Protein 2DIS (pdb70)

CATH classification: 3.30.70.330

Foldseek 3Di:
DDDDDDQWFKKKKFFAQLVDDQVQVQVLLCVLFPFWDGKADDFPVDRHNPGHGIIMTTGRDNVSNVVSQVRCQVQPDARPPTGMHIDGPDDHDVVVVPVDDDDDDDPPD

Organism: Homo sapiens (NCBI:txid9606)

InterPro domains:
  IPR000504 RNA recognition motif domain [PF00076] (73-137)
  IPR000504 RNA recognition motif domain [PF00076] (153-214)
  IPR000504 RNA recognition motif domain [PF00076] (248-311)
  IPR000504 RNA recognition motif domain [PS50102] (71-144)
  IPR000504 RNA recognition motif domain [PS50102] (151-233)
  IPR000504 RNA recognition motif domain [PS50102] (246-318)
  IPR000504 RNA recognition motif domain [SM00360] (72-145)
  IPR000504 RNA recognition motif domain [SM00360] (152-229)
  IPR000504 RNA recognition motif domain [SM00360] (247-314)
  IPR006535 HnRNP R/Q splicing factor [TIGR01648] (15-593)
  IPR012677 Nucleotide-binding alpha-beta plait domain superfamily [G3DSA:3.30.70.330] (40-149)
  IPR012677 Nucleotide-binding alpha-beta plait domain superfamily [G3DSA:3.30.70.330] (150-232)
  IPR012677 Nucleotide-binding alpha-beta plait domain superfamily [G3DSA:3.30.70.330] (245-319)
  IPR034440 RNA-binding protein 47, RNA recognition motif 2 [cd12491] (150-242)
  IPR034445 RNA-binding protein 47, RNA recognition motif 3 [cd12497] (245-318)
  IPR035979 RNA-binding domain superfamily [SSF54928] (43-145)
  IPR035979 RNA-binding domain superfamily [SSF54928] (151-237)
  IPR035979 RNA-binding domain superfamily [SSF54928] (239-335)
  IPR047044 RNA-binding protein 47, RNA recognition motif 1 [cd12485] (70-147)

Radius of gyration: 15.12 Å; Cα contacts (8 Å, |Δi|>4): 182; chains: 1; bounding box: 29×42×39 Å

Structure (mmCIF, N/CA/C/O backbone):
data_2DIS
#
_entry.id   2DIS
#
loop_
_atom_site.group_PDB
_atom_site.id
_atom_site.type_symbol
_atom_site.label_atom_id
_atom_site.label_alt_id
_atom_site.label_comp_id
_atom_site.label_asym_id
_atom_site.label_entity_id
_atom_site.label_seq_id
_atom_site.pdbx_PDB_ins_code
_atom_site.Cartn_x
_atom_site.Cartn_y
_atom_site.Cartn_z
_atom_site.occupancy
_atom_site.B_iso_or_equiv
_atom_site.auth_seq_id
_atom_site.auth_comp_id
_atom_site.auth_asym_id
_atom_site.auth_atom_id
_atom_site.pdbx_PDB_model_num
ATOM 1 N N . GLY A 1 1 ? -5.544 1.838 25.273 1.00 0.00 1 GLY A N 1
ATOM 2 C CA . GLY A 1 1 ? -4.802 1.839 24.026 1.00 0.00 1 GLY A CA 1
ATOM 3 C C . GLY A 1 1 ? -5.707 1.757 22.813 1.00 0.00 1 GLY A C 1
ATOM 4 O O . GLY A 1 1 ? -5.515 0.908 21.943 1.00 0.00 1 GLY A O 1
ATOM 8 N N . SER A 1 2 ? -6.698 2.641 22.756 1.00 0.00 2 SER A N 1
ATOM 9 C CA . SER A 1 2 ? -7.640 2.662 21.643 1.00 0.00 2 SER A CA 1
ATOM 10 C C . SER A 1 2 ? -6.904 2.639 20.307 1.00 0.00 2 SER A C 1
ATOM 11 O O . SER A 1 2 ? -5.749 3.054 20.215 1.00 0.00 2 SER A O 1
ATOM 19 N N . SER A 1 3 ? -7.582 2.151 19.273 1.00 0.00 3 SER A N 1
ATOM 20 C CA . SER A 1 3 ? -6.991 2.070 17.942 1.00 0.00 3 SER A CA 1
ATOM 21 C C . SER A 1 3 ? -7.048 3.423 17.239 1.00 0.00 3 SER A C 1
ATOM 22 O O . SER A 1 3 ? -7.937 4.232 17.498 1.00 0.00 3 SER A O 1
ATOM 30 N N . GLY A 1 4 ? -6.090 3.660 16.348 1.00 0.00 4 GLY A N 1
ATOM 31 C CA . GLY A 1 4 ? -6.048 4.916 15.621 1.00 0.00 4 GLY A CA 1
ATOM 32 C C . GLY A 1 4 ? -4.757 5.094 14.847 1.00 0.00 4 GLY A C 1
ATOM 33 O O . GLY A 1 4 ? -4.750 5.038 13.617 1.00 0.00 4 GLY A O 1
ATOM 37 N N . SER A 1 5 ? -3.661 5.312 15.568 1.00 0.00 5 SER A N 1
ATOM 38 C CA . SER A 1 5 ? -2.359 5.505 14.941 1.00 0.00 5 SER A CA 1
ATOM 39 C C . SER A 1 5 ? -2.485 6.350 13.677 1.00 0.00 5 SER A C 1
ATOM 40 O O . SER A 1 5 ? -1.868 6.053 12.654 1.00 0.00 5 SER A O 1
ATOM 48 N N . SER A 1 6 ? -3.289 7.406 13.756 1.00 0.00 6 SER A N 1
ATOM 49 C CA . SER A 1 6 ? -3.500 8.293 12.619 1.00 0.00 6 SER A CA 1
ATOM 50 C C . SER A 1 6 ? -2.193 8.958 12.198 1.00 0.00 6 SER A C 1
ATOM 51 O O . SER A 1 6 ? -1.584 9.698 12.969 1.00 0.00 6 SER A O 1
ATOM 59 N N . GLY A 1 7 ? -1.767 8.686 10.968 1.00 0.00 7 GLY A N 1
ATOM 60 C CA . GLY A 1 7 ? -0.535 9.264 10.465 1.00 0.00 7 GLY A CA 1
ATOM 61 C C . GLY A 1 7 ? -0.330 8.997 8.987 1.00 0.00 7 GLY A C 1
ATOM 62 O O . GLY A 1 7 ? -1.187 9.320 8.167 1.00 0.00 7 GLY A O 1
ATOM 66 N N . ASN A 1 8 ? 0.811 8.407 8.647 1.00 0.00 8 ASN A N 1
ATOM 67 C CA . ASN A 1 8 ? 1.127 8.098 7.257 1.00 0.00 8 ASN A CA 1
ATOM 68 C C . ASN A 1 8 ? 0.002 7.299 6.607 1.00 0.00 8 ASN A C 1
ATOM 69 O O . ASN A 1 8 ? -0.943 6.881 7.278 1.00 0.00 8 ASN A O 1
ATOM 80 N N . CYS A 1 9 ? 0.110 7.091 5.300 1.00 0.00 9 CYS A N 1
ATOM 81 C CA . CYS A 1 9 ? -0.899 6.342 4.559 1.00 0.00 9 CYS A CA 1
ATOM 82 C C . CYS A 1 9 ? -0.263 5.190 3.787 1.00 0.00 9 CYS A C 1
ATOM 83 O O . CYS A 1 9 ? 0.705 5.382 3.052 1.00 0.00 9 CYS A O 1
ATOM 91 N N . ARG A 1 10 ? -0.814 3.993 3.962 1.00 0.00 10 ARG A N 1
ATOM 92 C CA . ARG A 1 10 ? -0.299 2.809 3.284 1.00 0.00 10 ARG A CA 1
ATOM 93 C C . ARG A 1 10 ? -1.431 2.018 2.637 1.00 0.00 10 ARG A C 1
ATOM 94 O O . ARG A 1 10 ? -2.496 1.839 3.230 1.00 0.00 10 ARG A O 1
ATOM 115 N N . LEU A 1 11 ? -1.194 1.546 1.418 1.00 0.00 11 LEU A N 1
ATOM 116 C CA . LEU A 1 11 ? -2.194 0.773 0.689 1.00 0.00 11 LEU A CA 1
ATOM 117 C C . LEU A 1 11 ? -1.940 -0.724 0.837 1.00 0.00 11 LEU A C 1
ATOM 118 O O . LEU A 1 11 ? -0.801 -1.182 0.746 1.00 0.00 11 LEU A O 1
ATOM 134 N N . PHE A 1 12 ? -3.009 -1.480 1.063 1.00 0.00 12 PHE A N 1
ATOM 135 C CA . PHE A 1 12 ? -2.902 -2.926 1.223 1.00 0.00 12 PHE A CA 1
ATOM 136 C C . PHE A 1 12 ? -2.922 -3.626 -0.133 1.00 0.00 12 PHE A C 1
ATOM 137 O O . PHE A 1 12 ? -3.978 -3.787 -0.745 1.00 0.00 12 PHE A O 1
ATOM 154 N N . ILE A 1 13 ? -1.747 -4.038 -0.597 1.00 0.00 13 ILE A N 1
ATOM 155 C CA . ILE A 1 13 ? -1.629 -4.720 -1.880 1.00 0.00 13 ILE A CA 1
ATOM 156 C C . ILE A 1 13 ? -1.487 -6.226 -1.690 1.00 0.00 13 ILE A C 1
ATOM 157 O O . ILE A 1 13 ? -0.441 -6.713 -1.265 1.00 0.00 13 ILE A O 1
ATOM 173 N N . GLY A 1 14 ? -2.549 -6.960 -2.011 1.00 0.00 14 GLY A N 1
ATOM 174 C CA . GLY A 1 14 ? -2.522 -8.404 -1.871 1.00 0.00 14 GLY A CA 1
ATOM 175 C C . GLY A 1 14 ? -2.728 -9.119 -3.192 1.00 0.00 14 GLY A C 1
ATOM 176 O O . GLY A 1 14 ? -3.457 -8.639 -4.058 1.00 0.00 14 GLY A O 1
ATOM 180 N N . GLY A 1 15 ? -2.081 -10.270 -3.347 1.00 0.00 15 GLY A N 1
ATOM 181 C CA . GLY A 1 15 ? -2.209 -11.033 -4.576 1.00 0.00 15 GLY A CA 1
ATOM 182 C C . GLY A 1 15 ? -1.016 -10.856 -5.494 1.00 0.00 15 GLY A C 1
ATOM 183 O O . GLY A 1 15 ? -1.171 -10.506 -6.664 1.00 0.00 15 GLY A O 1
ATOM 187 N N . ILE A 1 16 ? 0.178 -11.098 -4.963 1.00 0.00 16 ILE A N 1
ATOM 188 C CA . ILE A 1 16 ? 1.402 -10.963 -5.743 1.00 0.00 16 ILE A CA 1
ATOM 189 C C . ILE A 1 16 ? 2.363 -12.113 -5.461 1.00 0.00 16 ILE A C 1
ATOM 190 O O . ILE A 1 16 ? 2.384 -12.685 -4.371 1.00 0.00 16 ILE A O 1
ATOM 206 N N . PRO A 1 17 ? 3.181 -12.460 -6.466 1.00 0.00 17 PRO A N 1
ATOM 207 C CA . PRO A 1 17 ? 4.162 -13.543 -6.350 1.00 0.00 17 PRO A CA 1
ATOM 208 C C . PRO A 1 17 ? 5.309 -13.188 -5.409 1.00 0.00 17 PRO A C 1
ATOM 209 O O . PRO A 1 17 ? 5.797 -12.058 -5.408 1.00 0.00 17 PRO A O 1
ATOM 220 N N . LYS A 1 18 ? 5.734 -14.160 -4.610 1.00 0.00 18 LYS A N 1
ATOM 221 C CA . LYS A 1 18 ? 6.825 -13.952 -3.665 1.00 0.00 18 LYS A CA 1
ATOM 222 C C . LYS A 1 18 ? 8.145 -13.733 -4.397 1.00 0.00 18 LYS A C 1
ATOM 223 O O . LYS A 1 18 ? 9.033 -13.041 -3.900 1.00 0.00 18 LYS A O 1
ATOM 242 N N . MET A 1 19 ? 8.265 -14.326 -5.580 1.00 0.00 19 MET A N 1
ATOM 243 C CA . MET A 1 19 ? 9.476 -14.192 -6.381 1.00 0.00 19 MET A CA 1
ATOM 244 C C . MET A 1 19 ? 9.913 -12.733 -6.468 1.00 0.00 19 MET A C 1
ATOM 245 O O . MET A 1 19 ? 11.075 -12.438 -6.747 1.00 0.00 19 MET A O 1
ATOM 259 N N . LYS A 1 20 ? 8.975 -11.824 -6.227 1.00 0.00 20 LYS A N 1
ATOM 260 C CA . LYS A 1 20 ? 9.262 -10.396 -6.276 1.00 0.00 20 LYS A CA 1
ATOM 261 C C . LYS A 1 20 ? 9.634 -9.867 -4.894 1.00 0.00 20 LYS A C 1
ATOM 262 O O . LYS A 1 20 ? 9.243 -10.436 -3.875 1.00 0.00 20 LYS A O 1
ATOM 281 N N . LYS A 1 21 ? 10.391 -8.776 -4.867 1.00 0.00 21 LYS A N 1
ATOM 282 C CA . LYS A 1 21 ? 10.813 -8.168 -3.611 1.00 0.00 21 LYS A CA 1
ATOM 283 C C . LYS A 1 21 ? 10.363 -6.713 -3.532 1.00 0.00 21 LYS A C 1
ATOM 284 O O . LYS A 1 21 ? 10.190 -6.050 -4.555 1.00 0.00 21 LYS A O 1
ATOM 303 N N . ARG A 1 22 ? 10.177 -6.222 -2.311 1.00 0.00 22 ARG A N 1
ATOM 304 C CA . ARG A 1 22 ? 9.747 -4.845 -2.099 1.00 0.00 22 ARG A CA 1
ATOM 305 C C . ARG A 1 22 ? 10.343 -3.920 -3.157 1.00 0.00 22 ARG A C 1
ATOM 306 O O . ARG A 1 22 ? 9.713 -2.946 -3.568 1.00 0.00 22 ARG A O 1
ATOM 327 N N . GLU A 1 23 ? 11.559 -4.233 -3.592 1.00 0.00 23 GLU A N 1
ATOM 328 C CA . GLU A 1 23 ? 12.240 -3.429 -4.601 1.00 0.00 23 GLU A CA 1
ATOM 329 C C . GLU A 1 23 ? 11.449 -3.411 -5.906 1.00 0.00 23 GLU A C 1
ATOM 330 O O . GLU A 1 23 ? 11.213 -2.352 -6.485 1.00 0.00 23 GLU A O 1
ATOM 342 N N . GLU A 1 24 ? 11.044 -4.592 -6.362 1.00 0.00 24 GLU A N 1
ATOM 343 C CA . GLU A 1 24 ? 10.281 -4.712 -7.599 1.00 0.00 24 GLU A CA 1
ATOM 344 C C . GLU A 1 24 ? 8.872 -4.151 -7.426 1.00 0.00 24 GLU A C 1
ATOM 345 O O . GLU A 1 24 ? 8.410 -3.347 -8.235 1.00 0.00 24 GLU A O 1
ATOM 357 N N . ILE A 1 25 ? 8.196 -4.583 -6.367 1.00 0.00 25 ILE A N 1
ATOM 358 C CA . ILE A 1 25 ? 6.841 -4.124 -6.087 1.00 0.00 25 ILE A CA 1
ATOM 359 C C . ILE A 1 25 ? 6.738 -2.608 -6.211 1.00 0.00 25 ILE A C 1
ATOM 360 O O . ILE A 1 25 ? 5.919 -2.090 -6.973 1.00 0.00 25 ILE A O 1
ATOM 376 N N . LEU A 1 26 ? 7.574 -1.900 -5.460 1.00 0.00 26 LEU A N 1
ATOM 377 C CA . LEU A 1 26 ? 7.578 -0.441 -5.487 1.00 0.00 26 LEU A CA 1
ATOM 378 C C . LEU A 1 26 ? 7.480 0.078 -6.918 1.00 0.00 26 LEU A C 1
ATOM 379 O O . LEU A 1 26 ? 6.592 0.865 -7.242 1.00 0.00 26 LEU A O 1
ATOM 395 N N . GLU A 1 27 ? 8.397 -0.371 -7.769 1.00 0.00 27 GLU A N 1
ATOM 396 C CA . GLU A 1 27 ? 8.412 0.047 -9.166 1.00 0.00 27 GLU A CA 1
ATOM 397 C C . GLU A 1 27 ? 7.063 -0.221 -9.828 1.00 0.00 27 GLU A C 1
ATOM 398 O O . GLU A 1 27 ? 6.373 0.707 -10.250 1.00 0.00 27 GLU A O 1
ATOM 410 N N . GLU A 1 28 ? 6.696 -1.495 -9.915 1.00 0.00 28 GLU A N 1
ATOM 411 C CA . GLU A 1 28 ? 5.431 -1.885 -10.527 1.00 0.00 28 GLU A CA 1
ATOM 412 C C . GLU A 1 28 ? 4.286 -1.018 -10.011 1.00 0.00 28 GLU A C 1
ATOM 413 O O . GLU A 1 28 ? 3.244 -0.899 -10.656 1.00 0.00 28 GLU A O 1
ATOM 425 N N . ILE A 1 29 ? 4.489 -0.415 -8.844 1.00 0.00 29 ILE A N 1
ATOM 426 C CA . ILE A 1 29 ? 3.475 0.441 -8.241 1.00 0.00 29 ILE A CA 1
ATOM 427 C C . ILE A 1 29 ? 3.664 1.895 -8.659 1.00 0.00 29 ILE A C 1
ATOM 428 O O . ILE A 1 29 ? 2.695 2.610 -8.911 1.00 0.00 29 ILE A O 1
ATOM 444 N N . ALA A 1 30 ? 4.919 2.326 -8.732 1.00 0.00 30 ALA A N 1
ATOM 445 C CA . ALA A 1 30 ? 5.236 3.694 -9.123 1.00 0.00 30 ALA A CA 1
ATOM 446 C C . ALA A 1 30 ? 4.633 4.029 -10.483 1.00 0.00 30 ALA A C 1
ATOM 447 O O . ALA A 1 30 ? 4.592 5.192 -10.886 1.00 0.00 30 ALA A O 1
ATOM 454 N N . LYS A 1 31 ? 4.166 3.004 -11.187 1.00 0.00 31 LYS A N 1
ATOM 455 C CA . LYS A 1 31 ? 3.564 3.189 -12.502 1.00 0.00 31 LYS A CA 1
ATOM 456 C C . LYS A 1 31 ? 2.043 3.101 -12.422 1.00 0.00 31 LYS A C 1
ATOM 457 O O . LYS A 1 31 ? 1.333 3.967 -12.935 1.00 0.00 31 LYS A O 1
ATOM 476 N N . VAL A 1 32 ? 1.549 2.051 -11.773 1.00 0.00 32 VAL A N 1
ATOM 477 C CA . VAL A 1 32 ? 0.112 1.853 -11.623 1.00 0.00 32 VAL A CA 1
ATOM 478 C C . VAL A 1 32 ? -0.507 2.946 -10.760 1.00 0.00 32 VAL A C 1
ATOM 479 O O . VAL A 1 32 ? -1.674 3.300 -10.928 1.00 0.00 32 VAL A O 1
ATOM 492 N N . THR A 1 33 ? 0.284 3.480 -9.834 1.00 0.00 33 THR A N 1
ATOM 493 C CA . THR A 1 33 ? -0.186 4.533 -8.943 1.00 0.00 33 THR A CA 1
ATOM 494 C C . THR A 1 33 ? 0.892 5.588 -8.722 1.00 0.00 33 THR A C 1
ATOM 495 O O . THR A 1 33 ? 1.985 5.280 -8.248 1.00 0.00 33 THR A O 1
ATOM 506 N N . GLU A 1 34 ? 0.576 6.832 -9.067 1.00 0.00 34 GLU A N 1
ATOM 507 C CA . GLU A 1 34 ? 1.520 7.932 -8.906 1.00 0.00 34 GLU A CA 1
ATOM 508 C C . GLU A 1 34 ? 1.341 8.607 -7.549 1.00 0.00 34 GLU A C 1
ATOM 509 O O . GLU A 1 34 ? 0.236 9.002 -7.181 1.00 0.00 34 GLU A O 1
ATOM 521 N N . GLY A 1 35 ? 2.439 8.737 -6.810 1.00 0.00 35 GLY A N 1
ATOM 522 C CA . GLY A 1 35 ? 2.383 9.364 -5.503 1.00 0.00 35 GLY A CA 1
ATOM 523 C C . GLY A 1 35 ? 2.895 8.457 -4.402 1.00 0.00 35 GLY A C 1
ATOM 524 O O . GLY A 1 35 ? 2.672 8.716 -3.219 1.00 0.00 35 GLY A O 1
ATOM 528 N N . VAL A 1 36 ? 3.584 7.388 -4.791 1.00 0.00 36 VAL A N 1
ATOM 529 C CA . VAL A 1 36 ? 4.129 6.438 -3.828 1.00 0.00 36 VAL A CA 1
ATOM 530 C C . VAL A 1 36 ? 5.485 6.901 -3.307 1.00 0.00 36 VAL A C 1
ATOM 531 O O . VAL A 1 36 ? 6.360 7.290 -4.082 1.00 0.00 36 VAL A O 1
ATOM 544 N N . LEU A 1 37 ? 5.653 6.856 -1.991 1.00 0.00 37 LEU A N 1
ATOM 545 C CA . LEU A 1 37 ? 6.904 7.270 -1.364 1.00 0.00 37 LEU A CA 1
ATOM 546 C C . LEU A 1 37 ? 7.865 6.092 -1.235 1.00 0.00 37 LEU A C 1
ATOM 547 O O . LEU A 1 37 ? 9.025 6.178 -1.637 1.00 0.00 37 LEU A O 1
ATOM 563 N N . ASP A 1 38 ? 7.373 4.993 -0.675 1.00 0.00 38 ASP A N 1
ATOM 564 C CA . ASP A 1 38 ? 8.186 3.796 -0.496 1.00 0.00 38 ASP A CA 1
ATOM 565 C C . ASP A 1 38 ? 7.308 2.573 -0.250 1.00 0.00 38 ASP A C 1
ATOM 566 O O . ASP A 1 38 ? 6.132 2.700 0.091 1.00 0.00 38 ASP A O 1
ATOM 575 N N . VAL A 1 39 ? 7.886 1.390 -0.427 1.00 0.00 39 VAL A N 1
ATOM 576 C CA . VAL A 1 39 ? 7.156 0.144 -0.225 1.00 0.00 39 VAL A CA 1
ATOM 577 C C . VAL A 1 39 ? 7.756 -0.665 0.920 1.00 0.00 39 VAL A C 1
ATOM 578 O O . VAL A 1 39 ? 8.977 -0.754 1.056 1.00 0.00 39 VAL A O 1
ATOM 591 N N . ILE A 1 40 ? 6.891 -1.252 1.739 1.00 0.00 40 ILE A N 1
ATOM 592 C CA . ILE A 1 40 ? 7.335 -2.055 2.872 1.00 0.00 40 ILE A CA 1
ATOM 593 C C . ILE A 1 40 ? 6.862 -3.499 2.741 1.00 0.00 40 ILE A C 1
ATOM 594 O O . ILE A 1 40 ? 5.782 -3.764 2.213 1.00 0.00 40 ILE A O 1
ATOM 610 N N . VAL A 1 41 ? 7.678 -4.429 3.228 1.00 0.00 41 VAL A N 1
ATOM 611 C CA . VAL A 1 41 ? 7.342 -5.847 3.169 1.00 0.00 41 VAL A CA 1
ATOM 612 C C . VAL A 1 41 ? 7.326 -6.466 4.561 1.00 0.00 41 VAL A C 1
ATOM 613 O O . VAL A 1 41 ? 8.225 -6.227 5.369 1.00 0.00 41 VAL A O 1
ATOM 626 N N . TYR A 1 42 ? 6.300 -7.263 4.837 1.00 0.00 42 TYR A N 1
ATOM 627 C CA . TYR A 1 42 ? 6.165 -7.916 6.133 1.00 0.00 42 TYR A CA 1
ATOM 628 C C . TYR A 1 42 ? 6.618 -9.371 6.060 1.00 0.00 42 TYR A C 1
ATOM 629 O O . TYR A 1 42 ? 5.971 -10.203 5.423 1.00 0.00 42 TYR A O 1
ATOM 647 N N . ALA A 1 43 ? 7.733 -9.671 6.717 1.00 0.00 43 ALA A N 1
ATOM 648 C CA . ALA A 1 43 ? 8.272 -11.025 6.729 1.00 0.00 43 ALA A CA 1
ATOM 649 C C . ALA A 1 43 ? 9.440 -11.143 7.702 1.00 0.00 43 ALA A C 1
ATOM 650 O O . ALA A 1 43 ? 10.078 -10.147 8.045 1.00 0.00 43 ALA A O 1
ATOM 657 N N . SER A 1 44 ? 9.715 -12.365 8.145 1.00 0.00 44 SER A N 1
ATOM 658 C CA . SER A 1 44 ? 10.804 -12.612 9.083 1.00 0.00 44 SER A CA 1
ATOM 659 C C . SER A 1 44 ? 12.153 -12.570 8.372 1.00 0.00 44 SER A C 1
ATOM 660 O O . SER A 1 44 ? 12.603 -13.570 7.812 1.00 0.00 44 SER A O 1
ATOM 668 N N . ALA A 1 45 ? 12.794 -11.406 8.400 1.00 0.00 45 ALA A N 1
ATOM 669 C CA . ALA A 1 45 ? 14.092 -11.234 7.760 1.00 0.00 45 ALA A CA 1
ATOM 670 C C . ALA A 1 45 ? 14.151 -11.974 6.428 1.00 0.00 45 ALA A C 1
ATOM 671 O O . ALA A 1 45 ? 15.226 -12.350 5.964 1.00 0.00 45 ALA A O 1
ATOM 678 N N . ALA A 1 46 ? 12.988 -12.179 5.819 1.00 0.00 46 ALA A N 1
ATOM 679 C CA . ALA A 1 46 ? 12.907 -12.873 4.540 1.00 0.00 46 ALA A CA 1
ATOM 680 C C . ALA A 1 46 ? 11.487 -12.842 3.987 1.00 0.00 46 ALA A C 1
ATOM 681 O O . ALA A 1 46 ? 10.541 -13.263 4.654 1.00 0.00 46 ALA A O 1
ATOM 688 N N . ASP A 1 47 ? 11.343 -12.342 2.765 1.00 0.00 47 ASP A N 1
ATOM 689 C CA . ASP A 1 47 ? 10.037 -12.257 2.122 1.00 0.00 47 ASP A CA 1
ATOM 690 C C . ASP A 1 47 ? 9.493 -13.648 1.811 1.00 0.00 47 ASP A C 1
ATOM 691 O O . ASP A 1 47 ? 8.300 -13.908 1.967 1.00 0.00 47 ASP A O 1
ATOM 700 N N . LYS A 1 48 ? 10.375 -14.538 1.369 1.00 0.00 48 LYS A N 1
ATOM 701 C CA . LYS A 1 48 ? 9.985 -15.902 1.036 1.00 0.00 48 LYS A CA 1
ATOM 702 C C . LYS A 1 48 ? 10.239 -16.843 2.210 1.00 0.00 48 LYS A C 1
ATOM 703 O O . LYS A 1 48 ? 10.778 -17.935 2.036 1.00 0.00 48 LYS A O 1
ATOM 722 N N . MET A 1 49 ? 9.847 -16.412 3.404 1.00 0.00 49 MET A N 1
ATOM 723 C CA . MET A 1 49 ? 10.031 -17.217 4.606 1.00 0.00 49 MET A CA 1
ATOM 724 C C . MET A 1 49 ? 8.719 -17.870 5.029 1.00 0.00 49 MET A C 1
ATOM 725 O O . MET A 1 49 ? 8.658 -19.079 5.252 1.00 0.00 49 MET A O 1
ATOM 739 N N . LYS A 1 50 ? 7.670 -17.062 5.138 1.00 0.00 50 LYS A N 1
ATOM 740 C CA . LYS A 1 50 ? 6.358 -17.560 5.534 1.00 0.00 50 LYS A CA 1
ATOM 741 C C . LYS A 1 50 ? 5.441 -17.700 4.323 1.00 0.00 50 LYS A C 1
ATOM 742 O O . LYS A 1 50 ? 4.240 -17.923 4.465 1.00 0.00 50 LYS A O 1
ATOM 761 N N . ASN A 1 51 ? 6.017 -17.570 3.132 1.00 0.00 51 ASN A N 1
ATOM 762 C CA . ASN A 1 51 ? 5.252 -17.683 1.896 1.00 0.00 51 ASN A CA 1
ATOM 763 C C . ASN A 1 51 ? 4.160 -16.619 1.833 1.00 0.00 51 ASN A C 1
ATOM 764 O O . ASN A 1 51 ? 3.015 -16.910 1.485 1.00 0.00 51 ASN A O 1
ATOM 775 N N . ARG A 1 52 ? 4.522 -15.386 2.172 1.00 0.00 52 ARG A N 1
ATOM 776 C CA . ARG A 1 52 ? 3.574 -14.279 2.154 1.00 0.00 52 ARG A CA 1
ATOM 777 C C . ARG A 1 52 ? 3.493 -13.654 0.765 1.00 0.00 52 ARG A C 1
ATOM 778 O O . ARG A 1 52 ? 4.514 -13.355 0.148 1.00 0.00 52 ARG A O 1
ATOM 799 N N . GLY A 1 53 ? 2.271 -13.461 0.278 1.00 0.00 53 GLY A N 1
ATOM 800 C CA . GLY A 1 53 ? 2.080 -12.874 -1.035 1.00 0.00 53 GLY A CA 1
ATOM 801 C C . GLY A 1 53 ? 1.390 -11.525 -0.972 1.00 0.00 53 GLY A C 1
ATOM 802 O O . GLY A 1 53 ? 0.262 -11.374 -1.442 1.00 0.00 53 GLY A O 1
ATOM 806 N N . PHE A 1 54 ? 2.068 -10.542 -0.389 1.00 0.00 54 PHE A N 1
ATOM 807 C CA . PHE A 1 54 ? 1.513 -9.200 -0.264 1.00 0.00 54 PHE A CA 1
ATOM 808 C C . PHE A 1 54 ? 2.615 -8.177 -0.003 1.00 0.00 54 PHE A C 1
ATOM 809 O O . PHE A 1 54 ? 3.754 -8.538 0.290 1.00 0.00 54 PHE A O 1
ATOM 826 N N . ALA A 1 55 ? 2.266 -6.899 -0.112 1.00 0.00 55 ALA A N 1
ATOM 827 C CA . ALA A 1 55 ? 3.224 -5.824 0.113 1.00 0.00 55 ALA A CA 1
ATOM 828 C C . ALA A 1 55 ? 2.517 -4.534 0.514 1.00 0.00 55 ALA A C 1
ATOM 829 O O . ALA A 1 55 ? 1.339 -4.340 0.213 1.00 0.00 55 ALA A O 1
ATOM 836 N N . PHE A 1 56 ? 3.243 -3.655 1.196 1.00 0.00 56 PHE A N 1
ATOM 837 C CA . PHE A 1 56 ? 2.684 -2.383 1.641 1.00 0.00 56 PHE A CA 1
ATOM 838 C C . PHE A 1 56 ? 3.255 -1.224 0.828 1.00 0.00 56 PHE A C 1
ATOM 839 O O . PHE A 1 56 ? 4.453 -1.177 0.551 1.00 0.00 56 PHE A O 1
ATOM 856 N N . VAL A 1 57 ? 2.387 -0.292 0.449 1.00 0.00 57 VAL A N 1
ATOM 857 C CA . VAL A 1 57 ? 2.803 0.868 -0.332 1.00 0.00 57 VAL A CA 1
ATOM 858 C C . VAL A 1 57 ? 2.452 2.167 0.384 1.00 0.00 57 VAL A C 1
ATOM 859 O O . VAL A 1 57 ? 1.280 2.518 0.513 1.00 0.00 57 VAL A O 1
ATOM 872 N N . GLU A 1 58 ? 3.477 2.876 0.847 1.00 0.00 58 GLU A N 1
ATOM 873 C CA . GLU A 1 58 ? 3.276 4.138 1.551 1.00 0.00 58 GLU A CA 1
ATOM 874 C C . GLU A 1 58 ? 3.215 5.305 0.570 1.00 0.00 58 GLU A C 1
ATOM 875 O O . GLU A 1 58 ? 4.087 5.455 -0.287 1.00 0.00 58 GLU A O 1
ATOM 887 N N . TYR A 1 59 ? 2.181 6.127 0.701 1.00 0.00 59 TYR A N 1
ATOM 888 C CA . TYR A 1 59 ? 2.004 7.279 -0.176 1.00 0.00 59 TYR A CA 1
ATOM 889 C C . TYR A 1 59 ? 2.192 8.583 0.594 1.00 0.00 59 TYR A C 1
ATOM 890 O O . TYR A 1 59 ? 1.561 8.802 1.627 1.00 0.00 59 TYR A O 1
ATOM 908 N N . GLU A 1 60 ? 3.064 9.445 0.080 1.00 0.00 60 GLU A N 1
ATOM 909 C CA . GLU A 1 60 ? 3.335 10.728 0.719 1.00 0.00 60 GLU A CA 1
ATOM 910 C C . GLU A 1 60 ? 2.040 11.497 0.966 1.00 0.00 60 GLU A C 1
ATOM 911 O O . GLU A 1 60 ? 1.793 11.979 2.072 1.00 0.00 60 GLU A O 1
ATOM 923 N N . SER A 1 61 ? 1.217 11.608 -0.071 1.00 0.00 61 SER A N 1
ATOM 924 C CA . SER A 1 61 ? -0.050 12.321 0.031 1.00 0.00 61 SER A CA 1
ATOM 925 C C . SER A 1 61 ? -1.167 11.385 0.483 1.00 0.00 61 SER A C 1
ATOM 926 O O . SER A 1 61 ? -1.436 10.367 -0.156 1.00 0.00 61 SER A O 1
ATOM 934 N N . HIS A 1 62 ? -1.813 11.735 1.591 1.00 0.00 62 HIS A N 1
ATOM 935 C CA . HIS A 1 62 ? -2.901 10.927 2.129 1.00 0.00 62 HIS A CA 1
ATOM 936 C C . HIS A 1 62 ? -3.873 10.519 1.026 1.00 0.00 62 HIS A C 1
ATOM 937 O O . HIS A 1 62 ? -4.459 9.438 1.070 1.00 0.00 62 HIS A O 1
ATOM 951 N N . ARG A 1 63 ? -4.039 11.393 0.038 1.00 0.00 63 ARG A N 1
ATOM 952 C CA . ARG A 1 63 ? -4.941 11.124 -1.075 1.00 0.00 63 ARG A CA 1
ATOM 953 C C . ARG A 1 63 ? -4.270 10.233 -2.116 1.00 0.00 63 ARG A C 1
ATOM 954 O O . ARG A 1 63 ? -4.884 9.304 -2.640 1.00 0.00 63 ARG A O 1
ATOM 975 N N . ALA A 1 64 ? -3.007 10.524 -2.411 1.00 0.00 64 ALA A N 1
ATOM 976 C CA . ALA A 1 64 ? -2.253 9.748 -3.387 1.00 0.00 64 ALA A CA 1
ATOM 977 C C . ALA A 1 64 ? -2.560 8.260 -3.262 1.00 0.00 64 ALA A C 1
ATOM 978 O O . ALA A 1 64 ? -2.466 7.513 -4.235 1.00 0.00 64 ALA A O 1
ATOM 985 N N . ALA A 1 65 ? -2.927 7.835 -2.057 1.00 0.00 65 ALA A N 1
ATOM 986 C CA . ALA A 1 65 ? -3.249 6.436 -1.805 1.00 0.00 65 ALA A CA 1
ATOM 987 C C . ALA A 1 65 ? -4.740 6.173 -1.995 1.00 0.00 65 ALA A C 1
ATOM 988 O O . ALA A 1 65 ? -5.133 5.141 -2.536 1.00 0.00 65 ALA A O 1
ATOM 995 N N . ALA A 1 66 ? -5.563 7.115 -1.546 1.00 0.00 66 ALA A N 1
ATOM 996 C CA . ALA A 1 66 ? -7.010 6.985 -1.667 1.00 0.00 66 ALA A CA 1
ATOM 997 C C . ALA A 1 66 ? -7.436 6.936 -3.131 1.00 0.00 66 ALA A C 1
ATOM 998 O O . ALA A 1 66 ? -8.342 6.190 -3.499 1.00 0.00 66 ALA A O 1
ATOM 1005 N N . MET A 1 67 ? -6.776 7.738 -3.961 1.00 0.00 67 MET A N 1
ATOM 1006 C CA . MET A 1 67 ? -7.087 7.785 -5.385 1.00 0.00 67 MET A CA 1
ATOM 1007 C C . MET A 1 67 ? -6.270 6.752 -6.154 1.00 0.00 67 MET A C 1
ATOM 1008 O O . MET A 1 67 ? -6.539 6.480 -7.324 1.00 0.00 67 MET A O 1
ATOM 1022 N N . ALA A 1 68 ? -5.270 6.181 -5.490 1.00 0.00 68 ALA A N 1
ATOM 1023 C CA . ALA A 1 68 ? -4.415 5.177 -6.112 1.00 0.00 68 ALA A CA 1
ATOM 1024 C C . ALA A 1 68 ? -5.044 3.791 -6.024 1.00 0.00 68 ALA A C 1
ATOM 1025 O O . ALA A 1 68 ? -4.716 2.900 -6.809 1.00 0.00 68 ALA A O 1
ATOM 1032 N N . ARG A 1 69 ? -5.946 3.615 -5.065 1.00 0.00 69 ARG A N 1
ATOM 1033 C CA . ARG A 1 69 ? -6.619 2.335 -4.875 1.00 0.00 69 ARG A CA 1
ATOM 1034 C C . ARG A 1 69 ? -7.803 2.197 -5.827 1.00 0.00 69 ARG A C 1
ATOM 1035 O O . ARG A 1 69 ? -8.073 1.112 -6.344 1.00 0.00 69 ARG A O 1
ATOM 1056 N N . ARG A 1 70 ? -8.507 3.301 -6.053 1.00 0.00 70 ARG A N 1
ATOM 1057 C CA . ARG A 1 70 ? -9.663 3.302 -6.941 1.00 0.00 70 ARG A CA 1
ATOM 1058 C C . ARG A 1 70 ? -9.255 2.936 -8.365 1.00 0.00 70 ARG A C 1
ATOM 1059 O O . ARG A 1 70 ? -10.104 2.739 -9.235 1.00 0.00 70 ARG A O 1
ATOM 1080 N N . LYS A 1 71 ? -7.950 2.845 -8.596 1.00 0.00 71 LYS A N 1
ATOM 1081 C CA . LYS A 1 71 ? -7.428 2.502 -9.914 1.00 0.00 71 LYS A CA 1
ATOM 1082 C C . LYS A 1 71 ? -7.165 1.003 -10.021 1.00 0.00 71 LYS A C 1
ATOM 1083 O O . LYS A 1 71 ? -7.263 0.421 -11.102 1.00 0.00 71 LYS A O 1
ATOM 1102 N N . LEU A 1 72 ? -6.833 0.383 -8.894 1.00 0.00 72 LEU A N 1
ATOM 1103 C CA . LEU A 1 72 ? -6.558 -1.049 -8.861 1.00 0.00 72 LEU A CA 1
ATOM 1104 C C . LEU A 1 72 ? -7.668 -1.800 -8.133 1.00 0.00 72 LEU A C 1
ATOM 1105 O O . LEU A 1 72 ? -7.681 -3.030 -8.101 1.00 0.00 72 LEU A O 1
ATOM 1121 N N . MET A 1 73 ? -8.599 -1.051 -7.550 1.00 0.00 73 MET A N 1
ATOM 1122 C CA . MET A 1 73 ? -9.715 -1.647 -6.826 1.00 0.00 73 MET A CA 1
ATOM 1123 C C . MET A 1 73 ? -10.460 -2.648 -7.702 1.00 0.00 73 MET A C 1
ATOM 1124 O O . MET A 1 73 ? -10.687 -3.796 -7.320 1.00 0.00 73 MET A O 1
ATOM 1138 N N . PRO A 1 74 ? -10.850 -2.206 -8.907 1.00 0.00 74 PRO A N 1
ATOM 1139 C CA . PRO A 1 74 ? -11.575 -3.049 -9.863 1.00 0.00 74 PRO A CA 1
ATOM 1140 C C . PRO A 1 74 ? -10.699 -4.153 -10.443 1.00 0.00 74 PRO A C 1
ATOM 1141 O O . PRO A 1 74 ? -11.161 -4.977 -11.231 1.00 0.00 74 PRO A O 1
ATOM 1152 N N . GLY A 1 75 ? -9.429 -4.164 -10.048 1.00 0.00 75 GLY A N 1
ATOM 1153 C CA . GLY A 1 75 ? -8.508 -5.173 -10.539 1.00 0.00 75 GLY A CA 1
ATOM 1154 C C . GLY A 1 75 ? -8.220 -5.023 -12.020 1.00 0.00 75 GLY A C 1
ATOM 1155 O O . GLY A 1 75 ? -7.924 -6.003 -12.703 1.00 0.00 75 GLY A O 1
ATOM 1159 N N . ARG A 1 76 ? -8.310 -3.794 -12.517 1.00 0.00 76 ARG A N 1
ATOM 1160 C CA . ARG A 1 76 ? -8.060 -3.520 -13.927 1.00 0.00 76 ARG A CA 1
ATOM 1161 C C . ARG A 1 76 ? -6.575 -3.654 -14.252 1.00 0.00 76 ARG A C 1
ATOM 1162 O O . ARG A 1 76 ? -6.204 -4.008 -15.371 1.00 0.00 76 ARG A O 1
ATOM 1183 N N . ILE A 1 77 ? -5.731 -3.367 -13.267 1.00 0.00 77 ILE A N 1
ATOM 1184 C CA . ILE A 1 77 ? -4.287 -3.456 -13.448 1.00 0.00 77 ILE A CA 1
ATOM 1185 C C . ILE A 1 77 ? -3.712 -4.656 -12.704 1.00 0.00 77 ILE A C 1
ATOM 1186 O O . ILE A 1 77 ? -3.981 -4.850 -11.518 1.00 0.00 77 ILE A O 1
ATOM 1202 N N . GLN A 1 78 ? -2.919 -5.457 -13.407 1.00 0.00 78 GLN A N 1
ATOM 1203 C CA . GLN A 1 78 ? -2.305 -6.638 -12.812 1.00 0.00 78 GLN A CA 1
ATOM 1204 C C . GLN A 1 78 ? -0.790 -6.482 -12.731 1.00 0.00 78 GLN A C 1
ATOM 1205 O O . GLN A 1 78 ? -0.188 -5.748 -13.516 1.00 0.00 78 GLN A O 1
ATOM 1219 N N . LEU A 1 79 ? -0.179 -7.177 -11.777 1.00 0.00 79 LEU A N 1
ATOM 1220 C CA . LEU A 1 79 ? 1.266 -7.115 -11.593 1.00 0.00 79 LEU A CA 1
ATOM 1221 C C . LEU A 1 79 ? 1.930 -8.408 -12.056 1.00 0.00 79 LEU A C 1
ATOM 1222 O O . LEU A 1 79 ? 1.691 -9.476 -11.493 1.00 0.00 79 LEU A O 1
ATOM 1238 N N . TRP A 1 80 ? 2.765 -8.302 -13.084 1.00 0.00 80 TRP A N 1
ATOM 1239 C CA . TRP A 1 80 ? 3.466 -9.463 -13.621 1.00 0.00 80 TRP A CA 1
ATOM 1240 C C . TRP A 1 80 ? 2.478 -10.518 -14.108 1.00 0.00 80 TRP A C 1
ATOM 1241 O O . TRP A 1 80 ? 2.773 -11.712 -14.094 1.00 0.00 80 TRP A O 1
ATOM 1262 N N . GLY A 1 81 ? 1.303 -10.068 -14.539 1.00 0.00 81 GLY A N 1
ATOM 1263 C CA . GLY A 1 81 ? 0.290 -10.987 -15.025 1.00 0.00 81 GLY A CA 1
ATOM 1264 C C . GLY A 1 81 ? -0.528 -11.594 -13.902 1.00 0.00 81 GLY A C 1
ATOM 1265 O O . GLY A 1 81 ? -1.413 -12.415 -14.143 1.00 0.00 81 GLY A O 1
ATOM 1269 N N . HIS A 1 82 ? -0.231 -11.190 -12.671 1.00 0.00 82 HIS A N 1
ATOM 1270 C CA . HIS A 1 82 ? -0.945 -11.701 -11.506 1.00 0.00 82 HIS A CA 1
ATOM 1271 C C . HIS A 1 82 ? -1.954 -10.677 -10.995 1.00 0.00 82 HIS A C 1
ATOM 1272 O O . HIS A 1 82 ? -1.642 -9.493 -10.873 1.00 0.00 82 HIS A O 1
ATOM 1286 N N . GLN A 1 83 ? -3.164 -11.142 -10.699 1.00 0.00 83 GLN A N 1
ATOM 1287 C CA . GLN A 1 83 ? -4.218 -10.266 -10.203 1.00 0.00 83 GLN A CA 1
ATOM 1288 C C . GLN A 1 83 ? -3.851 -9.691 -8.839 1.00 0.00 83 GLN A C 1
ATOM 1289 O O . GLN A 1 83 ? -3.266 -10.379 -8.002 1.00 0.00 83 GLN A O 1
ATOM 1303 N N . ILE A 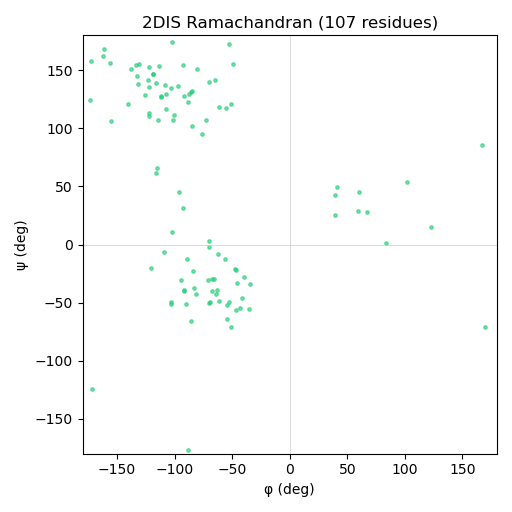1 84 ? -4.199 -8.427 -8.622 1.00 0.00 84 ILE A N 1
ATOM 1304 C CA . ILE A 1 84 ? -3.906 -7.760 -7.359 1.00 0.00 84 ILE A CA 1
ATOM 1305 C C . ILE A 1 84 ? -5.124 -7.001 -6.844 1.00 0.00 84 ILE A C 1
ATOM 1306 O O . ILE A 1 84 ? -5.988 -6.593 -7.619 1.00 0.00 84 ILE A O 1
ATOM 1322 N N . ALA A 1 85 ? -5.185 -6.813 -5.530 1.00 0.00 85 ALA A N 1
ATOM 1323 C CA . ALA A 1 85 ? -6.294 -6.099 -4.910 1.00 0.00 85 ALA A CA 1
ATOM 1324 C C . ALA A 1 85 ? -5.791 -5.064 -3.910 1.00 0.00 85 ALA A C 1
ATOM 1325 O O . ALA A 1 85 ? -4.788 -5.280 -3.229 1.00 0.00 85 ALA A O 1
ATOM 1332 N N . VAL A 1 86 ? -6.493 -3.938 -3.826 1.00 0.00 86 VAL A N 1
ATOM 1333 C CA . VAL A 1 86 ? -6.118 -2.869 -2.909 1.00 0.00 86 VAL A CA 1
ATOM 1334 C C . VAL A 1 86 ? -7.147 -2.714 -1.795 1.00 0.00 86 VAL A C 1
ATOM 1335 O O . VAL A 1 86 ? -8.344 -2.586 -2.055 1.00 0.00 86 VAL A O 1
ATOM 1348 N N . ASP A 1 87 ? -6.674 -2.726 -0.554 1.00 0.00 87 ASP A N 1
ATOM 1349 C CA . ASP A 1 87 ? -7.553 -2.585 0.601 1.00 0.00 87 ASP A CA 1
ATOM 1350 C C . ASP A 1 87 ? -7.025 -1.522 1.559 1.00 0.00 87 ASP A C 1
ATOM 1351 O O . ASP A 1 87 ? -5.828 -1.237 1.587 1.00 0.00 87 ASP A O 1
ATOM 1360 N N . TRP A 1 88 ? -7.926 -0.938 2.341 1.00 0.00 88 TRP A N 1
ATOM 1361 C CA . TRP A 1 88 ? -7.550 0.095 3.300 1.00 0.00 88 TRP A CA 1
ATOM 1362 C C . TRP A 1 88 ? -6.802 -0.508 4.484 1.00 0.00 88 TRP A C 1
ATOM 1363 O O . TRP A 1 88 ? -7.395 -1.176 5.330 1.00 0.00 88 TRP A O 1
ATOM 1384 N N . ALA A 1 89 ? -5.496 -0.266 4.538 1.00 0.00 89 ALA A N 1
ATOM 1385 C CA . ALA A 1 89 ? -4.668 -0.783 5.621 1.00 0.00 89 ALA A CA 1
ATOM 1386 C C . ALA A 1 89 ? -5.266 -0.441 6.981 1.00 0.00 89 ALA A C 1
ATOM 1387 O O . ALA A 1 89 ? -5.766 -1.317 7.687 1.00 0.00 89 ALA A O 1
ATOM 1394 N N . GLU A 1 90 ? -5.209 0.837 7.343 1.00 0.00 90 GLU A N 1
ATOM 1395 C CA . GLU A 1 90 ? -5.744 1.293 8.620 1.00 0.00 90 GLU A CA 1
ATOM 1396 C C . GLU A 1 90 ? -7.178 0.809 8.814 1.00 0.00 90 GLU A C 1
ATOM 1397 O O . GLU A 1 90 ? -8.073 1.105 8.021 1.00 0.00 90 GLU A O 1
ATOM 1409 N N . PRO A 1 91 ? -7.404 0.044 9.892 1.00 0.00 91 PRO A N 1
ATOM 1410 C CA . PRO A 1 91 ? -8.727 -0.498 10.216 1.00 0.00 91 PRO A CA 1
ATOM 1411 C C . PRO A 1 91 ? -9.705 0.585 10.657 1.00 0.00 91 PRO A C 1
ATOM 1412 O O . PRO A 1 91 ? -10.830 0.656 10.164 1.00 0.00 91 PRO A O 1
ATOM 1423 N N . GLU A 1 92 ? -9.268 1.427 11.589 1.00 0.00 92 GLU A N 1
ATOM 1424 C CA . GLU A 1 92 ? -10.107 2.507 12.096 1.00 0.00 92 GLU A CA 1
ATOM 1425 C C . GLU A 1 92 ? -9.254 3.643 12.654 1.00 0.00 92 GLU A C 1
ATOM 1426 O O . GLU A 1 92 ? -8.662 3.519 13.726 1.00 0.00 92 GLU A O 1
ATOM 1438 N N . ILE A 1 93 ? -9.196 4.747 11.917 1.00 0.00 93 ILE A N 1
ATOM 1439 C CA . ILE A 1 93 ? -8.416 5.905 12.338 1.00 0.00 93 ILE A CA 1
ATOM 1440 C C . ILE A 1 93 ? -9.247 6.840 13.209 1.00 0.00 93 ILE A C 1
ATOM 1441 O O . ILE A 1 93 ? -10.402 6.552 13.521 1.00 0.00 93 ILE A O 1
ATOM 1457 N N . ASP A 1 94 ? -8.652 7.963 13.597 1.00 0.00 94 ASP A N 1
ATOM 1458 C CA . ASP A 1 94 ? -9.338 8.943 14.430 1.00 0.00 94 ASP A CA 1
ATOM 1459 C C . ASP A 1 94 ? -10.009 10.011 13.571 1.00 0.00 94 ASP A C 1
ATOM 1460 O O . ASP A 1 94 ? -10.137 11.164 13.984 1.00 0.00 94 ASP A O 1
ATOM 1469 N N . VAL A 1 95 ? -10.436 9.619 12.375 1.00 0.00 95 VAL A N 1
ATOM 1470 C CA . VAL A 1 95 ? -11.094 10.542 11.458 1.00 0.00 95 VAL A CA 1
ATOM 1471 C C . VAL A 1 95 ? -12.418 11.034 12.030 1.00 0.00 95 VAL A C 1
ATOM 1472 O O . VAL A 1 95 ? -12.743 12.219 11.941 1.00 0.00 95 VAL A O 1
ATOM 1485 N N . ASP A 1 96 ? -13.179 10.118 12.618 1.00 0.00 96 ASP A N 1
ATOM 1486 C CA . ASP A 1 96 ? -14.469 10.459 13.208 1.00 0.00 96 ASP A CA 1
ATOM 1487 C C . ASP A 1 96 ? -14.389 11.782 13.963 1.00 0.00 96 ASP A C 1
ATOM 1488 O O . ASP A 1 96 ? -15.261 12.639 13.825 1.00 0.00 96 ASP A O 1
ATOM 1497 N N . GLU A 1 97 ? -13.338 11.938 14.762 1.00 0.00 97 GLU A N 1
ATOM 1498 C CA . GLU A 1 97 ? -13.147 13.156 15.541 1.00 0.00 97 GLU A CA 1
ATOM 1499 C C . GLU A 1 97 ? -12.433 14.223 14.715 1.00 0.00 97 GLU A C 1
ATOM 1500 O O . GLU A 1 97 ? -13.006 15.266 14.399 1.00 0.00 97 GLU A O 1
ATOM 1512 N N . ASP A 1 98 ? -11.178 13.954 14.370 1.00 0.00 98 ASP A N 1
ATOM 1513 C CA . ASP A 1 98 ? -10.385 14.890 13.581 1.00 0.00 98 ASP A CA 1
ATOM 1514 C C . ASP A 1 98 ? -10.052 14.301 12.214 1.00 0.00 98 ASP A C 1
ATOM 1515 O O . ASP A 1 98 ? -9.219 13.401 12.101 1.00 0.00 98 ASP A O 1
ATOM 1524 N N . VAL A 1 99 ? -10.708 14.814 11.178 1.00 0.00 99 VAL A N 1
ATOM 1525 C CA . VAL A 1 99 ? -10.481 14.339 9.819 1.00 0.00 99 VAL A CA 1
ATOM 1526 C C . VAL A 1 99 ? -9.999 15.469 8.915 1.00 0.00 99 VAL A C 1
ATOM 1527 O O . VAL A 1 99 ? -9.403 15.227 7.867 1.00 0.00 99 VAL A O 1
ATOM 1540 N N . MET A 1 100 ? -10.261 16.704 9.331 1.00 0.00 100 MET A N 1
ATOM 1541 C CA . MET A 1 100 ? -9.852 17.872 8.559 1.00 0.00 100 MET A CA 1
ATOM 1542 C C . MET A 1 100 ? -8.606 18.513 9.163 1.00 0.00 100 MET A C 1
ATOM 1543 O O . MET A 1 100 ? -8.145 18.108 10.229 1.00 0.00 100 MET A O 1
ATOM 1557 N N . GLU A 1 101 ? -8.068 19.514 8.474 1.00 0.00 101 GLU A N 1
ATOM 1558 C CA . GLU A 1 101 ? -6.875 20.210 8.943 1.00 0.00 101 GLU A CA 1
ATOM 1559 C C . GLU A 1 101 ? -5.863 19.224 9.521 1.00 0.00 101 GLU A C 1
ATOM 1560 O O . GLU A 1 101 ? -5.347 19.420 10.622 1.00 0.00 101 GLU A O 1
ATOM 1572 N N . THR A 1 102 ? -5.584 18.163 8.770 1.00 0.00 102 THR A N 1
ATOM 1573 C CA . THR A 1 102 ? -4.636 17.146 9.207 1.00 0.00 102 THR A CA 1
ATOM 1574 C C . THR A 1 102 ? -3.286 17.765 9.551 1.00 0.00 102 THR A C 1
ATOM 1575 O O . THR A 1 102 ? -2.618 18.339 8.692 1.00 0.00 102 THR A O 1
ATOM 1586 N N . VAL A 1 103 ? -2.889 17.643 10.814 1.00 0.00 103 VAL A N 1
ATOM 1587 C CA . VAL A 1 103 ? -1.617 18.188 11.272 1.00 0.00 103 VAL A CA 1
ATOM 1588 C C . VAL A 1 103 ? -0.745 17.103 11.894 1.00 0.00 103 VAL A C 1
ATOM 1589 O O . VAL A 1 103 ? -1.241 16.219 12.592 1.00 0.00 103 VAL A O 1
ATOM 1602 N N . SER A 1 104 ? 0.557 17.178 11.637 1.00 0.00 104 SER A N 1
ATOM 1603 C CA . SER A 1 104 ? 1.498 16.200 12.170 1.00 0.00 104 SER A CA 1
ATOM 1604 C C . SER A 1 104 ? 2.492 16.863 13.119 1.00 0.00 104 SER A C 1
ATOM 1605 O O . SER A 1 104 ? 3.698 16.856 12.876 1.00 0.00 104 SER A O 1
ATOM 1613 N N . GLY A 1 105 ? 1.975 17.436 14.202 1.00 0.00 105 GLY A N 1
ATOM 1614 C CA . GLY A 1 105 ? 2.829 18.096 15.171 1.00 0.00 105 GLY A CA 1
ATOM 1615 C C . GLY A 1 105 ? 2.044 18.939 16.156 1.00 0.00 105 GLY A C 1
ATOM 1616 O O . GLY A 1 105 ? 1.861 20.142 15.969 1.00 0.00 105 GLY A O 1
ATOM 1620 N N . PRO A 1 106 ? 1.563 18.303 17.235 1.00 0.00 106 PRO A N 1
ATOM 1621 C CA . PRO A 1 106 ? 0.785 18.983 18.274 1.00 0.00 106 PRO A CA 1
ATOM 1622 C C . PRO A 1 106 ? 1.634 19.944 19.098 1.00 0.00 106 PRO A C 1
ATOM 1623 O O . PRO A 1 106 ? 1.148 20.560 20.047 1.00 0.00 106 PRO A O 1
ATOM 1634 N N . SER A 1 107 ? 2.905 20.068 18.731 1.00 0.00 107 SER A N 1
ATOM 1635 C CA . SER A 1 107 ? 3.824 20.952 19.439 1.00 0.00 107 SER A CA 1
ATOM 1636 C C . SER A 1 107 ? 3.105 22.209 19.920 1.00 0.00 107 SER A C 1
ATOM 1637 O O . SER A 1 107 ? 3.124 22.532 21.108 1.00 0.00 107 SER A O 1
ATOM 1645 N N . SER A 1 108 ? 2.471 22.914 18.988 1.00 0.00 108 SER A N 1
ATOM 1646 C CA . SER A 1 108 ? 1.749 24.138 19.315 1.00 0.00 108 SER A CA 1
ATOM 1647 C C . SER A 1 108 ? 0.283 24.029 18.906 1.00 0.00 108 SER A C 1
ATOM 1648 O O . SER A 1 108 ? -0.039 23.957 17.721 1.00 0.00 108 SER A O 1
ATOM 1656 N N . GLY A 1 109 ? -0.602 24.018 19.899 1.00 0.00 109 GLY A N 1
ATOM 1657 C CA . GLY A 1 109 ? -2.024 23.918 19.623 1.00 0.00 109 GLY A CA 1
ATOM 1658 C C . GLY A 1 109 ? -2.552 25.114 18.857 1.00 0.00 109 GLY A C 1
ATOM 1659 O O . GLY A 1 109 ? -2.944 26.118 19.453 1.00 0.00 109 GLY A O 1
ATOM 1663 N N . GLY A 1 1 ? -9.477 -2.777 16.193 1.00 0.00 1 GLY A N 2
ATOM 1664 C CA . GLY A 1 1 ? -8.525 -2.094 17.049 1.00 0.00 1 GLY A CA 2
ATOM 1665 C C . GLY A 1 1 ? -8.691 -0.588 17.015 1.00 0.00 1 GLY A C 2
ATOM 1666 O O . GLY A 1 1 ? -9.131 -0.028 16.012 1.00 0.00 1 GLY A O 2
ATOM 1670 N N . SER A 1 2 ? -8.340 0.069 18.116 1.00 0.00 2 SER A N 2
ATOM 1671 C CA . SER A 1 2 ? -8.458 1.520 18.211 1.00 0.00 2 SER A CA 2
ATOM 1672 C C . SER A 1 2 ? -7.157 2.199 17.794 1.00 0.00 2 SER A C 2
ATOM 1673 O O . SER A 1 2 ? -7.138 3.016 16.873 1.00 0.00 2 SER A O 2
ATOM 1681 N N . SER A 1 3 ? -6.071 1.854 18.478 1.00 0.00 3 SER A N 2
ATOM 1682 C CA . SER A 1 3 ? -4.766 2.433 18.183 1.00 0.00 3 SER A CA 2
ATOM 1683 C C . SER A 1 3 ? -4.603 2.670 16.684 1.00 0.00 3 SER A C 2
ATOM 1684 O O . SER A 1 3 ? -5.152 1.935 15.865 1.00 0.00 3 SER A O 2
ATOM 1692 N N . GLY A 1 4 ? -3.844 3.703 16.334 1.00 0.00 4 GLY A N 2
ATOM 1693 C CA . GLY A 1 4 ? -3.622 4.020 14.935 1.00 0.00 4 GLY A CA 2
ATOM 1694 C C . GLY A 1 4 ? -2.282 4.688 14.697 1.00 0.00 4 GLY A C 2
ATOM 1695 O O . GLY A 1 4 ? -1.600 5.080 15.644 1.00 0.00 4 GLY A O 2
ATOM 1699 N N . SER A 1 5 ? -1.903 4.815 13.430 1.00 0.00 5 SER A N 2
ATOM 1700 C CA . SER A 1 5 ? -0.632 5.435 13.070 1.00 0.00 5 SER A CA 2
ATOM 1701 C C . SER A 1 5 ? -0.775 6.951 12.975 1.00 0.00 5 SER A C 2
ATOM 1702 O O . SER A 1 5 ? -1.815 7.463 12.561 1.00 0.00 5 SER A O 2
ATOM 1710 N N . SER A 1 6 ? 0.278 7.664 13.362 1.00 0.00 6 SER A N 2
ATOM 1711 C CA . SER A 1 6 ? 0.270 9.121 13.325 1.00 0.00 6 SER A CA 2
ATOM 1712 C C . SER A 1 6 ? 0.760 9.633 11.973 1.00 0.00 6 SER A C 2
ATOM 1713 O O . SER A 1 6 ? 1.954 9.602 11.681 1.00 0.00 6 SER A O 2
ATOM 1721 N N . GLY A 1 7 ? -0.174 10.103 11.152 1.00 0.00 7 GLY A N 2
ATOM 1722 C CA . GLY A 1 7 ? 0.181 10.614 9.841 1.00 0.00 7 GLY A CA 2
ATOM 1723 C C . GLY A 1 7 ? 0.899 9.584 8.991 1.00 0.00 7 GLY A C 2
ATOM 1724 O O . GLY A 1 7 ? 2.110 9.668 8.794 1.00 0.00 7 GLY A O 2
ATOM 1728 N N . ASN A 1 8 ? 0.150 8.608 8.489 1.00 0.00 8 ASN A N 2
ATOM 1729 C CA . ASN A 1 8 ? 0.723 7.555 7.658 1.00 0.00 8 ASN A CA 2
ATOM 1730 C C . ASN A 1 8 ? -0.350 6.902 6.791 1.00 0.00 8 ASN A C 2
ATOM 1731 O O . ASN A 1 8 ? -1.314 6.332 7.303 1.00 0.00 8 ASN A O 2
ATOM 1742 N N . CYS A 1 9 ? -0.174 6.989 5.478 1.00 0.00 9 CYS A N 2
ATOM 1743 C CA . CYS A 1 9 ? -1.126 6.406 4.539 1.00 0.00 9 CYS A CA 2
ATOM 1744 C C . CYS A 1 9 ? -0.475 5.295 3.723 1.00 0.00 9 CYS A C 2
ATOM 1745 O O . CYS A 1 9 ? 0.468 5.535 2.969 1.00 0.00 9 CYS A O 2
ATOM 1753 N N . ARG A 1 10 ? -0.984 4.077 3.880 1.00 0.00 10 ARG A N 2
ATOM 1754 C CA . ARG A 1 10 ? -0.450 2.927 3.160 1.00 0.00 10 ARG A CA 2
ATOM 1755 C C . ARG A 1 10 ? -1.576 2.082 2.572 1.00 0.00 10 ARG A C 2
ATOM 1756 O O . ARG A 1 10 ? -2.598 1.854 3.221 1.00 0.00 10 ARG A O 2
ATOM 1777 N N . LEU A 1 11 ? -1.383 1.621 1.342 1.00 0.00 11 LEU A N 2
ATOM 1778 C CA . LEU A 1 11 ? -2.382 0.801 0.666 1.00 0.00 11 LEU A CA 2
ATOM 1779 C C . LEU A 1 11 ? -2.088 -0.684 0.856 1.00 0.00 11 LEU A C 2
ATOM 1780 O O . LEU A 1 11 ? -0.937 -1.113 0.786 1.00 0.00 11 LEU A O 2
ATOM 1796 N N . PHE A 1 12 ? -3.137 -1.464 1.095 1.00 0.00 12 PHE A N 2
ATOM 1797 C CA . PHE A 1 12 ? -2.992 -2.901 1.294 1.00 0.00 12 PHE A CA 2
ATOM 1798 C C . PHE A 1 12 ? -2.991 -3.638 -0.042 1.00 0.00 12 PHE A C 2
ATOM 1799 O O . PHE A 1 12 ? -4.041 -3.835 -0.654 1.00 0.00 12 PHE A O 2
ATOM 1816 N N . ILE A 1 13 ? -1.806 -4.040 -0.488 1.00 0.00 13 ILE A N 2
ATOM 1817 C CA . ILE A 1 13 ? -1.668 -4.755 -1.750 1.00 0.00 13 ILE A CA 2
ATOM 1818 C C . ILE A 1 13 ? -1.586 -6.261 -1.524 1.00 0.00 13 ILE A C 2
ATOM 1819 O O . ILE A 1 13 ? -0.566 -6.776 -1.068 1.00 0.00 13 ILE A O 2
ATOM 1835 N N . GLY A 1 14 ? -2.668 -6.963 -1.847 1.00 0.00 14 GLY A N 2
ATOM 1836 C CA . GLY A 1 14 ? -2.698 -8.403 -1.673 1.00 0.00 14 GLY A CA 2
ATOM 1837 C C . GLY A 1 14 ? -2.848 -9.143 -2.988 1.00 0.00 14 GLY A C 2
ATOM 1838 O O . GLY A 1 14 ? -3.489 -8.650 -3.915 1.00 0.00 14 GLY A O 2
ATOM 1842 N N . GLY A 1 15 ? -2.255 -10.330 -3.068 1.00 0.00 15 GLY A N 2
ATOM 1843 C CA . GLY A 1 15 ? -2.337 -11.119 -4.284 1.00 0.00 15 GLY A CA 2
ATOM 1844 C C . GLY A 1 15 ? -1.117 -10.950 -5.168 1.00 0.00 15 GLY A C 2
ATOM 1845 O O . GLY A 1 15 ? -1.216 -11.020 -6.393 1.00 0.00 15 GLY A O 2
ATOM 1849 N N . ILE A 1 16 ? 0.035 -10.725 -4.546 1.00 0.00 16 ILE A N 2
ATOM 1850 C CA . ILE A 1 16 ? 1.279 -10.545 -5.286 1.00 0.00 16 ILE A CA 2
ATOM 1851 C C . ILE A 1 16 ? 2.167 -11.780 -5.177 1.00 0.00 16 ILE A C 2
ATOM 1852 O O . ILE A 1 16 ? 2.127 -12.520 -4.193 1.00 0.00 16 ILE A O 2
ATOM 1868 N N . PRO A 1 17 ? 2.991 -12.009 -6.210 1.00 0.00 17 PRO A N 2
ATOM 1869 C CA . PRO A 1 17 ? 3.907 -13.153 -6.254 1.00 0.00 17 PRO A CA 2
ATOM 1870 C C . PRO A 1 17 ? 5.045 -13.022 -5.248 1.00 0.00 17 PRO A C 2
ATOM 1871 O O . PRO A 1 17 ? 5.720 -11.994 -5.189 1.00 0.00 17 PRO A O 2
ATOM 1882 N N . LYS A 1 18 ? 5.255 -14.070 -4.459 1.00 0.00 18 LYS A N 2
ATOM 1883 C CA . LYS A 1 18 ? 6.314 -14.074 -3.457 1.00 0.00 18 LYS A CA 2
ATOM 1884 C C . LYS A 1 18 ? 7.677 -13.846 -4.103 1.00 0.00 18 LYS A C 2
ATOM 1885 O O . LYS A 1 18 ? 8.417 -12.945 -3.711 1.00 0.00 18 LYS A O 2
ATOM 1904 N N . MET A 1 19 ? 8.000 -14.667 -5.097 1.00 0.00 19 MET A N 2
ATOM 1905 C CA . MET A 1 19 ? 9.272 -14.552 -5.800 1.00 0.00 19 MET A CA 2
ATOM 1906 C C . MET A 1 19 ? 9.687 -13.091 -5.938 1.00 0.00 19 MET A C 2
ATOM 1907 O O . MET A 1 19 ? 10.860 -12.750 -5.781 1.00 0.00 19 MET A O 2
ATOM 1921 N N . LYS A 1 20 ? 8.718 -12.231 -6.233 1.00 0.00 20 LYS A N 2
ATOM 1922 C CA . LYS A 1 20 ? 8.981 -10.806 -6.392 1.00 0.00 20 LYS A CA 2
ATOM 1923 C C . LYS A 1 20 ? 9.453 -10.190 -5.078 1.00 0.00 20 LYS A C 2
ATOM 1924 O O . LYS A 1 20 ? 9.104 -10.665 -3.997 1.00 0.00 20 LYS A O 2
ATOM 1943 N N . LYS A 1 21 ? 10.246 -9.129 -5.179 1.00 0.00 21 LYS A N 2
ATOM 1944 C CA . LYS A 1 21 ? 10.763 -8.445 -3.999 1.00 0.00 21 LYS A CA 2
ATOM 1945 C C . LYS A 1 21 ? 10.129 -7.066 -3.848 1.00 0.00 21 LYS A C 2
ATOM 1946 O O . LYS A 1 21 ? 9.286 -6.668 -4.652 1.00 0.00 21 LYS A O 2
ATOM 1965 N N . ARG A 1 22 ? 10.541 -6.341 -2.813 1.00 0.00 22 ARG A N 2
ATOM 1966 C CA . ARG A 1 22 ? 10.013 -5.006 -2.557 1.00 0.00 22 ARG A CA 2
ATOM 1967 C C . ARG A 1 22 ? 10.476 -4.024 -3.628 1.00 0.00 22 ARG A C 2
ATOM 1968 O O . ARG A 1 22 ? 9.681 -3.247 -4.156 1.00 0.00 22 ARG A O 2
ATOM 1989 N N . GLU A 1 23 ? 11.767 -4.064 -3.943 1.00 0.00 23 GLU A N 2
ATOM 1990 C CA . GLU A 1 23 ? 12.335 -3.176 -4.950 1.00 0.00 23 GLU A CA 2
ATOM 1991 C C . GLU A 1 23 ? 11.533 -3.240 -6.247 1.00 0.00 23 GLU A C 2
ATOM 1992 O O . GLU A 1 23 ? 11.344 -2.229 -6.922 1.00 0.00 23 GLU A O 2
ATOM 2004 N N . GLU A 1 24 ? 11.065 -4.437 -6.587 1.00 0.00 24 GLU A N 2
ATOM 2005 C CA . GLU A 1 24 ? 10.285 -4.633 -7.804 1.00 0.00 24 GLU A CA 2
ATOM 2006 C C . GLU A 1 24 ? 8.868 -4.093 -7.634 1.00 0.00 24 GLU A C 2
ATOM 2007 O O . GLU A 1 24 ? 8.374 -3.342 -8.475 1.00 0.00 24 GLU A O 2
ATOM 2019 N N . ILE A 1 25 ? 8.220 -4.481 -6.541 1.00 0.00 25 ILE A N 2
ATOM 2020 C CA . ILE A 1 25 ? 6.860 -4.036 -6.261 1.00 0.00 25 ILE A CA 2
ATOM 2021 C C . ILE A 1 25 ? 6.766 -2.515 -6.275 1.00 0.00 25 ILE A C 2
ATOM 2022 O O . ILE A 1 25 ? 5.844 -1.944 -6.859 1.00 0.00 25 ILE A O 2
ATOM 2038 N N . LEU A 1 26 ? 7.727 -1.862 -5.631 1.00 0.00 26 LEU A N 2
ATOM 2039 C CA . LEU A 1 26 ? 7.755 -0.404 -5.571 1.00 0.00 26 LEU A CA 2
ATOM 2040 C C . LEU A 1 26 ? 7.692 0.200 -6.970 1.00 0.00 26 LEU A C 2
ATOM 2041 O O . LEU A 1 26 ? 6.810 1.003 -7.270 1.00 0.00 26 LEU A O 2
ATOM 2057 N N . GLU A 1 27 ? 8.633 -0.195 -7.822 1.00 0.00 27 GLU A N 2
ATOM 2058 C CA . GLU A 1 27 ? 8.683 0.307 -9.190 1.00 0.00 27 GLU A CA 2
ATOM 2059 C C . GLU A 1 27 ? 7.410 -0.057 -9.950 1.00 0.00 27 GLU A C 2
ATOM 2060 O O . GLU A 1 27 ? 6.876 0.751 -10.709 1.00 0.00 27 GLU A O 2
ATOM 2072 N N . GLU A 1 28 ? 6.932 -1.280 -9.740 1.00 0.00 28 GLU A N 2
ATOM 2073 C CA . GLU A 1 28 ? 5.723 -1.751 -10.406 1.00 0.00 28 GLU A CA 2
ATOM 2074 C C . GLU A 1 28 ? 4.499 -0.978 -9.924 1.00 0.00 28 GLU A C 2
ATOM 2075 O O . GLU A 1 28 ? 3.453 -0.983 -10.574 1.00 0.00 28 GLU A O 2
ATOM 2087 N N . ILE A 1 29 ? 4.638 -0.316 -8.781 1.00 0.00 29 ILE A N 2
ATOM 2088 C CA . ILE A 1 29 ? 3.544 0.462 -8.212 1.00 0.00 29 ILE A CA 2
ATOM 2089 C C . ILE A 1 29 ? 3.672 1.937 -8.576 1.00 0.00 29 ILE A C 2
ATOM 2090 O O . ILE A 1 29 ? 2.676 2.608 -8.847 1.00 0.00 29 ILE A O 2
ATOM 2106 N N . ALA A 1 30 ? 4.904 2.436 -8.581 1.00 0.00 30 ALA A N 2
ATOM 2107 C CA . ALA A 1 30 ? 5.162 3.831 -8.916 1.00 0.00 30 ALA A CA 2
ATOM 2108 C C . ALA A 1 30 ? 4.622 4.172 -10.301 1.00 0.00 30 ALA A C 2
ATOM 2109 O O . ALA A 1 30 ? 4.565 5.340 -10.687 1.00 0.00 30 ALA A O 2
ATOM 2116 N N . LYS A 1 31 ? 4.226 3.145 -11.046 1.00 0.00 31 LYS A N 2
ATOM 2117 C CA . LYS A 1 31 ? 3.690 3.335 -12.388 1.00 0.00 31 LYS A CA 2
ATOM 2118 C C . LYS A 1 31 ? 2.166 3.270 -12.380 1.00 0.00 31 LYS A C 2
ATOM 2119 O O . LYS A 1 31 ? 1.494 4.124 -12.958 1.00 0.00 31 LYS A O 2
ATOM 2138 N N . VAL A 1 32 ? 1.625 2.251 -11.719 1.00 0.00 32 VAL A N 2
ATOM 2139 C CA . VAL A 1 32 ? 0.180 2.075 -11.632 1.00 0.00 32 VAL A CA 2
ATOM 2140 C C . VAL A 1 32 ? -0.447 3.127 -10.724 1.00 0.00 32 VAL A C 2
ATOM 2141 O O . VAL A 1 32 ? -1.618 3.478 -10.878 1.00 0.00 32 VAL A O 2
ATOM 2154 N N . THR A 1 33 ? 0.338 3.626 -9.775 1.00 0.00 33 THR A N 2
ATOM 2155 C CA . THR A 1 33 ? -0.140 4.637 -8.841 1.00 0.00 33 THR A CA 2
ATOM 2156 C C . THR A 1 33 ? 0.950 5.656 -8.527 1.00 0.00 33 THR A C 2
ATOM 2157 O O . THR A 1 33 ? 1.951 5.331 -7.892 1.00 0.00 33 THR A O 2
ATOM 2168 N N . GLU A 1 34 ? 0.746 6.891 -8.977 1.00 0.00 34 GLU A N 2
ATOM 2169 C CA . GLU A 1 34 ? 1.713 7.957 -8.744 1.00 0.00 34 GLU A CA 2
ATOM 2170 C C . GLU A 1 34 ? 1.469 8.628 -7.396 1.00 0.00 34 GLU A C 2
ATOM 2171 O O . GLU A 1 34 ? 0.333 8.948 -7.047 1.00 0.00 34 GLU A O 2
ATOM 2183 N N . GLY A 1 35 ? 2.543 8.836 -6.641 1.00 0.00 35 GLY A N 2
ATOM 2184 C CA . GLY A 1 35 ? 2.425 9.467 -5.339 1.00 0.00 35 GLY A CA 2
ATOM 2185 C C . GLY A 1 35 ? 2.952 8.591 -4.220 1.00 0.00 35 GLY A C 2
ATOM 2186 O O . GLY A 1 35 ? 2.800 8.917 -3.043 1.00 0.00 35 GLY A O 2
ATOM 2190 N N . VAL A 1 36 ? 3.571 7.473 -4.588 1.00 0.00 36 VAL A N 2
ATOM 2191 C CA . VAL A 1 36 ? 4.122 6.547 -3.606 1.00 0.00 36 VAL A CA 2
ATOM 2192 C C . VAL A 1 36 ? 5.436 7.067 -3.036 1.00 0.00 36 VAL A C 2
ATOM 2193 O O . VAL A 1 36 ? 6.097 7.912 -3.641 1.00 0.00 36 VAL A O 2
ATOM 2206 N N . LEU A 1 37 ? 5.811 6.557 -1.868 1.00 0.00 37 LEU A N 2
ATOM 2207 C CA . LEU A 1 37 ? 7.049 6.970 -1.215 1.00 0.00 37 LEU A CA 2
ATOM 2208 C C . LEU A 1 37 ? 7.978 5.778 -1.006 1.00 0.00 37 LEU A C 2
ATOM 2209 O O . LEU A 1 37 ? 9.161 5.834 -1.343 1.00 0.00 37 LEU A O 2
ATOM 2225 N N . ASP A 1 38 ? 7.434 4.700 -0.452 1.00 0.00 38 ASP A N 2
ATOM 2226 C CA . ASP A 1 38 ? 8.213 3.493 -0.202 1.00 0.00 38 ASP A CA 2
ATOM 2227 C C . ASP A 1 38 ? 7.300 2.287 -0.006 1.00 0.00 38 ASP A C 2
ATOM 2228 O O . ASP A 1 38 ? 6.187 2.415 0.504 1.00 0.00 38 ASP A O 2
ATOM 2237 N N . VAL A 1 39 ? 7.777 1.117 -0.417 1.00 0.00 39 VAL A N 2
ATOM 2238 C CA . VAL A 1 39 ? 7.004 -0.112 -0.288 1.00 0.00 39 VAL A CA 2
ATOM 2239 C C . VAL A 1 39 ? 7.627 -1.048 0.742 1.00 0.00 39 VAL A C 2
ATOM 2240 O O . VAL A 1 39 ? 8.839 -1.268 0.742 1.00 0.00 39 VAL A O 2
ATOM 2253 N N . ILE A 1 40 ? 6.792 -1.596 1.617 1.00 0.00 40 ILE A N 2
ATOM 2254 C CA . ILE A 1 40 ? 7.261 -2.510 2.652 1.00 0.00 40 ILE A CA 2
ATOM 2255 C C . ILE A 1 40 ? 6.835 -3.943 2.354 1.00 0.00 40 ILE A C 2
ATOM 2256 O O . ILE A 1 40 ? 5.740 -4.184 1.845 1.00 0.00 40 ILE A O 2
ATOM 2272 N N . VAL A 1 41 ? 7.707 -4.893 2.675 1.00 0.00 41 VAL A N 2
ATOM 2273 C CA . VAL A 1 41 ? 7.421 -6.304 2.445 1.00 0.00 41 VAL A CA 2
ATOM 2274 C C . VAL A 1 41 ? 7.315 -7.065 3.761 1.00 0.00 41 VAL A C 2
ATOM 2275 O O . VAL A 1 41 ? 8.242 -7.058 4.571 1.00 0.00 41 VAL A O 2
ATOM 2288 N N . TYR A 1 42 ? 6.179 -7.722 3.969 1.00 0.00 42 TYR A N 2
ATOM 2289 C CA . TYR A 1 42 ? 5.950 -8.488 5.189 1.00 0.00 42 TYR A CA 2
ATOM 2290 C C . TYR A 1 42 ? 6.168 -9.978 4.945 1.00 0.00 42 TYR A C 2
ATOM 2291 O O . TYR A 1 42 ? 5.625 -10.550 4.001 1.00 0.00 42 TYR A O 2
ATOM 2309 N N . ALA A 1 43 ? 6.967 -10.601 5.806 1.00 0.00 43 ALA A N 2
ATOM 2310 C CA . ALA A 1 43 ? 7.256 -12.024 5.687 1.00 0.00 43 ALA A CA 2
ATOM 2311 C C . ALA A 1 43 ? 8.024 -12.532 6.903 1.00 0.00 43 ALA A C 2
ATOM 2312 O O . ALA A 1 43 ? 8.543 -11.745 7.694 1.00 0.00 43 ALA A O 2
ATOM 2319 N N . SER A 1 44 ? 8.091 -13.852 7.046 1.00 0.00 44 SER A N 2
ATOM 2320 C CA . SER A 1 44 ? 8.792 -14.464 8.168 1.00 0.00 44 SER A CA 2
ATOM 2321 C C . SER A 1 44 ? 10.016 -13.641 8.559 1.00 0.00 44 SER A C 2
ATOM 2322 O O . SER A 1 44 ? 10.306 -13.463 9.741 1.00 0.00 44 SER A O 2
ATOM 2330 N N . ALA A 1 45 ? 10.731 -13.142 7.555 1.00 0.00 45 ALA A N 2
ATOM 2331 C CA . ALA A 1 45 ? 11.922 -12.337 7.792 1.00 0.00 45 ALA A CA 2
ATOM 2332 C C . ALA A 1 45 ? 11.924 -11.089 6.915 1.00 0.00 45 ALA A C 2
ATOM 2333 O O . ALA A 1 45 ? 11.024 -10.890 6.101 1.00 0.00 45 ALA A O 2
ATOM 2340 N N . ALA A 1 46 ? 12.942 -10.252 7.088 1.00 0.00 46 ALA A N 2
ATOM 2341 C CA . ALA A 1 46 ? 13.061 -9.024 6.312 1.00 0.00 46 ALA A CA 2
ATOM 2342 C C . ALA A 1 46 ? 12.526 -9.215 4.897 1.00 0.00 46 ALA A C 2
ATOM 2343 O O . ALA A 1 46 ? 11.710 -8.426 4.420 1.00 0.00 46 ALA A O 2
ATOM 2350 N N . ASP A 1 47 ? 12.991 -10.266 4.231 1.00 0.00 47 ASP A N 2
ATOM 2351 C CA . ASP A 1 47 ? 12.558 -10.561 2.870 1.00 0.00 47 ASP A CA 2
ATOM 2352 C C . ASP A 1 47 ? 13.147 -11.883 2.387 1.00 0.00 47 ASP A C 2
ATOM 2353 O O . ASP A 1 47 ? 14.365 -12.037 2.298 1.00 0.00 47 ASP A O 2
ATOM 2362 N N . LYS A 1 48 ? 12.274 -12.835 2.076 1.00 0.00 48 LYS A N 2
ATOM 2363 C CA . LYS A 1 48 ? 12.706 -14.145 1.601 1.00 0.00 48 LYS A CA 2
ATOM 2364 C C . LYS A 1 48 ? 11.820 -14.628 0.458 1.00 0.00 48 LYS A C 2
ATOM 2365 O O . LYS A 1 48 ? 10.668 -14.212 0.334 1.00 0.00 48 LYS A O 2
ATOM 2384 N N . MET A 1 49 ? 12.364 -15.510 -0.374 1.00 0.00 49 MET A N 2
ATOM 2385 C CA . MET A 1 49 ? 11.621 -16.052 -1.506 1.00 0.00 49 MET A CA 2
ATOM 2386 C C . MET A 1 49 ? 10.336 -16.729 -1.039 1.00 0.00 49 MET A C 2
ATOM 2387 O O . MET A 1 49 ? 9.459 -17.041 -1.844 1.00 0.00 49 MET A O 2
ATOM 2401 N N . LYS A 1 50 ? 10.231 -16.952 0.267 1.00 0.00 50 LYS A N 2
ATOM 2402 C CA . LYS A 1 50 ? 9.053 -17.590 0.842 1.00 0.00 50 LYS A CA 2
ATOM 2403 C C . LYS A 1 50 ? 8.073 -16.548 1.370 1.00 0.00 50 LYS A C 2
ATOM 2404 O O . LYS A 1 50 ? 7.249 -16.840 2.236 1.00 0.00 50 LYS A O 2
ATOM 2423 N N . ASN A 1 51 ? 8.168 -15.332 0.842 1.00 0.00 51 ASN A N 2
ATOM 2424 C CA . ASN A 1 51 ? 7.288 -14.246 1.261 1.00 0.00 51 ASN A CA 2
ATOM 2425 C C . ASN A 1 51 ? 5.871 -14.757 1.503 1.00 0.00 51 ASN A C 2
ATOM 2426 O O . ASN A 1 51 ? 5.464 -15.777 0.946 1.00 0.00 51 ASN A O 2
ATOM 2437 N N . ARG A 1 52 ? 5.124 -14.041 2.337 1.00 0.00 52 ARG A N 2
ATOM 2438 C CA . ARG A 1 52 ? 3.753 -14.422 2.654 1.00 0.00 52 ARG A CA 2
ATOM 2439 C C . ARG A 1 52 ? 2.872 -14.363 1.409 1.00 0.00 52 ARG A C 2
ATOM 2440 O O . ARG A 1 52 ? 2.299 -15.370 0.994 1.00 0.00 52 ARG A O 2
ATOM 2461 N N . GLY A 1 53 ? 2.767 -13.176 0.819 1.00 0.00 53 GLY A N 2
ATOM 2462 C CA . GLY A 1 53 ? 1.954 -13.009 -0.371 1.00 0.00 53 GLY A CA 2
ATOM 2463 C C . GLY A 1 53 ? 1.263 -11.660 -0.416 1.00 0.00 53 GLY A C 2
ATOM 2464 O O . GLY A 1 53 ? 0.148 -11.542 -0.925 1.00 0.00 53 GLY A O 2
ATOM 2468 N N . PHE A 1 54 ? 1.926 -10.640 0.119 1.00 0.00 54 PHE A N 2
ATOM 2469 C CA . PHE A 1 54 ? 1.368 -9.293 0.141 1.00 0.00 54 PHE A CA 2
ATOM 2470 C C . PHE A 1 54 ? 2.466 -8.252 0.337 1.00 0.00 54 PHE A C 2
ATOM 2471 O O . PHE A 1 54 ? 3.606 -8.589 0.656 1.00 0.00 54 PHE A O 2
ATOM 2488 N N . ALA A 1 55 ? 2.114 -6.985 0.143 1.00 0.00 55 ALA A N 2
ATOM 2489 C CA . ALA A 1 55 ? 3.068 -5.895 0.299 1.00 0.00 55 ALA A CA 2
ATOM 2490 C C . ALA A 1 55 ? 2.358 -4.587 0.632 1.00 0.00 55 ALA A C 2
ATOM 2491 O O . ALA A 1 55 ? 1.193 -4.396 0.284 1.00 0.00 55 ALA A O 2
ATOM 2498 N N . PHE A 1 56 ? 3.067 -3.689 1.309 1.00 0.00 56 PHE A N 2
ATOM 2499 C CA . PHE A 1 56 ? 2.503 -2.400 1.690 1.00 0.00 56 PHE A CA 2
ATOM 2500 C C . PHE A 1 56 ? 3.096 -1.276 0.846 1.00 0.00 56 PHE A C 2
ATOM 2501 O O . PHE A 1 56 ? 4.255 -1.338 0.435 1.00 0.00 56 PHE A O 2
ATOM 2518 N N . VAL A 1 57 ? 2.292 -0.248 0.590 1.00 0.00 57 VAL A N 2
ATOM 2519 C CA . VAL A 1 57 ? 2.736 0.890 -0.205 1.00 0.00 57 VAL A CA 2
ATOM 2520 C C . VAL A 1 57 ? 2.423 2.207 0.498 1.00 0.00 57 VAL A C 2
ATOM 2521 O O . VAL A 1 57 ? 1.267 2.624 0.567 1.00 0.00 57 VAL A O 2
ATOM 2534 N N . GLU A 1 58 ? 3.460 2.856 1.017 1.00 0.00 58 GLU A N 2
ATOM 2535 C CA . GLU A 1 58 ? 3.294 4.125 1.715 1.00 0.00 58 GLU A CA 2
ATOM 2536 C C . GLU A 1 58 ? 3.259 5.289 0.727 1.00 0.00 58 GLU A C 2
ATOM 2537 O O . GLU A 1 58 ? 4.202 5.496 -0.037 1.00 0.00 58 GLU A O 2
ATOM 2549 N N . TYR A 1 59 ? 2.167 6.043 0.750 1.00 0.00 59 TYR A N 2
ATOM 2550 C CA . TYR A 1 59 ? 2.007 7.184 -0.144 1.00 0.00 59 TYR A CA 2
ATOM 2551 C C . TYR A 1 59 ? 2.202 8.497 0.607 1.00 0.00 59 TYR A C 2
ATOM 2552 O O . TYR A 1 59 ? 1.561 8.740 1.629 1.00 0.00 59 TYR A O 2
ATOM 2570 N N . GLU A 1 60 ? 3.091 9.340 0.092 1.00 0.00 60 GLU A N 2
ATOM 2571 C CA . GLU A 1 60 ? 3.371 10.629 0.714 1.00 0.00 60 GLU A CA 2
ATOM 2572 C C . GLU A 1 60 ? 2.093 11.449 0.864 1.00 0.00 60 GLU A C 2
ATOM 2573 O O . GLU A 1 60 ? 1.825 12.011 1.926 1.00 0.00 60 GLU A O 2
ATOM 2585 N N . SER A 1 61 ? 1.308 11.513 -0.206 1.00 0.00 61 SER A N 2
ATOM 2586 C CA . SER A 1 61 ? 0.060 12.267 -0.196 1.00 0.00 61 SER A CA 2
ATOM 2587 C C . SER A 1 61 ? -1.105 11.385 0.243 1.00 0.00 61 SER A C 2
ATOM 2588 O O . SER A 1 61 ? -1.411 10.378 -0.397 1.00 0.00 61 SER A O 2
ATOM 2596 N N . HIS A 1 62 ? -1.751 11.770 1.339 1.00 0.00 62 HIS A N 2
ATOM 2597 C CA . HIS A 1 62 ? -2.883 11.015 1.864 1.00 0.00 62 HIS A CA 2
ATOM 2598 C C . HIS A 1 62 ? -3.831 10.606 0.741 1.00 0.00 62 HIS A C 2
ATOM 2599 O O . HIS A 1 62 ? -4.425 9.529 0.779 1.00 0.00 62 HIS A O 2
ATOM 2613 N N . ARG A 1 63 ? -3.968 11.474 -0.257 1.00 0.00 63 ARG A N 2
ATOM 2614 C CA . ARG A 1 63 ? -4.846 11.203 -1.389 1.00 0.00 63 ARG A CA 2
ATOM 2615 C C . ARG A 1 63 ? -4.179 10.252 -2.379 1.00 0.00 63 ARG A C 2
ATOM 2616 O O . ARG A 1 63 ? -4.819 9.348 -2.913 1.00 0.00 63 ARG A O 2
ATOM 2637 N N . ALA A 1 64 ? -2.889 10.464 -2.618 1.00 0.00 64 ALA A N 2
ATOM 2638 C CA . ALA A 1 64 ? -2.135 9.626 -3.541 1.00 0.00 64 ALA A CA 2
ATOM 2639 C C . ALA A 1 64 ? -2.477 8.152 -3.349 1.00 0.00 64 ALA A C 2
ATOM 2640 O O . ALA A 1 64 ? -2.365 7.353 -4.278 1.00 0.00 64 ALA A O 2
ATOM 2647 N N . ALA A 1 65 ? -2.893 7.800 -2.137 1.00 0.00 65 ALA A N 2
ATOM 2648 C CA . ALA A 1 65 ? -3.252 6.422 -1.824 1.00 0.00 65 ALA A CA 2
ATOM 2649 C C . ALA A 1 65 ? -4.741 6.178 -2.049 1.00 0.00 65 ALA A C 2
ATOM 2650 O O . ALA A 1 65 ? -5.134 5.151 -2.601 1.00 0.00 65 ALA A O 2
ATOM 2657 N N . ALA A 1 66 ? -5.563 7.129 -1.618 1.00 0.00 66 ALA A N 2
ATOM 2658 C CA . ALA A 1 66 ? -7.008 7.017 -1.774 1.00 0.00 66 ALA A CA 2
ATOM 2659 C C . ALA A 1 66 ? -7.393 6.885 -3.244 1.00 0.00 66 ALA A C 2
ATOM 2660 O O . ALA A 1 66 ? -8.174 6.010 -3.614 1.00 0.00 66 ALA A O 2
ATOM 2667 N N . MET A 1 67 ? -6.840 7.761 -4.076 1.00 0.00 67 MET A N 2
ATOM 2668 C CA . MET A 1 67 ? -7.125 7.742 -5.506 1.00 0.00 67 MET A CA 2
ATOM 2669 C C . MET A 1 67 ? -6.319 6.653 -6.207 1.00 0.00 67 MET A C 2
ATOM 2670 O O . MET A 1 67 ? -6.601 6.297 -7.350 1.00 0.00 67 MET A O 2
ATOM 2684 N N . ALA A 1 68 ? -5.314 6.128 -5.513 1.00 0.00 68 ALA A N 2
ATOM 2685 C CA . ALA A 1 68 ? -4.467 5.080 -6.068 1.00 0.00 68 ALA A CA 2
ATOM 2686 C C . ALA A 1 68 ? -5.117 3.709 -5.911 1.00 0.00 68 ALA A C 2
ATOM 2687 O O . ALA A 1 68 ? -4.812 2.778 -6.656 1.00 0.00 68 ALA A O 2
ATOM 2694 N N . ARG A 1 69 ? -6.014 3.593 -4.938 1.00 0.00 69 ARG A N 2
ATOM 2695 C CA . ARG A 1 69 ? -6.706 2.335 -4.682 1.00 0.00 69 ARG A CA 2
ATOM 2696 C C . ARG A 1 69 ? -7.914 2.182 -5.602 1.00 0.00 69 ARG A C 2
ATOM 2697 O O . ARG A 1 69 ? -8.196 1.090 -6.096 1.00 0.00 69 ARG A O 2
ATOM 2718 N N . ARG A 1 70 ? -8.623 3.283 -5.827 1.00 0.00 70 ARG A N 2
ATOM 2719 C CA . ARG A 1 70 ? -9.801 3.271 -6.685 1.00 0.00 70 ARG A CA 2
ATOM 2720 C C . ARG A 1 70 ? -9.426 2.905 -8.118 1.00 0.00 70 ARG A C 2
ATOM 2721 O O . ARG A 1 70 ? -10.295 2.696 -8.965 1.00 0.00 70 ARG A O 2
ATOM 2742 N N . LYS A 1 71 ? -8.126 2.829 -8.383 1.00 0.00 71 LYS A N 2
ATOM 2743 C CA . LYS A 1 71 ? -7.634 2.487 -9.712 1.00 0.00 71 LYS A CA 2
ATOM 2744 C C . LYS A 1 71 ? -7.337 0.995 -9.815 1.00 0.00 71 LYS A C 2
ATOM 2745 O O . LYS A 1 71 ? -7.492 0.392 -10.878 1.00 0.00 71 LYS A O 2
ATOM 2764 N N . LEU A 1 72 ? -6.910 0.403 -8.705 1.00 0.00 72 LEU A N 2
ATOM 2765 C CA . LEU A 1 72 ? -6.592 -1.020 -8.670 1.00 0.00 72 LEU A CA 2
ATOM 2766 C C . LEU A 1 72 ? -7.672 -1.801 -7.929 1.00 0.00 72 LEU A C 2
ATOM 2767 O O . LEU A 1 72 ? -7.616 -3.027 -7.842 1.00 0.00 72 LEU A O 2
ATOM 2783 N N . MET A 1 73 ? -8.656 -1.082 -7.398 1.00 0.00 73 MET A N 2
ATOM 2784 C CA . MET A 1 73 ? -9.751 -1.709 -6.667 1.00 0.00 73 MET A CA 2
ATOM 2785 C C . MET A 1 73 ? -10.454 -2.752 -7.530 1.00 0.00 73 MET A C 2
ATOM 2786 O O . MET A 1 73 ? -10.640 -3.901 -7.129 1.00 0.00 73 MET A O 2
ATOM 2800 N N . PRO A 1 74 ? -10.854 -2.345 -8.745 1.00 0.00 74 PRO A N 2
ATOM 2801 C CA . PRO A 1 74 ? -11.542 -3.230 -9.689 1.00 0.00 74 PRO A CA 2
ATOM 2802 C C . PRO A 1 74 ? -10.622 -4.311 -10.247 1.00 0.00 74 PRO A C 2
ATOM 2803 O O . PRO A 1 74 ? -11.023 -5.103 -11.098 1.00 0.00 74 PRO A O 2
ATOM 2814 N N . GLY A 1 75 ? -9.385 -4.338 -9.759 1.00 0.00 75 GLY A N 2
ATOM 2815 C CA . GLY A 1 75 ? -8.427 -5.326 -10.220 1.00 0.00 75 GLY A CA 2
ATOM 2816 C C . GLY A 1 75 ? -8.194 -5.254 -11.717 1.00 0.00 75 GLY A C 2
ATOM 2817 O O . GLY A 1 75 ? -7.855 -6.255 -12.348 1.00 0.00 75 GLY A O 2
ATOM 2821 N N . ARG A 1 76 ? -8.378 -4.067 -12.286 1.00 0.00 76 ARG A N 2
ATOM 2822 C CA . ARG A 1 76 ? -8.189 -3.869 -13.718 1.00 0.00 76 ARG A CA 2
ATOM 2823 C C . ARG A 1 76 ? -6.717 -4.008 -14.096 1.00 0.00 76 ARG A C 2
ATOM 2824 O O . ARG A 1 76 ? -6.388 -4.477 -15.185 1.00 0.00 76 ARG A O 2
ATOM 2845 N N . ILE A 1 77 ? -5.837 -3.596 -13.189 1.00 0.00 77 ILE A N 2
ATOM 2846 C CA . ILE A 1 77 ? -4.401 -3.676 -13.428 1.00 0.00 77 ILE A CA 2
ATOM 2847 C C . ILE A 1 77 ? -3.797 -4.898 -12.744 1.00 0.00 77 ILE A C 2
ATOM 2848 O O . ILE A 1 77 ? -4.100 -5.186 -11.586 1.00 0.00 77 ILE A O 2
ATOM 2864 N N . GLN A 1 78 ? -2.941 -5.612 -13.468 1.00 0.00 78 GLN A N 2
ATOM 2865 C CA . GLN A 1 78 ? -2.294 -6.802 -12.931 1.00 0.00 78 GLN A CA 2
ATOM 2866 C C . GLN A 1 78 ? -0.778 -6.633 -12.903 1.00 0.00 78 GLN A C 2
ATOM 2867 O O . GLN A 1 78 ? -0.198 -5.999 -13.786 1.00 0.00 78 GLN A O 2
ATOM 2881 N N . LEU A 1 79 ? -0.143 -7.201 -11.885 1.00 0.00 79 LEU A N 2
ATOM 2882 C CA . LEU A 1 79 ? 1.306 -7.113 -11.742 1.00 0.00 79 LEU A CA 2
ATOM 2883 C C . LEU A 1 79 ? 1.975 -8.422 -12.149 1.00 0.00 79 LEU A C 2
ATOM 2884 O O . LEU A 1 79 ? 1.693 -9.477 -11.579 1.00 0.00 79 LEU A O 2
ATOM 2900 N N . TRP A 1 80 ? 2.861 -8.347 -13.135 1.00 0.00 80 TRP A N 2
ATOM 2901 C CA . TRP A 1 80 ? 3.571 -9.526 -13.616 1.00 0.00 80 TRP A CA 2
ATOM 2902 C C . TRP A 1 80 ? 2.593 -10.618 -14.035 1.00 0.00 80 TRP A C 2
ATOM 2903 O O . TRP A 1 80 ? 2.858 -11.805 -13.853 1.00 0.00 80 TRP A O 2
ATOM 2924 N N . GLY A 1 81 ? 1.459 -10.208 -14.597 1.00 0.00 81 GLY A N 2
ATOM 2925 C CA . GLY A 1 81 ? 0.459 -11.164 -15.032 1.00 0.00 81 GLY A CA 2
ATOM 2926 C C . GLY A 1 81 ? -0.328 -11.748 -13.875 1.00 0.00 81 GLY A C 2
ATOM 2927 O O . GLY A 1 81 ? -1.155 -12.640 -14.065 1.00 0.00 81 GLY A O 2
ATOM 2931 N N . HIS A 1 82 ? -0.070 -11.244 -12.672 1.00 0.00 82 HIS A N 2
ATOM 2932 C CA . HIS A 1 82 ? -0.760 -11.722 -11.479 1.00 0.00 82 HIS A CA 2
ATOM 2933 C C . HIS A 1 82 ? -1.769 -10.690 -10.985 1.00 0.00 82 HIS A C 2
ATOM 2934 O O . HIS A 1 82 ? -1.474 -9.497 -10.932 1.00 0.00 82 HIS A O 2
ATOM 2948 N N . GLN A 1 83 ? -2.959 -11.159 -10.626 1.00 0.00 83 GLN A N 2
ATOM 2949 C CA . GLN A 1 83 ? -4.012 -10.276 -10.138 1.00 0.00 83 GLN A CA 2
ATOM 2950 C C . GLN A 1 83 ? -3.658 -9.714 -8.765 1.00 0.00 83 GLN A C 2
ATOM 2951 O O . GLN A 1 83 ? -2.984 -10.370 -7.970 1.00 0.00 83 GLN A O 2
ATOM 2965 N N . ILE A 1 84 ? -4.116 -8.497 -8.493 1.00 0.00 84 ILE A N 2
ATOM 2966 C CA . ILE A 1 84 ? -3.848 -7.847 -7.216 1.00 0.00 84 ILE A CA 2
ATOM 2967 C C . ILE A 1 84 ? -5.057 -7.047 -6.742 1.00 0.00 84 ILE A C 2
ATOM 2968 O O . ILE A 1 84 ? -5.864 -6.586 -7.548 1.00 0.00 84 ILE A O 2
ATOM 2984 N N . ALA A 1 85 ? -5.173 -6.885 -5.428 1.00 0.00 85 ALA A N 2
ATOM 2985 C CA . ALA A 1 85 ? -6.281 -6.138 -4.846 1.00 0.00 85 ALA A CA 2
ATOM 2986 C C . ALA A 1 85 ? -5.778 -5.095 -3.854 1.00 0.00 85 ALA A C 2
ATOM 2987 O O . ALA A 1 85 ? -4.791 -5.316 -3.152 1.00 0.00 85 ALA A O 2
ATOM 2994 N N . VAL A 1 86 ? -6.462 -3.957 -3.800 1.00 0.00 86 VAL A N 2
ATOM 2995 C CA . VAL A 1 86 ? -6.085 -2.879 -2.893 1.00 0.00 86 VAL A CA 2
ATOM 2996 C C . VAL A 1 86 ? -7.143 -2.672 -1.815 1.00 0.00 86 VAL A C 2
ATOM 2997 O O . VAL A 1 86 ? -8.325 -2.505 -2.115 1.00 0.00 86 VAL A O 2
ATOM 3010 N N . ASP A 1 87 ? -6.710 -2.685 -0.559 1.00 0.00 87 ASP A N 2
ATOM 3011 C CA . ASP A 1 87 ? -7.620 -2.497 0.565 1.00 0.00 87 ASP A CA 2
ATOM 3012 C C . ASP A 1 87 ? -7.107 -1.409 1.503 1.00 0.00 87 ASP A C 2
ATOM 3013 O O . ASP A 1 87 ? -5.906 -1.148 1.568 1.00 0.00 87 ASP A O 2
ATOM 3022 N N . TRP A 1 88 ? -8.025 -0.779 2.227 1.00 0.00 88 TRP A N 2
ATOM 3023 C CA . TRP A 1 88 ? -7.665 0.282 3.161 1.00 0.00 88 TRP A CA 2
ATOM 3024 C C . TRP A 1 88 ? -6.913 -0.282 4.362 1.00 0.00 88 TRP A C 2
ATOM 3025 O O . TRP A 1 88 ? -7.503 -0.932 5.225 1.00 0.00 88 TRP A O 2
ATOM 3046 N N . ALA A 1 89 ? -5.609 -0.030 4.410 1.00 0.00 89 ALA A N 2
ATOM 3047 C CA . ALA A 1 89 ? -4.778 -0.511 5.507 1.00 0.00 89 ALA A CA 2
ATOM 3048 C C . ALA A 1 89 ? -5.402 -0.175 6.857 1.00 0.00 89 ALA A C 2
ATOM 3049 O O . ALA A 1 89 ? -5.665 -1.063 7.667 1.00 0.00 89 ALA A O 2
ATOM 3056 N N . GLU A 1 90 ? -5.636 1.112 7.092 1.00 0.00 90 GLU A N 2
ATOM 3057 C CA . GLU A 1 90 ? -6.228 1.565 8.345 1.00 0.00 90 GLU A CA 2
ATOM 3058 C C . GLU A 1 90 ? -7.678 1.993 8.139 1.00 0.00 90 GLU A C 2
ATOM 3059 O O . GLU A 1 90 ? -8.017 2.685 7.179 1.00 0.00 90 GLU A O 2
ATOM 3071 N N . PRO A 1 91 ? -8.556 1.572 9.062 1.00 0.00 91 PRO A N 2
ATOM 3072 C CA . PRO A 1 91 ? -9.983 1.899 9.004 1.00 0.00 91 PRO A CA 2
ATOM 3073 C C . PRO A 1 91 ? -10.251 3.374 9.280 1.00 0.00 91 PRO A C 2
ATOM 3074 O O . PRO A 1 91 ? -10.945 4.042 8.514 1.00 0.00 91 PRO A O 2
ATOM 3085 N N . GLU A 1 92 ? -9.697 3.876 10.380 1.00 0.00 92 GLU A N 2
ATOM 3086 C CA . GLU A 1 92 ? -9.878 5.273 10.756 1.00 0.00 92 GLU A CA 2
ATOM 3087 C C . GLU A 1 92 ? -8.670 5.788 11.534 1.00 0.00 92 GLU A C 2
ATOM 3088 O O . GLU A 1 92 ? -8.394 5.333 12.644 1.00 0.00 92 GLU A O 2
ATOM 3100 N N . ILE A 1 93 ? -7.954 6.738 10.941 1.00 0.00 93 ILE A N 2
ATOM 3101 C CA . ILE A 1 93 ? -6.777 7.315 11.578 1.00 0.00 93 ILE A CA 2
ATOM 3102 C C . ILE A 1 93 ? -7.034 8.754 12.009 1.00 0.00 93 ILE A C 2
ATOM 3103 O O . ILE A 1 93 ? -8.143 9.269 11.861 1.00 0.00 93 ILE A O 2
ATOM 3119 N N . ASP A 1 94 ? -6.003 9.400 12.541 1.00 0.00 94 ASP A N 2
ATOM 3120 C CA . ASP A 1 94 ? -6.116 10.783 12.991 1.00 0.00 94 ASP A CA 2
ATOM 3121 C C . ASP A 1 94 ? -5.646 11.748 11.907 1.00 0.00 94 ASP A C 2
ATOM 3122 O O . ASP A 1 94 ? -5.023 12.769 12.197 1.00 0.00 94 ASP A O 2
ATOM 3131 N N . VAL A 1 95 ? -5.947 11.416 10.655 1.00 0.00 95 VAL A N 2
ATOM 3132 C CA . VAL A 1 95 ? -5.556 12.253 9.527 1.00 0.00 95 VAL A CA 2
ATOM 3133 C C . VAL A 1 95 ? -6.270 13.599 9.568 1.00 0.00 95 VAL A C 2
ATOM 3134 O O . VAL A 1 95 ? -5.748 14.605 9.085 1.00 0.00 95 VAL A O 2
ATOM 3147 N N . ASP A 1 96 ? -7.466 13.611 10.146 1.00 0.00 96 ASP A N 2
ATOM 3148 C CA . ASP A 1 96 ? -8.252 14.835 10.251 1.00 0.00 96 ASP A CA 2
ATOM 3149 C C . ASP A 1 96 ? -7.508 15.891 11.063 1.00 0.00 96 ASP A C 2
ATOM 3150 O O . ASP A 1 96 ? -7.536 17.075 10.732 1.00 0.00 96 ASP A O 2
ATOM 3159 N N . GLU A 1 97 ? -6.844 15.452 12.128 1.00 0.00 97 GLU A N 2
ATOM 3160 C CA . GLU A 1 97 ? -6.095 16.360 12.988 1.00 0.00 97 GLU A CA 2
ATOM 3161 C C . GLU A 1 97 ? -4.628 16.420 12.570 1.00 0.00 97 GLU A C 2
ATOM 3162 O O . GLU A 1 97 ? -4.084 17.497 12.327 1.00 0.00 97 GLU A O 2
ATOM 3174 N N . ASP A 1 98 ? -3.995 15.255 12.489 1.00 0.00 98 ASP A N 2
ATOM 3175 C CA . ASP A 1 98 ? -2.592 15.173 12.100 1.00 0.00 98 ASP A CA 2
ATOM 3176 C C . ASP A 1 98 ? -2.397 14.157 10.978 1.00 0.00 98 ASP A C 2
ATOM 3177 O O . ASP A 1 98 ? -2.530 12.951 11.189 1.00 0.00 98 ASP A O 2
ATOM 3186 N N . VAL A 1 99 ? -2.083 14.652 9.786 1.00 0.00 99 VAL A N 2
ATOM 3187 C CA . VAL A 1 99 ? -1.870 13.788 8.631 1.00 0.00 99 VAL A CA 2
ATOM 3188 C C . VAL A 1 99 ? -0.440 13.901 8.116 1.00 0.00 99 VAL A C 2
ATOM 3189 O O . VAL A 1 99 ? 0.077 12.982 7.481 1.00 0.00 99 VAL A O 2
ATOM 3202 N N . MET A 1 100 ? 0.196 15.034 8.395 1.00 0.00 100 MET A N 2
ATOM 3203 C CA . MET A 1 100 ? 1.569 15.267 7.961 1.00 0.00 100 MET A CA 2
ATOM 3204 C C . MET A 1 100 ? 2.545 15.070 9.117 1.00 0.00 100 MET A C 2
ATOM 3205 O O . MET A 1 100 ? 2.135 14.917 10.267 1.00 0.00 100 MET A O 2
ATOM 3219 N N . GLU A 1 101 ? 3.836 15.075 8.802 1.00 0.00 101 GLU A N 2
ATOM 3220 C CA . GLU A 1 101 ? 4.869 14.896 9.816 1.00 0.00 101 GLU A CA 2
ATOM 3221 C C . GLU A 1 101 ? 5.690 16.171 9.988 1.00 0.00 101 GLU A C 2
ATOM 3222 O O . GLU A 1 101 ? 5.906 16.918 9.033 1.00 0.00 101 GLU A O 2
ATOM 3234 N N . THR A 1 102 ? 6.144 16.414 11.213 1.00 0.00 102 THR A N 2
ATOM 3235 C CA . THR A 1 102 ? 6.938 17.599 11.513 1.00 0.00 102 THR A CA 2
ATOM 3236 C C . THR A 1 102 ? 8.260 17.222 12.172 1.00 0.00 102 THR A C 2
ATOM 3237 O O . THR A 1 102 ? 8.454 16.080 12.589 1.00 0.00 102 THR A O 2
ATOM 3248 N N . VAL A 1 103 ? 9.168 18.189 12.263 1.00 0.00 103 VAL A N 2
ATOM 3249 C CA . VAL A 1 103 ? 10.472 17.959 12.873 1.00 0.00 103 VAL A CA 2
ATOM 3250 C C . VAL A 1 103 ? 10.668 18.843 14.100 1.00 0.00 103 VAL A C 2
ATOM 3251 O O . VAL A 1 103 ? 11.049 20.008 13.983 1.00 0.00 103 VAL A O 2
ATOM 3264 N N . SER A 1 104 ? 10.406 18.281 15.275 1.00 0.00 104 SER A N 2
ATOM 3265 C CA . SER A 1 104 ? 10.550 19.020 16.525 1.00 0.00 104 SER A CA 2
ATOM 3266 C C . SER A 1 104 ? 10.596 18.068 17.716 1.00 0.00 104 SER A C 2
ATOM 3267 O O . SER A 1 104 ? 10.245 16.895 17.601 1.00 0.00 104 SER A O 2
ATOM 3275 N N . GLY A 1 105 ? 11.032 18.584 18.861 1.00 0.00 105 GLY A N 2
ATOM 3276 C CA . GLY A 1 105 ? 11.116 17.768 20.058 1.00 0.00 105 GLY A CA 2
ATOM 3277 C C . GLY A 1 105 ? 10.393 18.390 21.237 1.00 0.00 105 GLY A C 2
ATOM 3278 O O . GLY A 1 105 ? 11.003 18.775 22.234 1.00 0.00 105 GLY A O 2
ATOM 3282 N N . PRO A 1 106 ? 9.060 18.497 21.129 1.00 0.00 106 PRO A N 2
ATOM 3283 C CA . PRO A 1 106 ? 8.225 19.077 22.184 1.00 0.00 106 PRO A CA 2
ATOM 3284 C C . PRO A 1 106 ? 8.151 18.188 23.420 1.00 0.00 106 PRO A C 2
ATOM 3285 O O . PRO A 1 106 ? 7.920 18.668 24.530 1.00 0.00 106 PRO A O 2
ATOM 3296 N N . SER A 1 107 ? 8.349 16.888 23.221 1.00 0.00 107 SER A N 2
ATOM 3297 C CA . SER A 1 107 ? 8.302 15.931 24.320 1.00 0.00 107 SER A CA 2
ATOM 3298 C C . SER A 1 107 ? 9.591 15.117 24.387 1.00 0.00 107 SER A C 2
ATOM 3299 O O . SER A 1 107 ? 10.367 15.083 23.433 1.00 0.00 107 SER A O 2
ATOM 3307 N N . SER A 1 108 ? 9.811 14.462 25.523 1.00 0.00 108 SER A N 2
ATOM 3308 C CA . SER A 1 108 ? 11.007 13.651 25.718 1.00 0.00 108 SER A CA 2
ATOM 3309 C C . SER A 1 108 ? 10.720 12.181 25.427 1.00 0.00 108 SER A C 2
ATOM 3310 O O . SER A 1 108 ? 9.804 11.591 25.998 1.00 0.00 108 SER A O 2
ATOM 3318 N N . GLY A 1 109 ? 11.511 11.596 24.533 1.00 0.00 109 GLY A N 2
ATOM 3319 C CA . GLY A 1 109 ? 11.326 10.200 24.180 1.00 0.00 109 GLY A CA 2
ATOM 3320 C C . GLY A 1 109 ? 9.993 9.944 23.506 1.00 0.00 109 GLY A C 2
ATOM 3321 O O . GLY A 1 109 ? 9.300 8.980 23.833 1.00 0.00 109 GLY A O 2
ATOM 3325 N N . GLY A 1 1 ? 5.882 15.327 24.664 1.00 0.00 1 GLY A N 3
ATOM 3326 C CA . GLY A 1 1 ? 6.128 14.896 23.300 1.00 0.00 1 GLY A CA 3
ATOM 3327 C C . GLY A 1 1 ? 4.848 14.722 22.507 1.00 0.00 1 GLY A C 3
ATOM 3328 O O . GLY A 1 1 ? 3.999 13.903 22.858 1.00 0.00 1 GLY A O 3
ATOM 3332 N N . SER A 1 2 ? 4.708 15.496 21.435 1.00 0.00 2 SER A N 3
ATOM 3333 C CA . SER A 1 2 ? 3.520 15.427 20.593 1.00 0.00 2 SER A CA 3
ATOM 3334 C C . SER A 1 2 ? 3.883 15.000 19.174 1.00 0.00 2 SER A C 3
ATOM 3335 O O . SER A 1 2 ? 5.055 14.799 18.856 1.00 0.00 2 SER A O 3
ATOM 3343 N N . SER A 1 3 ? 2.868 14.862 18.326 1.00 0.00 3 SER A N 3
ATOM 3344 C CA . SER A 1 3 ? 3.079 14.454 16.942 1.00 0.00 3 SER A CA 3
ATOM 3345 C C . SER A 1 3 ? 2.725 15.586 15.983 1.00 0.00 3 SER A C 3
ATOM 3346 O O . SER A 1 3 ? 1.688 16.233 16.124 1.00 0.00 3 SER A O 3
ATOM 3354 N N . GLY A 1 4 ? 3.596 15.819 15.005 1.00 0.00 4 GLY A N 3
ATOM 3355 C CA . GLY A 1 4 ? 3.358 16.873 14.036 1.00 0.00 4 GLY A CA 3
ATOM 3356 C C . GLY A 1 4 ? 3.874 16.518 12.656 1.00 0.00 4 GLY A C 3
ATOM 3357 O O . GLY A 1 4 ? 4.916 17.014 12.228 1.00 0.00 4 GLY A O 3
ATOM 3361 N N . SER A 1 5 ? 3.143 15.655 11.957 1.00 0.00 5 SER A N 3
ATOM 3362 C CA . SER A 1 5 ? 3.535 15.230 10.618 1.00 0.00 5 SER A CA 3
ATOM 3363 C C . SER A 1 5 ? 2.308 14.960 9.753 1.00 0.00 5 SER A C 3
ATOM 3364 O O . SER A 1 5 ? 1.177 14.971 10.238 1.00 0.00 5 SER A O 3
ATOM 3372 N N . SER A 1 6 ? 2.541 14.717 8.467 1.00 0.00 6 SER A N 3
ATOM 3373 C CA . SER A 1 6 ? 1.455 14.448 7.531 1.00 0.00 6 SER A CA 3
ATOM 3374 C C . SER A 1 6 ? 0.623 13.256 7.993 1.00 0.00 6 SER A C 3
ATOM 3375 O O . SER A 1 6 ? -0.605 13.322 8.039 1.00 0.00 6 SER A O 3
ATOM 3383 N N . GLY A 1 7 ? 1.301 12.165 8.336 1.00 0.00 7 GLY A N 3
ATOM 3384 C CA . GLY A 1 7 ? 0.609 10.973 8.790 1.00 0.00 7 GLY A CA 3
ATOM 3385 C C . GLY A 1 7 ? 1.208 9.702 8.221 1.00 0.00 7 GLY A C 3
ATOM 3386 O O . GLY A 1 7 ? 2.375 9.678 7.831 1.00 0.00 7 GLY A O 3
ATOM 3390 N N . ASN A 1 8 ? 0.408 8.642 8.174 1.00 0.00 8 ASN A N 3
ATOM 3391 C CA . ASN A 1 8 ? 0.867 7.360 7.650 1.00 0.00 8 ASN A CA 3
ATOM 3392 C C . ASN A 1 8 ? -0.156 6.770 6.684 1.00 0.00 8 ASN A C 3
ATOM 3393 O O . ASN A 1 8 ? -1.124 6.133 7.102 1.00 0.00 8 ASN A O 3
ATOM 3404 N N . CYS A 1 9 ? 0.066 6.984 5.392 1.00 0.00 9 CYS A N 3
ATOM 3405 C CA . CYS A 1 9 ? -0.836 6.473 4.366 1.00 0.00 9 CYS A CA 3
ATOM 3406 C C . CYS A 1 9 ? -0.223 5.274 3.652 1.00 0.00 9 CYS A C 3
ATOM 3407 O O . CYS A 1 9 ? 0.826 5.386 3.016 1.00 0.00 9 CYS A O 3
ATOM 3415 N N . ARG A 1 10 ? -0.883 4.125 3.761 1.00 0.00 10 ARG A N 3
ATOM 3416 C CA . ARG A 1 10 ? -0.401 2.904 3.128 1.00 0.00 10 ARG A CA 3
ATOM 3417 C C . ARG A 1 10 ? -1.553 2.129 2.494 1.00 0.00 10 ARG A C 3
ATOM 3418 O O . ARG A 1 10 ? -2.679 2.151 2.993 1.00 0.00 10 ARG A O 3
ATOM 3439 N N . LEU A 1 11 ? -1.264 1.446 1.392 1.00 0.00 11 LEU A N 3
ATOM 3440 C CA . LEU A 1 11 ? -2.275 0.664 0.689 1.00 0.00 11 LEU A CA 3
ATOM 3441 C C . LEU A 1 11 ? -2.040 -0.831 0.882 1.00 0.00 11 LEU A C 3
ATOM 3442 O O . LEU A 1 11 ? -0.907 -1.307 0.802 1.00 0.00 11 LEU A O 3
ATOM 3458 N N . PHE A 1 12 ? -3.117 -1.566 1.136 1.00 0.00 12 PHE A N 3
ATOM 3459 C CA . PHE A 1 12 ? -3.028 -3.008 1.339 1.00 0.00 12 PHE A CA 3
ATOM 3460 C C . PHE A 1 12 ? -3.082 -3.749 0.006 1.00 0.00 12 PHE A C 3
ATOM 3461 O O . PHE A 1 12 ? -4.151 -3.908 -0.584 1.00 0.00 12 PHE A O 3
ATOM 3478 N N . ILE A 1 13 ? -1.923 -4.199 -0.461 1.00 0.00 13 ILE A N 3
ATOM 3479 C CA . ILE A 1 13 ? -1.837 -4.923 -1.723 1.00 0.00 13 ILE A CA 3
ATOM 3480 C C . ILE A 1 13 ? -1.722 -6.425 -1.488 1.00 0.00 13 ILE A C 3
ATOM 3481 O O . ILE A 1 13 ? -0.760 -6.897 -0.882 1.00 0.00 13 ILE A O 3
ATOM 3497 N N . GLY A 1 14 ? -2.708 -7.173 -1.973 1.00 0.00 14 GLY A N 3
ATOM 3498 C CA . GLY A 1 14 ? -2.697 -8.615 -1.807 1.00 0.00 14 GLY A CA 3
ATOM 3499 C C . GLY A 1 14 ? -2.870 -9.351 -3.121 1.00 0.00 14 GLY A C 3
ATOM 3500 O O . GLY A 1 14 ? -3.537 -8.862 -4.031 1.00 0.00 14 GLY A O 3
ATOM 3504 N N . GLY A 1 15 ? -2.264 -10.531 -3.220 1.00 0.00 15 GLY A N 3
ATOM 3505 C CA . GLY A 1 15 ? -2.364 -11.316 -4.436 1.00 0.00 15 GLY A CA 3
ATOM 3506 C C . GLY A 1 15 ? -1.102 -11.252 -5.273 1.00 0.00 15 GLY A C 3
ATOM 3507 O O . GLY A 1 15 ? -0.988 -11.937 -6.290 1.00 0.00 15 GLY A O 3
ATOM 3511 N N . ILE A 1 16 ? -0.153 -10.426 -4.847 1.00 0.00 16 ILE A N 3
ATOM 3512 C CA . ILE A 1 16 ? 1.107 -10.275 -5.565 1.00 0.00 16 ILE A CA 3
ATOM 3513 C C . ILE A 1 16 ? 1.991 -11.505 -5.388 1.00 0.00 16 ILE A C 3
ATOM 3514 O O . ILE A 1 16 ? 1.980 -12.164 -4.348 1.00 0.00 16 ILE A O 3
ATOM 3530 N N . PRO A 1 17 ? 2.778 -11.822 -6.426 1.00 0.00 17 PRO A N 3
ATOM 3531 C CA . PRO A 1 17 ? 3.686 -12.972 -6.409 1.00 0.00 17 PRO A CA 3
ATOM 3532 C C . PRO A 1 17 ? 4.859 -12.772 -5.455 1.00 0.00 17 PRO A C 3
ATOM 3533 O O . PRO A 1 17 ? 5.630 -11.822 -5.594 1.00 0.00 17 PRO A O 3
ATOM 3544 N N . LYS A 1 18 ? 4.988 -13.672 -4.487 1.00 0.00 18 LYS A N 3
ATOM 3545 C CA . LYS A 1 18 ? 6.068 -13.595 -3.510 1.00 0.00 18 LYS A CA 3
ATOM 3546 C C . LYS A 1 18 ? 7.428 -13.598 -4.201 1.00 0.00 18 LYS A C 3
ATOM 3547 O O . LYS A 1 18 ? 8.370 -12.954 -3.740 1.00 0.00 18 LYS A O 3
ATOM 3566 N N . MET A 1 19 ? 7.522 -14.326 -5.309 1.00 0.00 19 MET A N 3
ATOM 3567 C CA . MET A 1 19 ? 8.767 -14.410 -6.065 1.00 0.00 19 MET A CA 3
ATOM 3568 C C . MET A 1 19 ? 9.414 -13.036 -6.199 1.00 0.00 19 MET A C 3
ATOM 3569 O O . MET A 1 19 ? 10.627 -12.924 -6.381 1.00 0.00 19 MET A O 3
ATOM 3583 N N . LYS A 1 20 ? 8.598 -11.991 -6.110 1.00 0.00 20 LYS A N 3
ATOM 3584 C CA . LYS A 1 20 ? 9.091 -10.623 -6.221 1.00 0.00 20 LYS A CA 3
ATOM 3585 C C . LYS A 1 20 ? 9.605 -10.119 -4.876 1.00 0.00 20 LYS A C 3
ATOM 3586 O O . LYS A 1 20 ? 9.545 -10.828 -3.872 1.00 0.00 20 LYS A O 3
ATOM 3605 N N . LYS A 1 21 ? 10.109 -8.890 -4.864 1.00 0.00 21 LYS A N 3
ATOM 3606 C CA . LYS A 1 21 ? 10.631 -8.289 -3.642 1.00 0.00 21 LYS A CA 3
ATOM 3607 C C . LYS A 1 21 ? 10.117 -6.862 -3.475 1.00 0.00 21 LYS A C 3
ATOM 3608 O O . LYS A 1 21 ? 9.434 -6.332 -4.351 1.00 0.00 21 LYS A O 3
ATOM 3627 N N . ARG A 1 22 ? 10.450 -6.247 -2.345 1.00 0.00 22 ARG A N 3
ATOM 3628 C CA . ARG A 1 22 ? 10.022 -4.882 -2.063 1.00 0.00 22 ARG A CA 3
ATOM 3629 C C . ARG A 1 22 ? 10.582 -3.912 -3.099 1.00 0.00 22 ARG A C 3
ATOM 3630 O O . ARG A 1 22 ? 9.936 -2.926 -3.452 1.00 0.00 22 ARG A O 3
ATOM 3651 N N . GLU A 1 23 ? 11.787 -4.199 -3.581 1.00 0.00 23 GLU A N 3
ATOM 3652 C CA . GLU A 1 23 ? 12.434 -3.351 -4.575 1.00 0.00 23 GLU A CA 3
ATOM 3653 C C . GLU A 1 23 ? 11.673 -3.386 -5.898 1.00 0.00 23 GLU A C 3
ATOM 3654 O O . GLU A 1 23 ? 11.515 -2.362 -6.561 1.00 0.00 23 GLU A O 3
ATOM 3666 N N . GLU A 1 24 ? 11.205 -4.572 -6.274 1.00 0.00 24 GLU A N 3
ATOM 3667 C CA . GLU A 1 24 ? 10.462 -4.740 -7.517 1.00 0.00 24 GLU A CA 3
ATOM 3668 C C . GLU A 1 24 ? 9.053 -4.168 -7.391 1.00 0.00 24 GLU A C 3
ATOM 3669 O O . GLU A 1 24 ? 8.633 -3.341 -8.201 1.00 0.00 24 GLU A O 3
ATOM 3681 N N . ILE A 1 25 ? 8.328 -4.616 -6.371 1.00 0.00 25 ILE A N 3
ATOM 3682 C CA . ILE A 1 25 ? 6.967 -4.149 -6.139 1.00 0.00 25 ILE A CA 3
ATOM 3683 C C . ILE A 1 25 ? 6.871 -2.635 -6.298 1.00 0.00 25 ILE A C 3
ATOM 3684 O O . ILE A 1 25 ? 6.073 -2.133 -7.092 1.00 0.00 25 ILE A O 3
ATOM 3700 N N . LEU A 1 26 ? 7.689 -1.913 -5.542 1.00 0.00 26 LEU A N 3
ATOM 3701 C CA . LEU A 1 26 ? 7.698 -0.455 -5.600 1.00 0.00 26 LEU A CA 3
ATOM 3702 C C . LEU A 1 26 ? 7.675 0.032 -7.045 1.00 0.00 26 LEU A C 3
ATOM 3703 O O . LEU A 1 26 ? 6.786 0.784 -7.443 1.00 0.00 26 LEU A O 3
ATOM 3719 N N . GLU A 1 27 ? 8.659 -0.404 -7.827 1.00 0.00 27 GLU A N 3
ATOM 3720 C CA . GLU A 1 27 ? 8.750 -0.012 -9.229 1.00 0.00 27 GLU A CA 3
ATOM 3721 C C . GLU A 1 27 ? 7.413 -0.212 -9.937 1.00 0.00 27 GLU A C 3
ATOM 3722 O O . GLU A 1 27 ? 6.890 0.707 -10.566 1.00 0.00 27 GLU A O 3
ATOM 3734 N N . GLU A 1 28 ? 6.868 -1.419 -9.830 1.00 0.00 28 GLU A N 3
ATOM 3735 C CA . GLU A 1 28 ? 5.593 -1.740 -10.462 1.00 0.00 28 GLU A CA 3
ATOM 3736 C C . GLU A 1 28 ? 4.479 -0.846 -9.924 1.00 0.00 28 GLU A C 3
ATOM 3737 O O . GLU A 1 28 ? 3.424 -0.711 -10.544 1.00 0.00 28 GLU A O 3
ATOM 3749 N N . ILE A 1 29 ? 4.723 -0.239 -8.767 1.00 0.00 29 ILE A N 3
ATOM 3750 C CA . ILE A 1 29 ? 3.741 0.641 -8.146 1.00 0.00 29 ILE A CA 3
ATOM 3751 C C . ILE A 1 29 ? 3.911 2.079 -8.626 1.00 0.00 29 ILE A C 3
ATOM 3752 O O . ILE A 1 29 ? 2.932 2.785 -8.863 1.00 0.00 29 ILE A O 3
ATOM 3768 N N . ALA A 1 30 ? 5.162 2.505 -8.768 1.00 0.00 30 ALA A N 3
ATOM 3769 C CA . ALA A 1 30 ? 5.461 3.857 -9.223 1.00 0.00 30 ALA A CA 3
ATOM 3770 C C . ALA A 1 30 ? 4.817 4.136 -10.577 1.00 0.00 30 ALA A C 3
ATOM 3771 O O . ALA A 1 30 ? 4.758 5.281 -11.025 1.00 0.00 30 ALA A O 3
ATOM 3778 N N . LYS A 1 31 ? 4.335 3.081 -11.226 1.00 0.00 31 LYS A N 3
ATOM 3779 C CA . LYS A 1 31 ? 3.694 3.211 -12.529 1.00 0.00 31 LYS A CA 3
ATOM 3780 C C . LYS A 1 31 ? 2.178 3.101 -12.404 1.00 0.00 31 LYS A C 3
ATOM 3781 O O . LYS A 1 31 ? 1.439 3.931 -12.934 1.00 0.00 31 LYS A O 3
ATOM 3800 N N . VAL A 1 32 ? 1.720 2.072 -11.697 1.00 0.00 32 VAL A N 3
ATOM 3801 C CA . VAL A 1 32 ? 0.292 1.856 -11.500 1.00 0.00 32 VAL A CA 3
ATOM 3802 C C . VAL A 1 32 ? -0.319 2.962 -10.647 1.00 0.00 32 VAL A C 3
ATOM 3803 O O . VAL A 1 32 ? -1.489 3.310 -10.806 1.00 0.00 32 VAL A O 3
ATOM 3816 N N . THR A 1 33 ? 0.482 3.513 -9.740 1.00 0.00 33 THR A N 3
ATOM 3817 C CA . THR A 1 33 ? 0.021 4.580 -8.861 1.00 0.00 33 THR A CA 3
ATOM 3818 C C . THR A 1 33 ? 1.040 5.711 -8.788 1.00 0.00 33 THR A C 3
ATOM 3819 O O . THR A 1 33 ? 2.167 5.515 -8.336 1.00 0.00 33 THR A O 3
ATOM 3830 N N . GLU A 1 34 ? 0.635 6.896 -9.236 1.00 0.00 34 GLU A N 3
ATOM 3831 C CA . GLU A 1 34 ? 1.514 8.059 -9.221 1.00 0.00 34 GLU A CA 3
ATOM 3832 C C . GLU A 1 34 ? 1.387 8.820 -7.905 1.00 0.00 34 GLU A C 3
ATOM 3833 O O . GLU A 1 34 ? 0.340 9.392 -7.605 1.00 0.00 34 GLU A O 3
ATOM 3845 N N . GLY A 1 35 ? 2.462 8.823 -7.123 1.00 0.00 35 GLY A N 3
ATOM 3846 C CA . GLY A 1 35 ? 2.451 9.516 -5.848 1.00 0.00 35 GLY A CA 3
ATOM 3847 C C . GLY A 1 35 ? 2.939 8.643 -4.709 1.00 0.00 35 GLY A C 3
ATOM 3848 O O . GLY A 1 35 ? 2.764 8.982 -3.538 1.00 0.00 35 GLY A O 3
ATOM 3852 N N . VAL A 1 36 ? 3.551 7.514 -5.051 1.00 0.00 36 VAL A N 3
ATOM 3853 C CA . VAL A 1 36 ? 4.066 6.589 -4.048 1.00 0.00 36 VAL A CA 3
ATOM 3854 C C . VAL A 1 36 ? 5.419 7.050 -3.518 1.00 0.00 36 VAL A C 3
ATOM 3855 O O . VAL A 1 36 ? 6.209 7.654 -4.244 1.00 0.00 36 VAL A O 3
ATOM 3868 N N . LEU A 1 37 ? 5.681 6.759 -2.249 1.00 0.00 37 LEU A N 3
ATOM 3869 C CA . LEU A 1 37 ? 6.940 7.143 -1.620 1.00 0.00 37 LEU A CA 3
ATOM 3870 C C . LEU A 1 37 ? 7.882 5.948 -1.514 1.00 0.00 37 LEU A C 3
ATOM 3871 O O . LEU A 1 37 ? 9.047 6.026 -1.905 1.00 0.00 37 LEU A O 3
ATOM 3887 N N . ASP A 1 38 ? 7.369 4.842 -0.985 1.00 0.00 38 ASP A N 3
ATOM 3888 C CA . ASP A 1 38 ? 8.163 3.629 -0.830 1.00 0.00 38 ASP A CA 3
ATOM 3889 C C . ASP A 1 38 ? 7.265 2.416 -0.611 1.00 0.00 38 ASP A C 3
ATOM 3890 O O . ASP A 1 38 ? 6.048 2.547 -0.479 1.00 0.00 38 ASP A O 3
ATOM 3899 N N . VAL A 1 39 ? 7.873 1.235 -0.573 1.00 0.00 39 VAL A N 3
ATOM 3900 C CA . VAL A 1 39 ? 7.129 -0.002 -0.370 1.00 0.00 39 VAL A CA 3
ATOM 3901 C C . VAL A 1 39 ? 7.730 -0.825 0.764 1.00 0.00 39 VAL A C 3
ATOM 3902 O O . VAL A 1 39 ? 8.951 -0.898 0.912 1.00 0.00 39 VAL A O 3
ATOM 3915 N N . ILE A 1 40 ? 6.866 -1.444 1.561 1.00 0.00 40 ILE A N 3
ATOM 3916 C CA . ILE A 1 40 ? 7.313 -2.264 2.681 1.00 0.00 40 ILE A CA 3
ATOM 3917 C C . ILE A 1 40 ? 6.848 -3.708 2.524 1.00 0.00 40 ILE A C 3
ATOM 3918 O O . ILE A 1 40 ? 5.795 -3.974 1.946 1.00 0.00 40 ILE A O 3
ATOM 3934 N N . VAL A 1 41 ? 7.641 -4.639 3.046 1.00 0.00 41 VAL A N 3
ATOM 3935 C CA . VAL A 1 41 ? 7.310 -6.057 2.967 1.00 0.00 41 VAL A CA 3
ATOM 3936 C C . VAL A 1 41 ? 7.658 -6.775 4.266 1.00 0.00 41 VAL A C 3
ATOM 3937 O O . VAL A 1 41 ? 8.831 -6.926 4.610 1.00 0.00 41 VAL A O 3
ATOM 3950 N N . TYR A 1 42 ? 6.631 -7.216 4.985 1.00 0.00 42 TYR A N 3
ATOM 3951 C CA . TYR A 1 42 ? 6.828 -7.918 6.248 1.00 0.00 42 TYR A CA 3
ATOM 3952 C C . TYR A 1 42 ? 5.630 -8.805 6.570 1.00 0.00 42 TYR A C 3
ATOM 3953 O O . TYR A 1 42 ? 4.544 -8.627 6.018 1.00 0.00 42 TYR A O 3
ATOM 3971 N N . ALA A 1 43 ? 5.836 -9.763 7.468 1.00 0.00 43 ALA A N 3
ATOM 3972 C CA . ALA A 1 43 ? 4.773 -10.678 7.867 1.00 0.00 43 ALA A CA 3
ATOM 3973 C C . ALA A 1 43 ? 5.227 -11.581 9.008 1.00 0.00 43 ALA A C 3
ATOM 3974 O O . ALA A 1 43 ? 6.329 -11.428 9.534 1.00 0.00 43 ALA A O 3
ATOM 3981 N N . SER A 1 44 ? 4.369 -12.523 9.388 1.00 0.00 44 SER A N 3
ATOM 3982 C CA . SER A 1 44 ? 4.680 -13.449 10.471 1.00 0.00 44 SER A CA 3
ATOM 3983 C C . SER A 1 44 ? 6.167 -13.789 10.485 1.00 0.00 44 SER A C 3
ATOM 3984 O O . SER A 1 44 ? 6.783 -13.885 11.546 1.00 0.00 44 SER A O 3
ATOM 3992 N N . ALA A 1 45 ? 6.738 -13.969 9.298 1.00 0.00 45 ALA A N 3
ATOM 3993 C CA . ALA A 1 45 ? 8.153 -14.295 9.173 1.00 0.00 45 ALA A CA 3
ATOM 3994 C C . ALA A 1 45 ? 8.897 -13.221 8.386 1.00 0.00 45 ALA A C 3
ATOM 3995 O O . ALA A 1 45 ? 8.288 -12.288 7.864 1.00 0.00 45 ALA A O 3
ATOM 4002 N N . ALA A 1 46 ? 10.216 -13.359 8.307 1.00 0.00 46 ALA A N 3
ATOM 4003 C CA . ALA A 1 46 ? 11.042 -12.401 7.584 1.00 0.00 46 ALA A CA 3
ATOM 4004 C C . ALA A 1 46 ? 10.519 -12.184 6.168 1.00 0.00 46 ALA A C 3
ATOM 4005 O O . ALA A 1 46 ? 9.587 -12.859 5.730 1.00 0.00 46 ALA A O 3
ATOM 4012 N N . ASP A 1 47 ? 11.123 -11.238 5.457 1.00 0.00 47 ASP A N 3
ATOM 4013 C CA . ASP A 1 47 ? 10.718 -10.932 4.090 1.00 0.00 47 ASP A CA 3
ATOM 4014 C C . ASP A 1 47 ? 11.285 -11.957 3.113 1.00 0.00 47 ASP A C 3
ATOM 4015 O O . ASP A 1 47 ? 11.838 -11.599 2.073 1.00 0.00 47 ASP A O 3
ATOM 4024 N N . LYS A 1 48 ? 11.146 -13.233 3.455 1.00 0.00 48 LYS A N 3
ATOM 4025 C CA . LYS A 1 48 ? 11.644 -14.311 2.609 1.00 0.00 48 LYS A CA 3
ATOM 4026 C C . LYS A 1 48 ? 10.518 -14.910 1.771 1.00 0.00 48 LYS A C 3
ATOM 4027 O O . LYS A 1 48 ? 9.359 -14.518 1.903 1.00 0.00 48 LYS A O 3
ATOM 4046 N N . MET A 1 49 ? 10.868 -15.861 0.912 1.00 0.00 49 MET A N 3
ATOM 4047 C CA . MET A 1 49 ? 9.886 -16.516 0.056 1.00 0.00 49 MET A CA 3
ATOM 4048 C C . MET A 1 49 ? 8.735 -17.081 0.882 1.00 0.00 49 MET A C 3
ATOM 4049 O O . MET A 1 49 ? 7.671 -17.397 0.349 1.00 0.00 49 MET A O 3
ATOM 4063 N N . LYS A 1 50 ? 8.955 -17.208 2.186 1.00 0.00 50 LYS A N 3
ATOM 4064 C CA . LYS A 1 50 ? 7.937 -17.735 3.087 1.00 0.00 50 LYS A CA 3
ATOM 4065 C C . LYS A 1 50 ? 7.030 -16.619 3.595 1.00 0.00 50 LYS A C 3
ATOM 4066 O O . LYS A 1 50 ? 6.282 -16.802 4.555 1.00 0.00 50 LYS A O 3
ATOM 4085 N N . ASN A 1 51 ? 7.099 -15.463 2.943 1.00 0.00 51 ASN A N 3
ATOM 4086 C CA . ASN A 1 51 ? 6.283 -14.317 3.328 1.00 0.00 51 ASN A CA 3
ATOM 4087 C C . ASN A 1 51 ? 4.984 -14.281 2.529 1.00 0.00 51 ASN A C 3
ATOM 4088 O O . ASN A 1 51 ? 4.993 -14.402 1.304 1.00 0.00 51 ASN A O 3
ATOM 4099 N N . ARG A 1 52 ? 3.868 -14.114 3.231 1.00 0.00 52 ARG A N 3
ATOM 4100 C CA . ARG A 1 52 ? 2.561 -14.062 2.588 1.00 0.00 52 ARG A CA 3
ATOM 4101 C C . ARG A 1 52 ? 2.619 -13.241 1.303 1.00 0.00 52 ARG A C 3
ATOM 4102 O O . ARG A 1 52 ? 3.425 -12.320 1.179 1.00 0.00 52 ARG A O 3
ATOM 4123 N N . GLY A 1 53 ? 1.759 -13.583 0.349 1.00 0.00 53 GLY A N 3
ATOM 4124 C CA . GLY A 1 53 ? 1.730 -12.868 -0.914 1.00 0.00 53 GLY A CA 3
ATOM 4125 C C . GLY A 1 53 ? 1.075 -11.506 -0.794 1.00 0.00 53 GLY A C 3
ATOM 4126 O O . GLY A 1 53 ? -0.036 -11.298 -1.283 1.00 0.00 53 GLY A O 3
ATOM 4130 N N . PHE A 1 54 ? 1.764 -10.576 -0.141 1.00 0.00 54 PHE A N 3
ATOM 4131 C CA . PHE A 1 54 ? 1.241 -9.227 0.044 1.00 0.00 54 PHE A CA 3
ATOM 4132 C C . PHE A 1 54 ? 2.377 -8.216 0.168 1.00 0.00 54 PHE A C 3
ATOM 4133 O O . PHE A 1 54 ? 3.530 -8.586 0.388 1.00 0.00 54 PHE A O 3
ATOM 4150 N N . ALA A 1 55 ? 2.042 -6.938 0.024 1.00 0.00 55 ALA A N 3
ATOM 4151 C CA . ALA A 1 55 ? 3.033 -5.873 0.121 1.00 0.00 55 ALA A CA 3
ATOM 4152 C C . ALA A 1 55 ? 2.384 -4.556 0.532 1.00 0.00 55 ALA A C 3
ATOM 4153 O O . ALA A 1 55 ? 1.205 -4.323 0.266 1.00 0.00 55 ALA A O 3
ATOM 4160 N N . PHE A 1 56 ? 3.161 -3.697 1.183 1.00 0.00 56 PHE A N 3
ATOM 4161 C CA . PHE A 1 56 ? 2.661 -2.403 1.633 1.00 0.00 56 PHE A CA 3
ATOM 4162 C C . PHE A 1 56 ? 3.130 -1.286 0.705 1.00 0.00 56 PHE A C 3
ATOM 4163 O O . PHE A 1 56 ? 4.269 -1.290 0.236 1.00 0.00 56 PHE A O 3
ATOM 4180 N N . VAL A 1 57 ? 2.243 -0.331 0.442 1.00 0.00 57 VAL A N 3
ATOM 4181 C CA . VAL A 1 57 ? 2.565 0.792 -0.429 1.00 0.00 57 VAL A CA 3
ATOM 4182 C C . VAL A 1 57 ? 2.325 2.122 0.277 1.00 0.00 57 VAL A C 3
ATOM 4183 O O . VAL A 1 57 ? 1.183 2.549 0.445 1.00 0.00 57 VAL A O 3
ATOM 4196 N N . GLU A 1 58 ? 3.409 2.772 0.688 1.00 0.00 58 GLU A N 3
ATOM 4197 C CA . GLU A 1 58 ? 3.316 4.054 1.376 1.00 0.00 58 GLU A CA 3
ATOM 4198 C C . GLU A 1 58 ? 3.259 5.205 0.377 1.00 0.00 58 GLU A C 3
ATOM 4199 O O . GLU A 1 58 ? 4.088 5.298 -0.528 1.00 0.00 58 GLU A O 3
ATOM 4211 N N . TYR A 1 59 ? 2.273 6.080 0.547 1.00 0.00 59 TYR A N 3
ATOM 4212 C CA . TYR A 1 59 ? 2.105 7.224 -0.341 1.00 0.00 59 TYR A CA 3
ATOM 4213 C C . TYR A 1 59 ? 2.344 8.533 0.406 1.00 0.00 59 TYR A C 3
ATOM 4214 O O . TYR A 1 59 ? 1.845 8.728 1.513 1.00 0.00 59 TYR A O 3
ATOM 4232 N N . GLU A 1 60 ? 3.111 9.427 -0.211 1.00 0.00 60 GLU A N 3
ATOM 4233 C CA . GLU A 1 60 ? 3.417 10.717 0.394 1.00 0.00 60 GLU A CA 3
ATOM 4234 C C . GLU A 1 60 ? 2.139 11.506 0.669 1.00 0.00 60 GLU A C 3
ATOM 4235 O O . GLU A 1 60 ? 1.940 12.021 1.769 1.00 0.00 60 GLU A O 3
ATOM 4247 N N . SER A 1 61 ? 1.278 11.597 -0.340 1.00 0.00 61 SER A N 3
ATOM 4248 C CA . SER A 1 61 ? 0.022 12.326 -0.209 1.00 0.00 61 SER A CA 3
ATOM 4249 C C . SER A 1 61 ? -1.096 11.402 0.264 1.00 0.00 61 SER A C 3
ATOM 4250 O O . SER A 1 61 ? -1.397 10.394 -0.378 1.00 0.00 61 SER A O 3
ATOM 4258 N N . HIS A 1 62 ? -1.708 11.752 1.390 1.00 0.00 62 HIS A N 3
ATOM 4259 C CA . HIS A 1 62 ? -2.794 10.955 1.950 1.00 0.00 62 HIS A CA 3
ATOM 4260 C C . HIS A 1 62 ? -3.830 10.622 0.881 1.00 0.00 62 HIS A C 3
ATOM 4261 O O . HIS A 1 62 ? -4.552 9.631 0.990 1.00 0.00 62 HIS A O 3
ATOM 4275 N N . ARG A 1 63 ? -3.899 11.457 -0.151 1.00 0.00 63 ARG A N 3
ATOM 4276 C CA . ARG A 1 63 ? -4.848 11.253 -1.238 1.00 0.00 63 ARG A CA 3
ATOM 4277 C C . ARG A 1 63 ? -4.275 10.308 -2.290 1.00 0.00 63 ARG A C 3
ATOM 4278 O O . ARG A 1 63 ? -4.963 9.410 -2.773 1.00 0.00 63 ARG A O 3
ATOM 4299 N N . ALA A 1 64 ? -3.010 10.518 -2.640 1.00 0.00 64 ALA A N 3
ATOM 4300 C CA . ALA A 1 64 ? -2.343 9.685 -3.633 1.00 0.00 64 ALA A CA 3
ATOM 4301 C C . ALA A 1 64 ? -2.731 8.219 -3.469 1.00 0.00 64 ALA A C 3
ATOM 4302 O O . ALA A 1 64 ? -2.832 7.481 -4.449 1.00 0.00 64 ALA A O 3
ATOM 4309 N N . ALA A 1 65 ? -2.947 7.804 -2.225 1.00 0.00 65 ALA A N 3
ATOM 4310 C CA . ALA A 1 65 ? -3.324 6.427 -1.934 1.00 0.00 65 ALA A CA 3
ATOM 4311 C C . ALA A 1 65 ? -4.826 6.223 -2.101 1.00 0.00 65 ALA A C 3
ATOM 4312 O O . ALA A 1 65 ? -5.270 5.184 -2.590 1.00 0.00 65 ALA A O 3
ATOM 4319 N N . ALA A 1 66 ? -5.604 7.220 -1.692 1.00 0.00 66 ALA A N 3
ATOM 4320 C CA . ALA A 1 66 ? -7.056 7.149 -1.798 1.00 0.00 66 ALA A CA 3
ATOM 4321 C C . ALA A 1 66 ? -7.494 7.016 -3.253 1.00 0.00 66 ALA A C 3
ATOM 4322 O O . ALA A 1 66 ? -8.386 6.231 -3.572 1.00 0.00 66 ALA A O 3
ATOM 4329 N N . MET A 1 67 ? -6.861 7.788 -4.130 1.00 0.00 67 MET A N 3
ATOM 4330 C CA . MET A 1 67 ? -7.186 7.755 -5.551 1.00 0.00 67 MET A CA 3
ATOM 4331 C C . MET A 1 67 ? -6.451 6.617 -6.251 1.00 0.00 67 MET A C 3
ATOM 4332 O O . MET A 1 67 ? -6.765 6.270 -7.389 1.00 0.00 67 MET A O 3
ATOM 4346 N N . ALA A 1 68 ? -5.472 6.040 -5.562 1.00 0.00 68 ALA A N 3
ATOM 4347 C CA . ALA A 1 68 ? -4.693 4.939 -6.118 1.00 0.00 68 ALA A CA 3
ATOM 4348 C C . ALA A 1 68 ? -5.405 3.606 -5.915 1.00 0.00 68 ALA A C 3
ATOM 4349 O O . ALA A 1 68 ? -5.442 2.768 -6.815 1.00 0.00 68 ALA A O 3
ATOM 4356 N N . ARG A 1 69 ? -5.969 3.417 -4.726 1.00 0.00 69 ARG A N 3
ATOM 4357 C CA . ARG A 1 69 ? -6.678 2.184 -4.405 1.00 0.00 69 ARG A CA 3
ATOM 4358 C C . ARG A 1 69 ? -7.924 2.032 -5.272 1.00 0.00 69 ARG A C 3
ATOM 4359 O O . ARG A 1 69 ? -8.279 0.925 -5.677 1.00 0.00 69 ARG A O 3
ATOM 4380 N N . ARG A 1 70 ? -8.584 3.151 -5.553 1.00 0.00 70 ARG A N 3
ATOM 4381 C CA . ARG A 1 70 ? -9.791 3.142 -6.370 1.00 0.00 70 ARG A CA 3
ATOM 4382 C C . ARG A 1 70 ? -9.458 2.839 -7.828 1.00 0.00 70 ARG A C 3
ATOM 4383 O O . ARG A 1 70 ? -10.351 2.636 -8.651 1.00 0.00 70 ARG A O 3
ATOM 4404 N N . LYS A 1 71 ? -8.167 2.812 -8.141 1.00 0.00 71 LYS A N 3
ATOM 4405 C CA . LYS A 1 71 ? -7.714 2.534 -9.499 1.00 0.00 71 LYS A CA 3
ATOM 4406 C C . LYS A 1 71 ? -7.399 1.052 -9.675 1.00 0.00 71 LYS A C 3
ATOM 4407 O O . LYS A 1 71 ? -7.554 0.498 -10.764 1.00 0.00 71 LYS A O 3
ATOM 4426 N N . LEU A 1 72 ? -6.956 0.414 -8.597 1.00 0.00 72 LEU A N 3
ATOM 4427 C CA . LEU A 1 72 ? -6.621 -1.005 -8.631 1.00 0.00 72 LEU A CA 3
ATOM 4428 C C . LEU A 1 72 ? -7.670 -1.831 -7.895 1.00 0.00 72 LEU A C 3
ATOM 4429 O O . LEU A 1 72 ? -7.535 -3.047 -7.761 1.00 0.00 72 LEU A O 3
ATOM 4445 N N . MET A 1 73 ? -8.717 -1.163 -7.422 1.00 0.00 73 MET A N 3
ATOM 4446 C CA . MET A 1 73 ? -9.792 -1.837 -6.703 1.00 0.00 73 MET A CA 3
ATOM 4447 C C . MET A 1 73 ? -10.506 -2.837 -7.605 1.00 0.00 73 MET A C 3
ATOM 4448 O O . MET A 1 73 ? -10.676 -4.008 -7.262 1.00 0.00 73 MET A O 3
ATOM 4462 N N . PRO A 1 74 ? -10.936 -2.369 -8.786 1.00 0.00 74 PRO A N 3
ATOM 4463 C CA . PRO A 1 74 ? -11.639 -3.207 -9.762 1.00 0.00 74 PRO A CA 3
ATOM 4464 C C . PRO A 1 74 ? -10.724 -4.249 -10.397 1.00 0.00 74 PRO A C 3
ATOM 4465 O O . PRO A 1 74 ? -11.168 -5.080 -11.188 1.00 0.00 74 PRO A O 3
ATOM 4476 N N . GLY A 1 75 ? -9.443 -4.199 -10.045 1.00 0.00 75 GLY A N 3
ATOM 4477 C CA . GLY A 1 75 ? -8.486 -5.144 -10.590 1.00 0.00 75 GLY A CA 3
ATOM 4478 C C . GLY A 1 75 ? -8.179 -4.881 -12.051 1.00 0.00 75 GLY A C 3
ATOM 4479 O O . GLY A 1 75 ? -7.793 -5.791 -12.784 1.00 0.00 75 GLY A O 3
ATOM 4483 N N . ARG A 1 76 ? -8.352 -3.634 -12.475 1.00 0.00 76 ARG A N 3
ATOM 4484 C CA . ARG A 1 76 ? -8.094 -3.254 -13.859 1.00 0.00 76 ARG A CA 3
ATOM 4485 C C . ARG A 1 76 ? -6.610 -3.384 -14.190 1.00 0.00 76 ARG A C 3
ATOM 4486 O O . ARG A 1 76 ? -6.238 -3.594 -15.345 1.00 0.00 76 ARG A O 3
ATOM 4507 N N . ILE A 1 77 ? -5.768 -3.258 -13.170 1.00 0.00 77 ILE A N 3
ATOM 4508 C CA . ILE A 1 77 ? -4.326 -3.362 -13.353 1.00 0.00 77 ILE A CA 3
ATOM 4509 C C . ILE A 1 77 ? -3.780 -4.633 -12.711 1.00 0.00 77 ILE A C 3
ATOM 4510 O O . ILE A 1 77 ? -4.218 -5.032 -11.632 1.00 0.00 77 ILE A O 3
ATOM 4526 N N . GLN A 1 78 ? -2.820 -5.263 -13.380 1.00 0.00 78 GLN A N 3
ATOM 4527 C CA . GLN A 1 78 ? -2.214 -6.488 -12.874 1.00 0.00 78 GLN A CA 3
ATOM 4528 C C . GLN A 1 78 ? -0.701 -6.338 -12.753 1.00 0.00 78 GLN A C 3
ATOM 4529 O O . GLN A 1 78 ? -0.063 -5.691 -13.584 1.00 0.00 78 GLN A O 3
ATOM 4543 N N . LEU A 1 79 ? -0.133 -6.938 -11.713 1.00 0.00 79 LEU A N 3
ATOM 4544 C CA . LEU A 1 79 ? 1.306 -6.871 -11.483 1.00 0.00 79 LEU A CA 3
ATOM 4545 C C . LEU A 1 79 ? 1.990 -8.160 -11.929 1.00 0.00 79 LEU A C 3
ATOM 4546 O O . LEU A 1 79 ? 1.713 -9.235 -11.398 1.00 0.00 79 LEU A O 3
ATOM 4562 N N . TRP A 1 80 ? 2.884 -8.042 -12.904 1.00 0.00 80 TRP A N 3
ATOM 4563 C CA . TRP A 1 80 ? 3.609 -9.198 -13.419 1.00 0.00 80 TRP A CA 3
ATOM 4564 C C . TRP A 1 80 ? 2.647 -10.234 -13.989 1.00 0.00 80 TRP A C 3
ATOM 4565 O O . TRP A 1 80 ? 2.874 -11.438 -13.871 1.00 0.00 80 TRP A O 3
ATOM 4586 N N . GLY A 1 81 ? 1.571 -9.759 -14.609 1.00 0.00 81 GLY A N 3
ATOM 4587 C CA . GLY A 1 81 ? 0.591 -10.658 -15.189 1.00 0.00 81 GLY A CA 3
ATOM 4588 C C . GLY A 1 81 ? -0.295 -11.304 -14.141 1.00 0.00 81 GLY A C 3
ATOM 4589 O O . GLY A 1 81 ? -1.164 -12.114 -14.466 1.00 0.00 81 GLY A O 3
ATOM 4593 N N . HIS A 1 82 ? -0.075 -10.946 -12.880 1.00 0.00 82 HIS A N 3
ATOM 4594 C CA . HIS A 1 82 ? -0.859 -11.497 -11.781 1.00 0.00 82 HIS A CA 3
ATOM 4595 C C . HIS A 1 82 ? -1.824 -10.453 -11.226 1.00 0.00 82 HIS A C 3
ATOM 4596 O O . HIS A 1 82 ? -1.470 -9.283 -11.081 1.00 0.00 82 HIS A O 3
ATOM 4610 N N . GLN A 1 83 ? -3.043 -10.885 -10.918 1.00 0.00 83 GLN A N 3
ATOM 4611 C CA . GLN A 1 83 ? -4.058 -9.987 -10.380 1.00 0.00 83 GLN A CA 3
ATOM 4612 C C . GLN A 1 83 ? -3.699 -9.545 -8.966 1.00 0.00 83 GLN A C 3
ATOM 4613 O O . GLN A 1 83 ? -2.989 -10.249 -8.247 1.00 0.00 83 GLN A O 3
ATOM 4627 N N . ILE A 1 84 ? -4.194 -8.376 -8.573 1.00 0.00 84 ILE A N 3
ATOM 4628 C CA . ILE A 1 84 ? -3.926 -7.841 -7.244 1.00 0.00 84 ILE A CA 3
ATOM 4629 C C . ILE A 1 84 ? -5.139 -7.098 -6.696 1.00 0.00 84 ILE A C 3
ATOM 4630 O O . ILE A 1 84 ? -6.028 -6.699 -7.448 1.00 0.00 84 ILE A O 3
ATOM 4646 N N . ALA A 1 85 ? -5.168 -6.913 -5.380 1.00 0.00 85 ALA A N 3
ATOM 4647 C CA . ALA A 1 85 ? -6.270 -6.213 -4.731 1.00 0.00 85 ALA A CA 3
ATOM 4648 C C . ALA A 1 85 ? -5.756 -5.108 -3.815 1.00 0.00 85 ALA A C 3
ATOM 4649 O O . ALA A 1 85 ? -4.668 -5.214 -3.248 1.00 0.00 85 ALA A O 3
ATOM 4656 N N . VAL A 1 86 ? -6.544 -4.047 -3.674 1.00 0.00 86 VAL A N 3
ATOM 4657 C CA . VAL A 1 86 ? -6.168 -2.922 -2.826 1.00 0.00 86 VAL A CA 3
ATOM 4658 C C . VAL A 1 86 ? -7.218 -2.670 -1.751 1.00 0.00 86 VAL A C 3
ATOM 4659 O O . VAL A 1 86 ? -8.392 -2.454 -2.053 1.00 0.00 86 VAL A O 3
ATOM 4672 N N . ASP A 1 87 ? -6.789 -2.697 -0.494 1.00 0.00 87 ASP A N 3
ATOM 4673 C CA . ASP A 1 87 ? -7.692 -2.469 0.628 1.00 0.00 87 ASP A CA 3
ATOM 4674 C C . ASP A 1 87 ? -7.131 -1.409 1.571 1.00 0.00 87 ASP A C 3
ATOM 4675 O O . ASP A 1 87 ? -5.915 -1.262 1.702 1.00 0.00 87 ASP A O 3
ATOM 4684 N N . TRP A 1 88 ? -8.023 -0.673 2.223 1.00 0.00 88 TRP A N 3
ATOM 4685 C CA . TRP A 1 88 ? -7.616 0.374 3.153 1.00 0.00 88 TRP A CA 3
ATOM 4686 C C . TRP A 1 88 ? -6.882 -0.217 4.351 1.00 0.00 88 TRP A C 3
ATOM 4687 O O . TRP A 1 88 ? -7.485 -0.877 5.197 1.00 0.00 88 TRP A O 3
ATOM 4708 N N . ALA A 1 89 ? -5.576 0.024 4.418 1.00 0.00 89 ALA A N 3
ATOM 4709 C CA . ALA A 1 89 ? -4.760 -0.483 5.514 1.00 0.00 89 ALA A CA 3
ATOM 4710 C C . ALA A 1 89 ? -5.464 -0.295 6.854 1.00 0.00 89 ALA A C 3
ATOM 4711 O O . ALA A 1 89 ? -5.660 -1.253 7.601 1.00 0.00 89 ALA A O 3
ATOM 4718 N N . GLU A 1 90 ? -5.839 0.945 7.151 1.00 0.00 90 GLU A N 3
ATOM 4719 C CA . GLU A 1 90 ? -6.520 1.257 8.403 1.00 0.00 90 GLU A CA 3
ATOM 4720 C C . GLU A 1 90 ? -7.996 0.878 8.329 1.00 0.00 90 GLU A C 3
ATOM 4721 O O . GLU A 1 90 ? -8.654 1.041 7.301 1.00 0.00 90 GLU A O 3
ATOM 4733 N N . PRO A 1 91 ? -8.529 0.359 9.445 1.00 0.00 91 PRO A N 3
ATOM 4734 C CA . PRO A 1 91 ? -9.933 -0.055 9.533 1.00 0.00 91 PRO A CA 3
ATOM 4735 C C . PRO A 1 91 ? -10.890 1.133 9.511 1.00 0.00 91 PRO A C 3
ATOM 4736 O O . PRO A 1 91 ? -11.842 1.159 8.732 1.00 0.00 91 PRO A O 3
ATOM 4747 N N . GLU A 1 92 ? -10.629 2.113 10.370 1.00 0.00 92 GLU A N 3
ATOM 4748 C CA . GLU A 1 92 ? -11.468 3.303 10.448 1.00 0.00 92 GLU A CA 3
ATOM 4749 C C . GLU A 1 92 ? -10.741 4.436 11.166 1.00 0.00 92 GLU A C 3
ATOM 4750 O O . GLU A 1 92 ? -10.523 4.379 12.376 1.00 0.00 92 GLU A O 3
ATOM 4762 N N . ILE A 1 93 ? -10.367 5.463 10.411 1.00 0.00 93 ILE A N 3
ATOM 4763 C CA . ILE A 1 93 ? -9.664 6.609 10.974 1.00 0.00 93 ILE A CA 3
ATOM 4764 C C . ILE A 1 93 ? -10.586 7.819 11.086 1.00 0.00 93 ILE A C 3
ATOM 4765 O O . ILE A 1 93 ? -11.771 7.742 10.758 1.00 0.00 93 ILE A O 3
ATOM 4781 N N . ASP A 1 94 ? -10.035 8.935 11.549 1.00 0.00 94 ASP A N 3
ATOM 4782 C CA . ASP A 1 94 ? -10.807 10.163 11.700 1.00 0.00 94 ASP A CA 3
ATOM 4783 C C . ASP A 1 94 ? -10.718 11.021 10.442 1.00 0.00 94 ASP A C 3
ATOM 4784 O O . ASP A 1 94 ? -10.668 12.248 10.517 1.00 0.00 94 ASP A O 3
ATOM 4793 N N . VAL A 1 95 ? -10.696 10.365 9.286 1.00 0.00 95 VAL A N 3
ATOM 4794 C CA . VAL A 1 95 ? -10.612 11.067 8.010 1.00 0.00 95 VAL A CA 3
ATOM 4795 C C . VAL A 1 95 ? -11.921 11.778 7.687 1.00 0.00 95 VAL A C 3
ATOM 4796 O O . VAL A 1 95 ? -11.927 12.828 7.045 1.00 0.00 95 VAL A O 3
ATOM 4809 N N . ASP A 1 96 ? -13.029 11.199 8.138 1.00 0.00 96 ASP A N 3
ATOM 4810 C CA . ASP A 1 96 ? -14.346 11.779 7.899 1.00 0.00 96 ASP A CA 3
ATOM 4811 C C . ASP A 1 96 ? -14.461 13.154 8.548 1.00 0.00 96 ASP A C 3
ATOM 4812 O O . ASP A 1 96 ? -14.898 14.115 7.916 1.00 0.00 96 ASP A O 3
ATOM 4821 N N . GLU A 1 97 ? -14.066 13.239 9.815 1.00 0.00 97 GLU A N 3
ATOM 4822 C CA . GLU A 1 97 ? -14.127 14.497 10.550 1.00 0.00 97 GLU A CA 3
ATOM 4823 C C . GLU A 1 97 ? -12.926 15.379 10.221 1.00 0.00 97 GLU A C 3
ATOM 4824 O O . GLU A 1 97 ? -13.077 16.482 9.698 1.00 0.00 97 GLU A O 3
ATOM 4836 N N . ASP A 1 98 ? -11.733 14.883 10.533 1.00 0.00 98 ASP A N 3
ATOM 4837 C CA . ASP A 1 98 ? -10.505 15.624 10.271 1.00 0.00 98 ASP A CA 3
ATOM 4838 C C . ASP A 1 98 ? -9.498 14.759 9.519 1.00 0.00 98 ASP A C 3
ATOM 4839 O O . ASP A 1 98 ? -8.888 13.857 10.094 1.00 0.00 98 ASP A O 3
ATOM 4848 N N . VAL A 1 99 ? -9.330 15.039 8.231 1.00 0.00 99 VAL A N 3
ATOM 4849 C CA . VAL A 1 99 ? -8.398 14.287 7.400 1.00 0.00 99 VAL A CA 3
ATOM 4850 C C . VAL A 1 99 ? -7.026 14.952 7.374 1.00 0.00 99 VAL A C 3
ATOM 4851 O O . VAL A 1 99 ? -5.997 14.277 7.404 1.00 0.00 99 VAL A O 3
ATOM 4864 N N . MET A 1 100 ? -7.019 16.279 7.318 1.00 0.00 100 MET A N 3
ATOM 4865 C CA . MET A 1 100 ? -5.772 17.036 7.289 1.00 0.00 100 MET A CA 3
ATOM 4866 C C . MET A 1 100 ? -5.080 16.994 8.647 1.00 0.00 100 MET A C 3
ATOM 4867 O O . MET A 1 100 ? -5.691 16.640 9.655 1.00 0.00 100 MET A O 3
ATOM 4881 N N . GLU A 1 101 ? -3.801 17.358 8.666 1.00 0.00 101 GLU A N 3
ATOM 4882 C CA . GLU A 1 101 ? -3.026 17.360 9.902 1.00 0.00 101 GLU A CA 3
ATOM 4883 C C . GLU A 1 101 ? -2.862 18.779 10.439 1.00 0.00 101 GLU A C 3
ATOM 4884 O O . GLU A 1 101 ? -2.680 19.728 9.675 1.00 0.00 101 GLU A O 3
ATOM 4896 N N . THR A 1 102 ? -2.929 18.917 11.759 1.00 0.00 102 THR A N 3
ATOM 4897 C CA . THR A 1 102 ? -2.790 20.219 12.400 1.00 0.00 102 THR A CA 3
ATOM 4898 C C . THR A 1 102 ? -1.740 20.179 13.504 1.00 0.00 102 THR A C 3
ATOM 4899 O O . THR A 1 102 ? -1.496 19.133 14.106 1.00 0.00 102 THR A O 3
ATOM 4910 N N . VAL A 1 103 ? -1.120 21.325 13.766 1.00 0.00 103 VAL A N 3
ATOM 4911 C CA . VAL A 1 103 ? -0.096 21.422 14.800 1.00 0.00 103 VAL A CA 3
ATOM 4912 C C . VAL A 1 103 ? -0.413 22.542 15.784 1.00 0.00 103 VAL A C 3
ATOM 4913 O O . VAL A 1 103 ? 0.152 23.632 15.702 1.00 0.00 103 VAL A O 3
ATOM 4926 N N . SER A 1 104 ? -1.320 22.265 16.716 1.00 0.00 104 SER A N 3
ATOM 4927 C CA . SER A 1 104 ? -1.716 23.250 17.715 1.00 0.00 104 SER A CA 3
ATOM 4928 C C . SER A 1 104 ? -0.493 23.947 18.304 1.00 0.00 104 SER A C 3
ATOM 4929 O O . SER A 1 104 ? -0.370 25.169 18.240 1.00 0.00 104 SER A O 3
ATOM 4937 N N . GLY A 1 105 ? 0.410 23.158 18.879 1.00 0.00 105 GLY A N 3
ATOM 4938 C CA . GLY A 1 105 ? 1.612 23.716 19.472 1.00 0.00 105 GLY A CA 3
ATOM 4939 C C . GLY A 1 105 ? 1.409 24.124 20.917 1.00 0.00 105 GLY A C 3
ATOM 4940 O O . GLY A 1 105 ? 1.147 25.287 21.225 1.00 0.00 105 GLY A O 3
ATOM 4944 N N . PRO A 1 106 ? 1.530 23.152 21.833 1.00 0.00 106 PRO A N 3
ATOM 4945 C CA . PRO A 1 106 ? 1.361 23.392 23.270 1.00 0.00 106 PRO A CA 3
ATOM 4946 C C . PRO A 1 106 ? 2.499 24.221 23.856 1.00 0.00 106 PRO A C 3
ATOM 4947 O O . PRO A 1 106 ? 3.462 23.677 24.396 1.00 0.00 106 PRO A O 3
ATOM 4958 N N . SER A 1 107 ? 2.380 25.541 23.748 1.00 0.00 107 SER A N 3
ATOM 4959 C CA . SER A 1 107 ? 3.400 26.445 24.265 1.00 0.00 107 SER A CA 3
ATOM 4960 C C . SER A 1 107 ? 4.010 25.897 25.552 1.00 0.00 107 SER A C 3
ATOM 4961 O O . SER A 1 107 ? 5.227 25.750 25.662 1.00 0.00 107 SER A O 3
ATOM 4969 N N . SER A 1 108 ? 3.154 25.596 26.524 1.00 0.00 108 SER A N 3
ATOM 4970 C CA . SER A 1 108 ? 3.607 25.068 27.805 1.00 0.00 108 SER A CA 3
ATOM 4971 C C . SER A 1 108 ? 4.244 23.693 27.631 1.00 0.00 108 SER A C 3
ATOM 4972 O O . SER A 1 108 ? 5.425 23.502 27.918 1.00 0.00 108 SER A O 3
ATOM 4980 N N . GLY A 1 109 ? 3.451 22.736 27.158 1.00 0.00 109 GLY A N 3
ATOM 4981 C CA . GLY A 1 109 ? 3.953 21.390 26.954 1.00 0.00 109 GLY A CA 3
ATOM 4982 C C . GLY A 1 109 ? 2.885 20.334 27.159 1.00 0.00 109 GLY A C 3
ATOM 4983 O O . GLY A 1 109 ? 2.534 19.608 26.230 1.00 0.00 109 GLY A O 3
ATOM 4987 N N . GLY A 1 1 ? -7.515 4.084 22.211 1.00 0.00 1 GLY A N 4
ATOM 4988 C CA . GLY A 1 1 ? -6.369 3.244 22.504 1.00 0.00 1 GLY A CA 4
ATOM 4989 C C . GLY A 1 1 ? -5.718 2.694 21.250 1.00 0.00 1 GLY A C 4
ATOM 4990 O O . GLY A 1 1 ? -4.601 3.076 20.904 1.00 0.00 1 GLY A O 4
ATOM 4994 N N . SER A 1 2 ? -6.417 1.791 20.569 1.00 0.00 2 SER A N 4
ATOM 4995 C CA . SER A 1 2 ? -5.898 1.183 19.350 1.00 0.00 2 SER A CA 4
ATOM 4996 C C . SER A 1 2 ? -5.610 2.245 18.293 1.00 0.00 2 SER A C 4
ATOM 4997 O O . SER A 1 2 ? -4.479 2.384 17.830 1.00 0.00 2 SER A O 4
ATOM 5005 N N . SER A 1 3 ? -6.644 2.991 17.916 1.00 0.00 3 SER A N 4
ATOM 5006 C CA . SER A 1 3 ? -6.504 4.038 16.911 1.00 0.00 3 SER A CA 4
ATOM 5007 C C . SER A 1 3 ? -5.547 5.126 17.389 1.00 0.00 3 SER A C 4
ATOM 5008 O O . SER A 1 3 ? -5.401 5.356 18.589 1.00 0.00 3 SER A O 4
ATOM 5016 N N . GLY A 1 4 ? -4.897 5.793 16.440 1.00 0.00 4 GLY A N 4
ATOM 5017 C CA . GLY A 1 4 ? -3.962 6.848 16.783 1.00 0.00 4 GLY A CA 4
ATOM 5018 C C . GLY A 1 4 ? -4.259 8.145 16.056 1.00 0.00 4 GLY A C 4
ATOM 5019 O O . GLY A 1 4 ? -5.381 8.365 15.599 1.00 0.00 4 GLY A O 4
ATOM 5023 N N . SER A 1 5 ? -3.253 9.006 15.951 1.00 0.00 5 SER A N 4
ATOM 5024 C CA . SER A 1 5 ? -3.414 10.291 15.279 1.00 0.00 5 SER A CA 4
ATOM 5025 C C . SER A 1 5 ? -2.482 10.396 14.076 1.00 0.00 5 SER A C 4
ATOM 5026 O O . SER A 1 5 ? -2.932 10.521 12.937 1.00 0.00 5 SER A O 4
ATOM 5034 N N . SER A 1 6 ? -1.180 10.343 14.338 1.00 0.00 6 SER A N 4
ATOM 5035 C CA . SER A 1 6 ? -0.182 10.436 13.278 1.00 0.00 6 SER A CA 4
ATOM 5036 C C . SER A 1 6 ? 0.166 9.053 12.737 1.00 0.00 6 SER A C 4
ATOM 5037 O O . SER A 1 6 ? 1.011 8.351 13.293 1.00 0.00 6 SER A O 4
ATOM 5045 N N . GLY A 1 7 ? -0.492 8.666 11.648 1.00 0.00 7 GLY A N 4
ATOM 5046 C CA . GLY A 1 7 ? -0.240 7.369 11.050 1.00 0.00 7 GLY A CA 4
ATOM 5047 C C . GLY A 1 7 ? -0.068 7.448 9.546 1.00 0.00 7 GLY A C 4
ATOM 5048 O O . GLY A 1 7 ? -1.015 7.751 8.822 1.00 0.00 7 GLY A O 4
ATOM 5052 N N . ASN A 1 8 ? 1.145 7.176 9.075 1.00 0.00 8 ASN A N 4
ATOM 5053 C CA . ASN A 1 8 ? 1.438 7.219 7.647 1.00 0.00 8 ASN A CA 4
ATOM 5054 C C . ASN A 1 8 ? 0.323 6.558 6.842 1.00 0.00 8 ASN A C 4
ATOM 5055 O O . ASN A 1 8 ? -0.500 5.824 7.390 1.00 0.00 8 ASN A O 4
ATOM 5066 N N . CYS A 1 9 ? 0.304 6.824 5.541 1.00 0.00 9 CYS A N 4
ATOM 5067 C CA . CYS A 1 9 ? -0.710 6.255 4.660 1.00 0.00 9 CYS A CA 4
ATOM 5068 C C . CYS A 1 9 ? -0.129 5.119 3.824 1.00 0.00 9 CYS A C 4
ATOM 5069 O O . CYS A 1 9 ? 0.800 5.323 3.042 1.00 0.00 9 CYS A O 4
ATOM 5077 N N . ARG A 1 10 ? -0.681 3.923 3.996 1.00 0.00 10 ARG A N 4
ATOM 5078 C CA . ARG A 1 10 ? -0.216 2.754 3.259 1.00 0.00 10 ARG A CA 4
ATOM 5079 C C . ARG A 1 10 ? -1.389 1.996 2.644 1.00 0.00 10 ARG A C 4
ATOM 5080 O O . ARG A 1 10 ? -2.422 1.804 3.285 1.00 0.00 10 ARG A O 4
ATOM 5101 N N . LEU A 1 11 ? -1.222 1.570 1.397 1.00 0.00 11 LEU A N 4
ATOM 5102 C CA . LEU A 1 11 ? -2.266 0.833 0.694 1.00 0.00 11 LEU A CA 4
ATOM 5103 C C . LEU A 1 11 ? -2.066 -0.671 0.842 1.00 0.00 11 LEU A C 4
ATOM 5104 O O . LEU A 1 11 ? -0.938 -1.165 0.803 1.00 0.00 11 LEU A O 4
ATOM 5120 N N . PHE A 1 12 ? -3.167 -1.396 1.010 1.00 0.00 12 PHE A N 4
ATOM 5121 C CA . PHE A 1 12 ? -3.112 -2.846 1.162 1.00 0.00 12 PHE A CA 4
ATOM 5122 C C . PHE A 1 12 ? -3.107 -3.536 -0.199 1.00 0.00 12 PHE A C 4
ATOM 5123 O O . PHE A 1 12 ? -4.147 -3.660 -0.847 1.00 0.00 12 PHE A O 4
ATOM 5140 N N . ILE A 1 13 ? -1.930 -3.981 -0.625 1.00 0.00 13 ILE A N 4
ATOM 5141 C CA . ILE A 1 13 ? -1.790 -4.659 -1.908 1.00 0.00 13 ILE A CA 4
ATOM 5142 C C . ILE A 1 13 ? -1.681 -6.169 -1.724 1.00 0.00 13 ILE A C 4
ATOM 5143 O O . ILE A 1 13 ? -0.667 -6.675 -1.245 1.00 0.00 13 ILE A O 4
ATOM 5159 N N . GLY A 1 14 ? -2.734 -6.884 -2.108 1.00 0.00 14 GLY A N 4
ATOM 5160 C CA . GLY A 1 14 ? -2.736 -8.329 -1.979 1.00 0.00 14 GLY A CA 4
ATOM 5161 C C . GLY A 1 14 ? -2.740 -9.032 -3.322 1.00 0.00 14 GLY A C 4
ATOM 5162 O O . GLY A 1 14 ? -3.179 -8.468 -4.324 1.00 0.00 14 GLY A O 4
ATOM 5166 N N . GLY A 1 15 ? -2.249 -10.267 -3.344 1.00 0.00 15 GLY A N 4
ATOM 5167 C CA . GLY A 1 15 ? -2.205 -11.026 -4.580 1.00 0.00 15 GLY A CA 4
ATOM 5168 C C . GLY A 1 15 ? -0.926 -10.792 -5.359 1.00 0.00 15 GLY A C 4
ATOM 5169 O O . GLY A 1 15 ? -0.961 -10.568 -6.569 1.00 0.00 15 GLY A O 4
ATOM 5173 N N . ILE A 1 16 ? 0.206 -10.843 -4.665 1.00 0.00 16 ILE A N 4
ATOM 5174 C CA . ILE A 1 16 ? 1.501 -10.634 -5.299 1.00 0.00 16 ILE A CA 4
ATOM 5175 C C . ILE A 1 16 ? 2.385 -11.870 -5.165 1.00 0.00 16 ILE A C 4
ATOM 5176 O O . ILE A 1 16 ? 2.265 -12.649 -4.219 1.00 0.00 16 ILE A O 4
ATOM 5192 N N . PRO A 1 17 ? 3.296 -12.054 -6.132 1.00 0.00 17 PRO A N 4
ATOM 5193 C CA . PRO A 1 17 ? 4.219 -13.192 -6.143 1.00 0.00 17 PRO A CA 4
ATOM 5194 C C . PRO A 1 17 ? 5.267 -13.099 -5.039 1.00 0.00 17 PRO A C 4
ATOM 5195 O O . PRO A 1 17 ? 5.675 -12.006 -4.646 1.00 0.00 17 PRO A O 4
ATOM 5206 N N . LYS A 1 18 ? 5.700 -14.253 -4.542 1.00 0.00 18 LYS A N 4
ATOM 5207 C CA . LYS A 1 18 ? 6.701 -14.302 -3.483 1.00 0.00 18 LYS A CA 4
ATOM 5208 C C . LYS A 1 18 ? 8.110 -14.228 -4.064 1.00 0.00 18 LYS A C 4
ATOM 5209 O O . LYS A 1 18 ? 9.074 -13.964 -3.346 1.00 0.00 18 LYS A O 4
ATOM 5228 N N . MET A 1 19 ? 8.221 -14.460 -5.368 1.00 0.00 19 MET A N 4
ATOM 5229 C CA . MET A 1 19 ? 9.512 -14.416 -6.044 1.00 0.00 19 MET A CA 4
ATOM 5230 C C . MET A 1 19 ? 9.880 -12.984 -6.421 1.00 0.00 19 MET A C 4
ATOM 5231 O O . MET A 1 19 ? 10.843 -12.752 -7.152 1.00 0.00 19 MET A O 4
ATOM 5245 N N . LYS A 1 20 ? 9.107 -12.028 -5.917 1.00 0.00 20 LYS A N 4
ATOM 5246 C CA . LYS A 1 20 ? 9.352 -10.618 -6.200 1.00 0.00 20 LYS A CA 4
ATOM 5247 C C . LYS A 1 20 ? 9.742 -9.869 -4.930 1.00 0.00 20 LYS A C 4
ATOM 5248 O O . LYS A 1 20 ? 9.050 -9.944 -3.914 1.00 0.00 20 LYS A O 4
ATOM 5267 N N . LYS A 1 21 ? 10.853 -9.143 -4.994 1.00 0.00 21 LYS A N 4
ATOM 5268 C CA . LYS A 1 21 ? 11.334 -8.377 -3.851 1.00 0.00 21 LYS A CA 4
ATOM 5269 C C . LYS A 1 21 ? 10.715 -6.983 -3.831 1.00 0.00 21 LYS A C 4
ATOM 5270 O O . LYS A 1 21 ? 10.385 -6.425 -4.877 1.00 0.00 21 LYS A O 4
ATOM 5289 N N . ARG A 1 22 ? 10.562 -6.426 -2.634 1.00 0.00 22 ARG A N 4
ATOM 5290 C CA . ARG A 1 22 ? 9.983 -5.097 -2.479 1.00 0.00 22 ARG A CA 4
ATOM 5291 C C . ARG A 1 22 ? 10.535 -4.137 -3.529 1.00 0.00 22 ARG A C 4
ATOM 5292 O O . ARG A 1 22 ? 9.784 -3.392 -4.157 1.00 0.00 22 ARG A O 4
ATOM 5313 N N . GLU A 1 23 ? 11.851 -4.162 -3.714 1.00 0.00 23 GLU A N 4
ATOM 5314 C CA . GLU A 1 23 ? 12.502 -3.294 -4.687 1.00 0.00 23 GLU A CA 4
ATOM 5315 C C . GLU A 1 23 ? 11.754 -3.309 -6.017 1.00 0.00 23 GLU A C 4
ATOM 5316 O O . GLU A 1 23 ? 11.629 -2.282 -6.683 1.00 0.00 23 GLU A O 4
ATOM 5328 N N . GLU A 1 24 ? 11.258 -4.483 -6.396 1.00 0.00 24 GLU A N 4
ATOM 5329 C CA . GLU A 1 24 ? 10.524 -4.633 -7.647 1.00 0.00 24 GLU A CA 4
ATOM 5330 C C . GLU A 1 24 ? 9.075 -4.182 -7.485 1.00 0.00 24 GLU A C 4
ATOM 5331 O O . GLU A 1 24 ? 8.512 -3.538 -8.370 1.00 0.00 24 GLU A O 4
ATOM 5343 N N . ILE A 1 25 ? 8.479 -4.525 -6.348 1.00 0.00 25 ILE A N 4
ATOM 5344 C CA . ILE A 1 25 ? 7.097 -4.156 -6.069 1.00 0.00 25 ILE A CA 4
ATOM 5345 C C . ILE A 1 25 ? 6.896 -2.649 -6.187 1.00 0.00 25 ILE A C 4
ATOM 5346 O O . ILE A 1 25 ? 5.954 -2.185 -6.831 1.00 0.00 25 ILE A O 4
ATOM 5362 N N . LEU A 1 26 ? 7.789 -1.888 -5.563 1.00 0.00 26 LEU A N 4
ATOM 5363 C CA . LEU A 1 26 ? 7.712 -0.432 -5.599 1.00 0.00 26 LEU A CA 4
ATOM 5364 C C . LEU A 1 26 ? 7.581 0.071 -7.033 1.00 0.00 26 LEU A C 4
ATOM 5365 O O . LEU A 1 26 ? 6.581 0.690 -7.394 1.00 0.00 26 LEU A O 4
ATOM 5381 N N . GLU A 1 27 ? 8.597 -0.202 -7.845 1.00 0.00 27 GLU A N 4
ATOM 5382 C CA . GLU A 1 27 ? 8.595 0.223 -9.240 1.00 0.00 27 GLU A CA 4
ATOM 5383 C C . GLU A 1 27 ? 7.246 -0.065 -9.894 1.00 0.00 27 GLU A C 4
ATOM 5384 O O . GLU A 1 27 ? 6.595 0.838 -10.419 1.00 0.00 27 GLU A O 4
ATOM 5396 N N . GLU A 1 28 ? 6.834 -1.328 -9.857 1.00 0.00 28 GLU A N 4
ATOM 5397 C CA . GLU A 1 28 ? 5.564 -1.735 -10.446 1.00 0.00 28 GLU A CA 4
ATOM 5398 C C . GLU A 1 28 ? 4.425 -0.848 -9.951 1.00 0.00 28 GLU A C 4
ATOM 5399 O O . GLU A 1 28 ? 3.418 -0.671 -10.637 1.00 0.00 28 GLU A O 4
ATOM 5411 N N . ILE A 1 29 ? 4.593 -0.293 -8.755 1.00 0.00 29 ILE A N 4
ATOM 5412 C CA . ILE A 1 29 ? 3.581 0.575 -8.168 1.00 0.00 29 ILE A CA 4
ATOM 5413 C C . ILE A 1 29 ? 3.758 2.018 -8.630 1.00 0.00 29 ILE A C 4
ATOM 5414 O O . ILE A 1 29 ? 2.784 2.711 -8.922 1.00 0.00 29 ILE A O 4
ATOM 5430 N N . ALA A 1 30 ? 5.009 2.462 -8.697 1.00 0.00 30 ALA A N 4
ATOM 5431 C CA . ALA A 1 30 ? 5.315 3.821 -9.128 1.00 0.00 30 ALA A CA 4
ATOM 5432 C C . ALA A 1 30 ? 4.690 4.119 -10.486 1.00 0.00 30 ALA A C 4
ATOM 5433 O O . ALA A 1 30 ? 4.608 5.275 -10.904 1.00 0.00 30 ALA A O 4
ATOM 5440 N N . LYS A 1 31 ? 4.250 3.071 -11.173 1.00 0.00 31 LYS A N 4
ATOM 5441 C CA . LYS A 1 31 ? 3.631 3.220 -12.485 1.00 0.00 31 LYS A CA 4
ATOM 5442 C C . LYS A 1 31 ? 2.117 3.059 -12.394 1.00 0.00 31 LYS A C 4
ATOM 5443 O O . LYS A 1 31 ? 1.363 3.883 -12.911 1.00 0.00 31 LYS A O 4
ATOM 5462 N N . VAL A 1 32 ? 1.678 1.993 -11.733 1.00 0.00 32 VAL A N 4
ATOM 5463 C CA . VAL A 1 32 ? 0.254 1.725 -11.572 1.00 0.00 32 VAL A CA 4
ATOM 5464 C C . VAL A 1 32 ? -0.418 2.810 -10.737 1.00 0.00 32 VAL A C 4
ATOM 5465 O O . VAL A 1 32 ? -1.598 3.110 -10.922 1.00 0.00 32 VAL A O 4
ATOM 5478 N N . THR A 1 33 ? 0.342 3.397 -9.818 1.00 0.00 33 THR A N 4
ATOM 5479 C CA . THR A 1 33 ? -0.180 4.449 -8.954 1.00 0.00 33 THR A CA 4
ATOM 5480 C C . THR A 1 33 ? 0.859 5.543 -8.731 1.00 0.00 33 THR A C 4
ATOM 5481 O O . THR A 1 33 ? 1.898 5.308 -8.117 1.00 0.00 33 THR A O 4
ATOM 5492 N N . GLU A 1 34 ? 0.569 6.739 -9.235 1.00 0.00 34 GLU A N 4
ATOM 5493 C CA . GLU A 1 34 ? 1.479 7.869 -9.090 1.00 0.00 34 GLU A CA 4
ATOM 5494 C C . GLU A 1 34 ? 1.257 8.579 -7.758 1.00 0.00 34 GLU A C 4
ATOM 5495 O O . GLU A 1 34 ? 0.135 8.952 -7.420 1.00 0.00 34 GLU A O 4
ATOM 5507 N N . GLY A 1 35 ? 2.337 8.762 -7.004 1.00 0.00 35 GLY A N 4
ATOM 5508 C CA . GLY A 1 35 ? 2.240 9.426 -5.717 1.00 0.00 35 GLY A CA 4
ATOM 5509 C C . GLY A 1 35 ? 2.748 8.562 -4.580 1.00 0.00 35 GLY A C 4
ATOM 5510 O O . GLY A 1 35 ? 2.558 8.891 -3.408 1.00 0.00 35 GLY A O 4
ATOM 5514 N N . VAL A 1 36 ? 3.394 7.452 -4.924 1.00 0.00 36 VAL A N 4
ATOM 5515 C CA . VAL A 1 36 ? 3.929 6.538 -3.922 1.00 0.00 36 VAL A CA 4
ATOM 5516 C C . VAL A 1 36 ? 5.258 7.044 -3.371 1.00 0.00 36 VAL A C 4
ATOM 5517 O O . VAL A 1 36 ? 5.945 7.842 -4.011 1.00 0.00 36 VAL A O 4
ATOM 5530 N N . LEU A 1 37 ? 5.615 6.575 -2.181 1.00 0.00 37 LEU A N 4
ATOM 5531 C CA . LEU A 1 37 ? 6.863 6.979 -1.542 1.00 0.00 37 LEU A CA 4
ATOM 5532 C C . LEU A 1 37 ? 7.809 5.791 -1.395 1.00 0.00 37 LEU A C 4
ATOM 5533 O O . LEU A 1 37 ? 8.986 5.875 -1.746 1.00 0.00 37 LEU A O 4
ATOM 5549 N N . ASP A 1 38 ? 7.285 4.686 -0.876 1.00 0.00 38 ASP A N 4
ATOM 5550 C CA . ASP A 1 38 ? 8.082 3.479 -0.685 1.00 0.00 38 ASP A CA 4
ATOM 5551 C C . ASP A 1 38 ? 7.185 2.268 -0.447 1.00 0.00 38 ASP A C 4
ATOM 5552 O O . ASP A 1 38 ? 6.015 2.409 -0.091 1.00 0.00 38 ASP A O 4
ATOM 5561 N N . VAL A 1 39 ? 7.742 1.078 -0.648 1.00 0.00 39 VAL A N 4
ATOM 5562 C CA . VAL A 1 39 ? 6.993 -0.158 -0.455 1.00 0.00 39 VAL A CA 4
ATOM 5563 C C . VAL A 1 39 ? 7.633 -1.026 0.622 1.00 0.00 39 VAL A C 4
ATOM 5564 O O . VAL A 1 39 ? 8.854 -1.185 0.661 1.00 0.00 39 VAL A O 4
ATOM 5577 N N . ILE A 1 40 ? 6.802 -1.586 1.494 1.00 0.00 40 ILE A N 4
ATOM 5578 C CA . ILE A 1 40 ? 7.286 -2.440 2.572 1.00 0.00 40 ILE A CA 4
ATOM 5579 C C . ILE A 1 40 ? 6.702 -3.844 2.466 1.00 0.00 40 ILE A C 4
ATOM 5580 O O . ILE A 1 40 ? 5.485 -4.018 2.400 1.00 0.00 40 ILE A O 4
ATOM 5596 N N . VAL A 1 41 ? 7.577 -4.844 2.452 1.00 0.00 41 VAL A N 4
ATOM 5597 C CA . VAL A 1 41 ? 7.148 -6.234 2.358 1.00 0.00 41 VAL A CA 4
ATOM 5598 C C . VAL A 1 41 ? 7.512 -7.009 3.620 1.00 0.00 41 VAL A C 4
ATOM 5599 O O . VAL A 1 41 ? 8.666 -7.391 3.815 1.00 0.00 41 VAL A O 4
ATOM 5612 N N . TYR A 1 42 ? 6.520 -7.238 4.473 1.00 0.00 42 TYR A N 4
ATOM 5613 C CA . TYR A 1 42 ? 6.736 -7.965 5.718 1.00 0.00 42 TYR A CA 4
ATOM 5614 C C . TYR A 1 42 ? 5.428 -8.556 6.237 1.00 0.00 42 TYR A C 4
ATOM 5615 O O . TYR A 1 42 ? 4.343 -8.097 5.883 1.00 0.00 42 TYR A O 4
ATOM 5633 N N . ALA A 1 43 ? 5.542 -9.577 7.080 1.00 0.00 43 ALA A N 4
ATOM 5634 C CA . ALA A 1 43 ? 4.370 -10.230 7.651 1.00 0.00 43 ALA A CA 4
ATOM 5635 C C . ALA A 1 43 ? 4.747 -11.069 8.867 1.00 0.00 43 ALA A C 4
ATOM 5636 O O . ALA A 1 43 ? 5.920 -11.163 9.229 1.00 0.00 43 ALA A O 4
ATOM 5643 N N . SER A 1 44 ? 3.746 -11.677 9.494 1.00 0.00 44 SER A N 4
ATOM 5644 C CA . SER A 1 44 ? 3.972 -12.506 10.673 1.00 0.00 44 SER A CA 4
ATOM 5645 C C . SER A 1 44 ? 5.279 -13.284 10.547 1.00 0.00 44 SER A C 4
ATOM 5646 O O . SER A 1 44 ? 6.026 -13.423 11.514 1.00 0.00 44 SER A O 4
ATOM 5654 N N . ALA A 1 45 ? 5.546 -13.789 9.347 1.00 0.00 45 ALA A N 4
ATOM 5655 C CA . ALA A 1 45 ? 6.762 -14.551 9.092 1.00 0.00 45 ALA A CA 4
ATOM 5656 C C . ALA A 1 45 ? 7.720 -13.774 8.196 1.00 0.00 45 ALA A C 4
ATOM 5657 O O . ALA A 1 45 ? 8.728 -13.243 8.662 1.00 0.00 45 ALA A O 4
ATOM 5664 N N . ALA A 1 46 ? 7.399 -13.711 6.908 1.00 0.00 46 ALA A N 4
ATOM 5665 C CA . ALA A 1 46 ? 8.230 -12.997 5.947 1.00 0.00 46 ALA A CA 4
ATOM 5666 C C . ALA A 1 46 ? 7.555 -12.927 4.582 1.00 0.00 46 ALA A C 4
ATOM 5667 O O . ALA A 1 46 ? 7.328 -13.951 3.938 1.00 0.00 46 ALA A O 4
ATOM 5674 N N . ASP A 1 47 ? 7.236 -11.713 4.148 1.00 0.00 47 ASP A N 4
ATOM 5675 C CA . ASP A 1 47 ? 6.586 -11.509 2.858 1.00 0.00 47 ASP A CA 4
ATOM 5676 C C . ASP A 1 47 ? 5.571 -12.613 2.580 1.00 0.00 47 ASP A C 4
ATOM 5677 O O . ASP A 1 47 ? 5.333 -12.977 1.428 1.00 0.00 47 ASP A O 4
ATOM 5686 N N . LYS A 1 48 ? 4.976 -13.144 3.643 1.00 0.00 48 LYS A N 4
ATOM 5687 C CA . LYS A 1 48 ? 3.987 -14.208 3.515 1.00 0.00 48 LYS A CA 4
ATOM 5688 C C . LYS A 1 48 ? 4.416 -15.227 2.465 1.00 0.00 48 LYS A C 4
ATOM 5689 O O . LYS A 1 48 ? 3.673 -15.518 1.529 1.00 0.00 48 LYS A O 4
ATOM 5708 N N . MET A 1 49 ? 5.619 -15.767 2.629 1.00 0.00 49 MET A N 4
ATOM 5709 C CA . MET A 1 49 ? 6.146 -16.757 1.695 1.00 0.00 49 MET A CA 4
ATOM 5710 C C . MET A 1 49 ? 5.269 -18.005 1.675 1.00 0.00 49 MET A C 4
ATOM 5711 O O . MET A 1 49 ? 5.368 -18.831 0.767 1.00 0.00 49 MET A O 4
ATOM 5725 N N . LYS A 1 50 ? 4.411 -18.136 2.681 1.00 0.00 50 LYS A N 4
ATOM 5726 C CA . LYS A 1 50 ? 3.516 -19.283 2.779 1.00 0.00 50 LYS A CA 4
ATOM 5727 C C . LYS A 1 50 ? 2.201 -19.010 2.055 1.00 0.00 50 LYS A C 4
ATOM 5728 O O . LYS A 1 50 ? 1.586 -19.920 1.502 1.00 0.00 50 LYS A O 4
ATOM 5747 N N . ASN A 1 51 ? 1.777 -17.751 2.063 1.00 0.00 51 ASN A N 4
ATOM 5748 C CA . ASN A 1 51 ? 0.535 -17.358 1.407 1.00 0.00 51 ASN A CA 4
ATOM 5749 C C . ASN A 1 51 ? 0.818 -16.685 0.067 1.00 0.00 51 ASN A C 4
ATOM 5750 O O . ASN A 1 51 ? 1.957 -16.328 -0.232 1.00 0.00 51 ASN A O 4
ATOM 5761 N N . ARG A 1 52 ? -0.228 -16.514 -0.735 1.00 0.00 52 ARG A N 4
ATOM 5762 C CA . ARG A 1 52 ? -0.093 -15.884 -2.043 1.00 0.00 52 ARG A CA 4
ATOM 5763 C C . ARG A 1 52 ? 0.982 -14.802 -2.017 1.00 0.00 52 ARG A C 4
ATOM 5764 O O . ARG A 1 52 ? 1.837 -14.740 -2.900 1.00 0.00 52 ARG A O 4
ATOM 5785 N N . GLY A 1 53 ? 0.933 -13.950 -0.997 1.00 0.00 53 GLY A N 4
ATOM 5786 C CA . GLY A 1 53 ? 1.907 -12.882 -0.875 1.00 0.00 53 GLY A CA 4
ATOM 5787 C C . GLY A 1 53 ? 1.266 -11.508 -0.888 1.00 0.00 53 GLY A C 4
ATOM 5788 O O . GLY A 1 53 ? 0.380 -11.236 -1.698 1.00 0.00 53 GLY A O 4
ATOM 5792 N N . PHE A 1 54 ? 1.714 -10.640 0.013 1.00 0.00 54 PHE A N 4
ATOM 5793 C CA . PHE A 1 54 ? 1.177 -9.287 0.104 1.00 0.00 54 PHE A CA 4
ATOM 5794 C C . PHE A 1 54 ? 2.297 -8.268 0.292 1.00 0.00 54 PHE A C 4
ATOM 5795 O O . PHE A 1 54 ? 3.415 -8.621 0.665 1.00 0.00 54 PHE A O 4
ATOM 5812 N N . ALA A 1 55 ? 1.987 -7.003 0.031 1.00 0.00 55 ALA A N 4
ATOM 5813 C CA . ALA A 1 55 ? 2.966 -5.932 0.173 1.00 0.00 55 ALA A CA 4
ATOM 5814 C C . ALA A 1 55 ? 2.300 -4.636 0.623 1.00 0.00 55 ALA A C 4
ATOM 5815 O O . ALA A 1 55 ? 1.083 -4.483 0.520 1.00 0.00 55 ALA A O 4
ATOM 5822 N N . PHE A 1 56 ? 3.106 -3.705 1.125 1.00 0.00 56 PHE A N 4
ATOM 5823 C CA . PHE A 1 56 ? 2.594 -2.423 1.593 1.00 0.00 56 PHE A CA 4
ATOM 5824 C C . PHE A 1 56 ? 3.157 -1.275 0.759 1.00 0.00 56 PHE A C 4
ATOM 5825 O O . PHE A 1 56 ? 4.342 -1.259 0.425 1.00 0.00 56 PHE A O 4
ATOM 5842 N N . VAL A 1 57 ? 2.298 -0.317 0.425 1.00 0.00 57 VAL A N 4
ATOM 5843 C CA . VAL A 1 57 ? 2.708 0.834 -0.369 1.00 0.00 57 VAL A CA 4
ATOM 5844 C C . VAL A 1 57 ? 2.444 2.138 0.376 1.00 0.00 57 VAL A C 4
ATOM 5845 O O . VAL A 1 57 ? 1.298 2.562 0.517 1.00 0.00 57 VAL A O 4
ATOM 5858 N N . GLU A 1 58 ? 3.514 2.769 0.851 1.00 0.00 58 GLU A N 4
ATOM 5859 C CA . GLU A 1 58 ? 3.397 4.025 1.582 1.00 0.00 58 GLU A CA 4
ATOM 5860 C C . GLU A 1 58 ? 3.366 5.212 0.624 1.00 0.00 58 GLU A C 4
ATOM 5861 O O . GLU A 1 58 ? 4.284 5.403 -0.174 1.00 0.00 58 GLU A O 4
ATOM 5873 N N . TYR A 1 59 ? 2.304 6.005 0.709 1.00 0.00 59 TYR A N 4
ATOM 5874 C 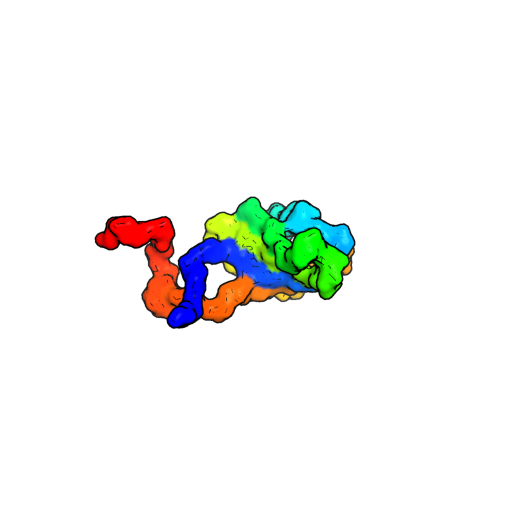CA . TYR A 1 59 ? 2.151 7.171 -0.152 1.00 0.00 59 TYR A CA 4
ATOM 5875 C C . TYR A 1 59 ? 2.401 8.460 0.626 1.00 0.00 59 TYR A C 4
ATOM 5876 O O . TYR A 1 59 ? 2.034 8.573 1.794 1.00 0.00 59 TYR A O 4
ATOM 5894 N N . GLU A 1 60 ? 3.030 9.428 -0.033 1.00 0.00 60 GLU A N 4
ATOM 5895 C CA . GLU A 1 60 ? 3.330 10.709 0.596 1.00 0.00 60 GLU A CA 4
ATOM 5896 C C . GLU A 1 60 ? 2.048 11.467 0.927 1.00 0.00 60 GLU A C 4
ATOM 5897 O O . GLU A 1 60 ? 1.861 11.931 2.052 1.00 0.00 60 GLU A O 4
ATOM 5909 N N . SER A 1 61 ? 1.167 11.588 -0.061 1.00 0.00 61 SER A N 4
ATOM 5910 C CA . SER A 1 61 ? -0.096 12.293 0.123 1.00 0.00 61 SER A CA 4
ATOM 5911 C C . SER A 1 61 ? -1.222 11.315 0.443 1.00 0.00 61 SER A C 4
ATOM 5912 O O . SER A 1 61 ? -1.475 10.373 -0.310 1.00 0.00 61 SER A O 4
ATOM 5920 N N . HIS A 1 62 ? -1.897 11.544 1.565 1.00 0.00 62 HIS A N 4
ATOM 5921 C CA . HIS A 1 62 ? -2.997 10.684 1.985 1.00 0.00 62 HIS A CA 4
ATOM 5922 C C . HIS A 1 62 ? -3.952 10.418 0.826 1.00 0.00 62 HIS A C 4
ATOM 5923 O O . HIS A 1 62 ? -4.564 9.353 0.745 1.00 0.00 62 HIS A O 4
ATOM 5937 N N . ARG A 1 63 ? -4.075 11.393 -0.069 1.00 0.00 63 ARG A N 4
ATOM 5938 C CA . ARG A 1 63 ? -4.957 11.264 -1.223 1.00 0.00 63 ARG A CA 4
ATOM 5939 C C . ARG A 1 63 ? -4.364 10.312 -2.257 1.00 0.00 63 ARG A C 4
ATOM 5940 O O . ARG A 1 63 ? -5.040 9.403 -2.738 1.00 0.00 63 ARG A O 4
ATOM 5961 N N . ALA A 1 64 ? -3.097 10.528 -2.595 1.00 0.00 64 ALA A N 4
ATOM 5962 C CA . ALA A 1 64 ? -2.413 9.688 -3.570 1.00 0.00 64 ALA A CA 4
ATOM 5963 C C . ALA A 1 64 ? -2.759 8.217 -3.367 1.00 0.00 64 ALA A C 4
ATOM 5964 O O . ALA A 1 64 ? -2.827 7.448 -4.325 1.00 0.00 64 ALA A O 4
ATOM 5971 N N . ALA A 1 65 ? -2.977 7.832 -2.114 1.00 0.00 65 ALA A N 4
ATOM 5972 C CA . ALA A 1 65 ? -3.317 6.454 -1.786 1.00 0.00 65 ALA A CA 4
ATOM 5973 C C . ALA A 1 65 ? -4.822 6.224 -1.876 1.00 0.00 65 ALA A C 4
ATOM 5974 O O . ALA A 1 65 ? -5.273 5.148 -2.269 1.00 0.00 65 ALA A O 4
ATOM 5981 N N . ALA A 1 66 ? -5.594 7.241 -1.508 1.00 0.00 66 ALA A N 4
ATOM 5982 C CA . ALA A 1 66 ? -7.049 7.149 -1.548 1.00 0.00 66 ALA A CA 4
ATOM 5983 C C . ALA A 1 66 ? -7.552 7.035 -2.983 1.00 0.00 66 ALA A C 4
ATOM 5984 O O . ALA A 1 66 ? -8.533 6.344 -3.254 1.00 0.00 66 ALA A O 4
ATOM 5991 N N . MET A 1 67 ? -6.873 7.718 -3.899 1.00 0.00 67 MET A N 4
ATOM 5992 C CA . MET A 1 67 ? -7.252 7.692 -5.308 1.00 0.00 67 MET A CA 4
ATOM 5993 C C . MET A 1 67 ? -6.546 6.555 -6.040 1.00 0.00 67 MET A C 4
ATOM 5994 O O . MET A 1 67 ? -7.058 6.028 -7.027 1.00 0.00 67 MET A O 4
ATOM 6008 N N . ALA A 1 68 ? -5.369 6.182 -5.549 1.00 0.00 68 ALA A N 4
ATOM 6009 C CA . ALA A 1 68 ? -4.595 5.106 -6.156 1.00 0.00 68 ALA A CA 4
ATOM 6010 C C . ALA A 1 68 ? -5.326 3.772 -6.042 1.00 0.00 68 ALA A C 4
ATOM 6011 O O . ALA A 1 68 ? -5.317 2.968 -6.974 1.00 0.00 68 ALA A O 4
ATOM 6018 N N . ARG A 1 69 ? -5.957 3.544 -4.895 1.00 0.00 69 ARG A N 4
ATOM 6019 C CA . ARG A 1 69 ? -6.691 2.307 -4.659 1.00 0.00 69 ARG A CA 4
ATOM 6020 C C . ARG A 1 69 ? -7.868 2.181 -5.623 1.00 0.00 69 ARG A C 4
ATOM 6021 O O . ARG A 1 69 ? -8.018 1.168 -6.306 1.00 0.00 69 ARG A O 4
ATOM 6042 N N . ARG A 1 70 ? -8.700 3.216 -5.670 1.00 0.00 70 ARG A N 4
ATOM 6043 C CA . ARG A 1 70 ? -9.864 3.221 -6.548 1.00 0.00 70 ARG A CA 4
ATOM 6044 C C . ARG A 1 70 ? -9.480 2.800 -7.963 1.00 0.00 70 ARG A C 4
ATOM 6045 O O . ARG A 1 70 ? -10.331 2.394 -8.755 1.00 0.00 70 ARG A O 4
ATOM 6066 N N . LYS A 1 71 ? -8.192 2.901 -8.276 1.00 0.00 71 LYS A N 4
ATOM 6067 C CA . LYS A 1 71 ? -7.693 2.531 -9.595 1.00 0.00 71 LYS A CA 4
ATOM 6068 C C . LYS A 1 71 ? -7.540 1.017 -9.713 1.00 0.00 71 LYS A C 4
ATOM 6069 O O . LYS A 1 71 ? -8.071 0.400 -10.638 1.00 0.00 71 LYS A O 4
ATOM 6088 N N . LEU A 1 72 ? -6.813 0.425 -8.773 1.00 0.00 72 LEU A N 4
ATOM 6089 C CA . LEU A 1 72 ? -6.591 -1.016 -8.771 1.00 0.00 72 LEU A CA 4
ATOM 6090 C C . LEU A 1 72 ? -7.670 -1.732 -7.964 1.00 0.00 72 LEU A C 4
ATOM 6091 O O . LEU A 1 72 ? -7.587 -2.937 -7.730 1.00 0.00 72 LEU A O 4
ATOM 6107 N N . MET A 1 73 ? -8.683 -0.982 -7.544 1.00 0.00 73 MET A N 4
ATOM 6108 C CA . MET A 1 73 ? -9.780 -1.545 -6.766 1.00 0.00 73 MET A CA 4
ATOM 6109 C C . MET A 1 73 ? -10.554 -2.574 -7.585 1.00 0.00 73 MET A C 4
ATOM 6110 O O . MET A 1 73 ? -10.773 -3.707 -7.155 1.00 0.00 73 MET A O 4
ATOM 6124 N N . PRO A 1 74 ? -10.979 -2.173 -8.792 1.00 0.00 74 PRO A N 4
ATOM 6125 C CA . PRO A 1 74 ? -11.735 -3.045 -9.695 1.00 0.00 74 PRO A CA 4
ATOM 6126 C C . PRO A 1 74 ? -10.879 -4.172 -10.263 1.00 0.00 74 PRO A C 4
ATOM 6127 O O . PRO A 1 74 ? -11.376 -5.044 -10.976 1.00 0.00 74 PRO A O 4
ATOM 6138 N N . GLY A 1 75 ? -9.589 -4.150 -9.942 1.00 0.00 75 GLY A N 4
ATOM 6139 C CA . GLY A 1 75 ? -8.685 -5.176 -10.428 1.00 0.00 75 GLY A CA 4
ATOM 6140 C C . GLY A 1 75 ? -8.364 -5.014 -11.901 1.00 0.00 75 GLY A C 4
ATOM 6141 O O . GLY A 1 75 ? -8.049 -5.988 -12.585 1.00 0.00 75 GLY A O 4
ATOM 6145 N N . ARG A 1 76 ? -8.445 -3.782 -12.391 1.00 0.00 76 ARG A N 4
ATOM 6146 C CA . ARG A 1 76 ? -8.163 -3.497 -13.793 1.00 0.00 76 ARG A CA 4
ATOM 6147 C C . ARG A 1 76 ? -6.685 -3.708 -14.104 1.00 0.00 76 ARG A C 4
ATOM 6148 O O . ARG A 1 76 ? -6.331 -4.220 -15.167 1.00 0.00 76 ARG A O 4
ATOM 6169 N N . ILE A 1 77 ? -5.826 -3.311 -13.171 1.00 0.00 77 ILE A N 4
ATOM 6170 C CA . ILE A 1 77 ? -4.387 -3.457 -13.346 1.00 0.00 77 ILE A CA 4
ATOM 6171 C C . ILE A 1 77 ? -3.862 -4.674 -12.590 1.00 0.00 77 ILE A C 4
ATOM 6172 O O . ILE A 1 77 ? -4.392 -5.040 -11.542 1.00 0.00 77 ILE A O 4
ATOM 6188 N N . GLN A 1 78 ? -2.818 -5.293 -13.130 1.00 0.00 78 GLN A N 4
ATOM 6189 C CA . GLN A 1 78 ? -2.221 -6.468 -12.506 1.00 0.00 78 GLN A CA 4
ATOM 6190 C C . GLN A 1 78 ? -0.709 -6.312 -12.385 1.00 0.00 78 GLN A C 4
ATOM 6191 O O . GLN A 1 78 ? -0.102 -5.490 -13.074 1.00 0.00 78 GLN A O 4
ATOM 6205 N N . LEU A 1 79 ? -0.105 -7.104 -11.506 1.00 0.00 79 LEU A N 4
ATOM 6206 C CA . LEU A 1 79 ? 1.337 -7.053 -11.294 1.00 0.00 79 LEU A CA 4
ATOM 6207 C C . LEU A 1 79 ? 1.994 -8.368 -11.701 1.00 0.00 79 LEU A C 4
ATOM 6208 O O . LEU A 1 79 ? 1.689 -9.423 -11.144 1.00 0.00 79 LEU A O 4
ATOM 6224 N N . TRP A 1 80 ? 2.897 -8.297 -12.672 1.00 0.00 80 TRP A N 4
ATOM 6225 C CA . TRP A 1 80 ? 3.598 -9.483 -13.151 1.00 0.00 80 TRP A CA 4
ATOM 6226 C C . TRP A 1 80 ? 2.612 -10.568 -13.567 1.00 0.00 80 TRP A C 4
ATOM 6227 O O . TRP A 1 80 ? 2.783 -11.739 -13.228 1.00 0.00 80 TRP A O 4
ATOM 6248 N N . GLY A 1 81 ? 1.578 -10.172 -14.303 1.00 0.00 81 GLY A N 4
ATOM 6249 C CA . GLY A 1 81 ? 0.579 -11.125 -14.752 1.00 0.00 81 GLY A CA 4
ATOM 6250 C C . GLY A 1 81 ? -0.217 -11.715 -13.605 1.00 0.00 81 GLY A C 4
ATOM 6251 O O . GLY A 1 81 ? -1.070 -12.578 -13.811 1.00 0.00 81 GLY A O 4
ATOM 6255 N N . HIS A 1 82 ? 0.062 -11.249 -12.391 1.00 0.00 82 HIS A N 4
ATOM 6256 C CA . HIS A 1 82 ? -0.634 -11.737 -11.206 1.00 0.00 82 HIS A CA 4
ATOM 6257 C C . HIS A 1 82 ? -1.706 -10.748 -10.760 1.00 0.00 82 HIS A C 4
ATOM 6258 O O . HIS A 1 82 ? -1.454 -9.547 -10.666 1.00 0.00 82 HIS A O 4
ATOM 6272 N N . GLN A 1 83 ? -2.901 -11.262 -10.487 1.00 0.00 83 GLN A N 4
ATOM 6273 C CA . GLN A 1 83 ? -4.011 -10.422 -10.052 1.00 0.00 83 GLN A CA 4
ATOM 6274 C C . GLN A 1 83 ? -3.717 -9.790 -8.696 1.00 0.00 83 GLN A C 4
ATOM 6275 O O . GLN A 1 83 ? -3.315 -10.475 -7.755 1.00 0.00 83 GLN A O 4
ATOM 6289 N N . ILE A 1 84 ? -3.921 -8.480 -8.602 1.00 0.00 84 ILE A N 4
ATOM 6290 C CA . ILE A 1 84 ? -3.678 -7.757 -7.361 1.00 0.00 84 ILE A CA 4
ATOM 6291 C C . ILE A 1 84 ? -4.919 -6.987 -6.921 1.00 0.00 84 ILE A C 4
ATOM 6292 O O . ILE A 1 84 ? -5.796 -6.688 -7.731 1.00 0.00 84 ILE A O 4
ATOM 6308 N N . ALA A 1 85 ? -4.985 -6.669 -5.633 1.00 0.00 85 ALA A N 4
ATOM 6309 C CA . ALA A 1 85 ? -6.117 -5.930 -5.086 1.00 0.00 85 ALA A CA 4
ATOM 6310 C C . ALA A 1 85 ? -5.652 -4.866 -4.098 1.00 0.00 85 ALA A C 4
ATOM 6311 O O . ALA A 1 85 ? -4.669 -5.056 -3.381 1.00 0.00 85 ALA A O 4
ATOM 6318 N N . VAL A 1 86 ? -6.364 -3.744 -4.065 1.00 0.00 86 VAL A N 4
ATOM 6319 C CA . VAL A 1 86 ? -6.024 -2.648 -3.165 1.00 0.00 86 VAL A CA 4
ATOM 6320 C C . VAL A 1 86 ? -7.100 -2.457 -2.102 1.00 0.00 86 VAL A C 4
ATOM 6321 O O . VAL A 1 86 ? -8.290 -2.394 -2.413 1.00 0.00 86 VAL A O 4
ATOM 6334 N N . ASP A 1 87 ? -6.675 -2.364 -0.847 1.00 0.00 87 ASP A N 4
ATOM 6335 C CA . ASP A 1 87 ? -7.602 -2.177 0.263 1.00 0.00 87 ASP A CA 4
ATOM 6336 C C . ASP A 1 87 ? -7.019 -1.226 1.303 1.00 0.00 87 ASP A C 4
ATOM 6337 O O . ASP A 1 87 ? -5.816 -0.967 1.317 1.00 0.00 87 ASP A O 4
ATOM 6346 N N . TRP A 1 88 ? -7.881 -0.708 2.171 1.00 0.00 88 TRP A N 4
ATOM 6347 C CA . TRP A 1 88 ? -7.451 0.216 3.215 1.00 0.00 88 TRP A CA 4
ATOM 6348 C C . TRP A 1 88 ? -6.711 -0.522 4.325 1.00 0.00 88 TRP A C 4
ATOM 6349 O O . TRP A 1 88 ? -7.142 -1.586 4.769 1.00 0.00 88 TRP A O 4
ATOM 6370 N N . ALA A 1 89 ? -5.597 0.049 4.769 1.00 0.00 89 ALA A N 4
ATOM 6371 C CA . ALA A 1 89 ? -4.799 -0.554 5.829 1.00 0.00 89 ALA A CA 4
ATOM 6372 C C . ALA A 1 89 ? -5.308 -0.137 7.204 1.00 0.00 89 ALA A C 4
ATOM 6373 O O . ALA A 1 89 ? -4.525 0.050 8.135 1.00 0.00 89 ALA A O 4
ATOM 6380 N N . GLU A 1 90 ? -6.624 0.007 7.325 1.00 0.00 90 GLU A N 4
ATOM 6381 C CA . GLU A 1 90 ? -7.236 0.404 8.587 1.00 0.00 90 GLU A CA 4
ATOM 6382 C C . GLU A 1 90 ? -8.597 -0.265 8.766 1.00 0.00 90 GLU A C 4
ATOM 6383 O O . GLU A 1 90 ? -9.394 -0.366 7.833 1.00 0.00 90 GLU A O 4
ATOM 6395 N N . PRO A 1 91 ? -8.868 -0.734 9.993 1.00 0.00 91 PRO A N 4
ATOM 6396 C CA . PRO A 1 91 ? -10.131 -1.401 10.324 1.00 0.00 91 PRO A CA 4
ATOM 6397 C C . PRO A 1 91 ? -11.313 -0.437 10.323 1.00 0.00 91 PRO A C 4
ATOM 6398 O O . PRO A 1 91 ? -12.336 -0.697 9.690 1.00 0.00 91 PRO A O 4
ATOM 6409 N N . GLU A 1 92 ? -11.165 0.675 11.035 1.00 0.00 92 GLU A N 4
ATOM 6410 C CA . GLU A 1 92 ? -12.221 1.676 11.116 1.00 0.00 92 GLU A CA 4
ATOM 6411 C C . GLU A 1 92 ? -11.661 3.025 11.560 1.00 0.00 92 GLU A C 4
ATOM 6412 O O . GLU A 1 92 ? -11.259 3.193 12.711 1.00 0.00 92 GLU A O 4
ATOM 6424 N N . ILE A 1 93 ? -11.637 3.981 10.638 1.00 0.00 93 ILE A N 4
ATOM 6425 C CA . ILE A 1 93 ? -11.126 5.314 10.933 1.00 0.00 93 ILE A CA 4
ATOM 6426 C C . ILE A 1 93 ? -12.233 6.359 10.844 1.00 0.00 93 ILE A C 4
ATOM 6427 O O . ILE A 1 93 ? -13.397 6.027 10.618 1.00 0.00 93 ILE A O 4
ATOM 6443 N N . ASP A 1 94 ? -11.862 7.622 11.021 1.00 0.00 94 ASP A N 4
ATOM 6444 C CA . ASP A 1 94 ? -12.823 8.717 10.957 1.00 0.00 94 ASP A CA 4
ATOM 6445 C C . ASP A 1 94 ? -13.024 9.181 9.518 1.00 0.00 94 ASP A C 4
ATOM 6446 O O . ASP A 1 94 ? -13.128 10.378 9.249 1.00 0.00 94 ASP A O 4
ATOM 6455 N N . VAL A 1 95 ? -13.078 8.225 8.595 1.00 0.00 95 VAL A N 4
ATOM 6456 C CA . VAL A 1 95 ? -13.266 8.535 7.183 1.00 0.00 95 VAL A CA 4
ATOM 6457 C C . VAL A 1 95 ? -14.660 9.098 6.925 1.00 0.00 95 VAL A C 4
ATOM 6458 O O . VAL A 1 95 ? -14.879 9.818 5.951 1.00 0.00 95 VAL A O 4
ATOM 6471 N N . ASP A 1 96 ? -15.598 8.764 7.804 1.00 0.00 96 ASP A N 4
ATOM 6472 C CA . ASP A 1 96 ? -16.971 9.237 7.673 1.00 0.00 96 ASP A CA 4
ATOM 6473 C C . ASP A 1 96 ? -17.030 10.760 7.739 1.00 0.00 96 ASP A C 4
ATOM 6474 O O . ASP A 1 96 ? -17.869 11.386 7.092 1.00 0.00 96 ASP A O 4
ATOM 6483 N N . GLU A 1 97 ? -16.135 11.348 8.526 1.00 0.00 97 GLU A N 4
ATOM 6484 C CA . GLU A 1 97 ? -16.087 12.798 8.678 1.00 0.00 97 GLU A CA 4
ATOM 6485 C C . GLU A 1 97 ? -14.855 13.377 7.988 1.00 0.00 97 GLU A C 4
ATOM 6486 O O . GLU A 1 97 ? -14.969 14.127 7.018 1.00 0.00 97 GLU A O 4
ATOM 6498 N N . ASP A 1 98 ? -13.680 13.024 8.496 1.00 0.00 98 ASP A N 4
ATOM 6499 C CA . ASP A 1 98 ? -12.426 13.507 7.929 1.00 0.00 98 ASP A CA 4
ATOM 6500 C C . ASP A 1 98 ? -11.552 12.344 7.471 1.00 0.00 98 ASP A C 4
ATOM 6501 O O . ASP A 1 98 ? -11.078 11.551 8.286 1.00 0.00 98 ASP A O 4
ATOM 6510 N N . VAL A 1 99 ? -11.343 12.246 6.162 1.00 0.00 99 VAL A N 4
ATOM 6511 C CA . VAL A 1 99 ? -10.527 11.180 5.595 1.00 0.00 99 VAL A CA 4
ATOM 6512 C C . VAL A 1 99 ? -9.083 11.632 5.410 1.00 0.00 99 VAL A C 4
ATOM 6513 O O . VAL A 1 99 ? -8.150 10.848 5.576 1.00 0.00 99 VAL A O 4
ATOM 6526 N N . MET A 1 100 ? -8.907 12.904 5.065 1.00 0.00 100 MET A N 4
ATOM 6527 C CA . MET A 1 100 ? -7.575 13.462 4.859 1.00 0.00 100 MET A CA 4
ATOM 6528 C C . MET A 1 100 ? -6.787 13.483 6.165 1.00 0.00 100 MET A C 4
ATOM 6529 O O . MET A 1 100 ? -7.362 13.388 7.248 1.00 0.00 100 MET A O 4
ATOM 6543 N N . GLU A 1 101 ? -5.468 13.609 6.053 1.00 0.00 101 GLU A N 4
ATOM 6544 C CA . GLU A 1 101 ? -4.602 13.642 7.225 1.00 0.00 101 GLU A CA 4
ATOM 6545 C C . GLU A 1 101 ? -4.631 15.018 7.885 1.00 0.00 101 GLU A C 4
ATOM 6546 O O . GLU A 1 101 ? -4.189 16.008 7.302 1.00 0.00 101 GLU A O 4
ATOM 6558 N N . THR A 1 102 ? -5.155 15.072 9.105 1.00 0.00 102 THR A N 4
ATOM 6559 C CA . THR A 1 102 ? -5.244 16.325 9.844 1.00 0.00 102 THR A CA 4
ATOM 6560 C C . THR A 1 102 ? -5.544 16.074 11.318 1.00 0.00 102 THR A C 4
ATOM 6561 O O . THR A 1 102 ? -5.675 14.928 11.749 1.00 0.00 102 THR A O 4
ATOM 6572 N N . VAL A 1 103 ? -5.654 17.153 12.086 1.00 0.00 103 VAL A N 4
ATOM 6573 C CA . VAL A 1 103 ? -5.941 17.050 13.512 1.00 0.00 103 VAL A CA 4
ATOM 6574 C C . VAL A 1 103 ? -7.432 17.212 13.786 1.00 0.00 103 VAL A C 4
ATOM 6575 O O . VAL A 1 103 ? -8.064 16.337 14.378 1.00 0.00 103 VAL A O 4
ATOM 6588 N N . SER A 1 104 ? -7.989 18.338 13.350 1.00 0.00 104 SER A N 4
ATOM 6589 C CA . SER A 1 104 ? -9.406 18.617 13.550 1.00 0.00 104 SER A CA 4
ATOM 6590 C C . SER A 1 104 ? -9.926 19.580 12.487 1.00 0.00 104 SER A C 4
ATOM 6591 O O . SER A 1 104 ? -9.171 20.381 11.937 1.00 0.00 104 SER A O 4
ATOM 6599 N N . GLY A 1 105 ? -11.222 19.494 12.203 1.00 0.00 105 GLY A N 4
ATOM 6600 C CA . GLY A 1 105 ? -11.822 20.363 11.207 1.00 0.00 105 GLY A CA 4
ATOM 6601 C C . GLY A 1 105 ? -12.688 21.442 11.825 1.00 0.00 105 GLY A C 4
ATOM 6602 O O . GLY A 1 105 ? -13.906 21.302 11.936 1.00 0.00 105 GLY A O 4
ATOM 6606 N N . PRO A 1 106 ? -12.055 22.549 12.241 1.00 0.00 106 PRO A N 4
ATOM 6607 C CA . PRO A 1 106 ? -12.757 23.677 12.859 1.00 0.00 106 PRO A CA 4
ATOM 6608 C C . PRO A 1 106 ? -13.630 24.433 11.863 1.00 0.00 106 PRO A C 4
ATOM 6609 O O . PRO A 1 106 ? -13.168 24.825 10.791 1.00 0.00 106 PRO A O 4
ATOM 6620 N N . SER A 1 107 ? -14.893 24.635 12.224 1.00 0.00 107 SER A N 4
ATOM 6621 C CA . SER A 1 107 ? -15.831 25.341 11.360 1.00 0.00 107 SER A CA 4
ATOM 6622 C C . SER A 1 107 ? -16.308 26.633 12.016 1.00 0.00 107 SER A C 4
ATOM 6623 O O . SER A 1 107 ? -17.239 26.626 12.822 1.00 0.00 107 SER A O 4
ATOM 6631 N N . SER A 1 108 ? -15.662 27.741 11.667 1.00 0.00 108 SER A N 4
ATOM 6632 C CA . SER A 1 108 ? -16.016 29.041 12.224 1.00 0.00 108 SER A CA 4
ATOM 6633 C C . SER A 1 108 ? -17.118 29.702 11.402 1.00 0.00 108 SER A C 4
ATOM 6634 O O . SER A 1 108 ? -17.279 29.419 10.216 1.00 0.00 108 SER A O 4
ATOM 6642 N N . GLY A 1 109 ? -17.876 30.587 12.044 1.00 0.00 109 GLY A N 4
ATOM 6643 C CA . GLY A 1 109 ? -18.954 31.276 11.358 1.00 0.00 109 GLY A CA 4
ATOM 6644 C C . GLY A 1 109 ? -19.954 31.889 12.318 1.00 0.00 109 GLY A C 4
ATOM 6645 O O . GLY A 1 109 ? -19.918 33.092 12.577 1.00 0.00 109 GLY A O 4
ATOM 6649 N N . GLY A 1 1 ? -1.799 0.428 22.430 1.00 0.00 1 GLY A N 5
ATOM 6650 C CA . GLY A 1 1 ? -1.240 1.766 22.354 1.00 0.00 1 GLY A CA 5
ATOM 6651 C C . GLY A 1 1 ? -1.680 2.508 21.108 1.00 0.00 1 GLY A C 5
ATOM 6652 O O . GLY A 1 1 ? -2.526 3.400 21.175 1.00 0.00 1 GLY A O 5
ATOM 6656 N N . SER A 1 2 ? -1.103 2.141 19.968 1.00 0.00 2 SER A N 5
ATOM 6657 C CA . SER A 1 2 ? -1.437 2.783 18.702 1.00 0.00 2 SER A CA 5
ATOM 6658 C C . SER A 1 2 ? -1.810 1.744 17.648 1.00 0.00 2 SER A C 5
ATOM 6659 O O . SER A 1 2 ? -1.496 0.562 17.788 1.00 0.00 2 SER A O 5
ATOM 6667 N N . SER A 1 3 ? -2.481 2.195 16.593 1.00 0.00 3 SER A N 5
ATOM 6668 C CA . SER A 1 3 ? -2.901 1.306 15.517 1.00 0.00 3 SER A CA 5
ATOM 6669 C C . SER A 1 3 ? -2.526 1.884 14.156 1.00 0.00 3 SER A C 5
ATOM 6670 O O . SER A 1 3 ? -1.817 1.252 13.374 1.00 0.00 3 SER A O 5
ATOM 6678 N N . GLY A 1 4 ? -3.007 3.093 13.881 1.00 0.00 4 GLY A N 5
ATOM 6679 C CA . GLY A 1 4 ? -2.712 3.738 12.615 1.00 0.00 4 GLY A CA 5
ATOM 6680 C C . GLY A 1 4 ? -2.692 5.250 12.725 1.00 0.00 4 GLY A C 5
ATOM 6681 O O . GLY A 1 4 ? -3.473 5.835 13.476 1.00 0.00 4 GLY A O 5
ATOM 6685 N N . SER A 1 5 ? -1.795 5.884 11.977 1.00 0.00 5 SER A N 5
ATOM 6686 C CA . SER A 1 5 ? -1.673 7.337 11.998 1.00 0.00 5 SER A CA 5
ATOM 6687 C C . SER A 1 5 ? -2.235 7.949 10.718 1.00 0.00 5 SER A C 5
ATOM 6688 O O . SER A 1 5 ? -2.073 7.396 9.630 1.00 0.00 5 SER A O 5
ATOM 6696 N N . SER A 1 6 ? -2.896 9.093 10.857 1.00 0.00 6 SER A N 5
ATOM 6697 C CA . SER A 1 6 ? -3.486 9.779 9.714 1.00 0.00 6 SER A CA 5
ATOM 6698 C C . SER A 1 6 ? -2.407 10.224 8.731 1.00 0.00 6 SER A C 5
ATOM 6699 O O . SER A 1 6 ? -2.472 9.920 7.541 1.00 0.00 6 SER A O 5
ATOM 6707 N N . GLY A 1 7 ? -1.413 10.946 9.240 1.00 0.00 7 GLY A N 5
ATOM 6708 C CA . GLY A 1 7 ? -0.334 11.422 8.394 1.00 0.00 7 GLY A CA 5
ATOM 6709 C C . GLY A 1 7 ? 0.167 10.356 7.439 1.00 0.00 7 GLY A C 5
ATOM 6710 O O . GLY A 1 7 ? 0.073 10.511 6.222 1.00 0.00 7 GLY A O 5
ATOM 6714 N N . ASN A 1 8 ? 0.702 9.273 7.992 1.00 0.00 8 ASN A N 5
ATOM 6715 C CA . ASN A 1 8 ? 1.222 8.178 7.180 1.00 0.00 8 ASN A CA 5
ATOM 6716 C C . ASN A 1 8 ? 0.093 7.459 6.449 1.00 0.00 8 ASN A C 5
ATOM 6717 O O . ASN A 1 8 ? -0.948 7.160 7.035 1.00 0.00 8 ASN A O 5
ATOM 6728 N N . CYS A 1 9 ? 0.306 7.186 5.166 1.00 0.00 9 CYS A N 5
ATOM 6729 C CA . CYS A 1 9 ? -0.694 6.502 4.354 1.00 0.00 9 CYS A CA 5
ATOM 6730 C C . CYS A 1 9 ? -0.087 5.294 3.647 1.00 0.00 9 CYS A C 5
ATOM 6731 O O . CYS A 1 9 ? 0.994 5.382 3.064 1.00 0.00 9 CYS A O 5
ATOM 6739 N N . ARG A 1 10 ? -0.788 4.167 3.706 1.00 0.00 10 ARG A N 5
ATOM 6740 C CA . ARG A 1 10 ? -0.317 2.940 3.074 1.00 0.00 10 ARG A CA 5
ATOM 6741 C C . ARG A 1 10 ? -1.485 2.135 2.511 1.00 0.00 10 ARG A C 5
ATOM 6742 O O . ARG A 1 10 ? -2.533 2.014 3.147 1.00 0.00 10 ARG A O 5
ATOM 6763 N N . LEU A 1 11 ? -1.297 1.588 1.315 1.00 0.00 11 LEU A N 5
ATOM 6764 C CA . LEU A 1 11 ? -2.335 0.795 0.665 1.00 0.00 11 LEU A CA 5
ATOM 6765 C C . LEU A 1 11 ? -2.087 -0.696 0.867 1.00 0.00 11 LEU A C 5
ATOM 6766 O O . LEU A 1 11 ? -0.948 -1.160 0.814 1.00 0.00 11 LEU A O 5
ATOM 6782 N N . PHE A 1 12 ? -3.162 -1.443 1.097 1.00 0.00 12 PHE A N 5
ATOM 6783 C CA . PHE A 1 12 ? -3.061 -2.883 1.305 1.00 0.00 12 PHE A CA 5
ATOM 6784 C C . PHE A 1 12 ? -3.134 -3.631 -0.022 1.00 0.00 12 PHE A C 5
ATOM 6785 O O . PHE A 1 12 ? -4.205 -3.765 -0.614 1.00 0.00 12 PHE A O 5
ATOM 6802 N N . ILE A 1 13 ? -1.986 -4.117 -0.484 1.00 0.00 13 ILE A N 5
ATOM 6803 C CA . ILE A 1 13 ? -1.919 -4.852 -1.741 1.00 0.00 13 ILE A CA 5
ATOM 6804 C C . ILE A 1 13 ? -1.822 -6.353 -1.496 1.00 0.00 13 ILE A C 5
ATOM 6805 O O . ILE A 1 13 ? -0.869 -6.832 -0.882 1.00 0.00 13 ILE A O 5
ATOM 6821 N N . GLY A 1 14 ? -2.814 -7.093 -1.981 1.00 0.00 14 GLY A N 5
ATOM 6822 C CA . GLY A 1 14 ? -2.821 -8.533 -1.805 1.00 0.00 14 GLY A CA 5
ATOM 6823 C C . GLY A 1 14 ? -2.935 -9.277 -3.121 1.00 0.00 14 GLY A C 5
ATOM 6824 O O . GLY A 1 14 ? -3.612 -8.823 -4.042 1.00 0.00 14 GLY A O 5
ATOM 6828 N N . GLY A 1 15 ? -2.268 -10.424 -3.211 1.00 0.00 15 GLY A N 5
ATOM 6829 C CA . GLY A 1 15 ? -2.309 -11.213 -4.428 1.00 0.00 15 GLY A CA 5
ATOM 6830 C C . GLY A 1 15 ? -1.072 -11.024 -5.284 1.00 0.00 15 GLY A C 5
ATOM 6831 O O . GLY A 1 15 ? -1.159 -10.987 -6.512 1.00 0.00 15 GLY A O 5
ATOM 6835 N N . ILE A 1 16 ? 0.081 -10.902 -4.635 1.00 0.00 16 ILE A N 5
ATOM 6836 C CA . ILE A 1 16 ? 1.340 -10.714 -5.345 1.00 0.00 16 ILE A CA 5
ATOM 6837 C C . ILE A 1 16 ? 2.301 -11.867 -5.074 1.00 0.00 16 ILE A C 5
ATOM 6838 O O . ILE A 1 16 ? 2.265 -12.503 -4.020 1.00 0.00 16 ILE A O 5
ATOM 6854 N N . PRO A 1 17 ? 3.183 -12.143 -6.046 1.00 0.00 17 PRO A N 5
ATOM 6855 C CA . PRO A 1 17 ? 4.173 -13.219 -5.934 1.00 0.00 17 PRO A CA 5
ATOM 6856 C C . PRO A 1 17 ? 5.255 -12.907 -4.906 1.00 0.00 17 PRO A C 5
ATOM 6857 O O . PRO A 1 17 ? 5.848 -11.828 -4.921 1.00 0.00 17 PRO A O 5
ATOM 6868 N N . LYS A 1 18 ? 5.508 -13.858 -4.013 1.00 0.00 18 LYS A N 5
ATOM 6869 C CA . LYS A 1 18 ? 6.521 -13.686 -2.978 1.00 0.00 18 LYS A CA 5
ATOM 6870 C C . LYS A 1 18 ? 7.910 -13.555 -3.593 1.00 0.00 18 LYS A C 5
ATOM 6871 O O . LYS A 1 18 ? 8.659 -12.634 -3.266 1.00 0.00 18 LYS A O 5
ATOM 6890 N N . MET A 1 19 ? 8.248 -14.481 -4.484 1.00 0.00 19 MET A N 5
ATOM 6891 C CA . MET A 1 19 ? 9.547 -14.466 -5.146 1.00 0.00 19 MET A CA 5
ATOM 6892 C C . MET A 1 19 ? 10.019 -13.035 -5.386 1.00 0.00 19 MET A C 5
ATOM 6893 O O . MET A 1 19 ? 11.204 -12.730 -5.249 1.00 0.00 19 MET A O 5
ATOM 6907 N N . LYS A 1 20 ? 9.085 -12.161 -5.746 1.00 0.00 20 LYS A N 5
ATOM 6908 C CA . LYS A 1 20 ? 9.404 -10.762 -6.004 1.00 0.00 20 LYS A CA 5
ATOM 6909 C C . LYS A 1 20 ? 10.001 -10.103 -4.765 1.00 0.00 20 LYS A C 5
ATOM 6910 O O . LYS A 1 20 ? 9.998 -10.681 -3.678 1.00 0.00 20 LYS A O 5
ATOM 6929 N N . LYS A 1 21 ? 10.511 -8.888 -4.934 1.00 0.00 21 LYS A N 5
ATOM 6930 C CA . LYS A 1 21 ? 11.109 -8.147 -3.830 1.00 0.00 21 LYS A CA 5
ATOM 6931 C C . LYS A 1 21 ? 10.553 -6.728 -3.762 1.00 0.00 21 LYS A C 5
ATOM 6932 O O . LYS A 1 21 ? 10.175 -6.150 -4.781 1.00 0.00 21 LYS A O 5
ATOM 6951 N N . ARG A 1 22 ? 10.506 -6.172 -2.556 1.00 0.00 22 ARG A N 5
ATOM 6952 C CA . ARG A 1 22 ? 9.997 -4.821 -2.356 1.00 0.00 22 ARG A CA 5
ATOM 6953 C C . ARG A 1 22 ? 10.457 -3.895 -3.478 1.00 0.00 22 ARG A C 5
ATOM 6954 O O . ARG A 1 22 ? 9.683 -3.082 -3.981 1.00 0.00 22 ARG A O 5
ATOM 6975 N N . GLU A 1 23 ? 11.722 -4.026 -3.865 1.00 0.00 23 GLU A N 5
ATOM 6976 C CA . GLU A 1 23 ? 12.285 -3.199 -4.927 1.00 0.00 23 GLU A CA 5
ATOM 6977 C C . GLU A 1 23 ? 11.443 -3.297 -6.196 1.00 0.00 23 GLU A C 5
ATOM 6978 O O . GLU A 1 23 ? 11.053 -2.283 -6.773 1.00 0.00 23 GLU A O 5
ATOM 6990 N N . GLU A 1 24 ? 11.169 -4.526 -6.624 1.00 0.00 24 GLU A N 5
ATOM 6991 C CA . GLU A 1 24 ? 10.375 -4.756 -7.825 1.00 0.00 24 GLU A CA 5
ATOM 6992 C C . GLU A 1 24 ? 8.963 -4.203 -7.658 1.00 0.00 24 GLU A C 5
ATOM 6993 O O . GLU A 1 24 ? 8.455 -3.494 -8.528 1.00 0.00 24 GLU A O 5
ATOM 7005 N N . ILE A 1 25 ? 8.334 -4.533 -6.536 1.00 0.00 25 ILE A N 5
ATOM 7006 C CA . ILE A 1 25 ? 6.980 -4.071 -6.254 1.00 0.00 25 ILE A CA 5
ATOM 7007 C C . ILE A 1 25 ? 6.884 -2.553 -6.369 1.00 0.00 25 ILE A C 5
ATOM 7008 O O . ILE A 1 25 ? 6.075 -2.028 -7.135 1.00 0.00 25 ILE A O 5
ATOM 7024 N N . LEU A 1 26 ? 7.714 -1.853 -5.603 1.00 0.00 26 LEU A N 5
ATOM 7025 C CA . LEU A 1 26 ? 7.724 -0.395 -5.620 1.00 0.00 26 LEU A CA 5
ATOM 7026 C C . LEU A 1 26 ? 7.654 0.134 -7.049 1.00 0.00 26 LEU A C 5
ATOM 7027 O O . LEU A 1 26 ? 6.750 0.893 -7.396 1.00 0.00 26 LEU A O 5
ATOM 7043 N N . GLU A 1 27 ? 8.614 -0.274 -7.873 1.00 0.00 27 GLU A N 5
ATOM 7044 C CA . GLU A 1 27 ? 8.660 0.159 -9.265 1.00 0.00 27 GLU A CA 5
ATOM 7045 C C . GLU A 1 27 ? 7.316 -0.070 -9.950 1.00 0.00 27 GLU A C 5
ATOM 7046 O O . GLU A 1 27 ? 6.723 0.857 -10.500 1.00 0.00 27 GLU A O 5
ATOM 7058 N N . GLU A 1 28 ? 6.843 -1.312 -9.912 1.00 0.00 28 GLU A N 5
ATOM 7059 C CA . GLU A 1 28 ? 5.570 -1.663 -10.531 1.00 0.00 28 GLU A CA 5
ATOM 7060 C C . GLU A 1 28 ? 4.447 -0.772 -10.007 1.00 0.00 28 GLU A C 5
ATOM 7061 O O . GLU A 1 28 ? 3.419 -0.600 -10.664 1.00 0.00 28 GLU A O 5
ATOM 7073 N N . ILE A 1 29 ? 4.651 -0.208 -8.821 1.00 0.00 29 ILE A N 5
ATOM 7074 C CA . ILE A 1 29 ? 3.656 0.665 -8.210 1.00 0.00 29 ILE A CA 5
ATOM 7075 C C . ILE A 1 29 ? 3.842 2.110 -8.661 1.00 0.00 29 ILE A C 5
ATOM 7076 O O . ILE A 1 29 ? 2.871 2.820 -8.918 1.00 0.00 29 ILE A O 5
ATOM 7092 N N . ALA A 1 30 ? 5.097 2.537 -8.757 1.00 0.00 30 ALA A N 5
ATOM 7093 C CA . ALA A 1 30 ? 5.411 3.896 -9.181 1.00 0.00 30 ALA A CA 5
ATOM 7094 C C . ALA A 1 30 ? 4.776 4.210 -10.532 1.00 0.00 30 ALA A C 5
ATOM 7095 O O . ALA A 1 30 ? 4.702 5.369 -10.941 1.00 0.00 30 ALA A O 5
ATOM 7102 N N . LYS A 1 31 ? 4.318 3.171 -11.221 1.00 0.00 31 LYS A N 5
ATOM 7103 C CA . LYS A 1 31 ? 3.688 3.335 -12.526 1.00 0.00 31 LYS A CA 5
ATOM 7104 C C . LYS A 1 31 ? 2.174 3.186 -12.422 1.00 0.00 31 LYS A C 5
ATOM 7105 O O . LYS A 1 31 ? 1.422 4.031 -12.909 1.00 0.00 31 LYS A O 5
ATOM 7124 N N . VAL A 1 32 ? 1.732 2.108 -11.782 1.00 0.00 32 VAL A N 5
ATOM 7125 C CA . VAL A 1 32 ? 0.307 1.851 -11.611 1.00 0.00 32 VAL A CA 5
ATOM 7126 C C . VAL A 1 32 ? -0.344 2.920 -10.741 1.00 0.00 32 VAL A C 5
ATOM 7127 O O . VAL A 1 32 ? -1.529 3.221 -10.889 1.00 0.00 32 VAL A O 5
ATOM 7140 N N . THR A 1 33 ? 0.439 3.493 -9.831 1.00 0.00 33 THR A N 5
ATOM 7141 C CA . THR A 1 33 ? -0.061 4.528 -8.936 1.00 0.00 33 THR A CA 5
ATOM 7142 C C . THR A 1 33 ? 0.981 5.619 -8.721 1.00 0.00 33 THR A C 5
ATOM 7143 O O . THR A 1 33 ? 2.052 5.367 -8.170 1.00 0.00 33 THR A O 5
ATOM 7154 N N . GLU A 1 34 ? 0.660 6.833 -9.159 1.00 0.00 34 GLU A N 5
ATOM 7155 C CA . GLU A 1 34 ? 1.571 7.962 -9.014 1.00 0.00 34 GLU A CA 5
ATOM 7156 C C . GLU A 1 34 ? 1.373 8.651 -7.667 1.00 0.00 34 GLU A C 5
ATOM 7157 O O . GLU A 1 34 ? 0.256 9.008 -7.298 1.00 0.00 34 GLU A O 5
ATOM 7169 N N . GLY A 1 35 ? 2.469 8.833 -6.936 1.00 0.00 35 GLY A N 5
ATOM 7170 C CA . GLY A 1 35 ? 2.396 9.477 -5.637 1.00 0.00 35 GLY A CA 5
ATOM 7171 C C . GLY A 1 35 ? 2.883 8.580 -4.517 1.00 0.00 35 GLY A C 5
ATOM 7172 O O . GLY A 1 35 ? 2.611 8.836 -3.344 1.00 0.00 35 GLY A O 5
ATOM 7176 N N . VAL A 1 36 ? 3.604 7.523 -4.878 1.00 0.00 36 VAL A N 5
ATOM 7177 C CA . VAL A 1 36 ? 4.129 6.584 -3.894 1.00 0.00 36 VAL A CA 5
ATOM 7178 C C . VAL A 1 36 ? 5.459 7.068 -3.328 1.00 0.00 36 VAL A C 5
ATOM 7179 O O . VAL A 1 36 ? 6.207 7.783 -3.995 1.00 0.00 36 VAL A O 5
ATOM 7192 N N . LEU A 1 37 ? 5.747 6.674 -2.092 1.00 0.00 37 LEU A N 5
ATOM 7193 C CA . LEU A 1 37 ? 6.989 7.068 -1.434 1.00 0.00 37 LEU A CA 5
ATOM 7194 C C . LEU A 1 37 ? 7.930 5.876 -1.290 1.00 0.00 37 LEU A C 5
ATOM 7195 O O . LEU A 1 37 ? 9.102 5.950 -1.659 1.00 0.00 37 LEU A O 5
ATOM 7211 N N . ASP A 1 38 ? 7.408 4.779 -0.753 1.00 0.00 38 ASP A N 5
ATOM 7212 C CA . ASP A 1 38 ? 8.201 3.569 -0.563 1.00 0.00 38 ASP A CA 5
ATOM 7213 C C . ASP A 1 38 ? 7.302 2.365 -0.301 1.00 0.00 38 ASP A C 5
ATOM 7214 O O . ASP A 1 38 ? 6.128 2.516 0.039 1.00 0.00 38 ASP A O 5
ATOM 7223 N N . VAL A 1 39 ? 7.860 1.170 -0.463 1.00 0.00 39 VAL A N 5
ATOM 7224 C CA . VAL A 1 39 ? 7.108 -0.060 -0.244 1.00 0.00 39 VAL A CA 5
ATOM 7225 C C . VAL A 1 39 ? 7.682 -0.854 0.925 1.00 0.00 39 VAL A C 5
ATOM 7226 O O . VAL A 1 39 ? 8.889 -0.834 1.169 1.00 0.00 39 VAL A O 5
ATOM 7239 N N . ILE A 1 40 ? 6.809 -1.553 1.643 1.00 0.00 40 ILE A N 5
ATOM 7240 C CA . ILE A 1 40 ? 7.230 -2.355 2.785 1.00 0.00 40 ILE A CA 5
ATOM 7241 C C . ILE A 1 40 ? 6.678 -3.773 2.693 1.00 0.00 40 ILE A C 5
ATOM 7242 O O . ILE A 1 40 ? 5.505 -3.976 2.378 1.00 0.00 40 ILE A O 5
ATOM 7258 N N . VAL A 1 41 ? 7.531 -4.754 2.972 1.00 0.00 41 VAL A N 5
ATOM 7259 C CA . VAL A 1 41 ? 7.129 -6.154 2.924 1.00 0.00 41 VAL A CA 5
ATOM 7260 C C . VAL A 1 41 ? 7.580 -6.899 4.176 1.00 0.00 41 VAL A C 5
ATOM 7261 O O . VAL A 1 41 ? 8.766 -7.178 4.351 1.00 0.00 41 VAL A O 5
ATOM 7274 N N . TYR A 1 42 ? 6.626 -7.218 5.043 1.00 0.00 42 TYR A N 5
ATOM 7275 C CA . TYR A 1 42 ? 6.925 -7.929 6.281 1.00 0.00 42 TYR A CA 5
ATOM 7276 C C . TYR A 1 42 ? 5.676 -8.608 6.834 1.00 0.00 42 TYR A C 5
ATOM 7277 O O . TYR A 1 42 ? 4.554 -8.270 6.457 1.00 0.00 42 TYR A O 5
ATOM 7295 N N . ALA A 1 43 ? 5.880 -9.567 7.731 1.00 0.00 43 ALA A N 5
ATOM 7296 C CA . ALA A 1 43 ? 4.771 -10.293 8.339 1.00 0.00 43 ALA A CA 5
ATOM 7297 C C . ALA A 1 43 ? 5.246 -11.128 9.523 1.00 0.00 43 ALA A C 5
ATOM 7298 O O . ALA A 1 43 ? 6.437 -11.162 9.834 1.00 0.00 43 ALA A O 5
ATOM 7305 N N . SER A 1 44 ? 4.307 -11.800 10.182 1.00 0.00 44 SER A N 5
ATOM 7306 C CA . SER A 1 44 ? 4.629 -12.631 11.336 1.00 0.00 44 SER A CA 5
ATOM 7307 C C . SER A 1 44 ? 5.984 -13.309 11.155 1.00 0.00 44 SER A C 5
ATOM 7308 O O . SER A 1 44 ? 6.869 -13.187 12.001 1.00 0.00 44 SER A O 5
ATOM 7316 N N . ALA A 1 45 ? 6.137 -14.025 10.046 1.00 0.00 45 ALA A N 5
ATOM 7317 C CA . ALA A 1 45 ? 7.384 -14.721 9.752 1.00 0.00 45 ALA A CA 5
ATOM 7318 C C . ALA A 1 45 ? 8.269 -13.895 8.825 1.00 0.00 45 ALA A C 5
ATOM 7319 O O . ALA A 1 45 ? 9.273 -13.328 9.253 1.00 0.00 45 ALA A O 5
ATOM 7326 N N . ALA A 1 46 ? 7.889 -13.833 7.553 1.00 0.00 46 ALA A N 5
ATOM 7327 C CA . ALA A 1 46 ? 8.648 -13.075 6.566 1.00 0.00 46 ALA A CA 5
ATOM 7328 C C . ALA A 1 46 ? 7.910 -13.018 5.232 1.00 0.00 46 ALA A C 5
ATOM 7329 O O . ALA A 1 46 ? 7.672 -14.046 4.599 1.00 0.00 46 ALA A O 5
ATOM 7336 N N . ASP A 1 47 ? 7.551 -11.810 4.812 1.00 0.00 47 ASP A N 5
ATOM 7337 C CA . ASP A 1 47 ? 6.841 -11.618 3.553 1.00 0.00 47 ASP A CA 5
ATOM 7338 C C . ASP A 1 47 ? 5.780 -12.698 3.358 1.00 0.00 47 ASP A C 5
ATOM 7339 O O . ASP A 1 47 ? 5.472 -13.084 2.230 1.00 0.00 47 ASP A O 5
ATOM 7348 N N . LYS A 1 48 ? 5.226 -13.182 4.464 1.00 0.00 48 LYS A N 5
ATOM 7349 C CA . LYS A 1 48 ? 4.200 -14.217 4.416 1.00 0.00 48 LYS A CA 5
ATOM 7350 C C . LYS A 1 48 ? 4.591 -15.326 3.445 1.00 0.00 48 LYS A C 5
ATOM 7351 O O . LYS A 1 48 ? 3.817 -15.691 2.561 1.00 0.00 48 LYS A O 5
ATOM 7370 N N . MET A 1 49 ? 5.796 -15.860 3.617 1.00 0.00 49 MET A N 5
ATOM 7371 C CA . MET A 1 49 ? 6.288 -16.930 2.756 1.00 0.00 49 MET A CA 5
ATOM 7372 C C . MET A 1 49 ? 5.282 -18.074 2.684 1.00 0.00 49 MET A C 5
ATOM 7373 O O . MET A 1 49 ? 5.076 -18.668 1.625 1.00 0.00 49 MET A O 5
ATOM 7387 N N . LYS A 1 50 ? 4.657 -18.380 3.816 1.00 0.00 50 LYS A N 5
ATOM 7388 C CA . LYS A 1 50 ? 3.672 -19.453 3.881 1.00 0.00 50 LYS A CA 5
ATOM 7389 C C . LYS A 1 50 ? 2.270 -18.922 3.601 1.00 0.00 50 LYS A C 5
ATOM 7390 O O . LYS A 1 50 ? 1.455 -19.597 2.974 1.00 0.00 50 LYS A O 5
ATOM 7409 N N . ASN A 1 51 ? 1.998 -17.708 4.068 1.00 0.00 51 ASN A N 5
ATOM 7410 C CA . ASN A 1 51 ? 0.694 -17.086 3.865 1.00 0.00 51 ASN A CA 5
ATOM 7411 C C . ASN A 1 51 ? 0.607 -16.441 2.485 1.00 0.00 51 ASN A C 5
ATOM 7412 O O . ASN A 1 51 ? 1.591 -16.395 1.748 1.00 0.00 51 ASN A O 5
ATOM 7423 N N . ARG A 1 52 ? -0.578 -15.944 2.144 1.00 0.00 52 ARG A N 5
ATOM 7424 C CA . ARG A 1 52 ? -0.794 -15.303 0.853 1.00 0.00 52 ARG A CA 5
ATOM 7425 C C . ARG A 1 52 ? 0.181 -14.146 0.651 1.00 0.00 52 ARG A C 5
ATOM 7426 O O . ARG A 1 52 ? 0.554 -13.462 1.603 1.00 0.00 52 ARG A O 5
ATOM 7447 N N . GLY A 1 53 ? 0.590 -13.934 -0.596 1.00 0.00 53 GLY A N 5
ATOM 7448 C CA . GLY A 1 53 ? 1.517 -12.860 -0.901 1.00 0.00 53 GLY A CA 5
ATOM 7449 C C . GLY A 1 53 ? 0.878 -11.491 -0.781 1.00 0.00 53 GLY A C 5
ATOM 7450 O O . GLY A 1 53 ? -0.248 -11.281 -1.233 1.00 0.00 53 GLY A O 5
ATOM 7454 N N . PHE A 1 54 ? 1.597 -10.555 -0.170 1.00 0.00 54 PHE A N 5
ATOM 7455 C CA . PHE A 1 54 ? 1.092 -9.199 0.010 1.00 0.00 54 PHE A CA 5
ATOM 7456 C C . PHE A 1 54 ? 2.241 -8.200 0.117 1.00 0.00 54 PHE A C 5
ATOM 7457 O O . PHE A 1 54 ? 3.400 -8.586 0.267 1.00 0.00 54 PHE A O 5
ATOM 7474 N N . ALA A 1 55 ? 1.910 -6.916 0.037 1.00 0.00 55 ALA A N 5
ATOM 7475 C CA . ALA A 1 55 ? 2.913 -5.862 0.126 1.00 0.00 55 ALA A CA 5
ATOM 7476 C C . ALA A 1 55 ? 2.284 -4.541 0.557 1.00 0.00 55 ALA A C 5
ATOM 7477 O O . ALA A 1 55 ? 1.099 -4.301 0.326 1.00 0.00 55 ALA A O 5
ATOM 7484 N N . PHE A 1 56 ? 3.085 -3.687 1.185 1.00 0.00 56 PHE A N 5
ATOM 7485 C CA . PHE A 1 56 ? 2.606 -2.390 1.650 1.00 0.00 56 PHE A CA 5
ATOM 7486 C C . PHE A 1 56 ? 3.113 -1.268 0.749 1.00 0.00 56 PHE A C 5
ATOM 7487 O O . PHE A 1 56 ? 4.287 -1.234 0.381 1.00 0.00 56 PHE A O 5
ATOM 7504 N N . VAL A 1 57 ? 2.218 -0.351 0.396 1.00 0.00 57 VAL A N 5
ATOM 7505 C CA . VAL A 1 57 ? 2.573 0.774 -0.462 1.00 0.00 57 VAL A CA 5
ATOM 7506 C C . VAL A 1 57 ? 2.322 2.102 0.242 1.00 0.00 57 VAL A C 5
ATOM 7507 O O . VAL A 1 57 ? 1.183 2.559 0.339 1.00 0.00 57 VAL A O 5
ATOM 7520 N N . GLU A 1 58 ? 3.394 2.719 0.731 1.00 0.00 58 GLU A N 5
ATOM 7521 C CA . GLU A 1 58 ? 3.289 3.996 1.426 1.00 0.00 58 GLU A CA 5
ATOM 7522 C C . GLU A 1 58 ? 3.242 5.154 0.433 1.00 0.00 58 GLU A C 5
ATOM 7523 O O . GLU A 1 58 ? 4.011 5.194 -0.527 1.00 0.00 58 GLU A O 5
ATOM 7535 N N . TYR A 1 59 ? 2.332 6.093 0.671 1.00 0.00 59 TYR A N 5
ATOM 7536 C CA . TYR A 1 59 ? 2.182 7.250 -0.203 1.00 0.00 59 TYR A CA 5
ATOM 7537 C C . TYR A 1 59 ? 2.412 8.547 0.566 1.00 0.00 59 TYR A C 5
ATOM 7538 O O . TYR A 1 59 ? 1.892 8.729 1.666 1.00 0.00 59 TYR A O 5
ATOM 7556 N N . GLU A 1 60 ? 3.196 9.446 -0.023 1.00 0.00 60 GLU A N 5
ATOM 7557 C CA . GLU A 1 60 ? 3.496 10.726 0.607 1.00 0.00 60 GLU A CA 5
ATOM 7558 C C . GLU A 1 60 ? 2.212 11.467 0.972 1.00 0.00 60 GLU A C 5
ATOM 7559 O O . GLU A 1 60 ? 2.058 11.946 2.096 1.00 0.00 60 GLU A O 5
ATOM 7571 N N . SER A 1 61 ? 1.294 11.556 0.015 1.00 0.00 61 SER A N 5
ATOM 7572 C CA . SER A 1 61 ? 0.026 12.241 0.234 1.00 0.00 61 SER A CA 5
ATOM 7573 C C . SER A 1 61 ? -1.093 11.240 0.502 1.00 0.00 61 SER A C 5
ATOM 7574 O O . SER A 1 61 ? -1.324 10.323 -0.287 1.00 0.00 61 SER A O 5
ATOM 7582 N N . HIS A 1 62 ? -1.786 11.423 1.622 1.00 0.00 62 HIS A N 5
ATOM 7583 C CA . HIS A 1 62 ? -2.882 10.536 1.996 1.00 0.00 62 HIS A CA 5
ATOM 7584 C C . HIS A 1 62 ? -3.828 10.316 0.819 1.00 0.00 62 HIS A C 5
ATOM 7585 O O . HIS A 1 62 ? -4.441 9.255 0.692 1.00 0.00 62 HIS A O 5
ATOM 7599 N N . ARG A 1 63 ? -3.943 11.325 -0.039 1.00 0.00 63 ARG A N 5
ATOM 7600 C CA . ARG A 1 63 ? -4.816 11.242 -1.203 1.00 0.00 63 ARG A CA 5
ATOM 7601 C C . ARG A 1 63 ? -4.221 10.320 -2.264 1.00 0.00 63 ARG A C 5
ATOM 7602 O O . ARG A 1 63 ? -4.919 9.484 -2.836 1.00 0.00 63 ARG A O 5
ATOM 7623 N N . ALA A 1 64 ? -2.926 10.479 -2.520 1.00 0.00 64 ALA A N 5
ATOM 7624 C CA . ALA A 1 64 ? -2.238 9.660 -3.510 1.00 0.00 64 ALA A CA 5
ATOM 7625 C C . ALA A 1 64 ? -2.589 8.186 -3.344 1.00 0.00 64 ALA A C 5
ATOM 7626 O O . ALA A 1 64 ? -2.555 7.418 -4.305 1.00 0.00 64 ALA A O 5
ATOM 7633 N N . ALA A 1 65 ? -2.925 7.797 -2.118 1.00 0.00 65 ALA A N 5
ATOM 7634 C CA . ALA A 1 65 ? -3.284 6.415 -1.827 1.00 0.00 65 ALA A CA 5
ATOM 7635 C C . ALA A 1 65 ? -4.779 6.184 -2.018 1.00 0.00 65 ALA A C 5
ATOM 7636 O O . ALA A 1 65 ? -5.195 5.148 -2.537 1.00 0.00 65 ALA A O 5
ATOM 7643 N N . ALA A 1 66 ? -5.582 7.154 -1.595 1.00 0.00 66 ALA A N 5
ATOM 7644 C CA . ALA A 1 66 ? -7.031 7.056 -1.721 1.00 0.00 66 ALA A CA 5
ATOM 7645 C C . ALA A 1 66 ? -7.450 6.962 -3.184 1.00 0.00 66 ALA A C 5
ATOM 7646 O O . ALA A 1 66 ? -8.367 6.219 -3.530 1.00 0.00 66 ALA A O 5
ATOM 7653 N N . MET A 1 67 ? -6.772 7.722 -4.038 1.00 0.00 67 MET A N 5
ATOM 7654 C CA . MET A 1 67 ? -7.074 7.723 -5.465 1.00 0.00 67 MET A CA 5
ATOM 7655 C C . MET A 1 67 ? -6.309 6.616 -6.184 1.00 0.00 67 MET A C 5
ATOM 7656 O O . MET A 1 67 ? -6.662 6.226 -7.296 1.00 0.00 67 MET A O 5
ATOM 7670 N N . ALA A 1 68 ? -5.260 6.114 -5.540 1.00 0.00 68 ALA A N 5
ATOM 7671 C CA . ALA A 1 68 ? -4.447 5.051 -6.118 1.00 0.00 68 ALA A CA 5
ATOM 7672 C C . ALA A 1 68 ? -5.162 3.706 -6.035 1.00 0.00 68 ALA A C 5
ATOM 7673 O O . ALA A 1 68 ? -5.114 2.908 -6.971 1.00 0.00 68 ALA A O 5
ATOM 7680 N N . ARG A 1 69 ? -5.823 3.461 -4.909 1.00 0.00 69 ARG A N 5
ATOM 7681 C CA . ARG A 1 69 ? -6.546 2.212 -4.703 1.00 0.00 69 ARG A CA 5
ATOM 7682 C C . ARG A 1 69 ? -7.765 2.132 -5.619 1.00 0.00 69 ARG A C 5
ATOM 7683 O O . ARG A 1 69 ? -8.001 1.113 -6.266 1.00 0.00 69 ARG A O 5
ATOM 7704 N N . ARG A 1 70 ? -8.534 3.215 -5.666 1.00 0.00 70 ARG A N 5
ATOM 7705 C CA . ARG A 1 70 ? -9.729 3.267 -6.500 1.00 0.00 70 ARG A CA 5
ATOM 7706 C C . ARG A 1 70 ? -9.404 2.881 -7.940 1.00 0.00 70 ARG A C 5
ATOM 7707 O O . ARG A 1 70 ? -10.297 2.564 -8.726 1.00 0.00 70 ARG A O 5
ATOM 7728 N N . LYS A 1 71 ? -8.120 2.910 -8.279 1.00 0.00 71 LYS A N 5
ATOM 7729 C CA . LYS A 1 71 ? -7.675 2.563 -9.624 1.00 0.00 71 LYS A CA 5
ATOM 7730 C C . LYS A 1 71 ? -7.412 1.065 -9.740 1.00 0.00 71 LYS A C 5
ATOM 7731 O O . LYS A 1 71 ? -7.716 0.448 -10.762 1.00 0.00 71 LYS A O 5
ATOM 7750 N N . LEU A 1 72 ? -6.847 0.484 -8.687 1.00 0.00 72 LEU A N 5
ATOM 7751 C CA . LEU A 1 72 ? -6.544 -0.943 -8.671 1.00 0.00 72 LEU A CA 5
ATOM 7752 C C . LEU A 1 72 ? -7.598 -1.714 -7.883 1.00 0.00 72 LEU A C 5
ATOM 7753 O O . LEU A 1 72 ? -7.511 -2.933 -7.739 1.00 0.00 72 LEU A O 5
ATOM 7769 N N . MET A 1 73 ? -8.594 -0.994 -7.376 1.00 0.00 73 MET A N 5
ATOM 7770 C CA . MET A 1 73 ? -9.667 -1.612 -6.605 1.00 0.00 73 MET A CA 5
ATOM 7771 C C . MET A 1 73 ? -10.384 -2.678 -7.429 1.00 0.00 73 MET A C 5
ATOM 7772 O O . MET A 1 73 ? -10.550 -3.820 -7.000 1.00 0.00 73 MET A O 5
ATOM 7786 N N . PRO A 1 74 ? -10.820 -2.298 -8.639 1.00 0.00 74 PRO A N 5
ATOM 7787 C CA . PRO A 1 74 ? -11.526 -3.207 -9.547 1.00 0.00 74 PRO A CA 5
ATOM 7788 C C . PRO A 1 74 ? -10.612 -4.291 -10.108 1.00 0.00 74 PRO A C 5
ATOM 7789 O O . PRO A 1 74 ? -11.030 -5.102 -10.933 1.00 0.00 74 PRO A O 5
ATOM 7800 N N . GLY A 1 75 ? -9.362 -4.298 -9.655 1.00 0.00 75 GLY A N 5
ATOM 7801 C CA . GLY A 1 75 ? -8.409 -5.287 -10.122 1.00 0.00 75 GLY A CA 5
ATOM 7802 C C . GLY A 1 75 ? -8.108 -5.148 -11.601 1.00 0.00 75 GLY A C 5
ATOM 7803 O O . GLY A 1 75 ? -7.606 -6.079 -12.230 1.00 0.00 75 GLY A O 5
ATOM 7807 N N . ARG A 1 76 ? -8.415 -3.981 -12.159 1.00 0.00 76 ARG A N 5
ATOM 7808 C CA . ARG A 1 76 ? -8.177 -3.724 -13.574 1.00 0.00 76 ARG A CA 5
ATOM 7809 C C . ARG A 1 76 ? -6.694 -3.859 -13.908 1.00 0.00 76 ARG A C 5
ATOM 7810 O O . ARG A 1 76 ? -6.332 -4.304 -14.998 1.00 0.00 76 ARG A O 5
ATOM 7831 N N . ILE A 1 77 ? -5.842 -3.472 -12.965 1.00 0.00 77 ILE A N 5
ATOM 7832 C CA . ILE A 1 77 ? -4.400 -3.550 -13.160 1.00 0.00 77 ILE A CA 5
ATOM 7833 C C . ILE A 1 77 ? -3.824 -4.800 -12.503 1.00 0.00 77 ILE A C 5
ATOM 7834 O O . ILE A 1 77 ? -4.287 -5.226 -11.445 1.00 0.00 77 ILE A O 5
ATOM 7850 N N . GLN A 1 78 ? -2.811 -5.382 -13.137 1.00 0.00 78 GLN A N 5
ATOM 7851 C CA . GLN A 1 78 ? -2.171 -6.583 -12.613 1.00 0.00 78 GLN A CA 5
ATOM 7852 C C . GLN A 1 78 ? -0.659 -6.401 -12.529 1.00 0.00 78 GLN A C 5
ATOM 7853 O O . GLN A 1 78 ? -0.068 -5.656 -13.312 1.00 0.00 78 GLN A O 5
ATOM 7867 N N . LEU A 1 79 ? -0.038 -7.085 -11.575 1.00 0.00 79 LEU A N 5
ATOM 7868 C CA . LEU A 1 79 ? 1.406 -6.999 -11.387 1.00 0.00 79 LEU A CA 5
ATOM 7869 C C . LEU A 1 79 ? 2.087 -8.300 -11.800 1.00 0.00 79 LEU A C 5
ATOM 7870 O O . LEU A 1 79 ? 1.866 -9.348 -11.193 1.00 0.00 79 LEU A O 5
ATOM 7886 N N . TRP A 1 80 ? 2.917 -8.225 -12.834 1.00 0.00 80 TRP A N 5
ATOM 7887 C CA . TRP A 1 80 ? 3.632 -9.396 -13.327 1.00 0.00 80 TRP A CA 5
ATOM 7888 C C . TRP A 1 80 ? 2.659 -10.493 -13.744 1.00 0.00 80 TRP A C 5
ATOM 7889 O O . TRP A 1 80 ? 2.902 -11.675 -13.507 1.00 0.00 80 TRP A O 5
ATOM 7910 N N . GLY A 1 81 ? 1.554 -10.093 -14.368 1.00 0.00 81 GLY A N 5
ATOM 7911 C CA . GLY A 1 81 ? 0.561 -11.055 -14.808 1.00 0.00 81 GLY A CA 5
ATOM 7912 C C . GLY A 1 81 ? -0.221 -11.650 -13.654 1.00 0.00 81 GLY A C 5
ATOM 7913 O O . GLY A 1 81 ? -1.057 -12.533 -13.851 1.00 0.00 81 GLY A O 5
ATOM 7917 N N . HIS A 1 82 ? 0.051 -11.168 -12.446 1.00 0.00 82 HIS A N 5
ATOM 7918 C CA . HIS A 1 82 ? -0.633 -11.659 -11.255 1.00 0.00 82 HIS A CA 5
ATOM 7919 C C . HIS A 1 82 ? -1.688 -10.662 -10.785 1.00 0.00 82 HIS A C 5
ATOM 7920 O O . HIS A 1 82 ? -1.419 -9.466 -10.674 1.00 0.00 82 HIS A O 5
ATOM 7934 N N . GLN A 1 83 ? -2.888 -11.163 -10.511 1.00 0.00 83 GLN A N 5
ATOM 7935 C CA . GLN A 1 83 ? -3.984 -10.316 -10.054 1.00 0.00 83 GLN A CA 5
ATOM 7936 C C . GLN A 1 83 ? -3.683 -9.732 -8.678 1.00 0.00 83 GLN A C 5
ATOM 7937 O O . GLN A 1 83 ? -3.160 -10.421 -7.801 1.00 0.00 83 GLN A O 5
ATOM 7951 N N . ILE A 1 84 ? -4.015 -8.458 -8.496 1.00 0.00 84 ILE A N 5
ATOM 7952 C CA . ILE A 1 84 ? -3.781 -7.782 -7.226 1.00 0.00 84 ILE A CA 5
ATOM 7953 C C . ILE A 1 84 ? -5.031 -7.048 -6.755 1.00 0.00 84 ILE A C 5
ATOM 7954 O O . ILE A 1 84 ? -5.882 -6.670 -7.560 1.00 0.00 84 ILE A O 5
ATOM 7970 N N . ALA A 1 85 ? -5.136 -6.847 -5.445 1.00 0.00 85 ALA A N 5
ATOM 7971 C CA . ALA A 1 85 ? -6.280 -6.154 -4.867 1.00 0.00 85 ALA A CA 5
ATOM 7972 C C . ALA A 1 85 ? -5.834 -5.122 -3.837 1.00 0.00 85 ALA A C 5
ATOM 7973 O O . ALA A 1 85 ? -4.928 -5.375 -3.043 1.00 0.00 85 ALA A O 5
ATOM 7980 N N . VAL A 1 86 ? -6.477 -3.959 -3.855 1.00 0.00 86 VAL A N 5
ATOM 7981 C CA . VAL A 1 86 ? -6.146 -2.889 -2.921 1.00 0.00 86 VAL A CA 5
ATOM 7982 C C . VAL A 1 86 ? -7.198 -2.772 -1.824 1.00 0.00 86 VAL A C 5
ATOM 7983 O O . VAL A 1 86 ? -8.399 -2.812 -2.095 1.00 0.00 86 VAL A O 5
ATOM 7996 N N . ASP A 1 87 ? -6.740 -2.626 -0.586 1.00 0.00 87 ASP A N 5
ATOM 7997 C CA . ASP A 1 87 ? -7.642 -2.502 0.553 1.00 0.00 87 ASP A CA 5
ATOM 7998 C C . ASP A 1 87 ? -7.154 -1.424 1.517 1.00 0.00 87 ASP A C 5
ATOM 7999 O O . ASP A 1 87 ? -5.957 -1.153 1.605 1.00 0.00 87 ASP A O 5
ATOM 8008 N N . TRP A 1 88 ? -8.089 -0.814 2.235 1.00 0.00 88 TRP A N 5
ATOM 8009 C CA . TRP A 1 88 ? -7.755 0.235 3.192 1.00 0.00 88 TRP A CA 5
ATOM 8010 C C . TRP A 1 88 ? -7.026 -0.342 4.400 1.00 0.00 88 TRP A C 5
ATOM 8011 O O . TRP A 1 88 ? -7.645 -0.930 5.287 1.00 0.00 88 TRP A O 5
ATOM 8032 N N . ALA A 1 89 ? -5.708 -0.171 4.429 1.00 0.00 89 ALA A N 5
ATOM 8033 C CA . ALA A 1 89 ? -4.896 -0.673 5.530 1.00 0.00 89 ALA A CA 5
ATOM 8034 C C . ALA A 1 89 ? -5.645 -0.572 6.855 1.00 0.00 89 ALA A C 5
ATOM 8035 O O . ALA A 1 89 ? -5.692 -1.530 7.625 1.00 0.00 89 ALA A O 5
ATOM 8042 N N . GLU A 1 90 ? -6.227 0.595 7.113 1.00 0.00 90 GLU A N 5
ATOM 8043 C CA . GLU A 1 90 ? -6.972 0.820 8.346 1.00 0.00 90 GLU A CA 5
ATOM 8044 C C . GLU A 1 90 ? -8.469 0.920 8.067 1.00 0.00 90 GLU A C 5
ATOM 8045 O O . GLU A 1 90 ? -8.905 1.537 7.094 1.00 0.00 90 GLU A O 5
ATOM 8057 N N . PRO A 1 91 ? -9.276 0.299 8.940 1.00 0.00 91 PRO A N 5
ATOM 8058 C CA . PRO A 1 91 ? -10.736 0.304 8.809 1.00 0.00 91 PRO A CA 5
ATOM 8059 C C . PRO A 1 91 ? -11.339 1.678 9.080 1.00 0.00 91 PRO A C 5
ATOM 8060 O O . PRO A 1 91 ? -12.115 2.195 8.277 1.00 0.00 91 PRO A O 5
ATOM 8071 N N . GLU A 1 92 ? -10.975 2.265 10.216 1.00 0.00 92 GLU A N 5
ATOM 8072 C CA . GLU A 1 92 ? -11.481 3.580 10.592 1.00 0.00 92 GLU A CA 5
ATOM 8073 C C . GLU A 1 92 ? -10.354 4.468 11.111 1.00 0.00 92 GLU A C 5
ATOM 8074 O O . GLU A 1 92 ? -10.002 4.417 12.290 1.00 0.00 92 GLU A O 5
ATOM 8086 N N . ILE A 1 93 ? -9.792 5.280 10.222 1.00 0.00 93 ILE A N 5
ATOM 8087 C CA . ILE A 1 93 ? -8.705 6.180 10.590 1.00 0.00 93 ILE A CA 5
ATOM 8088 C C . ILE A 1 93 ? -9.244 7.505 11.120 1.00 0.00 93 ILE A C 5
ATOM 8089 O O . ILE A 1 93 ? -10.455 7.723 11.159 1.00 0.00 93 ILE A O 5
ATOM 8105 N N . ASP A 1 94 ? -8.337 8.386 11.526 1.00 0.00 94 ASP A N 5
ATOM 8106 C CA . ASP A 1 94 ? -8.720 9.691 12.051 1.00 0.00 94 ASP A CA 5
ATOM 8107 C C . ASP A 1 94 ? -8.766 10.733 10.938 1.00 0.00 94 ASP A C 5
ATOM 8108 O O . ASP A 1 94 ? -8.418 11.895 11.146 1.00 0.00 94 ASP A O 5
ATOM 8117 N N . VAL A 1 95 ? -9.196 10.308 9.754 1.00 0.00 95 VAL A N 5
ATOM 8118 C CA . VAL A 1 95 ? -9.288 11.204 8.607 1.00 0.00 95 VAL A CA 5
ATOM 8119 C C . VAL A 1 95 ? -10.495 12.127 8.726 1.00 0.00 95 VAL A C 5
ATOM 8120 O O . VAL A 1 95 ? -10.422 13.308 8.386 1.00 0.00 95 VAL A O 5
ATOM 8133 N N . ASP A 1 96 ? -11.605 11.581 9.211 1.00 0.00 96 ASP A N 5
ATOM 8134 C CA . ASP A 1 96 ? -12.829 12.356 9.377 1.00 0.00 96 ASP A CA 5
ATOM 8135 C C . ASP A 1 96 ? -12.605 13.529 10.327 1.00 0.00 96 ASP A C 5
ATOM 8136 O O . ASP A 1 96 ? -13.218 14.586 10.177 1.00 0.00 96 ASP A O 5
ATOM 8145 N N . GLU A 1 97 ? -11.725 13.333 11.303 1.00 0.00 97 GLU A N 5
ATOM 8146 C CA . GLU A 1 97 ? -11.423 14.375 12.278 1.00 0.00 97 GLU A CA 5
ATOM 8147 C C . GLU A 1 97 ? -10.187 15.168 11.862 1.00 0.00 97 GLU A C 5
ATOM 8148 O O . GLU A 1 97 ? -10.217 16.397 11.801 1.00 0.00 97 GLU A O 5
ATOM 8160 N N . ASP A 1 98 ? -9.102 14.455 11.579 1.00 0.00 98 ASP A N 5
ATOM 8161 C CA . ASP A 1 98 ? -7.856 15.091 11.168 1.00 0.00 98 ASP A CA 5
ATOM 8162 C C . ASP A 1 98 ? -7.248 14.371 9.968 1.00 0.00 98 ASP A C 5
ATOM 8163 O O . ASP A 1 98 ? -6.584 13.345 10.118 1.00 0.00 98 ASP A O 5
ATOM 8172 N N . VAL A 1 99 ? -7.481 14.915 8.778 1.00 0.00 99 VAL A N 5
ATOM 8173 C CA . VAL A 1 99 ? -6.957 14.325 7.552 1.00 0.00 99 VAL A CA 5
ATOM 8174 C C . VAL A 1 99 ? -5.683 15.031 7.103 1.00 0.00 99 VAL A C 5
ATOM 8175 O O . VAL A 1 99 ? -4.726 14.391 6.667 1.00 0.00 99 VAL A O 5
ATOM 8188 N N . MET A 1 100 ? -5.677 16.356 7.213 1.00 0.00 100 MET A N 5
ATOM 8189 C CA . MET A 1 100 ? -4.519 17.150 6.819 1.00 0.00 100 MET A CA 5
ATOM 8190 C C . MET A 1 100 ? -3.595 17.390 8.009 1.00 0.00 100 MET A C 5
ATOM 8191 O O . MET A 1 100 ? -3.887 16.967 9.127 1.00 0.00 100 MET A O 5
ATOM 8205 N N . GLU A 1 101 ? -2.481 18.072 7.759 1.00 0.00 101 GLU A N 5
ATOM 8206 C CA . GLU A 1 101 ? -1.515 18.366 8.811 1.00 0.00 101 GLU A CA 5
ATOM 8207 C C . GLU A 1 101 ? -1.414 19.870 9.051 1.00 0.00 101 GLU A C 5
ATOM 8208 O O . GLU A 1 101 ? -1.577 20.670 8.129 1.00 0.00 101 GLU A O 5
ATOM 8220 N N . THR A 1 102 ? -1.143 20.248 10.297 1.00 0.00 102 THR A N 5
ATOM 8221 C CA . THR A 1 102 ? -1.021 21.654 10.659 1.00 0.00 102 THR A CA 5
ATOM 8222 C C . THR A 1 102 ? 0.179 21.885 11.571 1.00 0.00 102 THR A C 5
ATOM 8223 O O . THR A 1 102 ? 0.837 20.937 11.999 1.00 0.00 102 THR A O 5
ATOM 8234 N N . VAL A 1 103 ? 0.457 23.151 11.865 1.00 0.00 103 VAL A N 5
ATOM 8235 C CA . VAL A 1 103 ? 1.578 23.506 12.728 1.00 0.00 103 VAL A CA 5
ATOM 8236 C C . VAL A 1 103 ? 1.113 24.339 13.917 1.00 0.00 103 VAL A C 5
ATOM 8237 O O . VAL A 1 103 ? 0.495 25.391 13.748 1.00 0.00 103 VAL A O 5
ATOM 8250 N N . SER A 1 104 ? 1.415 23.863 15.121 1.00 0.00 104 SER A N 5
ATOM 8251 C CA . SER A 1 104 ? 1.025 24.563 16.339 1.00 0.00 104 SER A CA 5
ATOM 8252 C C . SER A 1 104 ? 2.247 24.897 17.188 1.00 0.00 104 SER A C 5
ATOM 8253 O O . SER A 1 104 ? 2.999 24.010 17.592 1.00 0.00 104 SER A O 5
ATOM 8261 N N . GLY A 1 105 ? 2.440 26.185 17.457 1.00 0.00 105 GLY A N 5
ATOM 8262 C CA . GLY A 1 105 ? 3.572 26.615 18.256 1.00 0.00 105 GLY A CA 5
ATOM 8263 C C . GLY A 1 105 ? 4.651 27.278 17.423 1.00 0.00 105 GLY A C 5
ATOM 8264 O O . GLY A 1 105 ? 5.629 26.648 17.019 1.00 0.00 105 GLY A O 5
ATOM 8268 N N . PRO A 1 106 ? 4.479 28.581 17.153 1.00 0.00 106 PRO A N 5
ATOM 8269 C CA . PRO A 1 106 ? 5.435 29.358 16.359 1.00 0.00 106 PRO A CA 5
ATOM 8270 C C . PRO A 1 106 ? 6.751 29.584 17.096 1.00 0.00 106 PRO A C 5
ATOM 8271 O O . PRO A 1 106 ? 6.762 30.006 18.252 1.00 0.00 106 PRO A O 5
ATOM 8282 N N . SER A 1 107 ? 7.860 29.301 16.419 1.00 0.00 107 SER A N 5
ATOM 8283 C CA . SER A 1 107 ? 9.181 29.471 17.011 1.00 0.00 107 SER A CA 5
ATOM 8284 C C . SER A 1 107 ? 10.086 30.289 16.094 1.00 0.00 107 SER A C 5
ATOM 8285 O O . SER A 1 107 ? 10.326 29.915 14.946 1.00 0.00 107 SER A O 5
ATOM 8293 N N . SER A 1 108 ? 10.586 31.407 16.610 1.00 0.00 108 SER A N 5
ATOM 8294 C CA . SER A 1 108 ? 11.462 32.281 15.838 1.00 0.00 108 SER A CA 5
ATOM 8295 C C . SER A 1 108 ? 12.781 31.584 15.521 1.00 0.00 108 SER A C 5
ATOM 8296 O O . SER A 1 108 ? 13.233 30.716 16.266 1.00 0.00 108 SER A O 5
ATOM 8304 N N . GLY A 1 109 ? 13.396 31.973 14.407 1.00 0.00 109 GLY A N 5
ATOM 8305 C CA . GLY A 1 109 ? 14.658 31.377 14.010 1.00 0.00 109 GLY A CA 5
ATOM 8306 C C . GLY A 1 109 ? 14.512 29.920 13.617 1.00 0.00 109 GLY A C 5
ATOM 8307 O O . GLY A 1 109 ? 13.665 29.207 14.154 1.00 0.00 109 GLY A O 5
ATOM 8311 N N . GLY A 1 1 ? -10.517 13.533 2.692 1.00 0.00 1 GLY A N 6
ATOM 8312 C CA . GLY A 1 1 ? -9.552 14.168 1.814 1.00 0.00 1 GLY A CA 6
ATOM 8313 C C . GLY A 1 1 ? -8.214 14.395 2.490 1.00 0.00 1 GLY A C 6
ATOM 8314 O O . GLY A 1 1 ? -8.033 14.043 3.656 1.00 0.00 1 GLY A O 6
ATOM 8318 N N . SER A 1 2 ? -7.275 14.983 1.757 1.00 0.00 2 SER A N 6
ATOM 8319 C CA . SER A 1 2 ? -5.945 15.252 2.291 1.00 0.00 2 SER A CA 6
ATOM 8320 C C . SER A 1 2 ? -6.034 15.967 3.636 1.00 0.00 2 SER A C 6
ATOM 8321 O O . SER A 1 2 ? -6.797 16.919 3.795 1.00 0.00 2 SER A O 6
ATOM 8329 N N . SER A 1 3 ? -5.248 15.500 4.600 1.00 0.00 3 SER A N 6
ATOM 8330 C CA . SER A 1 3 ? -5.239 16.092 5.933 1.00 0.00 3 SER A CA 6
ATOM 8331 C C . SER A 1 3 ? -4.021 15.629 6.726 1.00 0.00 3 SER A C 6
ATOM 8332 O O . SER A 1 3 ? -3.364 14.654 6.363 1.00 0.00 3 SER A O 6
ATOM 8340 N N . GLY A 1 4 ? -3.724 16.337 7.811 1.00 0.00 4 GLY A N 6
ATOM 8341 C CA . GLY A 1 4 ? -2.585 15.985 8.639 1.00 0.00 4 GLY A CA 6
ATOM 8342 C C . GLY A 1 4 ? -2.870 14.804 9.545 1.00 0.00 4 GLY A C 6
ATOM 8343 O O . GLY A 1 4 ? -2.023 13.928 9.720 1.00 0.00 4 GLY A O 6
ATOM 8347 N N . SER A 1 5 ? -4.066 14.779 10.124 1.00 0.00 5 SER A N 6
ATOM 8348 C CA . SER A 1 5 ? -4.459 13.699 11.022 1.00 0.00 5 SER A CA 6
ATOM 8349 C C . SER A 1 5 ? -4.048 12.344 10.454 1.00 0.00 5 SER A C 6
ATOM 8350 O O . SER A 1 5 ? -3.387 11.552 11.125 1.00 0.00 5 SER A O 6
ATOM 8358 N N . SER A 1 6 ? -4.445 12.085 9.212 1.00 0.00 6 SER A N 6
ATOM 8359 C CA . SER A 1 6 ? -4.122 10.825 8.554 1.00 0.00 6 SER A CA 6
ATOM 8360 C C . SER A 1 6 ? -2.624 10.543 8.624 1.00 0.00 6 SER A C 6
ATOM 8361 O O . SER A 1 6 ? -2.201 9.477 9.070 1.00 0.00 6 SER A O 6
ATOM 8369 N N . GLY A 1 7 ? -1.825 11.509 8.181 1.00 0.00 7 GLY A N 6
ATOM 8370 C CA . GLY A 1 7 ? -0.383 11.347 8.201 1.00 0.00 7 GLY A CA 6
ATOM 8371 C C . GLY A 1 7 ? 0.093 10.271 7.246 1.00 0.00 7 GLY A C 6
ATOM 8372 O O . GLY A 1 7 ? -0.042 10.406 6.031 1.00 0.00 7 GLY A O 6
ATOM 8376 N N . ASN A 1 8 ? 0.655 9.199 7.796 1.00 0.00 8 ASN A N 6
ATOM 8377 C CA . ASN A 1 8 ? 1.155 8.096 6.984 1.00 0.00 8 ASN A CA 6
ATOM 8378 C C . ASN A 1 8 ? 0.008 7.364 6.294 1.00 0.00 8 ASN A C 6
ATOM 8379 O O . ASN A 1 8 ? -1.001 7.040 6.922 1.00 0.00 8 ASN A O 6
ATOM 8390 N N . CYS A 1 9 ? 0.170 7.107 5.001 1.00 0.00 9 CYS A N 6
ATOM 8391 C CA . CYS A 1 9 ? -0.853 6.413 4.226 1.00 0.00 9 CYS A CA 6
ATOM 8392 C C . CYS A 1 9 ? -0.260 5.210 3.498 1.00 0.00 9 CYS A C 6
ATOM 8393 O O . CYS A 1 9 ? 0.633 5.356 2.664 1.00 0.00 9 CYS A O 6
ATOM 8401 N N . ARG A 1 10 ? -0.763 4.023 3.821 1.00 0.00 10 ARG A N 6
ATOM 8402 C CA . ARG A 1 10 ? -0.282 2.795 3.200 1.00 0.00 10 ARG A CA 6
ATOM 8403 C C . ARG A 1 10 ? -1.437 2.002 2.596 1.00 0.00 10 ARG A C 6
ATOM 8404 O O . ARG A 1 10 ? -2.494 1.858 3.212 1.00 0.00 10 ARG A O 6
ATOM 8425 N N . LEU A 1 11 ? -1.229 1.492 1.388 1.00 0.00 11 LEU A N 6
ATOM 8426 C CA . LEU A 1 11 ? -2.253 0.713 0.699 1.00 0.00 11 LEU A CA 6
ATOM 8427 C C . LEU A 1 11 ? -2.038 -0.781 0.915 1.00 0.00 11 LEU A C 6
ATOM 8428 O O . LEU A 1 11 ? -0.912 -1.273 0.848 1.00 0.00 11 LEU A O 6
ATOM 8444 N N . PHE A 1 12 ? -3.127 -1.499 1.172 1.00 0.00 12 PHE A N 6
ATOM 8445 C CA . PHE A 1 12 ? -3.058 -2.938 1.397 1.00 0.00 12 PHE A CA 6
ATOM 8446 C C . PHE A 1 12 ? -3.091 -3.697 0.073 1.00 0.00 12 PHE A C 6
ATOM 8447 O O . PHE A 1 12 ? -4.144 -3.831 -0.551 1.00 0.00 12 PHE A O 6
ATOM 8464 N N . ILE A 1 13 ? -1.932 -4.191 -0.348 1.00 0.00 13 ILE A N 6
ATOM 8465 C CA . ILE A 1 13 ? -1.828 -4.936 -1.596 1.00 0.00 13 ILE A CA 6
ATOM 8466 C C . ILE A 1 13 ? -1.759 -6.437 -1.336 1.00 0.00 13 ILE A C 6
ATOM 8467 O O . ILE A 1 13 ? -0.825 -6.926 -0.702 1.00 0.00 13 ILE A O 6
ATOM 8483 N N . GLY A 1 14 ? -2.756 -7.165 -1.832 1.00 0.00 14 GLY A N 6
ATOM 8484 C CA . GLY A 1 14 ? -2.789 -8.603 -1.645 1.00 0.00 14 GLY A CA 6
ATOM 8485 C C . GLY A 1 14 ? -2.984 -9.354 -2.947 1.00 0.00 14 GLY A C 6
ATOM 8486 O O . GLY A 1 14 ? -3.809 -8.970 -3.775 1.00 0.00 14 GLY A O 6
ATOM 8490 N N . GLY A 1 15 ? -2.219 -10.426 -3.131 1.00 0.00 15 GLY A N 6
ATOM 8491 C CA . GLY A 1 15 ? -2.326 -11.214 -4.345 1.00 0.00 15 GLY A CA 6
ATOM 8492 C C . GLY A 1 15 ? -1.074 -11.139 -5.196 1.00 0.00 15 GLY A C 6
ATOM 8493 O O . GLY A 1 15 ? -1.000 -11.757 -6.258 1.00 0.00 15 GLY A O 6
ATOM 8497 N N . ILE A 1 16 ? -0.088 -10.379 -4.730 1.00 0.00 16 ILE A N 6
ATOM 8498 C CA . ILE A 1 16 ? 1.166 -10.226 -5.457 1.00 0.00 16 ILE A CA 6
ATOM 8499 C C . ILE A 1 16 ? 2.061 -11.446 -5.272 1.00 0.00 16 ILE A C 6
ATOM 8500 O O . ILE A 1 16 ? 2.086 -12.074 -4.213 1.00 0.00 16 ILE A O 6
ATOM 8516 N N . PRO A 1 17 ? 2.818 -11.790 -6.325 1.00 0.00 17 PRO A N 6
ATOM 8517 C CA . PRO A 1 17 ? 3.731 -12.936 -6.302 1.00 0.00 17 PRO A CA 6
ATOM 8518 C C . PRO A 1 17 ? 4.932 -12.703 -5.392 1.00 0.00 17 PRO A C 6
ATOM 8519 O O . PRO A 1 17 ? 5.685 -11.746 -5.573 1.00 0.00 17 PRO A O 6
ATOM 8530 N N . LYS A 1 18 ? 5.106 -13.583 -4.412 1.00 0.00 18 LYS A N 6
ATOM 8531 C CA . LYS A 1 18 ? 6.217 -13.475 -3.474 1.00 0.00 18 LYS A CA 6
ATOM 8532 C C . LYS A 1 18 ? 7.553 -13.470 -4.210 1.00 0.00 18 LYS A C 6
ATOM 8533 O O . LYS A 1 18 ? 8.499 -12.803 -3.793 1.00 0.00 18 LYS A O 6
ATOM 8552 N N . MET A 1 19 ? 7.621 -14.217 -5.307 1.00 0.00 19 MET A N 6
ATOM 8553 C CA . MET A 1 19 ? 8.841 -14.296 -6.102 1.00 0.00 19 MET A CA 6
ATOM 8554 C C . MET A 1 19 ? 9.464 -12.915 -6.281 1.00 0.00 19 MET A C 6
ATOM 8555 O O . MET A 1 19 ? 10.662 -12.791 -6.536 1.00 0.00 19 MET A O 6
ATOM 8569 N N . LYS A 1 20 ? 8.643 -11.879 -6.147 1.00 0.00 20 LYS A N 6
ATOM 8570 C CA . LYS A 1 20 ? 9.112 -10.507 -6.293 1.00 0.00 20 LYS A CA 6
ATOM 8571 C C . LYS A 1 20 ? 9.679 -9.983 -4.977 1.00 0.00 20 LYS A C 6
ATOM 8572 O O . LYS A 1 20 ? 9.736 -10.705 -3.982 1.00 0.00 20 LYS A O 6
ATOM 8591 N N . LYS A 1 21 ? 10.096 -8.721 -4.978 1.00 0.00 21 LYS A N 6
ATOM 8592 C CA . LYS A 1 21 ? 10.656 -8.098 -3.785 1.00 0.00 21 LYS A CA 6
ATOM 8593 C C . LYS A 1 21 ? 10.204 -6.646 -3.666 1.00 0.00 21 LYS A C 6
ATOM 8594 O O . LYS A 1 21 ? 9.867 -6.008 -4.663 1.00 0.00 21 LYS A O 6
ATOM 8613 N N . ARG A 1 22 ? 10.200 -6.131 -2.440 1.00 0.00 22 ARG A N 6
ATOM 8614 C CA . ARG A 1 22 ? 9.790 -4.754 -2.192 1.00 0.00 22 ARG A CA 6
ATOM 8615 C C . ARG A 1 22 ? 10.376 -3.815 -3.241 1.00 0.00 22 ARG A C 6
ATOM 8616 O O . ARG A 1 22 ? 9.703 -2.899 -3.713 1.00 0.00 22 ARG A O 6
ATOM 8637 N N . GLU A 1 23 ? 11.635 -4.048 -3.601 1.00 0.00 23 GLU A N 6
ATOM 8638 C CA . GLU A 1 23 ? 12.311 -3.221 -4.593 1.00 0.00 23 GLU A CA 6
ATOM 8639 C C . GLU A 1 23 ? 11.586 -3.279 -5.935 1.00 0.00 23 GLU A C 6
ATOM 8640 O O . GLU A 1 23 ? 11.461 -2.270 -6.627 1.00 0.00 23 GLU A O 6
ATOM 8652 N N . GLU A 1 24 ? 11.113 -4.468 -6.294 1.00 0.00 24 GLU A N 6
ATOM 8653 C CA . GLU A 1 24 ? 10.402 -4.658 -7.553 1.00 0.00 24 GLU A CA 6
ATOM 8654 C C . GLU A 1 24 ? 8.981 -4.108 -7.464 1.00 0.00 24 GLU A C 6
ATOM 8655 O O . GLU A 1 24 ? 8.522 -3.398 -8.359 1.00 0.00 24 GLU A O 6
ATOM 8667 N N . ILE A 1 25 ? 8.291 -4.443 -6.379 1.00 0.00 25 ILE A N 6
ATOM 8668 C CA . ILE A 1 25 ? 6.923 -3.983 -6.173 1.00 0.00 25 ILE A CA 6
ATOM 8669 C C . ILE A 1 25 ? 6.824 -2.469 -6.324 1.00 0.00 25 ILE A C 6
ATOM 8670 O O . ILE A 1 25 ? 6.017 -1.963 -7.105 1.00 0.00 25 ILE A O 6
ATOM 8686 N N . LEU A 1 26 ? 7.650 -1.750 -5.572 1.00 0.00 26 LEU A N 6
ATOM 8687 C CA . LEU A 1 26 ? 7.657 -0.292 -5.622 1.00 0.00 26 LEU A CA 6
ATOM 8688 C C . LEU A 1 26 ? 7.603 0.203 -7.064 1.00 0.00 26 LEU A C 6
ATOM 8689 O O . LEU A 1 26 ? 6.671 0.906 -7.453 1.00 0.00 26 LEU A O 6
ATOM 8705 N N . GLU A 1 27 ? 8.607 -0.170 -7.851 1.00 0.00 27 GLU A N 6
ATOM 8706 C CA . GLU A 1 27 ? 8.672 0.236 -9.250 1.00 0.00 27 GLU A CA 6
ATOM 8707 C C . GLU A 1 27 ? 7.353 -0.052 -9.961 1.00 0.00 27 GLU A C 6
ATOM 8708 O O . GLU A 1 27 ? 6.793 0.818 -10.628 1.00 0.00 27 GLU A O 6
ATOM 8720 N N . GLU A 1 28 ? 6.863 -1.279 -9.814 1.00 0.00 28 GLU A N 6
ATOM 8721 C CA . GLU A 1 28 ? 5.611 -1.682 -10.444 1.00 0.00 28 GLU A CA 6
ATOM 8722 C C . GLU A 1 28 ? 4.445 -0.848 -9.919 1.00 0.00 28 GLU A C 6
ATOM 8723 O O . GLU A 1 28 ? 3.362 -0.840 -10.504 1.00 0.00 28 GLU A O 6
ATOM 8735 N N . ILE A 1 29 ? 4.676 -0.151 -8.812 1.00 0.00 29 ILE A N 6
ATOM 8736 C CA . ILE A 1 29 ? 3.646 0.686 -8.208 1.00 0.00 29 ILE A CA 6
ATOM 8737 C C . ILE A 1 29 ? 3.783 2.137 -8.656 1.00 0.00 29 ILE A C 6
ATOM 8738 O O . ILE A 1 29 ? 2.789 2.818 -8.900 1.00 0.00 29 ILE A O 6
ATOM 8754 N N . ALA A 1 30 ? 5.024 2.602 -8.764 1.00 0.00 30 ALA A N 6
ATOM 8755 C CA . ALA A 1 30 ? 5.292 3.971 -9.186 1.00 0.00 30 ALA A CA 6
ATOM 8756 C C . ALA A 1 30 ? 4.635 4.269 -10.530 1.00 0.00 30 ALA A C 6
ATOM 8757 O O . ALA A 1 30 ? 4.543 5.425 -10.945 1.00 0.00 30 ALA A O 6
ATOM 8764 N N . LYS A 1 31 ? 4.180 3.220 -11.206 1.00 0.00 31 LYS A N 6
ATOM 8765 C CA . LYS A 1 31 ? 3.530 3.369 -12.503 1.00 0.00 31 LYS A CA 6
ATOM 8766 C C . LYS A 1 31 ? 2.018 3.211 -12.376 1.00 0.00 31 LYS A C 6
ATOM 8767 O O . LYS A 1 31 ? 1.255 4.063 -12.831 1.00 0.00 31 LYS A O 6
ATOM 8786 N N . VAL A 1 32 ? 1.592 2.117 -11.754 1.00 0.00 32 VAL A N 6
ATOM 8787 C CA . VAL A 1 32 ? 0.172 1.849 -11.564 1.00 0.00 32 VAL A CA 6
ATOM 8788 C C . VAL A 1 32 ? -0.460 2.872 -10.626 1.00 0.00 32 VAL A C 6
ATOM 8789 O O . VAL A 1 32 ? -1.670 3.097 -10.658 1.00 0.00 32 VAL A O 6
ATOM 8802 N N . THR A 1 33 ? 0.368 3.490 -9.790 1.00 0.00 33 THR A N 6
ATOM 8803 C CA . THR A 1 33 ? -0.109 4.489 -8.842 1.00 0.00 33 THR A CA 6
ATOM 8804 C C . THR A 1 33 ? 0.926 5.590 -8.636 1.00 0.00 33 THR A C 6
ATOM 8805 O O . THR A 1 33 ? 1.976 5.362 -8.037 1.00 0.00 33 THR A O 6
ATOM 8816 N N . GLU A 1 34 ? 0.621 6.783 -9.136 1.00 0.00 34 GLU A N 6
ATOM 8817 C CA . GLU A 1 34 ? 1.526 7.919 -9.006 1.00 0.00 34 GLU A CA 6
ATOM 8818 C C . GLU A 1 34 ? 1.328 8.621 -7.665 1.00 0.00 34 GLU A C 6
ATOM 8819 O O . GLU A 1 34 ? 0.212 8.989 -7.303 1.00 0.00 34 GLU A O 6
ATOM 8831 N N . GLY A 1 35 ? 2.423 8.804 -6.932 1.00 0.00 35 GLY A N 6
ATOM 8832 C CA . GLY A 1 35 ? 2.349 9.460 -5.640 1.00 0.00 35 GLY A CA 6
ATOM 8833 C C . GLY A 1 35 ? 2.861 8.583 -4.514 1.00 0.00 35 GLY A C 6
ATOM 8834 O O . GLY A 1 35 ? 2.635 8.874 -3.340 1.00 0.00 35 GLY A O 6
ATOM 8838 N N . VAL A 1 36 ? 3.551 7.505 -4.873 1.00 0.00 36 VAL A N 6
ATOM 8839 C CA . VAL A 1 36 ? 4.095 6.582 -3.884 1.00 0.00 36 VAL A CA 6
ATOM 8840 C C . VAL A 1 36 ? 5.429 7.082 -3.342 1.00 0.00 36 VAL A C 6
ATOM 8841 O O . VAL A 1 36 ? 6.135 7.845 -4.004 1.00 0.00 36 VAL A O 6
ATOM 8854 N N . LEU A 1 37 ? 5.771 6.647 -2.134 1.00 0.00 37 LEU A N 6
ATOM 8855 C CA . LEU A 1 37 ? 7.022 7.050 -1.501 1.00 0.00 37 LEU A CA 6
ATOM 8856 C C . LEU A 1 37 ? 7.963 5.859 -1.349 1.00 0.00 37 LEU A C 6
ATOM 8857 O O . LEU A 1 37 ? 9.135 5.930 -1.718 1.00 0.00 37 LEU A O 6
ATOM 8873 N N . ASP A 1 38 ? 7.441 4.766 -0.804 1.00 0.00 38 ASP A N 6
ATOM 8874 C CA . ASP A 1 38 ? 8.233 3.558 -0.605 1.00 0.00 38 ASP A CA 6
ATOM 8875 C C . ASP A 1 38 ? 7.333 2.356 -0.337 1.00 0.00 38 ASP A C 6
ATOM 8876 O O . ASP A 1 38 ? 6.203 2.505 0.128 1.00 0.00 38 ASP A O 6
ATOM 8885 N N . VAL A 1 39 ? 7.842 1.164 -0.633 1.00 0.00 39 VAL A N 6
ATOM 8886 C CA . VAL A 1 39 ? 7.084 -0.064 -0.424 1.00 0.00 39 VAL A CA 6
ATOM 8887 C C . VAL A 1 39 ? 7.729 -0.931 0.652 1.00 0.00 39 VAL A C 6
ATOM 8888 O O . VAL A 1 39 ? 8.950 -1.079 0.695 1.00 0.00 39 VAL A O 6
ATOM 8901 N N . ILE A 1 40 ? 6.899 -1.501 1.520 1.00 0.00 40 ILE A N 6
ATOM 8902 C CA . ILE A 1 40 ? 7.389 -2.355 2.595 1.00 0.00 40 ILE A CA 6
ATOM 8903 C C . ILE A 1 40 ? 6.919 -3.794 2.412 1.00 0.00 40 ILE A C 6
ATOM 8904 O O . ILE A 1 40 ? 5.779 -4.041 2.019 1.00 0.00 40 ILE A O 6
ATOM 8920 N N . VAL A 1 41 ? 7.805 -4.742 2.701 1.00 0.00 41 VAL A N 6
ATOM 8921 C CA . VAL A 1 41 ? 7.481 -6.157 2.571 1.00 0.00 41 VAL A CA 6
ATOM 8922 C C . VAL A 1 41 ? 7.717 -6.898 3.883 1.00 0.00 41 VAL A C 6
ATOM 8923 O O . VAL A 1 41 ? 8.853 -7.225 4.227 1.00 0.00 41 VAL A O 6
ATOM 8936 N N . TYR A 1 42 ? 6.637 -7.159 4.611 1.00 0.00 42 TYR A N 6
ATOM 8937 C CA . TYR A 1 42 ? 6.727 -7.860 5.887 1.00 0.00 42 TYR A CA 6
ATOM 8938 C C . TYR A 1 42 ? 5.435 -8.615 6.185 1.00 0.00 42 TYR A C 6
ATOM 8939 O O . TYR A 1 42 ? 4.395 -8.350 5.583 1.00 0.00 42 TYR A O 6
ATOM 8957 N N . ALA A 1 43 ? 5.510 -9.557 7.119 1.00 0.00 43 ALA A N 6
ATOM 8958 C CA . ALA A 1 43 ? 4.348 -10.349 7.501 1.00 0.00 43 ALA A CA 6
ATOM 8959 C C . ALA A 1 43 ? 4.663 -11.247 8.692 1.00 0.00 43 ALA A C 6
ATOM 8960 O O . ALA A 1 43 ? 5.756 -11.187 9.255 1.00 0.00 43 ALA A O 6
ATOM 8967 N N . SER A 1 44 ? 3.698 -12.079 9.072 1.00 0.00 44 SER A N 6
ATOM 8968 C CA . SER A 1 44 ? 3.872 -12.987 10.200 1.00 0.00 44 SER A CA 6
ATOM 8969 C C . SER A 1 44 ? 5.307 -13.501 10.268 1.00 0.00 44 SER A C 6
ATOM 8970 O O . SER A 1 44 ? 5.908 -13.554 11.340 1.00 0.00 44 SER A O 6
ATOM 8978 N N . ALA A 1 45 ? 5.849 -13.877 9.115 1.00 0.00 45 ALA A N 6
ATOM 8979 C CA . ALA A 1 45 ? 7.213 -14.385 9.042 1.00 0.00 45 ALA A CA 6
ATOM 8980 C C . ALA A 1 45 ? 8.112 -13.435 8.258 1.00 0.00 45 ALA A C 6
ATOM 8981 O O . ALA A 1 45 ? 7.632 -12.504 7.611 1.00 0.00 45 ALA A O 6
ATOM 8988 N N . ALA A 1 46 ? 9.417 -13.675 8.320 1.00 0.00 46 ALA A N 6
ATOM 8989 C CA . ALA A 1 46 ? 10.382 -12.841 7.615 1.00 0.00 46 ALA A CA 6
ATOM 8990 C C . ALA A 1 46 ? 10.037 -12.735 6.133 1.00 0.00 46 ALA A C 6
ATOM 8991 O O . ALA A 1 46 ? 9.240 -13.517 5.614 1.00 0.00 46 ALA A O 6
ATOM 8998 N N . ASP A 1 47 ? 10.640 -11.763 5.458 1.00 0.00 47 ASP A N 6
ATOM 8999 C CA . ASP A 1 47 ? 10.396 -11.555 4.035 1.00 0.00 47 ASP A CA 6
ATOM 9000 C C . ASP A 1 47 ? 11.171 -12.567 3.197 1.00 0.00 47 ASP A C 6
ATOM 9001 O O . ASP A 1 47 ? 12.001 -12.196 2.366 1.00 0.00 47 ASP A O 6
ATOM 9010 N N . LYS A 1 48 ? 10.897 -13.847 3.422 1.00 0.00 48 LYS A N 6
ATOM 9011 C CA . LYS A 1 48 ? 11.567 -14.914 2.689 1.00 0.00 48 LYS A CA 6
ATOM 9012 C C . LYS A 1 48 ? 10.734 -15.359 1.491 1.00 0.00 48 LYS A C 6
ATOM 9013 O O . LYS A 1 48 ? 9.569 -14.982 1.360 1.00 0.00 48 LYS A O 6
ATOM 9032 N N . MET A 1 49 ? 11.337 -16.163 0.621 1.00 0.00 49 MET A N 6
ATOM 9033 C CA . MET A 1 49 ? 10.648 -16.660 -0.564 1.00 0.00 49 MET A CA 6
ATOM 9034 C C . MET A 1 49 ? 9.333 -17.334 -0.185 1.00 0.00 49 MET A C 6
ATOM 9035 O O . MET A 1 49 ? 8.464 -17.543 -1.032 1.00 0.00 49 MET A O 6
ATOM 9049 N N . LYS A 1 50 ? 9.193 -17.674 1.092 1.00 0.00 50 LYS A N 6
ATOM 9050 C CA . LYS A 1 50 ? 7.984 -18.324 1.583 1.00 0.00 50 LYS A CA 6
ATOM 9051 C C . LYS A 1 50 ? 7.122 -17.344 2.373 1.00 0.00 50 LYS A C 6
ATOM 9052 O O . LYS A 1 50 ? 6.313 -17.747 3.207 1.00 0.00 50 LYS A O 6
ATOM 9071 N N . ASN A 1 51 ? 7.302 -16.055 2.103 1.00 0.00 51 ASN A N 6
ATOM 9072 C CA . ASN A 1 51 ? 6.539 -15.017 2.789 1.00 0.00 51 ASN A CA 6
ATOM 9073 C C . ASN A 1 51 ? 5.134 -14.900 2.206 1.00 0.00 51 ASN A C 6
ATOM 9074 O O . ASN A 1 51 ? 4.815 -15.531 1.198 1.00 0.00 51 ASN A O 6
ATOM 9085 N N . ARG A 1 52 ? 4.299 -14.089 2.847 1.00 0.00 52 ARG A N 6
ATOM 9086 C CA . ARG A 1 52 ? 2.928 -13.889 2.392 1.00 0.00 52 ARG A CA 6
ATOM 9087 C C . ARG A 1 52 ? 2.901 -13.179 1.042 1.00 0.00 52 ARG A C 6
ATOM 9088 O O . ARG A 1 52 ? 3.829 -12.451 0.693 1.00 0.00 52 ARG A O 6
ATOM 9109 N N . GLY A 1 53 ? 1.829 -13.396 0.286 1.00 0.00 53 GLY A N 6
ATOM 9110 C CA . GLY A 1 53 ? 1.701 -12.770 -1.017 1.00 0.00 53 GLY A CA 6
ATOM 9111 C C . GLY A 1 53 ? 1.088 -11.386 -0.937 1.00 0.00 53 GLY A C 6
ATOM 9112 O O . GLY A 1 53 ? 0.120 -11.087 -1.637 1.00 0.00 53 GLY A O 6
ATOM 9116 N N . PHE A 1 54 ? 1.651 -10.539 -0.082 1.00 0.00 54 PHE A N 6
ATOM 9117 C CA . PHE A 1 54 ? 1.152 -9.180 0.089 1.00 0.00 54 PHE A CA 6
ATOM 9118 C C . PHE A 1 54 ? 2.305 -8.187 0.201 1.00 0.00 54 PHE A C 6
ATOM 9119 O O . PHE A 1 54 ? 3.461 -8.578 0.361 1.00 0.00 54 PHE A O 6
ATOM 9136 N N . ALA A 1 55 ? 1.981 -6.901 0.115 1.00 0.00 55 ALA A N 6
ATOM 9137 C CA . ALA A 1 55 ? 2.989 -5.852 0.208 1.00 0.00 55 ALA A CA 6
ATOM 9138 C C . ALA A 1 55 ? 2.361 -4.521 0.610 1.00 0.00 55 ALA A C 6
ATOM 9139 O O . ALA A 1 55 ? 1.189 -4.267 0.329 1.00 0.00 55 ALA A O 6
ATOM 9146 N N . PHE A 1 56 ? 3.147 -3.676 1.268 1.00 0.00 56 PHE A N 6
ATOM 9147 C CA . PHE A 1 56 ? 2.666 -2.372 1.710 1.00 0.00 56 PHE A CA 6
ATOM 9148 C C . PHE A 1 56 ? 3.135 -1.271 0.763 1.00 0.00 56 PHE A C 6
ATOM 9149 O O . PHE A 1 56 ? 4.274 -1.282 0.295 1.00 0.00 56 PHE A O 6
ATOM 9166 N N . VAL A 1 57 ? 2.248 -0.321 0.485 1.00 0.00 57 VAL A N 6
ATOM 9167 C CA . VAL A 1 57 ? 2.570 0.789 -0.405 1.00 0.00 57 VAL A CA 6
ATOM 9168 C C . VAL A 1 57 ? 2.317 2.130 0.274 1.00 0.00 57 VAL A C 6
ATOM 9169 O O . VAL A 1 57 ? 1.178 2.586 0.363 1.00 0.00 57 VAL A O 6
ATOM 9182 N N . GLU A 1 58 ? 3.388 2.756 0.752 1.00 0.00 58 GLU A N 6
ATOM 9183 C CA . GLU A 1 58 ? 3.281 4.045 1.425 1.00 0.00 58 GLU A CA 6
ATOM 9184 C C . GLU A 1 58 ? 3.262 5.187 0.412 1.00 0.00 58 GLU A C 6
ATOM 9185 O O . GLU A 1 58 ? 4.041 5.198 -0.541 1.00 0.00 58 GLU A O 6
ATOM 9197 N N . TYR A 1 59 ? 2.367 6.145 0.627 1.00 0.00 59 TYR A N 6
ATOM 9198 C CA . TYR A 1 59 ? 2.244 7.290 -0.268 1.00 0.00 59 TYR A CA 6
ATOM 9199 C C . TYR A 1 59 ? 2.498 8.595 0.479 1.00 0.00 59 TYR A C 6
ATOM 9200 O O . TYR A 1 59 ? 2.014 8.788 1.594 1.00 0.00 59 TYR A O 6
ATOM 9218 N N . GLU A 1 60 ? 3.260 9.488 -0.144 1.00 0.00 60 GLU A N 6
ATOM 9219 C CA . GLU A 1 60 ? 3.579 10.775 0.462 1.00 0.00 60 GLU A CA 6
ATOM 9220 C C . GLU A 1 60 ? 2.307 11.525 0.848 1.00 0.00 60 GLU A C 6
ATOM 9221 O O . GLU A 1 60 ? 2.199 12.057 1.953 1.00 0.00 60 GLU A O 6
ATOM 9233 N N . SER A 1 61 ? 1.347 11.562 -0.071 1.00 0.00 61 SER A N 6
ATOM 9234 C CA . SER A 1 61 ? 0.084 12.250 0.171 1.00 0.00 61 SER A CA 6
ATOM 9235 C C . SER A 1 61 ? -1.043 11.249 0.403 1.00 0.00 61 SER A C 6
ATOM 9236 O O . SER A 1 61 ? -1.323 10.403 -0.447 1.00 0.00 61 SER A O 6
ATOM 9244 N N . HIS A 1 62 ? -1.689 11.352 1.561 1.00 0.00 62 HIS A N 6
ATOM 9245 C CA . HIS A 1 62 ? -2.787 10.456 1.906 1.00 0.00 62 HIS A CA 6
ATOM 9246 C C . HIS A 1 62 ? -3.762 10.317 0.740 1.00 0.00 62 HIS A C 6
ATOM 9247 O O . HIS A 1 62 ? -4.478 9.322 0.633 1.00 0.00 62 HIS A O 6
ATOM 9261 N N . ARG A 1 63 ? -3.784 11.322 -0.129 1.00 0.00 63 ARG A N 6
ATOM 9262 C CA . ARG A 1 63 ? -4.672 11.313 -1.285 1.00 0.00 63 ARG A CA 6
ATOM 9263 C C . ARG A 1 63 ? -4.148 10.371 -2.365 1.00 0.00 63 ARG A C 6
ATOM 9264 O O . ARG A 1 63 ? -4.908 9.601 -2.953 1.00 0.00 63 ARG A O 6
ATOM 9285 N N . ALA A 1 64 ? -2.846 10.438 -2.621 1.00 0.00 64 ALA A N 6
ATOM 9286 C CA . ALA A 1 64 ? -2.221 9.590 -3.629 1.00 0.00 64 ALA A CA 6
ATOM 9287 C C . ALA A 1 64 ? -2.618 8.130 -3.442 1.00 0.00 64 ALA A C 6
ATOM 9288 O O . ALA A 1 64 ? -2.704 7.372 -4.407 1.00 0.00 64 ALA A O 6
ATOM 9295 N N . ALA A 1 65 ? -2.860 7.743 -2.194 1.00 0.00 65 ALA A N 6
ATOM 9296 C CA . ALA A 1 65 ? -3.250 6.374 -1.881 1.00 0.00 65 ALA A CA 6
ATOM 9297 C C . ALA A 1 65 ? -4.745 6.167 -2.093 1.00 0.00 65 ALA A C 6
ATOM 9298 O O . ALA A 1 65 ? -5.170 5.145 -2.631 1.00 0.00 65 ALA A O 6
ATOM 9305 N N . ALA A 1 66 ? -5.540 7.143 -1.665 1.00 0.00 66 ALA A N 6
ATOM 9306 C CA . ALA A 1 66 ? -6.988 7.068 -1.809 1.00 0.00 66 ALA A CA 6
ATOM 9307 C C . ALA A 1 66 ? -7.387 6.923 -3.274 1.00 0.00 66 ALA A C 6
ATOM 9308 O O . ALA A 1 66 ? -8.200 6.067 -3.624 1.00 0.00 66 ALA A O 6
ATOM 9315 N N . MET A 1 67 ? -6.810 7.764 -4.126 1.00 0.00 67 MET A N 6
ATOM 9316 C CA . MET A 1 67 ? -7.106 7.728 -5.553 1.00 0.00 67 MET A CA 6
ATOM 9317 C C . MET A 1 67 ? -6.413 6.546 -6.223 1.00 0.00 67 MET A C 6
ATOM 9318 O O . MET A 1 67 ? -6.898 6.013 -7.220 1.00 0.00 67 MET A O 6
ATOM 9332 N N . ALA A 1 68 ? -5.275 6.141 -5.668 1.00 0.00 68 ALA A N 6
ATOM 9333 C CA . ALA A 1 68 ? -4.516 5.021 -6.210 1.00 0.00 68 ALA A CA 6
ATOM 9334 C C . ALA A 1 68 ? -5.296 3.717 -6.083 1.00 0.00 68 ALA A C 6
ATOM 9335 O O . ALA A 1 68 ? -5.492 3.001 -7.065 1.00 0.00 68 ALA A O 6
ATOM 9342 N N . ARG A 1 69 ? -5.738 3.413 -4.867 1.00 0.00 69 ARG A N 6
ATOM 9343 C CA . ARG A 1 69 ? -6.496 2.194 -4.611 1.00 0.00 69 ARG A CA 6
ATOM 9344 C C . ARG A 1 69 ? -7.747 2.138 -5.483 1.00 0.00 69 ARG A C 6
ATOM 9345 O O . ARG A 1 69 ? -8.110 1.080 -5.998 1.00 0.00 69 ARG A O 6
ATOM 9366 N N . ARG A 1 70 ? -8.402 3.283 -5.643 1.00 0.00 70 ARG A N 6
ATOM 9367 C CA . ARG A 1 70 ? -9.613 3.364 -6.451 1.00 0.00 70 ARG A CA 6
ATOM 9368 C C . ARG A 1 70 ? -9.322 3.003 -7.904 1.00 0.00 70 ARG A C 6
ATOM 9369 O O . ARG A 1 70 ? -10.238 2.852 -8.713 1.00 0.00 70 ARG A O 6
ATOM 9390 N N . LYS A 1 71 ? -8.041 2.865 -8.230 1.00 0.00 71 LYS A N 6
ATOM 9391 C CA . LYS A 1 71 ? -7.628 2.521 -9.585 1.00 0.00 71 LYS A CA 6
ATOM 9392 C C . LYS A 1 71 ? -7.298 1.036 -9.692 1.00 0.00 71 LYS A C 6
ATOM 9393 O O . LYS A 1 71 ? -7.380 0.448 -10.772 1.00 0.00 71 LYS A O 6
ATOM 9412 N N . LEU A 1 72 ? -6.927 0.434 -8.568 1.00 0.00 72 LEU A N 6
ATOM 9413 C CA . LEU A 1 72 ? -6.587 -0.984 -8.535 1.00 0.00 72 LEU A CA 6
ATOM 9414 C C . LEU A 1 72 ? -7.617 -1.773 -7.733 1.00 0.00 72 LEU A C 6
ATOM 9415 O O . LEU A 1 72 ? -7.490 -2.985 -7.564 1.00 0.00 72 LEU A O 6
ATOM 9431 N N . MET A 1 73 ? -8.637 -1.077 -7.243 1.00 0.00 73 MET A N 6
ATOM 9432 C CA . MET A 1 73 ? -9.691 -1.714 -6.461 1.00 0.00 73 MET A CA 6
ATOM 9433 C C . MET A 1 73 ? -10.400 -2.788 -7.279 1.00 0.00 73 MET A C 6
ATOM 9434 O O . MET A 1 73 ? -10.545 -3.933 -6.851 1.00 0.00 73 MET A O 6
ATOM 9448 N N . PRO A 1 74 ? -10.855 -2.413 -8.484 1.00 0.00 74 PRO A N 6
ATOM 9449 C CA . PRO A 1 74 ? -11.557 -3.330 -9.386 1.00 0.00 74 PRO A CA 6
ATOM 9450 C C . PRO A 1 74 ? -10.633 -4.399 -9.959 1.00 0.00 74 PRO A C 6
ATOM 9451 O O . PRO A 1 74 ? -11.069 -5.277 -10.703 1.00 0.00 74 PRO A O 6
ATOM 9462 N N . GLY A 1 75 ? -9.353 -4.320 -9.607 1.00 0.00 75 GLY A N 6
ATOM 9463 C CA . GLY A 1 75 ? -8.388 -5.288 -10.095 1.00 0.00 75 GLY A CA 6
ATOM 9464 C C . GLY A 1 75 ? -8.168 -5.183 -11.591 1.00 0.00 75 GLY A C 6
ATOM 9465 O O . GLY A 1 75 ? -7.843 -6.172 -12.248 1.00 0.00 75 GLY A O 6
ATOM 9469 N N . ARG A 1 76 ? -8.348 -3.982 -12.131 1.00 0.00 76 ARG A N 6
ATOM 9470 C CA . ARG A 1 76 ? -8.170 -3.753 -13.560 1.00 0.00 76 ARG A CA 6
ATOM 9471 C C . ARG A 1 76 ? -6.703 -3.895 -13.955 1.00 0.00 76 ARG A C 6
ATOM 9472 O O . ARG A 1 76 ? -6.387 -4.332 -15.062 1.00 0.00 76 ARG A O 6
ATOM 9493 N N . ILE A 1 77 ? -5.811 -3.524 -13.042 1.00 0.00 77 ILE A N 6
ATOM 9494 C CA . ILE A 1 77 ? -4.378 -3.611 -13.295 1.00 0.00 77 ILE A CA 6
ATOM 9495 C C . ILE A 1 77 ? -3.780 -4.854 -12.645 1.00 0.00 77 ILE A C 6
ATOM 9496 O O . ILE A 1 77 ? -4.107 -5.189 -11.507 1.00 0.00 77 ILE A O 6
ATOM 9512 N N . GLN A 1 78 ? -2.900 -5.531 -13.375 1.00 0.00 78 GLN A N 6
ATOM 9513 C CA . GLN A 1 78 ? -2.255 -6.737 -12.869 1.00 0.00 78 GLN A CA 6
ATOM 9514 C C . GLN A 1 78 ? -0.743 -6.549 -12.781 1.00 0.00 78 GLN A C 6
ATOM 9515 O O . GLN A 1 78 ? -0.131 -5.936 -13.656 1.00 0.00 78 GLN A O 6
ATOM 9529 N N . LEU A 1 79 ? -0.147 -7.081 -11.719 1.00 0.00 79 LEU A N 6
ATOM 9530 C CA . LEU A 1 79 ? 1.293 -6.972 -11.516 1.00 0.00 79 LEU A CA 6
ATOM 9531 C C . LEU A 1 79 ? 1.998 -8.266 -11.910 1.00 0.00 79 LEU A C 6
ATOM 9532 O O . LEU A 1 79 ? 1.744 -9.323 -11.332 1.00 0.00 79 LEU A O 6
ATOM 9548 N N . TRP A 1 80 ? 2.884 -8.175 -12.895 1.00 0.00 80 TRP A N 6
ATOM 9549 C CA . TRP A 1 80 ? 3.628 -9.339 -13.364 1.00 0.00 80 TRP A CA 6
ATOM 9550 C C . TRP A 1 80 ? 2.682 -10.413 -13.890 1.00 0.00 80 TRP A C 6
ATOM 9551 O O . TRP A 1 80 ? 2.933 -11.606 -13.731 1.00 0.00 80 TRP A O 6
ATOM 9572 N N . GLY A 1 81 ? 1.592 -9.980 -14.518 1.00 0.00 81 GLY A N 6
ATOM 9573 C CA . GLY A 1 81 ? 0.626 -10.919 -15.058 1.00 0.00 81 GLY A CA 6
ATOM 9574 C C . GLY A 1 81 ? -0.241 -11.541 -13.981 1.00 0.00 81 GLY A C 6
ATOM 9575 O O . GLY A 1 81 ? -1.087 -12.389 -14.269 1.00 0.00 81 GLY A O 6
ATOM 9579 N N . HIS A 1 82 ? -0.031 -11.122 -12.738 1.00 0.00 82 HIS A N 6
ATOM 9580 C CA . HIS A 1 82 ? -0.800 -11.645 -11.614 1.00 0.00 82 HIS A CA 6
ATOM 9581 C C . HIS A 1 82 ? -1.772 -10.594 -11.085 1.00 0.00 82 HIS A C 6
ATOM 9582 O O . HIS A 1 82 ? -1.423 -9.421 -10.960 1.00 0.00 82 HIS A O 6
ATOM 9596 N N . GLN A 1 83 ? -2.991 -11.025 -10.777 1.00 0.00 83 GLN A N 6
ATOM 9597 C CA . GLN A 1 83 ? -4.013 -10.121 -10.263 1.00 0.00 83 GLN A CA 6
ATOM 9598 C C . GLN A 1 83 ? -3.655 -9.635 -8.863 1.00 0.00 83 GLN A C 6
ATOM 9599 O O . GLN A 1 83 ? -2.932 -10.308 -8.128 1.00 0.00 83 GLN A O 6
ATOM 9613 N N . ILE A 1 84 ? -4.166 -8.463 -8.501 1.00 0.00 84 ILE A N 6
ATOM 9614 C CA . ILE A 1 84 ? -3.900 -7.887 -7.188 1.00 0.00 84 ILE A CA 6
ATOM 9615 C C . ILE A 1 84 ? -5.119 -7.141 -6.658 1.00 0.00 84 ILE A C 6
ATOM 9616 O O . ILE A 1 84 ? -5.977 -6.707 -7.427 1.00 0.00 84 ILE A O 6
ATOM 9632 N N . ALA A 1 85 ? -5.189 -6.993 -5.339 1.00 0.00 85 ALA A N 6
ATOM 9633 C CA . ALA A 1 85 ? -6.301 -6.295 -4.706 1.00 0.00 85 ALA A CA 6
ATOM 9634 C C . ALA A 1 85 ? -5.801 -5.193 -3.779 1.00 0.00 85 ALA A C 6
ATOM 9635 O O . ALA A 1 85 ? -4.838 -5.382 -3.036 1.00 0.00 85 ALA A O 6
ATOM 9642 N N . VAL A 1 86 ? -6.461 -4.040 -3.827 1.00 0.00 86 VAL A N 6
ATOM 9643 C CA . VAL A 1 86 ? -6.084 -2.907 -2.991 1.00 0.00 86 VAL A CA 6
ATOM 9644 C C . VAL A 1 86 ? -7.164 -2.601 -1.960 1.00 0.00 86 VAL A C 6
ATOM 9645 O O . VAL A 1 86 ? -8.302 -2.289 -2.312 1.00 0.00 86 VAL A O 6
ATOM 9658 N N . ASP A 1 87 ? -6.801 -2.692 -0.685 1.00 0.00 87 ASP A N 6
ATOM 9659 C CA . ASP A 1 87 ? -7.739 -2.423 0.398 1.00 0.00 87 ASP A CA 6
ATOM 9660 C C . ASP A 1 87 ? -7.191 -1.354 1.338 1.00 0.00 87 ASP A C 6
ATOM 9661 O O . ASP A 1 87 ? -5.995 -1.064 1.334 1.00 0.00 87 ASP A O 6
ATOM 9670 N N . TRP A 1 88 ? -8.074 -0.771 2.141 1.00 0.00 88 TRP A N 6
ATOM 9671 C CA . TRP A 1 88 ? -7.679 0.267 3.086 1.00 0.00 88 TRP A CA 6
ATOM 9672 C C . TRP A 1 88 ? -6.979 -0.338 4.298 1.00 0.00 88 TRP A C 6
ATOM 9673 O O . TRP A 1 88 ? -7.627 -0.871 5.198 1.00 0.00 88 TRP A O 6
ATOM 9694 N N . ALA A 1 89 ? -5.653 -0.252 4.315 1.00 0.00 89 ALA A N 6
ATOM 9695 C CA . ALA A 1 89 ? -4.866 -0.789 5.418 1.00 0.00 89 ALA A CA 6
ATOM 9696 C C . ALA A 1 89 ? -5.504 -0.453 6.762 1.00 0.00 89 ALA A C 6
ATOM 9697 O O . ALA A 1 89 ? -6.031 -1.330 7.445 1.00 0.00 89 ALA A O 6
ATOM 9704 N N . GLU A 1 90 ? -5.451 0.823 7.134 1.00 0.00 90 GLU A N 6
ATOM 9705 C CA . GLU A 1 90 ? -6.022 1.273 8.398 1.00 0.00 90 GLU A CA 6
ATOM 9706 C C . GLU A 1 90 ? -6.519 2.712 8.288 1.00 0.00 90 GLU A C 6
ATOM 9707 O O . GLU A 1 90 ? -5.883 3.570 7.676 1.00 0.00 90 GLU A O 6
ATOM 9719 N N . PRO A 1 91 ? -7.684 2.983 8.895 1.00 0.00 91 PRO A N 6
ATOM 9720 C CA . PRO A 1 91 ? -8.293 4.316 8.880 1.00 0.00 91 PRO A CA 6
ATOM 9721 C C . PRO A 1 91 ? -7.510 5.320 9.719 1.00 0.00 91 PRO A C 6
ATOM 9722 O O . PRO A 1 91 ? -7.185 6.411 9.253 1.00 0.00 91 PRO A O 6
ATOM 9733 N N . GLU A 1 92 ? -7.211 4.943 10.958 1.00 0.00 92 GLU A N 6
ATOM 9734 C CA . GLU A 1 92 ? -6.466 5.813 11.862 1.00 0.00 92 GLU A CA 6
ATOM 9735 C C . GLU A 1 92 ? -5.948 5.030 13.065 1.00 0.00 92 GLU A C 6
ATOM 9736 O O . GLU A 1 92 ? -6.712 4.671 13.961 1.00 0.00 92 GLU A O 6
ATOM 9748 N N . ILE A 1 93 ? -4.645 4.770 13.077 1.00 0.00 93 ILE A N 6
ATOM 9749 C CA . ILE A 1 93 ? -4.024 4.031 14.169 1.00 0.00 93 ILE A CA 6
ATOM 9750 C C . ILE A 1 93 ? -3.236 4.962 15.084 1.00 0.00 93 ILE A C 6
ATOM 9751 O O . ILE A 1 93 ? -3.218 6.177 14.885 1.00 0.00 93 ILE A O 6
ATOM 9767 N N . ASP A 1 94 ? -2.585 4.384 16.088 1.00 0.00 94 ASP A N 6
ATOM 9768 C CA . ASP A 1 94 ? -1.792 5.162 17.033 1.00 0.00 94 ASP A CA 6
ATOM 9769 C C . ASP A 1 94 ? -0.329 5.212 16.603 1.00 0.00 94 ASP A C 6
ATOM 9770 O O . ASP A 1 94 ? 0.576 5.182 17.437 1.00 0.00 94 ASP A O 6
ATOM 9779 N N . VAL A 1 95 ? -0.104 5.288 15.295 1.00 0.00 95 VAL A N 6
ATOM 9780 C CA . VAL A 1 95 ? 1.248 5.343 14.754 1.00 0.00 95 VAL A CA 6
ATOM 9781 C C . VAL A 1 95 ? 2.118 6.314 15.544 1.00 0.00 95 VAL A C 6
ATOM 9782 O O . VAL A 1 95 ? 3.341 6.181 15.580 1.00 0.00 95 VAL A O 6
ATOM 9795 N N . ASP A 1 96 ? 1.478 7.291 16.177 1.00 0.00 96 ASP A N 6
ATOM 9796 C CA . ASP A 1 96 ? 2.193 8.286 16.969 1.00 0.00 96 ASP A CA 6
ATOM 9797 C C . ASP A 1 96 ? 3.060 7.615 18.030 1.00 0.00 96 ASP A C 6
ATOM 9798 O O . ASP A 1 96 ? 4.230 7.957 18.195 1.00 0.00 96 ASP A O 6
ATOM 9807 N N . GLU A 1 97 ? 2.476 6.659 18.746 1.00 0.00 97 GLU A N 6
ATOM 9808 C CA . GLU A 1 97 ? 3.196 5.942 19.792 1.00 0.00 97 GLU A CA 6
ATOM 9809 C C . GLU A 1 97 ? 4.019 4.801 19.201 1.00 0.00 97 GLU A C 6
ATOM 9810 O O . GLU A 1 97 ? 5.200 4.648 19.513 1.00 0.00 97 GLU A O 6
ATOM 9822 N N . ASP A 1 98 ? 3.387 4.003 18.348 1.00 0.00 98 ASP A N 6
ATOM 9823 C CA . ASP A 1 98 ? 4.061 2.876 17.712 1.00 0.00 98 ASP A CA 6
ATOM 9824 C C . ASP A 1 98 ? 3.577 2.693 16.277 1.00 0.00 98 ASP A C 6
ATOM 9825 O O . ASP A 1 98 ? 2.390 2.478 16.034 1.00 0.00 98 ASP A O 6
ATOM 9834 N N . VAL A 1 99 ? 4.506 2.780 15.330 1.00 0.00 99 VAL A N 6
ATOM 9835 C CA . VAL A 1 99 ? 4.174 2.624 13.918 1.00 0.00 99 VAL A CA 6
ATOM 9836 C C . VAL A 1 99 ? 4.969 1.485 13.290 1.00 0.00 99 VAL A C 6
ATOM 9837 O O . VAL A 1 99 ? 4.524 0.862 12.326 1.00 0.00 99 VAL A O 6
ATOM 9850 N N . MET A 1 100 ? 6.147 1.217 13.844 1.00 0.00 100 MET A N 6
ATOM 9851 C CA . MET A 1 100 ? 7.003 0.150 13.339 1.00 0.00 100 MET A CA 6
ATOM 9852 C C . MET A 1 100 ? 6.799 -1.135 14.135 1.00 0.00 100 MET A C 6
ATOM 9853 O O . MET A 1 100 ? 6.293 -1.106 15.256 1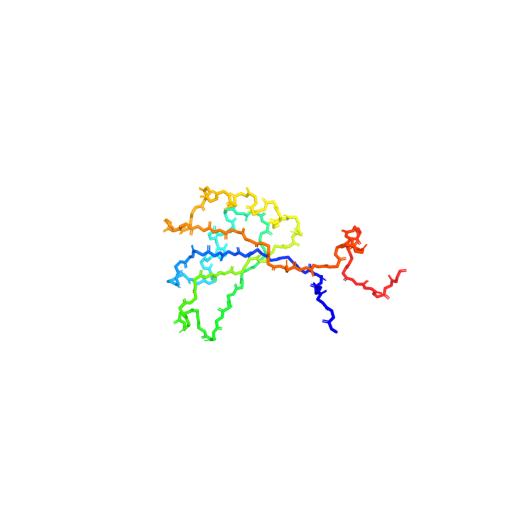.00 0.00 100 MET A O 6
ATOM 9867 N N . GLU A 1 101 ? 7.195 -2.260 13.548 1.00 0.00 101 GLU A N 6
ATOM 9868 C CA . GLU A 1 101 ? 7.053 -3.554 14.204 1.00 0.00 101 GLU A CA 6
ATOM 9869 C C . GLU A 1 101 ? 8.316 -3.910 14.984 1.00 0.00 101 GLU A C 6
ATOM 9870 O O . GLU A 1 101 ? 9.251 -4.498 14.441 1.00 0.00 101 GLU A O 6
ATOM 9882 N N . THR A 1 102 ? 8.335 -3.548 16.264 1.00 0.00 102 THR A N 6
ATOM 9883 C CA . THR A 1 102 ? 9.481 -3.827 17.119 1.00 0.00 102 THR A CA 6
ATOM 9884 C C . THR A 1 102 ? 9.103 -4.769 18.256 1.00 0.00 102 THR A C 6
ATOM 9885 O O . THR A 1 102 ? 7.924 -4.943 18.566 1.00 0.00 102 THR A O 6
ATOM 9896 N N . VAL A 1 103 ? 10.110 -5.376 18.876 1.00 0.00 103 VAL A N 6
ATOM 9897 C CA . VAL A 1 103 ? 9.883 -6.300 19.980 1.00 0.00 103 VAL A CA 6
ATOM 9898 C C . VAL A 1 103 ? 9.400 -5.562 21.224 1.00 0.00 103 VAL A C 6
ATOM 9899 O O . VAL A 1 103 ? 10.027 -4.601 21.671 1.00 0.00 103 VAL A O 6
ATOM 9912 N N . SER A 1 104 ? 8.282 -6.018 21.779 1.00 0.00 104 SER A N 6
ATOM 9913 C CA . SER A 1 104 ? 7.713 -5.399 22.970 1.00 0.00 104 SER A CA 6
ATOM 9914 C C . SER A 1 104 ? 6.588 -6.256 23.543 1.00 0.00 104 SER A C 6
ATOM 9915 O O . SER A 1 104 ? 5.684 -6.677 22.823 1.00 0.00 104 SER A O 6
ATOM 9923 N N . GLY A 1 105 ? 6.651 -6.511 24.847 1.00 0.00 105 GLY A N 6
ATOM 9924 C CA . GLY A 1 105 ? 5.633 -7.316 25.496 1.00 0.00 105 GLY A CA 6
ATOM 9925 C C . GLY A 1 105 ? 5.939 -7.569 26.959 1.00 0.00 105 GLY A C 6
ATOM 9926 O O . GLY A 1 105 ? 6.118 -8.708 27.390 1.00 0.00 105 GLY A O 6
ATOM 9930 N N . PRO A 1 106 ? 6.005 -6.487 27.749 1.00 0.00 106 PRO A N 6
ATOM 9931 C CA . PRO A 1 106 ? 6.293 -6.571 29.184 1.00 0.00 106 PRO A CA 6
ATOM 9932 C C . PRO A 1 106 ? 5.146 -7.196 29.970 1.00 0.00 106 PRO A C 6
ATOM 9933 O O . PRO A 1 106 ? 4.166 -7.664 29.390 1.00 0.00 106 PRO A O 6
ATOM 9944 N N . SER A 1 107 ? 5.274 -7.202 31.293 1.00 0.00 107 SER A N 6
ATOM 9945 C CA . SER A 1 107 ? 4.249 -7.773 32.158 1.00 0.00 107 SER A CA 6
ATOM 9946 C C . SER A 1 107 ? 3.140 -6.761 32.427 1.00 0.00 107 SER A C 6
ATOM 9947 O O . SER A 1 107 ? 3.152 -6.064 33.443 1.00 0.00 107 SER A O 6
ATOM 9955 N N . SER A 1 108 ? 2.180 -6.685 31.510 1.00 0.00 108 SER A N 6
ATOM 9956 C CA . SER A 1 108 ? 1.065 -5.756 31.645 1.00 0.00 108 SER A CA 6
ATOM 9957 C C . SER A 1 108 ? -0.176 -6.470 32.173 1.00 0.00 108 SER A C 6
ATOM 9958 O O . SER A 1 108 ? -0.902 -7.116 31.419 1.00 0.00 108 SER A O 6
ATOM 9966 N N . GLY A 1 109 ? -0.412 -6.347 33.476 1.00 0.00 109 GLY A N 6
ATOM 9967 C CA . GLY A 1 109 ? -1.565 -6.985 34.084 1.00 0.00 109 GLY A CA 6
ATOM 9968 C C . GLY A 1 109 ? -1.591 -6.821 35.591 1.00 0.00 109 GLY A C 6
ATOM 9969 O O . GLY A 1 109 ? -0.736 -7.358 36.295 1.00 0.00 109 GLY A O 6
ATOM 9973 N N . GLY A 1 1 ? 0.498 -4.064 18.034 1.00 0.00 1 GLY A N 7
ATOM 9974 C CA . GLY A 1 1 ? -0.193 -2.838 17.681 1.00 0.00 1 GLY A CA 7
ATOM 9975 C C . GLY A 1 1 ? -0.584 -2.023 18.898 1.00 0.00 1 GLY A C 7
ATOM 9976 O O . GLY A 1 1 ? -1.043 -2.572 19.900 1.00 0.00 1 GLY A O 7
ATOM 9980 N N . SER A 1 2 ? -0.402 -0.709 18.812 1.00 0.00 2 SER A N 7
ATOM 9981 C CA . SER A 1 2 ? -0.734 0.183 19.917 1.00 0.00 2 SER A CA 7
ATOM 9982 C C . SER A 1 2 ? -1.240 1.525 19.398 1.00 0.00 2 SER A C 7
ATOM 9983 O O . SER A 1 2 ? -0.975 1.902 18.257 1.00 0.00 2 SER A O 7
ATOM 9991 N N . SER A 1 3 ? -1.971 2.243 20.246 1.00 0.00 3 SER A N 7
ATOM 9992 C CA . SER A 1 3 ? -2.518 3.542 19.873 1.00 0.00 3 SER A CA 7
ATOM 9993 C C . SER A 1 3 ? -1.421 4.602 19.831 1.00 0.00 3 SER A C 7
ATOM 9994 O O . SER A 1 3 ? -0.481 4.570 20.624 1.00 0.00 3 SER A O 7
ATOM 10002 N N . GLY A 1 4 ? -1.549 5.541 18.898 1.00 0.00 4 GLY A N 7
ATOM 10003 C CA . GLY A 1 4 ? -0.563 6.597 18.768 1.00 0.00 4 GLY A CA 7
ATOM 10004 C C . GLY A 1 4 ? -0.924 7.598 17.689 1.00 0.00 4 GLY A C 7
ATOM 10005 O O . GLY A 1 4 ? -2.014 7.541 17.119 1.00 0.00 4 GLY A O 7
ATOM 10009 N N . SER A 1 5 ? -0.007 8.518 17.407 1.00 0.00 5 SER A N 7
ATOM 10010 C CA . SER A 1 5 ? -0.237 9.540 16.392 1.00 0.00 5 SER A CA 7
ATOM 10011 C C . SER A 1 5 ? -0.521 8.903 15.035 1.00 0.00 5 SER A C 7
ATOM 10012 O O . SER A 1 5 ? 0.044 7.864 14.693 1.00 0.00 5 SER A O 7
ATOM 10020 N N . SER A 1 6 ? -1.403 9.534 14.265 1.00 0.00 6 SER A N 7
ATOM 10021 C CA . SER A 1 6 ? -1.767 9.028 12.947 1.00 0.00 6 SER A CA 7
ATOM 10022 C C . SER A 1 6 ? -1.374 10.021 11.857 1.00 0.00 6 SER A C 7
ATOM 10023 O O . SER A 1 6 ? -1.285 11.224 12.099 1.00 0.00 6 SER A O 7
ATOM 10031 N N . GLY A 1 7 ? -1.139 9.506 10.653 1.00 0.00 7 GLY A N 7
ATOM 10032 C CA . GLY A 1 7 ? -0.758 10.360 9.543 1.00 0.00 7 GLY A CA 7
ATOM 10033 C C . GLY A 1 7 ? -0.331 9.568 8.323 1.00 0.00 7 GLY A C 7
ATOM 10034 O O . GLY A 1 7 ? -0.964 9.648 7.271 1.00 0.00 7 GLY A O 7
ATOM 10038 N N . ASN A 1 8 ? 0.746 8.803 8.463 1.00 0.00 8 ASN A N 7
ATOM 10039 C CA . ASN A 1 8 ? 1.259 7.996 7.362 1.00 0.00 8 ASN A CA 7
ATOM 10040 C C . ASN A 1 8 ? 0.125 7.260 6.654 1.00 0.00 8 ASN A C 7
ATOM 10041 O O . ASN A 1 8 ? -0.852 6.851 7.283 1.00 0.00 8 ASN A O 7
ATOM 10052 N N . CYS A 1 9 ? 0.262 7.095 5.343 1.00 0.00 9 CYS A N 7
ATOM 10053 C CA . CYS A 1 9 ? -0.750 6.409 4.548 1.00 0.00 9 CYS A CA 7
ATOM 10054 C C . CYS A 1 9 ? -0.144 5.228 3.798 1.00 0.00 9 CYS A C 7
ATOM 10055 O O . CYS A 1 9 ? 0.857 5.373 3.096 1.00 0.00 9 CYS A O 7
ATOM 10063 N N . ARG A 1 10 ? -0.756 4.058 3.953 1.00 0.00 10 ARG A N 7
ATOM 10064 C CA . ARG A 1 10 ? -0.275 2.851 3.292 1.00 0.00 10 ARG A CA 7
ATOM 10065 C C . ARG A 1 10 ? -1.429 2.086 2.651 1.00 0.00 10 ARG A C 7
ATOM 10066 O O . ARG A 1 10 ? -2.502 1.950 3.240 1.00 0.00 10 ARG A O 7
ATOM 10087 N N . LEU A 1 11 ? -1.201 1.588 1.441 1.00 0.00 11 LEU A N 7
ATOM 10088 C CA . LEU A 1 11 ? -2.222 0.836 0.718 1.00 0.00 11 LEU A CA 7
ATOM 10089 C C . LEU A 1 11 ? -1.993 -0.666 0.858 1.00 0.00 11 LEU A C 7
ATOM 10090 O O . LEU A 1 11 ? -0.859 -1.139 0.800 1.00 0.00 11 LEU A O 7
ATOM 10106 N N . PHE A 1 12 ? -3.079 -1.410 1.040 1.00 0.00 12 PHE A N 7
ATOM 10107 C CA . PHE A 1 12 ? -2.998 -2.858 1.187 1.00 0.00 12 PHE A CA 7
ATOM 10108 C C . PHE A 1 12 ? -2.983 -3.543 -0.177 1.00 0.00 12 PHE A C 7
ATOM 10109 O O . PHE A 1 12 ? -4.022 -3.684 -0.823 1.00 0.00 12 PHE A O 7
ATOM 10126 N N . ILE A 1 13 ? -1.800 -3.966 -0.607 1.00 0.00 13 ILE A N 7
ATOM 10127 C CA . ILE A 1 13 ? -1.650 -4.636 -1.893 1.00 0.00 13 ILE A CA 7
ATOM 10128 C C . ILE A 1 13 ? -1.542 -6.147 -1.716 1.00 0.00 13 ILE A C 7
ATOM 10129 O O . ILE A 1 13 ? -0.490 -6.665 -1.344 1.00 0.00 13 ILE A O 7
ATOM 10145 N N . GLY A 1 14 ? -2.638 -6.849 -1.987 1.00 0.00 14 GLY A N 7
ATOM 10146 C CA . GLY A 1 14 ? -2.645 -8.294 -1.854 1.00 0.00 14 GLY A CA 7
ATOM 10147 C C . GLY A 1 14 ? -2.772 -8.999 -3.190 1.00 0.00 14 GLY A C 7
ATOM 10148 O O . GLY A 1 14 ? -3.309 -8.441 -4.146 1.00 0.00 14 GLY A O 7
ATOM 10152 N N . GLY A 1 15 ? -2.274 -10.230 -3.258 1.00 0.00 15 GLY A N 7
ATOM 10153 C CA . GLY A 1 15 ? -2.343 -10.991 -4.492 1.00 0.00 15 GLY A CA 7
ATOM 10154 C C . GLY A 1 15 ? -1.177 -10.702 -5.416 1.00 0.00 15 GLY A C 7
ATOM 10155 O O . GLY A 1 15 ? -1.361 -10.163 -6.508 1.00 0.00 15 GLY A O 7
ATOM 10159 N N . ILE A 1 16 ? 0.026 -11.060 -4.979 1.00 0.00 16 ILE A N 7
ATOM 10160 C CA . ILE A 1 16 ? 1.225 -10.835 -5.776 1.00 0.00 16 ILE A CA 7
ATOM 10161 C C . ILE A 1 16 ? 2.207 -11.992 -5.630 1.00 0.00 16 ILE A C 7
ATOM 10162 O O . ILE A 1 16 ? 2.228 -12.697 -4.621 1.00 0.00 16 ILE A O 7
ATOM 10178 N N . PRO A 1 17 ? 3.043 -12.193 -6.660 1.00 0.00 17 PRO A N 7
ATOM 10179 C CA . PRO A 1 17 ? 4.045 -13.263 -6.669 1.00 0.00 17 PRO A CA 7
ATOM 10180 C C . PRO A 1 17 ? 5.174 -13.008 -5.676 1.00 0.00 17 PRO A C 7
ATOM 10181 O O . PRO A 1 17 ? 5.605 -11.870 -5.489 1.00 0.00 17 PRO A O 7
ATOM 10192 N N . LYS A 1 18 ? 5.649 -14.074 -5.041 1.00 0.00 18 LYS A N 7
ATOM 10193 C CA . LYS A 1 18 ? 6.730 -13.967 -4.068 1.00 0.00 18 LYS A CA 7
ATOM 10194 C C . LYS A 1 18 ? 8.074 -13.785 -4.765 1.00 0.00 18 LYS A C 7
ATOM 10195 O O . LYS A 1 18 ? 8.909 -12.995 -4.326 1.00 0.00 18 LYS A O 7
ATOM 10214 N N . MET A 1 19 ? 8.275 -14.520 -5.854 1.00 0.00 19 MET A N 7
ATOM 10215 C CA . MET A 1 19 ? 9.518 -14.436 -6.613 1.00 0.00 19 MET A CA 7
ATOM 10216 C C . MET A 1 19 ? 10.017 -12.996 -6.682 1.00 0.00 19 MET A C 7
ATOM 10217 O O . MET A 1 19 ? 11.214 -12.750 -6.828 1.00 0.00 19 MET A O 7
ATOM 10231 N N . LYS A 1 20 ? 9.092 -12.048 -6.575 1.00 0.00 20 LYS A N 7
ATOM 10232 C CA . LYS A 1 20 ? 9.438 -10.633 -6.624 1.00 0.00 20 LYS A CA 7
ATOM 10233 C C . LYS A 1 20 ? 10.063 -10.180 -5.308 1.00 0.00 20 LYS A C 7
ATOM 10234 O O . LYS A 1 20 ? 10.304 -10.989 -4.412 1.00 0.00 20 LYS A O 7
ATOM 10253 N N . LYS A 1 21 ? 10.322 -8.881 -5.197 1.00 0.00 21 LYS A N 7
ATOM 10254 C CA . LYS A 1 21 ? 10.916 -8.319 -3.991 1.00 0.00 21 LYS A CA 7
ATOM 10255 C C . LYS A 1 21 ? 10.348 -6.934 -3.699 1.00 0.00 21 LYS A C 7
ATOM 10256 O O . LYS A 1 21 ? 9.831 -6.264 -4.593 1.00 0.00 21 LYS A O 7
ATOM 10275 N N . ARG A 1 22 ? 10.449 -6.510 -2.443 1.00 0.00 22 ARG A N 7
ATOM 10276 C CA . ARG A 1 22 ? 9.945 -5.205 -2.034 1.00 0.00 22 ARG A CA 7
ATOM 10277 C C . ARG A 1 22 ? 10.440 -4.112 -2.977 1.00 0.00 22 ARG A C 7
ATOM 10278 O O . ARG A 1 22 ? 9.707 -3.177 -3.297 1.00 0.00 22 ARG A O 7
ATOM 10299 N N . GLU A 1 23 ? 11.688 -4.237 -3.417 1.00 0.00 23 GLU A N 7
ATOM 10300 C CA . GLU A 1 23 ? 12.280 -3.259 -4.322 1.00 0.00 23 GLU A CA 7
ATOM 10301 C C . GLU A 1 23 ? 11.601 -3.300 -5.688 1.00 0.00 23 GLU A C 7
ATOM 10302 O O . GLU A 1 23 ? 11.345 -2.261 -6.296 1.00 0.00 23 GLU A O 7
ATOM 10314 N N . GLU A 1 24 ? 11.312 -4.508 -6.162 1.00 0.00 24 GLU A N 7
ATOM 10315 C CA . GLU A 1 24 ? 10.663 -4.684 -7.457 1.00 0.00 24 GLU A CA 7
ATOM 10316 C C . GLU A 1 24 ? 9.216 -4.204 -7.410 1.00 0.00 24 GLU A C 7
ATOM 10317 O O . GLU A 1 24 ? 8.761 -3.482 -8.299 1.00 0.00 24 GLU A O 7
ATOM 10329 N N . ILE A 1 25 ? 8.497 -4.609 -6.369 1.00 0.00 25 ILE A N 7
ATOM 10330 C CA . ILE A 1 25 ? 7.102 -4.220 -6.206 1.00 0.00 25 ILE A CA 7
ATOM 10331 C C . ILE A 1 25 ? 6.937 -2.708 -6.314 1.00 0.00 25 ILE A C 7
ATOM 10332 O O . ILE A 1 25 ? 6.075 -2.217 -7.044 1.00 0.00 25 ILE A O 7
ATOM 10348 N N . LEU A 1 26 ? 7.769 -1.974 -5.584 1.00 0.00 26 LEU A N 7
ATOM 10349 C CA . LEU A 1 26 ? 7.717 -0.516 -5.598 1.00 0.00 26 LEU A CA 7
ATOM 10350 C C . LEU A 1 26 ? 7.551 0.008 -7.021 1.00 0.00 26 LEU A C 7
ATOM 10351 O O . LEU A 1 26 ? 6.575 0.691 -7.330 1.00 0.00 26 LEU A O 7
ATOM 10367 N N . GLU A 1 27 ? 8.510 -0.317 -7.882 1.00 0.00 27 GLU A N 7
ATOM 10368 C CA . GLU A 1 27 ? 8.468 0.121 -9.272 1.00 0.00 27 GLU A CA 7
ATOM 10369 C C . GLU A 1 27 ? 7.105 -0.168 -9.893 1.00 0.00 27 GLU A C 7
ATOM 10370 O O . GLU A 1 27 ? 6.395 0.747 -10.308 1.00 0.00 27 GLU A O 7
ATOM 10382 N N . GLU A 1 28 ? 6.747 -1.447 -9.952 1.00 0.00 28 GLU A N 7
ATOM 10383 C CA . GLU A 1 28 ? 5.469 -1.857 -10.524 1.00 0.00 28 GLU A CA 7
ATOM 10384 C C . GLU A 1 28 ? 4.335 -0.979 -10.004 1.00 0.00 28 GLU A C 7
ATOM 10385 O O . GLU A 1 28 ? 3.311 -0.812 -10.668 1.00 0.00 28 GLU A O 7
ATOM 10397 N N . ILE A 1 29 ? 4.524 -0.421 -8.813 1.00 0.00 29 ILE A N 7
ATOM 10398 C CA . ILE A 1 29 ? 3.518 0.440 -8.205 1.00 0.00 29 ILE A CA 7
ATOM 10399 C C . ILE A 1 29 ? 3.699 1.890 -8.639 1.00 0.00 29 ILE A C 7
ATOM 10400 O O . ILE A 1 29 ? 2.726 2.599 -8.894 1.00 0.00 29 ILE A O 7
ATOM 10416 N N . ALA A 1 30 ? 4.952 2.325 -8.723 1.00 0.00 30 ALA A N 7
ATOM 10417 C CA . ALA A 1 30 ? 5.262 3.690 -9.131 1.00 0.00 30 ALA A CA 7
ATOM 10418 C C . ALA A 1 30 ? 4.639 4.013 -10.484 1.00 0.00 30 ALA A C 7
ATOM 10419 O O . ALA A 1 30 ? 4.581 5.173 -10.892 1.00 0.00 30 ALA A O 7
ATOM 10426 N N . LYS A 1 31 ? 4.174 2.980 -11.178 1.00 0.00 31 LYS A N 7
ATOM 10427 C CA . LYS A 1 31 ? 3.553 3.153 -12.486 1.00 0.00 31 LYS A CA 7
ATOM 10428 C C . LYS A 1 31 ? 2.036 3.032 -12.390 1.00 0.00 31 LYS A C 7
ATOM 10429 O O . LYS A 1 31 ? 1.302 3.880 -12.897 1.00 0.00 31 LYS A O 7
ATOM 10448 N N . VAL A 1 32 ? 1.572 1.973 -11.733 1.00 0.00 32 VAL A N 7
ATOM 10449 C CA . VAL A 1 32 ? 0.142 1.743 -11.568 1.00 0.00 32 VAL A CA 7
ATOM 10450 C C . VAL A 1 32 ? -0.496 2.836 -10.718 1.00 0.00 32 VAL A C 7
ATOM 10451 O O . VAL A 1 32 ? -1.661 3.186 -10.907 1.00 0.00 32 VAL A O 7
ATOM 10464 N N . THR A 1 33 ? 0.276 3.374 -9.778 1.00 0.00 33 THR A N 7
ATOM 10465 C CA . THR A 1 33 ? -0.213 4.427 -8.898 1.00 0.00 33 THR A CA 7
ATOM 10466 C C . THR A 1 33 ? 0.854 5.491 -8.668 1.00 0.00 33 THR A C 7
ATOM 10467 O O . THR A 1 33 ? 1.901 5.217 -8.084 1.00 0.00 33 THR A O 7
ATOM 10478 N N . GLU A 1 34 ? 0.580 6.707 -9.131 1.00 0.00 34 GLU A N 7
ATOM 10479 C CA . GLU A 1 34 ? 1.518 7.812 -8.976 1.00 0.00 34 GLU A CA 7
ATOM 10480 C C . GLU A 1 34 ? 1.327 8.503 -7.629 1.00 0.00 34 GLU A C 7
ATOM 10481 O O . GLU A 1 34 ? 0.220 8.909 -7.278 1.00 0.00 34 GLU A O 7
ATOM 10493 N N . GLY A 1 35 ? 2.416 8.632 -6.876 1.00 0.00 35 GLY A N 7
ATOM 10494 C CA . GLY A 1 35 ? 2.347 9.273 -5.576 1.00 0.00 35 GLY A CA 7
ATOM 10495 C C . GLY A 1 35 ? 2.863 8.383 -4.463 1.00 0.00 35 GLY A C 7
ATOM 10496 O O . GLY A 1 35 ? 2.662 8.672 -3.283 1.00 0.00 35 GLY A O 7
ATOM 10500 N N . VAL A 1 36 ? 3.529 7.295 -4.837 1.00 0.00 36 VAL A N 7
ATOM 10501 C CA . VAL A 1 36 ? 4.074 6.359 -3.862 1.00 0.00 36 VAL A CA 7
ATOM 10502 C C . VAL A 1 36 ? 5.430 6.829 -3.348 1.00 0.00 36 VAL A C 7
ATOM 10503 O O . VAL A 1 36 ? 6.284 7.263 -4.122 1.00 0.00 36 VAL A O 7
ATOM 10516 N N . LEU A 1 37 ? 5.622 6.741 -2.036 1.00 0.00 37 LEU A N 7
ATOM 10517 C CA . LEU A 1 37 ? 6.876 7.157 -1.417 1.00 0.00 37 LEU A CA 7
ATOM 10518 C C . LEU A 1 37 ? 7.842 5.982 -1.301 1.00 0.00 37 LEU A C 7
ATOM 10519 O O . LEU A 1 37 ? 8.996 6.071 -1.721 1.00 0.00 37 LEU A O 7
ATOM 10535 N N . ASP A 1 38 ? 7.363 4.883 -0.730 1.00 0.00 38 ASP A N 7
ATOM 10536 C CA . ASP A 1 38 ? 8.183 3.689 -0.562 1.00 0.00 38 ASP A CA 7
ATOM 10537 C C . ASP A 1 38 ? 7.316 2.473 -0.252 1.00 0.00 38 ASP A C 7
ATOM 10538 O O . ASP A 1 38 ? 6.171 2.608 0.180 1.00 0.00 38 ASP A O 7
ATOM 10547 N N . VAL A 1 39 ? 7.869 1.285 -0.477 1.00 0.00 39 VAL A N 7
ATOM 10548 C CA . VAL A 1 39 ? 7.146 0.045 -0.222 1.00 0.00 39 VAL A CA 7
ATOM 10549 C C . VAL A 1 39 ? 7.752 -0.712 0.955 1.00 0.00 39 VAL A C 7
ATOM 10550 O O . VAL A 1 39 ? 8.972 -0.829 1.069 1.00 0.00 39 VAL A O 7
ATOM 10563 N N . ILE A 1 40 ? 6.891 -1.225 1.828 1.00 0.00 40 ILE A N 7
ATOM 10564 C CA . ILE A 1 40 ? 7.341 -1.972 2.995 1.00 0.00 40 ILE A CA 7
ATOM 10565 C C . ILE A 1 40 ? 6.923 -3.436 2.906 1.00 0.00 40 ILE A C 7
ATOM 10566 O O . ILE A 1 40 ? 5.886 -3.762 2.329 1.00 0.00 40 ILE A O 7
ATOM 10582 N N . VAL A 1 41 ? 7.737 -4.314 3.483 1.00 0.00 41 VAL A N 7
ATOM 10583 C CA . VAL A 1 41 ? 7.452 -5.744 3.471 1.00 0.00 41 VAL A CA 7
ATOM 10584 C C . VAL A 1 41 ? 7.777 -6.380 4.817 1.00 0.00 41 VAL A C 7
ATOM 10585 O O . VAL A 1 41 ? 8.938 -6.438 5.224 1.00 0.00 41 VAL A O 7
ATOM 10598 N N . TYR A 1 42 ? 6.746 -6.857 5.505 1.00 0.00 42 TYR A N 7
ATOM 10599 C CA . TYR A 1 42 ? 6.921 -7.488 6.808 1.00 0.00 42 TYR A CA 7
ATOM 10600 C C . TYR A 1 42 ? 5.719 -8.360 7.157 1.00 0.00 42 TYR A C 7
ATOM 10601 O O . TYR A 1 42 ? 4.576 -7.909 7.107 1.00 0.00 42 TYR A O 7
ATOM 10619 N N . ALA A 1 43 ? 5.989 -9.613 7.511 1.00 0.00 43 ALA A N 7
ATOM 10620 C CA . ALA A 1 43 ? 4.931 -10.549 7.872 1.00 0.00 43 ALA A CA 7
ATOM 10621 C C . ALA A 1 43 ? 5.294 -11.328 9.131 1.00 0.00 43 ALA A C 7
ATOM 10622 O O . ALA A 1 43 ? 6.024 -12.318 9.071 1.00 0.00 43 ALA A O 7
ATOM 10629 N N . SER A 1 44 ? 4.780 -10.876 10.270 1.00 0.00 44 SER A N 7
ATOM 10630 C CA . SER A 1 44 ? 5.054 -11.529 11.545 1.00 0.00 44 SER A CA 7
ATOM 10631 C C . SER A 1 44 ? 6.555 -11.711 11.751 1.00 0.00 44 SER A C 7
ATOM 10632 O O . SER A 1 44 ? 6.989 -12.607 12.474 1.00 0.00 44 SER A O 7
ATOM 10640 N N . ALA A 1 45 ? 7.342 -10.854 11.109 1.00 0.00 45 ALA A N 7
ATOM 10641 C CA . ALA A 1 45 ? 8.794 -10.917 11.222 1.00 0.00 45 ALA A CA 7
ATOM 10642 C C . ALA A 1 45 ? 9.446 -9.672 10.631 1.00 0.00 45 ALA A C 7
ATOM 10643 O O . ALA A 1 45 ? 8.760 -8.744 10.204 1.00 0.00 45 ALA A O 7
ATOM 10650 N N . ALA A 1 46 ? 10.775 -9.658 10.611 1.00 0.00 46 ALA A N 7
ATOM 10651 C CA . ALA A 1 46 ? 11.519 -8.527 10.071 1.00 0.00 46 ALA A CA 7
ATOM 10652 C C . ALA A 1 46 ? 10.972 -8.110 8.710 1.00 0.00 46 ALA A C 7
ATOM 10653 O O . ALA A 1 46 ? 10.335 -7.064 8.581 1.00 0.00 46 ALA A O 7
ATOM 10660 N N . ASP A 1 47 ? 11.226 -8.932 7.699 1.00 0.00 47 ASP A N 7
ATOM 10661 C CA . ASP A 1 47 ? 10.759 -8.649 6.347 1.00 0.00 47 ASP A CA 7
ATOM 10662 C C . ASP A 1 47 ? 10.711 -9.923 5.509 1.00 0.00 47 ASP A C 7
ATOM 10663 O O . ASP A 1 47 ? 11.668 -10.697 5.482 1.00 0.00 47 ASP A O 7
ATOM 10672 N N . LYS A 1 48 ? 9.590 -10.135 4.828 1.00 0.00 48 LYS A N 7
ATOM 10673 C CA . LYS A 1 48 ? 9.416 -11.315 3.990 1.00 0.00 48 LYS A CA 7
ATOM 10674 C C . LYS A 1 48 ? 8.979 -10.923 2.582 1.00 0.00 48 LYS A C 7
ATOM 10675 O O . LYS A 1 48 ? 7.786 -10.886 2.280 1.00 0.00 48 LYS A O 7
ATOM 10694 N N . MET A 1 49 ? 9.952 -10.631 1.725 1.00 0.00 49 MET A N 7
ATOM 10695 C CA . MET A 1 49 ? 9.666 -10.244 0.348 1.00 0.00 49 MET A CA 7
ATOM 10696 C C . MET A 1 49 ? 9.971 -11.389 -0.613 1.00 0.00 49 MET A C 7
ATOM 10697 O O . MET A 1 49 ? 9.766 -11.271 -1.821 1.00 0.00 49 MET A O 7
ATOM 10711 N N . LYS A 1 50 ? 10.461 -12.498 -0.069 1.00 0.00 50 LYS A N 7
ATOM 10712 C CA . LYS A 1 50 ? 10.793 -13.665 -0.877 1.00 0.00 50 LYS A CA 7
ATOM 10713 C C . LYS A 1 50 ? 9.714 -14.737 -0.754 1.00 0.00 50 LYS A C 7
ATOM 10714 O O . LYS A 1 50 ? 9.532 -15.554 -1.655 1.00 0.00 50 LYS A O 7
ATOM 10733 N N . ASN A 1 51 ? 9.000 -14.725 0.367 1.00 0.00 51 ASN A N 7
ATOM 10734 C CA . ASN A 1 51 ? 7.939 -15.696 0.607 1.00 0.00 51 ASN A CA 7
ATOM 10735 C C . ASN A 1 51 ? 6.677 -15.007 1.118 1.00 0.00 51 ASN A C 7
ATOM 10736 O O . ASN A 1 51 ? 6.252 -15.229 2.252 1.00 0.00 51 ASN A O 7
ATOM 10747 N N . ARG A 1 52 ? 6.082 -14.172 0.272 1.00 0.00 52 ARG A N 7
ATOM 10748 C CA . ARG A 1 52 ? 4.869 -13.450 0.638 1.00 0.00 52 ARG A CA 7
ATOM 10749 C C . ARG A 1 52 ? 4.035 -13.127 -0.598 1.00 0.00 52 ARG A C 7
ATOM 10750 O O . ARG A 1 52 ? 4.566 -12.990 -1.699 1.00 0.00 52 ARG A O 7
ATOM 10771 N N . GLY A 1 53 ? 2.725 -13.006 -0.407 1.00 0.00 53 GLY A N 7
ATOM 10772 C CA . GLY A 1 53 ? 1.839 -12.700 -1.515 1.00 0.00 53 GLY A CA 7
ATOM 10773 C C . GLY A 1 53 ? 1.198 -11.333 -1.384 1.00 0.00 53 GLY A C 7
ATOM 10774 O O . GLY A 1 53 ? 0.100 -11.103 -1.892 1.00 0.00 53 GLY A O 7
ATOM 10778 N N . PHE A 1 54 ? 1.883 -10.423 -0.700 1.00 0.00 54 PHE A N 7
ATOM 10779 C CA . PHE A 1 54 ? 1.373 -9.071 -0.502 1.00 0.00 54 PHE A CA 7
ATOM 10780 C C . PHE A 1 54 ? 2.504 -8.108 -0.157 1.00 0.00 54 PHE A C 7
ATOM 10781 O O . PHE A 1 54 ? 3.628 -8.527 0.117 1.00 0.00 54 PHE A O 7
ATOM 10798 N N . ALA A 1 55 ? 2.198 -6.815 -0.174 1.00 0.00 55 ALA A N 7
ATOM 10799 C CA . ALA A 1 55 ? 3.188 -5.791 0.138 1.00 0.00 55 ALA A CA 7
ATOM 10800 C C . ALA A 1 55 ? 2.516 -4.475 0.516 1.00 0.00 55 ALA A C 7
ATOM 10801 O O . ALA A 1 55 ? 1.380 -4.211 0.121 1.00 0.00 55 ALA A O 7
ATOM 10808 N N . PHE A 1 56 ? 3.225 -3.653 1.283 1.00 0.00 56 PHE A N 7
ATOM 10809 C CA . PHE A 1 56 ? 2.696 -2.365 1.716 1.00 0.00 56 PHE A CA 7
ATOM 10810 C C . PHE A 1 56 ? 3.278 -1.230 0.878 1.00 0.00 56 PHE A C 7
ATOM 10811 O O . PHE A 1 56 ? 4.481 -1.187 0.620 1.00 0.00 56 PHE A O 7
ATOM 10828 N N . VAL A 1 57 ? 2.414 -0.311 0.457 1.00 0.00 57 VAL A N 7
ATOM 10829 C CA . VAL A 1 57 ? 2.841 0.825 -0.351 1.00 0.00 57 VAL A CA 7
ATOM 10830 C C . VAL A 1 57 ? 2.474 2.144 0.319 1.00 0.00 57 VAL A C 7
ATOM 10831 O O . VAL A 1 57 ? 1.299 2.500 0.410 1.00 0.00 57 VAL A O 7
ATOM 10844 N N . GLU A 1 58 ? 3.487 2.867 0.787 1.00 0.00 58 GLU A N 7
ATOM 10845 C CA . GLU A 1 58 ? 3.270 4.147 1.449 1.00 0.00 58 GLU A CA 7
ATOM 10846 C C . GLU A 1 58 ? 3.127 5.271 0.427 1.00 0.00 58 GLU A C 7
ATOM 10847 O O . GLU A 1 58 ? 3.799 5.276 -0.604 1.00 0.00 58 GLU A O 7
ATOM 10859 N N . TYR A 1 59 ? 2.247 6.222 0.722 1.00 0.00 59 TYR A N 7
ATOM 10860 C CA . TYR A 1 59 ? 2.013 7.350 -0.172 1.00 0.00 59 TYR A CA 7
ATOM 10861 C C . TYR A 1 59 ? 2.183 8.674 0.566 1.00 0.00 59 TYR A C 7
ATOM 10862 O O . TYR A 1 59 ? 1.558 8.905 1.601 1.00 0.00 59 TYR A O 7
ATOM 10880 N N . GLU A 1 60 ? 3.034 9.541 0.025 1.00 0.00 60 GLU A N 7
ATOM 10881 C CA . GLU A 1 60 ? 3.287 10.842 0.632 1.00 0.00 60 GLU A CA 7
ATOM 10882 C C . GLU A 1 60 ? 1.982 11.600 0.858 1.00 0.00 60 GLU A C 7
ATOM 10883 O O . GLU A 1 60 ? 1.741 12.135 1.940 1.00 0.00 60 GLU A O 7
ATOM 10895 N N . SER A 1 61 ? 1.143 11.642 -0.172 1.00 0.00 61 SER A N 7
ATOM 10896 C CA . SER A 1 61 ? -0.136 12.338 -0.089 1.00 0.00 61 SER A CA 7
ATOM 10897 C C . SER A 1 61 ? -1.243 11.389 0.360 1.00 0.00 61 SER A C 7
ATOM 10898 O O . SER A 1 61 ? -1.518 10.383 -0.295 1.00 0.00 61 SER A O 7
ATOM 10906 N N . HIS A 1 62 ? -1.875 11.716 1.483 1.00 0.00 62 HIS A N 7
ATOM 10907 C CA . HIS A 1 62 ? -2.952 10.893 2.021 1.00 0.00 62 HIS A CA 7
ATOM 10908 C C . HIS A 1 62 ? -3.913 10.465 0.916 1.00 0.00 62 HIS A C 7
ATOM 10909 O O . HIS A 1 62 ? -4.476 9.371 0.959 1.00 0.00 62 HIS A O 7
ATOM 10923 N N . ARG A 1 63 ? -4.096 11.335 -0.072 1.00 0.00 63 ARG A N 7
ATOM 10924 C CA . ARG A 1 63 ? -4.989 11.047 -1.188 1.00 0.00 63 ARG A CA 7
ATOM 10925 C C . ARG A 1 63 ? -4.310 10.138 -2.208 1.00 0.00 63 ARG A C 7
ATOM 10926 O O . ARG A 1 63 ? -4.916 9.194 -2.713 1.00 0.00 63 ARG A O 7
ATOM 10947 N N . ALA A 1 64 ? -3.049 10.432 -2.508 1.00 0.00 64 ALA A N 7
ATOM 10948 C CA . ALA A 1 64 ? -2.288 9.641 -3.466 1.00 0.00 64 ALA A CA 7
ATOM 10949 C C . ALA A 1 64 ? -2.567 8.152 -3.294 1.00 0.00 64 ALA A C 7
ATOM 10950 O O . ALA A 1 64 ? -2.467 7.378 -4.246 1.00 0.00 64 ALA A O 7
ATOM 10957 N N . ALA A 1 65 ? -2.918 7.757 -2.074 1.00 0.00 65 ALA A N 7
ATOM 10958 C CA . ALA A 1 65 ? -3.213 6.361 -1.779 1.00 0.00 65 ALA A CA 7
ATOM 10959 C C . ALA A 1 65 ? -4.699 6.065 -1.952 1.00 0.00 65 ALA A C 7
ATOM 10960 O O . ALA A 1 65 ? -5.076 5.043 -2.523 1.00 0.00 65 ALA A O 7
ATOM 10967 N N . ALA A 1 66 ? -5.539 6.967 -1.453 1.00 0.00 66 ALA A N 7
ATOM 10968 C CA . ALA A 1 66 ? -6.984 6.803 -1.554 1.00 0.00 66 ALA A CA 7
ATOM 10969 C C . ALA A 1 66 ? -7.425 6.709 -3.010 1.00 0.00 66 ALA A C 7
ATOM 10970 O O . ALA A 1 66 ? -8.225 5.845 -3.371 1.00 0.00 66 ALA A O 7
ATOM 10977 N N . MET A 1 67 ? -6.900 7.602 -3.842 1.00 0.00 67 MET A N 7
ATOM 10978 C CA . MET A 1 67 ? -7.240 7.618 -5.260 1.00 0.00 67 MET A CA 7
ATOM 10979 C C . MET A 1 67 ? -6.464 6.546 -6.018 1.00 0.00 67 MET A C 7
ATOM 10980 O O . MET A 1 67 ? -6.880 6.106 -7.089 1.00 0.00 67 MET A O 7
ATOM 10994 N N . ALA A 1 68 ? -5.334 6.131 -5.455 1.00 0.00 68 ALA A N 7
ATOM 10995 C CA . ALA A 1 68 ? -4.500 5.109 -6.077 1.00 0.00 68 ALA A CA 7
ATOM 10996 C C . ALA A 1 68 ? -5.179 3.744 -6.031 1.00 0.00 68 ALA A C 7
ATOM 10997 O O . ALA A 1 68 ? -4.968 2.906 -6.907 1.00 0.00 68 ALA A O 7
ATOM 11004 N N . ARG A 1 69 ? -5.993 3.528 -5.003 1.00 0.00 69 ARG A N 7
ATOM 11005 C CA . ARG A 1 69 ? -6.701 2.264 -4.842 1.00 0.00 69 ARG A CA 7
ATOM 11006 C C . ARG A 1 69 ? -7.918 2.201 -5.760 1.00 0.00 69 ARG A C 7
ATOM 11007 O O . ARG A 1 69 ? -8.254 1.142 -6.290 1.00 0.00 69 ARG A O 7
ATOM 11028 N N . ARG A 1 70 ? -8.573 3.342 -5.944 1.00 0.00 70 ARG A N 7
ATOM 11029 C CA . ARG A 1 70 ? -9.754 3.417 -6.796 1.00 0.00 70 ARG A CA 7
ATOM 11030 C C . ARG A 1 70 ? -9.408 3.051 -8.237 1.00 0.00 70 ARG A C 7
ATOM 11031 O O . ARG A 1 70 ? -10.292 2.904 -9.081 1.00 0.00 70 ARG A O 7
ATOM 11052 N N . LYS A 1 71 ? -8.116 2.906 -8.511 1.00 0.00 71 LYS A N 7
ATOM 11053 C CA . LYS A 1 71 ? -7.651 2.557 -9.848 1.00 0.00 71 LYS A CA 7
ATOM 11054 C C . LYS A 1 71 ? -7.344 1.066 -9.946 1.00 0.00 71 LYS A C 7
ATOM 11055 O O . LYS A 1 71 ? -7.363 0.488 -11.033 1.00 0.00 71 LYS A O 7
ATOM 11074 N N . LEU A 1 72 ? -7.064 0.449 -8.804 1.00 0.00 72 LEU A N 7
ATOM 11075 C CA . LEU A 1 72 ? -6.754 -0.976 -8.760 1.00 0.00 72 LEU A CA 7
ATOM 11076 C C . LEU A 1 72 ? -7.796 -1.735 -7.944 1.00 0.00 72 LEU A C 7
ATOM 11077 O O . LEU A 1 72 ? -7.697 -2.949 -7.768 1.00 0.00 72 LEU A O 7
ATOM 11093 N N . MET A 1 73 ? -8.794 -1.011 -7.449 1.00 0.00 73 MET A N 7
ATOM 11094 C CA . MET A 1 73 ? -9.856 -1.616 -6.653 1.00 0.00 73 MET A CA 7
ATOM 11095 C C . MET A 1 73 ? -10.608 -2.669 -7.462 1.00 0.00 73 MET A C 7
ATOM 11096 O O . MET A 1 73 ? -10.780 -3.810 -7.033 1.00 0.00 73 MET A O 7
ATOM 11110 N N . PRO A 1 74 ? -11.067 -2.279 -8.661 1.00 0.00 74 PRO A N 7
ATOM 11111 C CA . PRO A 1 74 ? -11.808 -3.174 -9.554 1.00 0.00 74 PRO A CA 7
ATOM 11112 C C . PRO A 1 74 ? -10.924 -4.269 -10.141 1.00 0.00 74 PRO A C 7
ATOM 11113 O O . PRO A 1 74 ? -11.409 -5.182 -10.807 1.00 0.00 74 PRO A O 7
ATOM 11124 N N . GLY A 1 75 ? -9.622 -4.172 -9.887 1.00 0.00 75 GLY A N 7
ATOM 11125 C CA . GLY A 1 75 ? -8.691 -5.162 -10.397 1.00 0.00 75 GLY A CA 7
ATOM 11126 C C . GLY A 1 75 ? -8.437 -5.006 -11.883 1.00 0.00 75 GLY A C 7
ATOM 11127 O O . GLY A 1 75 ? -8.142 -5.982 -12.574 1.00 0.00 75 GLY A O 7
ATOM 11131 N N . ARG A 1 76 ? -8.553 -3.778 -12.377 1.00 0.00 76 ARG A N 7
ATOM 11132 C CA . ARG A 1 76 ? -8.336 -3.499 -13.791 1.00 0.00 76 ARG A CA 7
ATOM 11133 C C . ARG A 1 76 ? -6.874 -3.717 -14.171 1.00 0.00 76 ARG A C 7
ATOM 11134 O O . ARG A 1 76 ? -6.571 -4.193 -15.265 1.00 0.00 76 ARG A O 7
ATOM 11155 N N . ILE A 1 77 ? -5.973 -3.363 -13.260 1.00 0.00 77 ILE A N 7
ATOM 11156 C CA . ILE A 1 77 ? -4.544 -3.520 -13.499 1.00 0.00 77 ILE A CA 7
ATOM 11157 C C . ILE A 1 77 ? -4.000 -4.753 -12.786 1.00 0.00 77 ILE A C 7
ATOM 11158 O O . ILE A 1 77 ? -4.469 -5.115 -11.708 1.00 0.00 77 ILE A O 7
ATOM 11174 N N . GLN A 1 78 ? -3.006 -5.392 -13.395 1.00 0.00 78 GLN A N 7
ATOM 11175 C CA . GLN A 1 78 ? -2.397 -6.584 -12.817 1.00 0.00 78 GLN A CA 7
ATOM 11176 C C . GLN A 1 78 ? -0.883 -6.425 -12.712 1.00 0.00 78 GLN A C 7
ATOM 11177 O O . GLN A 1 78 ? -0.272 -5.676 -13.476 1.00 0.00 78 GLN A O 7
ATOM 11191 N N . LEU A 1 79 ? -0.284 -7.134 -11.762 1.00 0.00 79 LEU A N 7
ATOM 11192 C CA . LEU A 1 79 ? 1.159 -7.072 -11.556 1.00 0.00 79 LEU A CA 7
ATOM 11193 C C . LEU A 1 79 ? 1.830 -8.365 -12.007 1.00 0.00 79 LEU A C 7
ATOM 11194 O O . LEU A 1 79 ? 1.530 -9.443 -11.493 1.00 0.00 79 LEU A O 7
ATOM 11210 N N . TRP A 1 80 ? 2.739 -8.250 -12.968 1.00 0.00 80 TRP A N 7
ATOM 11211 C CA . TRP A 1 80 ? 3.454 -9.411 -13.486 1.00 0.00 80 TRP A CA 7
ATOM 11212 C C . TRP A 1 80 ? 2.480 -10.485 -13.956 1.00 0.00 80 TRP A C 7
ATOM 11213 O O . TRP A 1 80 ? 2.741 -11.679 -13.812 1.00 0.00 80 TRP A O 7
ATOM 11234 N N . GLY A 1 81 ? 1.355 -10.053 -14.519 1.00 0.00 81 GLY A N 7
ATOM 11235 C CA . GLY A 1 81 ? 0.359 -10.992 -15.001 1.00 0.00 81 GLY A CA 7
ATOM 11236 C C . GLY A 1 81 ? -0.421 -11.640 -13.874 1.00 0.00 81 GLY A C 7
ATOM 11237 O O . GLY A 1 81 ? -1.181 -12.583 -14.097 1.00 0.00 81 GLY A O 7
ATOM 11241 N N . HIS A 1 82 ? -0.232 -11.134 -12.659 1.00 0.00 82 HIS A N 7
ATOM 11242 C CA . HIS A 1 82 ? -0.924 -11.671 -11.492 1.00 0.00 82 HIS A CA 7
ATOM 11243 C C . HIS A 1 82 ? -1.964 -10.682 -10.975 1.00 0.00 82 HIS A C 7
ATOM 11244 O O . HIS A 1 82 ? -1.697 -9.485 -10.869 1.00 0.00 82 HIS A O 7
ATOM 11258 N N . GLN A 1 83 ? -3.150 -11.191 -10.655 1.00 0.00 83 GLN A N 7
ATOM 11259 C CA . GLN A 1 83 ? -4.230 -10.351 -10.150 1.00 0.00 83 GLN A CA 7
ATOM 11260 C C . GLN A 1 83 ? -3.846 -9.711 -8.821 1.00 0.00 83 GLN A C 7
ATOM 11261 O O . GLN A 1 83 ? -3.271 -10.365 -7.949 1.00 0.00 83 GLN A O 7
ATOM 11275 N N . ILE A 1 84 ? -4.167 -8.430 -8.672 1.00 0.00 84 ILE A N 7
ATOM 11276 C CA . ILE A 1 84 ? -3.856 -7.703 -7.448 1.00 0.00 84 ILE A CA 7
ATOM 11277 C C . ILE A 1 84 ? -5.076 -6.947 -6.933 1.00 0.00 84 ILE A C 7
ATOM 11278 O O . ILE A 1 84 ? -5.970 -6.595 -7.701 1.00 0.00 84 ILE A O 7
ATOM 11294 N N . ALA A 1 85 ? -5.104 -6.699 -5.627 1.00 0.00 85 ALA A N 7
ATOM 11295 C CA . ALA A 1 85 ? -6.212 -5.981 -5.010 1.00 0.00 85 ALA A CA 7
ATOM 11296 C C . ALA A 1 85 ? -5.705 -4.918 -4.041 1.00 0.00 85 ALA A C 7
ATOM 11297 O O . ALA A 1 85 ? -4.670 -5.092 -3.398 1.00 0.00 85 ALA A O 7
ATOM 11304 N N . VAL A 1 86 ? -6.441 -3.815 -3.942 1.00 0.00 86 VAL A N 7
ATOM 11305 C CA . VAL A 1 86 ? -6.066 -2.723 -3.052 1.00 0.00 86 VAL A CA 7
ATOM 11306 C C . VAL A 1 86 ? -7.115 -2.515 -1.965 1.00 0.00 86 VAL A C 7
ATOM 11307 O O . VAL A 1 86 ? -8.296 -2.326 -2.257 1.00 0.00 86 VAL A O 7
ATOM 11320 N N . ASP A 1 87 ? -6.676 -2.551 -0.712 1.00 0.00 87 ASP A N 7
ATOM 11321 C CA . ASP A 1 87 ? -7.577 -2.364 0.419 1.00 0.00 87 ASP A CA 7
ATOM 11322 C C . ASP A 1 87 ? -7.008 -1.350 1.406 1.00 0.00 87 ASP A C 7
ATOM 11323 O O . ASP A 1 87 ? -5.832 -0.993 1.335 1.00 0.00 87 ASP A O 7
ATOM 11332 N N . TRP A 1 88 ? -7.850 -0.888 2.323 1.00 0.00 88 TRP A N 7
ATOM 11333 C CA . TRP A 1 88 ? -7.430 0.087 3.324 1.00 0.00 88 TRP A CA 7
ATOM 11334 C C . TRP A 1 88 ? -6.667 -0.590 4.457 1.00 0.00 88 TRP A C 7
ATOM 11335 O O . TRP A 1 88 ? -7.237 -1.359 5.229 1.00 0.00 88 TRP A O 7
ATOM 11356 N N . ALA A 1 89 ? -5.374 -0.297 4.550 1.00 0.00 89 ALA A N 7
ATOM 11357 C CA . ALA A 1 89 ? -4.533 -0.876 5.591 1.00 0.00 89 ALA A CA 7
ATOM 11358 C C . ALA A 1 89 ? -5.117 -0.617 6.976 1.00 0.00 89 ALA A C 7
ATOM 11359 O O . ALA A 1 89 ? -4.863 -1.369 7.916 1.00 0.00 89 ALA A O 7
ATOM 11366 N N . GLU A 1 90 ? -5.899 0.451 7.093 1.00 0.00 90 GLU A N 7
ATOM 11367 C CA . GLU A 1 90 ? -6.518 0.808 8.364 1.00 0.00 90 GLU A CA 7
ATOM 11368 C C . GLU A 1 90 ? -8.036 0.881 8.229 1.00 0.00 90 GLU A C 7
ATOM 11369 O O . GLU A 1 90 ? -8.602 1.906 7.850 1.00 0.00 90 GLU A O 7
ATOM 11381 N N . PRO A 1 91 ? -8.712 -0.233 8.548 1.00 0.00 91 PRO A N 7
ATOM 11382 C CA . PRO A 1 91 ? -10.173 -0.321 8.470 1.00 0.00 91 PRO A CA 7
ATOM 11383 C C . PRO A 1 91 ? -10.862 0.520 9.539 1.00 0.00 91 PRO A C 7
ATOM 11384 O O . PRO A 1 91 ? -11.791 1.272 9.247 1.00 0.00 91 PRO A O 7
ATOM 11395 N N . GLU A 1 92 ? -10.400 0.388 10.779 1.00 0.00 92 GLU A N 7
ATOM 11396 C CA . GLU A 1 92 ? -10.973 1.136 11.891 1.00 0.00 92 GLU A CA 7
ATOM 11397 C C . GLU A 1 92 ? -9.891 1.899 12.649 1.00 0.00 92 GLU A C 7
ATOM 11398 O O . GLU A 1 92 ? -9.380 1.426 13.665 1.00 0.00 92 GLU A O 7
ATOM 11410 N N . ILE A 1 93 ? -9.546 3.080 12.148 1.00 0.00 93 ILE A N 7
ATOM 11411 C CA . ILE A 1 93 ? -8.525 3.908 12.778 1.00 0.00 93 ILE A CA 7
ATOM 11412 C C . ILE A 1 93 ? -8.948 4.331 14.180 1.00 0.00 93 ILE A C 7
ATOM 11413 O O . ILE A 1 93 ? -10.006 3.931 14.668 1.00 0.00 93 ILE A O 7
ATOM 11429 N N . ASP A 1 94 ? -8.117 5.143 14.824 1.00 0.00 94 ASP A N 7
ATOM 11430 C CA . ASP A 1 94 ? -8.406 5.623 16.170 1.00 0.00 94 ASP A CA 7
ATOM 11431 C C . ASP A 1 94 ? -9.073 6.994 16.126 1.00 0.00 94 ASP A C 7
ATOM 11432 O O . ASP A 1 94 ? -8.818 7.848 16.976 1.00 0.00 94 ASP A O 7
ATOM 11441 N N . VAL A 1 95 ? -9.927 7.200 15.129 1.00 0.00 95 VAL A N 7
ATOM 11442 C CA . VAL A 1 95 ? -10.631 8.467 14.974 1.00 0.00 95 VAL A CA 7
ATOM 11443 C C . VAL A 1 95 ? -11.942 8.467 15.752 1.00 0.00 95 VAL A C 7
ATOM 11444 O O . VAL A 1 95 ? -12.558 9.514 15.952 1.00 0.00 95 VAL A O 7
ATOM 11457 N N . ASP A 1 96 ? -12.363 7.285 16.190 1.00 0.00 96 ASP A N 7
ATOM 11458 C CA . ASP A 1 96 ? -13.601 7.148 16.948 1.00 0.00 96 ASP A CA 7
ATOM 11459 C C . ASP A 1 96 ? -13.847 8.379 17.815 1.00 0.00 96 ASP A C 7
ATOM 11460 O O . ASP A 1 96 ? -14.987 8.809 17.988 1.00 0.00 96 ASP A O 7
ATOM 11469 N N . GLU A 1 97 ? -12.770 8.939 18.358 1.00 0.00 97 GLU A N 7
ATOM 11470 C CA . GLU A 1 97 ? -12.871 10.119 19.208 1.00 0.00 97 GLU A CA 7
ATOM 11471 C C . GLU A 1 97 ? -12.210 11.324 18.546 1.00 0.00 97 GLU A C 7
ATOM 11472 O O . GLU A 1 97 ? -11.776 11.254 17.396 1.00 0.00 97 GLU A O 7
ATOM 11484 N N . ASP A 1 98 ? -12.137 12.429 19.280 1.00 0.00 98 ASP A N 7
ATOM 11485 C CA . ASP A 1 98 ? -11.529 13.651 18.766 1.00 0.00 98 ASP A CA 7
ATOM 11486 C C . ASP A 1 98 ? -10.384 13.327 17.811 1.00 0.00 98 ASP A C 7
ATOM 11487 O O . ASP A 1 98 ? -9.243 13.141 18.235 1.00 0.00 98 ASP A O 7
ATOM 11496 N N . VAL A 1 99 ? -10.696 13.260 16.521 1.00 0.00 99 VAL A N 7
ATOM 11497 C CA . VAL A 1 99 ? -9.694 12.959 15.506 1.00 0.00 99 VAL A CA 7
ATOM 11498 C C . VAL A 1 99 ? -8.595 14.015 15.489 1.00 0.00 99 VAL A C 7
ATOM 11499 O O . VAL A 1 99 ? -7.455 13.734 15.118 1.00 0.00 99 VAL A O 7
ATOM 11512 N N . MET A 1 100 ? -8.944 15.232 15.894 1.00 0.00 100 MET A N 7
ATOM 11513 C CA . MET A 1 100 ? -7.986 16.331 15.926 1.00 0.00 100 MET A CA 7
ATOM 11514 C C . MET A 1 100 ? -6.982 16.144 17.059 1.00 0.00 100 MET A C 7
ATOM 11515 O O . MET A 1 100 ? -7.188 15.322 17.952 1.00 0.00 100 MET A O 7
ATOM 11529 N N . GLU A 1 101 ? -5.897 16.910 17.016 1.00 0.00 101 GLU A N 7
ATOM 11530 C CA . GLU A 1 101 ? -4.862 16.826 18.039 1.00 0.00 101 GLU A CA 7
ATOM 11531 C C . GLU A 1 101 ? -5.169 17.766 19.202 1.00 0.00 101 GLU A C 7
ATOM 11532 O O . GLU A 1 101 ? -4.701 18.904 19.236 1.00 0.00 101 GLU A O 7
ATOM 11544 N N . THR A 1 102 ? -5.959 17.280 20.154 1.00 0.00 102 THR A N 7
ATOM 11545 C CA . THR A 1 102 ? -6.331 18.076 21.318 1.00 0.00 102 THR A CA 7
ATOM 11546 C C . THR A 1 102 ? -5.281 17.964 22.418 1.00 0.00 102 THR A C 7
ATOM 11547 O O . THR A 1 102 ? -4.555 16.973 22.499 1.00 0.00 102 THR A O 7
ATOM 11558 N N . VAL A 1 103 ? -5.207 18.986 23.265 1.00 0.00 103 VAL A N 7
ATOM 11559 C CA . VAL A 1 103 ? -4.247 19.001 24.362 1.00 0.00 103 VAL A CA 7
ATOM 11560 C C . VAL A 1 103 ? -4.452 17.808 25.288 1.00 0.00 103 VAL A C 7
ATOM 11561 O O . VAL A 1 103 ? -5.462 17.110 25.204 1.00 0.00 103 VAL A O 7
ATOM 11574 N N . SER A 1 104 ? -3.486 17.579 26.172 1.00 0.00 104 SER A N 7
ATOM 11575 C CA . SER A 1 104 ? -3.558 16.467 27.113 1.00 0.00 104 SER A CA 7
ATOM 11576 C C . SER A 1 104 ? -3.725 16.975 28.542 1.00 0.00 104 SER A C 7
ATOM 11577 O O . SER A 1 104 ? -3.125 17.976 28.931 1.00 0.00 104 SER A O 7
ATOM 11585 N N . GLY A 1 105 ? -4.545 16.275 29.320 1.00 0.00 105 GLY A N 7
ATOM 11586 C CA . GLY A 1 105 ? -4.777 16.669 30.698 1.00 0.00 105 GLY A CA 7
ATOM 11587 C C . GLY A 1 105 ? -4.896 18.172 30.859 1.00 0.00 105 GLY A C 7
ATOM 11588 O O . GLY A 1 105 ? -4.023 18.828 31.427 1.00 0.00 105 GLY A O 7
ATOM 11592 N N . PRO A 1 106 ? -5.998 18.740 30.348 1.00 0.00 106 PRO A N 7
ATOM 11593 C CA . PRO A 1 106 ? -6.254 20.182 30.425 1.00 0.00 106 PRO A CA 7
ATOM 11594 C C . PRO A 1 106 ? -6.556 20.642 31.847 1.00 0.00 106 PRO A C 7
ATOM 11595 O O . PRO A 1 106 ? -7.713 20.676 32.265 1.00 0.00 106 PRO A O 7
ATOM 11606 N N . SER A 1 107 ? -5.509 20.996 32.584 1.00 0.00 107 SER A N 7
ATOM 11607 C CA . SER A 1 107 ? -5.662 21.451 33.961 1.00 0.00 107 SER A CA 7
ATOM 11608 C C . SER A 1 107 ? -4.338 21.970 34.513 1.00 0.00 107 SER A C 7
ATOM 11609 O O . SER A 1 107 ? -3.294 21.339 34.348 1.00 0.00 107 SER A O 7
ATOM 11617 N N . SER A 1 108 ? -4.389 23.125 35.168 1.00 0.00 108 SER A N 7
ATOM 11618 C CA . SER A 1 108 ? -3.194 23.733 35.742 1.00 0.00 108 SER A CA 7
ATOM 11619 C C . SER A 1 108 ? -2.954 23.226 37.161 1.00 0.00 108 SER A C 7
ATOM 11620 O O . SER A 1 108 ? -3.677 23.584 38.090 1.00 0.00 108 SER A O 7
ATOM 11628 N N . GLY A 1 109 ? -1.934 22.389 37.319 1.00 0.00 109 GLY A N 7
ATOM 11629 C CA . GLY A 1 109 ? -1.616 21.846 38.627 1.00 0.00 109 GLY A CA 7
ATOM 11630 C C . GLY A 1 109 ? -2.841 21.323 39.351 1.00 0.00 109 GLY A C 7
ATOM 11631 O O . GLY A 1 109 ? -3.339 21.959 40.280 1.00 0.00 109 GLY A O 7
ATOM 11635 N N . GLY A 1 1 ? 11.658 6.462 7.368 1.00 0.00 1 GLY A N 8
ATOM 11636 C CA . GLY A 1 1 ? 11.138 7.689 6.794 1.00 0.00 1 GLY A CA 8
ATOM 11637 C C . GLY A 1 1 ? 11.506 8.912 7.610 1.00 0.00 1 GLY A C 8
ATOM 11638 O O . GLY A 1 1 ? 12.684 9.184 7.838 1.00 0.00 1 GLY A O 8
ATOM 11642 N N . SER A 1 2 ? 10.494 9.653 8.051 1.00 0.00 2 SER A N 8
ATOM 11643 C CA . SER A 1 2 ? 10.717 10.858 8.843 1.00 0.00 2 SER A CA 8
ATOM 11644 C C . SER A 1 2 ? 10.344 10.625 10.303 1.00 0.00 2 SER A C 8
ATOM 11645 O O . SER A 1 2 ? 9.580 9.714 10.623 1.00 0.00 2 SER A O 8
ATOM 11653 N N . SER A 1 3 ? 10.891 11.454 11.187 1.00 0.00 3 SER A N 8
ATOM 11654 C CA . SER A 1 3 ? 10.620 11.337 12.615 1.00 0.00 3 SER A CA 8
ATOM 11655 C C . SER A 1 3 ? 9.918 12.587 13.139 1.00 0.00 3 SER A C 8
ATOM 11656 O O . SER A 1 3 ? 10.310 13.710 12.825 1.00 0.00 3 SER A O 8
ATOM 11664 N N . GLY A 1 4 ? 8.877 12.382 13.940 1.00 0.00 4 GLY A N 8
ATOM 11665 C CA . GLY A 1 4 ? 8.137 13.500 14.495 1.00 0.00 4 GLY A CA 8
ATOM 11666 C C . GLY A 1 4 ? 6.720 13.577 13.964 1.00 0.00 4 GLY A C 8
ATOM 11667 O O . GLY A 1 4 ? 5.763 13.285 14.682 1.00 0.00 4 GLY A O 8
ATOM 11671 N N . SER A 1 5 ? 6.583 13.975 12.703 1.00 0.00 5 SER A N 8
ATOM 11672 C CA . SER A 1 5 ? 5.271 14.096 12.077 1.00 0.00 5 SER A CA 8
ATOM 11673 C C . SER A 1 5 ? 4.477 12.802 12.226 1.00 0.00 5 SER A C 8
ATOM 11674 O O . SER A 1 5 ? 4.966 11.720 11.902 1.00 0.00 5 SER A O 8
ATOM 11682 N N . SER A 1 6 ? 3.248 12.923 12.720 1.00 0.00 6 SER A N 8
ATOM 11683 C CA . SER A 1 6 ? 2.386 11.763 12.916 1.00 0.00 6 SER A CA 8
ATOM 11684 C C . SER A 1 6 ? 1.416 11.603 11.749 1.00 0.00 6 SER A C 8
ATOM 11685 O O . SER A 1 6 ? 1.146 12.555 11.017 1.00 0.00 6 SER A O 8
ATOM 11693 N N . GLY A 1 7 ? 0.896 10.391 11.582 1.00 0.00 7 GLY A N 8
ATOM 11694 C CA . GLY A 1 7 ? -0.038 10.128 10.503 1.00 0.00 7 GLY A CA 8
ATOM 11695 C C . GLY A 1 7 ? 0.617 9.433 9.326 1.00 0.00 7 GLY A C 8
ATOM 11696 O O . GLY A 1 7 ? 1.369 10.050 8.572 1.00 0.00 7 GLY A O 8
ATOM 11700 N N . ASN A 1 8 ? 0.333 8.144 9.168 1.00 0.00 8 ASN A N 8
ATOM 11701 C CA . ASN A 1 8 ? 0.903 7.364 8.075 1.00 0.00 8 ASN A CA 8
ATOM 11702 C C . ASN A 1 8 ? -0.178 6.952 7.081 1.00 0.00 8 ASN A C 8
ATOM 11703 O O . ASN A 1 8 ? -1.349 6.823 7.439 1.00 0.00 8 ASN A O 8
ATOM 11714 N N . CYS A 1 9 ? 0.224 6.745 5.831 1.00 0.00 9 CYS A N 8
ATOM 11715 C CA . CYS A 1 9 ? -0.710 6.347 4.784 1.00 0.00 9 CYS A CA 8
ATOM 11716 C C . CYS A 1 9 ? -0.117 5.241 3.918 1.00 0.00 9 CYS A C 8
ATOM 11717 O O . CYS A 1 9 ? 0.898 5.439 3.250 1.00 0.00 9 CYS A O 8
ATOM 11725 N N . ARG A 1 10 ? -0.755 4.076 3.936 1.00 0.00 10 ARG A N 8
ATOM 11726 C CA . ARG A 1 10 ? -0.289 2.937 3.154 1.00 0.00 10 ARG A CA 8
ATOM 11727 C C . ARG A 1 10 ? -1.466 2.142 2.595 1.00 0.00 10 ARG A C 8
ATOM 11728 O O . ARG A 1 10 ? -2.486 1.970 3.264 1.00 0.00 10 ARG A O 8
ATOM 11749 N N . LEU A 1 11 ? -1.317 1.662 1.366 1.00 0.00 11 LEU A N 8
ATOM 11750 C CA . LEU A 1 11 ? -2.368 0.886 0.716 1.00 0.00 11 LEU A CA 8
ATOM 11751 C C . LEU A 1 11 ? -2.134 -0.610 0.901 1.00 0.00 11 LEU A C 8
ATOM 11752 O O . LEU A 1 11 ? -0.996 -1.080 0.863 1.00 0.00 11 LEU A O 8
ATOM 11768 N N . PHE A 1 12 ? -3.217 -1.353 1.099 1.00 0.00 12 PHE A N 8
ATOM 11769 C CA . PHE A 1 12 ? -3.130 -2.797 1.288 1.00 0.00 12 PHE A CA 8
ATOM 11770 C C . PHE A 1 12 ? -3.122 -3.522 -0.054 1.00 0.00 12 PHE A C 8
ATOM 11771 O O . PHE A 1 12 ? -4.164 -3.686 -0.689 1.00 0.00 12 PHE A O 8
ATOM 11788 N N . ILE A 1 13 ? -1.939 -3.954 -0.479 1.00 0.00 13 ILE A N 8
ATOM 11789 C CA . ILE A 1 13 ? -1.795 -4.662 -1.745 1.00 0.00 13 ILE A CA 8
ATOM 11790 C C . ILE A 1 13 ? -1.694 -6.167 -1.524 1.00 0.00 13 ILE A C 8
ATOM 11791 O O . ILE A 1 13 ? -0.661 -6.673 -1.088 1.00 0.00 13 ILE A O 8
ATOM 11807 N N . GLY A 1 14 ? -2.775 -6.879 -1.831 1.00 0.00 14 GLY A N 8
ATOM 11808 C CA . GLY A 1 14 ? -2.787 -8.320 -1.661 1.00 0.00 14 GLY A CA 8
ATOM 11809 C C . GLY A 1 14 ? -2.889 -9.058 -2.981 1.00 0.00 14 GLY A C 8
ATOM 11810 O O . GLY A 1 14 ? -3.531 -8.585 -3.917 1.00 0.00 14 GLY A O 8
ATOM 11814 N N . GLY A 1 15 ? -2.251 -10.222 -3.057 1.00 0.00 15 GLY A N 8
ATOM 11815 C CA . GLY A 1 15 ? -2.283 -11.008 -4.277 1.00 0.00 15 GLY A CA 8
ATOM 11816 C C . GLY A 1 15 ? -1.099 -10.726 -5.180 1.00 0.00 15 GLY A C 8
ATOM 11817 O O . GLY A 1 15 ? -1.261 -10.539 -6.386 1.00 0.00 15 GLY A O 8
ATOM 11821 N N . ILE A 1 16 ? 0.094 -10.693 -4.595 1.00 0.00 16 ILE A N 8
ATOM 11822 C CA . ILE A 1 16 ? 1.309 -10.430 -5.356 1.00 0.00 16 ILE A CA 8
ATOM 11823 C C . ILE A 1 16 ? 2.260 -11.621 -5.300 1.00 0.00 16 ILE A C 8
ATOM 11824 O O . ILE A 1 16 ? 2.271 -12.395 -4.342 1.00 0.00 16 ILE A O 8
ATOM 11840 N N . PRO A 1 17 ? 3.080 -11.773 -6.351 1.00 0.00 17 PRO A N 8
ATOM 11841 C CA . PRO A 1 17 ? 4.053 -12.866 -6.444 1.00 0.00 17 PRO A CA 8
ATOM 11842 C C . PRO A 1 17 ? 5.197 -12.711 -5.448 1.00 0.00 17 PRO A C 8
ATOM 11843 O O . PRO A 1 17 ? 5.853 -11.670 -5.397 1.00 0.00 17 PRO A O 8
ATOM 11854 N N . LYS A 1 18 ? 5.433 -13.753 -4.658 1.00 0.00 18 LYS A N 8
ATOM 11855 C CA . LYS A 1 18 ? 6.500 -13.735 -3.665 1.00 0.00 18 LYS A CA 8
ATOM 11856 C C . LYS A 1 18 ? 7.867 -13.641 -4.335 1.00 0.00 18 LYS A C 8
ATOM 11857 O O . LYS A 1 18 ? 8.757 -12.941 -3.855 1.00 0.00 18 LYS A O 8
ATOM 11876 N N . MET A 1 19 ? 8.024 -14.351 -5.448 1.00 0.00 19 MET A N 8
ATOM 11877 C CA . MET A 1 19 ? 9.282 -14.345 -6.185 1.00 0.00 19 MET A CA 8
ATOM 11878 C C . MET A 1 19 ? 9.866 -12.937 -6.254 1.00 0.00 19 MET A C 8
ATOM 11879 O O . MET A 1 19 ? 11.082 -12.754 -6.199 1.00 0.00 19 MET A O 8
ATOM 11893 N N . LYS A 1 20 ? 8.991 -11.944 -6.377 1.00 0.00 20 LYS A N 8
ATOM 11894 C CA . LYS A 1 20 ? 9.418 -10.552 -6.453 1.00 0.00 20 LYS A CA 8
ATOM 11895 C C . LYS A 1 20 ? 9.818 -10.030 -5.076 1.00 0.00 20 LYS A C 8
ATOM 11896 O O . LYS A 1 20 ? 9.647 -10.715 -4.067 1.00 0.00 20 LYS A O 8
ATOM 11915 N N . LYS A 1 21 ? 10.351 -8.813 -5.042 1.00 0.00 21 LYS A N 8
ATOM 11916 C CA . LYS A 1 21 ? 10.773 -8.197 -3.790 1.00 0.00 21 LYS A CA 8
ATOM 11917 C C . LYS A 1 21 ? 10.287 -6.754 -3.703 1.00 0.00 21 LYS A C 8
ATOM 11918 O O . LYS A 1 21 ? 9.867 -6.169 -4.701 1.00 0.00 21 LYS A O 8
ATOM 11937 N N . ARG A 1 22 ? 10.349 -6.185 -2.503 1.00 0.00 22 ARG A N 8
ATOM 11938 C CA . ARG A 1 22 ? 9.916 -4.810 -2.287 1.00 0.00 22 ARG A CA 8
ATOM 11939 C C . ARG A 1 22 ? 10.504 -3.881 -3.345 1.00 0.00 22 ARG A C 8
ATOM 11940 O O . ARG A 1 22 ? 9.879 -2.896 -3.735 1.00 0.00 22 ARG A O 8
ATOM 11961 N N . GLU A 1 23 ? 11.709 -4.204 -3.805 1.00 0.00 23 GLU A N 8
ATOM 11962 C CA . GLU A 1 23 ? 12.381 -3.398 -4.816 1.00 0.00 23 GLU A CA 8
ATOM 11963 C C . GLU A 1 23 ? 11.669 -3.509 -6.162 1.00 0.00 23 GLU A C 8
ATOM 11964 O O . GLU A 1 23 ? 11.647 -2.559 -6.943 1.00 0.00 23 GLU A O 8
ATOM 11976 N N . GLU A 1 24 ? 11.088 -4.676 -6.423 1.00 0.00 24 GLU A N 8
ATOM 11977 C CA . GLU A 1 24 ? 10.377 -4.911 -7.674 1.00 0.00 24 GLU A CA 8
ATOM 11978 C C . GLU A 1 24 ? 8.943 -4.396 -7.590 1.00 0.00 24 GLU A C 8
ATOM 11979 O O . GLU A 1 24 ? 8.403 -3.869 -8.563 1.00 0.00 24 GLU A O 8
ATOM 11991 N N . ILE A 1 25 ? 8.332 -4.552 -6.420 1.00 0.00 25 ILE A N 8
ATOM 11992 C CA . ILE A 1 25 ? 6.962 -4.103 -6.208 1.00 0.00 25 ILE A CA 8
ATOM 11993 C C . ILE A 1 25 ? 6.859 -2.585 -6.315 1.00 0.00 25 ILE A C 8
ATOM 11994 O O . ILE A 1 25 ? 6.070 -2.059 -7.102 1.00 0.00 25 ILE A O 8
ATOM 12010 N N . LEU A 1 26 ? 7.661 -1.886 -5.520 1.00 0.00 26 LEU A N 8
ATOM 12011 C CA . LEU A 1 26 ? 7.661 -0.427 -5.526 1.00 0.00 26 LEU A CA 8
ATOM 12012 C C . LEU A 1 26 ? 7.561 0.112 -6.949 1.00 0.00 26 LEU A C 8
ATOM 12013 O O . LEU A 1 26 ? 6.679 0.911 -7.259 1.00 0.00 26 LEU A O 8
ATOM 12029 N N . GLU A 1 27 ? 8.471 -0.333 -7.810 1.00 0.00 27 GLU A N 8
ATOM 12030 C CA . GLU A 1 27 ? 8.484 0.105 -9.201 1.00 0.00 27 GLU A CA 8
ATOM 12031 C C . GLU A 1 27 ? 7.121 -0.115 -9.853 1.00 0.00 27 GLU A C 8
ATOM 12032 O O . GLU A 1 27 ? 6.439 0.840 -10.225 1.00 0.00 27 GLU A O 8
ATOM 12044 N N . GLU A 1 28 ? 6.733 -1.379 -9.987 1.00 0.00 28 GLU A N 8
ATOM 12045 C CA . GLU A 1 28 ? 5.453 -1.724 -10.595 1.00 0.00 28 GLU A CA 8
ATOM 12046 C C . GLU A 1 28 ? 4.333 -0.850 -10.038 1.00 0.00 28 GLU A C 8
ATOM 12047 O O . GLU A 1 28 ? 3.281 -0.699 -10.660 1.00 0.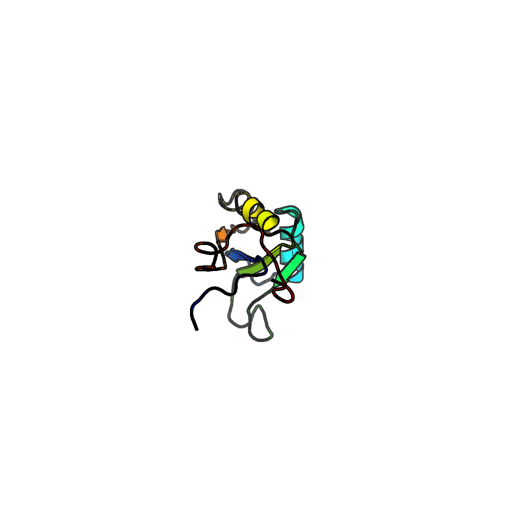00 28 GLU A O 8
ATOM 12059 N N . ILE A 1 29 ? 4.567 -0.277 -8.862 1.00 0.00 29 ILE A N 8
ATOM 12060 C CA . ILE A 1 29 ? 3.579 0.582 -8.221 1.00 0.00 29 ILE A CA 8
ATOM 12061 C C . ILE A 1 29 ? 3.769 2.038 -8.629 1.00 0.00 29 ILE A C 8
ATOM 12062 O O . ILE A 1 29 ? 2.801 2.753 -8.887 1.00 0.00 29 ILE A O 8
ATOM 12078 N N . ALA A 1 30 ? 5.024 2.472 -8.689 1.00 0.00 30 ALA A N 8
ATOM 12079 C CA . ALA A 1 30 ? 5.342 3.842 -9.070 1.00 0.00 30 ALA A CA 8
ATOM 12080 C C . ALA A 1 30 ? 4.733 4.190 -10.424 1.00 0.00 30 ALA A C 8
ATOM 12081 O O . ALA A 1 30 ? 4.678 5.358 -10.811 1.00 0.00 30 ALA A O 8
ATOM 12088 N N . LYS A 1 31 ? 4.275 3.170 -11.142 1.00 0.00 31 LYS A N 8
ATOM 12089 C CA . LYS A 1 31 ? 3.669 3.367 -12.453 1.00 0.00 31 LYS A CA 8
ATOM 12090 C C . LYS A 1 31 ? 2.150 3.244 -12.375 1.00 0.00 31 LYS A C 8
ATOM 12091 O O . LYS A 1 31 ? 1.421 4.110 -12.858 1.00 0.00 31 LYS A O 8
ATOM 12110 N N . VAL A 1 32 ? 1.680 2.162 -11.761 1.00 0.00 32 VAL A N 8
ATOM 12111 C CA . VAL A 1 32 ? 0.249 1.927 -11.617 1.00 0.00 32 VAL A CA 8
ATOM 12112 C C . VAL A 1 32 ? -0.400 2.999 -10.749 1.00 0.00 32 VAL A C 8
ATOM 12113 O O . VAL A 1 32 ? -1.568 3.344 -10.936 1.00 0.00 32 VAL A O 8
ATOM 12126 N N . THR A 1 33 ? 0.365 3.526 -9.798 1.00 0.00 33 THR A N 8
ATOM 12127 C CA . THR A 1 33 ? -0.135 4.559 -8.900 1.00 0.00 33 THR A CA 8
ATOM 12128 C C . THR A 1 33 ? 0.905 5.654 -8.689 1.00 0.00 33 THR A C 8
ATOM 12129 O O . THR A 1 33 ? 1.987 5.401 -8.161 1.00 0.00 33 THR A O 8
ATOM 12140 N N . GLU A 1 34 ? 0.568 6.871 -9.104 1.00 0.00 34 GLU A N 8
ATOM 12141 C CA . GLU A 1 34 ? 1.475 8.005 -8.959 1.00 0.00 34 GLU A CA 8
ATOM 12142 C C . GLU A 1 34 ? 1.270 8.697 -7.615 1.00 0.00 34 GLU A C 8
ATOM 12143 O O . GLU A 1 34 ? 0.185 9.196 -7.320 1.00 0.00 34 GLU A O 8
ATOM 12155 N N . GLY A 1 35 ? 2.322 8.722 -6.803 1.00 0.00 35 GLY A N 8
ATOM 12156 C CA . GLY A 1 35 ? 2.238 9.355 -5.499 1.00 0.00 35 GLY A CA 8
ATOM 12157 C C . GLY A 1 35 ? 2.749 8.461 -4.387 1.00 0.00 35 GLY A C 8
ATOM 12158 O O . GLY A 1 35 ? 2.482 8.706 -3.210 1.00 0.00 35 GLY A O 8
ATOM 12162 N N . VAL A 1 36 ? 3.486 7.418 -4.759 1.00 0.00 36 VAL A N 8
ATOM 12163 C CA . VAL A 1 36 ? 4.035 6.484 -3.784 1.00 0.00 36 VAL A CA 8
ATOM 12164 C C . VAL A 1 36 ? 5.363 6.987 -3.228 1.00 0.00 36 VAL A C 8
ATOM 12165 O O . VAL A 1 36 ? 6.042 7.801 -3.854 1.00 0.00 36 VAL A O 8
ATOM 12178 N N . LEU A 1 37 ? 5.727 6.497 -2.048 1.00 0.00 37 LEU A N 8
ATOM 12179 C CA . LEU A 1 37 ? 6.975 6.896 -1.406 1.00 0.00 37 LEU A CA 8
ATOM 12180 C C . LEU A 1 37 ? 7.928 5.712 -1.286 1.00 0.00 37 LEU A C 8
ATOM 12181 O O . LEU A 1 37 ? 9.104 5.810 -1.639 1.00 0.00 37 LEU A O 8
ATOM 12197 N N . ASP A 1 38 ? 7.414 4.593 -0.787 1.00 0.00 38 ASP A N 8
ATOM 12198 C CA . ASP A 1 38 ? 8.219 3.388 -0.623 1.00 0.00 38 ASP A CA 8
ATOM 12199 C C . ASP A 1 38 ? 7.331 2.167 -0.404 1.00 0.00 38 ASP A C 8
ATOM 12200 O O . ASP A 1 38 ? 6.160 2.294 -0.047 1.00 0.00 38 ASP A O 8
ATOM 12209 N N . VAL A 1 39 ? 7.896 0.984 -0.622 1.00 0.00 39 VAL A N 8
ATOM 12210 C CA . VAL A 1 39 ? 7.156 -0.260 -0.449 1.00 0.00 39 VAL A CA 8
ATOM 12211 C C . VAL A 1 39 ? 7.828 -1.160 0.582 1.00 0.00 39 VAL A C 8
ATOM 12212 O O . VAL A 1 39 ? 9.052 -1.299 0.596 1.00 0.00 39 VAL A O 8
ATOM 12225 N N . ILE A 1 40 ? 7.021 -1.770 1.443 1.00 0.00 40 ILE A N 8
ATOM 12226 C CA . ILE A 1 40 ? 7.537 -2.658 2.477 1.00 0.00 40 ILE A CA 8
ATOM 12227 C C . ILE A 1 40 ? 6.952 -4.060 2.340 1.00 0.00 40 ILE A C 8
ATOM 12228 O O . ILE A 1 40 ? 5.769 -4.224 2.044 1.00 0.00 40 ILE A O 8
ATOM 12244 N N . VAL A 1 41 ? 7.790 -5.069 2.558 1.00 0.00 41 VAL A N 8
ATOM 12245 C CA . VAL A 1 41 ? 7.356 -6.457 2.462 1.00 0.00 41 VAL A CA 8
ATOM 12246 C C . VAL A 1 41 ? 7.605 -7.203 3.768 1.00 0.00 41 VAL A C 8
ATOM 12247 O O . VAL A 1 41 ? 8.522 -6.870 4.520 1.00 0.00 41 VAL A O 8
ATOM 12260 N N . TYR A 1 42 ? 6.783 -8.212 4.033 1.00 0.00 42 TYR A N 8
ATOM 12261 C CA . TYR A 1 42 ? 6.912 -9.004 5.250 1.00 0.00 42 TYR A CA 8
ATOM 12262 C C . TYR A 1 42 ? 7.615 -10.329 4.966 1.00 0.00 42 TYR A C 8
ATOM 12263 O O . TYR A 1 42 ? 7.602 -10.822 3.838 1.00 0.00 42 TYR A O 8
ATOM 12281 N N . ALA A 1 43 ? 8.226 -10.900 5.998 1.00 0.00 43 ALA A N 8
ATOM 12282 C CA . ALA A 1 43 ? 8.932 -12.168 5.862 1.00 0.00 43 ALA A CA 8
ATOM 12283 C C . ALA A 1 43 ? 9.393 -12.688 7.219 1.00 0.00 43 ALA A C 8
ATOM 12284 O O . ALA A 1 43 ? 9.710 -11.909 8.118 1.00 0.00 43 ALA A O 8
ATOM 12291 N N . SER A 1 44 ? 9.428 -14.010 7.361 1.00 0.00 44 SER A N 8
ATOM 12292 C CA . SER A 1 44 ? 9.846 -14.634 8.611 1.00 0.00 44 SER A CA 8
ATOM 12293 C C . SER A 1 44 ? 11.327 -14.996 8.568 1.00 0.00 44 SER A C 8
ATOM 12294 O O . SER A 1 44 ? 12.056 -14.794 9.538 1.00 0.00 44 SER A O 8
ATOM 12302 N N . ALA A 1 45 ? 11.765 -15.534 7.434 1.00 0.00 45 ALA A N 8
ATOM 12303 C CA . ALA A 1 45 ? 13.159 -15.924 7.262 1.00 0.00 45 ALA A CA 8
ATOM 12304 C C . ALA A 1 45 ? 13.908 -14.916 6.397 1.00 0.00 45 ALA A C 8
ATOM 12305 O O . ALA A 1 45 ? 14.854 -14.274 6.853 1.00 0.00 45 ALA A O 8
ATOM 12312 N N . ALA A 1 46 ? 13.480 -14.783 5.146 1.00 0.00 46 ALA A N 8
ATOM 12313 C CA . ALA A 1 46 ? 14.110 -13.852 4.218 1.00 0.00 46 ALA A CA 8
ATOM 12314 C C . ALA A 1 46 ? 13.179 -13.522 3.056 1.00 0.00 46 ALA A C 8
ATOM 12315 O O . ALA A 1 46 ? 12.976 -14.340 2.159 1.00 0.00 46 ALA A O 8
ATOM 12322 N N . ASP A 1 47 ? 12.616 -12.319 3.078 1.00 0.00 47 ASP A N 8
ATOM 12323 C CA . ASP A 1 47 ? 11.707 -11.880 2.026 1.00 0.00 47 ASP A CA 8
ATOM 12324 C C . ASP A 1 47 ? 12.196 -12.343 0.657 1.00 0.00 47 ASP A C 8
ATOM 12325 O O . ASP A 1 47 ? 11.407 -12.505 -0.274 1.00 0.00 47 ASP A O 8
ATOM 12334 N N . LYS A 1 48 ? 13.503 -12.554 0.542 1.00 0.00 48 LYS A N 8
ATOM 12335 C CA . LYS A 1 48 ? 14.099 -12.999 -0.712 1.00 0.00 48 LYS A CA 8
ATOM 12336 C C . LYS A 1 48 ? 13.279 -14.123 -1.336 1.00 0.00 48 LYS A C 8
ATOM 12337 O O . LYS A 1 48 ? 12.590 -13.921 -2.335 1.00 0.00 48 LYS A O 8
ATOM 12356 N N . MET A 1 49 ? 13.358 -15.308 -0.739 1.00 0.00 49 MET A N 8
ATOM 12357 C CA . MET A 1 49 ? 12.621 -16.464 -1.236 1.00 0.00 49 MET A CA 8
ATOM 12358 C C . MET A 1 49 ? 11.409 -16.755 -0.356 1.00 0.00 49 MET A C 8
ATOM 12359 O O . MET A 1 49 ? 10.609 -17.641 -0.656 1.00 0.00 49 MET A O 8
ATOM 12373 N N . LYS A 1 50 ? 11.279 -16.003 0.732 1.00 0.00 50 LYS A N 8
ATOM 12374 C CA . LYS A 1 50 ? 10.165 -16.179 1.656 1.00 0.00 50 LYS A CA 8
ATOM 12375 C C . LYS A 1 50 ? 9.222 -14.981 1.606 1.00 0.00 50 LYS A C 8
ATOM 12376 O O . LYS A 1 50 ? 8.444 -14.752 2.531 1.00 0.00 50 LYS A O 8
ATOM 12395 N N . ASN A 1 51 ? 9.297 -14.220 0.518 1.00 0.00 51 ASN A N 8
ATOM 12396 C CA . ASN A 1 51 ? 8.450 -13.046 0.347 1.00 0.00 51 ASN A CA 8
ATOM 12397 C C . ASN A 1 51 ? 6.992 -13.377 0.655 1.00 0.00 51 ASN A C 8
ATOM 12398 O O . ASN A 1 51 ? 6.496 -14.441 0.285 1.00 0.00 51 ASN A O 8
ATOM 12409 N N . ARG A 1 52 ? 6.313 -12.458 1.334 1.00 0.00 52 ARG A N 8
ATOM 12410 C CA . ARG A 1 52 ? 4.913 -12.653 1.692 1.00 0.00 52 ARG A CA 8
ATOM 12411 C C . ARG A 1 52 ? 4.004 -12.389 0.495 1.00 0.00 52 ARG A C 8
ATOM 12412 O O . ARG A 1 52 ? 4.406 -11.746 -0.473 1.00 0.00 52 ARG A O 8
ATOM 12433 N N . GLY A 1 53 ? 2.775 -12.892 0.570 1.00 0.00 53 GLY A N 8
ATOM 12434 C CA . GLY A 1 53 ? 1.829 -12.700 -0.514 1.00 0.00 53 GLY A CA 8
ATOM 12435 C C . GLY A 1 53 ? 1.139 -11.352 -0.450 1.00 0.00 53 GLY A C 8
ATOM 12436 O O . GLY A 1 53 ? -0.022 -11.221 -0.836 1.00 0.00 53 GLY A O 8
ATOM 12440 N N . PHE A 1 54 ? 1.856 -10.345 0.041 1.00 0.00 54 PHE A N 8
ATOM 12441 C CA . PHE A 1 54 ? 1.305 -9.000 0.157 1.00 0.00 54 PHE A CA 8
ATOM 12442 C C . PHE A 1 54 ? 2.419 -7.960 0.220 1.00 0.00 54 PHE A C 8
ATOM 12443 O O . PHE A 1 54 ? 3.583 -8.293 0.444 1.00 0.00 54 PHE A O 8
ATOM 12460 N N . ALA A 1 55 ? 2.054 -6.698 0.020 1.00 0.00 55 ALA A N 8
ATOM 12461 C CA . ALA A 1 55 ? 3.022 -5.608 0.056 1.00 0.00 55 ALA A CA 8
ATOM 12462 C C . ALA A 1 55 ? 2.404 -4.344 0.644 1.00 0.00 55 ALA A C 8
ATOM 12463 O O . ALA A 1 55 ? 1.195 -4.131 0.552 1.00 0.00 55 ALA A O 8
ATOM 12470 N N . PHE A 1 56 ? 3.241 -3.509 1.250 1.00 0.00 56 PHE A N 8
ATOM 12471 C CA . PHE A 1 56 ? 2.776 -2.266 1.856 1.00 0.00 56 PHE A CA 8
ATOM 12472 C C . PHE A 1 56 ? 3.296 -1.057 1.083 1.00 0.00 56 PHE A C 8
ATOM 12473 O O . PHE A 1 56 ? 4.490 -0.757 1.106 1.00 0.00 56 PHE A O 8
ATOM 12490 N N . VAL A 1 57 ? 2.390 -0.366 0.398 1.00 0.00 57 VAL A N 8
ATOM 12491 C CA . VAL A 1 57 ? 2.755 0.811 -0.381 1.00 0.00 57 VAL A CA 8
ATOM 12492 C C . VAL A 1 57 ? 2.488 2.092 0.400 1.00 0.00 57 VAL A C 8
ATOM 12493 O O . VAL A 1 57 ? 1.338 2.487 0.588 1.00 0.00 57 VAL A O 8
ATOM 12506 N N . GLU A 1 58 ? 3.559 2.738 0.853 1.00 0.00 58 GLU A N 8
ATOM 12507 C CA . GLU A 1 58 ? 3.439 3.975 1.615 1.00 0.00 58 GLU A CA 8
ATOM 12508 C C . GLU A 1 58 ? 3.368 5.182 0.684 1.00 0.00 58 GLU A C 8
ATOM 12509 O O . GLU A 1 58 ? 4.304 5.456 -0.068 1.00 0.00 58 GLU A O 8
ATOM 12521 N N . TYR A 1 59 ? 2.252 5.900 0.740 1.00 0.00 59 TYR A N 8
ATOM 12522 C CA . TYR A 1 59 ? 2.056 7.076 -0.100 1.00 0.00 59 TYR A CA 8
ATOM 12523 C C . TYR A 1 59 ? 2.256 8.358 0.703 1.00 0.00 59 TYR A C 8
ATOM 12524 O O . TYR A 1 59 ? 1.711 8.509 1.796 1.00 0.00 59 TYR A O 8
ATOM 12542 N N . GLU A 1 60 ? 3.041 9.278 0.151 1.00 0.00 60 GLU A N 8
ATOM 12543 C CA . GLU A 1 60 ? 3.314 10.547 0.816 1.00 0.00 60 GLU A CA 8
ATOM 12544 C C . GLU A 1 60 ? 2.021 11.318 1.067 1.00 0.00 60 GLU A C 8
ATOM 12545 O O . GLU A 1 60 ? 1.779 11.802 2.173 1.00 0.00 60 GLU A O 8
ATOM 12557 N N . SER A 1 61 ? 1.194 11.428 0.032 1.00 0.00 61 SER A N 8
ATOM 12558 C CA . SER A 1 61 ? -0.072 12.144 0.139 1.00 0.00 61 SER A CA 8
ATOM 12559 C C . SER A 1 61 ? -1.206 11.191 0.506 1.00 0.00 61 SER A C 8
ATOM 12560 O O . SER A 1 61 ? -1.458 10.209 -0.193 1.00 0.00 61 SER A O 8
ATOM 12568 N N . HIS A 1 62 ? -1.886 11.488 1.609 1.00 0.00 62 HIS A N 8
ATOM 12569 C CA . HIS A 1 62 ? -2.994 10.659 2.070 1.00 0.00 62 HIS A CA 8
ATOM 12570 C C . HIS A 1 62 ? -3.954 10.348 0.926 1.00 0.00 62 HIS A C 8
ATOM 12571 O O . HIS A 1 62 ? -4.589 9.294 0.904 1.00 0.00 62 HIS A O 8
ATOM 12585 N N . ARG A 1 63 ? -4.055 11.274 -0.023 1.00 0.00 63 ARG A N 8
ATOM 12586 C CA . ARG A 1 63 ? -4.939 11.099 -1.169 1.00 0.00 63 ARG A CA 8
ATOM 12587 C C . ARG A 1 63 ? -4.307 10.178 -2.208 1.00 0.00 63 ARG A C 8
ATOM 12588 O O . ARG A 1 63 ? -4.965 9.286 -2.744 1.00 0.00 63 ARG A O 8
ATOM 12609 N N . ALA A 1 64 ? -3.027 10.400 -2.488 1.00 0.00 64 ALA A N 8
ATOM 12610 C CA . ALA A 1 64 ? -2.305 9.589 -3.461 1.00 0.00 64 ALA A CA 8
ATOM 12611 C C . ALA A 1 64 ? -2.649 8.111 -3.307 1.00 0.00 64 ALA A C 8
ATOM 12612 O O . ALA A 1 64 ? -2.586 7.346 -4.268 1.00 0.00 64 ALA A O 8
ATOM 12619 N N . ALA A 1 65 ? -3.013 7.717 -2.091 1.00 0.00 65 ALA A N 8
ATOM 12620 C CA . ALA A 1 65 ? -3.368 6.331 -1.812 1.00 0.00 65 ALA A CA 8
ATOM 12621 C C . ALA A 1 65 ? -4.855 6.087 -2.047 1.00 0.00 65 ALA A C 8
ATOM 12622 O O . ALA A 1 65 ? -5.242 5.078 -2.635 1.00 0.00 65 ALA A O 8
ATOM 12629 N N . ALA A 1 66 ? -5.683 7.018 -1.584 1.00 0.00 66 ALA A N 8
ATOM 12630 C CA . ALA A 1 66 ? -7.127 6.904 -1.746 1.00 0.00 66 ALA A CA 8
ATOM 12631 C C . ALA A 1 66 ? -7.510 6.817 -3.220 1.00 0.00 66 ALA A C 8
ATOM 12632 O O . ALA A 1 66 ? -8.290 5.953 -3.618 1.00 0.00 66 ALA A O 8
ATOM 12639 N N . MET A 1 67 ? -6.955 7.719 -4.024 1.00 0.00 67 MET A N 8
ATOM 12640 C CA . MET A 1 67 ? -7.238 7.743 -5.454 1.00 0.00 67 MET A CA 8
ATOM 12641 C C . MET A 1 67 ? -6.485 6.631 -6.177 1.00 0.00 67 MET A C 8
ATOM 12642 O O . MET A 1 67 ? -6.854 6.234 -7.281 1.00 0.00 67 MET A O 8
ATOM 12656 N N . ALA A 1 68 ? -5.426 6.132 -5.546 1.00 0.00 68 ALA A N 8
ATOM 12657 C CA . ALA A 1 68 ? -4.622 5.065 -6.128 1.00 0.00 68 ALA A CA 8
ATOM 12658 C C . ALA A 1 68 ? -5.359 3.731 -6.075 1.00 0.00 68 ALA A C 8
ATOM 12659 O O . ALA A 1 68 ? -5.398 2.993 -7.059 1.00 0.00 68 ALA A O 8
ATOM 12666 N N . ARG A 1 69 ? -5.941 3.428 -4.919 1.00 0.00 69 ARG A N 8
ATOM 12667 C CA . ARG A 1 69 ? -6.675 2.181 -4.738 1.00 0.00 69 ARG A CA 8
ATOM 12668 C C . ARG A 1 69 ? -7.888 2.125 -5.662 1.00 0.00 69 ARG A C 8
ATOM 12669 O O . ARG A 1 69 ? -8.232 1.066 -6.187 1.00 0.00 69 ARG A O 8
ATOM 12690 N N . ARG A 1 70 ? -8.532 3.271 -5.855 1.00 0.00 70 ARG A N 8
ATOM 12691 C CA . ARG A 1 70 ? -9.707 3.352 -6.714 1.00 0.00 70 ARG A CA 8
ATOM 12692 C C . ARG A 1 70 ? -9.356 2.981 -8.152 1.00 0.00 70 ARG A C 8
ATOM 12693 O O . ARG A 1 70 ? -10.236 2.845 -9.002 1.00 0.00 70 ARG A O 8
ATOM 12714 N N . LYS A 1 71 ? -8.064 2.819 -8.417 1.00 0.00 71 LYS A N 8
ATOM 12715 C CA . LYS A 1 71 ? -7.595 2.462 -9.751 1.00 0.00 71 LYS A CA 8
ATOM 12716 C C . LYS A 1 71 ? -7.335 0.963 -9.854 1.00 0.00 71 LYS A C 8
ATOM 12717 O O . LYS A 1 71 ? -7.559 0.354 -10.901 1.00 0.00 71 LYS A O 8
ATOM 12736 N N . LEU A 1 72 ? -6.863 0.373 -8.762 1.00 0.00 72 LEU A N 8
ATOM 12737 C CA . LEU A 1 72 ? -6.575 -1.057 -8.729 1.00 0.00 72 LEU A CA 8
ATOM 12738 C C . LEU A 1 72 ? -7.647 -1.811 -7.948 1.00 0.00 72 LEU A C 8
ATOM 12739 O O . LEU A 1 72 ? -7.538 -3.018 -7.733 1.00 0.00 72 LEU A O 8
ATOM 12755 N N . MET A 1 73 ? -8.683 -1.092 -7.530 1.00 0.00 73 MET A N 8
ATOM 12756 C CA . MET A 1 73 ? -9.777 -1.694 -6.777 1.00 0.00 73 MET A CA 8
ATOM 12757 C C . MET A 1 73 ? -10.472 -2.775 -7.598 1.00 0.00 73 MET A C 8
ATOM 12758 O O . MET A 1 73 ? -10.649 -3.909 -7.153 1.00 0.00 73 MET A O 8
ATOM 12772 N N . PRO A 1 74 ? -10.875 -2.418 -8.827 1.00 0.00 74 PRO A N 8
ATOM 12773 C CA . PRO A 1 74 ? -11.557 -3.344 -9.736 1.00 0.00 74 PRO A CA 8
ATOM 12774 C C . PRO A 1 74 ? -10.630 -4.439 -10.252 1.00 0.00 74 PRO A C 8
ATOM 12775 O O . PRO A 1 74 ? -11.063 -5.358 -10.945 1.00 0.00 74 PRO A O 8
ATOM 12786 N N . GLY A 1 75 ? -9.349 -4.333 -9.909 1.00 0.00 75 GLY A N 8
ATOM 12787 C CA . GLY A 1 75 ? -8.380 -5.321 -10.347 1.00 0.00 75 GLY A CA 8
ATOM 12788 C C . GLY A 1 75 ? -8.100 -5.238 -11.834 1.00 0.00 75 GLY A C 8
ATOM 12789 O O . GLY A 1 75 ? -7.695 -6.223 -12.452 1.00 0.00 75 GLY A O 8
ATOM 12793 N N . ARG A 1 76 ? -8.316 -4.061 -12.411 1.00 0.00 76 ARG A N 8
ATOM 12794 C CA . ARG A 1 76 ? -8.087 -3.855 -13.836 1.00 0.00 76 ARG A CA 8
ATOM 12795 C C . ARG A 1 76 ? -6.603 -3.973 -14.171 1.00 0.00 76 ARG A C 8
ATOM 12796 O O . ARG A 1 76 ? -6.235 -4.399 -15.266 1.00 0.00 76 ARG A O 8
ATOM 12817 N N . ILE A 1 77 ? -5.756 -3.592 -13.221 1.00 0.00 77 ILE A N 8
ATOM 12818 C CA . ILE A 1 77 ? -4.312 -3.655 -13.414 1.00 0.00 77 ILE A CA 8
ATOM 12819 C C . ILE A 1 77 ? -3.720 -4.883 -12.732 1.00 0.00 77 ILE A C 8
ATOM 12820 O O . ILE A 1 77 ? -4.116 -5.240 -11.623 1.00 0.00 77 ILE A O 8
ATOM 12836 N N . GLN A 1 78 ? -2.767 -5.524 -13.402 1.00 0.00 78 GLN A N 8
ATOM 12837 C CA . GLN A 1 78 ? -2.119 -6.712 -12.858 1.00 0.00 78 GLN A CA 8
ATOM 12838 C C . GLN A 1 78 ? -0.609 -6.517 -12.774 1.00 0.00 78 GLN A C 8
ATOM 12839 O O . GLN A 1 78 ? -0.010 -5.849 -13.618 1.00 0.00 78 GLN A O 8
ATOM 12853 N N . LEU A 1 79 ? 0.003 -7.106 -11.752 1.00 0.00 79 LEU A N 8
ATOM 12854 C CA . LEU A 1 79 ? 1.444 -6.997 -11.557 1.00 0.00 79 LEU A CA 8
ATOM 12855 C C . LEU A 1 79 ? 2.138 -8.317 -11.879 1.00 0.00 79 LEU A C 8
ATOM 12856 O O . LEU A 1 79 ? 1.881 -9.336 -11.240 1.00 0.00 79 LEU A O 8
ATOM 12872 N N . TRP A 1 80 ? 3.019 -8.288 -12.872 1.00 0.00 80 TRP A N 8
ATOM 12873 C CA . TRP A 1 80 ? 3.752 -9.482 -13.278 1.00 0.00 80 TRP A CA 8
ATOM 12874 C C . TRP A 1 80 ? 2.797 -10.578 -13.737 1.00 0.00 80 TRP A C 8
ATOM 12875 O O . TRP A 1 80 ? 3.042 -11.763 -13.513 1.00 0.00 80 TRP A O 8
ATOM 12896 N N . GLY A 1 81 ? 1.706 -10.174 -14.381 1.00 0.00 81 GLY A N 8
ATOM 12897 C CA . GLY A 1 81 ? 0.730 -11.135 -14.862 1.00 0.00 81 GLY A CA 8
ATOM 12898 C C . GLY A 1 81 ? -0.130 -11.695 -13.747 1.00 0.00 81 GLY A C 8
ATOM 12899 O O . GLY A 1 81 ? -0.991 -12.543 -13.983 1.00 0.00 81 GLY A O 8
ATOM 12903 N N . HIS A 1 82 ? 0.102 -11.221 -12.527 1.00 0.00 82 HIS A N 8
ATOM 12904 C CA . HIS A 1 82 ? -0.658 -11.680 -11.370 1.00 0.00 82 HIS A CA 8
ATOM 12905 C C . HIS A 1 82 ? -1.666 -10.624 -10.928 1.00 0.00 82 HIS A C 8
ATOM 12906 O O . HIS A 1 82 ? -1.358 -9.433 -10.898 1.00 0.00 82 HIS A O 8
ATOM 12920 N N . GLN A 1 83 ? -2.871 -11.069 -10.587 1.00 0.00 83 GLN A N 8
ATOM 12921 C CA . GLN A 1 83 ? -3.925 -10.161 -10.148 1.00 0.00 83 GLN A CA 8
ATOM 12922 C C . GLN A 1 83 ? -3.653 -9.654 -8.736 1.00 0.00 83 GLN A C 8
ATOM 12923 O O . GLN A 1 83 ? -3.156 -10.393 -7.886 1.00 0.00 83 GLN A O 8
ATOM 12937 N N . ILE A 1 84 ? -3.982 -8.390 -8.493 1.00 0.00 84 ILE A N 8
ATOM 12938 C CA . ILE A 1 84 ? -3.774 -7.785 -7.183 1.00 0.00 84 ILE A CA 8
ATOM 12939 C C . ILE A 1 84 ? -4.986 -6.963 -6.758 1.00 0.00 84 ILE A C 8
ATOM 12940 O O . ILE A 1 84 ? -5.806 -6.573 -7.588 1.00 0.00 84 ILE A O 8
ATOM 12956 N N . ALA A 1 85 ? -5.091 -6.703 -5.459 1.00 0.00 85 ALA A N 8
ATOM 12957 C CA . ALA A 1 85 ? -6.201 -5.924 -4.924 1.00 0.00 85 ALA A CA 8
ATOM 12958 C C . ALA A 1 85 ? -5.703 -4.835 -3.980 1.00 0.00 85 ALA A C 8
ATOM 12959 O O . ALA A 1 85 ? -4.624 -4.950 -3.398 1.00 0.00 85 ALA A O 8
ATOM 12966 N N . VAL A 1 86 ? -6.495 -3.778 -3.833 1.00 0.00 86 VAL A N 8
ATOM 12967 C CA . VAL A 1 86 ? -6.134 -2.668 -2.960 1.00 0.00 86 VAL A CA 8
ATOM 12968 C C . VAL A 1 86 ? -7.211 -2.422 -1.909 1.00 0.00 86 VAL A C 8
ATOM 12969 O O . VAL A 1 86 ? -8.366 -2.154 -2.240 1.00 0.00 86 VAL A O 8
ATOM 12982 N N . ASP A 1 87 ? -6.825 -2.516 -0.641 1.00 0.00 87 ASP A N 8
ATOM 12983 C CA . ASP A 1 87 ? -7.758 -2.302 0.459 1.00 0.00 87 ASP A CA 8
ATOM 12984 C C . ASP A 1 87 ? -7.232 -1.239 1.419 1.00 0.00 87 ASP A C 8
ATOM 12985 O O . ASP A 1 87 ? -6.085 -0.804 1.310 1.00 0.00 87 ASP A O 8
ATOM 12994 N N . TRP A 1 88 ? -8.077 -0.825 2.355 1.00 0.00 88 TRP A N 8
ATOM 12995 C CA . TRP A 1 88 ? -7.698 0.188 3.333 1.00 0.00 88 TRP A CA 8
ATOM 12996 C C . TRP A 1 88 ? -6.946 -0.439 4.503 1.00 0.00 88 TRP A C 8
ATOM 12997 O O . TRP A 1 88 ? -7.546 -1.076 5.367 1.00 0.00 88 TRP A O 8
ATOM 13018 N N . ALA A 1 89 ? -5.630 -0.252 4.523 1.00 0.00 89 ALA A N 8
ATOM 13019 C CA . ALA A 1 89 ? -4.798 -0.798 5.588 1.00 0.00 89 ALA A CA 8
ATOM 13020 C C . ALA A 1 89 ? -5.404 -0.514 6.958 1.00 0.00 89 ALA A C 8
ATOM 13021 O O . ALA A 1 89 ? -5.720 -1.436 7.710 1.00 0.00 89 ALA A O 8
ATOM 13028 N N . GLU A 1 90 ? -5.563 0.767 7.277 1.00 0.00 90 GLU A N 8
ATOM 13029 C CA . GLU A 1 90 ? -6.130 1.170 8.558 1.00 0.00 90 GLU A CA 8
ATOM 13030 C C . GLU A 1 90 ? -7.610 0.804 8.638 1.00 0.00 90 GLU A C 8
ATOM 13031 O O . GLU A 1 90 ? -8.376 1.003 7.695 1.00 0.00 90 GLU A O 8
ATOM 13043 N N . PRO A 1 91 ? -8.022 0.255 9.790 1.00 0.00 91 PRO A N 8
ATOM 13044 C CA . PRO A 1 91 ? -9.412 -0.150 10.021 1.00 0.00 91 PRO A CA 8
ATOM 13045 C C . PRO A 1 91 ? -10.352 1.044 10.140 1.00 0.00 91 PRO A C 8
ATOM 13046 O O . PRO A 1 91 ? -11.378 1.107 9.464 1.00 0.00 91 PRO A O 8
ATOM 13057 N N . GLU A 1 92 ? -9.994 1.990 11.003 1.00 0.00 92 GLU A N 8
ATOM 13058 C CA . GLU A 1 92 ? -10.807 3.182 11.210 1.00 0.00 92 GLU A CA 8
ATOM 13059 C C . GLU A 1 92 ? -9.938 4.436 11.237 1.00 0.00 92 GLU A C 8
ATOM 13060 O O . GLU A 1 92 ? -9.421 4.822 12.286 1.00 0.00 92 GLU A O 8
ATOM 13072 N N . ILE A 1 93 ? -9.782 5.066 10.078 1.00 0.00 93 ILE A N 8
ATOM 13073 C CA . ILE A 1 93 ? -8.976 6.276 9.969 1.00 0.00 93 ILE A CA 8
ATOM 13074 C C . ILE A 1 93 ? -9.780 7.510 10.364 1.00 0.00 93 ILE A C 8
ATOM 13075 O O . ILE A 1 93 ? -10.940 7.405 10.763 1.00 0.00 93 ILE A O 8
ATOM 13091 N N . ASP A 1 94 ? -9.157 8.677 10.249 1.00 0.00 94 ASP A N 8
ATOM 13092 C CA . ASP A 1 94 ? -9.815 9.932 10.592 1.00 0.00 94 ASP A CA 8
ATOM 13093 C C . ASP A 1 94 ? -10.401 10.595 9.349 1.00 0.00 94 ASP A C 8
ATOM 13094 O O . ASP A 1 94 ? -10.431 11.821 9.242 1.00 0.00 94 ASP A O 8
ATOM 13103 N N . VAL A 1 95 ? -10.866 9.776 8.411 1.00 0.00 95 VAL A N 8
ATOM 13104 C CA . VAL A 1 95 ? -11.452 10.283 7.175 1.00 0.00 95 VAL A CA 8
ATOM 13105 C C . VAL A 1 95 ? -12.849 10.841 7.418 1.00 0.00 95 VAL A C 8
ATOM 13106 O O . VAL A 1 95 ? -13.190 11.921 6.934 1.00 0.00 95 VAL A O 8
ATOM 13119 N N . ASP A 1 96 ? -13.654 10.099 8.171 1.00 0.00 96 ASP A N 8
ATOM 13120 C CA . ASP A 1 96 ? -15.016 10.521 8.480 1.00 0.00 96 ASP A CA 8
ATOM 13121 C C . ASP A 1 96 ? -15.054 11.996 8.864 1.00 0.00 96 ASP A C 8
ATOM 13122 O O . ASP A 1 96 ? -15.937 12.737 8.433 1.00 0.00 96 ASP A O 8
ATOM 13131 N N . GLU A 1 97 ? -14.090 12.416 9.678 1.00 0.00 97 GLU A N 8
ATOM 13132 C CA . GLU A 1 97 ? -14.016 13.803 10.122 1.00 0.00 97 GLU A CA 8
ATOM 13133 C C . GLU A 1 97 ? -13.213 14.647 9.137 1.00 0.00 97 GLU A C 8
ATOM 13134 O O . GLU A 1 97 ? -13.682 15.682 8.663 1.00 0.00 97 GLU A O 8
ATOM 13146 N N . ASP A 1 98 ? -12.000 14.198 8.833 1.00 0.00 98 ASP A N 8
ATOM 13147 C CA . ASP A 1 98 ? -11.131 14.910 7.904 1.00 0.00 98 ASP A CA 8
ATOM 13148 C C . ASP A 1 98 ? -10.514 13.950 6.892 1.00 0.00 98 ASP A C 8
ATOM 13149 O O . ASP A 1 98 ? -9.655 13.138 7.235 1.00 0.00 98 ASP A O 8
ATOM 13158 N N . VAL A 1 99 ? -10.959 14.048 5.643 1.00 0.00 99 VAL A N 8
ATOM 13159 C CA . VAL A 1 99 ? -10.451 13.189 4.581 1.00 0.00 99 VAL A CA 8
ATOM 13160 C C . VAL A 1 99 ? -9.901 14.014 3.422 1.00 0.00 99 VAL A C 8
ATOM 13161 O O . VAL A 1 99 ? -8.924 13.628 2.781 1.00 0.00 99 VAL A O 8
ATOM 13174 N N . MET A 1 100 ? -10.535 15.151 3.160 1.00 0.00 100 MET A N 8
ATOM 13175 C CA . MET A 1 100 ? -10.109 16.032 2.079 1.00 0.00 100 MET A CA 8
ATOM 13176 C C . MET A 1 100 ? -9.383 17.256 2.629 1.00 0.00 100 MET A C 8
ATOM 13177 O O . MET A 1 100 ? -9.177 17.375 3.836 1.00 0.00 100 MET A O 8
ATOM 13191 N N . GLU A 1 101 ? -8.999 18.162 1.736 1.00 0.00 101 GLU A N 8
ATOM 13192 C CA . GLU A 1 101 ? -8.295 19.376 2.134 1.00 0.00 101 GLU A CA 8
ATOM 13193 C C . GLU A 1 101 ? -9.255 20.560 2.214 1.00 0.00 101 GLU A C 8
ATOM 13194 O O . GLU A 1 101 ? -9.866 20.948 1.218 1.00 0.00 101 GLU A O 8
ATOM 13206 N N . THR A 1 102 ? -9.384 21.129 3.409 1.00 0.00 102 THR A N 8
ATOM 13207 C CA . THR A 1 102 ? -10.270 22.267 3.621 1.00 0.00 102 THR A CA 8
ATOM 13208 C C . THR A 1 102 ? -9.705 23.214 4.674 1.00 0.00 102 THR A C 8
ATOM 13209 O O . THR A 1 102 ? -9.476 22.821 5.818 1.00 0.00 102 THR A O 8
ATOM 13220 N N . VAL A 1 103 ? -9.484 24.464 4.281 1.00 0.00 103 VAL A N 8
ATOM 13221 C CA . VAL A 1 103 ? -8.947 25.469 5.192 1.00 0.00 103 VAL A CA 8
ATOM 13222 C C . VAL A 1 103 ? -9.873 25.678 6.385 1.00 0.00 103 VAL A C 8
ATOM 13223 O O . VAL A 1 103 ? -11.035 25.273 6.361 1.00 0.00 103 VAL A O 8
ATOM 13236 N N . SER A 1 104 ? -9.349 26.313 7.429 1.00 0.00 104 SER A N 8
ATOM 13237 C CA . SER A 1 104 ? -10.127 26.573 8.634 1.00 0.00 104 SER A CA 8
ATOM 13238 C C . SER A 1 104 ? -9.857 27.979 9.161 1.00 0.00 104 SER A C 8
ATOM 13239 O O . SER A 1 104 ? -8.716 28.437 9.186 1.00 0.00 104 SER A O 8
ATOM 13247 N N . GLY A 1 105 ? -10.919 28.660 9.583 1.00 0.00 105 GLY A N 8
ATOM 13248 C CA . GLY A 1 105 ? -10.777 30.007 10.104 1.00 0.00 105 GLY A CA 8
ATOM 13249 C C . GLY A 1 105 ? -11.857 30.357 11.109 1.00 0.00 105 GLY A C 8
ATOM 13250 O O . GLY A 1 105 ? -13.000 29.912 11.004 1.00 0.00 105 GLY A O 8
ATOM 13254 N N . PRO A 1 106 ? -11.496 31.170 12.112 1.00 0.00 106 PRO A N 8
ATOM 13255 C CA . PRO A 1 106 ? -12.428 31.596 13.161 1.00 0.00 106 PRO A CA 8
ATOM 13256 C C . PRO A 1 106 ? -13.492 32.554 12.636 1.00 0.00 106 PRO A C 8
ATOM 13257 O O . PRO A 1 106 ? -14.488 32.820 13.310 1.00 0.00 106 PRO A O 8
ATOM 13268 N N . SER A 1 107 ? -13.275 33.069 11.430 1.00 0.00 107 SER A N 8
ATOM 13269 C CA . SER A 1 107 ? -14.215 34.000 10.817 1.00 0.00 107 SER A CA 8
ATOM 13270 C C . SER A 1 107 ? -15.565 33.330 10.576 1.00 0.00 107 SER A C 8
ATOM 13271 O O . SER A 1 107 ? -16.591 33.773 11.091 1.00 0.00 107 SER A O 8
ATOM 13279 N N . SER A 1 108 ? -15.555 32.260 9.788 1.00 0.00 108 SER A N 8
ATOM 13280 C CA . SER A 1 108 ? -16.777 31.530 9.474 1.00 0.00 108 SER A CA 8
ATOM 13281 C C . SER A 1 108 ? -17.199 30.648 10.646 1.00 0.00 108 SER A C 8
ATOM 13282 O O . SER A 1 108 ? -18.370 30.613 11.021 1.00 0.00 108 SER A O 8
ATOM 13290 N N . GLY A 1 109 ? -16.234 29.936 11.220 1.00 0.00 109 GLY A N 8
ATOM 13291 C CA . GLY A 1 109 ? -16.524 29.064 12.343 1.00 0.00 109 GLY A CA 8
ATOM 13292 C C . GLY A 1 109 ? -15.878 27.700 12.199 1.00 0.00 109 GLY A C 8
ATOM 13293 O O . GLY A 1 109 ? -16.346 26.862 11.429 1.00 0.00 109 GLY A O 8
ATOM 13297 N N . GLY A 1 1 ? -10.690 18.619 2.812 1.00 0.00 1 GLY A N 9
ATOM 13298 C CA . GLY A 1 1 ? -9.294 18.879 2.514 1.00 0.00 1 GLY A CA 9
ATOM 13299 C C . GLY A 1 1 ? -8.356 18.014 3.331 1.00 0.00 1 GLY A C 9
ATOM 13300 O O . GLY A 1 1 ? -7.898 16.971 2.865 1.00 0.00 1 GLY A O 9
ATOM 13304 N N . SER A 1 2 ? -8.067 18.447 4.554 1.00 0.00 2 SER A N 9
ATOM 13305 C CA . SER A 1 2 ? -7.173 17.707 5.437 1.00 0.00 2 SER A CA 9
ATOM 13306 C C . SER A 1 2 ? -5.959 17.191 4.670 1.00 0.00 2 SER A C 9
ATOM 13307 O O . SER A 1 2 ? -5.527 16.054 4.862 1.00 0.00 2 SER A O 9
ATOM 13315 N N . SER A 1 3 ? -5.412 18.035 3.801 1.00 0.00 3 SER A N 9
ATOM 13316 C CA . SER A 1 3 ? -4.250 17.664 3.002 1.00 0.00 3 SER A CA 9
ATOM 13317 C C . SER A 1 3 ? -3.069 18.582 3.302 1.00 0.00 3 SER A C 9
ATOM 13318 O O . SER A 1 3 ? -2.957 19.672 2.743 1.00 0.00 3 SER A O 9
ATOM 13326 N N . GLY A 1 4 ? -2.189 18.131 4.191 1.00 0.00 4 GLY A N 9
ATOM 13327 C CA . GLY A 1 4 ? -1.027 18.922 4.552 1.00 0.00 4 GLY A CA 9
ATOM 13328 C C . GLY A 1 4 ? -0.554 18.647 5.965 1.00 0.00 4 GLY A C 9
ATOM 13329 O O . GLY A 1 4 ? -0.340 19.573 6.747 1.00 0.00 4 GLY A O 9
ATOM 13333 N N . SER A 1 5 ? -0.391 17.369 6.295 1.00 0.00 5 SER A N 9
ATOM 13334 C CA . SER A 1 5 ? 0.054 16.974 7.626 1.00 0.00 5 SER A CA 9
ATOM 13335 C C . SER A 1 5 ? 0.807 15.648 7.575 1.00 0.00 5 SER A C 9
ATOM 13336 O O . SER A 1 5 ? 0.261 14.627 7.155 1.00 0.00 5 SER A O 9
ATOM 13344 N N . SER A 1 6 ? 2.064 15.671 8.006 1.00 0.00 6 SER A N 9
ATOM 13345 C CA . SER A 1 6 ? 2.894 14.472 8.006 1.00 0.00 6 SER A CA 9
ATOM 13346 C C . SER A 1 6 ? 2.184 13.320 8.711 1.00 0.00 6 SER A C 9
ATOM 13347 O O . SER A 1 6 ? 2.174 13.240 9.938 1.00 0.00 6 SER A O 9
ATOM 13355 N N . GLY A 1 7 ? 1.590 12.429 7.923 1.00 0.00 7 GLY A N 9
ATOM 13356 C CA . GLY A 1 7 ? 0.885 11.293 8.488 1.00 0.00 7 GLY A CA 9
ATOM 13357 C C . GLY A 1 7 ? 1.368 9.972 7.923 1.00 0.00 7 GLY A C 9
ATOM 13358 O O . GLY A 1 7 ? 2.391 9.917 7.242 1.00 0.00 7 GLY A O 9
ATOM 13362 N N . ASN A 1 8 ? 0.630 8.903 8.207 1.00 0.00 8 ASN A N 9
ATOM 13363 C CA . ASN A 1 8 ? 0.991 7.575 7.724 1.00 0.00 8 ASN A CA 9
ATOM 13364 C C . ASN A 1 8 ? -0.100 7.011 6.818 1.00 0.00 8 ASN A C 9
ATOM 13365 O O . ASN A 1 8 ? -1.197 6.689 7.276 1.00 0.00 8 ASN A O 9
ATOM 13376 N N . CYS A 1 9 ? 0.209 6.895 5.531 1.00 0.00 9 CYS A N 9
ATOM 13377 C CA . CYS A 1 9 ? -0.744 6.370 4.560 1.00 0.00 9 CYS A CA 9
ATOM 13378 C C . CYS A 1 9 ? -0.145 5.200 3.787 1.00 0.00 9 CYS A C 9
ATOM 13379 O O . CYS A 1 9 ? 0.859 5.352 3.092 1.00 0.00 9 CYS A O 9
ATOM 13387 N N . ARG A 1 10 ? -0.767 4.032 3.916 1.00 0.00 10 ARG A N 9
ATOM 13388 C CA . ARG A 1 10 ? -0.293 2.835 3.232 1.00 0.00 10 ARG A CA 9
ATOM 13389 C C . ARG A 1 10 ? -1.460 2.048 2.643 1.00 0.00 10 ARG A C 9
ATOM 13390 O O . ARG A 1 10 ? -2.517 1.926 3.263 1.00 0.00 10 ARG A O 9
ATOM 13411 N N . LEU A 1 11 ? -1.261 1.516 1.442 1.00 0.00 11 LEU A N 9
ATOM 13412 C CA . LEU A 1 11 ? -2.297 0.741 0.767 1.00 0.00 11 LEU A CA 9
ATOM 13413 C C . LEU A 1 11 ? -2.068 -0.755 0.958 1.00 0.00 11 LEU A C 9
ATOM 13414 O O . LEU A 1 11 ? -0.941 -1.240 0.852 1.00 0.00 11 LEU A O 9
ATOM 13430 N N . PHE A 1 12 ? -3.144 -1.482 1.237 1.00 0.00 12 PHE A N 9
ATOM 13431 C CA . PHE A 1 12 ? -3.061 -2.924 1.441 1.00 0.00 12 PHE A CA 9
ATOM 13432 C C . PHE A 1 12 ? -3.139 -3.667 0.110 1.00 0.00 12 PHE A C 9
ATOM 13433 O O . PHE A 1 12 ? -4.218 -3.823 -0.463 1.00 0.00 12 PHE A O 9
ATOM 13450 N N . ILE A 1 13 ? -1.988 -4.121 -0.376 1.00 0.00 13 ILE A N 9
ATOM 13451 C CA . ILE A 1 13 ? -1.926 -4.847 -1.638 1.00 0.00 13 ILE A CA 9
ATOM 13452 C C . ILE A 1 13 ? -1.842 -6.351 -1.403 1.00 0.00 13 ILE A C 9
ATOM 13453 O O . ILE A 1 13 ? -0.867 -6.849 -0.841 1.00 0.00 13 ILE A O 9
ATOM 13469 N N . GLY A 1 14 ? -2.871 -7.071 -1.839 1.00 0.00 14 GLY A N 9
ATOM 13470 C CA . GLY A 1 14 ? -2.894 -8.512 -1.669 1.00 0.00 14 GLY A CA 9
ATOM 13471 C C . GLY A 1 14 ? -3.005 -9.250 -2.988 1.00 0.00 14 GLY A C 9
ATOM 13472 O O . GLY A 1 14 ? -3.687 -8.796 -3.906 1.00 0.00 14 GLY A O 9
ATOM 13476 N N . GLY A 1 15 ? -2.332 -10.393 -3.084 1.00 0.00 15 GLY A N 9
ATOM 13477 C CA . GLY A 1 15 ? -2.371 -11.176 -4.305 1.00 0.00 15 GLY A CA 9
ATOM 13478 C C . GLY A 1 15 ? -1.187 -10.897 -5.211 1.00 0.00 15 GLY A C 9
ATOM 13479 O O . GLY A 1 15 ? -1.350 -10.716 -6.418 1.00 0.00 15 GLY A O 9
ATOM 13483 N N . ILE A 1 16 ? 0.006 -10.861 -4.627 1.00 0.00 16 ILE A N 9
ATOM 13484 C CA . ILE A 1 16 ? 1.221 -10.601 -5.390 1.00 0.00 16 ILE A CA 9
ATOM 13485 C C . ILE A 1 16 ? 2.214 -11.750 -5.249 1.00 0.00 16 ILE A C 9
ATOM 13486 O O . ILE A 1 16 ? 2.253 -12.449 -4.237 1.00 0.00 16 ILE A O 9
ATOM 13502 N N . PRO A 1 17 ? 3.039 -11.949 -6.288 1.00 0.00 17 PRO A N 9
ATOM 13503 C CA . PRO A 1 17 ? 4.050 -13.010 -6.304 1.00 0.00 17 PRO A CA 9
ATOM 13504 C C . PRO A 1 17 ? 5.188 -12.741 -5.325 1.00 0.00 17 PRO A C 9
ATOM 13505 O O . PRO A 1 17 ? 5.766 -11.653 -5.312 1.00 0.00 17 PRO A O 9
ATOM 13516 N N . LYS A 1 18 ? 5.507 -13.738 -4.507 1.00 0.00 18 LYS A N 9
ATOM 13517 C CA . LYS A 1 18 ? 6.578 -13.610 -3.525 1.00 0.00 18 LYS A CA 9
ATOM 13518 C C . LYS A 1 18 ? 7.937 -13.521 -4.212 1.00 0.00 18 LYS A C 9
ATOM 13519 O O . LYS A 1 18 ? 8.772 -12.691 -3.850 1.00 0.00 18 LYS A O 9
ATOM 13538 N N . MET A 1 19 ? 8.152 -14.379 -5.204 1.00 0.00 19 MET A N 9
ATOM 13539 C CA . MET A 1 19 ? 9.410 -14.394 -5.942 1.00 0.00 19 MET A CA 9
ATOM 13540 C C . MET A 1 19 ? 9.970 -12.983 -6.089 1.00 0.00 19 MET A C 9
ATOM 13541 O O . MET A 1 19 ? 11.180 -12.772 -5.998 1.00 0.00 19 MET A O 9
ATOM 13555 N N . LYS A 1 20 ? 9.084 -12.020 -6.317 1.00 0.00 20 LYS A N 9
ATOM 13556 C CA . LYS A 1 20 ? 9.490 -10.628 -6.476 1.00 0.00 20 LYS A CA 9
ATOM 13557 C C . LYS A 1 20 ? 10.096 -10.087 -5.185 1.00 0.00 20 LYS A C 9
ATOM 13558 O O . LYS A 1 20 ? 10.242 -10.815 -4.203 1.00 0.00 20 LYS A O 9
ATOM 13577 N N . LYS A 1 21 ? 10.446 -8.805 -5.193 1.00 0.00 21 LYS A N 9
ATOM 13578 C CA . LYS A 1 21 ? 11.033 -8.165 -4.022 1.00 0.00 21 LYS A CA 9
ATOM 13579 C C . LYS A 1 21 ? 10.492 -6.750 -3.847 1.00 0.00 21 LYS A C 9
ATOM 13580 O O . LYS A 1 21 ? 9.976 -6.151 -4.791 1.00 0.00 21 LYS A O 9
ATOM 13599 N N . ARG A 1 22 ? 10.613 -6.220 -2.634 1.00 0.00 22 ARG A N 9
ATOM 13600 C CA . ARG A 1 22 ? 10.136 -4.875 -2.336 1.00 0.00 22 ARG A CA 9
ATOM 13601 C C . ARG A 1 22 ? 10.614 -3.883 -3.392 1.00 0.00 22 ARG A C 9
ATOM 13602 O O . ARG A 1 22 ? 9.846 -3.043 -3.860 1.00 0.00 22 ARG A O 9
ATOM 13623 N N . GLU A 1 23 ? 11.887 -3.985 -3.760 1.00 0.00 23 GLU A N 9
ATOM 13624 C CA . GLU A 1 23 ? 12.467 -3.095 -4.759 1.00 0.00 23 GLU A CA 9
ATOM 13625 C C . GLU A 1 23 ? 11.707 -3.190 -6.078 1.00 0.00 23 GLU A C 9
ATOM 13626 O O . GLU A 1 23 ? 11.546 -2.196 -6.786 1.00 0.00 23 GLU A O 9
ATOM 13638 N N . GLU A 1 24 ? 11.242 -4.392 -6.402 1.00 0.00 24 GLU A N 9
ATOM 13639 C CA . GLU A 1 24 ? 10.500 -4.617 -7.637 1.00 0.00 24 GLU A CA 9
ATOM 13640 C C . GLU A 1 24 ? 9.066 -4.112 -7.510 1.00 0.00 24 GLU A C 9
ATOM 13641 O O . GLU A 1 24 ? 8.595 -3.333 -8.339 1.00 0.00 24 GLU A O 9
ATOM 13653 N N . ILE A 1 25 ? 8.378 -4.562 -6.466 1.00 0.00 25 ILE A N 9
ATOM 13654 C CA . ILE A 1 25 ? 6.998 -4.156 -6.229 1.00 0.00 25 ILE A CA 9
ATOM 13655 C C . ILE A 1 25 ? 6.847 -2.641 -6.319 1.00 0.00 25 ILE A C 9
ATOM 13656 O O . ILE A 1 25 ? 5.948 -2.134 -6.992 1.00 0.00 25 ILE A O 9
ATOM 13672 N N . LEU A 1 26 ? 7.734 -1.923 -5.639 1.00 0.00 26 LEU A N 9
ATOM 13673 C CA . LEU A 1 26 ? 7.702 -0.464 -5.644 1.00 0.00 26 LEU A CA 9
ATOM 13674 C C . LEU A 1 26 ? 7.654 0.075 -7.070 1.00 0.00 26 LEU A C 9
ATOM 13675 O O . LEU A 1 26 ? 6.713 0.772 -7.448 1.00 0.00 26 LEU A O 9
ATOM 13691 N N . GLU A 1 27 ? 8.674 -0.254 -7.856 1.00 0.00 27 GLU A N 9
ATOM 13692 C CA . GLU A 1 27 ? 8.747 0.197 -9.240 1.00 0.00 27 GLU A CA 9
ATOM 13693 C C . GLU A 1 27 ? 7.435 -0.073 -9.970 1.00 0.00 27 GLU A C 9
ATOM 13694 O O . GLU A 1 27 ? 6.941 0.775 -10.713 1.00 0.00 27 GLU A O 9
ATOM 13706 N N . GLU A 1 28 ? 6.877 -1.259 -9.753 1.00 0.00 28 GLU A N 9
ATOM 13707 C CA . GLU A 1 28 ? 5.622 -1.641 -10.391 1.00 0.00 28 GLU A CA 9
ATOM 13708 C C . GLU A 1 28 ? 4.473 -0.766 -9.899 1.00 0.00 28 GLU A C 9
ATOM 13709 O O . GLU A 1 28 ? 3.461 -0.610 -10.584 1.00 0.00 28 GLU A O 9
ATOM 13721 N N . ILE A 1 29 ? 4.637 -0.199 -8.709 1.00 0.00 29 ILE A N 9
ATOM 13722 C CA . ILE A 1 29 ? 3.614 0.661 -8.126 1.00 0.00 29 ILE A CA 9
ATOM 13723 C C . ILE A 1 29 ? 3.770 2.101 -8.602 1.00 0.00 29 ILE A C 9
ATOM 13724 O O . ILE A 1 29 ? 2.785 2.780 -8.892 1.00 0.00 29 ILE A O 9
ATOM 13740 N N . ALA A 1 30 ? 5.014 2.561 -8.681 1.00 0.00 30 ALA A N 9
ATOM 13741 C CA . ALA A 1 30 ? 5.300 3.920 -9.125 1.00 0.00 30 ALA A CA 9
ATOM 13742 C C . ALA A 1 30 ? 4.703 4.183 -10.504 1.00 0.00 30 ALA A C 9
ATOM 13743 O O . ALA A 1 30 ? 4.627 5.328 -10.950 1.00 0.00 30 ALA A O 9
ATOM 13750 N N . LYS A 1 31 ? 4.283 3.116 -11.175 1.00 0.00 31 LYS A N 9
ATOM 13751 C CA . LYS A 1 31 ? 3.692 3.231 -12.503 1.00 0.00 31 LYS A CA 9
ATOM 13752 C C . LYS A 1 31 ? 2.179 3.051 -12.443 1.00 0.00 31 LYS A C 9
ATOM 13753 O O . LYS A 1 31 ? 1.425 3.863 -12.979 1.00 0.00 31 LYS A O 9
ATOM 13772 N N . VAL A 1 32 ? 1.740 1.982 -11.786 1.00 0.00 32 VAL A N 9
ATOM 13773 C CA . VAL A 1 32 ? 0.316 1.697 -11.654 1.00 0.00 32 VAL A CA 9
ATOM 13774 C C . VAL A 1 32 ? -0.374 2.737 -10.780 1.00 0.00 32 VAL A C 9
ATOM 13775 O O . VAL A 1 32 ? -1.579 2.963 -10.896 1.00 0.00 32 VAL A O 9
ATOM 13788 N N . THR A 1 33 ? 0.399 3.371 -9.902 1.00 0.00 33 THR A N 9
ATOM 13789 C CA . THR A 1 33 ? -0.138 4.389 -9.007 1.00 0.00 33 THR A CA 9
ATOM 13790 C C . THR A 1 33 ? 0.880 5.496 -8.761 1.00 0.00 33 THR A C 9
ATOM 13791 O O . THR A 1 33 ? 1.932 5.263 -8.166 1.00 0.00 33 THR A O 9
ATOM 13802 N N . GLU A 1 34 ? 0.560 6.701 -9.221 1.00 0.00 34 GLU A N 9
ATOM 13803 C CA . GLU A 1 34 ? 1.448 7.845 -9.049 1.00 0.00 34 GLU A CA 9
ATOM 13804 C C . GLU A 1 34 ? 1.207 8.525 -7.705 1.00 0.00 34 GLU A C 9
ATOM 13805 O O . GLU A 1 34 ? 0.074 8.856 -7.359 1.00 0.00 34 GLU A O 9
ATOM 13817 N N . GLY A 1 35 ? 2.282 8.728 -6.950 1.00 0.00 35 GLY A N 9
ATOM 13818 C CA . GLY A 1 35 ? 2.167 9.367 -5.651 1.00 0.00 35 GLY A CA 9
ATOM 13819 C C . GLY A 1 35 ? 2.679 8.489 -4.526 1.00 0.00 35 GLY A C 9
ATOM 13820 O O . GLY A 1 35 ? 2.426 8.761 -3.353 1.00 0.00 35 GLY A O 9
ATOM 13824 N N . VAL A 1 36 ? 3.400 7.431 -4.884 1.00 0.00 36 VAL A N 9
ATOM 13825 C CA . VAL A 1 36 ? 3.949 6.510 -3.896 1.00 0.00 36 VAL A CA 9
ATOM 13826 C C . VAL A 1 36 ? 5.290 7.006 -3.367 1.00 0.00 36 VAL A C 9
ATOM 13827 O O . VAL A 1 36 ? 5.988 7.770 -4.035 1.00 0.00 36 VAL A O 9
ATOM 13840 N N . LEU A 1 37 ? 5.644 6.566 -2.165 1.00 0.00 37 LEU A N 9
ATOM 13841 C CA . LEU A 1 37 ? 6.903 6.965 -1.545 1.00 0.00 37 LEU A CA 9
ATOM 13842 C C . LEU A 1 37 ? 7.831 5.766 -1.377 1.00 0.00 37 LEU A C 9
ATOM 13843 O O . LEU A 1 37 ? 9.004 5.818 -1.747 1.00 0.00 37 LEU A O 9
ATOM 13859 N N . ASP A 1 38 ? 7.297 4.686 -0.817 1.00 0.00 38 ASP A N 9
ATOM 13860 C CA . ASP A 1 38 ? 8.075 3.472 -0.602 1.00 0.00 38 ASP A CA 9
ATOM 13861 C C . ASP A 1 38 ? 7.160 2.265 -0.415 1.00 0.00 38 ASP A C 9
ATOM 13862 O O . ASP A 1 38 ? 5.979 2.412 -0.103 1.00 0.00 38 ASP A O 9
ATOM 13871 N N . VAL A 1 39 ? 7.715 1.073 -0.609 1.00 0.00 39 VAL A N 9
ATOM 13872 C CA . VAL A 1 39 ? 6.949 -0.159 -0.462 1.00 0.00 39 VAL A CA 9
ATOM 13873 C C . VAL A 1 39 ? 7.593 -1.087 0.562 1.00 0.00 39 VAL A C 9
ATOM 13874 O O . VAL A 1 39 ? 8.801 -1.323 0.528 1.00 0.00 39 VAL A O 9
ATOM 13887 N N . ILE A 1 40 ? 6.778 -1.611 1.472 1.00 0.00 40 ILE A N 9
ATOM 13888 C CA . ILE A 1 40 ? 7.268 -2.515 2.505 1.00 0.00 40 ILE A CA 9
ATOM 13889 C C . ILE A 1 40 ? 6.787 -3.941 2.261 1.00 0.00 40 ILE A C 9
ATOM 13890 O O . ILE A 1 40 ? 5.758 -4.161 1.623 1.00 0.00 40 ILE A O 9
ATOM 13906 N N . VAL A 1 41 ? 7.540 -4.909 2.774 1.00 0.00 41 VAL A N 9
ATOM 13907 C CA . VAL A 1 41 ? 7.190 -6.316 2.614 1.00 0.00 41 VAL A CA 9
ATOM 13908 C C . VAL A 1 41 ? 7.127 -7.023 3.963 1.00 0.00 41 VAL A C 9
ATOM 13909 O O . VAL A 1 41 ? 8.107 -7.051 4.708 1.00 0.00 41 VAL A O 9
ATOM 13922 N N . TYR A 1 42 ? 5.968 -7.594 4.272 1.00 0.00 42 TYR A N 9
ATOM 13923 C CA . TYR A 1 42 ? 5.776 -8.301 5.533 1.00 0.00 42 TYR A CA 9
ATOM 13924 C C . TYR A 1 42 ? 5.114 -9.656 5.303 1.00 0.00 42 TYR A C 9
ATOM 13925 O O . TYR A 1 42 ? 4.328 -9.825 4.371 1.00 0.00 42 TYR A O 9
ATOM 13943 N N . ALA A 1 43 ? 5.437 -10.618 6.160 1.00 0.00 43 ALA A N 9
ATOM 13944 C CA . ALA A 1 43 ? 4.872 -11.958 6.054 1.00 0.00 43 ALA A CA 9
ATOM 13945 C C . ALA A 1 43 ? 5.296 -12.827 7.233 1.00 0.00 43 ALA A C 9
ATOM 13946 O O . ALA A 1 43 ? 6.153 -12.439 8.026 1.00 0.00 43 ALA A O 9
ATOM 13953 N N . SER A 1 44 ? 4.690 -14.005 7.341 1.00 0.00 44 SER A N 9
ATOM 13954 C CA . SER A 1 44 ? 5.001 -14.928 8.426 1.00 0.00 44 SER A CA 9
ATOM 13955 C C . SER A 1 44 ? 6.492 -14.901 8.751 1.00 0.00 44 SER A C 9
ATOM 13956 O O . SER A 1 44 ? 6.886 -14.984 9.914 1.00 0.00 44 SER A O 9
ATOM 13964 N N . ALA A 1 45 ? 7.315 -14.785 7.714 1.00 0.00 45 ALA A N 9
ATOM 13965 C CA . ALA A 1 45 ? 8.762 -14.745 7.888 1.00 0.00 45 ALA A CA 9
ATOM 13966 C C . ALA A 1 45 ? 9.384 -13.629 7.056 1.00 0.00 45 ALA A C 9
ATOM 13967 O O . ALA A 1 45 ? 8.700 -12.971 6.272 1.00 0.00 45 ALA A O 9
ATOM 13974 N N . ALA A 1 46 ? 10.685 -13.422 7.231 1.00 0.00 46 ALA A N 9
ATOM 13975 C CA . ALA A 1 46 ? 11.400 -12.386 6.494 1.00 0.00 46 ALA A CA 9
ATOM 13976 C C . ALA A 1 46 ? 11.257 -12.586 4.989 1.00 0.00 46 ALA A C 9
ATOM 13977 O O . ALA A 1 46 ? 12.129 -13.168 4.345 1.00 0.00 46 ALA A O 9
ATOM 13984 N N . ASP A 1 47 ? 10.152 -12.100 4.435 1.00 0.00 47 ASP A N 9
ATOM 13985 C CA . ASP A 1 47 ? 9.895 -12.224 3.005 1.00 0.00 47 ASP A CA 9
ATOM 13986 C C . ASP A 1 47 ? 10.375 -13.574 2.482 1.00 0.00 47 ASP A C 9
ATOM 13987 O O . ASP A 1 47 ? 11.009 -13.655 1.429 1.00 0.00 47 ASP A O 9
ATOM 13996 N N . LYS A 1 48 ? 10.071 -14.633 3.225 1.00 0.00 48 LYS A N 9
ATOM 13997 C CA . LYS A 1 48 ? 10.470 -15.981 2.837 1.00 0.00 48 LYS A CA 9
ATOM 13998 C C . LYS A 1 48 ? 9.367 -16.667 2.038 1.00 0.00 48 LYS A C 9
ATOM 13999 O O . LYS A 1 48 ? 8.312 -16.084 1.793 1.00 0.00 48 LYS A O 9
ATOM 14018 N N . MET A 1 49 ? 9.619 -17.908 1.635 1.00 0.00 49 MET A N 9
ATOM 14019 C CA . MET A 1 49 ? 8.646 -18.674 0.866 1.00 0.00 49 MET A CA 9
ATOM 14020 C C . MET A 1 49 ? 7.290 -18.687 1.564 1.00 0.00 49 MET A C 9
ATOM 14021 O O . MET A 1 49 ? 6.261 -18.953 0.941 1.00 0.00 49 MET A O 9
ATOM 14035 N N . LYS A 1 50 ? 7.294 -18.398 2.861 1.00 0.00 50 LYS A N 9
ATOM 14036 C CA . LYS A 1 50 ? 6.065 -18.375 3.645 1.00 0.00 50 LYS A CA 9
ATOM 14037 C C . LYS A 1 50 ? 5.332 -17.048 3.469 1.00 0.00 50 LYS A C 9
ATOM 14038 O O . LYS A 1 50 ? 4.430 -16.720 4.238 1.00 0.00 50 LYS A O 9
ATOM 14057 N N . ASN A 1 51 ? 5.726 -16.290 2.451 1.00 0.00 51 ASN A N 9
ATOM 14058 C CA . ASN A 1 51 ? 5.106 -15.000 2.174 1.00 0.00 51 ASN A CA 9
ATOM 14059 C C . ASN A 1 51 ? 3.677 -15.179 1.672 1.00 0.00 51 ASN A C 9
ATOM 14060 O O . ASN A 1 51 ? 3.451 -15.432 0.488 1.00 0.00 51 ASN A O 9
ATOM 14071 N N . ARG A 1 52 ? 2.715 -15.047 2.580 1.00 0.00 52 ARG A N 9
ATOM 14072 C CA . ARG A 1 52 ? 1.308 -15.196 2.230 1.00 0.00 52 ARG A CA 9
ATOM 14073 C C . ARG A 1 52 ? 1.028 -14.618 0.845 1.00 0.00 52 ARG A C 9
ATOM 14074 O O . ARG A 1 52 ? 0.176 -15.119 0.113 1.00 0.00 52 ARG A O 9
ATOM 14095 N N . GLY A 1 53 ? 1.753 -13.560 0.493 1.00 0.00 53 GLY A N 9
ATOM 14096 C CA . GLY A 1 53 ? 1.567 -12.931 -0.801 1.00 0.00 53 GLY A CA 9
ATOM 14097 C C . GLY A 1 53 ? 0.912 -11.569 -0.696 1.00 0.00 53 GLY A C 9
ATOM 14098 O O . GLY A 1 53 ? -0.253 -11.402 -1.058 1.00 0.00 53 GLY A O 9
ATOM 14102 N N . PHE A 1 54 ? 1.660 -10.591 -0.197 1.00 0.00 54 PHE A N 9
ATOM 14103 C CA . PHE A 1 54 ? 1.144 -9.236 -0.042 1.00 0.00 54 PHE A CA 9
ATOM 14104 C C . PHE A 1 54 ? 2.284 -8.232 0.098 1.00 0.00 54 PHE A C 9
ATOM 14105 O O . PHE A 1 54 ? 3.440 -8.611 0.282 1.00 0.00 54 PHE A O 9
ATOM 14122 N N . ALA A 1 55 ? 1.949 -6.949 0.009 1.00 0.00 55 ALA A N 9
ATOM 14123 C CA . ALA A 1 55 ? 2.944 -5.890 0.126 1.00 0.00 55 ALA A CA 9
ATOM 14124 C C . ALA A 1 55 ? 2.294 -4.567 0.519 1.00 0.00 55 ALA A C 9
ATOM 14125 O O . ALA A 1 55 ? 1.129 -4.320 0.206 1.00 0.00 55 ALA A O 9
ATOM 14132 N N . PHE A 1 56 ? 3.054 -3.721 1.206 1.00 0.00 56 PHE A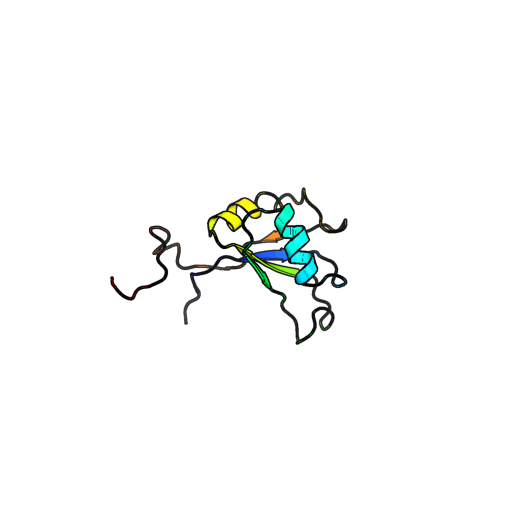 N 9
ATOM 14133 C CA . PHE A 1 56 ? 2.550 -2.424 1.643 1.00 0.00 56 PHE A CA 9
ATOM 14134 C C . PHE A 1 56 ? 3.047 -1.311 0.725 1.00 0.00 56 PHE A C 9
ATOM 14135 O O . PHE A 1 56 ? 4.193 -1.325 0.277 1.00 0.00 56 PHE A O 9
ATOM 14152 N N . VAL A 1 57 ? 2.174 -0.347 0.448 1.00 0.00 57 VAL A N 9
ATOM 14153 C CA . VAL A 1 57 ? 2.523 0.775 -0.415 1.00 0.00 57 VAL A CA 9
ATOM 14154 C C . VAL A 1 57 ? 2.241 2.106 0.272 1.00 0.00 57 VAL A C 9
ATOM 14155 O O . VAL A 1 57 ? 1.090 2.528 0.380 1.00 0.00 57 VAL A O 9
ATOM 14168 N N . GLU A 1 58 ? 3.301 2.763 0.734 1.00 0.00 58 GLU A N 9
ATOM 14169 C CA . GLU A 1 58 ? 3.166 4.047 1.412 1.00 0.00 58 GLU A CA 9
ATOM 14170 C C . GLU A 1 58 ? 3.075 5.188 0.403 1.00 0.00 58 GLU A C 9
ATOM 14171 O O . GLU A 1 58 ? 3.850 5.250 -0.552 1.00 0.00 58 GLU A O 9
ATOM 14183 N N . TYR A 1 59 ? 2.123 6.088 0.621 1.00 0.00 59 TYR A N 9
ATOM 14184 C CA . TYR A 1 59 ? 1.928 7.226 -0.270 1.00 0.00 59 TYR A CA 9
ATOM 14185 C C . TYR A 1 59 ? 2.156 8.541 0.467 1.00 0.00 59 TYR A C 9
ATOM 14186 O O . TYR A 1 59 ? 1.574 8.781 1.525 1.00 0.00 59 TYR A O 9
ATOM 14204 N N . GLU A 1 60 ? 3.007 9.391 -0.100 1.00 0.00 60 GLU A N 9
ATOM 14205 C CA . GLU A 1 60 ? 3.313 10.682 0.504 1.00 0.00 60 GLU A CA 9
ATOM 14206 C C . GLU A 1 60 ? 2.047 11.517 0.673 1.00 0.00 60 GLU A C 9
ATOM 14207 O O . GLU A 1 60 ? 1.828 12.127 1.720 1.00 0.00 60 GLU A O 9
ATOM 14219 N N . SER A 1 61 ? 1.216 11.538 -0.364 1.00 0.00 61 SER A N 9
ATOM 14220 C CA . SER A 1 61 ? -0.027 12.301 -0.333 1.00 0.00 61 SER A CA 9
ATOM 14221 C C . SER A 1 61 ? -1.168 11.457 0.227 1.00 0.00 61 SER A C 9
ATOM 14222 O O . SER A 1 61 ? -1.470 10.381 -0.289 1.00 0.00 61 SER A O 9
ATOM 14230 N N . HIS A 1 62 ? -1.799 11.955 1.286 1.00 0.00 62 HIS A N 9
ATOM 14231 C CA . HIS A 1 62 ? -2.908 11.248 1.916 1.00 0.00 62 HIS A CA 9
ATOM 14232 C C . HIS A 1 62 ? -3.916 10.776 0.872 1.00 0.00 62 HIS A C 9
ATOM 14233 O O . HIS A 1 62 ? -4.547 9.731 1.032 1.00 0.00 62 HIS A O 9
ATOM 14247 N N . ARG A 1 63 ? -4.062 11.554 -0.195 1.00 0.00 63 ARG A N 9
ATOM 14248 C CA . ARG A 1 63 ? -4.995 11.217 -1.264 1.00 0.00 63 ARG A CA 9
ATOM 14249 C C . ARG A 1 63 ? -4.359 10.245 -2.253 1.00 0.00 63 ARG A C 9
ATOM 14250 O O . ARG A 1 63 ? -5.002 9.300 -2.711 1.00 0.00 63 ARG A O 9
ATOM 14271 N N . ALA A 1 64 ? -3.093 10.483 -2.579 1.00 0.00 64 ALA A N 9
ATOM 14272 C CA . ALA A 1 64 ? -2.370 9.628 -3.512 1.00 0.00 64 ALA A CA 9
ATOM 14273 C C . ALA A 1 64 ? -2.755 8.164 -3.327 1.00 0.00 64 ALA A C 9
ATOM 14274 O O . ALA A 1 64 ? -2.834 7.406 -4.293 1.00 0.00 64 ALA A O 9
ATOM 14281 N N . ALA A 1 65 ? -2.994 7.773 -2.079 1.00 0.00 65 ALA A N 9
ATOM 14282 C CA . ALA A 1 65 ? -3.372 6.401 -1.768 1.00 0.00 65 ALA A CA 9
ATOM 14283 C C . ALA A 1 65 ? -4.846 6.155 -2.072 1.00 0.00 65 ALA A C 9
ATOM 14284 O O . ALA A 1 65 ? -5.204 5.146 -2.679 1.00 0.00 65 ALA A O 9
ATOM 14291 N N . ALA A 1 66 ? -5.696 7.083 -1.646 1.00 0.00 66 ALA A N 9
ATOM 14292 C CA . ALA A 1 66 ? -7.131 6.967 -1.874 1.00 0.00 66 ALA A CA 9
ATOM 14293 C C . ALA A 1 66 ? -7.444 6.867 -3.363 1.00 0.00 66 ALA A C 9
ATOM 14294 O O . ALA A 1 66 ? -8.363 6.155 -3.767 1.00 0.00 66 ALA A O 9
ATOM 14301 N N . MET A 1 67 ? -6.674 7.585 -4.174 1.00 0.00 67 MET A N 9
ATOM 14302 C CA . MET A 1 67 ? -6.870 7.576 -5.619 1.00 0.00 67 MET A CA 9
ATOM 14303 C C . MET A 1 67 ? -6.084 6.441 -6.267 1.00 0.00 67 MET A C 9
ATOM 14304 O O . MET A 1 67 ? -6.427 5.978 -7.354 1.00 0.00 67 MET A O 9
ATOM 14318 N N . ALA A 1 68 ? -5.028 5.997 -5.592 1.00 0.00 68 ALA A N 9
ATOM 14319 C CA . ALA A 1 68 ? -4.195 4.915 -6.102 1.00 0.00 68 ALA A CA 9
ATOM 14320 C C . ALA A 1 68 ? -4.906 3.571 -5.979 1.00 0.00 68 ALA A C 9
ATOM 14321 O O . ALA A 1 68 ? -4.693 2.670 -6.790 1.00 0.00 68 ALA A O 9
ATOM 14328 N N . ARG A 1 69 ? -5.749 3.444 -4.960 1.00 0.00 69 ARG A N 9
ATOM 14329 C CA . ARG A 1 69 ? -6.489 2.209 -4.731 1.00 0.00 69 ARG A CA 9
ATOM 14330 C C . ARG A 1 69 ? -7.721 2.138 -5.629 1.00 0.00 69 ARG A C 9
ATOM 14331 O O . ARG A 1 69 ? -7.983 1.113 -6.260 1.00 0.00 69 ARG A O 9
ATOM 14352 N N . ARG A 1 70 ? -8.472 3.232 -5.682 1.00 0.00 70 ARG A N 9
ATOM 14353 C CA . ARG A 1 70 ? -9.677 3.294 -6.501 1.00 0.00 70 ARG A CA 9
ATOM 14354 C C . ARG A 1 70 ? -9.380 2.867 -7.936 1.00 0.00 70 ARG A C 9
ATOM 14355 O O . ARG A 1 70 ? -10.286 2.513 -8.690 1.00 0.00 70 ARG A O 9
ATOM 14376 N N . LYS A 1 71 ? -8.105 2.905 -8.307 1.00 0.00 71 LYS A N 9
ATOM 14377 C CA . LYS A 1 71 ? -7.687 2.522 -9.651 1.00 0.00 71 LYS A CA 9
ATOM 14378 C C . LYS A 1 71 ? -7.449 1.018 -9.739 1.00 0.00 71 LYS A C 9
ATOM 14379 O O . LYS A 1 71 ? -7.888 0.364 -10.685 1.00 0.00 71 LYS A O 9
ATOM 14398 N N . LEU A 1 72 ? -6.752 0.475 -8.747 1.00 0.00 72 LEU A N 9
ATOM 14399 C CA . LEU A 1 72 ? -6.457 -0.953 -8.711 1.00 0.00 72 LEU A CA 9
ATOM 14400 C C . LEU A 1 72 ? -7.561 -1.719 -7.991 1.00 0.00 72 LEU A C 9
ATOM 14401 O O . LEU A 1 72 ? -7.526 -2.947 -7.908 1.00 0.00 72 LEU A O 9
ATOM 14417 N N . MET A 1 73 ? -8.541 -0.987 -7.472 1.00 0.00 73 MET A N 9
ATOM 14418 C CA . MET A 1 73 ? -9.658 -1.599 -6.762 1.00 0.00 73 MET A CA 9
ATOM 14419 C C . MET A 1 73 ? -10.407 -2.575 -7.663 1.00 0.00 73 MET A C 9
ATOM 14420 O O . MET A 1 73 ? -10.640 -3.731 -7.309 1.00 0.00 73 MET A O 9
ATOM 14434 N N . PRO A 1 74 ? -10.795 -2.101 -8.857 1.00 0.00 74 PRO A N 9
ATOM 14435 C CA . PRO A 1 74 ? -11.523 -2.916 -9.833 1.00 0.00 74 PRO A CA 9
ATOM 14436 C C . PRO A 1 74 ? -10.651 -4.010 -10.441 1.00 0.00 74 PRO A C 9
ATOM 14437 O O . PRO A 1 74 ? -11.087 -4.745 -11.326 1.00 0.00 74 PRO A O 9
ATOM 14448 N N . GLY A 1 75 ? -9.416 -4.111 -9.960 1.00 0.00 75 GLY A N 9
ATOM 14449 C CA . GLY A 1 75 ? -8.502 -5.118 -10.468 1.00 0.00 75 GLY A CA 9
ATOM 14450 C C . GLY A 1 75 ? -8.238 -4.965 -11.952 1.00 0.00 75 GLY A C 9
ATOM 14451 O O . GLY A 1 75 ? -7.916 -5.937 -12.636 1.00 0.00 75 GLY A O 9
ATOM 14455 N N . ARG A 1 76 ? -8.375 -3.741 -12.453 1.00 0.00 76 ARG A N 9
ATOM 14456 C CA . ARG A 1 76 ? -8.152 -3.465 -13.867 1.00 0.00 76 ARG A CA 9
ATOM 14457 C C . ARG A 1 76 ? -6.681 -3.646 -14.230 1.00 0.00 76 ARG A C 9
ATOM 14458 O O . ARG A 1 76 ? -6.350 -4.008 -15.360 1.00 0.00 76 ARG A O 9
ATOM 14479 N N . ILE A 1 77 ? -5.803 -3.390 -13.266 1.00 0.00 77 ILE A N 9
ATOM 14480 C CA . ILE A 1 77 ? -4.368 -3.525 -13.485 1.00 0.00 77 ILE A CA 9
ATOM 14481 C C . ILE A 1 77 ? -3.820 -4.766 -12.789 1.00 0.00 77 ILE A C 9
ATOM 14482 O O . ILE A 1 77 ? -4.309 -5.163 -11.731 1.00 0.00 77 ILE A O 9
ATOM 14498 N N . GLN A 1 78 ? -2.802 -5.373 -13.389 1.00 0.00 78 GLN A N 9
ATOM 14499 C CA . GLN A 1 78 ? -2.187 -6.570 -12.826 1.00 0.00 78 GLN A CA 9
ATOM 14500 C C . GLN A 1 78 ? -0.672 -6.417 -12.747 1.00 0.00 78 GLN A C 9
ATOM 14501 O O . GLN A 1 78 ? -0.056 -5.779 -13.603 1.00 0.00 78 GLN A O 9
ATOM 14515 N N . LEU A 1 79 ? -0.076 -7.005 -11.716 1.00 0.00 79 LEU A N 9
ATOM 14516 C CA . LEU A 1 79 ? 1.369 -6.934 -11.524 1.00 0.00 79 LEU A CA 9
ATOM 14517 C C . LEU A 1 79 ? 2.039 -8.234 -11.955 1.00 0.00 79 LEU A C 9
ATOM 14518 O O . LEU A 1 79 ? 1.801 -9.291 -11.369 1.00 0.00 79 LEU A O 9
ATOM 14534 N N . TRP A 1 80 ? 2.880 -8.149 -12.979 1.00 0.00 80 TRP A N 9
ATOM 14535 C CA . TRP A 1 80 ? 3.588 -9.319 -13.486 1.00 0.00 80 TRP A CA 9
ATOM 14536 C C . TRP A 1 80 ? 2.606 -10.391 -13.949 1.00 0.00 80 TRP A C 9
ATOM 14537 O O . TRP A 1 80 ? 2.847 -11.584 -13.772 1.00 0.00 80 TRP A O 9
ATOM 14558 N N . GLY A 1 81 ? 1.498 -9.956 -14.541 1.00 0.00 81 GLY A N 9
ATOM 14559 C CA . GLY A 1 81 ? 0.497 -10.892 -15.020 1.00 0.00 81 GLY A CA 9
ATOM 14560 C C . GLY A 1 81 ? -0.324 -11.489 -13.894 1.00 0.00 81 GLY A C 9
ATOM 14561 O O . GLY A 1 81 ? -1.166 -12.358 -14.122 1.00 0.00 81 GLY A O 9
ATOM 14565 N N . HIS A 1 82 ? -0.078 -11.024 -12.673 1.00 0.00 82 HIS A N 9
ATOM 14566 C CA . HIS A 1 82 ? -0.800 -11.518 -11.506 1.00 0.00 82 HIS A CA 9
ATOM 14567 C C . HIS A 1 82 ? -1.787 -10.473 -10.995 1.00 0.00 82 HIS A C 9
ATOM 14568 O O . HIS A 1 82 ? -1.449 -9.296 -10.872 1.00 0.00 82 HIS A O 9
ATOM 14582 N N . GLN A 1 83 ? -3.006 -10.912 -10.699 1.00 0.00 83 GLN A N 9
ATOM 14583 C CA . GLN A 1 83 ? -4.041 -10.013 -10.203 1.00 0.00 83 GLN A CA 9
ATOM 14584 C C . GLN A 1 83 ? -3.699 -9.508 -8.805 1.00 0.00 83 GLN A C 9
ATOM 14585 O O . GLN A 1 83 ? -3.062 -10.210 -8.020 1.00 0.00 83 GLN A O 9
ATOM 14599 N N . ILE A 1 84 ? -4.127 -8.287 -8.501 1.00 0.00 84 ILE A N 9
ATOM 14600 C CA . ILE A 1 84 ? -3.866 -7.689 -7.198 1.00 0.00 84 ILE A CA 9
ATOM 14601 C C . ILE A 1 84 ? -5.093 -6.948 -6.678 1.00 0.00 84 ILE A C 9
ATOM 14602 O O . ILE A 1 84 ? -5.944 -6.515 -7.454 1.00 0.00 84 ILE A O 9
ATOM 14618 N N . ALA A 1 85 ? -5.176 -6.804 -5.359 1.00 0.00 85 ALA A N 9
ATOM 14619 C CA . ALA A 1 85 ? -6.296 -6.111 -4.736 1.00 0.00 85 ALA A CA 9
ATOM 14620 C C . ALA A 1 85 ? -5.809 -5.067 -3.736 1.00 0.00 85 ALA A C 9
ATOM 14621 O O . ALA A 1 85 ? -4.808 -5.271 -3.049 1.00 0.00 85 ALA A O 9
ATOM 14628 N N . VAL A 1 86 ? -6.522 -3.948 -3.661 1.00 0.00 86 VAL A N 9
ATOM 14629 C CA . VAL A 1 86 ? -6.162 -2.872 -2.745 1.00 0.00 86 VAL A CA 9
ATOM 14630 C C . VAL A 1 86 ? -7.208 -2.712 -1.648 1.00 0.00 86 VAL A C 9
ATOM 14631 O O . VAL A 1 86 ? -8.409 -2.682 -1.920 1.00 0.00 86 VAL A O 9
ATOM 14644 N N . ASP A 1 87 ? -6.745 -2.608 -0.407 1.00 0.00 87 ASP A N 9
ATOM 14645 C CA . ASP A 1 87 ? -7.641 -2.448 0.733 1.00 0.00 87 ASP A CA 9
ATOM 14646 C C . ASP A 1 87 ? -7.106 -1.398 1.701 1.00 0.00 87 ASP A C 9
ATOM 14647 O O . ASP A 1 87 ? -5.902 -1.146 1.756 1.00 0.00 87 ASP A O 9
ATOM 14656 N N . TRP A 1 88 ? -8.008 -0.788 2.462 1.00 0.00 88 TRP A N 9
ATOM 14657 C CA . TRP A 1 88 ? -7.626 0.236 3.428 1.00 0.00 88 TRP A CA 9
ATOM 14658 C C . TRP A 1 88 ? -6.865 -0.376 4.598 1.00 0.00 88 TRP A C 9
ATOM 14659 O O . TRP A 1 88 ? -7.429 -1.130 5.391 1.00 0.00 88 TRP A O 9
ATOM 14680 N N . ALA A 1 89 ? -5.582 -0.047 4.701 1.00 0.00 89 ALA A N 9
ATOM 14681 C CA . ALA A 1 89 ? -4.744 -0.563 5.777 1.00 0.00 89 ALA A CA 9
ATOM 14682 C C . ALA A 1 89 ? -5.479 -0.520 7.113 1.00 0.00 89 ALA A C 9
ATOM 14683 O O . ALA A 1 89 ? -5.435 -1.477 7.886 1.00 0.00 89 ALA A O 9
ATOM 14690 N N . GLU A 1 90 ? -6.151 0.595 7.378 1.00 0.00 90 GLU A N 9
ATOM 14691 C CA . GLU A 1 90 ? -6.893 0.762 8.622 1.00 0.00 90 GLU A CA 9
ATOM 14692 C C . GLU A 1 90 ? -8.340 1.162 8.343 1.00 0.00 90 GLU A C 9
ATOM 14693 O O . GLU A 1 90 ? -8.630 1.953 7.446 1.00 0.00 90 GLU A O 9
ATOM 14705 N N . PRO A 1 91 ? -9.270 0.601 9.131 1.00 0.00 91 PRO A N 9
ATOM 14706 C CA . PRO A 1 91 ? -10.701 0.884 8.989 1.00 0.00 91 PRO A CA 9
ATOM 14707 C C . PRO A 1 91 ? -11.057 2.305 9.414 1.00 0.00 91 PRO A C 9
ATOM 14708 O O . PRO A 1 91 ? -11.717 3.035 8.676 1.00 0.00 91 PRO A O 9
ATOM 14719 N N . GLU A 1 92 ? -10.614 2.689 10.607 1.00 0.00 92 GLU A N 9
ATOM 14720 C CA . GLU A 1 92 ? -10.887 4.023 11.129 1.00 0.00 92 GLU A CA 9
ATOM 14721 C C . GLU A 1 92 ? -9.826 4.437 12.145 1.00 0.00 92 GLU A C 9
ATOM 14722 O O . GLU A 1 92 ? -9.711 3.840 13.216 1.00 0.00 92 GLU A O 9
ATOM 14734 N N . ILE A 1 93 ? -9.054 5.462 11.801 1.00 0.00 93 ILE A N 9
ATOM 14735 C CA . ILE A 1 93 ? -8.003 5.956 12.682 1.00 0.00 93 ILE A CA 9
ATOM 14736 C C . ILE A 1 93 ? -8.399 7.284 13.319 1.00 0.00 93 ILE A C 9
ATOM 14737 O O . ILE A 1 93 ? -9.507 7.779 13.109 1.00 0.00 93 ILE A O 9
ATOM 14753 N N . ASP A 1 94 ? -7.486 7.857 14.095 1.00 0.00 94 ASP A N 9
ATOM 14754 C CA . ASP A 1 94 ? -7.738 9.130 14.761 1.00 0.00 94 ASP A CA 9
ATOM 14755 C C . ASP A 1 94 ? -7.265 10.296 13.899 1.00 0.00 94 ASP A C 9
ATOM 14756 O O . ASP A 1 94 ? -6.731 11.281 14.408 1.00 0.00 94 ASP A O 9
ATOM 14765 N N . VAL A 1 95 ? -7.465 10.178 12.590 1.00 0.00 95 VAL A N 9
ATOM 14766 C CA . VAL A 1 95 ? -7.059 11.222 11.657 1.00 0.00 95 VAL A CA 9
ATOM 14767 C C . VAL A 1 95 ? -7.998 12.421 11.731 1.00 0.00 95 VAL A C 9
ATOM 14768 O O . VAL A 1 95 ? -7.594 13.555 11.477 1.00 0.00 95 VAL A O 9
ATOM 14781 N N . ASP A 1 96 ? -9.253 12.161 12.082 1.00 0.00 96 ASP A N 9
ATOM 14782 C CA . ASP A 1 96 ? -10.250 13.219 12.192 1.00 0.00 96 ASP A CA 9
ATOM 14783 C C . ASP A 1 96 ? -9.911 14.170 13.336 1.00 0.00 96 ASP A C 9
ATOM 14784 O O . ASP A 1 96 ? -10.101 15.380 13.227 1.00 0.00 96 ASP A O 9
ATOM 14793 N N . GLU A 1 97 ? -9.407 13.612 14.433 1.00 0.00 97 GLU A N 9
ATOM 14794 C CA . GLU A 1 97 ? -9.043 14.410 15.597 1.00 0.00 97 GLU A CA 9
ATOM 14795 C C . GLU A 1 97 ? -7.594 14.879 15.504 1.00 0.00 97 GLU A C 9
ATOM 14796 O O . GLU A 1 97 ? -7.324 16.073 15.372 1.00 0.00 97 GLU A O 9
ATOM 14808 N N . ASP A 1 98 ? -6.666 13.931 15.574 1.00 0.00 98 ASP A N 9
ATOM 14809 C CA . ASP A 1 98 ? -5.244 14.245 15.497 1.00 0.00 98 ASP A CA 9
ATOM 14810 C C . ASP A 1 98 ? -4.572 13.451 14.381 1.00 0.00 98 ASP A C 9
ATOM 14811 O O . ASP A 1 98 ? -4.359 12.244 14.506 1.00 0.00 98 ASP A O 9
ATOM 14820 N N . VAL A 1 99 ? -4.240 14.135 13.291 1.00 0.00 99 VAL A N 9
ATOM 14821 C CA . VAL A 1 99 ? -3.592 13.493 12.154 1.00 0.00 99 VAL A CA 9
ATOM 14822 C C . VAL A 1 99 ? -2.074 13.605 12.251 1.00 0.00 99 VAL A C 9
ATOM 14823 O O . VAL A 1 99 ? -1.355 12.629 12.038 1.00 0.00 99 VAL A O 9
ATOM 14836 N N . MET A 1 100 ? -1.594 14.801 12.575 1.00 0.00 100 MET A N 9
ATOM 14837 C CA . MET A 1 100 ? -0.161 15.040 12.702 1.00 0.00 100 MET A CA 9
ATOM 14838 C C . MET A 1 100 ? 0.354 14.549 14.052 1.00 0.00 100 MET A C 9
ATOM 14839 O O . MET A 1 100 ? -0.427 14.296 14.968 1.00 0.00 100 MET A O 9
ATOM 14853 N N . GLU A 1 101 ? 1.672 14.418 14.165 1.00 0.00 101 GLU A N 9
ATOM 14854 C CA . GLU A 1 101 ? 2.289 13.956 15.403 1.00 0.00 101 GLU A CA 9
ATOM 14855 C C . GLU A 1 101 ? 2.992 15.104 16.121 1.00 0.00 101 GLU A C 9
ATOM 14856 O O . GLU A 1 101 ? 4.075 14.931 16.682 1.00 0.00 101 GLU A O 9
ATOM 14868 N N . THR A 1 102 ? 2.369 16.278 16.099 1.00 0.00 102 THR A N 9
ATOM 14869 C CA . THR A 1 102 ? 2.935 17.455 16.746 1.00 0.00 102 THR A CA 9
ATOM 14870 C C . THR A 1 102 ? 1.990 18.006 17.809 1.00 0.00 102 THR A C 9
ATOM 14871 O O . THR A 1 102 ? 0.783 17.771 17.762 1.00 0.00 102 THR A O 9
ATOM 14882 N N . VAL A 1 103 ? 2.548 18.739 18.767 1.00 0.00 103 VAL A N 9
ATOM 14883 C CA . VAL A 1 103 ? 1.755 19.325 19.841 1.00 0.00 103 VAL A CA 9
ATOM 14884 C C . VAL A 1 103 ? 1.550 20.820 19.620 1.00 0.00 103 VAL A C 9
ATOM 14885 O O . VAL A 1 103 ? 2.490 21.544 19.294 1.00 0.00 103 VAL A O 9
ATOM 14898 N N . SER A 1 104 ? 0.314 21.275 19.801 1.00 0.00 104 SER A N 9
ATOM 14899 C CA . SER A 1 104 ? -0.016 22.683 19.619 1.00 0.00 104 SER A CA 9
ATOM 14900 C C . SER A 1 104 ? -1.420 22.984 20.136 1.00 0.00 104 SER A C 9
ATOM 14901 O O . SER A 1 104 ? -2.398 22.384 19.694 1.00 0.00 104 SER A O 9
ATOM 14909 N N . GLY A 1 105 ? -1.509 23.919 21.078 1.00 0.00 105 GLY A N 9
ATOM 14910 C CA . GLY A 1 105 ? -2.796 24.284 21.641 1.00 0.00 105 GLY A CA 9
ATOM 14911 C C . GLY A 1 105 ? -2.747 24.433 23.148 1.00 0.00 105 GLY A C 9
ATOM 14912 O O . GLY A 1 105 ? -3.223 23.577 23.894 1.00 0.00 105 GLY A O 9
ATOM 14916 N N . PRO A 1 106 ? -2.159 25.544 23.618 1.00 0.00 106 PRO A N 9
ATOM 14917 C CA . PRO A 1 106 ? -2.035 25.828 25.051 1.00 0.00 106 PRO A CA 9
ATOM 14918 C C . PRO A 1 106 ? -3.378 26.149 25.696 1.00 0.00 106 PRO A C 9
ATOM 14919 O O . PRO A 1 106 ? -4.211 26.840 25.109 1.00 0.00 106 PRO A O 9
ATOM 14930 N N . SER A 1 107 ? -3.583 25.643 26.908 1.00 0.00 107 SER A N 9
ATOM 14931 C CA . SER A 1 107 ? -4.828 25.874 27.633 1.00 0.00 107 SER A CA 9
ATOM 14932 C C . SER A 1 107 ? -4.605 25.780 29.139 1.00 0.00 107 SER A C 9
ATOM 14933 O O . SER A 1 107 ? -3.507 25.465 29.597 1.00 0.00 107 SER A O 9
ATOM 14941 N N . SER A 1 108 ? -5.656 26.058 29.905 1.00 0.00 108 SER A N 9
ATOM 14942 C CA . SER A 1 108 ? -5.575 26.009 31.360 1.00 0.00 108 SER A CA 9
ATOM 14943 C C . SER A 1 108 ? -4.381 26.813 31.865 1.00 0.00 108 SER A C 9
ATOM 14944 O O . SER A 1 108 ? -3.643 26.365 32.741 1.00 0.00 108 SER A O 9
ATOM 14952 N N . GLY A 1 109 ? -4.198 28.005 31.304 1.00 0.00 109 GLY A N 9
ATOM 14953 C CA . GLY A 1 109 ? -3.092 28.853 31.709 1.00 0.00 109 GLY A CA 9
ATOM 14954 C C . GLY A 1 109 ? -3.393 30.327 31.522 1.00 0.00 109 GLY A C 9
ATOM 14955 O O . GLY A 1 109 ? -2.482 31.153 31.484 1.00 0.00 109 GLY A O 9
ATOM 14959 N N . GLY A 1 1 ? -4.403 -3.873 23.595 1.00 0.00 1 GLY A N 10
ATOM 14960 C CA . GLY A 1 1 ? -3.682 -4.017 22.343 1.00 0.00 1 GLY A CA 10
ATOM 14961 C C . GLY A 1 1 ? -3.093 -2.707 21.860 1.00 0.00 1 GLY A C 10
ATOM 14962 O O . GLY A 1 1 ? -3.438 -1.639 22.365 1.00 0.00 1 GLY A O 10
ATOM 14966 N N . SER A 1 2 ? -2.199 -2.788 20.880 1.00 0.00 2 SER A N 10
ATOM 14967 C CA . SER A 1 2 ? -1.555 -1.599 20.332 1.00 0.00 2 SER A CA 10
ATOM 14968 C C . SER A 1 2 ? -2.397 -0.993 19.212 1.00 0.00 2 SER A C 10
ATOM 14969 O O . SER A 1 2 ? -3.123 -1.701 18.514 1.00 0.00 2 SER A O 10
ATOM 14977 N N . SER A 1 3 ? -2.293 0.322 19.048 1.00 0.00 3 SER A N 10
ATOM 14978 C CA . SER A 1 3 ? -3.047 1.025 18.017 1.00 0.00 3 SER A CA 10
ATOM 14979 C C . SER A 1 3 ? -2.108 1.750 17.057 1.00 0.00 3 SER A C 10
ATOM 14980 O O . SER A 1 3 ? -2.086 1.466 15.860 1.00 0.00 3 SER A O 10
ATOM 14988 N N . GLY A 1 4 ? -1.333 2.688 17.592 1.00 0.00 4 GLY A N 10
ATOM 14989 C CA . GLY A 1 4 ? -0.403 3.440 16.771 1.00 0.00 4 GLY A CA 10
ATOM 14990 C C . GLY A 1 4 ? -0.985 4.754 16.290 1.00 0.00 4 GLY A C 10
ATOM 14991 O O . GLY A 1 4 ? -1.998 4.773 15.591 1.00 0.00 4 GLY A O 10
ATOM 14995 N N . SER A 1 5 ? -0.345 5.857 16.667 1.00 0.00 5 SER A N 10
ATOM 14996 C CA . SER A 1 5 ? -0.809 7.182 16.274 1.00 0.00 5 SER A CA 10
ATOM 14997 C C . SER A 1 5 ? 0.186 7.848 15.328 1.00 0.00 5 SER A C 10
ATOM 14998 O O . SER A 1 5 ? 1.040 8.625 15.754 1.00 0.00 5 SER A O 10
ATOM 15006 N N . SER A 1 6 ? 0.069 7.536 14.041 1.00 0.00 6 SER A N 10
ATOM 15007 C CA . SER A 1 6 ? 0.960 8.100 13.034 1.00 0.00 6 SER A CA 10
ATOM 15008 C C . SER A 1 6 ? 0.172 8.573 11.816 1.00 0.00 6 SER A C 10
ATOM 15009 O O . SER A 1 6 ? -0.696 7.863 11.311 1.00 0.00 6 SER A O 10
ATOM 15017 N N . GLY A 1 7 ? 0.484 9.778 11.349 1.00 0.00 7 GLY A N 10
ATOM 15018 C CA . GLY A 1 7 ? -0.203 10.327 10.194 1.00 0.00 7 GLY A CA 10
ATOM 15019 C C . GLY A 1 7 ? 0.366 9.817 8.885 1.00 0.00 7 GLY A C 10
ATOM 15020 O O . GLY A 1 7 ? 0.610 10.594 7.963 1.00 0.00 7 GLY A O 10
ATOM 15024 N N . ASN A 1 8 ? 0.580 8.508 8.804 1.00 0.00 8 ASN A N 10
ATOM 15025 C CA . ASN A 1 8 ? 1.127 7.896 7.598 1.00 0.00 8 ASN A CA 10
ATOM 15026 C C . ASN A 1 8 ? 0.023 7.249 6.768 1.00 0.00 8 ASN A C 10
ATOM 15027 O O . ASN A 1 8 ? -1.035 6.896 7.290 1.00 0.00 8 ASN A O 10
ATOM 15038 N N . CYS A 1 9 ? 0.277 7.096 5.473 1.00 0.00 9 CYS A N 10
ATOM 15039 C CA . CYS A 1 9 ? -0.696 6.491 4.569 1.00 0.00 9 CYS A CA 10
ATOM 15040 C C . CYS A 1 9 ? -0.083 5.311 3.823 1.00 0.00 9 CYS A C 10
ATOM 15041 O O . CYS A 1 9 ? 1.001 5.421 3.249 1.00 0.00 9 CYS A O 10
ATOM 15049 N N . ARG A 1 10 ? -0.783 4.181 3.836 1.00 0.00 10 ARG A N 10
ATOM 15050 C CA . ARG A 1 10 ? -0.307 2.979 3.163 1.00 0.00 10 ARG A CA 10
ATOM 15051 C C . ARG A 1 10 ? -1.471 2.190 2.572 1.00 0.00 10 ARG A C 10
ATOM 15052 O O . ARG A 1 10 ? -2.548 2.112 3.166 1.00 0.00 10 ARG A O 10
ATOM 15073 N N . LEU A 1 11 ? -1.249 1.606 1.399 1.00 0.00 11 LEU A N 10
ATOM 15074 C CA . LEU A 1 11 ? -2.280 0.823 0.727 1.00 0.00 11 LEU A CA 10
ATOM 15075 C C . LEU A 1 11 ? -2.025 -0.672 0.897 1.00 0.00 11 LEU A C 10
ATOM 15076 O O . LEU A 1 11 ? -0.881 -1.125 0.862 1.00 0.00 11 LEU A O 10
ATOM 15092 N N . PHE A 1 12 ? -3.100 -1.432 1.079 1.00 0.00 12 PHE A N 10
ATOM 15093 C CA . PHE A 1 12 ? -2.993 -2.876 1.254 1.00 0.00 12 PHE A CA 10
ATOM 15094 C C . PHE A 1 12 ? -3.026 -3.591 -0.094 1.00 0.00 12 PHE A C 10
ATOM 15095 O O . PHE A 1 12 ? -4.088 -3.757 -0.695 1.00 0.00 12 PHE A O 10
ATOM 15112 N N . ILE A 1 13 ? -1.856 -4.010 -0.563 1.00 0.00 13 ILE A N 10
ATOM 15113 C CA . ILE A 1 13 ? -1.750 -4.707 -1.839 1.00 0.00 13 ILE A CA 10
ATOM 15114 C C . ILE A 1 13 ? -1.595 -6.210 -1.633 1.00 0.00 13 ILE A C 10
ATOM 15115 O O . ILE A 1 13 ? -0.572 -6.677 -1.134 1.00 0.00 13 ILE A O 10
ATOM 15131 N N . GLY A 1 14 ? -2.619 -6.963 -2.023 1.00 0.00 14 GLY A N 10
ATOM 15132 C CA . GLY A 1 14 ? -2.577 -8.406 -1.876 1.00 0.00 14 GLY A CA 10
ATOM 15133 C C . GLY A 1 14 ? -2.798 -9.130 -3.189 1.00 0.00 14 GLY A C 10
ATOM 15134 O O . GLY A 1 14 ? -3.432 -8.599 -4.100 1.00 0.00 14 GLY A O 10
ATOM 15138 N N . GLY A 1 15 ? -2.273 -10.348 -3.287 1.00 0.00 15 GLY A N 10
ATOM 15139 C CA . GLY A 1 15 ? -2.426 -11.126 -4.503 1.00 0.00 15 GLY A CA 10
ATOM 15140 C C . GLY A 1 15 ? -1.160 -11.153 -5.337 1.00 0.00 15 GLY A C 10
ATOM 15141 O O . GLY A 1 15 ? -1.062 -11.911 -6.302 1.00 0.00 15 GLY A O 10
ATOM 15145 N N . ILE A 1 16 ? -0.191 -10.324 -4.965 1.00 0.00 16 ILE A N 10
ATOM 15146 C CA . ILE A 1 16 ? 1.074 -10.257 -5.686 1.00 0.00 16 ILE A CA 10
ATOM 15147 C C . ILE A 1 16 ? 1.876 -11.542 -5.511 1.00 0.00 16 ILE A C 10
ATOM 15148 O O . ILE A 1 16 ? 1.766 -12.240 -4.502 1.00 0.00 16 ILE A O 10
ATOM 15164 N N . PRO A 1 17 ? 2.704 -11.864 -6.516 1.00 0.00 17 PRO A N 10
ATOM 15165 C CA . PRO A 1 17 ? 3.543 -13.067 -6.496 1.00 0.00 17 PRO A CA 10
ATOM 15166 C C . PRO A 1 17 ? 4.666 -12.972 -5.469 1.00 0.00 17 PRO A C 10
ATOM 15167 O O . PRO A 1 17 ? 5.301 -11.928 -5.321 1.00 0.00 17 PRO A O 10
ATOM 15178 N N . LYS A 1 18 ? 4.909 -14.071 -4.762 1.00 0.00 18 LYS A N 10
ATOM 15179 C CA . LYS A 1 18 ? 5.957 -14.114 -3.750 1.00 0.00 18 LYS A CA 10
ATOM 15180 C C . LYS A 1 18 ? 7.335 -13.959 -4.387 1.00 0.00 18 LYS A C 10
ATOM 15181 O O . LYS A 1 18 ? 8.128 -13.113 -3.975 1.00 0.00 18 LYS A O 10
ATOM 15200 N N . MET A 1 19 ? 7.612 -14.781 -5.393 1.00 0.00 19 MET A N 10
ATOM 15201 C CA . MET A 1 19 ? 8.893 -14.733 -6.089 1.00 0.00 19 MET A CA 10
ATOM 15202 C C . MET A 1 19 ? 9.370 -13.293 -6.249 1.00 0.00 19 MET A C 10
ATOM 15203 O O . MET A 1 19 ? 10.572 -13.026 -6.286 1.00 0.00 19 MET A O 10
ATOM 15217 N N . LYS A 1 20 ? 8.422 -12.367 -6.346 1.00 0.00 20 LYS A N 10
ATOM 15218 C CA . LYS A 1 20 ? 8.745 -10.954 -6.502 1.00 0.00 20 LYS A CA 10
ATOM 15219 C C . LYS A 1 20 ? 9.286 -10.372 -5.201 1.00 0.00 20 LYS A C 10
ATOM 15220 O O . LYS A 1 20 ? 8.962 -10.849 -4.113 1.00 0.00 20 LYS A O 10
ATOM 15239 N N . LYS A 1 21 ? 10.113 -9.339 -5.318 1.00 0.00 21 LYS A N 10
ATOM 15240 C CA . LYS A 1 21 ? 10.698 -8.690 -4.151 1.00 0.00 21 LYS A CA 10
ATOM 15241 C C . LYS A 1 21 ? 10.100 -7.302 -3.943 1.00 0.00 21 LYS A C 10
ATOM 15242 O O . LYS A 1 21 ? 9.346 -6.809 -4.783 1.00 0.00 21 LYS A O 10
ATOM 15261 N N . ARG A 1 22 ? 10.442 -6.677 -2.821 1.00 0.00 22 ARG A N 10
ATOM 15262 C CA . ARG A 1 22 ? 9.939 -5.346 -2.504 1.00 0.00 22 ARG A CA 10
ATOM 15263 C C . ARG A 1 22 ? 10.394 -4.330 -3.548 1.00 0.00 22 ARG A C 10
ATOM 15264 O O . ARG A 1 22 ? 9.592 -3.546 -4.055 1.00 0.00 22 ARG A O 10
ATOM 15285 N N . GLU A 1 23 ? 11.685 -4.350 -3.863 1.00 0.00 23 GLU A N 10
ATOM 15286 C CA . GLU A 1 23 ? 12.246 -3.430 -4.845 1.00 0.00 23 GLU A CA 10
ATOM 15287 C C . GLU A 1 23 ? 11.395 -3.402 -6.112 1.00 0.00 23 GLU A C 10
ATOM 15288 O O . GLU A 1 23 ? 11.138 -2.338 -6.675 1.00 0.00 23 GLU A O 10
ATOM 15300 N N . GLU A 1 24 ? 10.964 -4.579 -6.554 1.00 0.00 24 GLU A N 10
ATOM 15301 C CA . GLU A 1 24 ? 10.144 -4.689 -7.755 1.00 0.00 24 GLU A CA 10
ATOM 15302 C C . GLU A 1 24 ? 8.749 -4.119 -7.516 1.00 0.00 24 GLU A C 10
ATOM 15303 O O . GLU A 1 24 ? 8.270 -3.282 -8.281 1.00 0.00 24 GLU A O 10
ATOM 15315 N N . ILE A 1 25 ? 8.103 -4.580 -6.450 1.00 0.00 25 ILE A N 10
ATOM 15316 C CA . ILE A 1 25 ? 6.764 -4.117 -6.109 1.00 0.00 25 ILE A CA 10
ATOM 15317 C C . ILE A 1 25 ? 6.675 -2.596 -6.176 1.00 0.00 25 ILE A C 10
ATOM 15318 O O . ILE A 1 25 ? 5.844 -2.043 -6.898 1.00 0.00 25 ILE A O 10
ATOM 15334 N N . LEU A 1 26 ? 7.537 -1.925 -5.420 1.00 0.00 26 LEU A N 10
ATOM 15335 C CA . LEU A 1 26 ? 7.558 -0.466 -5.395 1.00 0.00 26 LEU A CA 10
ATOM 15336 C C . LEU A 1 26 ? 7.508 0.104 -6.808 1.00 0.00 26 LEU A C 10
ATOM 15337 O O . LEU A 1 26 ? 6.566 0.808 -7.171 1.00 0.00 26 LEU A O 10
ATOM 15353 N N . GLU A 1 27 ? 8.528 -0.206 -7.603 1.00 0.00 27 GLU A N 10
ATOM 15354 C CA . GLU A 1 27 ? 8.599 0.275 -8.977 1.00 0.00 27 GLU A CA 10
ATOM 15355 C C . GLU A 1 27 ? 7.311 -0.045 -9.732 1.00 0.00 27 GLU A C 10
ATOM 15356 O O . GLU A 1 27 ? 6.653 0.850 -10.263 1.00 0.00 27 GLU A O 10
ATOM 15368 N N . GLU A 1 28 ? 6.961 -1.326 -9.777 1.00 0.00 28 GLU A N 10
ATOM 15369 C CA . GLU A 1 28 ? 5.754 -1.763 -10.468 1.00 0.00 28 GLU A CA 10
ATOM 15370 C C . GLU A 1 28 ? 4.535 -0.985 -9.980 1.00 0.00 28 GLU A C 10
ATOM 15371 O O . GLU A 1 28 ? 3.492 -0.969 -10.635 1.00 0.00 28 GLU A O 10
ATOM 15383 N N . ILE A 1 29 ? 4.674 -0.342 -8.826 1.00 0.00 29 ILE A N 10
ATOM 15384 C CA . ILE A 1 29 ? 3.586 0.438 -8.251 1.00 0.00 29 ILE A CA 10
ATOM 15385 C C . ILE A 1 29 ? 3.700 1.909 -8.637 1.00 0.00 29 ILE A C 10
ATOM 15386 O O . ILE A 1 29 ? 2.697 2.568 -8.913 1.00 0.00 29 ILE A O 10
ATOM 15402 N N . ALA A 1 30 ? 4.927 2.417 -8.657 1.00 0.00 30 ALA A N 10
ATOM 15403 C CA . ALA A 1 30 ? 5.173 3.809 -9.015 1.00 0.00 30 ALA A CA 10
ATOM 15404 C C . ALA A 1 30 ? 4.584 4.136 -10.383 1.00 0.00 30 ALA A C 10
ATOM 15405 O O . ALA A 1 30 ? 4.477 5.303 -10.761 1.00 0.00 30 ALA A O 10
ATOM 15412 N N . LYS A 1 31 ? 4.204 3.100 -11.122 1.00 0.00 31 LYS A N 10
ATOM 15413 C CA . LYS A 1 31 ? 3.626 3.276 -12.448 1.00 0.00 31 LYS A CA 10
ATOM 15414 C C . LYS A 1 31 ? 2.102 3.226 -12.389 1.00 0.00 31 LYS A C 10
ATOM 15415 O O . LYS A 1 31 ? 1.423 4.148 -12.839 1.00 0.00 31 LYS A O 10
ATOM 15434 N N . VAL A 1 32 ? 1.572 2.144 -11.829 1.00 0.00 32 VAL A N 10
ATOM 15435 C CA . VAL A 1 32 ? 0.129 1.975 -11.708 1.00 0.00 32 VAL A CA 10
ATOM 15436 C C . VAL A 1 32 ? -0.476 3.046 -10.808 1.00 0.00 32 VAL A C 10
ATOM 15437 O O . VAL A 1 32 ? -1.630 3.441 -10.982 1.00 0.00 32 VAL A O 10
ATOM 15450 N N . THR A 1 33 ? 0.310 3.515 -9.844 1.00 0.00 33 THR A N 10
ATOM 15451 C CA . THR A 1 33 ? -0.148 4.541 -8.916 1.00 0.00 33 THR A CA 10
ATOM 15452 C C . THR A 1 33 ? 0.936 5.586 -8.672 1.00 0.00 33 THR A C 10
ATOM 15453 O O . THR A 1 33 ? 1.974 5.289 -8.083 1.00 0.00 33 THR A O 10
ATOM 15464 N N . GLU A 1 34 ? 0.685 6.809 -9.129 1.00 0.00 34 GLU A N 10
ATOM 15465 C CA . GLU A 1 34 ? 1.641 7.897 -8.960 1.00 0.00 34 GLU A CA 10
ATOM 15466 C C . GLU A 1 34 ? 1.419 8.615 -7.632 1.00 0.00 34 GLU A C 10
ATOM 15467 O O . GLU A 1 34 ? 0.327 9.112 -7.358 1.00 0.00 34 GLU A O 10
ATOM 15479 N N . GLY A 1 35 ? 2.463 8.666 -6.811 1.00 0.00 35 GLY A N 10
ATOM 15480 C CA . GLY A 1 35 ? 2.362 9.325 -5.522 1.00 0.00 35 GLY A CA 10
ATOM 15481 C C . GLY A 1 35 ? 2.875 8.460 -4.387 1.00 0.00 35 GLY A C 10
ATOM 15482 O O . GLY A 1 35 ? 2.613 8.739 -3.217 1.00 0.00 35 GLY A O 10
ATOM 15486 N N . VAL A 1 36 ? 3.606 7.406 -4.733 1.00 0.00 36 VAL A N 10
ATOM 15487 C CA . VAL A 1 36 ? 4.157 6.497 -3.734 1.00 0.00 36 VAL A CA 10
ATOM 15488 C C . VAL A 1 36 ? 5.474 7.025 -3.177 1.00 0.00 36 VAL A C 10
ATOM 15489 O O . VAL A 1 36 ? 6.178 7.790 -3.837 1.00 0.00 36 VAL A O 10
ATOM 15502 N N . LEU A 1 37 ? 5.802 6.611 -1.958 1.00 0.00 37 LEU A N 10
ATOM 15503 C CA . LEU A 1 37 ? 7.036 7.042 -1.311 1.00 0.00 37 LEU A CA 10
ATOM 15504 C C . LEU A 1 37 ? 8.000 5.872 -1.142 1.00 0.00 37 LEU A C 10
ATOM 15505 O O . LEU A 1 37 ? 9.174 5.965 -1.499 1.00 0.00 37 LEU A O 10
ATOM 15521 N N . ASP A 1 38 ? 7.495 4.771 -0.597 1.00 0.00 38 ASP A N 10
ATOM 15522 C CA . ASP A 1 38 ? 8.310 3.580 -0.384 1.00 0.00 38 ASP A CA 10
ATOM 15523 C C . ASP A 1 38 ? 7.432 2.360 -0.124 1.00 0.00 38 ASP A C 10
ATOM 15524 O O . ASP A 1 38 ? 6.264 2.489 0.242 1.00 0.00 38 ASP A O 10
ATOM 15533 N N . VAL A 1 39 ? 8.003 1.175 -0.316 1.00 0.00 39 VAL A N 10
ATOM 15534 C CA . VAL A 1 39 ? 7.272 -0.069 -0.102 1.00 0.00 39 VAL A CA 10
ATOM 15535 C C . VAL A 1 39 ? 7.866 -0.863 1.056 1.00 0.00 39 VAL A C 10
ATOM 15536 O O . VAL A 1 39 ? 9.085 -0.977 1.183 1.00 0.00 39 VAL A O 10
ATOM 15549 N N . ILE A 1 40 ? 6.996 -1.410 1.898 1.00 0.00 40 ILE A N 10
ATOM 15550 C CA . ILE A 1 40 ? 7.435 -2.195 3.046 1.00 0.00 40 ILE A CA 10
ATOM 15551 C C . ILE A 1 40 ? 6.965 -3.641 2.934 1.00 0.00 40 ILE A C 10
ATOM 15552 O O . ILE A 1 40 ? 5.841 -3.909 2.510 1.00 0.00 40 ILE A O 10
ATOM 15568 N N . VAL A 1 41 ? 7.833 -4.571 3.319 1.00 0.00 41 VAL A N 10
ATOM 15569 C CA . VAL A 1 41 ? 7.507 -5.991 3.265 1.00 0.00 41 VAL A CA 10
ATOM 15570 C C . VAL A 1 41 ? 7.576 -6.623 4.651 1.00 0.00 41 VAL A C 10
ATOM 15571 O O . VAL A 1 41 ? 8.658 -6.812 5.205 1.00 0.00 41 VAL A O 10
ATOM 15584 N N . TYR A 1 42 ? 6.413 -6.949 5.204 1.00 0.00 42 TYR A N 10
ATOM 15585 C CA . TYR A 1 42 ? 6.340 -7.559 6.526 1.00 0.00 42 TYR A CA 10
ATOM 15586 C C . TYR A 1 42 ? 6.036 -9.051 6.422 1.00 0.00 42 TYR A C 10
ATOM 15587 O O . TYR A 1 42 ? 5.371 -9.496 5.487 1.00 0.00 42 TYR A O 10
ATOM 15605 N N . ALA A 1 43 ? 6.527 -9.817 7.390 1.00 0.00 43 ALA A N 10
ATOM 15606 C CA . ALA A 1 43 ? 6.306 -11.258 7.411 1.00 0.00 43 ALA A CA 10
ATOM 15607 C C . ALA A 1 43 ? 6.717 -11.857 8.751 1.00 0.00 43 ALA A C 10
ATOM 15608 O O . ALA A 1 43 ? 7.903 -11.925 9.074 1.00 0.00 43 ALA A O 10
ATOM 15615 N N . SER A 1 44 ? 5.730 -12.292 9.528 1.00 0.00 44 SER A N 10
ATOM 15616 C CA . SER A 1 44 ? 5.989 -12.882 10.836 1.00 0.00 44 SER A CA 10
ATOM 15617 C C . SER A 1 44 ? 7.194 -12.222 11.500 1.00 0.00 44 SER A C 10
ATOM 15618 O O . SER A 1 44 ? 8.092 -12.902 11.997 1.00 0.00 44 SER A O 10
ATOM 15626 N N . ALA A 1 45 ? 7.206 -10.894 11.504 1.00 0.00 45 ALA A N 10
ATOM 15627 C CA . ALA A 1 45 ? 8.298 -10.141 12.108 1.00 0.00 45 ALA A CA 10
ATOM 15628 C C . ALA A 1 45 ? 9.563 -10.233 11.261 1.00 0.00 45 ALA A C 10
ATOM 15629 O O . ALA A 1 45 ? 10.661 -10.414 11.785 1.00 0.00 45 ALA A O 10
ATOM 15636 N N . ALA A 1 46 ? 9.399 -10.107 9.948 1.00 0.00 46 ALA A N 10
ATOM 15637 C CA . ALA A 1 46 ? 10.528 -10.174 9.028 1.00 0.00 46 ALA A CA 10
ATOM 15638 C C . ALA A 1 46 ? 10.118 -9.743 7.624 1.00 0.00 46 ALA A C 10
ATOM 15639 O O . ALA A 1 46 ? 8.951 -9.442 7.372 1.00 0.00 46 ALA A O 10
ATOM 15646 N N . ASP A 1 47 ? 11.085 -9.714 6.713 1.00 0.00 47 ASP A N 10
ATOM 15647 C CA . ASP A 1 47 ? 10.825 -9.320 5.334 1.00 0.00 47 ASP A CA 10
ATOM 15648 C C . ASP A 1 47 ? 10.269 -10.491 4.529 1.00 0.00 47 ASP A C 10
ATOM 15649 O O . ASP A 1 47 ? 9.181 -10.406 3.959 1.00 0.00 47 ASP A O 10
ATOM 15658 N N . LYS A 1 48 ? 11.023 -11.584 4.487 1.00 0.00 48 LYS A N 10
ATOM 15659 C CA . LYS A 1 48 ? 10.607 -12.773 3.753 1.00 0.00 48 LYS A CA 10
ATOM 15660 C C . LYS A 1 48 ? 9.910 -12.393 2.451 1.00 0.00 48 LYS A C 10
ATOM 15661 O O . LYS A 1 48 ? 8.863 -12.943 2.113 1.00 0.00 48 LYS A O 10
ATOM 15680 N N . MET A 1 49 ? 10.500 -11.450 1.723 1.00 0.00 49 MET A N 10
ATOM 15681 C CA . MET A 1 49 ? 9.936 -10.999 0.456 1.00 0.00 49 MET A CA 10
ATOM 15682 C C . MET A 1 49 ? 9.806 -12.160 -0.525 1.00 0.00 49 MET A C 10
ATOM 15683 O O . MET A 1 49 ? 9.104 -12.060 -1.532 1.00 0.00 49 MET A O 10
ATOM 15697 N N . LYS A 1 50 ? 10.488 -13.260 -0.226 1.00 0.00 50 LYS A N 10
ATOM 15698 C CA . LYS A 1 50 ? 10.448 -14.441 -1.081 1.00 0.00 50 LYS A CA 10
ATOM 15699 C C . LYS A 1 50 ? 9.228 -15.301 -0.765 1.00 0.00 50 LYS A C 10
ATOM 15700 O O . LYS A 1 50 ? 8.763 -16.067 -1.607 1.00 0.00 50 LYS A O 10
ATOM 15719 N N . ASN A 1 51 ? 8.714 -15.165 0.453 1.00 0.00 51 ASN A N 10
ATOM 15720 C CA . ASN A 1 51 ? 7.547 -15.929 0.879 1.00 0.00 51 ASN A CA 10
ATOM 15721 C C . ASN A 1 51 ? 6.440 -15.002 1.373 1.00 0.00 51 ASN A C 10
ATOM 15722 O O . ASN A 1 51 ? 6.022 -15.078 2.528 1.00 0.00 51 ASN A O 10
ATOM 15733 N N . ARG A 1 52 ? 5.970 -14.127 0.489 1.00 0.00 52 ARG A N 10
ATOM 15734 C CA . ARG A 1 52 ? 4.913 -13.185 0.835 1.00 0.00 52 ARG A CA 10
ATOM 15735 C C . ARG A 1 52 ? 4.070 -12.840 -0.389 1.00 0.00 52 ARG A C 10
ATOM 15736 O O . ARG A 1 52 ? 4.599 -12.446 -1.428 1.00 0.00 52 ARG A O 10
ATOM 15757 N N . GLY A 1 53 ? 2.756 -12.991 -0.259 1.00 0.00 53 GLY A N 10
ATOM 15758 C CA . GLY A 1 53 ? 1.861 -12.692 -1.362 1.00 0.00 53 GLY A CA 10
ATOM 15759 C C . GLY A 1 53 ? 1.210 -11.330 -1.227 1.00 0.00 53 GLY A C 10
ATOM 15760 O O . GLY A 1 53 ? 0.110 -11.107 -1.733 1.00 0.00 53 GLY A O 10
ATOM 15764 N N . PHE A 1 54 ? 1.888 -10.417 -0.541 1.00 0.00 54 PHE A N 10
ATOM 15765 C CA . PHE A 1 54 ? 1.367 -9.070 -0.338 1.00 0.00 54 PHE A CA 10
ATOM 15766 C C . PHE A 1 54 ? 2.502 -8.079 -0.091 1.00 0.00 54 PHE A C 10
ATOM 15767 O O . PHE A 1 54 ? 3.650 -8.472 0.113 1.00 0.00 54 PHE A O 10
ATOM 15784 N N . ALA A 1 55 ? 2.170 -6.792 -0.112 1.00 0.00 55 ALA A N 10
ATOM 15785 C CA . ALA A 1 55 ? 3.160 -5.745 0.111 1.00 0.00 55 ALA A CA 10
ATOM 15786 C C . ALA A 1 55 ? 2.492 -4.438 0.524 1.00 0.00 55 ALA A C 10
ATOM 15787 O O . ALA A 1 55 ? 1.347 -4.171 0.157 1.00 0.00 55 ALA A O 10
ATOM 15794 N N . PHE A 1 56 ? 3.213 -3.626 1.289 1.00 0.00 56 PHE A N 10
ATOM 15795 C CA . PHE A 1 56 ? 2.690 -2.347 1.753 1.00 0.00 56 PHE A CA 10
ATOM 15796 C C . PHE A 1 56 ? 3.288 -1.192 0.955 1.00 0.00 56 PHE A C 10
ATOM 15797 O O . PHE A 1 56 ? 4.507 -1.082 0.819 1.00 0.00 56 PHE A O 10
ATOM 15814 N N . VAL A 1 57 ? 2.422 -0.333 0.428 1.00 0.00 57 VAL A N 10
ATOM 15815 C CA . VAL A 1 57 ? 2.863 0.814 -0.357 1.00 0.00 57 VAL A CA 10
ATOM 15816 C C . VAL A 1 57 ? 2.501 2.124 0.333 1.00 0.00 57 VAL A C 10
ATOM 15817 O O . VAL A 1 57 ? 1.332 2.506 0.385 1.00 0.00 57 VAL A O 10
ATOM 15830 N N . GLU A 1 58 ? 3.511 2.808 0.861 1.00 0.00 58 GLU 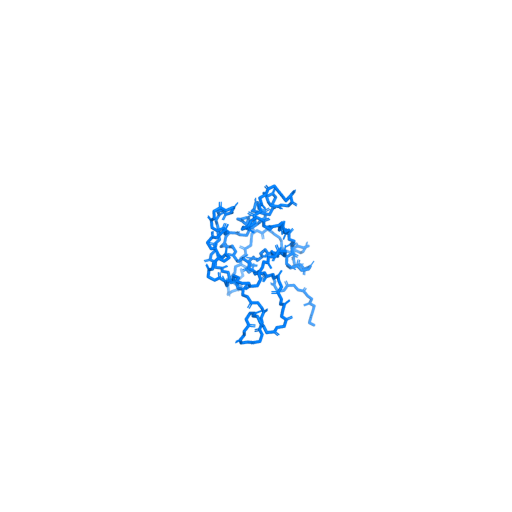A N 10
ATOM 15831 C CA . GLU A 1 58 ? 3.298 4.076 1.549 1.00 0.00 58 GLU A CA 10
ATOM 15832 C C . GLU A 1 58 ? 3.196 5.225 0.550 1.00 0.00 58 GLU A C 10
ATOM 15833 O O . GLU A 1 58 ? 3.956 5.292 -0.416 1.00 0.00 58 GLU A O 10
ATOM 15845 N N . TYR A 1 59 ? 2.251 6.128 0.791 1.00 0.00 59 TYR A N 10
ATOM 15846 C CA . TYR A 1 59 ? 2.047 7.273 -0.088 1.00 0.00 59 TYR A CA 10
ATOM 15847 C C . TYR A 1 59 ? 2.230 8.583 0.673 1.00 0.00 59 TYR A C 10
ATOM 15848 O O . TYR A 1 59 ? 1.648 8.780 1.738 1.00 0.00 59 TYR A O 10
ATOM 15866 N N . GLU A 1 60 ? 3.044 9.474 0.116 1.00 0.00 60 GLU A N 10
ATOM 15867 C CA . GLU A 1 60 ? 3.305 10.765 0.741 1.00 0.00 60 GLU A CA 10
ATOM 15868 C C . GLU A 1 60 ? 2.002 11.515 1.004 1.00 0.00 60 GLU A C 10
ATOM 15869 O O . GLU A 1 60 ? 1.780 12.031 2.100 1.00 0.00 60 GLU A O 10
ATOM 15881 N N . SER A 1 61 ? 1.144 11.572 -0.009 1.00 0.00 61 SER A N 10
ATOM 15882 C CA . SER A 1 61 ? -0.135 12.263 0.110 1.00 0.00 61 SER A CA 10
ATOM 15883 C C . SER A 1 61 ? -1.244 11.289 0.499 1.00 0.00 61 SER A C 10
ATOM 15884 O O . SER A 1 61 ? -1.435 10.258 -0.147 1.00 0.00 61 SER A O 10
ATOM 15892 N N . HIS A 1 62 ? -1.972 11.625 1.559 1.00 0.00 62 HIS A N 10
ATOM 15893 C CA . HIS A 1 62 ? -3.063 10.782 2.035 1.00 0.00 62 HIS A CA 10
ATOM 15894 C C . HIS A 1 62 ? -4.025 10.445 0.900 1.00 0.00 62 HIS A C 10
ATOM 15895 O O . HIS A 1 62 ? -4.696 9.414 0.927 1.00 0.00 62 HIS A O 10
ATOM 15909 N N . ARG A 1 63 ? -4.086 11.323 -0.097 1.00 0.00 63 ARG A N 10
ATOM 15910 C CA . ARG A 1 63 ? -4.968 11.120 -1.240 1.00 0.00 63 ARG A CA 10
ATOM 15911 C C . ARG A 1 63 ? -4.316 10.206 -2.274 1.00 0.00 63 ARG A C 10
ATOM 15912 O O . ARG A 1 63 ? -4.964 9.321 -2.831 1.00 0.00 63 ARG A O 10
ATOM 15933 N N . ALA A 1 64 ? -3.030 10.428 -2.524 1.00 0.00 64 ALA A N 10
ATOM 15934 C CA . ALA A 1 64 ? -2.290 9.624 -3.489 1.00 0.00 64 ALA A CA 10
ATOM 15935 C C . ALA A 1 64 ? -2.604 8.141 -3.324 1.00 0.00 64 ALA A C 10
ATOM 15936 O O . ALA A 1 64 ? -2.514 7.368 -4.277 1.00 0.00 64 ALA A O 10
ATOM 15943 N N . ALA A 1 65 ? -2.973 7.751 -2.108 1.00 0.00 65 ALA A N 10
ATOM 15944 C CA . ALA A 1 65 ? -3.302 6.360 -1.820 1.00 0.00 65 ALA A CA 10
ATOM 15945 C C . ALA A 1 65 ? -4.777 6.078 -2.087 1.00 0.00 65 ALA A C 10
ATOM 15946 O O . ALA A 1 65 ? -5.127 5.049 -2.663 1.00 0.00 65 ALA A O 10
ATOM 15953 N N . ALA A 1 66 ? -5.637 6.999 -1.665 1.00 0.00 66 ALA A N 10
ATOM 15954 C CA . ALA A 1 66 ? -7.073 6.850 -1.860 1.00 0.00 66 ALA A CA 10
ATOM 15955 C C . ALA A 1 66 ? -7.418 6.749 -3.342 1.00 0.00 66 ALA A C 10
ATOM 15956 O O . ALA A 1 66 ? -8.110 5.824 -3.766 1.00 0.00 66 ALA A O 10
ATOM 15963 N N . MET A 1 67 ? -6.933 7.707 -4.125 1.00 0.00 67 MET A N 10
ATOM 15964 C CA . MET A 1 67 ? -7.190 7.725 -5.560 1.00 0.00 67 MET A CA 10
ATOM 15965 C C . MET A 1 67 ? -6.417 6.615 -6.264 1.00 0.00 67 MET A C 10
ATOM 15966 O O . MET A 1 67 ? -6.792 6.179 -7.352 1.00 0.00 67 MET A O 10
ATOM 15980 N N . ALA A 1 68 ? -5.336 6.162 -5.637 1.00 0.00 68 ALA A N 10
ATOM 15981 C CA . ALA A 1 68 ? -4.512 5.102 -6.204 1.00 0.00 68 ALA A CA 10
ATOM 15982 C C . ALA A 1 68 ? -5.227 3.756 -6.139 1.00 0.00 68 ALA A C 10
ATOM 15983 O O . ALA A 1 68 ? -5.222 2.992 -7.104 1.00 0.00 68 ALA A O 10
ATOM 15990 N N . ARG A 1 69 ? -5.842 3.473 -4.995 1.00 0.00 69 ARG A N 10
ATOM 15991 C CA . ARG A 1 69 ? -6.560 2.218 -4.804 1.00 0.00 69 ARG A CA 10
ATOM 15992 C C . ARG A 1 69 ? -7.786 2.150 -5.710 1.00 0.00 69 ARG A C 10
ATOM 15993 O O . ARG A 1 69 ? -8.056 1.121 -6.329 1.00 0.00 69 ARG A O 10
ATOM 16014 N N . ARG A 1 70 ? -8.524 3.253 -5.782 1.00 0.00 70 ARG A N 10
ATOM 16015 C CA . ARG A 1 70 ? -9.722 3.318 -6.611 1.00 0.00 70 ARG A CA 10
ATOM 16016 C C . ARG A 1 70 ? -9.407 2.928 -8.052 1.00 0.00 70 ARG A C 10
ATOM 16017 O O . ARG A 1 70 ? -10.310 2.656 -8.844 1.00 0.00 70 ARG A O 10
ATOM 16038 N N . LYS A 1 71 ? -8.121 2.903 -8.386 1.00 0.00 71 LYS A N 10
ATOM 16039 C CA . LYS A 1 71 ? -7.686 2.545 -9.731 1.00 0.00 71 LYS A CA 10
ATOM 16040 C C . LYS A 1 71 ? -7.469 1.040 -9.851 1.00 0.00 71 LYS A C 10
ATOM 16041 O O . LYS A 1 71 ? -7.826 0.430 -10.860 1.00 0.00 71 LYS A O 10
ATOM 16060 N N . LEU A 1 72 ? -6.885 0.447 -8.816 1.00 0.00 72 LEU A N 10
ATOM 16061 C CA . LEU A 1 72 ? -6.622 -0.988 -8.805 1.00 0.00 72 LEU A CA 10
ATOM 16062 C C . LEU A 1 72 ? -7.682 -1.729 -7.995 1.00 0.00 72 LEU A C 10
ATOM 16063 O O . LEU A 1 72 ? -7.623 -2.949 -7.849 1.00 0.00 72 LEU A O 10
ATOM 16079 N N . MET A 1 73 ? -8.649 -0.983 -7.473 1.00 0.00 73 MET A N 10
ATOM 16080 C CA . MET A 1 73 ? -9.724 -1.570 -6.681 1.00 0.00 73 MET A CA 10
ATOM 16081 C C . MET A 1 73 ? -10.483 -2.619 -7.488 1.00 0.00 73 MET A C 10
ATOM 16082 O O . MET A 1 73 ? -10.669 -3.756 -7.054 1.00 0.00 73 MET A O 10
ATOM 16096 N N . PRO A 1 74 ? -10.933 -2.231 -8.690 1.00 0.00 74 PRO A N 10
ATOM 16097 C CA . PRO A 1 74 ? -11.679 -3.123 -9.583 1.00 0.00 74 PRO A CA 10
ATOM 16098 C C . PRO A 1 74 ? -10.803 -4.231 -10.159 1.00 0.00 74 PRO A C 10
ATOM 16099 O O . PRO A 1 74 ? -11.267 -5.058 -10.942 1.00 0.00 74 PRO A O 10
ATOM 16110 N N . GLY A 1 75 ? -9.533 -4.241 -9.765 1.00 0.00 75 GLY A N 10
ATOM 16111 C CA . GLY A 1 75 ? -8.613 -5.252 -10.252 1.00 0.00 75 GLY A CA 10
ATOM 16112 C C . GLY A 1 75 ? -8.417 -5.182 -11.754 1.00 0.00 75 GLY A C 10
ATOM 16113 O O . GLY A 1 75 ? -8.221 -6.205 -12.409 1.00 0.00 75 GLY A O 10
ATOM 16117 N N . ARG A 1 76 ? -8.472 -3.972 -12.300 1.00 0.00 76 ARG A N 10
ATOM 16118 C CA . ARG A 1 76 ? -8.302 -3.773 -13.735 1.00 0.00 76 ARG A CA 10
ATOM 16119 C C . ARG A 1 76 ? -6.841 -3.945 -14.138 1.00 0.00 76 ARG A C 10
ATOM 16120 O O . ARG A 1 76 ? -6.541 -4.420 -15.234 1.00 0.00 76 ARG A O 10
ATOM 16141 N N . ILE A 1 77 ? -5.936 -3.557 -13.245 1.00 0.00 77 ILE A N 10
ATOM 16142 C CA . ILE A 1 77 ? -4.507 -3.669 -13.508 1.00 0.00 77 ILE A CA 10
ATOM 16143 C C . ILE A 1 77 ? -3.902 -4.855 -12.763 1.00 0.00 77 ILE A C 10
ATOM 16144 O O . ILE A 1 77 ? -4.237 -5.108 -11.606 1.00 0.00 77 ILE A O 10
ATOM 16160 N N . GLN A 1 78 ? -3.010 -5.575 -13.434 1.00 0.00 78 GLN A N 10
ATOM 16161 C CA . GLN A 1 78 ? -2.358 -6.733 -12.835 1.00 0.00 78 GLN A CA 10
ATOM 16162 C C . GLN A 1 78 ? -0.851 -6.517 -12.732 1.00 0.00 78 GLN A C 10
ATOM 16163 O O . GLN A 1 78 ? -0.251 -5.849 -13.575 1.00 0.00 78 GLN A O 10
ATOM 16177 N N . LEU A 1 79 ? -0.246 -7.087 -11.696 1.00 0.00 79 LEU A N 10
ATOM 16178 C CA . LEU A 1 79 ? 1.191 -6.957 -11.483 1.00 0.00 79 LEU A CA 10
ATOM 16179 C C . LEU A 1 79 ? 1.921 -8.231 -11.896 1.00 0.00 79 LEU A C 10
ATOM 16180 O O . LEU A 1 79 ? 1.739 -9.286 -11.288 1.00 0.00 79 LEU A O 10
ATOM 16196 N N . TRP A 1 80 ? 2.746 -8.125 -12.930 1.00 0.00 80 TRP A N 10
ATOM 16197 C CA . TRP A 1 80 ? 3.505 -9.269 -13.423 1.00 0.00 80 TRP A CA 10
ATOM 16198 C C . TRP A 1 80 ? 2.574 -10.403 -13.836 1.00 0.00 80 TRP A C 10
ATOM 16199 O O . TRP A 1 80 ? 2.842 -11.571 -13.560 1.00 0.00 80 TRP A O 10
ATOM 16220 N N . GLY A 1 81 ? 1.478 -10.050 -14.501 1.00 0.00 81 GLY A N 10
ATOM 16221 C CA . GLY A 1 81 ? 0.523 -11.050 -14.942 1.00 0.00 81 GLY A CA 10
ATOM 16222 C C . GLY A 1 81 ? -0.236 -11.675 -13.789 1.00 0.00 81 GLY A C 10
ATOM 16223 O O . GLY A 1 81 ? -0.990 -12.631 -13.977 1.00 0.00 81 GLY A O 10
ATOM 16227 N N . HIS A 1 82 ? -0.038 -11.136 -12.590 1.00 0.00 82 HIS A N 10
ATOM 16228 C CA . HIS A 1 82 ? -0.709 -11.647 -11.401 1.00 0.00 82 HIS A CA 10
ATOM 16229 C C . HIS A 1 82 ? -1.768 -10.665 -10.910 1.00 0.00 82 HIS A C 10
ATOM 16230 O O . HIS A 1 82 ? -1.544 -9.455 -10.892 1.00 0.00 82 HIS A O 10
ATOM 16244 N N . GLN A 1 83 ? -2.921 -11.194 -10.514 1.00 0.00 83 GLN A N 10
ATOM 16245 C CA . GLN A 1 83 ? -4.015 -10.362 -10.025 1.00 0.00 83 GLN A CA 10
ATOM 16246 C C . GLN A 1 83 ? -3.647 -9.704 -8.700 1.00 0.00 83 GLN A C 10
ATOM 16247 O O . GLN A 1 83 ? -2.970 -10.304 -7.864 1.00 0.00 83 GLN A O 10
ATOM 16261 N N . ILE A 1 84 ? -4.096 -8.468 -8.514 1.00 0.00 84 ILE A N 10
ATOM 16262 C CA . ILE A 1 84 ? -3.815 -7.729 -7.290 1.00 0.00 84 ILE A CA 10
ATOM 16263 C C . ILE A 1 84 ? -5.054 -6.990 -6.796 1.00 0.00 84 ILE A C 10
ATOM 16264 O O . ILE A 1 84 ? -5.945 -6.660 -7.578 1.00 0.00 84 ILE A O 10
ATOM 16280 N N . ALA A 1 85 ? -5.102 -6.731 -5.493 1.00 0.00 85 ALA A N 10
ATOM 16281 C CA . ALA A 1 85 ? -6.230 -6.028 -4.896 1.00 0.00 85 ALA A CA 10
ATOM 16282 C C . ALA A 1 85 ? -5.756 -4.995 -3.879 1.00 0.00 85 ALA A C 10
ATOM 16283 O O . ALA A 1 85 ? -4.819 -5.241 -3.119 1.00 0.00 85 ALA A O 10
ATOM 16290 N N . VAL A 1 86 ? -6.409 -3.837 -3.870 1.00 0.00 86 VAL A N 10
ATOM 16291 C CA . VAL A 1 86 ? -6.055 -2.766 -2.946 1.00 0.00 86 VAL A CA 10
ATOM 16292 C C . VAL A 1 86 ? -7.105 -2.614 -1.852 1.00 0.00 86 VAL A C 10
ATOM 16293 O O . VAL A 1 86 ? -8.304 -2.573 -2.129 1.00 0.00 86 VAL A O 10
ATOM 16306 N N . ASP A 1 87 ? -6.647 -2.530 -0.608 1.00 0.00 87 ASP A N 10
ATOM 16307 C CA . ASP A 1 87 ? -7.547 -2.381 0.530 1.00 0.00 87 ASP A CA 10
ATOM 16308 C C . ASP A 1 87 ? -7.029 -1.321 1.497 1.00 0.00 87 ASP A C 10
ATOM 16309 O O . ASP A 1 87 ? -5.836 -1.021 1.523 1.00 0.00 87 ASP A O 10
ATOM 16318 N N . TRP A 1 88 ? -7.935 -0.758 2.289 1.00 0.00 88 TRP A N 10
ATOM 16319 C CA . TRP A 1 88 ? -7.569 0.270 3.257 1.00 0.00 88 TRP A CA 10
ATOM 16320 C C . TRP A 1 88 ? -6.837 -0.339 4.448 1.00 0.00 88 TRP A C 10
ATOM 16321 O O . TRP A 1 88 ? -7.428 -1.066 5.246 1.00 0.00 88 TRP A O 10
ATOM 16342 N N . ALA A 1 89 ? -5.547 -0.039 4.561 1.00 0.00 89 ALA A N 10
ATOM 16343 C CA . ALA A 1 89 ? -4.736 -0.555 5.656 1.00 0.00 89 ALA A CA 10
ATOM 16344 C C . ALA A 1 89 ? -5.427 -0.345 6.999 1.00 0.00 89 ALA A C 10
ATOM 16345 O O . ALA A 1 89 ? -5.676 -1.299 7.735 1.00 0.00 89 ALA A O 10
ATOM 16352 N N . GLU A 1 90 ? -5.733 0.911 7.311 1.00 0.00 90 GLU A N 10
ATOM 16353 C CA . GLU A 1 90 ? -6.394 1.245 8.567 1.00 0.00 90 GLU A CA 10
ATOM 16354 C C . GLU A 1 90 ? -7.908 1.100 8.440 1.00 0.00 90 GLU A C 10
ATOM 16355 O O . GLU A 1 90 ? -8.539 1.667 7.547 1.00 0.00 90 GLU A O 10
ATOM 16367 N N . PRO A 1 91 ? -8.506 0.322 9.354 1.00 0.00 91 PRO A N 10
ATOM 16368 C CA . PRO A 1 91 ? -9.953 0.084 9.367 1.00 0.00 91 PRO A CA 10
ATOM 16369 C C . PRO A 1 91 ? -10.742 1.327 9.765 1.00 0.00 91 PRO A C 10
ATOM 16370 O O . PRO A 1 91 ? -11.682 1.722 9.077 1.00 0.00 91 PRO A O 10
ATOM 16381 N N . GLU A 1 92 ? -10.351 1.938 10.879 1.00 0.00 92 GLU A N 10
ATOM 16382 C CA . GLU A 1 92 ? -11.024 3.136 11.368 1.00 0.00 92 GLU A CA 10
ATOM 16383 C C . GLU A 1 92 ? -10.010 4.203 11.770 1.00 0.00 92 GLU A C 10
ATOM 16384 O O . GLU A 1 92 ? -9.651 4.323 12.942 1.00 0.00 92 GLU A O 10
ATOM 16396 N N . ILE A 1 93 ? -9.552 4.975 10.790 1.00 0.00 93 ILE A N 10
ATOM 16397 C CA . ILE A 1 93 ? -8.580 6.032 11.042 1.00 0.00 93 ILE A CA 10
ATOM 16398 C C . ILE A 1 93 ? -9.240 7.243 11.692 1.00 0.00 93 ILE A C 10
ATOM 16399 O O . ILE A 1 93 ? -10.461 7.289 11.845 1.00 0.00 93 ILE A O 10
ATOM 16415 N N . ASP A 1 94 ? -8.426 8.222 12.070 1.00 0.00 94 ASP A N 10
ATOM 16416 C CA . ASP A 1 94 ? -8.931 9.435 12.701 1.00 0.00 94 ASP A CA 10
ATOM 16417 C C . ASP A 1 94 ? -9.346 10.461 11.651 1.00 0.00 94 ASP A C 10
ATOM 16418 O O . ASP A 1 94 ? -9.119 11.660 11.816 1.00 0.00 94 ASP A O 10
ATOM 16427 N N . VAL A 1 95 ? -9.955 9.982 10.571 1.00 0.00 95 VAL A N 10
ATOM 16428 C CA . VAL A 1 95 ? -10.402 10.857 9.494 1.00 0.00 95 VAL A CA 10
ATOM 16429 C C . VAL A 1 95 ? -11.875 11.215 9.652 1.00 0.00 95 VAL A C 10
ATOM 16430 O O . VAL A 1 95 ? -12.367 12.154 9.026 1.00 0.00 95 VAL A O 10
ATOM 16443 N N . ASP A 1 96 ? -12.574 10.461 10.493 1.00 0.00 96 ASP A N 10
ATOM 16444 C CA . ASP A 1 96 ? -13.992 10.700 10.736 1.00 0.00 96 ASP A CA 10
ATOM 16445 C C . ASP A 1 96 ? -14.316 12.188 10.645 1.00 0.00 96 ASP A C 10
ATOM 16446 O O . ASP A 1 96 ? -15.364 12.574 10.128 1.00 0.00 96 ASP A O 10
ATOM 16455 N N . GLU A 1 97 ? -13.410 13.018 11.152 1.00 0.00 97 GLU A N 10
ATOM 16456 C CA . GLU A 1 97 ? -13.601 14.463 11.129 1.00 0.00 97 GLU A CA 10
ATOM 16457 C C . GLU A 1 97 ? -12.613 15.128 10.175 1.00 0.00 97 GLU A C 10
ATOM 16458 O O . GLU A 1 97 ? -11.865 14.452 9.469 1.00 0.00 97 GLU A O 10
ATOM 16470 N N . ASP A 1 98 ? -12.616 16.456 10.160 1.00 0.00 98 ASP A N 10
ATOM 16471 C CA . ASP A 1 98 ? -11.721 17.214 9.294 1.00 0.00 98 ASP A CA 10
ATOM 16472 C C . ASP A 1 98 ? -10.396 16.481 9.109 1.00 0.00 98 ASP A C 10
ATOM 16473 O O . ASP A 1 98 ? -9.472 16.634 9.909 1.00 0.00 98 ASP A O 10
ATOM 16482 N N . VAL A 1 99 ? -10.310 15.683 8.049 1.00 0.00 99 VAL A N 10
ATOM 16483 C CA . VAL A 1 99 ? -9.098 14.926 7.758 1.00 0.00 99 VAL A CA 10
ATOM 16484 C C . VAL A 1 99 ? -7.906 15.854 7.555 1.00 0.00 99 VAL A C 10
ATOM 16485 O O . VAL A 1 99 ? -6.800 15.571 8.015 1.00 0.00 99 VAL A O 10
ATOM 16498 N N . MET A 1 100 ? -8.138 16.964 6.862 1.00 0.00 100 MET A N 10
ATOM 16499 C CA . MET A 1 100 ? -7.083 17.935 6.599 1.00 0.00 100 MET A CA 10
ATOM 16500 C C . MET A 1 100 ? -7.262 19.180 7.463 1.00 0.00 100 MET A C 10
ATOM 16501 O O . MET A 1 100 ? -8.231 19.291 8.212 1.00 0.00 100 MET A O 10
ATOM 16515 N N . GLU A 1 101 ? -6.320 20.112 7.353 1.00 0.00 101 GLU A N 10
ATOM 16516 C CA . GLU A 1 101 ? -6.375 21.347 8.125 1.00 0.00 101 GLU A CA 10
ATOM 16517 C C . GLU A 1 101 ? -6.971 22.481 7.297 1.00 0.00 101 GLU A C 10
ATOM 16518 O O . GLU A 1 101 ? -6.533 22.744 6.176 1.00 0.00 101 GLU A O 10
ATOM 16530 N N . THR A 1 102 ? -7.974 23.151 7.856 1.00 0.00 102 THR A N 10
ATOM 16531 C CA . THR A 1 102 ? -8.632 24.255 7.170 1.00 0.00 102 THR A CA 10
ATOM 16532 C C . THR A 1 102 ? -8.746 25.476 8.076 1.00 0.00 102 THR A C 10
ATOM 16533 O O . THR A 1 102 ? -8.671 25.363 9.299 1.00 0.00 102 THR A O 10
ATOM 16544 N N . VAL A 1 103 ? -8.929 26.644 7.468 1.00 0.00 103 VAL A N 10
ATOM 16545 C CA . VAL A 1 103 ? -9.056 27.886 8.220 1.00 0.00 103 VAL A CA 10
ATOM 16546 C C . VAL A 1 103 ? -10.210 28.732 7.694 1.00 0.00 103 VAL A C 10
ATOM 16547 O O . VAL A 1 103 ? -10.225 29.122 6.527 1.00 0.00 103 VAL A O 10
ATOM 16560 N N . SER A 1 104 ? -11.175 29.013 8.564 1.00 0.00 104 SER A N 10
ATOM 16561 C CA . SER A 1 104 ? -12.336 29.811 8.187 1.00 0.00 104 SER A CA 10
ATOM 16562 C C . SER A 1 104 ? -12.583 30.924 9.200 1.00 0.00 104 SER A C 10
ATOM 16563 O O . SER A 1 104 ? -12.109 30.863 10.334 1.00 0.00 104 SER A O 10
ATOM 16571 N N . GLY A 1 105 ? -13.329 31.942 8.782 1.00 0.00 105 GLY A N 10
ATOM 16572 C CA . GLY A 1 105 ? -13.626 33.055 9.664 1.00 0.00 105 GLY A CA 10
ATOM 16573 C C . GLY A 1 105 ? -14.148 34.265 8.915 1.00 0.00 105 GLY A C 10
ATOM 16574 O O . GLY A 1 105 ? -13.402 35.188 8.586 1.00 0.00 105 GLY A O 10
ATOM 16578 N N . PRO A 1 106 ? -15.459 34.271 8.631 1.00 0.00 106 PRO A N 10
ATOM 16579 C CA . PRO A 1 106 ? -16.109 35.370 7.911 1.00 0.00 106 PRO A CA 10
ATOM 16580 C C . PRO A 1 106 ? -16.184 36.644 8.745 1.00 0.00 106 PRO A C 10
ATOM 16581 O O . PRO A 1 106 ? -15.784 36.661 9.909 1.00 0.00 106 PRO A O 10
ATOM 16592 N N . SER A 1 107 ? -16.701 37.711 8.143 1.00 0.00 107 SER A N 10
ATOM 16593 C CA . SER A 1 107 ? -16.825 38.991 8.829 1.00 0.00 107 SER A CA 10
ATOM 16594 C C . SER A 1 107 ? -17.803 39.906 8.098 1.00 0.00 107 SER A C 10
ATOM 16595 O O . SER A 1 107 ? -17.904 39.872 6.872 1.00 0.00 107 SER A O 10
ATOM 16603 N N . SER A 1 108 ? -18.521 40.724 8.861 1.00 0.00 108 SER A N 10
ATOM 16604 C CA . SER A 1 108 ? -19.494 41.647 8.288 1.00 0.00 108 SER A CA 10
ATOM 16605 C C . SER A 1 108 ? -19.391 43.021 8.943 1.00 0.00 108 SER A C 10
ATOM 16606 O O . SER A 1 108 ? -19.028 43.138 10.112 1.00 0.00 108 SER A O 10
ATOM 16614 N N . GLY A 1 109 ? -19.714 44.060 8.178 1.00 0.00 109 GLY A N 10
ATOM 16615 C CA . GLY A 1 109 ? -19.651 45.413 8.699 1.00 0.00 109 GLY A CA 10
ATOM 16616 C C . GLY A 1 109 ? -19.032 46.385 7.714 1.00 0.00 109 GLY A C 10
ATOM 16617 O O . GLY A 1 109 ? -18.490 47.417 8.108 1.00 0.00 109 GLY A O 10
ATOM 16621 N N . GLY A 1 1 ? -7.386 17.781 14.953 1.00 0.00 1 GLY A N 11
ATOM 16622 C CA . GLY A 1 1 ? -6.735 17.441 13.701 1.00 0.00 1 GLY A CA 11
ATOM 16623 C C . GLY A 1 1 ? -5.596 18.383 13.366 1.00 0.00 1 GLY A C 11
ATOM 16624 O O . GLY A 1 1 ? -4.501 17.944 13.014 1.00 0.00 1 GLY A O 11
ATOM 16628 N N . SER A 1 2 ? -5.853 19.683 13.474 1.00 0.00 2 SER A N 11
ATOM 16629 C CA . SER A 1 2 ? -4.842 20.690 13.174 1.00 0.00 2 SER A CA 11
ATOM 16630 C C . SER A 1 2 ? -4.261 20.478 11.780 1.00 0.00 2 SER A C 11
ATOM 16631 O O . SER A 1 2 ? -3.052 20.587 11.576 1.00 0.00 2 SER A O 11
ATOM 16639 N N . SER A 1 3 ? -5.132 20.173 10.822 1.00 0.00 3 SER A N 11
ATOM 16640 C CA . SER A 1 3 ? -4.706 19.941 9.447 1.00 0.00 3 SER A CA 11
ATOM 16641 C C . SER A 1 3 ? -3.503 19.004 9.402 1.00 0.00 3 SER A C 11
ATOM 16642 O O . SER A 1 3 ? -2.564 19.217 8.636 1.00 0.00 3 SER A O 11
ATOM 16650 N N . GLY A 1 4 ? -3.539 17.964 10.229 1.00 0.00 4 GLY A N 11
ATOM 16651 C CA . GLY A 1 4 ? -2.447 17.008 10.269 1.00 0.00 4 GLY A CA 11
ATOM 16652 C C . GLY A 1 4 ? -2.912 15.586 10.029 1.00 0.00 4 GLY A C 11
ATOM 16653 O O . GLY A 1 4 ? -4.053 15.358 9.625 1.00 0.00 4 GLY A O 11
ATOM 16657 N N . SER A 1 5 ? -2.027 14.626 10.276 1.00 0.00 5 SER A N 11
ATOM 16658 C CA . SER A 1 5 ? -2.351 13.218 10.080 1.00 0.00 5 SER A CA 11
ATOM 16659 C C . SER A 1 5 ? -1.494 12.332 10.979 1.00 0.00 5 SER A C 11
ATOM 16660 O O . SER A 1 5 ? -0.273 12.282 10.838 1.00 0.00 5 SER A O 11
ATOM 16668 N N . SER A 1 6 ? -2.145 11.635 11.905 1.00 0.00 6 SER A N 11
ATOM 16669 C CA . SER A 1 6 ? -1.444 10.754 12.831 1.00 0.00 6 SER A CA 11
ATOM 16670 C C . SER A 1 6 ? -1.441 9.317 12.317 1.00 0.00 6 SER A C 11
ATOM 16671 O O . SER A 1 6 ? -2.356 8.544 12.596 1.00 0.00 6 SER A O 11
ATOM 16679 N N . GLY A 1 7 ? -0.403 8.967 11.564 1.00 0.00 7 GLY A N 11
ATOM 16680 C CA . GLY A 1 7 ? -0.299 7.624 11.022 1.00 0.00 7 GLY A CA 11
ATOM 16681 C C . GLY A 1 7 ? 0.223 7.612 9.599 1.00 0.00 7 GLY A C 11
ATOM 16682 O O . GLY A 1 7 ? -0.091 8.501 8.809 1.00 0.00 7 GLY A O 11
ATOM 16686 N N . ASN A 1 8 ? 1.024 6.603 9.273 1.00 0.00 8 ASN A N 11
ATOM 16687 C CA . ASN A 1 8 ? 1.593 6.480 7.936 1.00 0.00 8 ASN A CA 11
ATOM 16688 C C . ASN A 1 8 ? 0.556 5.951 6.950 1.00 0.00 8 ASN A C 11
ATOM 16689 O O . ASN A 1 8 ? -0.125 4.961 7.221 1.00 0.00 8 ASN A O 11
ATOM 16700 N N . CYS A 1 9 ? 0.443 6.616 5.806 1.00 0.00 9 CYS A N 11
ATOM 16701 C CA . CYS A 1 9 ? -0.512 6.213 4.779 1.00 0.00 9 CYS A CA 11
ATOM 16702 C C . CYS A 1 9 ? 0.071 5.115 3.896 1.00 0.00 9 CYS A C 11
ATOM 16703 O O . CYS A 1 9 ? 1.066 5.324 3.202 1.00 0.00 9 CYS A O 11
ATOM 16711 N N . ARG A 1 10 ? -0.554 3.942 3.929 1.00 0.00 10 ARG A N 11
ATOM 16712 C CA . ARG A 1 10 ? -0.095 2.809 3.134 1.00 0.00 10 ARG A CA 11
ATOM 16713 C C . ARG A 1 10 ? -1.276 2.059 2.525 1.00 0.00 10 ARG A C 11
ATOM 16714 O O . ARG A 1 10 ? -2.343 1.960 3.133 1.00 0.00 10 ARG A O 11
ATOM 16735 N N . LEU A 1 11 ? -1.079 1.534 1.321 1.00 0.00 11 LEU A N 11
ATOM 16736 C CA . LEU A 1 11 ? -2.127 0.792 0.628 1.00 0.00 11 LEU A CA 11
ATOM 16737 C C . LEU A 1 11 ? -1.935 -0.711 0.799 1.00 0.00 11 LEU A C 11
ATOM 16738 O O . LEU A 1 11 ? -0.812 -1.213 0.748 1.00 0.00 11 LEU A O 11
ATOM 16754 N N . PHE A 1 12 ? -3.038 -1.425 0.999 1.00 0.00 12 PHE A N 11
ATOM 16755 C CA . PHE A 1 12 ? -2.991 -2.871 1.175 1.00 0.00 12 PHE A CA 11
ATOM 16756 C C . PHE A 1 12 ? -2.996 -3.584 -0.174 1.00 0.00 12 PHE A C 11
ATOM 16757 O O . PHE A 1 12 ? -4.039 -3.715 -0.815 1.00 0.00 12 PHE A O 11
ATOM 16774 N N . ILE A 1 13 ? -1.823 -4.043 -0.598 1.00 0.00 13 ILE A N 11
ATOM 16775 C CA . ILE A 1 13 ? -1.691 -4.742 -1.870 1.00 0.00 13 ILE A CA 11
ATOM 16776 C C . ILE A 1 13 ? -1.575 -6.248 -1.659 1.00 0.00 13 ILE A C 11
ATOM 16777 O O . ILE A 1 13 ? -0.532 -6.748 -1.237 1.00 0.00 13 ILE A O 11
ATOM 16793 N N . GLY A 1 14 ? -2.652 -6.967 -1.958 1.00 0.00 14 GLY A N 11
ATOM 16794 C CA . GLY A 1 14 ? -2.650 -8.410 -1.797 1.00 0.00 14 GLY A CA 11
ATOM 16795 C C . GLY A 1 14 ? -2.789 -9.141 -3.117 1.00 0.00 14 GLY A C 11
ATOM 16796 O O . GLY A 1 14 ? -3.445 -8.656 -4.037 1.00 0.00 14 GLY A O 11
ATOM 16800 N N . GLY A 1 15 ? -2.167 -10.312 -3.211 1.00 0.00 15 GLY A N 11
ATOM 16801 C CA . GLY A 1 15 ? -2.235 -11.092 -4.434 1.00 0.00 15 GLY A CA 11
ATOM 16802 C C . GLY A 1 15 ? -1.032 -10.873 -5.329 1.00 0.00 15 GLY A C 11
ATOM 16803 O O . GLY A 1 15 ? -1.178 -10.528 -6.502 1.00 0.00 15 GLY A O 11
ATOM 16807 N N . ILE A 1 16 ? 0.159 -11.071 -4.776 1.00 0.00 16 ILE A N 11
ATOM 16808 C CA . ILE A 1 16 ? 1.392 -10.892 -5.533 1.00 0.00 16 ILE A CA 11
ATOM 16809 C C . ILE A 1 16 ? 2.384 -12.013 -5.241 1.00 0.00 16 ILE A C 11
ATOM 16810 O O . ILE A 1 16 ? 2.415 -12.579 -4.149 1.00 0.00 16 ILE A O 11
ATOM 16826 N N . PRO A 1 17 ? 3.216 -12.342 -6.241 1.00 0.00 17 PRO A N 11
ATOM 16827 C CA . PRO A 1 17 ? 4.226 -13.396 -6.116 1.00 0.00 17 PRO A CA 11
ATOM 16828 C C . PRO A 1 17 ? 5.358 -13.005 -5.172 1.00 0.00 17 PRO A C 11
ATOM 16829 O O . PRO A 1 17 ? 5.943 -11.929 -5.298 1.00 0.00 17 PRO A O 11
ATOM 16840 N N . LYS A 1 18 ? 5.663 -13.886 -4.225 1.00 0.00 18 LYS A N 11
ATOM 16841 C CA . LYS A 1 18 ? 6.726 -13.634 -3.259 1.00 0.00 18 LYS A CA 11
ATOM 16842 C C . LYS A 1 18 ? 8.063 -13.424 -3.964 1.00 0.00 18 LYS A C 11
ATOM 16843 O O . LYS A 1 18 ? 8.860 -12.577 -3.563 1.00 0.00 18 LYS A O 11
ATOM 16862 N N . MET A 1 19 ? 8.300 -14.200 -5.017 1.00 0.00 19 MET A N 11
ATOM 16863 C CA . MET A 1 19 ? 9.539 -14.095 -5.779 1.00 0.00 19 MET A CA 11
ATOM 16864 C C . MET A 1 19 ? 9.977 -12.640 -5.907 1.00 0.00 19 MET A C 11
ATOM 16865 O O . MET A 1 19 ? 11.169 -12.345 -5.993 1.00 0.00 19 MET A O 11
ATOM 16879 N N . LYS A 1 20 ? 9.006 -11.733 -5.921 1.00 0.00 20 LYS A N 11
ATOM 16880 C CA . LYS A 1 20 ? 9.291 -10.308 -6.038 1.00 0.00 20 LYS A CA 11
ATOM 16881 C C . LYS A 1 20 ? 9.923 -9.772 -4.757 1.00 0.00 20 LYS A C 11
ATOM 16882 O O . LYS A 1 20 ? 10.008 -10.478 -3.752 1.00 0.00 20 LYS A O 11
ATOM 16901 N N . LYS A 1 21 ? 10.364 -8.520 -4.799 1.00 0.00 21 LYS A N 11
ATOM 16902 C CA . LYS A 1 21 ? 10.986 -7.888 -3.642 1.00 0.00 21 LYS A CA 11
ATOM 16903 C C . LYS A 1 21 ? 10.501 -6.451 -3.481 1.00 0.00 21 LYS A C 11
ATOM 16904 O O . LYS A 1 21 ? 10.285 -5.744 -4.465 1.00 0.00 21 LYS A O 11
ATOM 16923 N N . ARG A 1 22 ? 10.332 -6.025 -2.233 1.00 0.00 22 ARG A N 11
ATOM 16924 C CA . ARG A 1 22 ? 9.872 -4.672 -1.944 1.00 0.00 22 ARG A CA 11
ATOM 16925 C C . ARG A 1 22 ? 10.468 -3.672 -2.930 1.00 0.00 22 ARG A C 11
ATOM 16926 O O . ARG A 1 22 ? 9.805 -2.719 -3.339 1.00 0.00 22 ARG A O 11
ATOM 16947 N N . GLU A 1 23 ? 11.722 -3.897 -3.308 1.00 0.00 23 GLU A N 11
ATOM 16948 C CA . GLU A 1 23 ? 12.407 -3.015 -4.246 1.00 0.00 23 GLU A CA 11
ATOM 16949 C C . GLU A 1 23 ? 11.744 -3.061 -5.620 1.00 0.00 23 GLU A C 11
ATOM 16950 O O . GLU A 1 23 ? 11.558 -2.030 -6.265 1.00 0.00 23 GLU A O 11
ATOM 16962 N N . GLU A 1 24 ? 11.391 -4.265 -6.060 1.00 0.00 24 GLU A N 11
ATOM 16963 C CA . GLU A 1 24 ? 10.751 -4.446 -7.357 1.00 0.00 24 GLU A CA 11
ATOM 16964 C C . GLU A 1 24 ? 9.299 -3.976 -7.318 1.00 0.00 24 GLU A C 11
ATOM 16965 O O . GLU A 1 24 ? 8.900 -3.098 -8.082 1.00 0.00 24 GLU A O 11
ATOM 16977 N N . ILE A 1 25 ? 8.516 -4.568 -6.422 1.00 0.00 25 ILE A N 11
ATOM 16978 C CA . ILE A 1 25 ? 7.110 -4.210 -6.282 1.00 0.00 25 ILE A CA 11
ATOM 16979 C C . ILE A 1 25 ? 6.910 -2.705 -6.421 1.00 0.00 25 ILE A C 11
ATOM 16980 O O . ILE A 1 25 ? 6.106 -2.247 -7.234 1.00 0.00 25 ILE A O 11
ATOM 16996 N N . LEU A 1 26 ? 7.647 -1.940 -5.623 1.00 0.00 26 LEU A N 11
ATOM 16997 C CA . LEU A 1 26 ? 7.552 -0.484 -5.658 1.00 0.00 26 LEU A CA 11
ATOM 16998 C C . LEU A 1 26 ? 7.502 0.024 -7.095 1.00 0.00 26 LEU A C 11
ATOM 16999 O O . LEU A 1 26 ? 6.531 0.660 -7.504 1.00 0.00 26 LEU A O 11
ATOM 17015 N N . GLU A 1 27 ? 8.554 -0.262 -7.856 1.00 0.00 27 GLU A N 11
ATOM 17016 C CA . GLU A 1 27 ? 8.628 0.166 -9.248 1.00 0.00 27 GLU A CA 11
ATOM 17017 C C . GLU A 1 27 ? 7.321 -0.130 -9.978 1.00 0.00 27 GLU A C 11
ATOM 17018 O O . GLU A 1 27 ? 6.712 0.763 -10.567 1.00 0.00 27 GLU A O 11
ATOM 17030 N N . GLU A 1 28 ? 6.896 -1.389 -9.934 1.00 0.00 28 GLU A N 11
ATOM 17031 C CA . GLU A 1 28 ? 5.663 -1.802 -10.592 1.00 0.00 28 GLU A CA 11
ATOM 17032 C C . GLU A 1 28 ? 4.476 -0.990 -10.083 1.00 0.00 28 GLU A C 11
ATOM 17033 O O . GLU A 1 28 ? 3.431 -0.924 -10.731 1.00 0.00 28 GLU A O 11
ATOM 17045 N N . ILE A 1 29 ? 4.644 -0.374 -8.917 1.00 0.00 29 ILE A N 11
ATOM 17046 C CA . ILE A 1 29 ? 3.588 0.434 -8.321 1.00 0.00 29 ILE A CA 11
ATOM 17047 C C . ILE A 1 29 ? 3.727 1.900 -8.715 1.00 0.00 29 ILE A C 11
ATOM 17048 O O . ILE A 1 29 ? 2.734 2.587 -8.950 1.00 0.00 29 ILE A O 11
ATOM 17064 N N . ALA A 1 30 ? 4.968 2.372 -8.789 1.00 0.00 30 ALA A N 11
ATOM 17065 C CA . ALA A 1 30 ? 5.238 3.755 -9.159 1.00 0.00 30 ALA A CA 11
ATOM 17066 C C . ALA A 1 30 ? 4.621 4.092 -10.513 1.00 0.00 30 ALA A C 11
ATOM 17067 O O . ALA A 1 30 ? 4.542 5.258 -10.898 1.00 0.00 30 ALA A O 11
ATOM 17074 N N . LYS A 1 31 ? 4.187 3.062 -11.232 1.00 0.00 31 LYS A N 11
ATOM 17075 C CA . LYS A 1 31 ? 3.577 3.248 -12.543 1.00 0.00 31 LYS A CA 11
ATOM 17076 C C . LYS A 1 31 ? 2.059 3.119 -12.460 1.00 0.00 31 LYS A C 11
ATOM 17077 O O . LYS A 1 31 ? 1.325 3.943 -13.008 1.00 0.00 31 LYS A O 11
ATOM 17096 N N . VAL A 1 32 ? 1.594 2.082 -11.771 1.00 0.00 32 VAL A N 11
ATOM 17097 C CA . VAL A 1 32 ? 0.163 1.848 -11.614 1.00 0.00 32 VAL A CA 11
ATOM 17098 C C . VAL A 1 32 ? -0.477 2.922 -10.741 1.00 0.00 32 VAL A C 11
ATOM 17099 O O . VAL A 1 32 ? -1.655 3.245 -10.898 1.00 0.00 32 VAL A O 11
ATOM 17112 N N . THR A 1 33 ? 0.307 3.474 -9.820 1.00 0.00 33 THR A N 11
ATOM 17113 C CA . THR A 1 33 ? -0.182 4.511 -8.922 1.00 0.00 33 THR A CA 11
ATOM 17114 C C . THR A 1 33 ? 0.870 5.593 -8.706 1.00 0.00 33 THR A C 11
ATOM 17115 O O . THR A 1 33 ? 1.932 5.334 -8.143 1.00 0.00 33 THR A O 11
ATOM 17126 N N . GLU A 1 34 ? 0.566 6.806 -9.157 1.00 0.00 34 GLU A N 11
ATOM 17127 C CA . GLU A 1 34 ? 1.487 7.927 -9.012 1.00 0.00 34 GLU A CA 11
ATOM 17128 C C . GLU A 1 34 ? 1.282 8.630 -7.673 1.00 0.00 34 GLU A C 11
ATOM 17129 O O . GLU A 1 34 ? 0.187 9.100 -7.367 1.00 0.00 34 GLU A O 11
ATOM 17141 N N . GLY A 1 35 ? 2.346 8.698 -6.878 1.00 0.00 35 GLY A N 11
ATOM 17142 C CA . GLY A 1 35 ? 2.263 9.344 -5.581 1.00 0.00 35 GLY A CA 11
ATOM 17143 C C . GLY A 1 35 ? 2.769 8.459 -4.459 1.00 0.00 35 GLY A C 11
ATOM 17144 O O . GLY A 1 35 ? 2.493 8.713 -3.286 1.00 0.00 35 GLY A O 11
ATOM 17148 N N . VAL A 1 36 ? 3.510 7.416 -4.819 1.00 0.00 36 VAL A N 11
ATOM 17149 C CA . VAL A 1 36 ? 4.055 6.490 -3.833 1.00 0.00 36 VAL A CA 11
ATOM 17150 C C . VAL A 1 36 ? 5.372 7.007 -3.263 1.00 0.00 36 VAL A C 11
ATOM 17151 O O . VAL A 1 36 ? 6.062 7.808 -3.893 1.00 0.00 36 VAL A O 11
ATOM 17164 N N . LEU A 1 37 ? 5.714 6.542 -2.066 1.00 0.00 37 LEU A N 11
ATOM 17165 C CA . LEU A 1 37 ? 6.949 6.957 -1.410 1.00 0.00 37 LEU A CA 11
ATOM 17166 C C . LEU A 1 37 ? 7.902 5.777 -1.247 1.00 0.00 37 LEU A C 11
ATOM 17167 O O . LEU A 1 37 ? 9.078 5.862 -1.601 1.00 0.00 37 LEU A O 11
ATOM 17183 N N . ASP A 1 38 ? 7.385 4.676 -0.712 1.00 0.00 38 ASP A N 11
ATOM 17184 C CA . ASP A 1 38 ? 8.189 3.476 -0.506 1.00 0.00 38 ASP A CA 11
ATOM 17185 C C . ASP A 1 38 ? 7.300 2.263 -0.251 1.00 0.00 38 ASP A C 11
ATOM 17186 O O . ASP A 1 38 ? 6.094 2.397 -0.042 1.00 0.00 38 ASP A O 11
ATOM 17195 N N . VAL A 1 39 ? 7.903 1.079 -0.271 1.00 0.00 39 VAL A N 11
ATOM 17196 C CA . VAL A 1 39 ? 7.166 -0.158 -0.042 1.00 0.00 39 VAL A CA 11
ATOM 17197 C C . VAL A 1 39 ? 7.741 -0.929 1.141 1.00 0.00 39 VAL A C 11
ATOM 17198 O O . VAL A 1 39 ? 8.949 -0.915 1.376 1.00 0.00 39 VAL A O 11
ATOM 17211 N N . ILE A 1 40 ? 6.867 -1.603 1.881 1.00 0.00 40 ILE A N 11
ATOM 17212 C CA . ILE A 1 40 ? 7.288 -2.382 3.039 1.00 0.00 40 ILE A CA 11
ATOM 17213 C C . ILE A 1 40 ? 6.748 -3.806 2.969 1.00 0.00 40 ILE A C 11
ATOM 17214 O O . ILE A 1 40 ? 5.539 -4.020 2.883 1.00 0.00 40 ILE A O 11
ATOM 17230 N N . VAL A 1 41 ? 7.653 -4.779 3.009 1.00 0.00 41 VAL A N 11
ATOM 17231 C CA . VAL A 1 41 ? 7.268 -6.184 2.953 1.00 0.00 41 VAL A CA 11
ATOM 17232 C C . VAL A 1 41 ? 8.126 -7.027 3.890 1.00 0.00 41 VAL A C 11
ATOM 17233 O O . VAL A 1 41 ? 9.215 -6.615 4.290 1.00 0.00 41 VAL A O 11
ATOM 17246 N N . TYR A 1 42 ? 7.628 -8.208 4.237 1.00 0.00 42 TYR A N 11
ATOM 17247 C CA . TYR A 1 42 ? 8.348 -9.109 5.129 1.00 0.00 42 TYR A CA 11
ATOM 17248 C C . TYR A 1 42 ? 9.060 -10.204 4.340 1.00 0.00 42 TYR A C 11
ATOM 17249 O O . TYR A 1 42 ? 8.421 -11.036 3.697 1.00 0.00 42 TYR A O 11
ATOM 17267 N N . ALA A 1 43 ? 10.387 -10.196 4.395 1.00 0.00 43 ALA A N 11
ATOM 17268 C CA . ALA A 1 43 ? 11.187 -11.189 3.688 1.00 0.00 43 ALA A CA 11
ATOM 17269 C C . ALA A 1 43 ? 11.147 -12.536 4.402 1.00 0.00 43 ALA A C 11
ATOM 17270 O O . ALA A 1 43 ? 11.421 -13.575 3.803 1.00 0.00 43 ALA A O 11
ATOM 17277 N N . SER A 1 44 ? 10.803 -12.509 5.686 1.00 0.00 44 SER A N 11
ATOM 17278 C CA . SER A 1 44 ? 10.731 -13.729 6.483 1.00 0.00 44 SER A CA 11
ATOM 17279 C C . SER A 1 44 ? 9.470 -14.520 6.152 1.00 0.00 44 SER A C 11
ATOM 17280 O O . SER A 1 44 ? 8.650 -14.797 7.027 1.00 0.00 44 SER A O 11
ATOM 17288 N N . ALA A 1 45 ? 9.322 -14.881 4.882 1.00 0.00 45 ALA A N 11
ATOM 17289 C CA . ALA A 1 45 ? 8.162 -15.643 4.434 1.00 0.00 45 ALA A CA 11
ATOM 17290 C C . ALA A 1 45 ? 6.898 -15.194 5.158 1.00 0.00 45 ALA A C 11
ATOM 17291 O O . ALA A 1 45 ? 6.033 -16.008 5.479 1.00 0.00 45 ALA A O 11
ATOM 17298 N N . ALA A 1 46 ? 6.798 -13.893 5.413 1.00 0.00 46 ALA A N 11
ATOM 17299 C CA . ALA A 1 46 ? 5.638 -13.336 6.098 1.00 0.00 46 ALA A CA 11
ATOM 17300 C C . ALA A 1 46 ? 4.862 -12.393 5.186 1.00 0.00 46 ALA A C 11
ATOM 17301 O O . ALA A 1 46 ? 3.664 -12.178 5.374 1.00 0.00 46 ALA A O 11
ATOM 17308 N N . ASP A 1 47 ? 5.551 -11.833 4.198 1.00 0.00 47 ASP A N 11
ATOM 17309 C CA . ASP A 1 47 ? 4.926 -10.912 3.255 1.00 0.00 47 ASP A CA 11
ATOM 17310 C C . ASP A 1 47 ? 3.465 -11.284 3.021 1.00 0.00 47 ASP A C 11
ATOM 17311 O O . ASP A 1 47 ? 2.605 -10.413 2.889 1.00 0.00 47 ASP A O 11
ATOM 17320 N N . LYS A 1 48 ? 3.191 -12.583 2.968 1.00 0.00 48 LYS A N 11
ATOM 17321 C CA . LYS A 1 48 ? 1.835 -13.072 2.749 1.00 0.00 48 LYS A CA 11
ATOM 17322 C C . LYS A 1 48 ? 0.997 -12.935 4.016 1.00 0.00 48 LYS A C 11
ATOM 17323 O O . LYS A 1 48 ? 1.200 -13.663 4.987 1.00 0.00 48 LYS A O 11
ATOM 17342 N N . MET A 1 49 ? 0.053 -11.999 3.997 1.00 0.00 49 MET A N 11
ATOM 17343 C CA . MET A 1 49 ? -0.818 -11.770 5.144 1.00 0.00 49 MET A CA 11
ATOM 17344 C C . MET A 1 49 ? -2.082 -12.617 5.044 1.00 0.00 49 MET A C 11
ATOM 17345 O O . MET A 1 49 ? -2.369 -13.430 5.924 1.00 0.00 49 MET A O 11
ATOM 17359 N N . LYS A 1 50 ? -2.836 -12.422 3.968 1.00 0.00 50 LYS A N 11
ATOM 17360 C CA . LYS A 1 50 ? -4.070 -13.168 3.751 1.00 0.00 50 LYS A CA 11
ATOM 17361 C C . LYS A 1 50 ? -4.070 -13.834 2.379 1.00 0.00 50 LYS A C 11
ATOM 17362 O O . LYS A 1 50 ? -4.581 -14.941 2.217 1.00 0.00 50 LYS A O 11
ATOM 17381 N N . ASN A 1 51 ? -3.492 -13.152 1.396 1.00 0.00 51 ASN A N 11
ATOM 17382 C CA . ASN A 1 51 ? -3.425 -13.679 0.037 1.00 0.00 51 ASN A CA 11
ATOM 17383 C C . ASN A 1 51 ? -2.014 -14.158 -0.291 1.00 0.00 51 ASN A C 11
ATOM 17384 O O . ASN A 1 51 ? -1.073 -13.915 0.465 1.00 0.00 51 ASN A O 11
ATOM 17395 N N . ARG A 1 52 ? -1.874 -14.838 -1.424 1.00 0.00 52 ARG A N 11
ATOM 17396 C CA . ARG A 1 52 ? -0.579 -15.351 -1.853 1.00 0.00 52 ARG A CA 11
ATOM 17397 C C . ARG A 1 52 ? 0.416 -14.213 -2.058 1.00 0.00 52 ARG A C 11
ATOM 17398 O O . ARG A 1 52 ? 0.520 -13.654 -3.149 1.00 0.00 52 ARG A O 11
ATOM 17419 N N . GLY A 1 53 ? 1.146 -13.873 -0.999 1.00 0.00 53 GLY A N 11
ATOM 17420 C CA . GL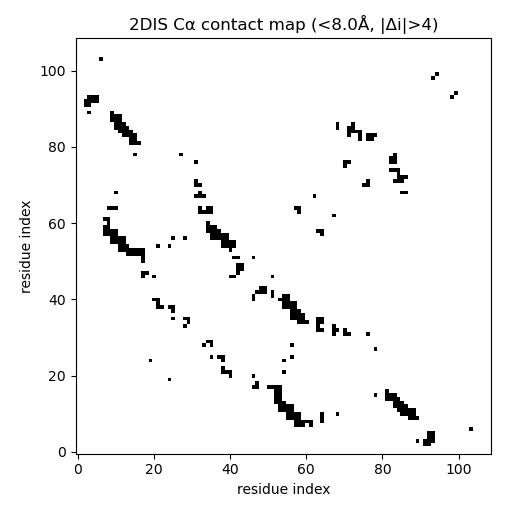Y A 1 53 ? 2.122 -12.803 -1.084 1.00 0.00 53 GLY A CA 11
ATOM 17421 C C . GLY A 1 53 ? 1.479 -11.431 -1.089 1.00 0.00 53 GLY A C 11
ATOM 17422 O O . GLY A 1 53 ? 0.603 -11.151 -1.907 1.00 0.00 53 GLY A O 11
ATOM 17426 N N . PHE A 1 54 ? 1.913 -10.572 -0.172 1.00 0.00 54 PHE A N 11
ATOM 17427 C CA . PHE A 1 54 ? 1.371 -9.221 -0.073 1.00 0.00 54 PHE A CA 11
ATOM 17428 C C . PHE A 1 54 ? 2.482 -8.207 0.183 1.00 0.00 54 PHE A C 11
ATOM 17429 O O . PHE A 1 54 ? 3.592 -8.571 0.570 1.00 0.00 54 PHE A O 11
ATOM 17446 N N . ALA A 1 55 ? 2.175 -6.933 -0.038 1.00 0.00 55 ALA A N 11
ATOM 17447 C CA . ALA A 1 55 ? 3.146 -5.866 0.169 1.00 0.00 55 ALA A CA 11
ATOM 17448 C C . ALA A 1 55 ? 2.456 -4.567 0.571 1.00 0.00 55 ALA A C 11
ATOM 17449 O O . ALA A 1 55 ? 1.280 -4.358 0.271 1.00 0.00 55 ALA A O 11
ATOM 17456 N N . PHE A 1 56 ? 3.194 -3.696 1.251 1.00 0.00 56 PHE A N 11
ATOM 17457 C CA . PHE A 1 56 ? 2.652 -2.418 1.696 1.00 0.00 56 PHE A CA 11
ATOM 17458 C C . PHE A 1 56 ? 3.239 -1.267 0.884 1.00 0.00 56 PHE A C 11
ATOM 17459 O O . PHE A 1 56 ? 4.450 -1.194 0.674 1.00 0.00 56 PHE A O 11
ATOM 17476 N N . VAL A 1 57 ? 2.371 -0.369 0.429 1.00 0.00 57 VAL A N 11
ATOM 17477 C CA . VAL A 1 57 ? 2.801 0.780 -0.360 1.00 0.00 57 VAL A CA 11
ATOM 17478 C C . VAL A 1 57 ? 2.484 2.088 0.356 1.00 0.00 57 VAL A C 11
ATOM 17479 O O . VAL A 1 57 ? 1.329 2.506 0.421 1.00 0.00 57 VAL A O 11
ATOM 17492 N N . GLU A 1 58 ? 3.519 2.730 0.890 1.00 0.00 58 GLU A N 11
ATOM 17493 C CA . GLU A 1 58 ? 3.349 3.991 1.602 1.00 0.00 58 GLU A CA 11
ATOM 17494 C C . GLU A 1 58 ? 3.359 5.169 0.631 1.00 0.00 58 GLU A C 11
ATOM 17495 O O . GLU A 1 58 ? 4.308 5.352 -0.131 1.00 0.00 58 GLU A O 11
ATOM 17507 N N . TYR A 1 59 ? 2.295 5.964 0.665 1.00 0.00 59 TYR A N 11
ATOM 17508 C CA . TYR A 1 59 ? 2.179 7.122 -0.213 1.00 0.00 59 TYR A CA 11
ATOM 17509 C C . TYR A 1 59 ? 2.391 8.418 0.563 1.00 0.00 59 TYR A C 11
ATOM 17510 O O . TYR A 1 59 ? 1.942 8.553 1.701 1.00 0.00 59 TYR A O 11
ATOM 17528 N N . GLU A 1 60 ? 3.079 9.368 -0.061 1.00 0.00 60 GLU A N 11
ATOM 17529 C CA . GLU A 1 60 ? 3.352 10.654 0.571 1.00 0.00 60 GLU A CA 11
ATOM 17530 C C . GLU A 1 60 ? 2.063 11.447 0.767 1.00 0.00 60 GLU A C 11
ATOM 17531 O O . GLU A 1 60 ? 1.787 11.942 1.860 1.00 0.00 60 GLU A O 11
ATOM 17543 N N . SER A 1 61 ? 1.279 11.565 -0.299 1.00 0.00 61 SER A N 11
ATOM 17544 C CA . SER A 1 61 ? 0.022 12.302 -0.246 1.00 0.00 61 SER A CA 11
ATOM 17545 C C . SER A 1 61 ? -1.125 11.389 0.177 1.00 0.00 61 SER A C 11
ATOM 17546 O O . SER A 1 61 ? -1.445 10.417 -0.507 1.00 0.00 61 SER A O 11
ATOM 17554 N N . HIS A 1 62 ? -1.741 11.710 1.310 1.00 0.00 62 HIS A N 11
ATOM 17555 C CA . HIS A 1 62 ? -2.854 10.921 1.826 1.00 0.00 62 HIS A CA 11
ATOM 17556 C C . HIS A 1 62 ? -3.826 10.557 0.708 1.00 0.00 62 HIS A C 11
ATOM 17557 O O . HIS A 1 62 ? -4.423 9.481 0.717 1.00 0.00 62 HIS A O 11
ATOM 17571 N N . ARG A 1 63 ? -3.982 11.463 -0.252 1.00 0.00 63 ARG A N 11
ATOM 17572 C CA . ARG A 1 63 ? -4.883 11.239 -1.375 1.00 0.00 63 ARG A CA 11
ATOM 17573 C C . ARG A 1 63 ? -4.260 10.285 -2.390 1.00 0.00 63 ARG A C 11
ATOM 17574 O O . ARG A 1 63 ? -4.921 9.374 -2.888 1.00 0.00 63 ARG A O 11
ATOM 17595 N N . ALA A 1 64 ? -2.984 10.502 -2.693 1.00 0.00 64 ALA A N 11
ATOM 17596 C CA . ALA A 1 64 ? -2.272 9.661 -3.647 1.00 0.00 64 ALA A CA 11
ATOM 17597 C C . ALA A 1 64 ? -2.590 8.187 -3.425 1.00 0.00 64 ALA A C 11
ATOM 17598 O O . ALA A 1 64 ? -2.608 7.397 -4.368 1.00 0.00 64 ALA A O 11
ATOM 17605 N N . ALA A 1 65 ? -2.841 7.823 -2.171 1.00 0.00 65 ALA A N 11
ATOM 17606 C CA . ALA A 1 65 ? -3.160 6.443 -1.826 1.00 0.00 65 ALA A CA 11
ATOM 17607 C C . ALA A 1 65 ? -4.648 6.162 -2.008 1.00 0.00 65 ALA A C 11
ATOM 17608 O O . ALA A 1 65 ? -5.031 5.123 -2.544 1.00 0.00 65 ALA A O 11
ATOM 17615 N N . ALA A 1 66 ? -5.481 7.094 -1.557 1.00 0.00 66 ALA A N 11
ATOM 17616 C CA . ALA A 1 66 ? -6.926 6.946 -1.672 1.00 0.00 66 ALA A CA 11
ATOM 17617 C C . ALA A 1 66 ? -7.350 6.810 -3.131 1.00 0.00 66 ALA A C 11
ATOM 17618 O O . ALA A 1 66 ? -8.121 5.918 -3.482 1.00 0.00 66 ALA A O 11
ATOM 17625 N N . MET A 1 67 ? -6.842 7.702 -3.975 1.00 0.00 67 MET A N 11
ATOM 17626 C CA . MET A 1 67 ? -7.169 7.681 -5.396 1.00 0.00 67 MET A CA 11
ATOM 17627 C C . MET A 1 67 ? -6.376 6.597 -6.120 1.00 0.00 67 MET A C 11
ATOM 17628 O O . MET A 1 67 ? -6.678 6.253 -7.262 1.00 0.00 67 MET A O 11
ATOM 17642 N N . ALA A 1 68 ? -5.362 6.063 -5.447 1.00 0.00 68 ALA A N 11
ATOM 17643 C CA . ALA A 1 68 ? -4.528 5.017 -6.026 1.00 0.00 68 ALA A CA 11
ATOM 17644 C C . ALA A 1 68 ? -5.194 3.651 -5.900 1.00 0.00 68 ALA A C 11
ATOM 17645 O O . ALA A 1 68 ? -4.903 2.735 -6.670 1.00 0.00 68 ALA A O 11
ATOM 17652 N N . ARG A 1 69 ? -6.088 3.521 -4.926 1.00 0.00 69 ARG A N 11
ATOM 17653 C CA . ARG A 1 69 ? -6.793 2.266 -4.698 1.00 0.00 69 ARG A CA 11
ATOM 17654 C C . ARG A 1 69 ? -8.042 2.178 -5.571 1.00 0.00 69 ARG A C 11
ATOM 17655 O O . ARG A 1 69 ? -8.355 1.122 -6.120 1.00 0.00 69 ARG A O 11
ATOM 17676 N N . ARG A 1 70 ? -8.751 3.296 -5.694 1.00 0.00 70 ARG A N 11
ATOM 17677 C CA . ARG A 1 70 ? -9.966 3.345 -6.499 1.00 0.00 70 ARG A CA 11
ATOM 17678 C C . ARG A 1 70 ? -9.670 2.991 -7.953 1.00 0.00 70 ARG A C 11
ATOM 17679 O O . ARG A 1 70 ? -10.583 2.789 -8.753 1.00 0.00 70 ARG A O 11
ATOM 17700 N N . LYS A 1 71 ? -8.386 2.919 -8.290 1.00 0.00 71 LYS A N 11
ATOM 17701 C CA . LYS A 1 71 ? -7.968 2.590 -9.647 1.00 0.00 71 LYS A CA 11
ATOM 17702 C C . LYS A 1 71 ? -7.665 1.101 -9.777 1.00 0.00 71 LYS A C 11
ATOM 17703 O O . LYS A 1 71 ? -7.912 0.495 -10.821 1.00 0.00 71 LYS A O 11
ATOM 17722 N N . LEU A 1 72 ? -7.131 0.515 -8.711 1.00 0.00 72 LEU A N 11
ATOM 17723 C CA . LEU A 1 72 ? -6.797 -0.905 -8.705 1.00 0.00 72 LEU A CA 11
ATOM 17724 C C . LEU A 1 72 ? -7.847 -1.709 -7.946 1.00 0.00 72 LEU A C 11
ATOM 17725 O O . LEU A 1 72 ? -7.725 -2.924 -7.797 1.00 0.00 72 LEU A O 11
ATOM 17741 N N . MET A 1 73 ? -8.880 -1.022 -7.469 1.00 0.00 73 MET A N 11
ATOM 17742 C CA . MET A 1 73 ? -9.954 -1.673 -6.728 1.00 0.00 73 MET A CA 11
ATOM 17743 C C . MET A 1 73 ? -10.721 -2.642 -7.622 1.00 0.00 73 MET A C 11
ATOM 17744 O O . MET A 1 73 ? -10.921 -3.810 -7.285 1.00 0.00 73 MET A O 11
ATOM 17758 N N . PRO A 1 74 ? -11.162 -2.150 -8.790 1.00 0.00 74 PRO A N 11
ATOM 17759 C CA . PRO A 1 74 ? -11.914 -2.957 -9.756 1.00 0.00 74 PRO A CA 11
ATOM 17760 C C . PRO A 1 74 ? -11.048 -4.022 -10.420 1.00 0.00 74 PRO A C 11
ATOM 17761 O O . PRO A 1 74 ? -11.505 -4.745 -11.304 1.00 0.00 74 PRO A O 11
ATOM 17772 N N . GLY A 1 75 ? -9.794 -4.113 -9.987 1.00 0.00 75 GLY A N 11
ATOM 17773 C CA . GLY A 1 75 ? -8.885 -5.094 -10.551 1.00 0.00 75 GLY A CA 11
ATOM 17774 C C . GLY A 1 75 ? -8.621 -4.860 -12.025 1.00 0.00 75 GLY A C 11
ATOM 17775 O O . GLY A 1 75 ? -8.369 -5.803 -12.775 1.00 0.00 75 GLY A O 11
ATOM 17779 N N . ARG A 1 76 ? -8.680 -3.599 -12.442 1.00 0.00 76 ARG A N 11
ATOM 17780 C CA . ARG A 1 76 ? -8.448 -3.244 -13.837 1.00 0.00 76 ARG A CA 11
ATOM 17781 C C . ARG A 1 76 ? -6.985 -3.454 -14.215 1.00 0.00 76 ARG A C 11
ATOM 17782 O O . ARG A 1 76 ? -6.675 -3.858 -15.336 1.00 0.00 76 ARG A O 11
ATOM 17803 N N . ILE A 1 77 ? -6.090 -3.175 -13.274 1.00 0.00 77 ILE A N 11
ATOM 17804 C CA . ILE A 1 77 ? -4.660 -3.334 -13.508 1.00 0.00 77 ILE A CA 11
ATOM 17805 C C . ILE A 1 77 ? -4.127 -4.589 -12.826 1.00 0.00 77 ILE A C 11
ATOM 17806 O O . ILE A 1 77 ? -4.601 -4.976 -11.759 1.00 0.00 77 ILE A O 11
ATOM 17822 N N . GLN A 1 78 ? -3.137 -5.220 -13.450 1.00 0.00 78 GLN A N 11
ATOM 17823 C CA . GLN A 1 78 ? -2.538 -6.431 -12.902 1.00 0.00 78 GLN A CA 11
ATOM 17824 C C . GLN A 1 78 ? -1.034 -6.260 -12.718 1.00 0.00 78 GLN A C 11
ATOM 17825 O O . GLN A 1 78 ? -0.422 -5.373 -13.316 1.00 0.00 78 GLN A O 11
ATOM 17839 N N . LEU A 1 79 ? -0.444 -7.112 -11.888 1.00 0.00 79 LEU A N 11
ATOM 17840 C CA . LEU A 1 79 ? 0.990 -7.055 -11.625 1.00 0.00 79 LEU A CA 11
ATOM 17841 C C . LEU A 1 79 ? 1.678 -8.340 -12.076 1.00 0.00 79 LEU A C 11
ATOM 17842 O O . LEU A 1 79 ? 1.380 -9.424 -11.576 1.00 0.00 79 LEU A O 11
ATOM 17858 N N . TRP A 1 80 ? 2.600 -8.209 -13.023 1.00 0.00 80 TRP A N 11
ATOM 17859 C CA . TRP A 1 80 ? 3.333 -9.359 -13.540 1.00 0.00 80 TRP A CA 11
ATOM 17860 C C . TRP A 1 80 ? 2.375 -10.453 -13.998 1.00 0.00 80 TRP A C 11
ATOM 17861 O O . TRP A 1 80 ? 2.565 -11.628 -13.688 1.00 0.00 80 TRP A O 11
ATOM 17882 N N . GLY A 1 81 ? 1.343 -10.059 -14.739 1.00 0.00 81 GLY A N 11
ATOM 17883 C CA . GLY A 1 81 ? 0.371 -11.019 -15.228 1.00 0.00 81 GLY A CA 11
ATOM 17884 C C . GLY A 1 81 ? -0.413 -11.672 -14.107 1.00 0.00 81 GLY A C 11
ATOM 17885 O O . GLY A 1 81 ? -1.191 -12.598 -14.341 1.00 0.00 81 GLY A O 11
ATOM 17889 N N . HIS A 1 82 ? -0.209 -11.190 -12.885 1.00 0.00 82 HIS A N 11
ATOM 17890 C CA . HIS A 1 82 ? -0.903 -11.733 -11.723 1.00 0.00 82 HIS A CA 11
ATOM 17891 C C . HIS A 1 82 ? -1.945 -10.748 -11.203 1.00 0.00 82 HIS A C 11
ATOM 17892 O O . HIS A 1 82 ? -1.739 -9.536 -11.240 1.00 0.00 82 HIS A O 11
ATOM 17906 N N . GLN A 1 83 ? -3.064 -11.279 -10.719 1.00 0.00 83 GLN A N 11
ATOM 17907 C CA . GLN A 1 83 ? -4.139 -10.445 -10.193 1.00 0.00 83 GLN A CA 11
ATOM 17908 C C . GLN A 1 83 ? -3.723 -9.783 -8.883 1.00 0.00 83 GLN A C 11
ATOM 17909 O O . GLN A 1 83 ? -2.928 -10.336 -8.123 1.00 0.00 83 GLN A O 11
ATOM 17923 N N . ILE A 1 84 ? -4.265 -8.597 -8.628 1.00 0.00 84 ILE A N 11
ATOM 17924 C CA . ILE A 1 84 ? -3.951 -7.861 -7.410 1.00 0.00 84 ILE A CA 11
ATOM 17925 C C . ILE A 1 84 ? -5.177 -7.126 -6.880 1.00 0.00 84 ILE A C 11
ATOM 17926 O O . ILE A 1 84 ? -6.074 -6.764 -7.641 1.00 0.00 84 ILE A O 11
ATOM 17942 N N . ALA A 1 85 ? -5.208 -6.907 -5.569 1.00 0.00 85 ALA A N 11
ATOM 17943 C CA . ALA A 1 85 ? -6.323 -6.211 -4.937 1.00 0.00 85 ALA A CA 11
ATOM 17944 C C . ALA A 1 85 ? -5.825 -5.161 -3.950 1.00 0.00 85 ALA A C 11
ATOM 17945 O O . ALA A 1 85 ? -4.885 -5.402 -3.193 1.00 0.00 85 ALA A O 11
ATOM 17952 N N . VAL A 1 86 ? -6.462 -3.994 -3.963 1.00 0.00 86 VAL A N 11
ATOM 17953 C CA . VAL A 1 86 ? -6.084 -2.907 -3.069 1.00 0.00 86 VAL A CA 11
ATOM 17954 C C . VAL A 1 86 ? -7.118 -2.720 -1.964 1.00 0.00 86 VAL A C 11
ATOM 17955 O O . VAL A 1 86 ? -8.321 -2.692 -2.224 1.00 0.00 86 VAL A O 11
ATOM 17968 N N . ASP A 1 87 ? -6.641 -2.591 -0.731 1.00 0.00 87 ASP A N 11
ATOM 17969 C CA . ASP A 1 87 ? -7.524 -2.404 0.415 1.00 0.00 87 ASP A CA 11
ATOM 17970 C C . ASP A 1 87 ? -7.004 -1.297 1.327 1.00 0.00 87 ASP A C 11
ATOM 17971 O O . ASP A 1 87 ? -5.846 -0.892 1.229 1.00 0.00 87 ASP A O 11
ATOM 17980 N N . TRP A 1 88 ? -7.868 -0.813 2.212 1.00 0.00 88 TRP A N 11
ATOM 17981 C CA . TRP A 1 88 ? -7.496 0.248 3.141 1.00 0.00 88 TRP A CA 11
ATOM 17982 C C . TRP A 1 88 ? -6.713 -0.313 4.322 1.00 0.00 88 TRP A C 11
ATOM 17983 O O . TRP A 1 88 ? -7.256 -1.047 5.147 1.00 0.00 88 TRP A O 11
ATOM 18004 N N . ALA A 1 89 ? -5.433 0.039 4.399 1.00 0.00 89 ALA A N 11
ATOM 18005 C CA . ALA A 1 89 ? -4.576 -0.428 5.482 1.00 0.00 89 ALA A CA 11
ATOM 18006 C C . ALA A 1 89 ? -5.039 0.125 6.826 1.00 0.00 89 ALA A C 11
ATOM 18007 O O . ALA A 1 89 ? -5.278 -0.629 7.768 1.00 0.00 89 ALA A O 11
ATOM 18014 N N . GLU A 1 90 ? -5.162 1.447 6.906 1.00 0.00 90 GLU A N 11
ATOM 18015 C CA . GLU A 1 90 ? -5.595 2.099 8.136 1.00 0.00 90 GLU A CA 11
ATOM 18016 C C . GLU A 1 90 ? -6.856 1.440 8.687 1.00 0.00 90 GLU A C 11
ATOM 18017 O O . GLU A 1 90 ? -7.760 1.055 7.946 1.00 0.00 90 GLU A O 11
ATOM 18029 N N . PRO A 1 91 ? -6.918 1.306 10.020 1.00 0.00 91 PRO A N 11
ATOM 18030 C CA . PRO A 1 91 ? -8.063 0.694 10.701 1.00 0.00 91 PRO A CA 11
ATOM 18031 C C . PRO A 1 91 ? -9.313 1.565 10.632 1.00 0.00 91 PRO A C 11
ATOM 18032 O O . PRO A 1 91 ? -10.395 1.086 10.295 1.00 0.00 91 PRO A O 11
ATOM 18043 N N . GLU A 1 92 ? -9.155 2.845 10.952 1.00 0.00 92 GLU A N 11
ATOM 18044 C CA . GLU A 1 92 ? -10.272 3.782 10.926 1.00 0.00 92 GLU A CA 11
ATOM 18045 C C . GLU A 1 92 ? -9.773 5.222 10.859 1.00 0.00 92 GLU A C 11
ATOM 18046 O O . GLU A 1 92 ? -9.243 5.752 11.836 1.00 0.00 92 GLU A O 11
ATOM 18058 N N . ILE A 1 93 ? -9.947 5.849 9.700 1.00 0.00 93 ILE A N 11
ATOM 18059 C CA . ILE A 1 93 ? -9.515 7.227 9.506 1.00 0.00 93 ILE A CA 11
ATOM 18060 C C . ILE A 1 93 ? -10.686 8.195 9.644 1.00 0.00 93 ILE A C 11
ATOM 18061 O O . ILE A 1 93 ? -11.804 7.791 9.963 1.00 0.00 93 ILE A O 11
ATOM 18077 N N . ASP A 1 94 ? -10.421 9.473 9.399 1.00 0.00 94 ASP A N 11
ATOM 18078 C CA . ASP A 1 94 ? -11.453 10.499 9.493 1.00 0.00 94 ASP A CA 11
ATOM 18079 C C . ASP A 1 94 ? -12.103 10.742 8.134 1.00 0.00 94 ASP A C 11
ATOM 18080 O O . ASP A 1 94 ? -12.460 11.871 7.797 1.00 0.00 94 ASP A O 11
ATOM 18089 N N . VAL A 1 95 ? -12.254 9.674 7.357 1.00 0.00 95 VAL A N 11
ATOM 18090 C CA . VAL A 1 95 ? -12.861 9.770 6.035 1.00 0.00 95 VAL A CA 11
ATOM 18091 C C . VAL A 1 95 ? -14.379 9.659 6.118 1.00 0.00 95 VAL A C 11
ATOM 18092 O O . VAL A 1 95 ? -15.103 10.364 5.415 1.00 0.00 95 VAL A O 11
ATOM 18105 N N . ASP A 1 96 ? -14.855 8.769 6.981 1.00 0.00 96 ASP A N 11
ATOM 18106 C CA . ASP A 1 96 ? -16.288 8.566 7.158 1.00 0.00 96 ASP A CA 11
ATOM 18107 C C . ASP A 1 96 ? -17.015 9.901 7.284 1.00 0.00 96 ASP A C 11
ATOM 18108 O O . ASP A 1 96 ? -17.916 10.204 6.503 1.00 0.00 96 ASP A O 11
ATOM 18117 N N . GLU A 1 97 ? -16.617 10.694 8.274 1.00 0.00 97 GLU A N 11
ATOM 18118 C CA . GLU A 1 97 ? -17.232 11.996 8.503 1.00 0.00 97 GLU A CA 11
ATOM 18119 C C . GLU A 1 97 ? -16.957 12.941 7.336 1.00 0.00 97 GLU A C 11
ATOM 18120 O O . GLU A 1 97 ? -17.839 13.681 6.901 1.00 0.00 97 GLU A O 11
ATOM 18132 N N . ASP A 1 98 ? -15.727 12.909 6.835 1.00 0.00 98 ASP A N 11
ATOM 18133 C CA . ASP A 1 98 ? -15.334 13.762 5.719 1.00 0.00 98 ASP A CA 11
ATOM 18134 C C . ASP A 1 98 ? -13.958 13.368 5.192 1.00 0.00 98 ASP A C 11
ATOM 18135 O O . ASP A 1 98 ? -12.990 13.295 5.949 1.00 0.00 98 ASP A O 11
ATOM 18144 N N . VAL A 1 99 ? -13.878 13.113 3.890 1.00 0.00 99 VAL A N 11
ATOM 18145 C CA . VAL A 1 99 ? -12.620 12.727 3.262 1.00 0.00 99 VAL A CA 11
ATOM 18146 C C . VAL A 1 99 ? -12.093 13.836 2.360 1.00 0.00 99 VAL A C 11
ATOM 18147 O O . VAL A 1 99 ? -10.887 14.076 2.294 1.00 0.00 99 VAL A O 11
ATOM 18160 N N . MET A 1 100 ? -13.003 14.511 1.666 1.00 0.00 100 MET A N 11
ATOM 18161 C CA . MET A 1 100 ? -12.629 15.598 0.768 1.00 0.00 100 MET A CA 11
ATOM 18162 C C . MET A 1 100 ? -12.825 16.952 1.443 1.00 0.00 100 MET A C 11
ATOM 18163 O O . MET A 1 100 ? -13.465 17.047 2.489 1.00 0.00 100 MET A O 11
ATOM 18177 N N . GLU A 1 101 ? -12.271 17.996 0.835 1.00 0.00 101 GLU A N 11
ATOM 18178 C CA . GLU A 1 101 ? -12.385 19.345 1.379 1.00 0.00 101 GLU A CA 11
ATOM 18179 C C . GLU A 1 101 ? -13.658 20.025 0.884 1.00 0.00 101 GLU A C 11
ATOM 18180 O O . GLU A 1 101 ? -13.884 20.146 -0.320 1.00 0.00 101 GLU A O 11
ATOM 18192 N N . THR A 1 102 ? -14.489 20.467 1.823 1.00 0.00 102 THR A N 11
ATOM 18193 C CA . THR A 1 102 ? -15.740 21.133 1.485 1.00 0.00 102 THR A CA 11
ATOM 18194 C C . THR A 1 102 ? -15.915 22.417 2.288 1.00 0.00 102 THR A C 11
ATOM 18195 O O . THR A 1 102 ? -15.416 22.533 3.408 1.00 0.00 102 THR A O 11
ATOM 18206 N N . VAL A 1 103 ? -16.627 23.379 1.710 1.00 0.00 103 VAL A N 11
ATOM 18207 C CA . VAL A 1 103 ? -16.869 24.655 2.373 1.00 0.00 103 VAL A CA 11
ATOM 18208 C C . VAL A 1 103 ? -18.204 25.253 1.944 1.00 0.00 103 VAL A C 11
ATOM 18209 O O . VAL A 1 103 ? -18.644 25.065 0.810 1.00 0.00 103 VAL A O 11
ATOM 18222 N N . SER A 1 104 ? -18.844 25.974 2.859 1.00 0.00 104 SER A N 11
ATOM 18223 C CA . SER A 1 104 ? -20.132 26.598 2.576 1.00 0.00 104 SER A CA 11
ATOM 18224 C C . SER A 1 104 ? -20.429 27.708 3.580 1.00 0.00 104 SER A C 11
ATOM 18225 O O . SER A 1 104 ? -19.828 27.769 4.651 1.00 0.00 104 SER A O 11
ATOM 18233 N N . GLY A 1 105 ? -21.364 28.584 3.224 1.00 0.00 105 GLY A N 11
ATOM 18234 C CA . GLY A 1 105 ? -21.726 29.680 4.103 1.00 0.00 105 GLY A CA 11
ATOM 18235 C C . GLY A 1 105 ? -23.181 29.628 4.525 1.00 0.00 105 GLY A C 11
ATOM 18236 O O . GLY A 1 105 ? -24.078 29.403 3.712 1.00 0.00 105 GLY A O 11
ATOM 18240 N N . PRO A 1 106 ? -23.432 29.839 5.826 1.00 0.00 106 PRO A N 11
ATOM 18241 C CA . PRO A 1 106 ? -24.788 29.819 6.384 1.00 0.00 106 PRO A CA 11
ATOM 18242 C C . PRO A 1 106 ? -25.620 31.013 5.929 1.00 0.00 106 PRO A C 11
ATOM 18243 O O . PRO A 1 106 ? -25.690 32.031 6.618 1.00 0.00 106 PRO A O 11
ATOM 18254 N N . SER A 1 107 ? -26.249 30.882 4.766 1.00 0.00 107 SER A N 11
ATOM 18255 C CA . SER A 1 107 ? -27.074 31.952 4.217 1.00 0.00 107 SER A CA 11
ATOM 18256 C C . SER A 1 107 ? -28.548 31.559 4.224 1.00 0.00 107 SER A C 11
ATOM 18257 O O . SER A 1 107 ? -28.888 30.381 4.114 1.00 0.00 107 SER A O 11
ATOM 18265 N N . SER A 1 108 ? -29.419 32.555 4.354 1.00 0.00 108 SER A N 11
ATOM 18266 C CA . SER A 1 108 ? -30.857 32.315 4.379 1.00 0.00 108 SER A CA 11
ATOM 18267 C C . SER A 1 108 ? -31.618 33.521 3.838 1.00 0.00 108 SER A C 11
ATOM 18268 O O . SER A 1 108 ? -31.123 34.647 3.869 1.00 0.00 108 SER A O 11
ATOM 18276 N N . GLY A 1 109 ? -32.828 33.276 3.343 1.00 0.00 109 GLY A N 11
ATOM 18277 C CA . GLY A 1 109 ? -33.640 34.351 2.802 1.00 0.00 109 GLY A CA 11
ATOM 18278 C C . GLY A 1 109 ? -34.097 34.074 1.384 1.00 0.00 109 GLY A C 11
ATOM 18279 O O . GLY A 1 109 ? -35.295 34.086 1.098 1.00 0.00 109 GLY A O 11
ATOM 18283 N N . GLY A 1 1 ? -9.761 12.167 8.311 1.00 0.00 1 GLY A N 12
ATOM 18284 C CA . GLY A 1 1 ? -9.261 13.481 7.949 1.00 0.00 1 GLY A CA 12
ATOM 18285 C C . GLY A 1 1 ? -7.787 13.647 8.262 1.00 0.00 1 GLY A C 12
ATOM 18286 O O . GLY A 1 1 ? -7.284 13.082 9.233 1.00 0.00 1 GLY A O 12
ATOM 18290 N N . SER A 1 2 ? -7.093 14.423 7.437 1.00 0.00 2 SER A N 12
ATOM 18291 C CA . SER A 1 2 ? -5.666 14.658 7.627 1.00 0.00 2 SER A CA 12
ATOM 18292 C C . SER A 1 2 ? -5.330 16.135 7.450 1.00 0.00 2 SER A C 12
ATOM 18293 O O . SER A 1 2 ? -5.666 16.742 6.433 1.00 0.00 2 SER A O 12
ATOM 18301 N N . SER A 1 3 ? -4.664 16.708 8.448 1.00 0.00 3 SER A N 12
ATOM 18302 C CA . SER A 1 3 ? -4.285 18.115 8.406 1.00 0.00 3 SER A CA 12
ATOM 18303 C C . SER A 1 3 ? -2.773 18.267 8.270 1.00 0.00 3 SER A C 12
ATOM 18304 O O . SER A 1 3 ? -2.006 17.569 8.932 1.00 0.00 3 SER A O 12
ATOM 18312 N N . GLY A 1 4 ? -2.352 19.185 7.406 1.00 0.00 4 GLY A N 12
ATOM 18313 C CA . GLY A 1 4 ? -0.934 19.413 7.198 1.00 0.00 4 GLY A CA 12
ATOM 18314 C C . GLY A 1 4 ? -0.369 18.563 6.077 1.00 0.00 4 GLY A C 12
ATOM 18315 O O . GLY A 1 4 ? -1.117 17.955 5.312 1.00 0.00 4 GLY A O 12
ATOM 18319 N N . SER A 1 5 ? 0.956 18.521 5.978 1.00 0.00 5 SER A N 12
ATOM 18320 C CA . SER A 1 5 ? 1.622 17.744 4.939 1.00 0.00 5 SER A CA 12
ATOM 18321 C C . SER A 1 5 ? 1.759 16.283 5.358 1.00 0.00 5 SER A C 12
ATOM 18322 O O . SER A 1 5 ? 1.466 15.373 4.582 1.00 0.00 5 SER A O 12
ATOM 18330 N N . SER A 1 6 ? 2.208 16.067 6.590 1.00 0.00 6 SER A N 12
ATOM 18331 C CA . SER A 1 6 ? 2.389 14.718 7.112 1.00 0.00 6 SER A CA 12
ATOM 18332 C C . SER A 1 6 ? 1.079 13.936 7.064 1.00 0.00 6 SER A C 12
ATOM 18333 O O . SER A 1 6 ? 0.133 14.242 7.788 1.00 0.00 6 SER A O 12
ATOM 18341 N N . GLY A 1 7 ? 1.033 12.924 6.202 1.00 0.00 7 GLY A N 12
ATOM 18342 C CA . GLY A 1 7 ? -0.165 12.114 6.074 1.00 0.00 7 GLY A CA 12
ATOM 18343 C C . GLY A 1 7 ? 0.149 10.650 5.836 1.00 0.00 7 GLY A C 12
ATOM 18344 O O . GLY A 1 7 ? -0.308 10.062 4.856 1.00 0.00 7 GLY A O 12
ATOM 18348 N N . ASN A 1 8 ? 0.932 10.061 6.733 1.00 0.00 8 ASN A N 12
ATOM 18349 C CA . ASN A 1 8 ? 1.309 8.657 6.615 1.00 0.00 8 ASN A CA 12
ATOM 18350 C C . ASN A 1 8 ? 0.147 7.826 6.078 1.00 0.00 8 ASN A C 12
ATOM 18351 O O . ASN A 1 8 ? -0.863 7.640 6.757 1.00 0.00 8 ASN A O 12
ATOM 18362 N N . CYS A 1 9 ? 0.299 7.328 4.856 1.00 0.00 9 CYS A N 12
ATOM 18363 C CA . CYS A 1 9 ? -0.737 6.517 4.227 1.00 0.00 9 CYS A CA 12
ATOM 18364 C C . CYS A 1 9 ? -0.140 5.259 3.603 1.00 0.00 9 CYS A C 12
ATOM 18365 O O . CYS A 1 9 ? 0.933 5.303 3.001 1.00 0.00 9 CYS A O 12
ATOM 18373 N N . ARG A 1 10 ? -0.840 4.140 3.755 1.00 0.00 10 ARG A N 12
ATOM 18374 C CA . ARG A 1 10 ? -0.377 2.870 3.209 1.00 0.00 10 ARG A CA 12
ATOM 18375 C C . ARG A 1 10 ? -1.531 2.097 2.577 1.00 0.00 10 ARG A C 12
ATOM 18376 O O . ARG A 1 10 ? -2.616 1.999 3.152 1.00 0.00 10 ARG A O 12
ATOM 18397 N N . LEU A 1 11 ? -1.290 1.551 1.390 1.00 0.00 11 LEU A N 12
ATOM 18398 C CA . LEU A 1 11 ? -2.309 0.787 0.678 1.00 0.00 11 LEU A CA 12
ATOM 18399 C C . LEU A 1 11 ? -2.102 -0.711 0.874 1.00 0.00 11 LEU A C 12
ATOM 18400 O O . LEU A 1 11 ? -0.973 -1.201 0.849 1.00 0.00 11 LEU A O 12
ATOM 18416 N N . PHE A 1 12 ? -3.200 -1.435 1.067 1.00 0.00 12 PHE A N 12
ATOM 18417 C CA . PHE A 1 12 ? -3.139 -2.878 1.266 1.00 0.00 12 PHE A CA 12
ATOM 18418 C C . PHE A 1 12 ? -3.137 -3.612 -0.072 1.00 0.00 12 PHE A C 12
ATOM 18419 O O . PHE A 1 12 ? -4.169 -3.720 -0.734 1.00 0.00 12 PHE A O 12
ATOM 18436 N N . ILE A 1 13 ? -1.970 -4.112 -0.463 1.00 0.00 13 ILE A N 12
ATOM 18437 C CA . ILE A 1 13 ? -1.833 -4.836 -1.721 1.00 0.00 13 ILE A CA 12
ATOM 18438 C C . ILE A 1 13 ? -1.722 -6.338 -1.482 1.00 0.00 13 ILE A C 12
ATOM 18439 O O . ILE A 1 13 ? -0.730 -6.819 -0.936 1.00 0.00 13 ILE A O 12
ATOM 18455 N N . GLY A 1 14 ? -2.747 -7.075 -1.897 1.00 0.00 14 GLY A N 12
ATOM 18456 C CA . GLY A 1 14 ? -2.745 -8.516 -1.722 1.00 0.00 14 GLY A CA 12
ATOM 18457 C C . GLY A 1 14 ? -2.898 -9.260 -3.033 1.00 0.00 14 GLY A C 12
ATOM 18458 O O . GLY A 1 14 ? -3.589 -8.798 -3.940 1.00 0.00 14 GLY A O 12
ATOM 18462 N N . GLY A 1 15 ? -2.250 -10.417 -3.134 1.00 0.00 15 GLY A N 12
ATOM 18463 C CA . GLY A 1 15 ? -2.329 -11.207 -4.349 1.00 0.00 15 GLY A CA 12
ATOM 18464 C C . GLY A 1 15 ? -1.130 -11.001 -5.254 1.00 0.00 15 GLY A C 12
ATOM 18465 O O . GLY A 1 15 ? -1.267 -10.965 -6.477 1.00 0.00 15 GLY A O 12
ATOM 18469 N N . ILE A 1 16 ? 0.046 -10.864 -4.653 1.00 0.00 16 ILE A N 12
ATOM 18470 C CA . ILE A 1 16 ? 1.273 -10.659 -5.413 1.00 0.00 16 ILE A CA 12
ATOM 18471 C C . ILE A 1 16 ? 2.187 -11.876 -5.319 1.00 0.00 16 ILE A C 12
ATOM 18472 O O . ILE A 1 16 ? 2.162 -12.629 -4.346 1.00 0.00 16 ILE A O 12
ATOM 18488 N N . PRO A 1 17 ? 3.016 -12.074 -6.355 1.00 0.00 17 PRO A N 12
ATOM 18489 C CA . PRO A 1 17 ? 3.957 -13.197 -6.413 1.00 0.00 17 PRO A CA 12
ATOM 18490 C C . PRO A 1 17 ? 5.092 -13.055 -5.405 1.00 0.00 17 PRO A C 12
ATOM 18491 O O . PRO A 1 17 ? 5.690 -11.987 -5.274 1.00 0.00 17 PRO A O 12
ATOM 18502 N N . LYS A 1 18 ? 5.384 -14.138 -4.693 1.00 0.00 18 LYS A N 12
ATOM 18503 C CA . LYS A 1 18 ? 6.450 -14.135 -3.697 1.00 0.00 18 LYS A CA 12
ATOM 18504 C C . LYS A 1 18 ? 7.812 -13.948 -4.358 1.00 0.00 18 LYS A C 12
ATOM 18505 O O . LYS A 1 18 ? 8.594 -13.088 -3.954 1.00 0.00 18 LYS A O 12
ATOM 18524 N N . MET A 1 19 ? 8.087 -14.757 -5.376 1.00 0.00 19 MET A N 12
ATOM 18525 C CA . MET A 1 19 ? 9.354 -14.677 -6.094 1.00 0.00 19 MET A CA 12
ATOM 18526 C C . MET A 1 19 ? 9.807 -13.228 -6.237 1.00 0.00 19 MET A C 12
ATOM 18527 O O . MET A 1 19 ? 11.001 -12.931 -6.179 1.00 0.00 19 MET A O 12
ATOM 18541 N N . LYS A 1 20 ? 8.848 -12.328 -6.424 1.00 0.00 20 LYS A N 12
ATOM 18542 C CA . LYS A 1 20 ? 9.147 -10.909 -6.574 1.00 0.00 20 LYS A CA 12
ATOM 18543 C C . LYS A 1 20 ? 9.791 -10.351 -5.309 1.00 0.00 20 LYS A C 12
ATOM 18544 O O . LYS A 1 20 ? 9.792 -11.001 -4.263 1.00 0.00 20 LYS A O 12
ATOM 18563 N N . LYS A 1 21 ? 10.336 -9.144 -5.410 1.00 0.00 21 LYS A N 12
ATOM 18564 C CA . LYS A 1 21 ? 10.980 -8.497 -4.273 1.00 0.00 21 LYS A CA 12
ATOM 18565 C C . LYS A 1 21 ? 10.397 -7.107 -4.037 1.00 0.00 21 LYS A C 12
ATOM 18566 O O . LYS A 1 21 ? 9.705 -6.559 -4.895 1.00 0.00 21 LYS A O 12
ATOM 18585 N N . ARG A 1 22 ? 10.682 -6.542 -2.868 1.00 0.00 22 ARG A N 12
ATOM 18586 C CA . ARG A 1 22 ? 10.186 -5.216 -2.519 1.00 0.00 22 ARG A CA 12
ATOM 18587 C C . ARG A 1 22 ? 10.662 -4.175 -3.528 1.00 0.00 22 ARG A C 12
ATOM 18588 O O . ARG A 1 22 ? 9.874 -3.365 -4.016 1.00 0.00 22 ARG A O 12
ATOM 18609 N N . GLU A 1 23 ? 11.955 -4.203 -3.835 1.00 0.00 23 GLU A N 12
ATOM 18610 C CA . GLU A 1 23 ? 12.535 -3.261 -4.785 1.00 0.00 23 GLU A CA 12
ATOM 18611 C C . GLU A 1 23 ? 11.774 -3.283 -6.107 1.00 0.00 23 GLU A C 12
ATOM 18612 O O . GLU A 1 23 ? 11.682 -2.270 -6.800 1.00 0.00 23 GLU A O 12
ATOM 18624 N N . GLU A 1 24 ? 11.230 -4.447 -6.451 1.00 0.00 24 GLU A N 12
ATOM 18625 C CA . GLU A 1 24 ? 10.479 -4.602 -7.691 1.00 0.00 24 GLU A CA 12
ATOM 18626 C C . GLU A 1 24 ? 9.049 -4.093 -7.528 1.00 0.00 24 GLU A C 12
ATOM 18627 O O . GLU A 1 24 ? 8.536 -3.367 -8.380 1.00 0.00 24 GLU A O 12
ATOM 18639 N N . ILE A 1 25 ? 8.412 -4.480 -6.427 1.00 0.00 25 ILE A N 12
ATOM 18640 C CA . ILE A 1 25 ? 7.043 -4.063 -6.152 1.00 0.00 25 ILE A CA 12
ATOM 18641 C C . ILE A 1 25 ? 6.894 -2.550 -6.272 1.00 0.00 25 ILE A C 12
ATOM 18642 O O . ILE A 1 25 ? 6.049 -2.055 -7.020 1.00 0.00 25 ILE A O 12
ATOM 18658 N N . LEU A 1 26 ? 7.721 -1.819 -5.534 1.00 0.00 26 LEU A N 12
ATOM 18659 C CA . LEU A 1 26 ? 7.684 -0.361 -5.558 1.00 0.00 26 LEU A CA 12
ATOM 18660 C C . LEU A 1 26 ? 7.618 0.158 -6.991 1.00 0.00 26 LEU A C 12
ATOM 18661 O O . LEU A 1 26 ? 6.729 0.934 -7.339 1.00 0.00 26 LEU A O 12
ATOM 18677 N N . GLU A 1 27 ? 8.563 -0.278 -7.818 1.00 0.00 27 GLU A N 12
ATOM 18678 C CA . GLU A 1 27 ? 8.610 0.141 -9.213 1.00 0.00 27 GLU A CA 12
ATOM 18679 C C . GLU A 1 27 ? 7.268 -0.099 -9.899 1.00 0.00 27 GLU A C 12
ATOM 18680 O O . GLU A 1 27 ? 6.633 0.835 -10.386 1.00 0.00 27 GLU A O 12
ATOM 18692 N N . GLU A 1 28 ? 6.845 -1.359 -9.934 1.00 0.00 28 GLU A N 12
ATOM 18693 C CA . GLU A 1 28 ? 5.580 -1.723 -10.561 1.00 0.00 28 GLU A CA 12
ATOM 18694 C C . GLU A 1 28 ? 4.445 -0.844 -10.045 1.00 0.00 28 GLU A C 12
ATOM 18695 O O . GLU A 1 28 ? 3.414 -0.695 -10.702 1.00 0.00 28 GLU A O 12
ATOM 18707 N N . ILE A 1 29 ? 4.641 -0.266 -8.865 1.00 0.00 29 ILE A N 12
ATOM 18708 C CA . ILE A 1 29 ? 3.635 0.598 -8.261 1.00 0.00 29 ILE A CA 12
ATOM 18709 C C . ILE A 1 29 ? 3.829 2.049 -8.685 1.00 0.00 29 ILE A C 12
ATOM 18710 O O . ILE A 1 29 ? 2.862 2.776 -8.911 1.00 0.00 29 ILE A O 12
ATOM 18726 N N . ALA A 1 30 ? 5.087 2.465 -8.793 1.00 0.00 30 ALA A N 12
ATOM 18727 C CA . ALA A 1 30 ? 5.410 3.828 -9.195 1.00 0.00 30 ALA A CA 12
ATOM 18728 C C . ALA A 1 30 ? 4.802 4.159 -10.554 1.00 0.00 30 ALA A C 12
ATOM 18729 O O . ALA A 1 30 ? 4.763 5.320 -10.963 1.00 0.00 30 ALA A O 12
ATOM 18736 N N . LYS A 1 31 ? 4.329 3.131 -11.251 1.00 0.00 31 LYS A N 12
ATOM 18737 C CA . LYS A 1 31 ? 3.722 3.312 -12.564 1.00 0.00 31 LYS A CA 12
ATOM 18738 C C . LYS A 1 31 ? 2.202 3.211 -12.480 1.00 0.00 31 LYS A C 12
ATOM 18739 O O . LYS A 1 31 ? 1.484 4.087 -12.963 1.00 0.00 31 LYS A O 12
ATOM 18758 N N . VAL A 1 32 ? 1.718 2.139 -11.862 1.00 0.00 32 VAL A N 12
ATOM 18759 C CA . VAL A 1 32 ? 0.283 1.926 -11.712 1.00 0.00 32 VAL A CA 12
ATOM 18760 C C . VAL A 1 32 ? -0.336 2.979 -10.800 1.00 0.00 32 VAL A C 12
ATOM 18761 O O . VAL A 1 32 ? -1.502 3.345 -10.957 1.00 0.00 32 VAL A O 12
ATOM 18774 N N . THR A 1 33 ? 0.451 3.464 -9.845 1.00 0.00 33 THR A N 12
ATOM 18775 C CA . THR A 1 33 ? -0.020 4.475 -8.906 1.00 0.00 33 THR A CA 12
ATOM 18776 C C . THR A 1 33 ? 1.005 5.590 -8.740 1.00 0.00 33 THR A C 12
ATOM 18777 O O . THR A 1 33 ? 2.093 5.371 -8.208 1.00 0.00 33 THR A O 12
ATOM 18788 N N . GLU A 1 34 ? 0.650 6.787 -9.197 1.00 0.00 34 GLU A N 12
ATOM 18789 C CA . GLU A 1 34 ? 1.542 7.937 -9.098 1.00 0.00 34 GLU A CA 12
ATOM 18790 C C . GLU A 1 34 ? 1.356 8.656 -7.765 1.00 0.00 34 GLU A C 12
ATOM 18791 O O . GLU A 1 34 ? 0.249 9.067 -7.418 1.00 0.00 34 GLU A O 12
ATOM 18803 N N . GLY A 1 35 ? 2.448 8.804 -7.021 1.00 0.00 35 GLY A N 12
ATOM 18804 C CA . GLY A 1 35 ? 2.385 9.473 -5.735 1.00 0.00 35 GLY A CA 12
ATOM 18805 C C . GLY A 1 35 ? 2.892 8.601 -4.603 1.00 0.00 35 GLY A C 12
ATOM 18806 O O . GLY A 1 35 ? 2.724 8.935 -3.430 1.00 0.00 35 GLY A O 12
ATOM 18810 N N . VAL A 1 36 ? 3.512 7.479 -4.954 1.00 0.00 36 VAL A N 12
ATOM 18811 C CA . VAL A 1 36 ? 4.045 6.556 -3.959 1.00 0.00 36 VAL A CA 12
ATOM 18812 C C . VAL A 1 36 ? 5.393 7.034 -3.432 1.00 0.00 36 VAL A C 12
ATOM 18813 O O . VAL A 1 36 ? 6.137 7.722 -4.132 1.00 0.00 36 VAL A O 12
ATOM 18826 N N . LEU A 1 37 ? 5.703 6.665 -2.194 1.00 0.00 37 LEU A N 12
ATOM 18827 C CA . LEU A 1 37 ? 6.964 7.055 -1.573 1.00 0.00 37 LEU A CA 12
ATOM 18828 C C . LEU A 1 37 ? 7.893 5.854 -1.427 1.00 0.00 37 LEU A C 12
ATOM 18829 O O . LEU A 1 37 ? 9.058 5.906 -1.823 1.00 0.00 37 LEU A O 12
ATOM 18845 N N . ASP A 1 38 ? 7.370 4.773 -0.858 1.00 0.00 38 ASP A N 12
ATOM 18846 C CA . ASP A 1 38 ? 8.152 3.558 -0.663 1.00 0.00 38 ASP A CA 12
ATOM 18847 C C . ASP A 1 38 ? 7.243 2.366 -0.384 1.00 0.00 38 ASP A C 12
ATOM 18848 O O . ASP A 1 38 ? 6.075 2.531 -0.030 1.00 0.00 38 ASP A O 12
ATOM 18857 N N . VAL A 1 39 ? 7.785 1.163 -0.546 1.00 0.00 39 VAL A N 12
ATOM 18858 C CA . VAL A 1 39 ? 7.023 -0.058 -0.312 1.00 0.00 39 VAL A CA 12
ATOM 18859 C C . VAL A 1 39 ? 7.615 -0.863 0.839 1.00 0.00 39 VAL A C 12
ATOM 18860 O O . VAL A 1 39 ? 8.833 -1.002 0.950 1.00 0.00 39 VAL A O 12
ATOM 18873 N N . ILE A 1 40 ? 6.745 -1.391 1.693 1.00 0.00 40 ILE A N 12
ATOM 18874 C CA . ILE A 1 40 ? 7.182 -2.184 2.836 1.00 0.00 40 ILE A CA 12
ATOM 18875 C C . ILE A 1 40 ? 6.771 -3.644 2.680 1.00 0.00 40 ILE A C 12
ATOM 18876 O O . ILE A 1 40 ? 5.639 -3.945 2.301 1.00 0.00 40 ILE A O 12
ATOM 18892 N N . VAL A 1 41 ? 7.698 -4.549 2.978 1.00 0.00 41 VAL A N 12
ATOM 18893 C CA . VAL A 1 41 ? 7.433 -5.979 2.874 1.00 0.00 41 VAL A CA 12
ATOM 18894 C C . VAL A 1 41 ? 7.481 -6.647 4.244 1.00 0.00 41 VAL A C 12
ATOM 18895 O O . VAL A 1 41 ? 8.303 -6.294 5.090 1.00 0.00 41 VAL A O 12
ATOM 18908 N N . TYR A 1 42 ? 6.597 -7.615 4.455 1.00 0.00 42 TYR A N 12
ATOM 18909 C CA . TYR A 1 42 ? 6.537 -8.333 5.723 1.00 0.00 42 TYR A CA 12
ATOM 18910 C C . TYR A 1 42 ? 7.210 -9.697 5.609 1.00 0.00 42 TYR A C 12
ATOM 18911 O O . TYR A 1 42 ? 6.825 -10.525 4.783 1.00 0.00 42 TYR A O 12
ATOM 18929 N N . ALA A 1 43 ? 8.218 -9.924 6.445 1.00 0.00 43 ALA A N 12
ATOM 18930 C CA . ALA A 1 43 ? 8.944 -11.188 6.441 1.00 0.00 43 ALA A CA 12
ATOM 18931 C C . ALA A 1 43 ? 9.934 -11.256 7.598 1.00 0.00 43 ALA A C 12
ATOM 18932 O O . ALA A 1 43 ? 10.026 -10.330 8.405 1.00 0.00 43 ALA A O 12
ATOM 18939 N N . SER A 1 44 ? 10.674 -12.358 7.675 1.00 0.00 44 SER A N 12
ATOM 18940 C CA . SER A 1 44 ? 11.654 -12.548 8.737 1.00 0.00 44 SER A CA 12
ATOM 18941 C C . SER A 1 44 ? 13.034 -12.070 8.295 1.00 0.00 44 SER A C 12
ATOM 18942 O O . SER A 1 44 ? 13.703 -11.325 9.010 1.00 0.00 44 SER A O 12
ATOM 18950 N N . ALA A 1 45 ? 13.452 -12.504 7.110 1.00 0.00 45 ALA A N 12
ATOM 18951 C CA . ALA A 1 45 ? 14.751 -12.120 6.571 1.00 0.00 45 ALA A CA 12
ATOM 18952 C C . ALA A 1 45 ? 14.625 -11.636 5.130 1.00 0.00 45 ALA A C 12
ATOM 18953 O O . ALA A 1 45 ? 14.760 -10.445 4.851 1.00 0.00 45 ALA A O 12
ATOM 18960 N N . ALA A 1 46 ? 14.365 -12.568 4.218 1.00 0.00 46 ALA A N 12
ATOM 18961 C CA . ALA A 1 46 ? 14.220 -12.236 2.807 1.00 0.00 46 ALA A CA 12
ATOM 18962 C C . ALA A 1 46 ? 12.862 -11.600 2.529 1.00 0.00 46 ALA A C 12
ATOM 18963 O O . ALA A 1 46 ? 12.005 -11.533 3.411 1.00 0.00 46 ALA A O 12
ATOM 18970 N N . ASP A 1 47 ? 12.673 -11.133 1.300 1.00 0.00 47 ASP A N 12
ATOM 18971 C CA . ASP A 1 47 ? 11.418 -10.502 0.906 1.00 0.00 47 ASP A CA 12
ATOM 18972 C C . ASP A 1 47 ? 10.226 -11.252 1.492 1.00 0.00 47 ASP A C 12
ATOM 18973 O O . ASP A 1 47 ? 9.453 -10.698 2.274 1.00 0.00 47 ASP A O 12
ATOM 18982 N N . LYS A 1 48 ? 10.081 -12.516 1.108 1.00 0.00 48 LYS A N 12
ATOM 18983 C CA . LYS A 1 48 ? 8.983 -13.343 1.594 1.00 0.00 48 LYS A CA 12
ATOM 18984 C C . LYS A 1 48 ? 9.137 -14.785 1.120 1.00 0.00 48 LYS A C 12
ATOM 18985 O O . LYS A 1 48 ? 8.924 -15.088 -0.053 1.00 0.00 48 LYS A O 12
ATOM 19004 N N . MET A 1 49 ? 9.507 -15.669 2.041 1.00 0.00 49 MET A N 12
ATOM 19005 C CA . MET A 1 49 ? 9.686 -17.080 1.717 1.00 0.00 49 MET A CA 12
ATOM 19006 C C . MET A 1 49 ? 8.469 -17.894 2.143 1.00 0.00 49 MET A C 12
ATOM 19007 O O . MET A 1 49 ? 7.840 -18.565 1.324 1.00 0.00 49 MET A O 12
ATOM 19021 N N . LYS A 1 50 ? 8.142 -17.832 3.429 1.00 0.00 50 LYS A N 12
ATOM 19022 C CA . LYS A 1 50 ? 6.999 -18.563 3.964 1.00 0.00 50 LYS A CA 12
ATOM 19023 C C . LYS A 1 50 ? 5.925 -17.603 4.464 1.00 0.00 50 LYS A C 12
ATOM 19024 O O . LYS A 1 50 ? 5.081 -17.971 5.280 1.00 0.00 50 LYS A O 12
ATOM 19043 N N . ASN A 1 51 ? 5.962 -16.370 3.969 1.00 0.00 51 ASN A N 12
ATOM 19044 C CA . ASN A 1 51 ? 4.990 -15.357 4.365 1.00 0.00 51 ASN A CA 12
ATOM 19045 C C . ASN A 1 51 ? 3.967 -15.123 3.258 1.00 0.00 51 ASN A C 12
ATOM 19046 O O . ASN A 1 51 ? 4.270 -15.280 2.075 1.00 0.00 51 ASN A O 12
ATOM 19057 N N . ARG A 1 52 ? 2.755 -14.746 3.651 1.00 0.00 52 ARG A N 12
ATOM 19058 C CA . ARG A 1 52 ? 1.686 -14.490 2.692 1.00 0.00 52 ARG A CA 12
ATOM 19059 C C . ARG A 1 52 ? 2.188 -13.634 1.534 1.00 0.00 52 ARG A C 12
ATOM 19060 O O . ARG A 1 52 ? 3.203 -12.948 1.649 1.00 0.00 52 ARG A O 12
ATOM 19081 N N . GLY A 1 53 ? 1.470 -13.679 0.416 1.00 0.00 53 GLY A N 12
ATOM 19082 C CA . GLY A 1 53 ? 1.858 -12.904 -0.748 1.00 0.00 53 GLY A CA 12
ATOM 19083 C C . GLY A 1 53 ? 1.222 -11.528 -0.767 1.00 0.00 53 GLY A C 12
ATOM 19084 O O . GLY A 1 53 ? 0.283 -11.281 -1.523 1.00 0.00 53 GLY A O 12
ATOM 19088 N N . PHE A 1 54 ? 1.734 -10.630 0.069 1.00 0.00 54 PHE A N 12
ATOM 19089 C CA . PHE A 1 54 ? 1.208 -9.272 0.147 1.00 0.00 54 PHE A CA 12
ATOM 19090 C C . PHE A 1 54 ? 2.335 -8.263 0.343 1.00 0.00 54 PHE A C 12
ATOM 19091 O O . PHE A 1 54 ? 3.465 -8.632 0.662 1.00 0.00 54 PHE A O 12
ATOM 19108 N N . ALA A 1 55 ? 2.019 -6.987 0.150 1.00 0.00 55 ALA A N 12
ATOM 19109 C CA . ALA A 1 55 ? 3.004 -5.923 0.306 1.00 0.00 55 ALA A CA 12
ATOM 19110 C C . ALA A 1 55 ? 2.334 -4.607 0.687 1.00 0.00 55 ALA A C 12
ATOM 19111 O O . ALA A 1 55 ? 1.148 -4.405 0.428 1.00 0.00 55 ALA A O 12
ATOM 19118 N N . PHE A 1 56 ? 3.103 -3.714 1.302 1.00 0.00 56 PHE A N 12
ATOM 19119 C CA . PHE A 1 56 ? 2.583 -2.417 1.720 1.00 0.00 56 PHE A CA 12
ATOM 19120 C C . PHE A 1 56 ? 3.106 -1.305 0.815 1.00 0.00 56 PHE A C 12
ATOM 19121 O O . PHE A 1 56 ? 4.275 -1.301 0.429 1.00 0.00 56 PHE A O 12
ATOM 19138 N N . VAL A 1 57 ? 2.231 -0.362 0.480 1.00 0.00 57 VAL A N 12
ATOM 19139 C CA . VAL A 1 57 ? 2.603 0.756 -0.378 1.00 0.00 57 VAL A CA 12
ATOM 19140 C C . VAL A 1 57 ? 2.343 2.090 0.313 1.00 0.00 57 VAL A C 12
ATOM 19141 O O . VAL A 1 57 ? 1.194 2.488 0.502 1.00 0.00 57 VAL A O 12
ATOM 19154 N N . GLU A 1 58 ? 3.418 2.776 0.688 1.00 0.00 58 GLU A N 12
ATOM 19155 C CA . GLU A 1 58 ? 3.305 4.065 1.359 1.00 0.00 58 GLU A CA 12
ATOM 19156 C C . GLU A 1 58 ? 3.198 5.199 0.343 1.00 0.00 58 GLU A C 12
ATOM 19157 O O . GLU A 1 58 ? 3.920 5.225 -0.653 1.00 0.00 58 GLU A O 12
ATOM 19169 N N . TYR A 1 59 ? 2.291 6.134 0.604 1.00 0.00 59 TYR A N 12
ATOM 19170 C CA . TYR A 1 59 ? 2.086 7.270 -0.288 1.00 0.00 59 TYR A CA 12
ATOM 19171 C C . TYR A 1 59 ? 2.278 8.588 0.455 1.00 0.00 59 TYR A C 12
ATOM 19172 O O . TYR A 1 59 ? 1.686 8.809 1.511 1.00 0.00 59 TYR A O 12
ATOM 19190 N N . GLU A 1 60 ? 3.110 9.460 -0.106 1.00 0.00 60 GLU A N 12
ATOM 19191 C CA . GLU A 1 60 ? 3.380 10.757 0.504 1.00 0.00 60 GLU A CA 12
ATOM 19192 C C . GLU A 1 60 ? 2.087 11.537 0.720 1.00 0.00 60 GLU A C 12
ATOM 19193 O O . GLU A 1 60 ? 1.839 12.061 1.806 1.00 0.00 60 GLU A O 12
ATOM 19205 N N . SER A 1 61 ? 1.266 11.611 -0.323 1.00 0.00 61 SER A N 12
ATOM 19206 C CA . SER A 1 61 ? 0.000 12.331 -0.250 1.00 0.00 61 SER A CA 12
ATOM 19207 C C . SER A 1 61 ? -1.116 11.418 0.248 1.00 0.00 61 SER A C 12
ATOM 19208 O O . SER A 1 61 ? -1.486 10.450 -0.418 1.00 0.00 61 SER A O 12
ATOM 19216 N N . HIS A 1 62 ? -1.649 11.733 1.424 1.00 0.00 62 HIS A N 12
ATOM 19217 C CA . HIS A 1 62 ? -2.723 10.942 2.013 1.00 0.00 62 HIS A CA 12
ATOM 19218 C C . HIS A 1 62 ? -3.758 10.561 0.959 1.00 0.00 62 HIS A C 12
ATOM 19219 O O . HIS A 1 62 ? -4.390 9.508 1.048 1.00 0.00 62 HIS A O 12
ATOM 19233 N N . ARG A 1 63 ? -3.925 11.423 -0.039 1.00 0.00 63 ARG A N 12
ATOM 19234 C CA . ARG A 1 63 ? -4.884 11.177 -1.109 1.00 0.00 63 ARG A CA 12
ATOM 19235 C C . ARG A 1 63 ? -4.285 10.267 -2.177 1.00 0.00 63 ARG A C 12
ATOM 19236 O O . ARG A 1 63 ? -4.970 9.407 -2.730 1.00 0.00 63 ARG A O 12
ATOM 19257 N N . ALA A 1 64 ? -3.002 10.463 -2.463 1.00 0.00 64 ALA A N 12
ATOM 19258 C CA . ALA A 1 64 ? -2.310 9.660 -3.463 1.00 0.00 64 ALA A CA 12
ATOM 19259 C C . ALA A 1 64 ? -2.624 8.178 -3.289 1.00 0.00 64 ALA A C 12
ATOM 19260 O O . ALA A 1 64 ? -2.582 7.408 -4.249 1.00 0.00 64 ALA A O 12
ATOM 19267 N N . ALA A 1 65 ? -2.937 7.784 -2.059 1.00 0.00 65 ALA A N 12
ATOM 19268 C CA . ALA A 1 65 ? -3.259 6.394 -1.760 1.00 0.00 65 ALA A CA 12
ATOM 19269 C C . ALA A 1 65 ? -4.761 6.146 -1.854 1.00 0.00 65 ALA A C 12
ATOM 19270 O O . ALA A 1 65 ? -5.198 5.087 -2.302 1.00 0.00 65 ALA A O 12
ATOM 19277 N N . ALA A 1 66 ? -5.546 7.130 -1.427 1.00 0.00 66 ALA A N 12
ATOM 19278 C CA . ALA A 1 66 ? -6.999 7.018 -1.464 1.00 0.00 66 ALA A CA 12
ATOM 19279 C C . ALA A 1 66 ? -7.507 6.935 -2.899 1.00 0.00 66 ALA A C 12
ATOM 19280 O O . ALA A 1 66 ? -8.432 6.180 -3.198 1.00 0.00 66 ALA A O 12
ATOM 19287 N N . MET A 1 67 ? -6.897 7.717 -3.784 1.00 0.00 67 MET A N 12
ATOM 19288 C CA . MET A 1 67 ? -7.288 7.731 -5.189 1.00 0.00 67 MET A CA 12
ATOM 19289 C C . MET A 1 67 ? -6.506 6.688 -5.981 1.00 0.00 67 MET A C 12
ATOM 19290 O O . MET A 1 67 ? -6.846 6.379 -7.123 1.00 0.00 67 MET A O 12
ATOM 19304 N N . ALA A 1 68 ? -5.457 6.149 -5.368 1.00 0.00 68 ALA A N 12
ATOM 19305 C CA . ALA A 1 68 ? -4.628 5.140 -6.016 1.00 0.00 68 ALA A CA 12
ATOM 19306 C C . ALA A 1 68 ? -5.253 3.755 -5.892 1.00 0.00 68 ALA A C 12
ATOM 19307 O O . ALA A 1 68 ? -4.905 2.838 -6.636 1.00 0.00 68 ALA A O 12
ATOM 19314 N N . ARG A 1 69 ? -6.176 3.609 -4.947 1.00 0.00 69 ARG A N 12
ATOM 19315 C CA . ARG A 1 69 ? -6.848 2.334 -4.725 1.00 0.00 69 ARG A CA 12
ATOM 19316 C C . ARG A 1 69 ? -8.000 2.148 -5.709 1.00 0.00 69 ARG A C 12
ATOM 19317 O O . ARG A 1 69 ? -8.257 1.038 -6.175 1.00 0.00 69 ARG A O 12
ATOM 19338 N N . ARG A 1 70 ? -8.689 3.241 -6.019 1.00 0.00 70 ARG A N 12
ATOM 19339 C CA . ARG A 1 70 ? -9.814 3.198 -6.945 1.00 0.00 70 ARG A CA 12
ATOM 19340 C C . ARG A 1 70 ? -9.346 2.831 -8.351 1.00 0.00 70 ARG A C 12
ATOM 19341 O O . ARG A 1 70 ? -10.159 2.594 -9.245 1.00 0.00 70 ARG A O 12
ATOM 19362 N N . LYS A 1 71 ? -8.032 2.786 -8.539 1.00 0.00 71 LYS A N 12
ATOM 19363 C CA . LYS A 1 71 ? -7.455 2.447 -9.834 1.00 0.00 71 LYS A CA 12
ATOM 19364 C C . LYS A 1 71 ? -7.100 0.965 -9.902 1.00 0.00 71 LYS A C 12
ATOM 19365 O O . LYS A 1 71 ? -6.940 0.404 -10.986 1.00 0.00 71 LYS A O 12
ATOM 19384 N N . LEU A 1 72 ? -6.980 0.337 -8.737 1.00 0.00 72 LEU A N 12
ATOM 19385 C CA . LEU A 1 72 ? -6.646 -1.081 -8.664 1.00 0.00 72 LEU A CA 12
ATOM 19386 C C . LEU A 1 72 ? -7.698 -1.848 -7.868 1.00 0.00 72 LEU A C 12
ATOM 19387 O O . LEU A 1 72 ? -7.554 -3.045 -7.625 1.00 0.00 72 LEU A O 12
ATOM 19403 N N . MET A 1 73 ? -8.755 -1.149 -7.468 1.00 0.00 73 MET A N 12
ATOM 19404 C CA . MET A 1 73 ? -9.833 -1.766 -6.703 1.00 0.00 73 MET A CA 12
ATOM 19405 C C . MET A 1 73 ? -10.569 -2.806 -7.542 1.00 0.00 73 MET A C 12
ATOM 19406 O O . MET A 1 73 ? -10.748 -3.954 -7.133 1.00 0.00 73 MET A O 12
ATOM 19420 N N . PRO A 1 74 ? -11.005 -2.399 -8.743 1.00 0.00 74 PRO A N 12
ATOM 19421 C CA . PRO A 1 74 ? -11.728 -3.281 -9.663 1.00 0.00 74 PRO A CA 12
ATOM 19422 C C . PRO A 1 74 ? -10.832 -4.368 -10.248 1.00 0.00 74 PRO A C 12
ATOM 19423 O O . PRO A 1 74 ? -11.290 -5.223 -11.005 1.00 0.00 74 PRO A O 12
ATOM 19434 N N . GLY A 1 75 ? -9.551 -4.328 -9.893 1.00 0.00 75 GLY A N 12
ATOM 19435 C CA . GLY A 1 75 ? -8.612 -5.315 -10.392 1.00 0.00 75 GLY A CA 12
ATOM 19436 C C . GLY A 1 75 ? -8.302 -5.128 -11.864 1.00 0.00 75 GLY A C 12
ATOM 19437 O O . GLY A 1 75 ? -7.870 -6.064 -12.537 1.00 0.00 75 GLY A O 12
ATOM 19441 N N . ARG A 1 76 ? -8.525 -3.918 -12.365 1.00 0.00 76 ARG A N 12
ATOM 19442 C CA . ARG A 1 76 ? -8.270 -3.612 -13.767 1.00 0.00 76 ARG A CA 12
ATOM 19443 C C . ARG A 1 76 ? -6.790 -3.781 -14.100 1.00 0.00 76 ARG A C 12
ATOM 19444 O O . ARG A 1 76 ? -6.435 -4.195 -15.204 1.00 0.00 76 ARG A O 12
ATOM 19465 N N . ILE A 1 77 ? -5.933 -3.458 -13.138 1.00 0.00 77 ILE A N 12
ATOM 19466 C CA . ILE A 1 77 ? -4.492 -3.574 -13.329 1.00 0.00 77 ILE A CA 12
ATOM 19467 C C . ILE A 1 77 ? -3.944 -4.816 -12.634 1.00 0.00 77 ILE A C 12
ATOM 19468 O O . ILE A 1 77 ? -4.455 -5.234 -11.596 1.00 0.00 77 ILE A O 12
ATOM 19484 N N . GLN A 1 78 ? -2.901 -5.400 -13.215 1.00 0.00 78 GLN A N 12
ATOM 19485 C CA . GLN A 1 78 ? -2.283 -6.594 -12.651 1.00 0.00 78 GLN A CA 12
ATOM 19486 C C . GLN A 1 78 ? -0.777 -6.407 -12.497 1.00 0.00 78 GLN A C 12
ATOM 19487 O O . GLN A 1 78 ? -0.150 -5.674 -13.264 1.00 0.00 78 GLN A O 12
ATOM 19501 N N . LEU A 1 79 ? -0.202 -7.073 -11.502 1.00 0.00 79 LEU A N 12
ATOM 19502 C CA . LEU A 1 79 ? 1.231 -6.979 -11.247 1.00 0.00 79 LEU A CA 12
ATOM 19503 C C . LEU A 1 79 ? 1.955 -8.228 -11.741 1.00 0.00 79 LEU A C 12
ATOM 19504 O O . LEU A 1 79 ? 1.768 -9.319 -11.203 1.00 0.00 79 LEU A O 12
ATOM 19520 N N . TRP A 1 80 ? 2.782 -8.059 -12.766 1.00 0.00 80 TRP A N 12
ATOM 19521 C CA . TRP A 1 80 ? 3.535 -9.173 -13.331 1.00 0.00 80 TRP A CA 12
ATOM 19522 C C . TRP A 1 80 ? 2.598 -10.263 -13.838 1.00 0.00 80 TRP A C 12
ATOM 19523 O O . TRP A 1 80 ? 2.883 -11.452 -13.703 1.00 0.00 80 TRP A O 12
ATOM 19544 N N . GLY A 1 81 ? 1.476 -9.850 -14.421 1.00 0.00 81 GLY A N 12
ATOM 19545 C CA . GLY A 1 81 ? 0.514 -10.805 -14.939 1.00 0.00 81 GLY A CA 12
ATOM 19546 C C . GLY A 1 81 ? -0.281 -11.481 -13.839 1.00 0.00 81 GLY A C 12
ATOM 19547 O O . GLY A 1 81 ? -1.098 -12.363 -14.106 1.00 0.00 81 GLY A O 12
ATOM 19551 N N . HIS A 1 82 ? -0.042 -11.068 -12.599 1.00 0.00 82 HIS A N 12
ATOM 19552 C CA . HIS A 1 82 ? -0.742 -11.640 -11.454 1.00 0.00 82 HIS A CA 12
ATOM 19553 C C . HIS A 1 82 ? -1.786 -10.668 -10.913 1.00 0.00 82 HIS A C 12
ATOM 19554 O O . HIS A 1 82 ? -1.506 -9.484 -10.727 1.00 0.00 82 HIS A O 12
ATOM 19568 N N . GLN A 1 83 ? -2.989 -11.176 -10.665 1.00 0.00 83 GLN A N 12
ATOM 19569 C CA . GLN A 1 83 ? -4.074 -10.351 -10.148 1.00 0.00 83 GLN A CA 12
ATOM 19570 C C . GLN A 1 83 ? -3.713 -9.769 -8.785 1.00 0.00 83 GLN A C 12
ATOM 19571 O O . GLN A 1 83 ? -3.095 -10.439 -7.957 1.00 0.00 83 GLN A O 12
ATOM 19585 N N . ILE A 1 84 ? -4.104 -8.519 -8.559 1.00 0.00 84 ILE A N 12
ATOM 19586 C CA . ILE A 1 84 ? -3.822 -7.848 -7.296 1.00 0.00 84 ILE A CA 12
ATOM 19587 C C . ILE A 1 84 ? -5.044 -7.089 -6.792 1.00 0.00 84 ILE A C 12
ATOM 19588 O O . ILE A 1 84 ? -5.908 -6.694 -7.574 1.00 0.00 84 ILE A O 12
ATOM 19604 N N . ALA A 1 85 ? -5.110 -6.887 -5.480 1.00 0.00 85 ALA A N 12
ATOM 19605 C CA . ALA A 1 85 ? -6.224 -6.171 -4.872 1.00 0.00 85 ALA A CA 12
ATOM 19606 C C . ALA A 1 85 ? -5.728 -5.057 -3.957 1.00 0.00 85 ALA A C 12
ATOM 19607 O O . ALA A 1 85 ? -4.698 -5.194 -3.297 1.00 0.00 85 ALA A O 12
ATOM 19614 N N . VAL A 1 86 ? -6.466 -3.952 -3.925 1.00 0.00 86 VAL A N 12
ATOM 19615 C CA . VAL A 1 86 ? -6.100 -2.813 -3.091 1.00 0.00 86 VAL A CA 12
ATOM 19616 C C . VAL A 1 86 ? -7.183 -2.518 -2.058 1.00 0.00 86 VAL A C 12
ATOM 19617 O O . VAL A 1 86 ? -8.349 -2.327 -2.404 1.00 0.00 86 VAL A O 12
ATOM 19630 N N . ASP A 1 87 ? -6.789 -2.481 -0.790 1.00 0.00 87 ASP A N 12
ATOM 19631 C CA . ASP A 1 87 ? -7.725 -2.207 0.294 1.00 0.00 87 ASP A CA 12
ATOM 19632 C C . ASP A 1 87 ? -7.095 -1.289 1.336 1.00 0.00 87 ASP A C 12
ATOM 19633 O O . ASP A 1 87 ? -5.879 -1.100 1.358 1.00 0.00 87 ASP A O 12
ATOM 19642 N N . TRP A 1 88 ? -7.931 -0.720 2.197 1.00 0.00 88 TRP A N 12
ATOM 19643 C CA . TRP A 1 88 ? -7.456 0.180 3.242 1.00 0.00 88 TRP A CA 12
ATOM 19644 C C . TRP A 1 88 ? -6.650 -0.579 4.290 1.00 0.00 88 TRP A C 12
ATOM 19645 O O . TRP A 1 88 ? -7.116 -1.575 4.843 1.00 0.00 88 TRP A O 12
ATOM 19666 N N . ALA A 1 89 ? -5.439 -0.103 4.559 1.00 0.00 89 ALA A N 12
ATOM 19667 C CA . ALA A 1 89 ? -4.570 -0.737 5.542 1.00 0.00 89 ALA A CA 12
ATOM 19668 C C . ALA A 1 89 ? -5.064 -0.476 6.961 1.00 0.00 89 ALA A C 12
ATOM 19669 O O . ALA A 1 89 ? -5.285 -1.409 7.732 1.00 0.00 89 ALA A O 12
ATOM 19676 N N . GLU A 1 90 ? -5.235 0.799 7.298 1.00 0.00 90 GLU A N 12
ATOM 19677 C CA . GLU A 1 90 ? -5.702 1.181 8.626 1.00 0.00 90 GLU A CA 12
ATOM 19678 C C . GLU A 1 90 ? -6.248 2.606 8.621 1.00 0.00 90 GLU A C 12
ATOM 19679 O O . GLU A 1 90 ? -5.555 3.562 8.274 1.00 0.00 90 GLU A O 12
ATOM 19691 N N . PRO A 1 91 ? -7.522 2.752 9.015 1.00 0.00 91 PRO A N 12
ATOM 19692 C CA . PRO A 1 91 ? -8.191 4.056 9.065 1.00 0.00 91 PRO A CA 12
ATOM 19693 C C . PRO A 1 91 ? -7.643 4.946 10.175 1.00 0.00 91 PRO A C 12
ATOM 19694 O O . PRO A 1 91 ? -7.292 6.102 9.939 1.00 0.00 91 PRO A O 12
ATOM 19705 N N . GLU A 1 92 ? -7.571 4.399 11.385 1.00 0.00 92 GLU A N 12
ATOM 19706 C CA . GLU A 1 92 ? -7.066 5.146 12.531 1.00 0.00 92 GLU A CA 12
ATOM 19707 C C . GLU A 1 92 ? -6.425 4.209 13.550 1.00 0.00 92 GLU A C 12
ATOM 19708 O O . GLU A 1 92 ? -7.097 3.363 14.140 1.00 0.00 92 GLU A O 12
ATOM 19720 N N . ILE A 1 93 ? -5.121 4.367 13.752 1.00 0.00 93 ILE A N 12
ATOM 19721 C CA . ILE A 1 93 ? -4.389 3.536 14.700 1.00 0.00 93 ILE A CA 12
ATOM 19722 C C . ILE A 1 93 ? -3.897 4.359 15.886 1.00 0.00 93 ILE A C 12
ATOM 19723 O O . ILE A 1 93 ? -3.819 5.585 15.814 1.00 0.00 93 ILE A O 12
ATOM 19739 N N . ASP A 1 94 ? -3.566 3.675 16.976 1.00 0.00 94 ASP A N 12
ATOM 19740 C CA . ASP A 1 94 ? -3.079 4.342 18.178 1.00 0.00 94 ASP A CA 12
ATOM 19741 C C . ASP A 1 94 ? -1.608 4.717 18.032 1.00 0.00 94 ASP A C 12
ATOM 19742 O O . ASP A 1 94 ? -0.816 4.538 18.958 1.00 0.00 94 ASP A O 12
ATOM 19751 N N . VAL A 1 95 ? -1.248 5.239 16.864 1.00 0.00 95 VAL A N 12
ATOM 19752 C CA . VAL A 1 95 ? 0.128 5.639 16.597 1.00 0.00 95 VAL A CA 12
ATOM 19753 C C . VAL A 1 95 ? 0.602 6.682 17.603 1.00 0.00 95 VAL A C 12
ATOM 19754 O O . VAL A 1 95 ? 1.802 6.839 17.832 1.00 0.00 95 VAL A O 12
ATOM 19767 N N . ASP A 1 96 ? -0.347 7.391 18.203 1.00 0.00 96 ASP A N 12
ATOM 19768 C CA . ASP A 1 96 ? -0.027 8.419 19.187 1.00 0.00 96 ASP A CA 12
ATOM 19769 C C . ASP A 1 96 ? 0.803 7.838 20.328 1.00 0.00 96 ASP A C 12
ATOM 19770 O O . ASP A 1 96 ? 1.875 8.348 20.650 1.00 0.00 96 ASP A O 12
ATOM 19779 N N . GLU A 1 97 ? 0.298 6.769 20.936 1.00 0.00 97 GLU A N 12
ATOM 19780 C CA . GLU A 1 97 ? 0.992 6.122 22.043 1.00 0.00 97 GLU A CA 12
ATOM 19781 C C . GLU A 1 97 ? 2.006 5.104 21.528 1.00 0.00 97 GLU A C 12
ATOM 19782 O O . GLU A 1 97 ? 3.136 5.037 22.014 1.00 0.00 97 GLU A O 12
ATOM 19794 N N . ASP A 1 98 ? 1.595 4.315 20.541 1.00 0.00 98 ASP A N 12
ATOM 19795 C CA . ASP A 1 98 ? 2.467 3.302 19.959 1.00 0.00 98 ASP A CA 12
ATOM 19796 C C . ASP A 1 98 ? 2.175 3.123 18.472 1.00 0.00 98 ASP A C 12
ATOM 19797 O O . ASP A 1 98 ? 1.022 2.976 18.069 1.00 0.00 98 ASP A O 12
ATOM 19806 N N . VAL A 1 99 ? 3.229 3.139 17.662 1.00 0.00 99 VAL A N 12
ATOM 19807 C CA . VAL A 1 99 ? 3.086 2.979 16.220 1.00 0.00 99 VAL A CA 12
ATOM 19808 C C . VAL A 1 99 ? 3.939 1.823 15.708 1.00 0.00 99 VAL A C 12
ATOM 19809 O O . VAL A 1 99 ? 3.533 1.092 14.805 1.00 0.00 99 VAL A O 12
ATOM 19822 N N . MET A 1 100 ? 5.122 1.664 16.292 1.00 0.00 100 MET A N 12
ATOM 19823 C CA . MET A 1 100 ? 6.031 0.595 15.896 1.00 0.00 100 MET A CA 12
ATOM 19824 C C . MET A 1 100 ? 5.564 -0.749 16.447 1.00 0.00 100 MET A C 12
ATOM 19825 O O . MET A 1 100 ? 4.584 -0.818 17.188 1.00 0.00 100 MET A O 12
ATOM 19839 N N . GLU A 1 101 ? 6.271 -1.813 16.079 1.00 0.00 101 GLU A N 12
ATOM 19840 C CA . GLU A 1 101 ? 5.926 -3.154 16.536 1.00 0.00 101 GLU A CA 12
ATOM 19841 C C . GLU A 1 101 ? 7.075 -3.770 17.330 1.00 0.00 101 GLU A C 12
ATOM 19842 O O . GLU A 1 101 ? 7.891 -4.515 16.786 1.00 0.00 101 GLU A O 12
ATOM 19854 N N . THR A 1 102 ? 7.132 -3.454 18.620 1.00 0.00 102 THR A N 12
ATOM 19855 C CA . THR A 1 102 ? 8.180 -3.974 19.489 1.00 0.00 102 THR A CA 12
ATOM 19856 C C . THR A 1 102 ? 7.588 -4.721 20.678 1.00 0.00 102 THR A C 12
ATOM 19857 O O . THR A 1 102 ? 6.642 -4.252 21.311 1.00 0.00 102 THR A O 12
ATOM 19868 N N . VAL A 1 103 ? 8.150 -5.888 20.978 1.00 0.00 103 VAL A N 12
ATOM 19869 C CA . VAL A 1 103 ? 7.679 -6.700 22.093 1.00 0.00 103 VAL A CA 12
ATOM 19870 C C . VAL A 1 103 ? 8.835 -7.124 22.991 1.00 0.00 103 VAL A C 12
ATOM 19871 O O . VAL A 1 103 ? 8.670 -7.281 24.201 1.00 0.00 103 VAL A O 12
ATOM 19884 N N . SER A 1 104 ? 10.007 -7.308 22.391 1.00 0.00 104 SER A N 12
ATOM 19885 C CA . SER A 1 104 ? 11.191 -7.717 23.137 1.00 0.00 104 SER A CA 12
ATOM 19886 C C . SER A 1 104 ? 12.238 -6.607 23.147 1.00 0.00 104 SER A C 12
ATOM 19887 O O . SER A 1 104 ? 12.746 -6.227 24.201 1.00 0.00 104 SER A O 12
ATOM 19895 N N . GLY A 1 105 ? 12.555 -6.090 21.964 1.00 0.00 105 GLY A N 12
ATOM 19896 C CA . GLY A 1 105 ? 13.538 -5.028 21.858 1.00 0.00 105 GLY A CA 12
ATOM 19897 C C . GLY A 1 105 ? 14.537 -5.273 20.744 1.00 0.00 105 GLY A C 12
ATOM 19898 O O . GLY A 1 105 ? 15.685 -5.649 20.982 1.00 0.00 105 GLY A O 12
ATOM 19902 N N . PRO A 1 106 ? 14.100 -5.057 19.494 1.00 0.00 106 PRO A N 12
ATOM 19903 C CA . PRO A 1 106 ? 14.948 -5.251 18.315 1.00 0.00 106 PRO A CA 12
ATOM 19904 C C . PRO A 1 106 ? 16.051 -4.203 18.214 1.00 0.00 106 PRO A C 12
ATOM 19905 O O . PRO A 1 106 ? 15.777 -3.004 18.151 1.00 0.00 106 PRO A O 12
ATOM 19916 N N . SER A 1 107 ? 17.298 -4.662 18.201 1.00 0.00 107 SER A N 12
ATOM 19917 C CA . SER A 1 107 ? 18.443 -3.762 18.112 1.00 0.00 107 SER A CA 12
ATOM 19918 C C . SER A 1 107 ? 18.408 -2.966 16.811 1.00 0.00 107 SER A C 12
ATOM 19919 O O . SER A 1 107 ? 18.716 -3.490 15.741 1.00 0.00 107 SER A O 12
ATOM 19927 N N . SER A 1 108 ? 18.029 -1.696 16.912 1.00 0.00 108 SER A N 12
ATOM 19928 C CA . SER A 1 108 ? 17.950 -0.827 15.744 1.00 0.00 108 SER A CA 12
ATOM 19929 C C . SER A 1 108 ? 19.294 -0.756 15.026 1.00 0.00 108 SER A C 12
ATOM 19930 O O . SER A 1 108 ? 19.393 -1.060 13.838 1.00 0.00 108 SER A O 12
ATOM 19938 N N . GLY A 1 109 ? 20.328 -0.353 15.758 1.00 0.00 109 GLY A N 12
ATOM 19939 C CA . GLY A 1 109 ? 21.654 -0.250 15.176 1.00 0.00 109 GLY A CA 12
ATOM 19940 C C . GLY A 1 109 ? 22.402 -1.568 15.200 1.00 0.00 109 GLY A C 12
ATOM 19941 O O . GLY A 1 109 ? 22.877 -2.038 14.167 1.00 0.00 109 GLY A O 12
ATOM 19945 N N . GLY A 1 1 ? -2.618 18.559 22.408 1.00 0.00 1 GLY A N 13
ATOM 19946 C CA . GLY A 1 1 ? -1.820 18.188 23.562 1.00 0.00 1 GLY A CA 13
ATOM 19947 C C . GLY A 1 1 ? -0.553 17.451 23.178 1.00 0.00 1 GLY A C 13
ATOM 19948 O O . GLY A 1 1 ? 0.074 17.766 22.166 1.00 0.00 1 GLY A O 13
ATOM 19952 N N . SER A 1 2 ? -0.172 16.468 23.988 1.00 0.00 2 SER A N 13
ATOM 19953 C CA . SER A 1 2 ? 1.032 15.688 23.730 1.00 0.00 2 SER A CA 13
ATOM 19954 C C . SER A 1 2 ? 0.775 14.627 22.664 1.00 0.00 2 SER A C 13
ATOM 19955 O O . SER A 1 2 ? -0.012 13.703 22.869 1.00 0.00 2 SER A O 13
ATOM 19963 N N . SER A 1 3 ? 1.444 14.768 21.524 1.00 0.00 3 SER A N 13
ATOM 19964 C CA . SER A 1 3 ? 1.286 13.825 20.423 1.00 0.00 3 SER A CA 13
ATOM 19965 C C . SER A 1 3 ? 2.416 13.979 19.409 1.00 0.00 3 SER A C 13
ATOM 19966 O O . SER A 1 3 ? 3.250 14.875 19.525 1.00 0.00 3 SER A O 13
ATOM 19974 N N . GLY A 1 4 ? 2.435 13.096 18.415 1.00 0.00 4 GLY A N 13
ATOM 19975 C CA . GLY A 1 4 ? 3.466 13.149 17.395 1.00 0.00 4 GLY A CA 13
ATOM 19976 C C . GLY A 1 4 ? 3.294 12.075 16.340 1.00 0.00 4 GLY A C 13
ATOM 19977 O O . GLY A 1 4 ? 4.051 11.104 16.304 1.00 0.00 4 GLY A O 13
ATOM 19981 N N . SER A 1 5 ? 2.295 12.246 15.480 1.00 0.00 5 SER A N 13
ATOM 19982 C CA . SER A 1 5 ? 2.023 11.279 14.423 1.00 0.00 5 SER A CA 13
ATOM 19983 C C . SER A 1 5 ? 1.260 11.931 13.274 1.00 0.00 5 SER A C 13
ATOM 19984 O O . SER A 1 5 ? 0.198 12.520 13.475 1.00 0.00 5 SER A O 13
ATOM 19992 N N . SER A 1 6 ? 1.809 11.822 12.069 1.00 0.00 6 SER A N 13
ATOM 19993 C CA . SER A 1 6 ? 1.183 12.403 10.887 1.00 0.00 6 SER A CA 13
ATOM 19994 C C . SER A 1 6 ? 1.448 11.546 9.654 1.00 0.00 6 SER A C 13
ATOM 19995 O O . SER A 1 6 ? 2.555 11.046 9.457 1.00 0.00 6 SER A O 13
ATOM 20003 N N . GLY A 1 7 ? 0.422 11.379 8.825 1.00 0.00 7 GLY A N 13
ATOM 20004 C CA . GLY A 1 7 ? 0.563 10.581 7.621 1.00 0.00 7 GLY A CA 13
ATOM 20005 C C . GLY A 1 7 ? 0.222 9.122 7.848 1.00 0.00 7 GLY A C 13
ATOM 20006 O O . GLY A 1 7 ? -0.946 8.768 8.004 1.00 0.00 7 GLY A O 13
ATOM 20010 N N . ASN A 1 8 ? 1.244 8.273 7.866 1.00 0.00 8 ASN A N 13
ATOM 20011 C CA . ASN A 1 8 ? 1.046 6.843 8.074 1.00 0.00 8 ASN A CA 13
ATOM 20012 C C . ASN A 1 8 ? -0.006 6.294 7.115 1.00 0.00 8 ASN A C 13
ATOM 20013 O O . ASN A 1 8 ? -0.884 5.527 7.513 1.00 0.00 8 ASN A O 13
ATOM 20024 N N . CYS A 1 9 ? 0.088 6.692 5.852 1.00 0.00 9 CYS A N 13
ATOM 20025 C CA . CYS A 1 9 ? -0.855 6.241 4.835 1.00 0.00 9 CYS A CA 13
ATOM 20026 C C . CYS A 1 9 ? -0.228 5.170 3.948 1.00 0.00 9 CYS A C 13
ATOM 20027 O O . CYS A 1 9 ? 0.751 5.426 3.248 1.00 0.00 9 CYS A O 13
ATOM 20035 N N . ARG A 1 10 ? -0.798 3.970 3.986 1.00 0.00 10 ARG A N 13
ATOM 20036 C CA . ARG A 1 10 ? -0.293 2.859 3.188 1.00 0.00 10 ARG A CA 13
ATOM 20037 C C . ARG A 1 10 ? -1.441 2.073 2.562 1.00 0.00 10 ARG A C 13
ATOM 20038 O O . ARG A 1 10 ? -2.502 1.913 3.169 1.00 0.00 10 ARG A O 13
ATOM 20059 N N . LEU A 1 11 ? -1.223 1.584 1.347 1.00 0.00 11 LEU A N 13
ATOM 20060 C CA . LEU A 1 11 ? -2.240 0.814 0.638 1.00 0.00 11 LEU A CA 13
ATOM 20061 C C . LEU A 1 11 ? -2.001 -0.683 0.800 1.00 0.00 11 LEU A C 13
ATOM 20062 O O . LEU A 1 11 ? -0.864 -1.152 0.728 1.00 0.00 11 LEU A O 13
ATOM 20078 N N . PHE A 1 12 ? -3.078 -1.430 1.017 1.00 0.00 12 PHE A N 13
ATOM 20079 C CA . PHE A 1 12 ? -2.986 -2.875 1.188 1.00 0.00 12 PHE A CA 13
ATOM 20080 C C . PHE A 1 12 ? -2.988 -3.584 -0.164 1.00 0.00 12 PHE A C 13
ATOM 20081 O O . PHE A 1 12 ? -4.035 -3.741 -0.792 1.00 0.00 12 PHE A O 13
ATOM 20098 N N . ILE A 1 13 ? -1.808 -4.008 -0.604 1.00 0.00 13 ILE A N 13
ATOM 20099 C CA . ILE A 1 13 ? -1.673 -4.700 -1.879 1.00 0.00 13 ILE A CA 13
ATOM 20100 C C . ILE A 1 13 ? -1.588 -6.210 -1.680 1.00 0.00 13 ILE A C 13
ATOM 20101 O O . ILE A 1 13 ? -0.581 -6.727 -1.198 1.00 0.00 13 ILE A O 13
ATOM 20117 N N . GLY A 1 14 ? -2.652 -6.912 -2.055 1.00 0.00 14 GLY A N 13
ATOM 20118 C CA . GLY A 1 14 ? -2.676 -8.356 -1.911 1.00 0.00 14 GLY A CA 13
ATOM 20119 C C . GLY A 1 14 ? -2.762 -9.071 -3.245 1.00 0.00 14 GLY A C 13
ATOM 20120 O O . GLY A 1 14 ? -3.370 -8.568 -4.189 1.00 0.00 14 GLY A O 13
ATOM 20124 N N . GLY A 1 15 ? -2.148 -10.248 -3.325 1.00 0.00 15 GLY A N 13
ATOM 20125 C CA . GLY A 1 15 ? -2.168 -11.012 -4.559 1.00 0.00 15 GLY A CA 13
ATOM 20126 C C . GLY A 1 15 ? -0.975 -10.714 -5.445 1.00 0.00 15 GLY A C 13
ATOM 20127 O O . GLY A 1 15 ? -1.134 -10.255 -6.577 1.00 0.00 15 GLY A O 13
ATOM 20131 N N . ILE A 1 16 ? 0.222 -10.973 -4.930 1.00 0.00 16 ILE A N 13
ATOM 20132 C CA . ILE A 1 16 ? 1.446 -10.728 -5.683 1.00 0.00 16 ILE A CA 13
ATOM 20133 C C . ILE A 1 16 ? 2.424 -11.888 -5.534 1.00 0.00 16 ILE A C 13
ATOM 20134 O O . ILE A 1 16 ? 2.460 -12.575 -4.513 1.00 0.00 16 ILE A O 13
ATOM 20150 N N . PRO A 1 17 ? 3.239 -12.113 -6.575 1.00 0.00 17 PRO A N 13
ATOM 20151 C CA . PRO A 1 17 ? 4.236 -13.188 -6.583 1.00 0.00 17 PRO A CA 13
ATOM 20152 C C . PRO A 1 17 ? 5.384 -12.921 -5.616 1.00 0.00 17 PRO A C 13
ATOM 20153 O O . PRO A 1 17 ? 6.021 -11.869 -5.667 1.00 0.00 17 PRO A O 13
ATOM 20164 N N . LYS A 1 18 ? 5.644 -13.881 -4.735 1.00 0.00 18 LYS A N 13
ATOM 20165 C CA . LYS A 1 18 ? 6.717 -13.752 -3.757 1.00 0.00 18 LYS A CA 13
ATOM 20166 C C . LYS A 1 18 ? 8.071 -13.619 -4.448 1.00 0.00 18 LYS A C 13
ATOM 20167 O O . LYS A 1 18 ? 8.885 -12.773 -4.081 1.00 0.00 18 LYS A O 13
ATOM 20186 N N . MET A 1 19 ? 8.303 -14.461 -5.450 1.00 0.00 19 MET A N 13
ATOM 20187 C CA . MET A 1 19 ? 9.557 -14.435 -6.193 1.00 0.00 19 MET A CA 13
ATOM 20188 C C . MET A 1 19 ? 10.099 -13.013 -6.297 1.00 0.00 19 MET A C 13
ATOM 20189 O O . MET A 1 19 ? 11.302 -12.785 -6.172 1.00 0.00 19 MET A O 13
ATOM 20203 N N . LYS A 1 20 ? 9.203 -12.059 -6.527 1.00 0.00 20 LYS A N 13
ATOM 20204 C CA . LYS A 1 20 ? 9.590 -10.658 -6.647 1.00 0.00 20 LYS A CA 13
ATOM 20205 C C . LYS A 1 20 ? 10.171 -10.140 -5.335 1.00 0.00 20 LYS A C 13
ATOM 20206 O O . LYS A 1 20 ? 10.350 -10.898 -4.381 1.00 0.00 20 LYS A O 13
ATOM 20225 N N . LYS A 1 21 ? 10.461 -8.844 -5.293 1.00 0.00 21 LYS A N 13
ATOM 20226 C CA . LYS A 1 21 ? 11.019 -8.223 -4.098 1.00 0.00 21 LYS A CA 13
ATOM 20227 C C . LYS A 1 21 ? 10.462 -6.816 -3.905 1.00 0.00 21 LYS A C 13
ATOM 20228 O O . LYS A 1 21 ? 9.978 -6.195 -4.851 1.00 0.00 21 LYS A O 13
ATOM 20247 N N . ARG A 1 22 ? 10.534 -6.320 -2.674 1.00 0.00 22 ARG A N 13
ATOM 20248 C CA . ARG A 1 22 ? 10.037 -4.986 -2.358 1.00 0.00 22 ARG A CA 13
ATOM 20249 C C . ARG A 1 22 ? 10.506 -3.971 -3.397 1.00 0.00 22 ARG A C 13
ATOM 20250 O O . ARG A 1 22 ? 9.731 -3.129 -3.849 1.00 0.00 22 ARG A O 13
ATOM 20271 N N . GLU A 1 23 ? 11.780 -4.057 -3.768 1.00 0.00 23 GLU A N 13
ATOM 20272 C CA . GLU A 1 23 ? 12.351 -3.145 -4.751 1.00 0.00 23 GLU A CA 13
ATOM 20273 C C . GLU A 1 23 ? 11.572 -3.200 -6.062 1.00 0.00 23 GLU A C 13
ATOM 20274 O O . GLU A 1 23 ? 11.390 -2.183 -6.731 1.00 0.00 23 GLU A O 13
ATOM 20286 N N . GLU A 1 24 ? 11.116 -4.396 -6.423 1.00 0.00 24 GLU A N 13
ATOM 20287 C CA . GLU A 1 24 ? 10.358 -4.584 -7.654 1.00 0.00 24 GLU A CA 13
ATOM 20288 C C . GLU A 1 24 ? 8.924 -4.087 -7.492 1.00 0.00 24 GLU A C 13
ATOM 20289 O O . GLU A 1 24 ? 8.432 -3.303 -8.304 1.00 0.00 24 GLU A O 13
ATOM 20301 N N . ILE A 1 25 ? 8.260 -4.551 -6.438 1.00 0.00 25 ILE A N 13
ATOM 20302 C CA . ILE A 1 25 ? 6.883 -4.154 -6.169 1.00 0.00 25 ILE A CA 13
ATOM 20303 C C . ILE A 1 25 ? 6.726 -2.638 -6.232 1.00 0.00 25 ILE A C 13
ATOM 20304 O O . ILE A 1 25 ? 5.826 -2.123 -6.897 1.00 0.00 25 ILE A O 13
ATOM 20320 N N . LEU A 1 26 ? 7.608 -1.928 -5.537 1.00 0.00 26 LEU A N 13
ATOM 20321 C CA . LEU A 1 26 ? 7.569 -0.470 -5.515 1.00 0.00 26 LEU A CA 13
ATOM 20322 C C . LEU A 1 26 ? 7.485 0.094 -6.930 1.00 0.00 26 LEU A C 13
ATOM 20323 O O . LEU A 1 26 ? 6.545 0.814 -7.266 1.00 0.00 26 LEU A O 13
ATOM 20339 N N . GLU A 1 27 ? 8.472 -0.240 -7.754 1.00 0.00 27 GLU A N 13
ATOM 20340 C CA . GLU A 1 27 ? 8.508 0.233 -9.133 1.00 0.00 27 GLU A CA 13
ATOM 20341 C C . GLU A 1 27 ? 7.209 -0.105 -9.858 1.00 0.00 27 GLU A C 13
ATOM 20342 O O . GLU A 1 27 ? 6.556 0.772 -10.424 1.00 0.00 27 GLU A O 13
ATOM 20354 N N . GLU A 1 28 ? 6.841 -1.382 -9.836 1.00 0.00 28 GLU A N 13
ATOM 20355 C CA . GLU A 1 28 ? 5.620 -1.836 -10.493 1.00 0.00 28 GLU A CA 13
ATOM 20356 C C . GLU A 1 28 ? 4.414 -1.033 -10.014 1.00 0.00 28 GLU A C 13
ATOM 20357 O O . GLU A 1 28 ? 3.377 -0.998 -10.676 1.00 0.00 28 GLU A O 13
ATOM 20369 N N . ILE A 1 29 ? 4.559 -0.391 -8.860 1.00 0.00 29 ILE A N 13
ATOM 20370 C CA . ILE A 1 29 ? 3.482 0.412 -8.293 1.00 0.00 29 ILE A CA 13
ATOM 20371 C C . ILE A 1 29 ? 3.639 1.883 -8.663 1.00 0.00 29 ILE A C 13
ATOM 20372 O O . ILE A 1 29 ? 2.656 2.579 -8.911 1.00 0.00 29 ILE A O 13
ATOM 20388 N N . ALA A 1 30 ? 4.884 2.348 -8.700 1.00 0.00 30 ALA A N 13
ATOM 20389 C CA . ALA A 1 30 ? 5.170 3.736 -9.044 1.00 0.00 30 ALA A CA 13
ATOM 20390 C C . ALA A 1 30 ? 4.594 4.092 -10.410 1.00 0.00 30 ALA A C 13
ATOM 20391 O O . ALA A 1 30 ? 4.538 5.264 -10.786 1.00 0.00 30 ALA A O 13
ATOM 20398 N N . LYS A 1 31 ? 4.168 3.075 -11.151 1.00 0.00 31 LYS A N 13
ATOM 20399 C CA . LYS A 1 31 ? 3.595 3.280 -12.477 1.00 0.00 31 LYS A CA 13
ATOM 20400 C C . LYS A 1 31 ? 2.071 3.270 -12.419 1.00 0.00 31 LYS A C 13
ATOM 20401 O O . LYS A 1 31 ? 1.414 4.174 -12.935 1.00 0.00 31 LYS A O 13
ATOM 20420 N N . VAL A 1 32 ? 1.515 2.242 -11.785 1.00 0.00 32 VAL A N 13
ATOM 20421 C CA . VAL A 1 32 ? 0.068 2.116 -11.658 1.00 0.00 32 VAL A CA 13
ATOM 20422 C C . VAL A 1 32 ? -0.503 3.212 -10.766 1.00 0.00 32 VAL A C 13
ATOM 20423 O O . VAL A 1 32 ? -1.618 3.689 -10.985 1.00 0.00 32 VAL A O 13
ATOM 20436 N N . THR A 1 33 ? 0.268 3.610 -9.759 1.00 0.00 33 THR A N 13
ATOM 20437 C CA . THR A 1 33 ? -0.161 4.651 -8.833 1.00 0.00 33 THR A CA 13
ATOM 20438 C C . THR A 1 33 ? 0.959 5.652 -8.575 1.00 0.00 33 THR A C 13
ATOM 20439 O O . THR A 1 33 ? 1.976 5.317 -7.969 1.00 0.00 33 THR A O 13
ATOM 20450 N N . GLU A 1 34 ? 0.764 6.883 -9.037 1.00 0.00 34 GLU A N 13
ATOM 20451 C CA . GLU A 1 34 ? 1.759 7.934 -8.856 1.00 0.00 34 GLU A CA 13
ATOM 20452 C C . GLU A 1 34 ? 1.562 8.645 -7.520 1.00 0.00 34 GLU A C 13
ATOM 20453 O O . GLU A 1 34 ? 0.443 9.004 -7.155 1.00 0.00 34 GLU A O 13
ATOM 20465 N N . GLY A 1 35 ? 2.658 8.845 -6.795 1.00 0.00 35 GLY A N 13
ATOM 20466 C CA . GLY A 1 35 ? 2.585 9.512 -5.508 1.00 0.00 35 GLY A CA 13
ATOM 20467 C C . GLY A 1 35 ? 3.111 8.649 -4.378 1.00 0.00 35 GLY A C 13
ATOM 20468 O O . GLY A 1 35 ? 3.073 9.048 -3.214 1.00 0.00 35 GLY A O 13
ATOM 20472 N N . VAL A 1 36 ? 3.603 7.463 -4.720 1.00 0.00 36 VAL A N 13
ATOM 20473 C CA . VAL A 1 36 ? 4.139 6.541 -3.726 1.00 0.00 36 VAL A CA 13
ATOM 20474 C C . VAL A 1 36 ? 5.451 7.060 -3.147 1.00 0.00 36 VAL A C 13
ATOM 20475 O O . VAL A 1 36 ? 6.174 7.815 -3.798 1.00 0.00 36 VAL A O 13
ATOM 20488 N N . LEU A 1 37 ? 5.753 6.648 -1.920 1.00 0.00 37 LEU A N 13
ATOM 20489 C CA . LEU A 1 37 ? 6.980 7.070 -1.252 1.00 0.00 37 LEU A CA 13
ATOM 20490 C C . LEU A 1 37 ? 7.928 5.891 -1.060 1.00 0.00 37 LEU A C 13
ATOM 20491 O O . LEU A 1 37 ? 9.114 5.977 -1.380 1.00 0.00 37 LEU A O 13
ATOM 20507 N N . ASP A 1 38 ? 7.398 4.792 -0.537 1.00 0.00 38 ASP A N 13
ATOM 20508 C CA . ASP A 1 38 ? 8.196 3.594 -0.304 1.00 0.00 38 ASP A CA 13
ATOM 20509 C C . ASP A 1 38 ? 7.301 2.374 -0.106 1.00 0.00 38 ASP A C 13
ATOM 20510 O O . ASP A 1 38 ? 6.116 2.504 0.201 1.00 0.00 38 ASP A O 13
ATOM 20519 N N . VAL A 1 39 ? 7.876 1.189 -0.284 1.00 0.00 39 VAL A N 13
ATOM 20520 C CA . VAL A 1 39 ? 7.131 -0.054 -0.124 1.00 0.00 39 VAL A CA 13
ATOM 20521 C C . VAL A 1 39 ? 7.724 -0.912 0.988 1.00 0.00 39 VAL A C 13
ATOM 20522 O O . VAL A 1 39 ? 8.943 -1.058 1.089 1.00 0.00 39 VAL A O 13
ATOM 20535 N N . ILE A 1 40 ? 6.855 -1.476 1.820 1.00 0.00 40 ILE A N 13
ATOM 20536 C CA . ILE A 1 40 ? 7.294 -2.321 2.924 1.00 0.00 40 ILE A CA 13
ATOM 20537 C C . ILE A 1 40 ? 6.799 -3.752 2.751 1.00 0.00 40 ILE A C 13
ATOM 20538 O O . ILE A 1 40 ? 5.680 -3.983 2.291 1.00 0.00 40 ILE A O 13
ATOM 20554 N N . VAL A 1 41 ? 7.639 -4.712 3.124 1.00 0.00 41 VAL A N 13
ATOM 20555 C CA . VAL A 1 41 ? 7.286 -6.123 3.013 1.00 0.00 41 VAL A CA 13
ATOM 20556 C C . VAL A 1 41 ? 7.384 -6.822 4.365 1.00 0.00 41 VAL A C 13
ATOM 20557 O O . VAL A 1 41 ? 8.064 -6.345 5.274 1.00 0.00 41 VAL A O 13
ATOM 20570 N N . TYR A 1 42 ? 6.703 -7.955 4.489 1.00 0.00 42 TYR A N 13
ATOM 20571 C CA . TYR A 1 42 ? 6.711 -8.720 5.731 1.00 0.00 42 TYR A CA 13
ATOM 20572 C C . TYR A 1 42 ? 7.515 -10.007 5.572 1.00 0.00 42 TYR A C 13
ATOM 20573 O O . TYR A 1 42 ? 7.117 -10.914 4.843 1.00 0.00 42 TYR A O 13
ATOM 20591 N N . ALA A 1 43 ? 8.649 -10.077 6.262 1.00 0.00 43 ALA A N 13
ATOM 20592 C CA . ALA A 1 43 ? 9.509 -11.252 6.201 1.00 0.00 43 ALA A CA 13
ATOM 20593 C C . ALA A 1 43 ? 10.570 -11.214 7.295 1.00 0.00 43 ALA A C 13
ATOM 20594 O O . ALA A 1 43 ? 11.280 -10.220 7.449 1.00 0.00 43 ALA A O 13
ATOM 20601 N N . SER A 1 44 ? 10.672 -12.301 8.053 1.00 0.00 44 SER A N 13
ATOM 20602 C CA . SER A 1 44 ? 11.644 -12.389 9.137 1.00 0.00 44 SER A CA 13
ATOM 20603 C C . SER A 1 44 ? 13.042 -12.032 8.642 1.00 0.00 44 SER A C 13
ATOM 20604 O O . SER A 1 44 ? 13.660 -11.083 9.125 1.00 0.00 44 SER A O 13
ATOM 20612 N N . ALA A 1 45 ? 13.536 -12.800 7.676 1.00 0.00 45 ALA A N 13
ATOM 20613 C CA . ALA A 1 45 ? 14.860 -12.564 7.114 1.00 0.00 45 ALA A CA 13
ATOM 20614 C C . ALA A 1 45 ? 14.787 -12.359 5.605 1.00 0.00 45 ALA A C 13
ATOM 20615 O O . ALA A 1 45 ? 15.285 -11.363 5.080 1.00 0.00 45 ALA A O 13
ATOM 20622 N N . ALA A 1 46 ? 14.164 -13.307 4.913 1.00 0.00 46 ALA A N 13
ATOM 20623 C CA . ALA A 1 46 ? 14.026 -13.229 3.464 1.00 0.00 46 ALA A CA 13
ATOM 20624 C C . ALA A 1 46 ? 12.560 -13.303 3.048 1.00 0.00 46 ALA A C 13
ATOM 20625 O O . ALA A 1 46 ? 11.816 -14.166 3.514 1.00 0.00 46 ALA A O 13
ATOM 20632 N N . ASP A 1 47 ? 12.153 -12.394 2.170 1.00 0.00 47 ASP A N 13
ATOM 20633 C CA . ASP A 1 47 ? 10.776 -12.357 1.690 1.00 0.00 47 ASP A CA 13
ATOM 20634 C C . ASP A 1 47 ? 10.596 -13.271 0.482 1.00 0.00 47 ASP A C 13
ATOM 20635 O O . ASP A 1 47 ? 10.009 -12.878 -0.526 1.00 0.00 47 ASP A O 13
ATOM 20644 N N . LYS A 1 48 ? 11.107 -14.493 0.591 1.00 0.00 48 LYS A N 13
ATOM 20645 C CA . LYS A 1 48 ? 11.003 -15.464 -0.492 1.00 0.00 48 LYS A CA 13
ATOM 20646 C C . LYS A 1 48 ? 10.214 -16.692 -0.048 1.00 0.00 48 LYS A C 13
ATOM 20647 O O . LYS A 1 48 ? 9.320 -17.156 -0.755 1.00 0.00 48 LYS A O 13
ATOM 20666 N N . MET A 1 49 ? 10.549 -17.211 1.129 1.00 0.00 49 MET A N 13
ATOM 20667 C CA . MET A 1 49 ? 9.869 -18.383 1.668 1.00 0.00 49 MET A CA 13
ATOM 20668 C C . MET A 1 49 ? 8.824 -17.978 2.702 1.00 0.00 49 MET A C 13
ATOM 20669 O O . MET A 1 49 ? 7.721 -18.524 2.734 1.00 0.00 49 MET A O 13
ATOM 20683 N N . LYS A 1 50 ? 9.178 -17.017 3.549 1.00 0.00 50 LYS A N 13
ATOM 20684 C CA . LYS A 1 50 ? 8.272 -16.536 4.585 1.00 0.00 50 LYS A CA 13
ATOM 20685 C C . LYS A 1 50 ? 7.341 -15.459 4.037 1.00 0.00 50 LYS A C 13
ATOM 20686 O O . LYS A 1 50 ? 6.799 -14.652 4.791 1.00 0.00 50 LYS A O 13
ATOM 20705 N N . ASN A 1 51 ? 7.160 -15.453 2.720 1.00 0.00 51 ASN A N 13
ATOM 20706 C CA . ASN A 1 51 ? 6.294 -14.475 2.072 1.00 0.00 51 ASN A CA 13
ATOM 20707 C C . ASN A 1 51 ? 4.889 -15.037 1.878 1.00 0.00 51 ASN A C 13
ATOM 20708 O O . ASN A 1 51 ? 4.698 -16.029 1.175 1.00 0.00 51 ASN A O 13
ATOM 20719 N N . ARG A 1 52 ? 3.909 -14.395 2.505 1.00 0.00 52 ARG A N 13
ATOM 20720 C CA . ARG A 1 52 ? 2.521 -14.831 2.402 1.00 0.00 52 ARG A CA 13
ATOM 20721 C C . ARG A 1 52 ? 1.955 -14.518 1.021 1.00 0.00 52 ARG A C 13
ATOM 20722 O O . ARG A 1 52 ? 1.202 -15.308 0.453 1.00 0.00 52 ARG A O 13
ATOM 20743 N N . GLY A 1 53 ? 2.322 -13.357 0.485 1.00 0.00 53 GLY A N 13
ATOM 20744 C CA . GLY A 1 53 ? 1.840 -12.960 -0.825 1.00 0.00 53 GLY A CA 13
ATOM 20745 C C . GLY A 1 53 ? 1.178 -11.596 -0.810 1.00 0.00 53 GLY A C 13
ATOM 20746 O O . GLY A 1 53 ? 0.059 -11.436 -1.297 1.00 0.00 53 GLY A O 13
ATOM 20750 N N . PHE A 1 54 ? 1.871 -10.610 -0.249 1.00 0.00 54 PHE A N 13
ATOM 20751 C CA . PHE A 1 54 ? 1.342 -9.254 -0.171 1.00 0.00 54 PHE A CA 13
ATOM 20752 C C . PHE A 1 54 ? 2.461 -8.248 0.088 1.00 0.00 54 PHE A C 13
ATOM 20753 O O . PHE A 1 54 ? 3.583 -8.625 0.425 1.00 0.00 54 PHE A O 13
ATOM 20770 N N . ALA A 1 55 ? 2.146 -6.967 -0.073 1.00 0.00 55 ALA A N 13
ATOM 20771 C CA . ALA A 1 55 ? 3.123 -5.907 0.144 1.00 0.00 55 ALA A CA 13
ATOM 20772 C C . ALA A 1 55 ? 2.442 -4.613 0.576 1.00 0.00 55 ALA A C 13
ATOM 20773 O O . ALA A 1 55 ? 1.242 -4.431 0.365 1.00 0.00 55 ALA A O 13
ATOM 20780 N N . PHE A 1 56 ? 3.214 -3.717 1.181 1.00 0.00 56 PHE A N 13
ATOM 20781 C CA . PHE A 1 56 ? 2.684 -2.440 1.644 1.00 0.00 56 PHE A CA 13
ATOM 20782 C C . PHE A 1 56 ? 3.262 -1.285 0.832 1.00 0.00 56 PHE A C 13
ATOM 20783 O O . PHE A 1 56 ? 4.441 -1.289 0.477 1.00 0.00 56 PHE A O 13
ATOM 20800 N N . VAL A 1 57 ? 2.424 -0.295 0.541 1.00 0.00 57 VAL A N 13
ATOM 20801 C CA . VAL A 1 57 ? 2.850 0.867 -0.229 1.00 0.00 57 VAL A CA 13
ATOM 20802 C C . VAL A 1 57 ? 2.514 2.163 0.501 1.00 0.00 57 VAL A C 13
ATOM 20803 O O . VAL A 1 57 ? 1.350 2.549 0.594 1.00 0.00 57 VAL A O 13
ATOM 20816 N N . GLU A 1 58 ? 3.542 2.830 1.016 1.00 0.00 58 GLU A N 13
ATOM 20817 C CA . GLU A 1 58 ? 3.355 4.083 1.738 1.00 0.00 58 GLU A CA 13
ATOM 20818 C C . GLU A 1 58 ? 3.337 5.267 0.776 1.00 0.00 58 GLU A C 13
ATOM 20819 O O . GLU A 1 58 ? 4.280 5.476 0.012 1.00 0.00 58 GLU A O 13
ATOM 20831 N N . TYR A 1 59 ? 2.257 6.039 0.818 1.00 0.00 59 TYR A N 13
ATOM 20832 C CA . TYR A 1 59 ? 2.113 7.201 -0.051 1.00 0.00 59 TYR A CA 13
ATOM 20833 C C . TYR A 1 59 ? 2.322 8.495 0.731 1.00 0.00 59 TYR A C 13
ATOM 20834 O O . TYR A 1 59 ? 1.797 8.659 1.831 1.00 0.00 59 TYR A O 13
ATOM 20852 N N . GLU A 1 60 ? 3.092 9.411 0.151 1.00 0.00 60 GLU A N 13
ATOM 20853 C CA . GLU A 1 60 ? 3.370 10.691 0.793 1.00 0.00 60 GLU A CA 13
ATOM 20854 C C . GLU A 1 60 ? 2.075 11.431 1.115 1.00 0.00 60 GLU A C 13
ATOM 20855 O O . GLU A 1 60 ? 1.859 11.862 2.247 1.00 0.00 60 GLU A O 13
ATOM 20867 N N . SER A 1 61 ? 1.217 11.575 0.110 1.00 0.00 61 SER A N 13
ATOM 20868 C CA . SER A 1 61 ? -0.055 12.267 0.284 1.00 0.00 61 SER A CA 13
ATOM 20869 C C . SER A 1 61 ? -1.172 11.278 0.601 1.00 0.00 61 SER A C 13
ATOM 20870 O O . SER A 1 61 ? -1.321 10.256 -0.070 1.00 0.00 61 SER A O 13
ATOM 20878 N N . HIS A 1 62 ? -1.956 11.589 1.628 1.00 0.00 62 HIS A N 13
ATOM 20879 C CA . HIS A 1 62 ? -3.061 10.729 2.035 1.00 0.00 62 HIS A CA 13
ATOM 20880 C C . HIS A 1 62 ? -4.020 10.490 0.873 1.00 0.00 62 HIS A C 13
ATOM 20881 O O . HIS A 1 62 ? -4.771 9.514 0.865 1.00 0.00 62 HIS A O 13
ATOM 20895 N N . ARG A 1 63 ? -3.990 11.388 -0.107 1.00 0.00 63 ARG A N 13
ATOM 20896 C CA . ARG A 1 63 ? -4.858 11.276 -1.273 1.00 0.00 63 ARG A CA 13
ATOM 20897 C C . ARG A 1 63 ? -4.252 10.341 -2.314 1.00 0.00 63 ARG A C 13
ATOM 20898 O O . ARG A 1 63 ? -4.945 9.502 -2.889 1.00 0.00 63 ARG A O 13
ATOM 20919 N N . ALA A 1 64 ? -2.953 10.492 -2.553 1.00 0.00 64 ALA A N 13
ATOM 20920 C CA . ALA A 1 64 ? -2.252 9.660 -3.523 1.00 0.00 64 ALA A CA 13
ATOM 20921 C C . ALA A 1 64 ? -2.607 8.188 -3.342 1.00 0.00 64 ALA A C 13
ATOM 20922 O O . ALA A 1 64 ? -2.609 7.418 -4.302 1.00 0.00 64 ALA A O 13
ATOM 20929 N N . ALA A 1 65 ? -2.905 7.804 -2.105 1.00 0.00 65 ALA A N 13
ATOM 20930 C CA . ALA A 1 65 ? -3.263 6.424 -1.799 1.00 0.00 65 ALA A CA 13
ATOM 20931 C C . ALA A 1 65 ? -4.744 6.170 -2.059 1.00 0.00 65 ALA A C 13
ATOM 20932 O O . ALA A 1 65 ? -5.118 5.140 -2.618 1.00 0.00 65 ALA A O 13
ATOM 20939 N N . ALA A 1 66 ? -5.582 7.116 -1.648 1.00 0.00 66 ALA A N 13
ATOM 20940 C CA . ALA A 1 66 ? -7.022 6.994 -1.838 1.00 0.00 66 ALA A CA 13
ATOM 20941 C C . ALA A 1 66 ? -7.374 6.890 -3.318 1.00 0.00 66 ALA A C 13
ATOM 20942 O O . ALA A 1 66 ? -8.173 6.043 -3.717 1.00 0.00 66 ALA A O 13
ATOM 20949 N N . MET A 1 67 ? -6.774 7.757 -4.127 1.00 0.00 67 MET A N 13
ATOM 20950 C CA . MET A 1 67 ? -7.024 7.761 -5.564 1.00 0.00 67 MET A CA 13
ATOM 20951 C C . MET A 1 67 ? -6.202 6.683 -6.262 1.00 0.00 67 MET A C 13
ATOM 20952 O O . MET A 1 67 ? -6.435 6.369 -7.429 1.00 0.00 67 MET A O 13
ATOM 20966 N N . ALA A 1 68 ? -5.239 6.119 -5.540 1.00 0.00 68 ALA A N 13
ATOM 20967 C CA . ALA A 1 68 ? -4.383 5.075 -6.090 1.00 0.00 68 ALA A CA 13
ATOM 20968 C C . ALA A 1 68 ? -5.030 3.702 -5.946 1.00 0.00 68 ALA A C 13
ATOM 20969 O O . ALA A 1 68 ? -4.656 2.753 -6.635 1.00 0.00 68 ALA A O 13
ATOM 20976 N N . ARG A 1 69 ? -6.003 3.603 -5.046 1.00 0.00 69 ARG A N 13
ATOM 20977 C CA . ARG A 1 69 ? -6.701 2.345 -4.811 1.00 0.00 69 ARG A CA 13
ATOM 20978 C C . ARG A 1 69 ? -7.915 2.217 -5.727 1.00 0.00 69 ARG A C 13
ATOM 20979 O O . ARG A 1 69 ? -8.188 1.144 -6.266 1.00 0.00 69 ARG A O 13
ATOM 21000 N N . ARG A 1 70 ? -8.640 3.318 -5.897 1.00 0.00 70 ARG A N 13
ATOM 21001 C CA . ARG A 1 70 ? -9.825 3.328 -6.746 1.00 0.00 70 ARG A CA 13
ATOM 21002 C C . ARG A 1 70 ? -9.475 2.918 -8.173 1.00 0.00 70 ARG A C 13
ATOM 21003 O O . ARG A 1 70 ? -10.358 2.648 -8.988 1.00 0.00 70 ARG A O 13
ATOM 21024 N N . LYS A 1 71 ? -8.181 2.872 -8.470 1.00 0.00 71 LYS A N 13
ATOM 21025 C CA . LYS A 1 71 ? -7.713 2.494 -9.798 1.00 0.00 71 LYS A CA 13
ATOM 21026 C C . LYS A 1 71 ? -7.420 0.999 -9.866 1.00 0.00 71 LYS A C 13
ATOM 21027 O O . LYS A 1 71 ? -7.580 0.371 -10.914 1.00 0.00 71 LYS A O 13
ATOM 21046 N N . LEU A 1 72 ? -6.991 0.433 -8.744 1.00 0.00 72 LEU A N 13
ATOM 21047 C CA . LEU A 1 72 ? -6.677 -0.990 -8.675 1.00 0.00 72 LEU A CA 13
ATOM 21048 C C . LEU A 1 72 ? -7.742 -1.746 -7.886 1.00 0.00 72 LEU A C 13
ATOM 21049 O O . LEU A 1 72 ? -7.637 -2.955 -7.685 1.00 0.00 72 LEU A O 13
ATOM 21065 N N . MET A 1 73 ? -8.766 -1.024 -7.444 1.00 0.00 73 MET A N 13
ATOM 21066 C CA . MET A 1 73 ? -9.852 -1.627 -6.680 1.00 0.00 73 MET A CA 13
ATOM 21067 C C . MET A 1 73 ? -10.600 -2.658 -7.519 1.00 0.00 73 MET A C 13
ATOM 21068 O O . MET A 1 73 ? -10.798 -3.802 -7.110 1.00 0.00 73 MET A O 13
ATOM 21082 N N . PRO A 1 74 ? -11.027 -2.245 -8.722 1.00 0.00 74 PRO A N 13
ATOM 21083 C CA . PRO A 1 74 ? -11.760 -3.118 -9.644 1.00 0.00 74 PRO A CA 13
ATOM 21084 C C . PRO A 1 74 ? -10.879 -4.218 -10.225 1.00 0.00 74 PRO A C 13
ATOM 21085 O O . PRO A 1 74 ? -11.331 -5.026 -11.036 1.00 0.00 74 PRO A O 13
ATOM 21096 N N . GLY A 1 75 ? -9.617 -4.244 -9.805 1.00 0.00 75 GLY A N 13
ATOM 21097 C CA . GLY A 1 75 ? -8.693 -5.250 -10.294 1.00 0.00 75 GLY A CA 13
ATOM 21098 C C . GLY A 1 75 ? -8.425 -5.118 -11.780 1.00 0.00 75 GLY A C 13
ATOM 21099 O O . GLY A 1 75 ? -8.123 -6.103 -12.453 1.00 0.00 75 GLY A O 13
ATOM 21103 N N . ARG A 1 76 ? -8.538 -3.897 -12.294 1.00 0.00 76 ARG A N 13
ATOM 21104 C CA . ARG A 1 76 ? -8.309 -3.640 -13.710 1.00 0.00 76 ARG A CA 13
ATOM 21105 C C . ARG A 1 76 ? -6.834 -3.807 -14.062 1.00 0.00 76 ARG A C 13
ATOM 21106 O O . ARG A 1 76 ? -6.494 -4.302 -15.137 1.00 0.00 76 ARG A O 13
ATOM 21127 N N . ILE A 1 77 ? -5.963 -3.391 -13.149 1.00 0.00 77 ILE A N 13
ATOM 21128 C CA . ILE A 1 77 ? -4.525 -3.495 -13.362 1.00 0.00 77 ILE A CA 13
ATOM 21129 C C . ILE A 1 77 ? -3.929 -4.635 -12.544 1.00 0.00 77 ILE A C 13
ATOM 21130 O O . ILE A 1 77 ? -4.261 -4.810 -11.372 1.00 0.00 77 ILE A O 13
ATOM 21146 N N . GLN A 1 78 ? -3.046 -5.407 -13.170 1.00 0.00 78 GLN A N 13
ATOM 21147 C CA . GLN A 1 78 ? -2.402 -6.530 -12.499 1.00 0.00 78 GLN A CA 13
ATOM 21148 C C . GLN A 1 78 ? -0.896 -6.315 -12.400 1.00 0.00 78 GLN A C 13
ATOM 21149 O O . GLN A 1 78 ? -0.347 -5.402 -13.018 1.00 0.00 78 GLN A O 13
ATOM 21163 N N . LEU A 1 79 ? -0.232 -7.160 -11.620 1.00 0.00 79 LEU A N 13
ATOM 21164 C CA . LEU A 1 79 ? 1.212 -7.063 -11.440 1.00 0.00 79 LEU A CA 13
ATOM 21165 C C . LEU A 1 79 ? 1.903 -8.353 -11.870 1.00 0.00 79 LEU A C 13
ATOM 21166 O O . LEU A 1 79 ? 1.662 -9.417 -11.301 1.00 0.00 79 LEU A O 13
ATOM 21182 N N . TRP A 1 80 ? 2.763 -8.249 -12.877 1.00 0.00 80 TRP A N 13
ATOM 21183 C CA . TRP A 1 80 ? 3.491 -9.407 -13.382 1.00 0.00 80 TRP A CA 13
ATOM 21184 C C . TRP A 1 80 ? 2.529 -10.479 -13.882 1.00 0.00 80 TRP A C 13
ATOM 21185 O O . TRP A 1 80 ? 2.819 -11.672 -13.804 1.00 0.00 80 TRP A O 13
ATOM 21206 N N . GLY A 1 81 ? 1.381 -10.046 -14.396 1.00 0.00 81 GLY A N 13
ATOM 21207 C CA . GLY A 1 81 ? 0.394 -10.982 -14.901 1.00 0.00 81 GLY A CA 13
ATOM 21208 C C . GLY A 1 81 ? -0.385 -11.658 -13.790 1.00 0.00 81 GLY A C 13
ATOM 21209 O O . GLY A 1 81 ? -1.197 -12.548 -14.045 1.00 0.00 81 GLY A O 13
ATOM 21213 N N . HIS A 1 82 ? -0.137 -11.237 -12.554 1.00 0.00 82 HIS A N 13
ATOM 21214 C CA . HIS A 1 82 ? -0.820 -11.809 -11.400 1.00 0.00 82 HIS A CA 13
ATOM 21215 C C . HIS A 1 82 ? -1.891 -10.857 -10.876 1.00 0.00 82 HIS A C 13
ATOM 21216 O O . HIS A 1 82 ? -1.659 -9.655 -10.754 1.00 0.00 82 HIS A O 13
ATOM 21230 N N . GLN A 1 83 ? -3.063 -11.404 -10.568 1.00 0.00 83 GLN A N 13
ATOM 21231 C CA . GLN A 1 83 ? -4.169 -10.602 -10.059 1.00 0.00 83 GLN A CA 13
ATOM 21232 C C . GLN A 1 83 ? -3.783 -9.906 -8.758 1.00 0.00 83 GLN A C 13
ATOM 21233 O O . GLN A 1 83 ? -3.122 -10.493 -7.901 1.00 0.00 83 GLN A O 13
ATOM 21247 N N . ILE A 1 84 ? -4.198 -8.651 -8.618 1.00 0.00 84 ILE A N 13
ATOM 21248 C CA . ILE A 1 84 ? -3.896 -7.876 -7.421 1.00 0.00 84 ILE A CA 13
ATOM 21249 C C . ILE A 1 84 ? -5.119 -7.100 -6.945 1.00 0.00 84 ILE A C 13
ATOM 21250 O O . ILE A 1 84 ? -6.001 -6.766 -7.736 1.00 0.00 84 ILE A O 13
ATOM 21266 N N . ALA A 1 85 ? -5.164 -6.816 -5.648 1.00 0.00 85 ALA A N 13
ATOM 21267 C CA . ALA A 1 85 ? -6.278 -6.075 -5.066 1.00 0.00 85 ALA A CA 13
ATOM 21268 C C . ALA A 1 85 ? -5.788 -5.077 -4.023 1.00 0.00 85 ALA A C 13
ATOM 21269 O O . ALA A 1 85 ? -4.886 -5.375 -3.240 1.00 0.00 85 ALA A O 13
ATOM 21276 N N . VAL A 1 86 ? -6.388 -3.891 -4.017 1.00 0.00 86 VAL A N 13
ATOM 21277 C CA . VAL A 1 86 ? -6.013 -2.849 -3.069 1.00 0.00 86 VAL A CA 13
ATOM 21278 C C . VAL A 1 86 ? -7.040 -2.730 -1.949 1.00 0.00 86 VAL A C 13
ATOM 21279 O O . VAL A 1 86 ? -8.246 -2.792 -2.189 1.00 0.00 86 VAL A O 13
ATOM 21292 N N . ASP A 1 87 ? -6.553 -2.559 -0.724 1.00 0.00 87 ASP A N 13
ATOM 21293 C CA . ASP A 1 87 ? -7.429 -2.429 0.435 1.00 0.00 87 ASP A CA 13
ATOM 21294 C C . ASP A 1 87 ? -6.915 -1.354 1.387 1.00 0.00 87 ASP A C 13
ATOM 21295 O O . ASP A 1 87 ? -5.731 -1.016 1.376 1.00 0.00 87 ASP A O 13
ATOM 21304 N N . TRP A 1 88 ? -7.812 -0.819 2.207 1.00 0.00 88 TRP A N 13
ATOM 21305 C CA . TRP A 1 88 ? -7.449 0.219 3.164 1.00 0.00 88 TRP A CA 13
ATOM 21306 C C . TRP A 1 88 ? -6.652 -0.365 4.325 1.00 0.00 88 TRP A C 13
ATOM 21307 O O . TRP A 1 88 ? -7.172 -1.159 5.109 1.00 0.00 88 TRP A O 13
ATOM 21328 N N . ALA A 1 89 ? -5.389 0.032 4.429 1.00 0.00 89 ALA A N 13
ATOM 21329 C CA . ALA A 1 89 ? -4.521 -0.451 5.497 1.00 0.00 89 ALA A CA 13
ATOM 21330 C C . ALA A 1 89 ? -4.929 0.136 6.844 1.00 0.00 89 ALA A C 13
ATOM 21331 O O . ALA A 1 89 ? -5.253 -0.597 7.777 1.00 0.00 89 ALA A O 13
ATOM 21338 N N . GLU A 1 90 ? -4.910 1.462 6.936 1.00 0.00 90 GLU A N 13
ATOM 21339 C CA . GLU A 1 90 ? -5.276 2.146 8.171 1.00 0.00 90 GLU A CA 13
ATOM 21340 C C . GLU A 1 90 ? -6.792 2.280 8.289 1.00 0.00 90 GLU A C 13
ATOM 21341 O O . GLU A 1 90 ? -7.472 2.749 7.376 1.00 0.00 90 GLU A O 13
ATOM 21353 N N . PRO A 1 91 ? -7.335 1.859 9.441 1.00 0.00 91 PRO A N 13
ATOM 21354 C CA . PRO A 1 91 ? -8.775 1.922 9.707 1.00 0.00 91 PRO A CA 13
ATOM 21355 C C . PRO A 1 91 ? -9.270 3.353 9.883 1.00 0.00 91 PRO A C 13
ATOM 21356 O O . PRO A 1 91 ? -10.236 3.768 9.244 1.00 0.00 91 PRO A O 13
ATOM 21367 N N . GLU A 1 92 ? -8.601 4.103 10.754 1.00 0.00 92 GLU A N 13
ATOM 21368 C CA . GLU A 1 92 ? -8.975 5.489 11.013 1.00 0.00 92 GLU A CA 13
ATOM 21369 C C . GLU A 1 92 ? -7.817 6.256 11.644 1.00 0.00 92 GLU A C 13
ATOM 21370 O O . GLU A 1 92 ? -7.511 6.079 12.824 1.00 0.00 92 GLU A O 13
ATOM 21382 N N . ILE A 1 93 ? -7.177 7.107 10.850 1.00 0.00 93 ILE A N 13
ATOM 21383 C CA . ILE A 1 93 ? -6.053 7.902 11.331 1.00 0.00 93 ILE A CA 13
ATOM 21384 C C . ILE A 1 93 ? -6.535 9.128 12.098 1.00 0.00 93 ILE A C 13
ATOM 21385 O O . ILE A 1 93 ? -7.737 9.348 12.245 1.00 0.00 93 ILE A O 13
ATOM 21401 N N . ASP A 1 94 ? -5.589 9.923 12.585 1.00 0.00 94 ASP A N 13
ATOM 21402 C CA . ASP A 1 94 ? -5.916 11.130 13.336 1.00 0.00 94 ASP A CA 13
ATOM 21403 C C . ASP A 1 94 ? -6.107 12.318 12.398 1.00 0.00 94 ASP A C 13
ATOM 21404 O O . ASP A 1 94 ? -5.678 13.433 12.696 1.00 0.00 94 ASP A O 13
ATOM 21413 N N . VAL A 1 95 ? -6.754 12.072 11.263 1.00 0.00 95 VAL A N 13
ATOM 21414 C CA . VAL A 1 95 ? -7.002 13.121 10.282 1.00 0.00 95 VAL A CA 13
ATOM 21415 C C . VAL A 1 95 ? -7.876 14.225 10.866 1.00 0.00 95 VAL A C 13
ATOM 21416 O O . VAL A 1 95 ? -7.848 15.365 10.402 1.00 0.00 95 VAL A O 13
ATOM 21429 N N . ASP A 1 96 ? -8.652 13.879 11.887 1.00 0.00 96 ASP A N 13
ATOM 21430 C CA . ASP A 1 96 ? -9.534 14.841 12.538 1.00 0.00 96 ASP A CA 13
ATOM 21431 C C . ASP A 1 96 ? -8.731 15.971 13.175 1.00 0.00 96 ASP A C 13
ATOM 21432 O O . ASP A 1 96 ? -9.082 17.143 13.045 1.00 0.00 96 ASP A O 13
ATOM 21441 N N . GLU A 1 97 ? -7.653 15.609 13.863 1.00 0.00 97 GLU A N 13
ATOM 21442 C CA . GLU A 1 97 ? -6.802 16.593 14.521 1.00 0.00 97 GLU A CA 13
ATOM 21443 C C . GLU A 1 97 ? -5.726 17.106 13.568 1.00 0.00 97 GLU A C 13
ATOM 21444 O O . GLU A 1 97 ? -5.532 18.314 13.427 1.00 0.00 97 GLU A O 13
ATOM 21456 N N . ASP A 1 98 ? -5.030 16.181 12.917 1.00 0.00 98 ASP A N 13
ATOM 21457 C CA . ASP A 1 98 ? -3.974 16.539 11.977 1.00 0.00 98 ASP A CA 13
ATOM 21458 C C . ASP A 1 98 ? -4.050 15.677 10.721 1.00 0.00 98 ASP A C 13
ATOM 21459 O O . ASP A 1 98 ? -3.866 14.461 10.778 1.00 0.00 98 ASP A O 13
ATOM 21468 N N . VAL A 1 99 ? -4.324 16.314 9.587 1.00 0.00 99 VAL A N 13
ATOM 21469 C CA . VAL A 1 99 ? -4.424 15.606 8.317 1.00 0.00 99 VAL A CA 13
ATOM 21470 C C . VAL A 1 99 ? -3.576 16.279 7.244 1.00 0.00 99 VAL A C 13
ATOM 21471 O O . VAL A 1 99 ? -3.068 15.621 6.336 1.00 0.00 99 VAL A O 13
ATOM 21484 N N . MET A 1 100 ? -3.425 17.595 7.355 1.00 0.00 100 MET A N 13
ATOM 21485 C CA . MET A 1 100 ? -2.636 18.357 6.395 1.00 0.00 100 MET A CA 13
ATOM 21486 C C . MET A 1 100 ? -1.146 18.237 6.698 1.00 0.00 100 MET A C 13
ATOM 21487 O O . MET A 1 100 ? -0.754 17.644 7.703 1.00 0.00 100 MET A O 13
ATOM 21501 N N . GLU A 1 101 ? -0.320 18.802 5.823 1.00 0.00 101 GLU A N 13
ATOM 21502 C CA . GLU A 1 101 ? 1.127 18.755 5.998 1.00 0.00 101 GLU A CA 13
ATOM 21503 C C . GLU A 1 101 ? 1.798 19.933 5.296 1.00 0.00 101 GLU A C 13
ATOM 21504 O O . GLU A 1 101 ? 1.269 20.476 4.325 1.00 0.00 101 GLU A O 13
ATOM 21516 N N . THR A 1 102 ? 2.967 20.323 5.794 1.00 0.00 102 THR A N 13
ATOM 21517 C CA . THR A 1 102 ? 3.710 21.436 5.218 1.00 0.00 102 THR A CA 13
ATOM 21518 C C . THR A 1 102 ? 5.032 20.964 4.621 1.00 0.00 102 THR A C 13
ATOM 21519 O O . THR A 1 102 ? 5.454 19.829 4.842 1.00 0.00 102 THR A O 13
ATOM 21530 N N . VAL A 1 103 ? 5.681 21.843 3.865 1.00 0.00 103 VAL A N 13
ATOM 21531 C CA . VAL A 1 103 ? 6.957 21.517 3.238 1.00 0.00 103 VAL A CA 13
ATOM 21532 C C . VAL A 1 103 ? 7.905 22.710 3.269 1.00 0.00 103 VAL A C 13
ATOM 21533 O O . VAL A 1 103 ? 7.539 23.818 2.877 1.00 0.00 103 VAL A O 13
ATOM 21546 N N . SER A 1 104 ? 9.127 22.476 3.736 1.00 0.00 104 SER A N 13
ATOM 21547 C CA . SER A 1 104 ? 10.129 23.532 3.821 1.00 0.00 104 SER A CA 13
ATOM 21548 C C . SER A 1 104 ? 11.473 22.971 4.274 1.00 0.00 104 SER A C 13
ATOM 21549 O O . SER A 1 104 ? 11.603 22.460 5.385 1.00 0.00 104 SER A O 13
ATOM 21557 N N . GLY A 1 105 ? 12.473 23.070 3.402 1.00 0.00 105 GLY A N 13
ATOM 21558 C CA . GLY A 1 105 ? 13.795 22.568 3.729 1.00 0.00 105 GLY A CA 13
ATOM 21559 C C . GLY A 1 105 ? 14.713 23.654 4.254 1.00 0.00 105 GLY A C 13
ATOM 21560 O O . GLY A 1 105 ? 14.778 24.758 3.712 1.00 0.00 105 GLY A O 13
ATOM 21564 N N . PRO A 1 106 ? 15.445 23.345 5.335 1.00 0.00 106 PRO A N 13
ATOM 21565 C CA . PRO A 1 106 ? 16.376 24.290 5.957 1.00 0.00 106 PRO A CA 13
ATOM 21566 C C . PRO A 1 106 ? 17.599 24.557 5.086 1.00 0.00 106 PRO A C 13
ATOM 21567 O O . PRO A 1 106 ? 17.769 23.942 4.034 1.00 0.00 106 PRO A O 13
ATOM 21578 N N . SER A 1 107 ? 18.448 25.478 5.532 1.00 0.00 107 SER A N 13
ATOM 21579 C CA . SER A 1 107 ? 19.653 25.829 4.791 1.00 0.00 107 SER A CA 13
ATOM 21580 C C . SER A 1 107 ? 20.837 26.016 5.735 1.00 0.00 107 SER A C 13
ATOM 21581 O O . SER A 1 107 ? 20.682 25.980 6.956 1.00 0.00 107 SER A O 13
ATOM 21589 N N . SER A 1 108 ? 22.019 26.215 5.161 1.00 0.00 108 SER A N 13
ATOM 21590 C CA . SER A 1 108 ? 23.230 26.404 5.950 1.00 0.00 108 SER A CA 13
ATOM 21591 C C . SER A 1 108 ? 24.004 27.629 5.472 1.00 0.00 108 SER A C 13
ATOM 21592 O O . SER A 1 108 ? 24.453 27.686 4.328 1.00 0.00 108 SER A O 13
ATOM 21600 N N . GLY A 1 109 ? 24.156 28.608 6.359 1.00 0.00 109 GLY A N 13
ATOM 21601 C CA . GLY A 1 109 ? 24.876 29.819 6.010 1.00 0.00 109 GLY A CA 13
ATOM 21602 C C . GLY A 1 109 ? 26.238 29.532 5.411 1.00 0.00 109 GLY A C 13
ATOM 21603 O O . GLY A 1 109 ? 26.755 30.321 4.620 1.00 0.00 109 GLY A O 13
ATOM 21607 N N . GLY A 1 1 ? -6.313 20.039 -6.069 1.00 0.00 1 GLY A N 14
ATOM 21608 C CA . GLY A 1 1 ? -6.935 20.156 -4.763 1.00 0.00 1 GLY A CA 14
ATOM 21609 C C . GLY A 1 1 ? -6.438 21.361 -3.990 1.00 0.00 1 GLY A C 14
ATOM 21610 O O . GLY A 1 1 ? -5.298 21.792 -4.165 1.00 0.00 1 GLY A O 14
ATOM 21614 N N . SER A 1 2 ? -7.295 21.907 -3.133 1.00 0.00 2 SER A N 14
ATOM 21615 C CA . SER A 1 2 ? -6.938 23.074 -2.334 1.00 0.00 2 SER A CA 14
ATOM 21616 C C . SER A 1 2 ? -6.462 22.656 -0.946 1.00 0.00 2 SER A C 14
ATOM 21617 O O . SER A 1 2 ? -5.424 23.115 -0.470 1.00 0.00 2 SER A O 14
ATOM 21625 N N . SER A 1 3 ? -7.229 21.782 -0.302 1.00 0.00 3 SER A N 14
ATOM 21626 C CA . SER A 1 3 ? -6.889 21.305 1.033 1.00 0.00 3 SER A CA 14
ATOM 21627 C C . SER A 1 3 ? -5.888 20.156 0.960 1.00 0.00 3 SER A C 14
ATOM 21628 O O . SER A 1 3 ? -6.224 19.050 0.538 1.00 0.00 3 SER A O 14
ATOM 21636 N N . GLY A 1 4 ? -4.655 20.426 1.376 1.00 0.00 4 GLY A N 14
ATOM 21637 C CA . GLY A 1 4 ? -3.622 19.406 1.350 1.00 0.00 4 GLY A CA 14
ATOM 21638 C C . GLY A 1 4 ? -3.615 18.557 2.606 1.00 0.00 4 GLY A C 14
ATOM 21639 O O . GLY A 1 4 ? -4.284 18.881 3.587 1.00 0.00 4 GLY A O 14
ATOM 21643 N N . SER A 1 5 ? -2.858 17.464 2.575 1.00 0.00 5 SER A N 14
ATOM 21644 C CA . SER A 1 5 ? -2.771 16.562 3.717 1.00 0.00 5 SER A CA 14
ATOM 21645 C C . SER A 1 5 ? -1.374 15.961 3.829 1.00 0.00 5 SER A C 14
ATOM 21646 O O . SER A 1 5 ? -0.571 16.051 2.900 1.00 0.00 5 SER A O 14
ATOM 21654 N N . SER A 1 6 ? -1.091 15.347 4.974 1.00 0.00 6 SER A N 14
ATOM 21655 C CA . SER A 1 6 ? 0.211 14.733 5.210 1.00 0.00 6 SER A CA 14
ATOM 21656 C C . SER A 1 6 ? 0.189 13.885 6.478 1.00 0.00 6 SER A C 14
ATOM 21657 O O . SER A 1 6 ? -0.237 14.343 7.538 1.00 0.00 6 SER A O 14
ATOM 21665 N N . GLY A 1 7 ? 0.652 12.644 6.361 1.00 0.00 7 GLY A N 14
ATOM 21666 C CA . GLY A 1 7 ? 0.677 11.751 7.504 1.00 0.00 7 GLY A CA 14
ATOM 21667 C C . GLY A 1 7 ? 0.976 10.317 7.113 1.00 0.00 7 GLY A C 14
ATOM 21668 O O . GLY A 1 7 ? 1.651 10.067 6.115 1.00 0.00 7 GLY A O 14
ATOM 21672 N N . ASN A 1 8 ? 0.474 9.373 7.903 1.00 0.00 8 ASN A N 14
ATOM 21673 C CA . ASN A 1 8 ? 0.693 7.956 7.634 1.00 0.00 8 ASN A CA 14
ATOM 21674 C C . ASN A 1 8 ? -0.397 7.400 6.723 1.00 0.00 8 ASN A C 14
ATOM 21675 O O . ASN A 1 8 ? -1.556 7.285 7.123 1.00 0.00 8 ASN A O 14
ATOM 21686 N N . CYS A 1 9 ? -0.017 7.057 5.497 1.00 0.00 9 CYS A N 14
ATOM 21687 C CA . CYS A 1 9 ? -0.961 6.513 4.528 1.00 0.00 9 CYS A CA 14
ATOM 21688 C C . CYS A 1 9 ? -0.345 5.345 3.765 1.00 0.00 9 CYS A C 14
ATOM 21689 O O . CYS A 1 9 ? 0.645 5.510 3.051 1.00 0.00 9 CYS A O 14
ATOM 21697 N N . ARG A 1 10 ? -0.936 4.165 3.921 1.00 0.00 10 ARG A N 14
ATOM 21698 C CA . ARG A 1 10 ? -0.443 2.969 3.250 1.00 0.00 10 ARG A CA 14
ATOM 21699 C C . ARG A 1 10 ? -1.591 2.193 2.610 1.00 0.00 10 ARG A C 14
ATOM 21700 O O . ARG A 1 10 ? -2.706 2.169 3.134 1.00 0.00 10 ARG A O 14
ATOM 21721 N N . LEU A 1 11 ? -1.311 1.560 1.476 1.00 0.00 11 LEU A N 14
ATOM 21722 C CA . LEU A 1 11 ? -2.320 0.783 0.765 1.00 0.00 11 LEU A CA 14
ATOM 21723 C C . LEU A 1 11 ? -2.084 -0.713 0.947 1.00 0.00 11 LEU A C 14
ATOM 21724 O O . LEU A 1 11 ? -0.944 -1.179 0.930 1.00 0.00 11 LEU A O 14
ATOM 21740 N N . PHE A 1 12 ? -3.168 -1.461 1.120 1.00 0.00 12 PHE A N 14
ATOM 21741 C CA . PHE A 1 12 ? -3.080 -2.905 1.304 1.00 0.00 12 PHE A CA 14
ATOM 21742 C C . PHE A 1 12 ? -3.098 -3.627 -0.040 1.00 0.00 12 PHE A C 14
ATOM 21743 O O . PHE A 1 12 ? -4.153 -3.789 -0.655 1.00 0.00 12 PHE A O 14
ATOM 21760 N N . ILE A 1 13 ? -1.924 -4.058 -0.489 1.00 0.00 13 ILE A N 14
ATOM 21761 C CA . ILE A 1 13 ? -1.805 -4.763 -1.760 1.00 0.00 13 ILE A CA 14
ATOM 21762 C C . ILE A 1 13 ? -1.690 -6.268 -1.544 1.00 0.00 13 ILE A C 14
ATOM 21763 O O . ILE A 1 13 ? -0.683 -6.757 -1.034 1.00 0.00 13 ILE A O 14
ATOM 21779 N N . GLY A 1 14 ? -2.728 -6.999 -1.940 1.00 0.00 14 GLY A N 14
ATOM 21780 C CA . GLY A 1 14 ? -2.722 -8.441 -1.783 1.00 0.00 14 GLY A CA 14
ATOM 21781 C C . GLY A 1 14 ? -2.839 -9.168 -3.108 1.00 0.00 14 GLY A C 14
ATOM 21782 O O . GLY A 1 14 ? -3.432 -8.655 -4.056 1.00 0.00 14 GLY A O 14
ATOM 21786 N N . GLY A 1 15 ? -2.270 -10.368 -3.175 1.00 0.00 15 GLY A N 14
ATOM 21787 C CA . GLY A 1 15 ? -2.323 -11.147 -4.399 1.00 0.00 15 GLY A CA 14
ATOM 21788 C C . GLY A 1 15 ? -1.060 -11.015 -5.226 1.00 0.00 15 GLY A C 14
ATOM 21789 O O . GLY A 1 15 ? -1.095 -11.142 -6.450 1.00 0.00 15 GLY A O 14
ATOM 21793 N N . ILE A 1 16 ? 0.059 -10.758 -4.556 1.00 0.00 16 ILE A N 14
ATOM 21794 C CA . ILE A 1 16 ? 1.339 -10.608 -5.238 1.00 0.00 16 ILE A CA 14
ATOM 21795 C C . ILE A 1 16 ? 2.229 -11.824 -5.009 1.00 0.00 16 ILE A C 14
ATOM 21796 O O . ILE A 1 16 ? 2.116 -12.528 -4.005 1.00 0.00 16 ILE A O 14
ATOM 21812 N N . PRO A 1 17 ? 3.139 -12.079 -5.962 1.00 0.00 17 PRO A N 14
ATOM 21813 C CA . PRO A 1 17 ? 4.068 -13.210 -5.886 1.00 0.00 17 PRO A CA 14
ATOM 21814 C C . PRO A 1 17 ? 5.118 -13.025 -4.796 1.00 0.00 17 PRO A C 14
ATOM 21815 O O . PRO A 1 17 ? 5.376 -11.907 -4.350 1.00 0.00 17 PRO A O 14
ATOM 21826 N N . LYS A 1 18 ? 5.722 -14.130 -4.370 1.00 0.00 18 LYS A N 14
ATOM 21827 C CA . LYS A 1 18 ? 6.746 -14.090 -3.332 1.00 0.00 18 LYS A CA 14
ATOM 21828 C C . LYS A 1 18 ? 8.128 -13.872 -3.940 1.00 0.00 18 LYS A C 14
ATOM 21829 O O . LYS A 1 18 ? 8.834 -12.932 -3.576 1.00 0.00 18 LYS A O 14
ATOM 21848 N N . MET A 1 19 ? 8.506 -14.744 -4.868 1.00 0.00 19 MET A N 14
ATOM 21849 C CA . MET A 1 19 ? 9.803 -14.644 -5.527 1.00 0.00 19 MET A CA 14
ATOM 21850 C C . MET A 1 19 ? 10.169 -13.186 -5.788 1.00 0.00 19 MET A C 14
ATOM 21851 O O . MET A 1 19 ? 11.347 -12.834 -5.862 1.00 0.00 19 MET A O 14
ATOM 21865 N N . LYS A 1 20 ? 9.153 -12.342 -5.927 1.00 0.00 20 LYS A N 14
ATOM 21866 C CA . LYS A 1 20 ? 9.366 -10.921 -6.178 1.00 0.00 20 LYS A CA 14
ATOM 21867 C C . LYS A 1 20 ? 9.824 -10.207 -4.910 1.00 0.00 20 LYS A C 14
ATOM 21868 O O . LYS A 1 20 ? 9.544 -10.654 -3.798 1.00 0.00 20 LYS A O 14
ATOM 21887 N N . LYS A 1 21 ? 10.528 -9.094 -5.085 1.00 0.00 21 LYS A N 14
ATOM 21888 C CA . LYS A 1 21 ? 11.022 -8.315 -3.956 1.00 0.00 21 LYS A CA 14
ATOM 21889 C C . LYS A 1 21 ? 10.430 -6.910 -3.964 1.00 0.00 21 LYS A C 14
ATOM 21890 O O . LYS A 1 21 ? 9.834 -6.483 -4.952 1.00 0.00 21 LYS A O 14
ATOM 21909 N N . ARG A 1 22 ? 10.599 -6.195 -2.856 1.00 0.00 22 ARG A N 14
ATOM 21910 C CA . ARG A 1 22 ? 10.081 -4.838 -2.736 1.00 0.00 22 ARG A CA 14
ATOM 21911 C C . ARG A 1 22 ? 10.588 -3.959 -3.875 1.00 0.00 22 ARG A C 14
ATOM 21912 O O . ARG A 1 22 ? 9.817 -3.235 -4.503 1.00 0.00 22 ARG A O 14
ATOM 21933 N N . GLU A 1 23 ? 11.890 -4.030 -4.136 1.00 0.00 23 GLU A N 14
ATOM 21934 C CA . GLU A 1 23 ? 12.500 -3.240 -5.199 1.00 0.00 23 GLU A CA 14
ATOM 21935 C C . GLU A 1 23 ? 11.689 -3.345 -6.488 1.00 0.00 23 GLU A C 14
ATOM 21936 O O . GLU A 1 23 ? 11.601 -2.388 -7.257 1.00 0.00 23 GLU A O 14
ATOM 21948 N N . GLU A 1 24 ? 11.100 -4.514 -6.716 1.00 0.00 24 GLU A N 14
ATOM 21949 C CA . GLU A 1 24 ? 10.298 -4.744 -7.912 1.00 0.00 24 GLU A CA 14
ATOM 21950 C C . GLU A 1 24 ? 8.873 -4.232 -7.719 1.00 0.00 24 GLU A C 14
ATOM 21951 O O . GLU A 1 24 ? 8.307 -3.592 -8.606 1.00 0.00 24 GLU A O 14
ATOM 21963 N N . ILE A 1 25 ? 8.301 -4.517 -6.554 1.00 0.00 25 ILE A N 14
ATOM 21964 C CA . ILE A 1 25 ? 6.944 -4.085 -6.244 1.00 0.00 25 ILE A CA 14
ATOM 21965 C C . ILE A 1 25 ? 6.820 -2.567 -6.319 1.00 0.00 25 ILE A C 14
ATOM 21966 O O . ILE A 1 25 ? 5.968 -2.037 -7.033 1.00 0.00 25 ILE A O 14
ATOM 21982 N N . LEU A 1 26 ? 7.676 -1.872 -5.578 1.00 0.00 26 LEU A N 14
ATOM 21983 C CA . LEU A 1 26 ? 7.664 -0.413 -5.561 1.00 0.00 26 LEU A CA 14
ATOM 21984 C C . LEU A 1 26 ? 7.529 0.147 -6.973 1.00 0.00 26 LEU A C 14
ATOM 21985 O O . LEU A 1 26 ? 6.625 0.932 -7.255 1.00 0.00 26 LEU A O 14
ATOM 22001 N N . GLU A 1 27 ? 8.434 -0.265 -7.856 1.00 0.00 27 GLU A N 14
ATOM 22002 C CA . GLU A 1 27 ? 8.414 0.195 -9.240 1.00 0.00 27 GLU A CA 14
ATOM 22003 C C . GLU A 1 27 ? 7.045 -0.040 -9.872 1.00 0.00 27 GLU A C 14
ATOM 22004 O O . GLU A 1 27 ? 6.350 0.906 -10.242 1.00 0.00 27 GLU A O 14
ATOM 22016 N N . GLU A 1 28 ? 6.666 -1.309 -9.993 1.00 0.00 28 GLU A N 14
ATOM 22017 C CA . GLU A 1 28 ? 5.381 -1.668 -10.581 1.00 0.00 28 GLU A CA 14
ATOM 22018 C C . GLU A 1 28 ? 4.264 -0.790 -10.027 1.00 0.00 28 GLU A C 14
ATOM 22019 O O . GLU A 1 28 ? 3.217 -0.629 -10.656 1.00 0.00 28 GLU A O 14
ATOM 22031 N N . ILE A 1 29 ? 4.493 -0.225 -8.847 1.00 0.00 29 ILE A N 14
ATOM 22032 C CA . ILE A 1 29 ? 3.507 0.638 -8.208 1.00 0.00 29 ILE A CA 14
ATOM 22033 C C . ILE A 1 29 ? 3.706 2.094 -8.614 1.00 0.00 29 ILE A C 14
ATOM 22034 O O . ILE A 1 29 ? 2.740 2.827 -8.827 1.00 0.00 29 ILE A O 14
ATOM 22050 N N . ALA A 1 30 ? 4.965 2.507 -8.719 1.00 0.00 30 ALA A N 14
ATOM 22051 C CA . ALA A 1 30 ? 5.290 3.875 -9.103 1.00 0.00 30 ALA A CA 14
ATOM 22052 C C . ALA A 1 30 ? 4.675 4.228 -10.452 1.00 0.00 30 ALA A C 14
ATOM 22053 O O . ALA A 1 30 ? 4.611 5.398 -10.831 1.00 0.00 30 ALA A O 14
ATOM 22060 N N . LYS A 1 31 ? 4.223 3.209 -11.176 1.00 0.00 31 LYS A N 14
ATOM 22061 C CA . LYS A 1 31 ? 3.611 3.411 -12.484 1.00 0.00 31 LYS A CA 14
ATOM 22062 C C . LYS A 1 31 ? 2.095 3.263 -12.405 1.00 0.00 31 LYS A C 14
ATOM 22063 O O . LYS A 1 31 ? 1.352 4.130 -12.864 1.00 0.00 31 LYS A O 14
ATOM 22082 N N . VAL A 1 32 ? 1.643 2.159 -11.817 1.00 0.00 32 VAL A N 14
ATOM 22083 C CA . VAL A 1 32 ? 0.215 1.899 -11.675 1.00 0.00 32 VAL A CA 14
ATOM 22084 C C . VAL A 1 32 ? -0.438 2.914 -10.745 1.00 0.00 32 VAL A C 14
ATOM 22085 O O . VAL A 1 32 ? -1.633 3.195 -10.853 1.00 0.00 32 VAL A O 14
ATOM 22098 N N . THR A 1 33 ? 0.353 3.464 -9.828 1.00 0.00 33 THR A N 14
ATOM 22099 C CA . THR A 1 33 ? -0.149 4.448 -8.877 1.00 0.00 33 THR A CA 14
ATOM 22100 C C . THR A 1 33 ? 0.898 5.518 -8.590 1.00 0.00 33 THR A C 14
ATOM 22101 O O . THR A 1 33 ? 1.899 5.257 -7.923 1.00 0.00 33 THR A O 14
ATOM 22112 N N . GLU A 1 34 ? 0.661 6.724 -9.098 1.00 0.00 34 GLU A N 14
ATOM 22113 C CA . GLU A 1 34 ? 1.585 7.833 -8.895 1.00 0.00 34 GLU A CA 14
ATOM 22114 C C . GLU A 1 34 ? 1.348 8.498 -7.543 1.00 0.00 34 GLU A C 14
ATOM 22115 O O . GLU A 1 34 ? 0.209 8.766 -7.161 1.00 0.00 34 GLU A O 14
ATOM 22127 N N . GLY A 1 35 ? 2.433 8.762 -6.821 1.00 0.00 35 GLY A N 14
ATOM 22128 C CA . GLY A 1 35 ? 2.323 9.393 -5.519 1.00 0.00 35 GLY A CA 14
ATOM 22129 C C . GLY A 1 35 ? 2.809 8.496 -4.397 1.00 0.00 35 GLY A C 14
ATOM 22130 O O . GLY A 1 35 ? 2.536 8.753 -3.225 1.00 0.00 35 GLY A O 14
ATOM 22134 N N . VAL A 1 36 ? 3.530 7.439 -4.757 1.00 0.00 36 VAL A N 14
ATOM 22135 C CA . VAL A 1 36 ? 4.054 6.501 -3.772 1.00 0.00 36 VAL A CA 14
ATOM 22136 C C . VAL A 1 36 ? 5.368 7.000 -3.182 1.00 0.00 36 VAL A C 14
ATOM 22137 O O . VAL A 1 36 ? 6.062 7.818 -3.788 1.00 0.00 36 VAL A O 14
ATOM 22150 N N . LEU A 1 37 ? 5.705 6.503 -1.997 1.00 0.00 37 LEU A N 14
ATOM 22151 C CA . LEU A 1 37 ? 6.937 6.898 -1.324 1.00 0.00 37 LEU A CA 14
ATOM 22152 C C . LEU A 1 37 ? 7.864 5.701 -1.138 1.00 0.00 37 LEU A C 14
ATOM 22153 O O . LEU A 1 37 ? 9.054 5.771 -1.449 1.00 0.00 37 LEU A O 14
ATOM 22169 N N . ASP A 1 38 ? 7.312 4.604 -0.633 1.00 0.00 38 ASP A N 14
ATOM 22170 C CA . ASP A 1 38 ? 8.088 3.390 -0.409 1.00 0.00 38 ASP A CA 14
ATOM 22171 C C . ASP A 1 38 ? 7.171 2.189 -0.202 1.00 0.00 38 ASP A C 14
ATOM 22172 O O . ASP A 1 38 ? 6.002 2.341 0.153 1.00 0.00 38 ASP A O 14
ATOM 22181 N N . VAL A 1 39 ? 7.709 0.995 -0.427 1.00 0.00 39 VAL A N 14
ATOM 22182 C CA . VAL A 1 39 ? 6.939 -0.233 -0.265 1.00 0.00 39 VAL A CA 14
ATOM 22183 C C . VAL A 1 39 ? 7.526 -1.108 0.837 1.00 0.00 39 VAL A C 14
ATOM 22184 O O . VAL A 1 39 ? 8.741 -1.290 0.918 1.00 0.00 39 VAL A O 14
ATOM 22197 N N . ILE A 1 40 ? 6.655 -1.648 1.683 1.00 0.00 40 ILE A N 14
ATOM 22198 C CA . ILE A 1 40 ? 7.087 -2.506 2.779 1.00 0.00 40 ILE A CA 14
ATOM 22199 C C . ILE A 1 40 ? 6.496 -3.905 2.648 1.00 0.00 40 ILE A C 14
ATOM 22200 O O . ILE A 1 40 ? 5.294 -4.103 2.831 1.00 0.00 40 ILE A O 14
ATOM 22216 N N . VAL A 1 41 ? 7.348 -4.875 2.331 1.00 0.00 41 VAL A N 14
ATOM 22217 C CA . VAL A 1 41 ? 6.911 -6.257 2.178 1.00 0.00 41 VAL A CA 14
ATOM 22218 C C . VAL A 1 41 ? 7.318 -7.099 3.383 1.00 0.00 41 VAL A C 14
ATOM 22219 O O . VAL A 1 41 ? 8.480 -7.481 3.522 1.00 0.00 41 VAL A O 14
ATOM 22232 N N . TYR A 1 42 ? 6.354 -7.383 4.251 1.00 0.00 42 TYR A N 14
ATOM 22233 C CA . TYR A 1 42 ? 6.612 -8.178 5.446 1.00 0.00 42 TYR A CA 14
ATOM 22234 C C . TYR A 1 42 ? 5.319 -8.776 5.992 1.00 0.00 42 TYR A C 14
ATOM 22235 O O . TYR A 1 42 ? 4.224 -8.391 5.585 1.00 0.00 42 TYR A O 14
ATOM 22253 N N . ALA A 1 43 ? 5.456 -9.720 6.918 1.00 0.00 43 ALA A N 14
ATOM 22254 C CA . ALA A 1 43 ? 4.300 -10.369 7.523 1.00 0.00 43 ALA A CA 14
ATOM 22255 C C . ALA A 1 43 ? 4.437 -10.431 9.041 1.00 0.00 43 ALA A C 14
ATOM 22256 O O . ALA A 1 43 ? 3.529 -10.034 9.772 1.00 0.00 43 ALA A O 14
ATOM 22263 N N . SER A 1 44 ? 5.576 -10.931 9.508 1.00 0.00 44 SER A N 14
ATOM 22264 C CA . SER A 1 44 ? 5.830 -11.048 10.939 1.00 0.00 44 SER A CA 14
ATOM 22265 C C . SER A 1 44 ? 7.045 -10.220 11.345 1.00 0.00 44 SER A C 14
ATOM 22266 O O . SER A 1 44 ? 6.960 -9.359 12.220 1.00 0.00 44 SER A O 14
ATOM 22274 N N . ALA A 1 45 ? 8.177 -10.489 10.703 1.00 0.00 45 ALA A N 14
ATOM 22275 C CA . ALA A 1 45 ? 9.411 -9.768 10.995 1.00 0.00 45 ALA A CA 14
ATOM 22276 C C . ALA A 1 45 ? 9.844 -8.918 9.805 1.00 0.00 45 ALA A C 14
ATOM 22277 O O . ALA A 1 45 ? 9.952 -7.697 9.910 1.00 0.00 45 ALA A O 14
ATOM 22284 N N . ALA A 1 46 ? 10.092 -9.572 8.675 1.00 0.00 46 ALA A N 14
ATOM 22285 C CA . ALA A 1 46 ? 10.513 -8.875 7.466 1.00 0.00 46 ALA A CA 14
ATOM 22286 C C . ALA A 1 46 ? 10.169 -9.683 6.219 1.00 0.00 46 ALA A C 14
ATOM 22287 O O . ALA A 1 46 ? 9.592 -10.767 6.310 1.00 0.00 46 ALA A O 14
ATOM 22294 N N . ASP A 1 47 ? 10.527 -9.149 5.057 1.00 0.00 47 ASP A N 14
ATOM 22295 C CA . ASP A 1 47 ? 10.256 -9.821 3.791 1.00 0.00 47 ASP A CA 14
ATOM 22296 C C . ASP A 1 47 ? 10.475 -11.325 3.917 1.00 0.00 47 ASP A C 14
ATOM 22297 O O . ASP A 1 47 ? 11.605 -11.789 4.072 1.00 0.00 47 ASP A O 14
ATOM 22306 N N . LYS A 1 48 ? 9.386 -12.084 3.851 1.00 0.00 48 LYS A N 14
ATOM 22307 C CA . LYS A 1 48 ? 9.457 -13.536 3.957 1.00 0.00 48 LYS A CA 14
ATOM 22308 C C . LYS A 1 48 ? 8.553 -14.202 2.924 1.00 0.00 48 LYS A C 14
ATOM 22309 O O . LYS A 1 48 ? 7.467 -13.707 2.625 1.00 0.00 48 LYS A O 14
ATOM 22328 N N . MET A 1 49 ? 9.009 -15.328 2.384 1.00 0.00 49 MET A N 14
ATOM 22329 C CA . MET A 1 49 ? 8.239 -16.062 1.387 1.00 0.00 49 MET A CA 14
ATOM 22330 C C . MET A 1 49 ? 6.856 -16.419 1.922 1.00 0.00 49 MET A C 14
ATOM 22331 O O . MET A 1 49 ? 5.970 -16.818 1.166 1.00 0.00 49 MET A O 14
ATOM 22345 N N . LYS A 1 50 ? 6.677 -16.273 3.230 1.00 0.00 50 LYS A N 14
ATOM 22346 C CA . LYS A 1 50 ? 5.402 -16.579 3.868 1.00 0.00 50 LYS A CA 14
ATOM 22347 C C . LYS A 1 50 ? 4.623 -15.302 4.167 1.00 0.00 50 LYS A C 14
ATOM 22348 O O . LYS A 1 50 ? 3.751 -15.285 5.034 1.00 0.00 50 LYS A O 14
ATOM 22367 N N . ASN A 1 51 ? 4.943 -14.235 3.442 1.00 0.00 51 ASN A N 14
ATOM 22368 C CA . ASN A 1 51 ? 4.273 -12.954 3.630 1.00 0.00 51 ASN A CA 14
ATOM 22369 C C . ASN A 1 51 ? 2.925 -12.935 2.914 1.00 0.00 51 ASN A C 14
ATOM 22370 O O . ASN A 1 51 ? 2.573 -11.954 2.259 1.00 0.00 51 ASN A O 14
ATOM 22381 N N . ARG A 1 52 ? 2.177 -14.025 3.045 1.00 0.00 52 ARG A N 14
ATOM 22382 C CA . ARG A 1 52 ? 0.869 -14.135 2.410 1.00 0.00 52 ARG A CA 14
ATOM 22383 C C . ARG A 1 52 ? 0.854 -13.413 1.066 1.00 0.00 52 ARG A C 14
ATOM 22384 O O . ARG A 1 52 ? -0.148 -12.811 0.684 1.00 0.00 52 ARG A O 14
ATOM 22405 N N . GLY A 1 53 ? 1.975 -13.477 0.353 1.00 0.00 53 GLY A N 14
ATOM 22406 C CA . GLY A 1 53 ? 2.070 -12.825 -0.940 1.00 0.00 53 GLY A CA 14
ATOM 22407 C C . GLY A 1 53 ? 1.431 -11.451 -0.944 1.00 0.00 53 GLY A C 14
ATOM 22408 O O . GLY A 1 53 ? 0.636 -11.131 -1.829 1.00 0.00 53 GLY A O 14
ATOM 22412 N N . PHE A 1 54 ? 1.776 -10.636 0.047 1.00 0.00 54 PHE A N 14
ATOM 22413 C CA . PHE A 1 54 ? 1.228 -9.289 0.155 1.00 0.00 54 PHE A CA 14
ATOM 22414 C C . PHE A 1 54 ? 2.344 -8.257 0.286 1.00 0.00 54 PHE A C 14
ATOM 22415 O O . PHE A 1 54 ? 3.505 -8.606 0.497 1.00 0.00 54 PHE A O 14
ATOM 22432 N N . ALA A 1 55 ? 1.983 -6.984 0.159 1.00 0.00 55 ALA A N 14
ATOM 22433 C CA . ALA A 1 55 ? 2.952 -5.901 0.265 1.00 0.00 55 ALA A CA 14
ATOM 22434 C C . ALA A 1 55 ? 2.270 -4.588 0.634 1.00 0.00 55 ALA A C 14
ATOM 22435 O O . ALA A 1 55 ? 1.094 -4.381 0.331 1.00 0.00 55 ALA A O 14
ATOM 22442 N N . PHE A 1 56 ? 3.014 -3.704 1.290 1.00 0.00 56 PHE A N 14
ATOM 22443 C CA . PHE A 1 56 ? 2.479 -2.411 1.702 1.00 0.00 56 PHE A CA 14
ATOM 22444 C C . PHE A 1 56 ? 3.012 -1.293 0.810 1.00 0.00 56 PHE A C 14
ATOM 22445 O O . PHE A 1 56 ? 4.138 -1.360 0.317 1.00 0.00 56 PHE A O 14
ATOM 22462 N N . VAL A 1 57 ? 2.192 -0.266 0.605 1.00 0.00 57 VAL A N 14
ATOM 22463 C CA . VAL A 1 57 ? 2.579 0.866 -0.227 1.00 0.00 57 VAL A CA 14
ATOM 22464 C C . VAL A 1 57 ? 2.313 2.188 0.485 1.00 0.00 57 VAL A C 14
ATOM 22465 O O . VAL A 1 57 ? 1.168 2.627 0.589 1.00 0.00 57 VAL A O 14
ATOM 22478 N N . GLU A 1 58 ? 3.377 2.816 0.973 1.00 0.00 58 GLU A N 14
ATOM 22479 C CA . GLU A 1 58 ? 3.257 4.088 1.676 1.00 0.00 58 GLU A CA 14
ATOM 22480 C C . GLU A 1 58 ? 3.282 5.257 0.695 1.00 0.00 58 GLU A C 14
ATOM 22481 O O . GLU A 1 58 ? 4.252 5.443 -0.040 1.00 0.00 58 GLU A O 14
ATOM 22493 N N . TYR A 1 59 ? 2.209 6.040 0.689 1.00 0.00 59 TYR A N 14
ATOM 22494 C CA . TYR A 1 59 ? 2.106 7.188 -0.204 1.00 0.00 59 TYR A CA 14
ATOM 22495 C C . TYR A 1 59 ? 2.331 8.491 0.557 1.00 0.00 59 TYR A C 14
ATOM 22496 O O . TYR A 1 59 ? 1.792 8.688 1.645 1.00 0.00 59 TYR A O 14
ATOM 22514 N N . GLU A 1 60 ? 3.133 9.377 -0.026 1.00 0.00 60 GLU A N 14
ATOM 22515 C CA . GLU A 1 60 ? 3.431 10.662 0.597 1.00 0.00 60 GLU A CA 14
ATOM 22516 C C . GLU A 1 60 ? 2.157 11.480 0.792 1.00 0.00 60 GLU A C 14
ATOM 22517 O O . GLU A 1 60 ? 1.961 12.103 1.835 1.00 0.00 60 GLU A O 14
ATOM 22529 N N . SER A 1 61 ? 1.296 11.474 -0.221 1.00 0.00 61 SER A N 14
ATOM 22530 C CA . SER A 1 61 ? 0.044 12.219 -0.163 1.00 0.00 61 SER A CA 14
ATOM 22531 C C . SER A 1 61 ? -1.085 11.344 0.375 1.00 0.00 61 SER A C 14
ATOM 22532 O O . SER A 1 61 ? -1.365 10.272 -0.163 1.00 0.00 61 SER A O 14
ATOM 22540 N N . HIS A 1 62 ? -1.729 11.809 1.441 1.00 0.00 62 HIS A N 14
ATOM 22541 C CA . HIS A 1 62 ? -2.827 11.070 2.053 1.00 0.00 62 HIS A CA 14
ATOM 22542 C C . HIS A 1 62 ? -3.805 10.573 0.992 1.00 0.00 62 HIS A C 14
ATOM 22543 O O . HIS A 1 62 ? -4.398 9.504 1.133 1.00 0.00 62 HIS A O 14
ATOM 22557 N N . ARG A 1 63 ? -3.969 11.358 -0.068 1.00 0.00 63 ARG A N 14
ATOM 22558 C CA . ARG A 1 63 ? -4.877 10.999 -1.151 1.00 0.00 63 ARG A CA 14
ATOM 22559 C C . ARG A 1 63 ? -4.192 10.069 -2.149 1.00 0.00 63 ARG A C 14
ATOM 22560 O O . ARG A 1 63 ? -4.795 9.114 -2.637 1.00 0.00 63 ARG A O 14
ATOM 22581 N N . ALA A 1 64 ? -2.929 10.357 -2.448 1.00 0.00 64 ALA A N 14
ATOM 22582 C CA . ALA A 1 64 ? -2.162 9.547 -3.386 1.00 0.00 64 ALA A CA 14
ATOM 22583 C C . ALA A 1 64 ? -2.486 8.066 -3.224 1.00 0.00 64 ALA A C 14
ATOM 22584 O O . ALA A 1 64 ? -2.352 7.285 -4.166 1.00 0.00 64 ALA A O 14
ATOM 22591 N N . ALA A 1 65 ? -2.914 7.686 -2.025 1.00 0.00 65 ALA A N 14
ATOM 22592 C CA . ALA A 1 65 ? -3.258 6.298 -1.741 1.00 0.00 65 ALA A CA 14
ATOM 22593 C C . ALA A 1 65 ? -4.740 6.038 -1.990 1.00 0.00 65 ALA A C 14
ATOM 22594 O O . ALA A 1 65 ? -5.114 5.001 -2.536 1.00 0.00 65 ALA A O 14
ATOM 22601 N N . ALA A 1 66 ? -5.578 6.986 -1.585 1.00 0.00 66 ALA A N 14
ATOM 22602 C CA . ALA A 1 66 ? -7.019 6.860 -1.766 1.00 0.00 66 ALA A CA 14
ATOM 22603 C C . ALA A 1 66 ? -7.390 6.874 -3.245 1.00 0.00 66 ALA A C 14
ATOM 22604 O O . ALA A 1 66 ? -8.226 6.089 -3.692 1.00 0.00 66 ALA A O 14
ATOM 22611 N N . MET A 1 67 ? -6.763 7.770 -3.999 1.00 0.00 67 MET A N 14
ATOM 22612 C CA . MET A 1 67 ? -7.028 7.885 -5.429 1.00 0.00 67 MET A CA 14
ATOM 22613 C C . MET A 1 67 ? -6.232 6.847 -6.214 1.00 0.00 67 MET A C 14
ATOM 22614 O O . MET A 1 67 ? -6.473 6.636 -7.402 1.00 0.00 67 MET A O 14
ATOM 22628 N N . ALA A 1 68 ? -5.283 6.204 -5.542 1.00 0.00 68 ALA A N 14
ATOM 22629 C CA . ALA A 1 68 ? -4.453 5.188 -6.177 1.00 0.00 68 ALA A CA 14
ATOM 22630 C C . ALA A 1 68 ? -5.108 3.813 -6.094 1.00 0.00 68 ALA A C 14
ATOM 22631 O O . ALA A 1 68 ? -4.873 2.951 -6.941 1.00 0.00 68 ALA A O 14
ATOM 22638 N N . ARG A 1 69 ? -5.930 3.616 -5.068 1.00 0.00 69 ARG A N 14
ATOM 22639 C CA . ARG A 1 69 ? -6.617 2.345 -4.874 1.00 0.00 69 ARG A CA 14
ATOM 22640 C C . ARG A 1 69 ? -7.815 2.226 -5.812 1.00 0.00 69 ARG A C 14
ATOM 22641 O O . ARG A 1 69 ? -8.080 1.158 -6.364 1.00 0.00 69 ARG A O 14
ATOM 22662 N N . ARG A 1 70 ? -8.536 3.329 -5.987 1.00 0.00 70 ARG A N 14
ATOM 22663 C CA . ARG A 1 70 ? -9.706 3.347 -6.856 1.00 0.00 70 ARG A CA 14
ATOM 22664 C C . ARG A 1 70 ? -9.352 2.850 -8.254 1.00 0.00 70 ARG A C 14
ATOM 22665 O O . ARG A 1 70 ? -10.233 2.539 -9.056 1.00 0.00 70 ARG A O 14
ATOM 22686 N N . LYS A 1 71 ? -8.057 2.779 -8.541 1.00 0.00 71 LYS A N 14
ATOM 22687 C CA . LYS A 1 71 ? -7.585 2.319 -9.842 1.00 0.00 71 LYS A CA 14
ATOM 22688 C C . LYS A 1 71 ? -7.337 0.814 -9.830 1.00 0.00 71 LYS A C 14
ATOM 22689 O O . LYS A 1 71 ? -7.667 0.112 -10.787 1.00 0.00 71 LYS A O 14
ATOM 22708 N N . LEU A 1 72 ? -6.754 0.324 -8.741 1.00 0.00 72 LEU A N 14
ATOM 22709 C CA . LEU A 1 72 ? -6.463 -1.099 -8.604 1.00 0.00 72 LEU A CA 14
ATOM 22710 C C . LEU A 1 72 ? -7.542 -1.799 -7.783 1.00 0.00 72 LEU A C 14
ATOM 22711 O O . LEU A 1 72 ? -7.425 -2.983 -7.468 1.00 0.00 72 LEU A O 14
ATOM 22727 N N . MET A 1 73 ? -8.591 -1.059 -7.441 1.00 0.00 73 MET A N 14
ATOM 22728 C CA . MET A 1 73 ? -9.692 -1.610 -6.659 1.00 0.00 73 MET A CA 14
ATOM 22729 C C . MET A 1 73 ? -10.419 -2.702 -7.438 1.00 0.00 73 MET A C 14
ATOM 22730 O O . MET A 1 73 ? -10.620 -3.815 -6.952 1.00 0.00 73 MET A O 14
ATOM 22744 N N . PRO A 1 74 ? -10.823 -2.379 -8.676 1.00 0.00 74 PRO A N 14
ATOM 22745 C CA . PRO A 1 74 ? -11.533 -3.319 -9.548 1.00 0.00 74 PRO A CA 14
ATOM 22746 C C . PRO A 1 74 ? -10.635 -4.453 -10.031 1.00 0.00 74 PRO A C 14
ATOM 22747 O O . PRO A 1 74 ? -11.107 -5.422 -10.624 1.00 0.00 74 PRO A O 14
ATOM 22758 N N . GLY A 1 75 ? -9.337 -4.325 -9.772 1.00 0.00 75 GLY A N 14
ATOM 22759 C CA . GLY A 1 75 ? -8.394 -5.346 -10.188 1.00 0.00 75 GLY A CA 14
ATOM 22760 C C . GLY A 1 75 ? -8.152 -5.338 -11.684 1.00 0.00 75 GLY A C 14
ATOM 22761 O O . GLY A 1 75 ? -7.896 -6.383 -12.284 1.00 0.00 75 GLY A O 14
ATOM 22765 N N . ARG A 1 76 ? -8.235 -4.158 -12.289 1.00 0.00 76 ARG A N 14
ATOM 22766 C CA . ARG A 1 76 ? -8.027 -4.019 -13.726 1.00 0.00 76 ARG A CA 14
ATOM 22767 C C . ARG A 1 76 ? -6.549 -4.165 -14.077 1.00 0.00 76 ARG A C 14
ATOM 22768 O O . ARG A 1 76 ? -6.201 -4.717 -15.122 1.00 0.00 76 ARG A O 14
ATOM 22789 N N . ILE A 1 77 ? -5.686 -3.667 -13.199 1.00 0.00 77 ILE A N 14
ATOM 22790 C CA . ILE A 1 77 ? -4.246 -3.743 -13.417 1.00 0.00 77 ILE A CA 14
ATOM 22791 C C . ILE A 1 77 ? -3.642 -4.939 -12.689 1.00 0.00 77 ILE A C 14
ATOM 22792 O O . ILE A 1 77 ? -4.003 -5.229 -11.549 1.00 0.00 77 ILE A O 14
ATOM 22808 N N . GLN A 1 78 ? -2.721 -5.627 -13.355 1.00 0.00 78 GLN A N 14
ATOM 22809 C CA . GLN A 1 78 ? -2.066 -6.791 -12.771 1.00 0.00 78 GLN A CA 14
ATOM 22810 C C . GLN A 1 78 ? -0.556 -6.588 -12.701 1.00 0.00 78 GLN A C 14
ATOM 22811 O O . GLN A 1 78 ? 0.034 -5.939 -13.565 1.00 0.00 78 GLN A O 14
ATOM 22825 N N . LEU A 1 79 ? 0.064 -7.148 -11.668 1.00 0.00 79 LEU A N 14
ATOM 22826 C CA . LEU A 1 79 ? 1.506 -7.028 -11.485 1.00 0.00 79 LEU A CA 14
ATOM 22827 C C . LEU A 1 79 ? 2.204 -8.353 -11.778 1.00 0.00 79 LEU A C 14
ATOM 22828 O O . LEU A 1 79 ? 1.945 -9.360 -11.119 1.00 0.00 79 LEU A O 14
ATOM 22844 N N . TRP A 1 80 ? 3.089 -8.343 -12.767 1.00 0.00 80 TRP A N 14
ATOM 22845 C CA . TRP A 1 80 ? 3.826 -9.544 -13.145 1.00 0.00 80 TRP A CA 14
ATOM 22846 C C . TRP A 1 80 ? 2.875 -10.646 -13.599 1.00 0.00 80 TRP A C 14
ATOM 22847 O O . TRP A 1 80 ? 3.139 -11.830 -13.393 1.00 0.00 80 TRP A O 14
ATOM 22868 N N . GLY A 1 81 ? 1.767 -10.249 -14.217 1.00 0.00 81 GLY A N 14
ATOM 22869 C CA . GLY A 1 81 ? 0.794 -11.216 -14.690 1.00 0.00 81 GLY A CA 14
ATOM 22870 C C . GLY A 1 81 ? -0.084 -11.748 -13.575 1.00 0.00 81 GLY A C 14
ATOM 22871 O O . GLY A 1 81 ? -0.977 -12.562 -13.812 1.00 0.00 81 GLY A O 14
ATOM 22875 N N . HIS A 1 82 ? 0.170 -11.289 -12.353 1.00 0.00 82 HIS A N 14
ATOM 22876 C CA . HIS A 1 82 ? -0.603 -11.725 -11.196 1.00 0.00 82 HIS A CA 14
ATOM 22877 C C . HIS A 1 82 ? -1.600 -10.650 -10.772 1.00 0.00 82 HIS A C 14
ATOM 22878 O O . HIS A 1 82 ? -1.266 -9.467 -10.724 1.00 0.00 82 HIS A O 14
ATOM 22892 N N . GLN A 1 83 ? -2.823 -11.071 -10.467 1.00 0.00 83 GLN A N 14
ATOM 22893 C CA . GLN A 1 83 ? -3.867 -10.144 -10.049 1.00 0.00 83 GLN A CA 14
ATOM 22894 C C . GLN A 1 83 ? -3.575 -9.585 -8.660 1.00 0.00 83 GLN A C 14
ATOM 22895 O O . GLN A 1 83 ? -3.007 -10.273 -7.811 1.00 0.00 83 GLN A O 14
ATOM 22909 N N . ILE A 1 84 ? -3.967 -8.336 -8.436 1.00 0.00 84 ILE A N 14
ATOM 22910 C CA . ILE A 1 84 ? -3.748 -7.686 -7.149 1.00 0.00 84 ILE A CA 14
ATOM 22911 C C . ILE A 1 84 ? -4.990 -6.924 -6.700 1.00 0.00 84 ILE A C 14
ATOM 22912 O O . ILE A 1 84 ? -5.816 -6.523 -7.519 1.00 0.00 84 ILE A O 14
ATOM 22928 N N . ALA A 1 85 ? -5.115 -6.728 -5.391 1.00 0.00 85 ALA A N 14
ATOM 22929 C CA . ALA A 1 85 ? -6.255 -6.010 -4.832 1.00 0.00 85 ALA A CA 14
ATOM 22930 C C . ALA A 1 85 ? -5.804 -4.989 -3.794 1.00 0.00 85 ALA A C 14
ATOM 22931 O O . ALA A 1 85 ? -4.951 -5.276 -2.954 1.00 0.00 85 ALA A O 14
ATOM 22938 N N . VAL A 1 86 ? -6.382 -3.793 -3.857 1.00 0.00 86 VAL A N 14
ATOM 22939 C CA . VAL A 1 86 ? -6.040 -2.728 -2.922 1.00 0.00 86 VAL A CA 14
ATOM 22940 C C . VAL A 1 86 ? -7.096 -2.595 -1.831 1.00 0.00 86 VAL A C 14
ATOM 22941 O O . VAL A 1 86 ? -8.294 -2.558 -2.113 1.00 0.00 86 VAL A O 14
ATOM 22954 N N . ASP A 1 87 ? -6.645 -2.522 -0.584 1.00 0.00 87 ASP A N 14
ATOM 22955 C CA . ASP A 1 87 ? -7.551 -2.391 0.551 1.00 0.00 87 ASP A CA 14
ATOM 22956 C C . ASP A 1 87 ? -7.046 -1.336 1.531 1.00 0.00 87 ASP A C 14
ATOM 22957 O O . ASP A 1 87 ? -5.840 -1.130 1.669 1.00 0.00 87 ASP A O 14
ATOM 22966 N N . TRP A 1 88 ? -7.976 -0.671 2.207 1.00 0.00 88 TRP A N 14
ATOM 22967 C CA . TRP A 1 88 ? -7.624 0.364 3.173 1.00 0.00 88 TRP A CA 14
ATOM 22968 C C . TRP A 1 88 ? -6.836 -0.224 4.338 1.00 0.00 88 TRP A C 14
ATOM 22969 O O . TRP A 1 88 ? -7.399 -0.885 5.210 1.00 0.00 88 TRP A O 14
ATOM 22990 N N . ALA A 1 89 ? -5.530 0.020 4.346 1.00 0.00 89 ALA A N 14
ATOM 22991 C CA . ALA A 1 89 ? -4.665 -0.483 5.405 1.00 0.00 89 ALA A CA 14
ATOM 22992 C C . ALA A 1 89 ? -5.387 -0.487 6.748 1.00 0.00 89 ALA A C 14
ATOM 22993 O O . ALA A 1 89 ? -5.387 -1.491 7.460 1.00 0.00 89 ALA A O 14
ATOM 23000 N N . GLU A 1 90 ? -6.000 0.642 7.088 1.00 0.00 90 GLU A N 14
ATOM 23001 C CA . GLU A 1 90 ? -6.725 0.768 8.347 1.00 0.00 90 GLU A CA 14
ATOM 23002 C C . GLU A 1 90 ? -8.164 1.213 8.105 1.00 0.00 90 GLU A C 14
ATOM 23003 O O . GLU A 1 90 ? -8.451 2.020 7.220 1.00 0.00 90 GLU A O 14
ATOM 23015 N N . PRO A 1 91 ? -9.093 0.674 8.909 1.00 0.00 91 PRO A N 14
ATOM 23016 C CA . PRO A 1 91 ? -10.518 1.000 8.801 1.00 0.00 91 PRO A CA 14
ATOM 23017 C C . PRO A 1 91 ? -10.822 2.427 9.245 1.00 0.00 91 PRO A C 14
ATOM 23018 O O . PRO A 1 91 ? -11.478 3.183 8.529 1.00 0.00 91 PRO A O 14
ATOM 23029 N N . GLU A 1 92 ? -10.339 2.789 10.429 1.00 0.00 92 GLU A N 14
ATOM 23030 C CA . GLU A 1 92 ? -10.560 4.126 10.967 1.00 0.00 92 GLU A CA 14
ATOM 23031 C C . GLU A 1 92 ? -9.583 4.425 12.101 1.00 0.00 92 GLU A C 14
ATOM 23032 O O . GLU A 1 92 ? -9.592 3.756 13.134 1.00 0.00 92 GLU A O 14
ATOM 23044 N N . ILE A 1 93 ? -8.741 5.434 11.898 1.00 0.00 93 ILE A N 14
ATOM 23045 C CA . ILE A 1 93 ? -7.759 5.821 12.902 1.00 0.00 93 ILE A CA 14
ATOM 23046 C C . ILE A 1 93 ? -8.102 7.176 13.513 1.00 0.00 93 ILE A C 14
ATOM 23047 O O . ILE A 1 93 ? -9.131 7.770 13.192 1.00 0.00 93 ILE A O 14
ATOM 23063 N N . ASP A 1 94 ? -7.232 7.659 14.393 1.00 0.00 94 ASP A N 14
ATOM 23064 C CA . ASP A 1 94 ? -7.441 8.946 15.047 1.00 0.00 94 ASP A CA 14
ATOM 23065 C C . ASP A 1 94 ? -6.776 10.070 14.259 1.00 0.00 94 ASP A C 14
ATOM 23066 O O . ASP A 1 94 ? -6.204 10.994 14.837 1.00 0.00 94 ASP A O 14
ATOM 23075 N N . VAL A 1 95 ? -6.854 9.984 12.934 1.00 0.00 95 VAL A N 14
ATOM 23076 C CA . VAL A 1 95 ? -6.260 10.994 12.066 1.00 0.00 95 VAL A CA 14
ATOM 23077 C C . VAL A 1 95 ? -6.946 12.344 12.244 1.00 0.00 95 VAL A C 14
ATOM 23078 O O . VAL A 1 95 ? -6.303 13.392 12.182 1.00 0.00 95 VAL A O 14
ATOM 23091 N N . ASP A 1 96 ? -8.256 12.311 12.466 1.00 0.00 96 ASP A N 14
ATOM 23092 C CA . ASP A 1 96 ? -9.030 13.532 12.655 1.00 0.00 96 ASP A CA 14
ATOM 23093 C C . ASP A 1 96 ? -8.365 14.444 13.681 1.00 0.00 96 ASP A C 14
ATOM 23094 O O . ASP A 1 96 ? -8.348 15.664 13.522 1.00 0.00 96 ASP A O 14
ATOM 23103 N N . GLU A 1 97 ? -7.819 13.843 14.734 1.00 0.00 97 GLU A N 14
ATOM 23104 C CA . GLU A 1 97 ? -7.154 14.602 15.787 1.00 0.00 97 GLU A CA 14
ATOM 23105 C C . GLU A 1 97 ? -5.791 15.104 15.318 1.00 0.00 97 GLU A C 14
ATOM 23106 O O . GLU A 1 97 ? -5.516 16.303 15.347 1.00 0.00 97 GLU A O 14
ATOM 23118 N N . ASP A 1 98 ? -4.942 14.176 14.888 1.00 0.00 98 ASP A N 14
ATOM 23119 C CA . ASP A 1 98 ? -3.608 14.523 14.413 1.00 0.00 98 ASP A CA 14
ATOM 23120 C C . ASP A 1 98 ? -3.115 13.505 13.389 1.00 0.00 98 ASP A C 14
ATOM 23121 O O . ASP A 1 98 ? -2.851 12.350 13.724 1.00 0.00 98 ASP A O 14
ATOM 23130 N N . VAL A 1 99 ? -2.993 13.942 12.140 1.00 0.00 99 VAL A N 14
ATOM 23131 C CA . VAL A 1 99 ? -2.531 13.070 11.067 1.00 0.00 99 VAL A CA 14
ATOM 23132 C C . VAL A 1 99 ? -1.097 13.399 10.669 1.00 0.00 99 VAL A C 14
ATOM 23133 O O . VAL A 1 99 ? -0.322 12.513 10.310 1.00 0.00 99 VAL A O 14
ATOM 23146 N N . MET A 1 100 ? -0.749 14.680 10.736 1.00 0.00 100 MET A N 14
ATOM 23147 C CA . MET A 1 100 ? 0.594 15.127 10.385 1.00 0.00 100 MET A CA 14
ATOM 23148 C C . MET A 1 100 ? 1.601 14.716 11.454 1.00 0.00 100 MET A C 14
ATOM 23149 O O . MET A 1 100 ? 1.225 14.206 12.509 1.00 0.00 100 MET A O 14
ATOM 23163 N N . GLU A 1 101 ? 2.880 14.942 11.174 1.00 0.00 101 GLU A N 14
ATOM 23164 C CA . GLU A 1 101 ? 3.940 14.593 12.113 1.00 0.00 101 GLU A CA 14
ATOM 23165 C C . GLU A 1 101 ? 5.107 15.570 12.003 1.00 0.00 101 GLU A C 14
ATOM 23166 O O . GLU A 1 101 ? 5.699 15.732 10.935 1.00 0.00 101 GLU A O 14
ATOM 23178 N N . THR A 1 102 ? 5.434 16.220 13.115 1.00 0.00 102 THR A N 14
ATOM 23179 C CA . THR A 1 102 ? 6.528 17.183 13.145 1.00 0.00 102 THR A CA 14
ATOM 23180 C C . THR A 1 102 ? 7.729 16.626 13.902 1.00 0.00 102 THR A C 14
ATOM 23181 O O . THR A 1 102 ? 7.575 15.868 14.859 1.00 0.00 102 THR A O 14
ATOM 23192 N N . VAL A 1 103 ? 8.925 17.008 13.466 1.00 0.00 103 VAL A N 14
ATOM 23193 C CA . VAL A 1 103 ? 10.153 16.549 14.104 1.00 0.00 103 VAL A CA 14
ATOM 23194 C C . VAL A 1 103 ? 10.933 17.716 14.699 1.00 0.00 103 VAL A C 14
ATOM 23195 O O . VAL A 1 103 ? 11.784 17.528 15.569 1.00 0.00 103 VAL A O 14
ATOM 23208 N N . SER A 1 104 ? 10.637 18.922 14.225 1.00 0.00 104 SER A N 14
ATOM 23209 C CA . SER A 1 104 ? 11.313 20.120 14.708 1.00 0.00 104 SER A CA 14
ATOM 23210 C C . SER A 1 104 ? 10.425 21.349 14.542 1.00 0.00 104 SER A C 14
ATOM 23211 O O . SER A 1 104 ? 9.856 21.578 13.475 1.00 0.00 104 SER A O 14
ATOM 23219 N N . GLY A 1 105 ? 10.310 22.138 15.606 1.00 0.00 105 GLY A N 14
ATOM 23220 C CA . GLY A 1 105 ? 9.490 23.334 15.558 1.00 0.00 105 GLY A CA 14
ATOM 23221 C C . GLY A 1 105 ? 9.515 24.107 16.862 1.00 0.00 105 GLY A C 14
ATOM 23222 O O . GLY A 1 105 ? 9.301 23.554 17.941 1.00 0.00 105 GLY A O 14
ATOM 23226 N N . PRO A 1 106 ? 9.785 25.418 16.772 1.00 0.00 106 PRO A N 14
ATOM 23227 C CA . PRO A 1 106 ? 9.845 26.296 17.944 1.00 0.00 106 PRO A CA 14
ATOM 23228 C C . PRO A 1 106 ? 8.474 26.521 18.572 1.00 0.00 106 PRO A C 14
ATOM 23229 O O . PRO A 1 106 ? 7.625 27.206 18.002 1.00 0.00 106 PRO A O 14
ATOM 23240 N N . SER A 1 107 ? 8.264 25.940 19.749 1.00 0.00 107 SER A N 14
ATOM 23241 C CA . SER A 1 107 ? 6.994 26.074 20.452 1.00 0.00 107 SER A CA 14
ATOM 23242 C C . SER A 1 107 ? 6.508 27.520 20.423 1.00 0.00 107 SER A C 14
ATOM 23243 O O . SER A 1 107 ? 7.269 28.448 20.694 1.00 0.00 107 SER A O 14
ATOM 23251 N N . SER A 1 108 ? 5.233 27.703 20.092 1.00 0.00 108 SER A N 14
ATOM 23252 C CA . SER A 1 108 ? 4.645 29.035 20.024 1.00 0.00 108 SER A CA 14
ATOM 23253 C C . SER A 1 108 ? 3.125 28.965 20.141 1.00 0.00 108 SER A C 14
ATOM 23254 O O . SER A 1 108 ? 2.447 28.446 19.255 1.00 0.00 108 SER A O 14
ATOM 23262 N N . GLY A 1 109 ? 2.597 29.491 21.242 1.00 0.00 109 GLY A N 14
ATOM 23263 C CA . GLY A 1 109 ? 1.162 29.478 21.456 1.00 0.00 109 GLY A CA 14
ATOM 23264 C C . GLY A 1 109 ? 0.794 29.194 22.899 1.00 0.00 109 GLY A C 14
ATOM 23265 O O . GLY A 1 109 ? 0.444 28.066 23.247 1.00 0.00 109 GLY A O 14
ATOM 23269 N N . GLY A 1 1 ? -12.441 9.748 2.818 1.00 0.00 1 GLY A N 15
ATOM 23270 C CA . GLY A 1 1 ? -11.882 9.153 4.018 1.00 0.00 1 GLY A CA 15
ATOM 23271 C C . GLY A 1 1 ? -11.921 10.095 5.205 1.00 0.00 1 GLY A C 15
ATOM 23272 O O . GLY A 1 1 ? -12.005 11.312 5.037 1.00 0.00 1 GLY A O 15
ATOM 23276 N N . SER A 1 2 ? -11.862 9.532 6.407 1.00 0.00 2 SER A N 15
ATOM 23277 C CA . SER A 1 2 ? -11.897 10.330 7.627 1.00 0.00 2 SER A CA 15
ATOM 23278 C C . SER A 1 2 ? -11.081 11.609 7.463 1.00 0.00 2 SER A C 15
ATOM 23279 O O . SER A 1 2 ? -9.905 11.566 7.103 1.00 0.00 2 SER A O 15
ATOM 23287 N N . SER A 1 3 ? -11.715 12.746 7.731 1.00 0.00 3 SER A N 15
ATOM 23288 C CA . SER A 1 3 ? -11.051 14.039 7.609 1.00 0.00 3 SER A CA 15
ATOM 23289 C C . SER A 1 3 ? -10.440 14.463 8.942 1.00 0.00 3 SER A C 15
ATOM 23290 O O . SER A 1 3 ? -10.806 13.948 9.997 1.00 0.00 3 SER A O 15
ATOM 23298 N N . GLY A 1 4 ? -9.505 15.406 8.883 1.00 0.00 4 GLY A N 15
ATOM 23299 C CA . GLY A 1 4 ? -8.857 15.884 10.091 1.00 0.00 4 GLY A CA 15
ATOM 23300 C C . GLY A 1 4 ? -7.387 15.520 10.143 1.00 0.00 4 GLY A C 15
ATOM 23301 O O . GLY A 1 4 ? -6.672 15.651 9.149 1.00 0.00 4 GLY A O 15
ATOM 23305 N N . SER A 1 5 ? -6.932 15.063 11.305 1.00 0.00 5 SER A N 15
ATOM 23306 C CA . SER A 1 5 ? -5.536 14.684 11.485 1.00 0.00 5 SER A CA 15
ATOM 23307 C C . SER A 1 5 ? -5.268 13.302 10.897 1.00 0.00 5 SER A C 15
ATOM 23308 O O . SER A 1 5 ? -5.735 12.291 11.421 1.00 0.00 5 SER A O 15
ATOM 23316 N N . SER A 1 6 ? -4.512 13.267 9.804 1.00 0.00 6 SER A N 15
ATOM 23317 C CA . SER A 1 6 ? -4.184 12.010 9.141 1.00 0.00 6 SER A CA 15
ATOM 23318 C C . SER A 1 6 ? -2.690 11.718 9.239 1.00 0.00 6 SER A C 15
ATOM 23319 O O . SER A 1 6 ? -1.859 12.538 8.850 1.00 0.00 6 SER A O 15
ATOM 23327 N N . GLY A 1 7 ? -2.356 10.542 9.761 1.00 0.00 7 GLY A N 15
ATOM 23328 C CA . GLY A 1 7 ? -0.962 10.161 9.901 1.00 0.00 7 GLY A CA 15
ATOM 23329 C C . GLY A 1 7 ? -0.398 9.551 8.633 1.00 0.00 7 GLY A C 15
ATOM 23330 O O . GLY A 1 7 ? -0.559 10.103 7.546 1.00 0.00 7 GLY A O 15
ATOM 23334 N N . ASN A 1 8 ? 0.267 8.409 8.774 1.00 0.00 8 ASN A N 15
ATOM 23335 C CA . ASN A 1 8 ? 0.860 7.725 7.630 1.00 0.00 8 ASN A CA 15
ATOM 23336 C C . ASN A 1 8 ? -0.217 7.075 6.767 1.00 0.00 8 ASN A C 15
ATOM 23337 O O . ASN A 1 8 ? -1.240 6.614 7.275 1.00 0.00 8 ASN A O 15
ATOM 23348 N N . CYS A 1 9 ? 0.020 7.041 5.461 1.00 0.00 9 CYS A N 15
ATOM 23349 C CA . CYS A 1 9 ? -0.930 6.447 4.526 1.00 0.00 9 CYS A CA 15
ATOM 23350 C C . CYS A 1 9 ? -0.302 5.270 3.788 1.00 0.00 9 CYS A C 15
ATOM 23351 O O . CYS A 1 9 ? 0.682 5.430 3.066 1.00 0.00 9 CYS A O 15
ATOM 23359 N N . ARG A 1 10 ? -0.877 4.086 3.975 1.00 0.00 10 ARG A N 15
ATOM 23360 C CA . ARG A 1 10 ? -0.372 2.881 3.329 1.00 0.00 10 ARG A CA 15
ATOM 23361 C C . ARG A 1 10 ? -1.511 2.084 2.699 1.00 0.00 10 ARG A C 15
ATOM 23362 O O . ARG A 1 10 ? -2.562 1.891 3.312 1.00 0.00 10 ARG A O 15
ATOM 23383 N N . LEU A 1 11 ? -1.295 1.624 1.472 1.00 0.00 11 LEU A N 15
ATOM 23384 C CA . LEU A 1 11 ? -2.303 0.848 0.757 1.00 0.00 11 LEU A CA 15
ATOM 23385 C C . LEU A 1 11 ? -2.046 -0.648 0.907 1.00 0.00 11 LEU A C 15
ATOM 23386 O O . LEU A 1 11 ? -0.900 -1.097 0.880 1.00 0.00 11 LEU A O 15
ATOM 23402 N N . PHE A 1 12 ? -3.120 -1.415 1.063 1.00 0.00 12 PHE A N 15
ATOM 23403 C CA . PHE A 1 12 ? -3.011 -2.861 1.216 1.00 0.00 12 PHE A CA 15
ATOM 23404 C C . PHE A 1 12 ? -3.004 -3.553 -0.144 1.00 0.00 12 PHE A C 15
ATOM 23405 O O . PHE A 1 12 ? -4.050 -3.717 -0.774 1.00 0.00 12 PHE A O 15
ATOM 23422 N N . ILE A 1 13 ? -1.819 -3.954 -0.591 1.00 0.00 13 ILE A N 15
ATOM 23423 C CA . ILE A 1 13 ? -1.676 -4.628 -1.876 1.00 0.00 13 ILE A CA 15
ATOM 23424 C C . ILE A 1 13 ? -1.577 -6.139 -1.696 1.00 0.00 13 ILE A C 15
ATOM 23425 O O . ILE A 1 13 ? -0.542 -6.659 -1.280 1.00 0.00 13 ILE A O 15
ATOM 23441 N N . GLY A 1 14 ? -2.661 -6.840 -2.013 1.00 0.00 14 GLY A N 15
ATOM 23442 C CA . GLY A 1 14 ? -2.675 -8.286 -1.882 1.00 0.00 14 GLY A CA 15
ATOM 23443 C C . GLY A 1 14 ? -2.762 -8.989 -3.222 1.00 0.00 14 GLY A C 15
ATOM 23444 O O . GLY A 1 14 ? -3.206 -8.405 -4.209 1.00 0.00 14 GLY A O 15
ATOM 23448 N N . GLY A 1 15 ? -2.335 -10.248 -3.257 1.00 0.00 15 GLY A N 15
ATOM 23449 C CA . GLY A 1 15 ? -2.374 -11.010 -4.491 1.00 0.00 15 GLY A CA 15
ATOM 23450 C C . GLY A 1 15 ? -1.150 -10.779 -5.354 1.00 0.00 15 GLY A C 15
ATOM 23451 O O . GLY A 1 15 ? -1.264 -10.579 -6.564 1.00 0.00 15 GLY A O 15
ATOM 23455 N N . ILE A 1 16 ? 0.024 -10.804 -4.732 1.00 0.00 16 ILE A N 15
ATOM 23456 C CA . ILE A 1 16 ? 1.274 -10.594 -5.452 1.00 0.00 16 ILE A CA 15
ATOM 23457 C C . ILE A 1 16 ? 2.209 -11.788 -5.288 1.00 0.00 16 ILE A C 15
ATOM 23458 O O . ILE A 1 16 ? 2.176 -12.501 -4.286 1.00 0.00 16 ILE A O 15
ATOM 23474 N N . PRO A 1 17 ? 3.067 -12.010 -6.296 1.00 0.00 17 PRO A N 15
ATOM 23475 C CA . PRO A 1 17 ? 4.030 -13.115 -6.286 1.00 0.00 17 PRO A CA 15
ATOM 23476 C C . PRO A 1 17 ? 5.138 -12.909 -5.258 1.00 0.00 17 PRO A C 15
ATOM 23477 O O . PRO A 1 17 ? 5.780 -11.859 -5.223 1.00 0.00 17 PRO A O 15
ATOM 23488 N N . LYS A 1 18 ? 5.357 -13.918 -4.422 1.00 0.00 18 LYS A N 15
ATOM 23489 C CA . LYS A 1 18 ? 6.389 -13.850 -3.393 1.00 0.00 18 LYS A CA 15
ATOM 23490 C C . LYS A 1 18 ? 7.750 -13.541 -4.008 1.00 0.00 18 LYS A C 15
ATOM 23491 O O . LYS A 1 18 ? 8.420 -12.589 -3.609 1.00 0.00 18 LYS A O 15
ATOM 23510 N N . MET A 1 19 ? 8.152 -14.352 -4.981 1.00 0.00 19 MET A N 15
ATOM 23511 C CA . MET A 1 19 ? 9.433 -14.163 -5.652 1.00 0.00 19 MET A CA 15
ATOM 23512 C C . MET A 1 19 ? 9.776 -12.681 -5.762 1.00 0.00 19 MET A C 15
ATOM 23513 O O . MET A 1 19 ? 10.918 -12.279 -5.539 1.00 0.00 19 MET A O 15
ATOM 23527 N N . LYS A 1 20 ? 8.780 -11.872 -6.107 1.00 0.00 20 LYS A N 15
ATOM 23528 C CA . LYS A 1 20 ? 8.975 -10.433 -6.246 1.00 0.00 20 LYS A CA 15
ATOM 23529 C C . LYS A 1 20 ? 9.382 -9.809 -4.915 1.00 0.00 20 LYS A C 15
ATOM 23530 O O . LYS A 1 20 ? 8.960 -10.261 -3.850 1.00 0.00 20 LYS A O 15
ATOM 23549 N N . LYS A 1 21 ? 10.203 -8.766 -4.982 1.00 0.00 21 LYS A N 15
ATOM 23550 C CA . LYS A 1 21 ? 10.664 -8.077 -3.783 1.00 0.00 21 LYS A CA 15
ATOM 23551 C C . LYS A 1 21 ? 10.212 -6.620 -3.784 1.00 0.00 21 LYS A C 15
ATOM 23552 O O . LYS A 1 21 ? 9.737 -6.109 -4.799 1.00 0.00 21 LYS A O 15
ATOM 23571 N N . ARG A 1 22 ? 10.363 -5.957 -2.643 1.00 0.00 22 ARG A N 15
ATOM 23572 C CA . ARG A 1 22 ? 9.970 -4.559 -2.513 1.00 0.00 22 ARG A CA 15
ATOM 23573 C C . ARG A 1 22 ? 10.546 -3.724 -3.653 1.00 0.00 22 ARG A C 15
ATOM 23574 O O . ARG A 1 22 ? 9.876 -2.841 -4.187 1.00 0.00 22 ARG A O 15
ATOM 23595 N N . GLU A 1 23 ? 11.791 -4.012 -4.020 1.00 0.00 23 GLU A N 15
ATOM 23596 C CA . GLU A 1 23 ? 12.456 -3.286 -5.095 1.00 0.00 23 GLU A CA 15
ATOM 23597 C C . GLU A 1 23 ? 11.609 -3.298 -6.365 1.00 0.00 23 GLU A C 15
ATOM 23598 O O . GLU A 1 23 ? 11.386 -2.257 -6.983 1.00 0.00 23 GLU A O 15
ATOM 23610 N N . GLU A 1 24 ? 11.142 -4.482 -6.747 1.00 0.00 24 GLU A N 15
ATOM 23611 C CA . GLU A 1 24 ? 10.321 -4.629 -7.943 1.00 0.00 24 GLU A CA 15
ATOM 23612 C C . GLU A 1 24 ? 8.917 -4.078 -7.710 1.00 0.00 24 GLU A C 15
ATOM 23613 O O . GLU A 1 24 ? 8.404 -3.298 -8.513 1.00 0.00 24 GLU A O 15
ATOM 23625 N N . ILE A 1 25 ? 8.302 -4.490 -6.607 1.00 0.00 25 ILE A N 15
ATOM 23626 C CA . ILE A 1 25 ? 6.958 -4.039 -6.268 1.00 0.00 25 ILE A CA 15
ATOM 23627 C C . ILE A 1 25 ? 6.858 -2.518 -6.326 1.00 0.00 25 ILE A C 15
ATOM 23628 O O . ILE A 1 25 ? 6.033 -1.966 -7.055 1.00 0.00 25 ILE A O 15
ATOM 23644 N N . LEU A 1 26 ? 7.705 -1.846 -5.554 1.00 0.00 26 LEU A N 15
ATOM 23645 C CA . LEU A 1 26 ? 7.714 -0.387 -5.519 1.00 0.00 26 LEU A CA 15
ATOM 23646 C C . LEU A 1 26 ? 7.645 0.192 -6.928 1.00 0.00 26 LEU A C 15
ATOM 23647 O O . LEU A 1 26 ? 6.726 0.941 -7.257 1.00 0.00 26 LEU A O 15
ATOM 23663 N N . GLU A 1 27 ? 8.623 -0.161 -7.756 1.00 0.00 27 GLU A N 15
ATOM 23664 C CA . GLU A 1 27 ? 8.672 0.324 -9.131 1.00 0.00 27 GLU A CA 15
ATOM 23665 C C . GLU A 1 27 ? 7.415 -0.082 -9.895 1.00 0.00 27 GLU A C 15
ATOM 23666 O O . GLU A 1 27 ? 6.879 0.695 -10.684 1.00 0.00 27 GLU A O 15
ATOM 23678 N N . GLU A 1 28 ? 6.952 -1.305 -9.655 1.00 0.00 28 GLU A N 15
ATOM 23679 C CA . GLU A 1 28 ? 5.760 -1.814 -10.322 1.00 0.00 28 GLU A CA 15
ATOM 23680 C C . GLU A 1 28 ? 4.516 -1.057 -9.866 1.00 0.00 28 GLU A C 15
ATOM 23681 O O . GLU A 1 28 ? 3.488 -1.066 -10.543 1.00 0.00 28 GLU A O 15
ATOM 23693 N N . ILE A 1 29 ? 4.617 -0.405 -8.713 1.00 0.00 29 ILE A N 15
ATOM 23694 C CA . ILE A 1 29 ? 3.502 0.357 -8.165 1.00 0.00 29 ILE A CA 15
ATOM 23695 C C . ILE A 1 29 ? 3.608 1.832 -8.538 1.00 0.00 29 ILE A C 15
ATOM 23696 O O . ILE A 1 29 ? 2.601 2.496 -8.779 1.00 0.00 29 ILE A O 15
ATOM 23712 N N . ALA A 1 30 ? 4.836 2.338 -8.583 1.00 0.00 30 ALA A N 15
ATOM 23713 C CA . ALA A 1 30 ? 5.075 3.733 -8.930 1.00 0.00 30 ALA A CA 15
ATOM 23714 C C . ALA A 1 30 ? 4.580 4.041 -10.339 1.00 0.00 30 ALA A C 15
ATOM 23715 O O . ALA A 1 30 ? 4.570 5.196 -10.766 1.00 0.00 30 ALA A O 15
ATOM 23722 N N . LYS A 1 31 ? 4.169 3.002 -11.057 1.00 0.00 31 LYS A N 15
ATOM 23723 C CA . LYS A 1 31 ? 3.671 3.160 -12.418 1.00 0.00 31 LYS A CA 15
ATOM 23724 C C . LYS A 1 31 ? 2.146 3.123 -12.448 1.00 0.00 31 LYS A C 15
ATOM 23725 O O . LYS A 1 31 ? 1.506 3.979 -13.058 1.00 0.00 31 LYS A O 15
ATOM 23744 N N . VAL A 1 32 ? 1.570 2.126 -11.784 1.00 0.00 32 VAL A N 15
ATOM 23745 C CA . VAL A 1 32 ? 0.121 1.978 -11.732 1.00 0.00 32 VAL A CA 15
ATOM 23746 C C . VAL A 1 32 ? -0.508 3.043 -10.840 1.00 0.00 32 VAL A C 15
ATOM 23747 O O . VAL A 1 32 ? -1.654 3.444 -11.046 1.00 0.00 32 VAL A O 15
ATOM 23760 N N . THR A 1 33 ? 0.249 3.498 -9.847 1.00 0.00 33 THR A N 15
ATOM 23761 C CA . THR A 1 33 ? -0.234 4.516 -8.922 1.00 0.00 33 THR A CA 15
ATOM 23762 C C . THR A 1 33 ? 0.847 5.551 -8.631 1.00 0.00 33 THR A C 15
ATOM 23763 O O . THR A 1 33 ? 1.848 5.250 -7.983 1.00 0.00 33 THR A O 15
ATOM 23774 N N . GLU A 1 34 ? 0.636 6.771 -9.113 1.00 0.00 34 GLU A N 15
ATOM 23775 C CA . GLU A 1 34 ? 1.594 7.851 -8.904 1.00 0.00 34 GLU A CA 15
ATOM 23776 C C . GLU A 1 34 ? 1.344 8.548 -7.569 1.00 0.00 34 GLU A C 15
ATOM 23777 O O . GLU A 1 34 ? 0.234 8.999 -7.290 1.00 0.00 34 GLU A O 15
ATOM 23789 N N . GLY A 1 35 ? 2.387 8.631 -6.748 1.00 0.00 35 GLY A N 15
ATOM 23790 C CA . GLY A 1 35 ? 2.261 9.273 -5.452 1.00 0.00 35 GLY A CA 15
ATOM 23791 C C . GLY A 1 35 ? 2.787 8.409 -4.324 1.00 0.00 35 GLY A C 15
ATOM 23792 O O . GLY A 1 35 ? 2.601 8.727 -3.149 1.00 0.00 35 GLY A O 15
ATOM 23796 N N . VAL A 1 36 ? 3.447 7.311 -4.679 1.00 0.00 36 VAL A N 15
ATOM 23797 C CA . VAL A 1 36 ? 4.002 6.397 -3.687 1.00 0.00 36 VAL A CA 15
ATOM 23798 C C . VAL A 1 36 ? 5.330 6.914 -3.146 1.00 0.00 36 VAL A C 15
ATOM 23799 O O . VAL A 1 36 ? 5.998 7.730 -3.784 1.00 0.00 36 VAL A O 15
ATOM 23812 N N . LEU A 1 37 ? 5.708 6.435 -1.966 1.00 0.00 37 LEU A N 15
ATOM 23813 C CA . LEU A 1 37 ? 6.958 6.849 -1.338 1.00 0.00 37 LEU A CA 15
ATOM 23814 C C . LEU A 1 37 ? 7.897 5.660 -1.158 1.00 0.00 37 LEU A C 15
ATOM 23815 O O . LEU A 1 37 ? 9.077 5.731 -1.501 1.00 0.00 37 LEU A O 15
ATOM 23831 N N . ASP A 1 38 ? 7.363 4.568 -0.622 1.00 0.00 38 ASP A N 15
ATOM 23832 C CA . ASP A 1 38 ? 8.152 3.361 -0.400 1.00 0.00 38 ASP A CA 15
ATOM 23833 C C . ASP A 1 38 ? 7.247 2.157 -0.158 1.00 0.00 38 ASP A C 15
ATOM 23834 O O . ASP A 1 38 ? 6.075 2.308 0.187 1.00 0.00 38 ASP A O 15
ATOM 23843 N N . VAL A 1 39 ? 7.800 0.962 -0.341 1.00 0.00 39 VAL A N 15
ATOM 23844 C CA . VAL A 1 39 ? 7.043 -0.268 -0.143 1.00 0.00 39 VAL A CA 15
ATOM 23845 C C . VAL A 1 39 ? 7.650 -1.113 0.971 1.00 0.00 39 VAL A C 15
ATOM 23846 O O . VAL A 1 39 ? 8.870 -1.260 1.058 1.00 0.00 39 VAL A O 15
ATOM 23859 N N . ILE A 1 40 ? 6.792 -1.668 1.821 1.00 0.00 40 ILE A N 15
ATOM 23860 C CA . ILE A 1 40 ? 7.244 -2.500 2.928 1.00 0.00 40 ILE A CA 15
ATOM 23861 C C . ILE A 1 40 ? 6.914 -3.968 2.683 1.00 0.00 40 ILE A C 15
ATOM 23862 O O . ILE A 1 40 ? 5.842 -4.298 2.176 1.00 0.00 40 ILE A O 15
ATOM 23878 N N . VAL A 1 41 ? 7.841 -4.847 3.050 1.00 0.00 41 VAL A N 15
ATOM 23879 C CA . VAL A 1 41 ? 7.648 -6.282 2.873 1.00 0.00 41 VAL A CA 15
ATOM 23880 C C . VAL A 1 41 ? 8.215 -7.062 4.053 1.00 0.00 41 VAL A C 15
ATOM 23881 O O . VAL A 1 41 ? 9.428 -7.090 4.267 1.00 0.00 41 VAL A O 15
ATOM 23894 N N . TYR A 1 42 ? 7.332 -7.696 4.815 1.00 0.00 42 TYR A N 15
ATOM 23895 C CA . TYR A 1 42 ? 7.744 -8.477 5.976 1.00 0.00 42 TYR A CA 15
ATOM 23896 C C . TYR A 1 42 ? 7.772 -9.967 5.648 1.00 0.00 42 TYR A C 15
ATOM 23897 O O . TYR A 1 42 ? 6.800 -10.519 5.134 1.00 0.00 42 TYR A O 15
ATOM 23915 N N . ALA A 1 43 ? 8.894 -10.612 5.951 1.00 0.00 43 ALA A N 15
ATOM 23916 C CA . ALA A 1 43 ? 9.049 -12.038 5.692 1.00 0.00 43 ALA A CA 15
ATOM 23917 C C . ALA A 1 43 ? 10.074 -12.658 6.635 1.00 0.00 43 ALA A C 15
ATOM 23918 O O . ALA A 1 43 ? 10.619 -11.982 7.507 1.00 0.00 43 ALA A O 15
ATOM 23925 N N . SER A 1 44 ? 10.332 -13.950 6.454 1.00 0.00 44 SER A N 15
ATOM 23926 C CA . SER A 1 44 ? 11.289 -14.663 7.292 1.00 0.00 44 SER A CA 15
ATOM 23927 C C . SER A 1 44 ? 12.552 -15.003 6.506 1.00 0.00 44 SER A C 15
ATOM 23928 O O . SER A 1 44 ? 13.645 -15.073 7.067 1.00 0.00 44 SER A O 15
ATOM 23936 N N . ALA A 1 45 ? 12.391 -15.214 5.204 1.00 0.00 45 ALA A N 15
ATOM 23937 C CA . ALA A 1 45 ? 13.517 -15.546 4.340 1.00 0.00 45 ALA A CA 15
ATOM 23938 C C . ALA A 1 45 ? 13.786 -14.429 3.337 1.00 0.00 45 ALA A C 15
ATOM 23939 O O . ALA A 1 45 ? 14.041 -14.686 2.160 1.00 0.00 45 ALA A O 15
ATOM 23946 N N . ALA A 1 46 ? 13.728 -13.188 3.810 1.00 0.00 46 ALA A N 15
ATOM 23947 C CA . ALA A 1 46 ? 13.967 -12.033 2.954 1.00 0.00 46 ALA A CA 15
ATOM 23948 C C . ALA A 1 46 ? 12.909 -11.931 1.860 1.00 0.00 46 ALA A C 15
ATOM 23949 O O . ALA A 1 46 ? 13.210 -11.564 0.725 1.00 0.00 46 ALA A O 15
ATOM 23956 N N . ASP A 1 47 ? 11.670 -12.259 2.210 1.00 0.00 47 ASP A N 15
ATOM 23957 C CA . ASP A 1 47 ? 10.567 -12.205 1.258 1.00 0.00 47 ASP A CA 15
ATOM 23958 C C . ASP A 1 47 ? 10.694 -13.311 0.215 1.00 0.00 47 ASP A C 15
ATOM 23959 O O . ASP A 1 47 ? 10.519 -13.075 -0.981 1.00 0.00 47 ASP A O 15
ATOM 23968 N N . LYS A 1 48 ? 11.000 -14.519 0.676 1.00 0.00 48 LYS A N 15
ATOM 23969 C CA . LYS A 1 48 ? 11.151 -15.663 -0.215 1.00 0.00 48 LYS A CA 15
ATOM 23970 C C . LYS A 1 48 ? 9.809 -16.346 -0.456 1.00 0.00 48 LYS A C 15
ATOM 23971 O O . LYS A 1 48 ? 8.782 -15.919 0.071 1.00 0.00 48 LYS A O 15
ATOM 23990 N N . MET A 1 49 ? 9.825 -17.408 -1.255 1.00 0.00 49 MET A N 15
ATOM 23991 C CA . MET A 1 49 ? 8.608 -18.151 -1.563 1.00 0.00 49 MET A CA 15
ATOM 23992 C C . MET A 1 49 ? 7.980 -18.715 -0.292 1.00 0.00 49 MET A C 15
ATOM 23993 O O . MET A 1 49 ? 6.827 -19.148 -0.297 1.00 0.00 49 MET A O 15
ATOM 24007 N N . LYS A 1 50 ? 8.745 -18.709 0.794 1.00 0.00 50 LYS A N 15
ATOM 24008 C CA . LYS A 1 50 ? 8.264 -19.219 2.072 1.00 0.00 50 LYS A CA 15
ATOM 24009 C C . LYS A 1 50 ? 7.630 -18.104 2.899 1.00 0.00 50 LYS A C 15
ATOM 24010 O O . LYS A 1 50 ? 7.527 -18.208 4.121 1.00 0.00 50 LYS A O 15
ATOM 24029 N N . ASN A 1 51 ? 7.207 -17.040 2.225 1.00 0.00 51 ASN A N 15
ATOM 24030 C CA . ASN A 1 51 ? 6.583 -15.907 2.898 1.00 0.00 51 ASN A CA 15
ATOM 24031 C C . ASN A 1 51 ? 5.205 -15.618 2.311 1.00 0.00 51 ASN A C 15
ATOM 24032 O O . ASN A 1 51 ? 4.829 -16.175 1.279 1.00 0.00 51 ASN A O 15
ATOM 24043 N N . ARG A 1 52 ? 4.456 -14.743 2.975 1.00 0.00 52 ARG A N 15
ATOM 24044 C CA . ARG A 1 52 ? 3.120 -14.380 2.520 1.00 0.00 52 ARG A CA 15
ATOM 24045 C C . ARG A 1 52 ? 3.169 -13.762 1.126 1.00 0.00 52 ARG A C 15
ATOM 24046 O O . ARG A 1 52 ? 4.245 -13.495 0.592 1.00 0.00 52 ARG A O 15
ATOM 24067 N N . GLY A 1 53 ? 1.996 -13.537 0.541 1.00 0.00 53 GLY A N 15
ATOM 24068 C CA . GLY A 1 53 ? 1.929 -12.953 -0.785 1.00 0.00 53 GLY A CA 15
ATOM 24069 C C . GLY A 1 53 ? 1.252 -11.597 -0.788 1.00 0.00 53 GLY A C 15
ATOM 24070 O O . GLY A 1 53 ? 0.176 -11.433 -1.364 1.00 0.00 53 GLY A O 15
ATOM 24074 N N . PHE A 1 54 ? 1.881 -10.622 -0.141 1.00 0.00 54 PHE A N 15
ATOM 24075 C CA . PHE A 1 54 ? 1.332 -9.273 -0.068 1.00 0.00 54 PHE A CA 15
ATOM 24076 C C . PHE A 1 54 ? 2.436 -8.248 0.172 1.00 0.00 54 PHE A C 15
ATOM 24077 O O . PHE A 1 54 ? 3.564 -8.603 0.511 1.00 0.00 54 PHE A O 15
ATOM 24094 N N . ALA A 1 55 ? 2.102 -6.974 -0.008 1.00 0.00 55 ALA A N 15
ATOM 24095 C CA . ALA A 1 55 ? 3.064 -5.897 0.191 1.00 0.00 55 ALA A CA 15
ATOM 24096 C C . ALA A 1 55 ? 2.361 -4.594 0.558 1.00 0.00 55 ALA A C 15
ATOM 24097 O O . ALA A 1 55 ? 1.187 -4.399 0.241 1.00 0.00 55 ALA A O 15
ATOM 24104 N N . PHE A 1 56 ? 3.086 -3.705 1.229 1.00 0.00 56 PHE A N 15
ATOM 24105 C CA . PHE A 1 56 ? 2.531 -2.421 1.642 1.00 0.00 56 PHE A CA 15
ATOM 24106 C C . PHE A 1 56 ? 3.149 -1.279 0.841 1.00 0.00 56 PHE A C 15
ATOM 24107 O O . PHE A 1 56 ? 4.322 -1.329 0.471 1.00 0.00 56 PHE A O 15
ATOM 24124 N N . VAL A 1 57 ? 2.350 -0.250 0.575 1.00 0.00 57 VAL A N 15
ATOM 24125 C CA . VAL A 1 57 ? 2.817 0.905 -0.182 1.00 0.00 57 VAL A CA 15
ATOM 24126 C C . VAL A 1 57 ? 2.500 2.205 0.549 1.00 0.00 57 VAL A C 15
ATOM 24127 O O . VAL A 1 57 ? 1.337 2.584 0.684 1.00 0.00 57 VAL A O 15
ATOM 24140 N N . GLU A 1 58 ? 3.542 2.884 1.017 1.00 0.00 58 GLU A N 15
ATOM 24141 C CA . GLU A 1 58 ? 3.374 4.143 1.734 1.00 0.00 58 GLU A CA 15
ATOM 24142 C C . GLU A 1 58 ? 3.347 5.322 0.765 1.00 0.00 58 GLU A C 15
ATOM 24143 O O . GLU A 1 58 ? 4.338 5.612 0.096 1.00 0.00 58 GLU A O 15
ATOM 24155 N N . TYR A 1 59 ? 2.205 5.997 0.696 1.00 0.00 59 TYR A N 15
ATOM 24156 C CA . TYR A 1 59 ? 2.047 7.142 -0.192 1.00 0.00 59 TYR A CA 15
ATOM 24157 C C . TYR A 1 59 ? 2.269 8.450 0.560 1.00 0.00 59 TYR A C 15
ATOM 24158 O O . TYR A 1 59 ? 1.752 8.641 1.661 1.00 0.00 59 TYR A O 15
ATOM 24176 N N . GLU A 1 60 ? 3.042 9.348 -0.042 1.00 0.00 60 GLU A N 15
ATOM 24177 C CA . GLU A 1 60 ? 3.334 10.639 0.571 1.00 0.00 60 GLU A CA 15
ATOM 24178 C C . GLU A 1 60 ? 2.051 11.428 0.813 1.00 0.00 60 GLU A C 15
ATOM 24179 O O . GLU A 1 60 ? 1.822 11.940 1.909 1.00 0.00 60 GLU A O 15
ATOM 24191 N N . SER A 1 61 ? 1.217 11.523 -0.218 1.00 0.00 61 SER A N 15
ATOM 24192 C CA . SER A 1 61 ? -0.041 12.253 -0.119 1.00 0.00 61 SER A CA 15
ATOM 24193 C C . SER A 1 61 ? -1.176 11.326 0.305 1.00 0.00 61 SER A C 15
ATOM 24194 O O . SER A 1 61 ? -1.471 10.338 -0.369 1.00 0.00 61 SER A O 15
ATOM 24202 N N . HIS A 1 62 ? -1.810 11.651 1.427 1.00 0.00 62 HIS A N 15
ATOM 24203 C CA . HIS A 1 62 ? -2.913 10.848 1.942 1.00 0.00 62 HIS A CA 15
ATOM 24204 C C . HIS A 1 62 ? -3.895 10.497 0.829 1.00 0.00 62 HIS A C 15
ATOM 24205 O O . HIS A 1 62 ? -4.477 9.412 0.821 1.00 0.00 62 HIS A O 15
ATOM 24219 N N . ARG A 1 63 ? -4.076 11.422 -0.108 1.00 0.00 63 ARG A N 15
ATOM 24220 C CA . ARG A 1 63 ? -4.989 11.210 -1.225 1.00 0.00 63 ARG A CA 15
ATOM 24221 C C . ARG A 1 63 ? -4.368 10.284 -2.267 1.00 0.00 63 ARG A C 15
ATOM 24222 O O . ARG A 1 63 ? -5.033 9.393 -2.795 1.00 0.00 63 ARG A O 15
ATOM 24243 N N . ALA A 1 64 ? -3.090 10.502 -2.558 1.00 0.00 64 ALA A N 15
ATOM 24244 C CA . ALA A 1 64 ? -2.380 9.687 -3.536 1.00 0.00 64 ALA A CA 15
ATOM 24245 C C . ALA A 1 64 ? -2.718 8.210 -3.368 1.00 0.00 64 ALA A C 15
ATOM 24246 O O . ALA A 1 64 ? -2.767 7.460 -4.342 1.00 0.00 64 ALA A O 15
ATOM 24253 N N . ALA A 1 65 ? -2.949 7.798 -2.125 1.00 0.00 65 ALA A N 15
ATOM 24254 C CA . ALA A 1 65 ? -3.283 6.410 -1.830 1.00 0.00 65 ALA A CA 15
ATOM 24255 C C . ALA A 1 65 ? -4.777 6.156 -2.005 1.00 0.00 65 ALA A C 15
ATOM 24256 O O . ALA A 1 65 ? -5.181 5.131 -2.553 1.00 0.00 65 ALA A O 15
ATOM 24263 N N . ALA A 1 66 ? -5.591 7.096 -1.536 1.00 0.00 66 ALA A N 15
ATOM 24264 C CA . ALA A 1 66 ? -7.040 6.974 -1.643 1.00 0.00 66 ALA A CA 15
ATOM 24265 C C . ALA A 1 66 ? -7.475 6.850 -3.099 1.00 0.00 66 ALA A C 15
ATOM 24266 O O . ALA A 1 66 ? -8.321 6.022 -3.435 1.00 0.00 66 ALA A O 15
ATOM 24273 N N . MET A 1 67 ? -6.891 7.678 -3.959 1.00 0.00 67 MET A N 15
ATOM 24274 C CA . MET A 1 67 ? -7.219 7.660 -5.380 1.00 0.00 67 MET A CA 15
ATOM 24275 C C . MET A 1 67 ? -6.451 6.557 -6.101 1.00 0.00 67 MET A C 15
ATOM 24276 O O . MET A 1 67 ? -6.920 6.013 -7.100 1.00 0.00 67 MET A O 15
ATOM 24290 N N . ALA A 1 68 ? -5.269 6.232 -5.587 1.00 0.00 68 ALA A N 15
ATOM 24291 C CA . ALA A 1 68 ? -4.438 5.193 -6.181 1.00 0.00 68 ALA A CA 15
ATOM 24292 C C . ALA A 1 68 ? -5.120 3.832 -6.102 1.00 0.00 68 ALA A C 15
ATOM 24293 O O . ALA A 1 68 ? -4.965 2.997 -6.994 1.00 0.00 68 ALA A O 15
ATOM 24300 N N . ARG A 1 69 ? -5.874 3.614 -5.030 1.00 0.00 69 ARG A N 15
ATOM 24301 C CA . ARG A 1 69 ? -6.579 2.353 -4.834 1.00 0.00 69 ARG A CA 15
ATOM 24302 C C . ARG A 1 69 ? -7.783 2.253 -5.765 1.00 0.00 69 ARG A C 15
ATOM 24303 O O . ARG A 1 69 ? -8.063 1.191 -6.322 1.00 0.00 69 ARG A O 15
ATOM 24324 N N . ARG A 1 70 ? -8.492 3.365 -5.929 1.00 0.00 70 ARG A N 15
ATOM 24325 C CA . ARG A 1 70 ? -9.667 3.402 -6.791 1.00 0.00 70 ARG A CA 15
ATOM 24326 C C . ARG A 1 70 ? -9.316 2.960 -8.209 1.00 0.00 70 ARG A C 15
ATOM 24327 O O . ARG A 1 70 ? -10.198 2.676 -9.019 1.00 0.00 70 ARG A O 15
ATOM 24348 N N . LYS A 1 71 ? -8.021 2.905 -8.502 1.00 0.00 71 LYS A N 15
ATOM 24349 C CA . LYS A 1 71 ? -7.551 2.498 -9.821 1.00 0.00 71 LYS A CA 15
ATOM 24350 C C . LYS A 1 71 ? -7.284 0.997 -9.863 1.00 0.00 71 LYS A C 15
ATOM 24351 O O . LYS A 1 71 ? -7.428 0.359 -10.907 1.00 0.00 71 LYS A O 15
ATOM 24370 N N . LEU A 1 72 ? -6.895 0.437 -8.723 1.00 0.00 72 LEU A N 15
ATOM 24371 C CA . LEU A 1 72 ? -6.609 -0.990 -8.629 1.00 0.00 72 LEU A CA 15
ATOM 24372 C C . LEU A 1 72 ? -7.703 -1.715 -7.851 1.00 0.00 72 LEU A C 15
ATOM 24373 O O . LEU A 1 72 ? -7.647 -2.931 -7.668 1.00 0.00 72 LEU A O 15
ATOM 24389 N N . MET A 1 73 ? -8.698 -0.960 -7.397 1.00 0.00 73 MET A N 15
ATOM 24390 C CA . MET A 1 73 ? -9.807 -1.532 -6.642 1.00 0.00 73 MET A CA 15
ATOM 24391 C C . MET A 1 73 ? -10.564 -2.558 -7.479 1.00 0.00 73 MET A C 15
ATOM 24392 O O . MET A 1 73 ? -10.790 -3.693 -7.058 1.00 0.00 73 MET A O 15
ATOM 24406 N N . PRO A 1 74 ? -10.965 -2.153 -8.693 1.00 0.00 74 PRO A N 15
ATOM 24407 C CA . PRO A 1 74 ? -11.702 -3.023 -9.615 1.00 0.00 74 PRO A CA 15
ATOM 24408 C C . PRO A 1 74 ? -10.834 -4.147 -10.169 1.00 0.00 74 PRO A C 15
ATOM 24409 O O . PRO A 1 74 ? -11.286 -4.948 -10.987 1.00 0.00 74 PRO A O 15
ATOM 24420 N N . GLY A 1 75 ? -9.584 -4.202 -9.718 1.00 0.00 75 GLY A N 15
ATOM 24421 C CA . GLY A 1 75 ? -8.673 -5.233 -10.180 1.00 0.00 75 GLY A CA 15
ATOM 24422 C C . GLY A 1 75 ? -8.424 -5.159 -11.673 1.00 0.00 75 GLY A C 15
ATOM 24423 O O . GLY A 1 75 ? -8.093 -6.164 -12.304 1.00 0.00 75 GLY A O 15
ATOM 24427 N N . ARG A 1 76 ? -8.583 -3.968 -12.240 1.00 0.00 76 ARG A N 15
ATOM 24428 C CA . ARG A 1 76 ? -8.376 -3.768 -13.669 1.00 0.00 76 ARG A CA 15
ATOM 24429 C C . ARG A 1 76 ? -6.906 -3.950 -14.036 1.00 0.00 76 ARG A C 15
ATOM 24430 O O . ARG A 1 76 ? -6.582 -4.416 -15.128 1.00 0.00 76 ARG A O 15
ATOM 24451 N N . ILE A 1 77 ? -6.022 -3.579 -13.116 1.00 0.00 77 ILE A N 15
ATOM 24452 C CA . ILE A 1 77 ? -4.587 -3.702 -13.342 1.00 0.00 77 ILE A CA 15
ATOM 24453 C C . ILE A 1 77 ? -4.021 -4.927 -12.631 1.00 0.00 77 ILE A C 15
ATOM 24454 O O . ILE A 1 77 ? -4.510 -5.323 -11.574 1.00 0.00 77 ILE A O 15
ATOM 24470 N N . GLN A 1 78 ? -2.988 -5.520 -13.220 1.00 0.00 78 GLN A N 15
ATOM 24471 C CA . GLN A 1 78 ? -2.355 -6.700 -12.642 1.00 0.00 78 GLN A CA 15
ATOM 24472 C C . GLN A 1 78 ? -0.839 -6.534 -12.590 1.00 0.00 78 GLN A C 15
ATOM 24473 O O . GLN A 1 78 ? -0.261 -5.773 -13.366 1.00 0.00 78 GLN A O 15
ATOM 24487 N N . LEU A 1 79 ? -0.202 -7.249 -11.670 1.00 0.00 79 LEU A N 15
ATOM 24488 C CA . LEU A 1 79 ? 1.247 -7.181 -11.516 1.00 0.00 79 LEU A CA 15
ATOM 24489 C C . LEU A 1 79 ? 1.898 -8.505 -11.902 1.00 0.00 79 LEU A C 15
ATOM 24490 O O . LEU A 1 79 ? 1.576 -9.553 -11.342 1.00 0.00 79 LEU A O 15
ATOM 24506 N N . TRP A 1 80 ? 2.816 -8.449 -12.860 1.00 0.00 80 TRP A N 15
ATOM 24507 C CA . TRP A 1 80 ? 3.515 -9.644 -13.319 1.00 0.00 80 TRP A CA 15
ATOM 24508 C C . TRP A 1 80 ? 2.526 -10.729 -13.730 1.00 0.00 80 TRP A C 15
ATOM 24509 O O . TRP A 1 80 ? 2.734 -11.910 -13.454 1.00 0.00 80 TRP A O 15
ATOM 24530 N N . GLY A 1 81 ? 1.447 -10.321 -14.392 1.00 0.00 81 GLY A N 15
ATOM 24531 C CA . GLY A 1 81 ? 0.442 -11.271 -14.831 1.00 0.00 81 GLY A CA 15
ATOM 24532 C C . GLY A 1 81 ? -0.346 -11.857 -13.675 1.00 0.00 81 GLY A C 15
ATOM 24533 O O . GLY A 1 81 ? -1.155 -12.766 -13.863 1.00 0.00 81 GLY A O 15
ATOM 24537 N N . HIS A 1 82 ? -0.108 -11.336 -12.475 1.00 0.00 82 HIS A N 15
ATOM 24538 C CA . HIS A 1 82 ? -0.800 -11.814 -11.284 1.00 0.00 82 HIS A CA 15
ATOM 24539 C C . HIS A 1 82 ? -1.863 -10.815 -10.836 1.00 0.00 82 HIS A C 15
ATOM 24540 O O . HIS A 1 82 ? -1.624 -9.608 -10.819 1.00 0.00 82 HIS A O 15
ATOM 24554 N N . GLN A 1 83 ? -3.035 -11.327 -10.475 1.00 0.00 83 GLN A N 15
ATOM 24555 C CA . GLN A 1 83 ? -4.134 -10.478 -10.028 1.00 0.00 83 GLN A CA 15
ATOM 24556 C C . GLN A 1 83 ? -3.803 -9.817 -8.694 1.00 0.00 83 GLN A C 15
ATOM 24557 O O . GLN A 1 83 ? -3.331 -10.473 -7.765 1.00 0.00 83 GLN A O 15
ATOM 24571 N N . ILE A 1 84 ? -4.054 -8.515 -8.607 1.00 0.00 84 ILE A N 15
ATOM 24572 C CA . ILE A 1 84 ? -3.784 -7.766 -7.387 1.00 0.00 84 ILE A CA 15
ATOM 24573 C C . ILE A 1 84 ? -5.015 -6.986 -6.936 1.00 0.00 84 ILE A C 15
ATOM 24574 O O . ILE A 1 84 ? -5.880 -6.651 -7.744 1.00 0.00 84 ILE A O 15
ATOM 24590 N N . ALA A 1 85 ? -5.085 -6.700 -5.640 1.00 0.00 85 ALA A N 15
ATOM 24591 C CA . ALA A 1 85 ? -6.208 -5.957 -5.082 1.00 0.00 85 ALA A CA 15
ATOM 24592 C C . ALA A 1 85 ? -5.737 -4.961 -4.027 1.00 0.00 85 ALA A C 15
ATOM 24593 O O . ALA A 1 85 ? -4.823 -5.247 -3.253 1.00 0.00 85 ALA A O 15
ATOM 24600 N N . VAL A 1 86 ? -6.367 -3.791 -4.001 1.00 0.00 86 VAL A N 15
ATOM 24601 C CA . VAL A 1 86 ? -6.013 -2.753 -3.041 1.00 0.00 86 VAL A CA 15
ATOM 24602 C C . VAL A 1 86 ? -7.065 -2.637 -1.944 1.00 0.00 86 VAL A C 15
ATOM 24603 O O . VAL A 1 86 ? -8.264 -2.605 -2.222 1.00 0.00 86 VAL A O 15
ATOM 24616 N N . ASP A 1 87 ? -6.609 -2.573 -0.698 1.00 0.00 87 ASP A N 15
ATOM 24617 C CA . ASP A 1 87 ? -7.512 -2.458 0.441 1.00 0.00 87 ASP A CA 15
ATOM 24618 C C . ASP A 1 87 ? -7.032 -1.379 1.408 1.00 0.00 87 ASP A C 15
ATOM 24619 O O . ASP A 1 87 ? -5.850 -1.038 1.436 1.00 0.00 87 ASP A O 15
ATOM 24628 N N . TRP A 1 88 ? -7.957 -0.846 2.197 1.00 0.00 88 TRP A N 15
ATOM 24629 C CA . TRP A 1 88 ? -7.629 0.195 3.165 1.00 0.00 88 TRP A CA 15
ATOM 24630 C C . TRP A 1 88 ? -6.909 -0.393 4.373 1.00 0.00 88 TRP A C 15
ATOM 24631 O O . TRP A 1 88 ? -7.505 -1.116 5.171 1.00 0.00 88 TRP A O 15
ATOM 24652 N N . ALA A 1 89 ? -5.625 -0.077 4.503 1.00 0.00 89 ALA A N 15
ATOM 24653 C CA . ALA A 1 89 ? -4.825 -0.573 5.616 1.00 0.00 89 ALA A CA 15
ATOM 24654 C C . ALA A 1 89 ? -5.062 0.255 6.874 1.00 0.00 89 ALA A C 15
ATOM 24655 O O . ALA A 1 89 ? -5.452 1.420 6.797 1.00 0.00 89 ALA A O 15
ATOM 24662 N N . GLU A 1 90 ? -4.826 -0.354 8.032 1.00 0.00 90 GLU A N 15
ATOM 24663 C CA . GLU A 1 90 ? -5.016 0.329 9.307 1.00 0.00 90 GLU A CA 15
ATOM 24664 C C . GLU A 1 90 ? -3.804 0.135 10.214 1.00 0.00 90 GLU A C 15
ATOM 24665 O O . GLU A 1 90 ? -3.510 -0.969 10.672 1.00 0.00 90 GLU A O 15
ATOM 24677 N N . PRO A 1 91 ? -3.082 1.234 10.478 1.00 0.00 91 PRO A N 15
ATOM 24678 C CA . PRO A 1 91 ? -1.891 1.212 11.332 1.00 0.00 91 PRO A CA 15
ATOM 24679 C C . PRO A 1 91 ? -2.232 0.964 12.797 1.00 0.00 91 PRO A C 15
ATOM 24680 O O . PRO A 1 91 ? -1.645 0.095 13.441 1.00 0.00 91 PRO A O 15
ATOM 24691 N N . GLU A 1 92 ? -3.184 1.733 13.317 1.00 0.00 92 GLU A N 15
ATOM 24692 C CA . GLU A 1 92 ? -3.602 1.595 14.707 1.00 0.00 92 GLU A CA 15
ATOM 24693 C C . GLU A 1 92 ? -5.067 1.986 14.876 1.00 0.00 92 GLU A C 15
ATOM 24694 O O . GLU A 1 92 ? -5.437 3.145 14.686 1.00 0.00 92 GLU A O 15
ATOM 24706 N N . ILE A 1 93 ? -5.896 1.011 15.233 1.00 0.00 93 ILE A N 15
ATOM 24707 C CA . ILE A 1 93 ? -7.320 1.252 15.427 1.00 0.00 93 ILE A CA 15
ATOM 24708 C C . ILE A 1 93 ? -7.618 1.655 16.867 1.00 0.00 93 ILE A C 15
ATOM 24709 O O . ILE A 1 93 ? -6.708 1.788 17.686 1.00 0.00 93 ILE A O 15
ATOM 24725 N N . ASP A 1 94 ? -8.897 1.846 17.170 1.00 0.00 94 ASP A N 15
ATOM 24726 C CA . ASP A 1 94 ? -9.316 2.231 18.513 1.00 0.00 94 ASP A CA 15
ATOM 24727 C C . ASP A 1 94 ? -9.661 1.002 19.348 1.00 0.00 94 ASP A C 15
ATOM 24728 O O . ASP A 1 94 ? -10.559 1.042 20.190 1.00 0.00 94 ASP A O 15
ATOM 24737 N N . VAL A 1 95 ? -8.943 -0.091 19.109 1.00 0.00 95 VAL A N 15
ATOM 24738 C CA . VAL A 1 95 ? -9.173 -1.332 19.838 1.00 0.00 95 VAL A CA 15
ATOM 24739 C C . VAL A 1 95 ? -8.419 -1.339 21.163 1.00 0.00 95 VAL A C 15
ATOM 24740 O O . VAL A 1 95 ? -8.945 -1.775 22.187 1.00 0.00 95 VAL A O 15
ATOM 24753 N N . ASP A 1 96 ? -7.183 -0.852 21.136 1.00 0.00 96 ASP A N 15
ATOM 24754 C CA . ASP A 1 96 ? -6.355 -0.801 22.335 1.00 0.00 96 ASP A CA 15
ATOM 24755 C C . ASP A 1 96 ? -7.049 -0.011 23.441 1.00 0.00 96 ASP A C 15
ATOM 24756 O O . ASP A 1 96 ? -7.044 -0.417 24.603 1.00 0.00 96 ASP A O 15
ATOM 24765 N N . GLU A 1 97 ? -7.645 1.118 23.070 1.00 0.00 97 GLU A N 15
ATOM 24766 C CA . GLU A 1 97 ? -8.341 1.965 24.032 1.00 0.00 97 GLU A CA 15
ATOM 24767 C C . GLU A 1 97 ? -9.704 1.376 24.388 1.00 0.00 97 GLU A C 15
ATOM 24768 O O . GLU A 1 97 ? -9.990 1.108 25.555 1.00 0.00 97 GLU A O 15
ATOM 24780 N N . ASP A 1 98 ? -10.539 1.180 23.374 1.00 0.00 98 ASP A N 15
ATOM 24781 C CA . ASP A 1 98 ? -11.872 0.623 23.579 1.00 0.00 98 ASP A CA 15
ATOM 24782 C C . ASP A 1 98 ? -12.176 -0.453 22.541 1.00 0.00 98 ASP A C 15
ATOM 24783 O O . ASP A 1 98 ? -12.435 -0.151 21.376 1.00 0.00 98 ASP A O 15
ATOM 24792 N N . VAL A 1 99 ? -12.143 -1.710 22.972 1.00 0.00 99 VAL A N 15
ATOM 24793 C CA . VAL A 1 99 ? -12.416 -2.831 22.081 1.00 0.00 99 VAL A CA 15
ATOM 24794 C C . VAL A 1 99 ? -13.815 -3.389 22.313 1.00 0.00 99 VAL A C 15
ATOM 24795 O O . VAL A 1 99 ? -14.421 -3.968 21.411 1.00 0.00 99 VAL A O 15
ATOM 24808 N N . MET A 1 100 ? -14.324 -3.212 23.528 1.00 0.00 100 MET A N 15
ATOM 24809 C CA . MET A 1 100 ? -15.654 -3.697 23.877 1.00 0.00 100 MET A CA 15
ATOM 24810 C C . MET A 1 100 ? -16.475 -2.598 24.546 1.00 0.00 100 MET A C 15
ATOM 24811 O O . MET A 1 100 ? -15.995 -1.481 24.735 1.00 0.00 100 MET A O 15
ATOM 24825 N N . GLU A 1 101 ? -17.714 -2.924 24.899 1.00 0.00 101 GLU A N 15
ATOM 24826 C CA . GLU A 1 101 ? -18.601 -1.963 25.545 1.00 0.00 101 GLU A CA 15
ATOM 24827 C C . GLU A 1 101 ? -18.484 -2.050 27.064 1.00 0.00 101 GLU A C 15
ATOM 24828 O O . GLU A 1 101 ? -19.202 -2.813 27.712 1.00 0.00 101 GLU A O 15
ATOM 24840 N N . THR A 1 102 ? -17.572 -1.263 27.628 1.00 0.00 102 THR A N 15
ATOM 24841 C CA . THR A 1 102 ? -17.359 -1.252 29.069 1.00 0.00 102 THR A CA 15
ATOM 24842 C C . THR A 1 102 ? -17.554 0.147 29.643 1.00 0.00 102 THR A C 15
ATOM 24843 O O . THR A 1 102 ? -17.855 1.092 28.913 1.00 0.00 102 THR A O 15
ATOM 24854 N N . VAL A 1 103 ? -17.379 0.273 30.954 1.00 0.00 103 VAL A N 15
ATOM 24855 C CA . VAL A 1 103 ? -17.534 1.558 31.626 1.00 0.00 103 VAL A CA 15
ATOM 24856 C C . VAL A 1 103 ? -18.719 2.334 31.061 1.00 0.00 103 VAL A C 15
ATOM 24857 O O . VAL A 1 103 ? -18.747 3.564 31.106 1.00 0.00 103 VAL A O 15
ATOM 24870 N N . SER A 1 104 ? -19.696 1.607 30.529 1.00 0.00 104 SER A N 15
ATOM 24871 C CA . SER A 1 104 ? -20.883 2.227 29.952 1.00 0.00 104 SER A CA 15
ATOM 24872 C C . SER A 1 104 ? -21.522 3.200 30.939 1.00 0.00 104 SER A C 15
ATOM 24873 O O . SER A 1 104 ? -21.329 3.090 32.149 1.00 0.00 104 SER A O 15
ATOM 24881 N N . GLY A 1 105 ? -22.286 4.152 30.411 1.00 0.00 105 GLY A N 15
ATOM 24882 C CA . GLY A 1 105 ? -22.943 5.130 31.258 1.00 0.00 105 GLY A CA 15
ATOM 24883 C C . GLY A 1 105 ? -24.070 4.528 32.073 1.00 0.00 105 GLY A C 15
ATOM 24884 O O . GLY A 1 105 ? -23.987 3.393 32.543 1.00 0.00 105 GLY A O 15
ATOM 24888 N N . PRO A 1 106 ? -25.153 5.298 32.253 1.00 0.00 106 PRO A N 15
ATOM 24889 C CA . PRO A 1 106 ? -26.322 4.855 33.018 1.00 0.00 106 PRO A CA 15
ATOM 24890 C C . PRO A 1 106 ? -27.101 3.757 32.303 1.00 0.00 106 PRO A C 15
ATOM 24891 O O . PRO A 1 106 ? -27.008 3.609 31.084 1.00 0.00 106 PRO A O 15
ATOM 24902 N N . SER A 1 107 ? -27.870 2.989 33.068 1.00 0.00 107 SER A N 15
ATOM 24903 C CA . SER A 1 107 ? -28.663 1.901 32.507 1.00 0.00 107 SER A CA 15
ATOM 24904 C C . SER A 1 107 ? -29.669 1.379 33.529 1.00 0.00 107 SER A C 15
ATOM 24905 O O . SER A 1 107 ? -29.292 0.888 34.593 1.00 0.00 107 SER A O 15
ATOM 24913 N N . SER A 1 108 ? -30.951 1.490 33.197 1.00 0.00 108 SER A N 15
ATOM 24914 C CA . SER A 1 108 ? -32.013 1.034 34.086 1.00 0.00 108 SER A CA 15
ATOM 24915 C C . SER A 1 108 ? -31.927 -0.473 34.306 1.00 0.00 108 SER A C 15
ATOM 24916 O O . SER A 1 108 ? -31.837 -0.943 35.440 1.00 0.00 108 SER A O 15
ATOM 24924 N N . GLY A 1 109 ? -31.955 -1.228 33.211 1.00 0.00 109 GLY A N 15
ATOM 24925 C CA . GLY A 1 109 ? -31.879 -2.674 33.305 1.00 0.00 109 GLY A CA 15
ATOM 24926 C C . GLY A 1 109 ? -33.150 -3.286 33.860 1.00 0.00 109 GLY A C 15
ATOM 24927 O O . GLY A 1 109 ? -34.099 -2.573 34.187 1.00 0.00 109 GLY A O 15
ATOM 24931 N N . GLY A 1 1 ? -1.188 10.112 11.948 1.00 0.00 1 GLY A N 16
ATOM 24932 C CA . GLY A 1 1 ? -0.216 11.125 11.580 1.00 0.00 1 GLY A CA 16
ATOM 24933 C C . GLY A 1 1 ? 0.397 11.806 12.787 1.00 0.00 1 GLY A C 16
ATOM 24934 O O . GLY A 1 1 ? -0.302 12.461 13.560 1.00 0.00 1 GLY A O 16
ATOM 24938 N N . SER A 1 2 ? 1.707 11.652 12.950 1.00 0.00 2 SER A N 16
ATOM 24939 C CA . SER A 1 2 ? 2.413 12.253 14.075 1.00 0.00 2 SER A CA 16
ATOM 24940 C C . SER A 1 2 ? 3.261 13.435 13.615 1.00 0.00 2 SER A C 16
ATOM 24941 O O . SER A 1 2 ? 3.076 14.562 14.075 1.00 0.00 2 SER A O 16
ATOM 24949 N N . SER A 1 3 ? 4.192 13.168 12.705 1.00 0.00 3 SER A N 16
ATOM 24950 C CA . SER A 1 3 ? 5.073 14.208 12.185 1.00 0.00 3 SER A CA 16
ATOM 24951 C C . SER A 1 3 ? 4.267 15.410 11.702 1.00 0.00 3 SER A C 16
ATOM 24952 O O . SER A 1 3 ? 4.554 16.550 12.064 1.00 0.00 3 SER A O 16
ATOM 24960 N N . GLY A 1 4 ? 3.256 15.145 10.880 1.00 0.00 4 GLY A N 16
ATOM 24961 C CA . GLY A 1 4 ? 2.424 16.215 10.360 1.00 0.00 4 GLY A CA 16
ATOM 24962 C C . GLY A 1 4 ? 1.998 15.972 8.925 1.00 0.00 4 GLY A C 16
ATOM 24963 O O . GLY A 1 4 ? 1.306 14.997 8.633 1.00 0.00 4 GLY A O 16
ATOM 24967 N N . SER A 1 5 ? 2.410 16.862 8.029 1.00 0.00 5 SER A N 16
ATOM 24968 C CA . SER A 1 5 ? 2.063 16.743 6.617 1.00 0.00 5 SER A CA 16
ATOM 24969 C C . SER A 1 5 ? 2.142 15.290 6.159 1.00 0.00 5 SER A C 16
ATOM 24970 O O . SER A 1 5 ? 1.254 14.798 5.462 1.00 0.00 5 SER A O 16
ATOM 24978 N N . SER A 1 6 ? 3.212 14.608 6.556 1.00 0.00 6 SER A N 16
ATOM 24979 C CA . SER A 1 6 ? 3.410 13.212 6.184 1.00 0.00 6 SER A CA 16
ATOM 24980 C C . SER A 1 6 ? 2.673 12.284 7.144 1.00 0.00 6 SER A C 16
ATOM 24981 O O . SER A 1 6 ? 3.266 11.730 8.068 1.00 0.00 6 SER A O 16
ATOM 24989 N N . GLY A 1 7 ? 1.373 12.120 6.917 1.00 0.00 7 GLY A N 16
ATOM 24990 C CA . GLY A 1 7 ? 0.574 11.258 7.769 1.00 0.00 7 GLY A CA 16
ATOM 24991 C C . GLY A 1 7 ? 0.675 9.798 7.375 1.00 0.00 7 GLY A C 16
ATOM 24992 O O . GLY A 1 7 ? 0.788 9.473 6.194 1.00 0.00 7 GLY A O 16
ATOM 24996 N N . ASN A 1 8 ? 0.637 8.915 8.367 1.00 0.00 8 ASN A N 16
ATOM 24997 C CA . ASN A 1 8 ? 0.728 7.481 8.119 1.00 0.00 8 ASN A CA 16
ATOM 24998 C C . ASN A 1 8 ? -0.321 7.037 7.102 1.00 0.00 8 ASN A C 16
ATOM 24999 O O . ASN A 1 8 ? -1.500 6.901 7.431 1.00 0.00 8 ASN A O 16
ATOM 25010 N N . CYS A 1 9 ? 0.117 6.814 5.868 1.00 0.00 9 CYS A N 16
ATOM 25011 C CA . CYS A 1 9 ? -0.783 6.387 4.803 1.00 0.00 9 CYS A CA 16
ATOM 25012 C C . CYS A 1 9 ? -0.162 5.257 3.987 1.00 0.00 9 CYS A C 16
ATOM 25013 O O . CYS A 1 9 ? 0.878 5.436 3.353 1.00 0.00 9 CYS A O 16
ATOM 25021 N N . ARG A 1 10 ? -0.806 4.095 4.010 1.00 0.00 10 ARG A N 16
ATOM 25022 C CA . ARG A 1 10 ? -0.315 2.935 3.275 1.00 0.00 10 ARG A CA 16
ATOM 25023 C C . ARG A 1 10 ? -1.471 2.153 2.659 1.00 0.00 10 ARG A C 16
ATOM 25024 O O . ARG A 1 10 ? -2.539 2.026 3.260 1.00 0.00 10 ARG A O 16
ATOM 25045 N N . LEU A 1 11 ? -1.252 1.633 1.456 1.00 0.00 11 LEU A N 16
ATOM 25046 C CA . LEU A 1 11 ? -2.276 0.864 0.757 1.00 0.00 11 LEU A CA 16
ATOM 25047 C C . LEU A 1 11 ? -2.027 -0.634 0.906 1.00 0.00 11 LEU A C 16
ATOM 25048 O O . LEU A 1 11 ? -0.892 -1.099 0.803 1.00 0.00 11 LEU A O 16
ATOM 25064 N N . PHE A 1 12 ? -3.097 -1.385 1.146 1.00 0.00 12 PHE A N 16
ATOM 25065 C CA . PHE A 1 12 ? -2.996 -2.831 1.307 1.00 0.00 12 PHE A CA 16
ATOM 25066 C C . PHE A 1 12 ? -3.027 -3.532 -0.047 1.00 0.00 12 PHE A C 16
ATOM 25067 O O . PHE A 1 12 ? -4.090 -3.701 -0.646 1.00 0.00 12 PHE A O 16
ATOM 25084 N N . ILE A 1 13 ? -1.855 -3.939 -0.523 1.00 0.00 13 ILE A N 16
ATOM 25085 C CA . ILE A 1 13 ? -1.748 -4.622 -1.806 1.00 0.00 13 ILE A CA 16
ATOM 25086 C C . ILE A 1 13 ? -1.609 -6.129 -1.616 1.00 0.00 13 ILE A C 16
ATOM 25087 O O . ILE A 1 13 ? -0.568 -6.616 -1.178 1.00 0.00 13 ILE A O 16
ATOM 25103 N N . GLY A 1 14 ? -2.666 -6.862 -1.951 1.00 0.00 14 GLY A N 16
ATOM 25104 C CA . GLY A 1 14 ? -2.641 -8.307 -1.812 1.00 0.00 14 GLY A CA 16
ATOM 25105 C C . GLY A 1 14 ? -2.756 -9.019 -3.145 1.00 0.00 14 GLY A C 16
ATOM 25106 O O . GLY A 1 14 ? -3.367 -8.506 -4.081 1.00 0.00 14 GLY A O 16
ATOM 25110 N N . GLY A 1 15 ? -2.165 -10.207 -3.232 1.00 0.00 15 GLY A N 16
ATOM 25111 C CA . GLY A 1 15 ? -2.214 -10.972 -4.465 1.00 0.00 15 GLY A CA 16
ATOM 25112 C C . GLY A 1 15 ? -1.012 -10.716 -5.353 1.00 0.00 15 GLY A C 16
ATOM 25113 O O . GLY A 1 15 ? -1.161 -10.401 -6.534 1.00 0.00 15 GLY A O 16
ATOM 25117 N N . ILE A 1 16 ? 0.181 -10.852 -4.785 1.00 0.00 16 ILE A N 16
ATOM 25118 C CA . ILE A 1 16 ? 1.412 -10.633 -5.534 1.00 0.00 16 ILE A CA 16
ATOM 25119 C C . ILE A 1 16 ? 2.353 -11.827 -5.406 1.00 0.00 16 ILE A C 16
ATOM 25120 O O . ILE A 1 16 ? 2.345 -12.551 -4.411 1.00 0.00 16 ILE A O 16
ATOM 25136 N N . PRO A 1 17 ? 3.184 -12.037 -6.437 1.00 0.00 17 PRO A N 16
ATOM 25137 C CA . PRO A 1 17 ? 4.149 -13.141 -6.464 1.00 0.00 17 PRO A CA 16
ATOM 25138 C C . PRO A 1 17 ? 5.282 -12.945 -5.462 1.00 0.00 17 PRO A C 16
ATOM 25139 O O . PRO A 1 17 ? 5.913 -11.889 -5.422 1.00 0.00 17 PRO A O 16
ATOM 25150 N N . LYS A 1 18 ? 5.536 -13.970 -4.655 1.00 0.00 18 LYS A N 16
ATOM 25151 C CA . LYS A 1 18 ? 6.595 -13.912 -3.655 1.00 0.00 18 LYS A CA 16
ATOM 25152 C C . LYS A 1 18 ? 7.943 -13.623 -4.305 1.00 0.00 18 LYS A C 16
ATOM 25153 O O . LYS A 1 18 ? 8.706 -12.783 -3.828 1.00 0.00 18 LYS A O 16
ATOM 25172 N N . MET A 1 19 ? 8.230 -14.323 -5.398 1.00 0.00 19 MET A N 16
ATOM 25173 C CA . MET A 1 19 ? 9.487 -14.139 -6.115 1.00 0.00 19 MET A CA 16
ATOM 25174 C C . MET A 1 19 ? 9.784 -12.657 -6.319 1.00 0.00 19 MET A C 16
ATOM 25175 O O . MET A 1 19 ? 10.940 -12.259 -6.464 1.00 0.00 19 MET A O 16
ATOM 25189 N N . LYS A 1 20 ? 8.733 -11.844 -6.331 1.00 0.00 20 LYS A N 16
ATOM 25190 C CA . LYS A 1 20 ? 8.881 -10.405 -6.516 1.00 0.00 20 LYS A CA 16
ATOM 25191 C C . LYS A 1 20 ? 9.189 -9.714 -5.191 1.00 0.00 20 LYS A C 16
ATOM 25192 O O . LYS A 1 20 ? 8.378 -9.735 -4.265 1.00 0.00 20 LYS A O 16
ATOM 25211 N N . LYS A 1 21 ? 10.364 -9.101 -5.108 1.00 0.00 21 LYS A N 16
ATOM 25212 C CA . LYS A 1 21 ? 10.779 -8.401 -3.898 1.00 0.00 21 LYS A CA 16
ATOM 25213 C C . LYS A 1 21 ? 10.199 -6.991 -3.860 1.00 0.00 21 LYS A C 16
ATOM 25214 O O . LYS A 1 21 ? 9.583 -6.537 -4.824 1.00 0.00 21 LYS A O 16
ATOM 25233 N N . ARG A 1 22 ? 10.402 -6.303 -2.741 1.00 0.00 22 ARG A N 16
ATOM 25234 C CA . ARG A 1 22 ? 9.899 -4.944 -2.578 1.00 0.00 22 ARG A CA 16
ATOM 25235 C C . ARG A 1 22 ? 10.440 -4.029 -3.673 1.00 0.00 22 ARG A C 16
ATOM 25236 O O . ARG A 1 22 ? 9.722 -3.175 -4.191 1.00 0.00 22 ARG A O 16
ATOM 25257 N N . GLU A 1 23 ? 11.710 -4.215 -4.018 1.00 0.00 23 GLU A N 16
ATOM 25258 C CA . GLU A 1 23 ? 12.347 -3.405 -5.050 1.00 0.00 23 GLU A CA 16
ATOM 25259 C C . GLU A 1 23 ? 11.534 -3.431 -6.341 1.00 0.00 23 GLU A C 16
ATOM 25260 O O . GLU A 1 23 ? 11.386 -2.412 -7.014 1.00 0.00 23 GLU A O 16
ATOM 25272 N N . GLU A 1 24 ? 11.009 -4.605 -6.680 1.00 0.00 24 GLU A N 16
ATOM 25273 C CA . GLU A 1 24 ? 10.212 -4.764 -7.890 1.00 0.00 24 GLU A CA 16
ATOM 25274 C C . GLU A 1 24 ? 8.804 -4.211 -7.691 1.00 0.00 24 GLU A C 16
ATOM 25275 O O . GLU A 1 24 ? 8.290 -3.476 -8.535 1.00 0.00 24 GLU A O 16
ATOM 25287 N N . ILE A 1 25 ? 8.186 -4.570 -6.571 1.00 0.00 25 ILE A N 16
ATOM 25288 C CA . ILE A 1 25 ? 6.839 -4.109 -6.261 1.00 0.00 25 ILE A CA 16
ATOM 25289 C C . ILE A 1 25 ? 6.750 -2.588 -6.323 1.00 0.00 25 ILE A C 16
ATOM 25290 O O . ILE A 1 25 ? 5.940 -2.033 -7.067 1.00 0.00 25 ILE A O 16
ATOM 25306 N N . LEU A 1 26 ? 7.587 -1.920 -5.538 1.00 0.00 26 LEU A N 16
ATOM 25307 C CA . LEU A 1 26 ? 7.605 -0.461 -5.505 1.00 0.00 26 LEU A CA 16
ATOM 25308 C C . LEU A 1 26 ? 7.540 0.117 -6.915 1.00 0.00 26 LEU A C 16
ATOM 25309 O O . LEU A 1 26 ? 6.560 0.762 -7.286 1.00 0.00 26 LEU A O 16
ATOM 25325 N N . GLU A 1 27 ? 8.588 -0.123 -7.696 1.00 0.00 27 GLU A N 16
ATOM 25326 C CA . GLU A 1 27 ? 8.648 0.373 -9.066 1.00 0.00 27 GLU A CA 16
ATOM 25327 C C . GLU A 1 27 ? 7.377 0.014 -9.831 1.00 0.00 27 GLU A C 16
ATOM 25328 O O . GLU A 1 27 ? 6.793 0.855 -10.513 1.00 0.00 27 GLU A O 16
ATOM 25340 N N . GLU A 1 28 ? 6.957 -1.242 -9.712 1.00 0.00 28 GLU A N 16
ATOM 25341 C CA . GLU A 1 28 ? 5.757 -1.713 -10.393 1.00 0.00 28 GLU A CA 16
ATOM 25342 C C . GLU A 1 28 ? 4.525 -0.949 -9.915 1.00 0.00 28 GLU A C 16
ATOM 25343 O O . GLU A 1 28 ? 3.487 -0.949 -10.577 1.00 0.00 28 GLU A O 16
ATOM 25355 N N . ILE A 1 29 ? 4.649 -0.302 -8.761 1.00 0.00 29 ILE A N 16
ATOM 25356 C CA . ILE A 1 29 ? 3.546 0.465 -8.194 1.00 0.00 29 ILE A CA 16
ATOM 25357 C C . ILE A 1 29 ? 3.664 1.943 -8.551 1.00 0.00 29 ILE A C 16
ATOM 25358 O O . ILE A 1 29 ? 2.662 2.614 -8.799 1.00 0.00 29 ILE A O 16
ATOM 25374 N N . ALA A 1 30 ? 4.895 2.443 -8.578 1.00 0.00 30 ALA A N 16
ATOM 25375 C CA . ALA A 1 30 ? 5.144 3.841 -8.909 1.00 0.00 30 ALA A CA 16
ATOM 25376 C C . ALA A 1 30 ? 4.622 4.177 -10.301 1.00 0.00 30 ALA A C 16
ATOM 25377 O O . ALA A 1 30 ? 4.609 5.339 -10.708 1.00 0.00 30 ALA A O 16
ATOM 25384 N N . LYS A 1 31 ? 4.191 3.153 -11.030 1.00 0.00 31 LYS A N 16
ATOM 25385 C CA . LYS A 1 31 ? 3.667 3.338 -12.378 1.00 0.00 31 LYS A CA 16
ATOM 25386 C C . LYS A 1 31 ? 2.142 3.296 -12.378 1.00 0.00 31 LYS A C 16
ATOM 25387 O O . LYS A 1 31 ? 1.487 4.167 -12.951 1.00 0.00 31 LYS A O 16
ATOM 25406 N N . VAL A 1 32 ? 1.582 2.278 -11.732 1.00 0.00 32 VAL A N 16
ATOM 25407 C CA . VAL A 1 32 ? 0.134 2.124 -11.656 1.00 0.00 32 VAL A CA 16
ATOM 25408 C C . VAL A 1 32 ? -0.483 3.175 -10.741 1.00 0.00 32 VAL A C 16
ATOM 25409 O O . VAL A 1 32 ? -1.622 3.598 -10.942 1.00 0.00 32 VAL A O 16
ATOM 25422 N N . THR A 1 33 ? 0.276 3.595 -9.734 1.00 0.00 33 THR A N 16
ATOM 25423 C CA . THR A 1 33 ? -0.196 4.597 -8.787 1.00 0.00 33 THR A CA 16
ATOM 25424 C C . THR A 1 33 ? 0.895 5.615 -8.474 1.00 0.00 33 THR A C 16
ATOM 25425 O O . THR A 1 33 ? 1.880 5.297 -7.808 1.00 0.00 33 THR A O 16
ATOM 25436 N N . GLU A 1 34 ? 0.712 6.839 -8.958 1.00 0.00 34 GLU A N 16
ATOM 25437 C CA . GLU A 1 34 ? 1.682 7.903 -8.729 1.00 0.00 34 GLU A CA 16
ATOM 25438 C C . GLU A 1 34 ? 1.437 8.583 -7.385 1.00 0.00 34 GLU A C 16
ATOM 25439 O O . GLU A 1 34 ? 0.301 8.899 -7.034 1.00 0.00 34 GLU A O 16
ATOM 25451 N N . GLY A 1 35 ? 2.513 8.805 -6.635 1.00 0.00 35 GLY A N 16
ATOM 25452 C CA . GLY A 1 35 ? 2.394 9.444 -5.338 1.00 0.00 35 GLY A CA 16
ATOM 25453 C C . GLY A 1 35 ? 2.914 8.573 -4.212 1.00 0.00 35 GLY A C 16
ATOM 25454 O O . GLY A 1 35 ? 2.718 8.882 -3.037 1.00 0.00 35 GLY A O 16
ATOM 25458 N N . VAL A 1 36 ? 3.579 7.479 -4.571 1.00 0.00 36 VAL A N 16
ATOM 25459 C CA . VAL A 1 36 ? 4.129 6.560 -3.582 1.00 0.00 36 VAL A CA 16
ATOM 25460 C C . VAL A 1 36 ? 5.426 7.100 -2.991 1.00 0.00 36 VAL A C 16
ATOM 25461 O O . VAL A 1 36 ? 6.063 7.983 -3.566 1.00 0.00 36 VAL A O 16
ATOM 25474 N N . LEU A 1 37 ? 5.814 6.563 -1.839 1.00 0.00 37 LEU A N 16
ATOM 25475 C CA . LEU A 1 37 ? 7.037 6.990 -1.169 1.00 0.00 37 LEU A CA 16
ATOM 25476 C C . LEU A 1 37 ? 7.987 5.813 -0.967 1.00 0.00 37 LEU A C 16
ATOM 25477 O O . LEU A 1 37 ? 9.175 5.901 -1.278 1.00 0.00 37 LEU A O 16
ATOM 25493 N N . ASP A 1 38 ? 7.454 4.713 -0.448 1.00 0.00 38 ASP A N 16
ATOM 25494 C CA . ASP A 1 38 ? 8.253 3.517 -0.208 1.00 0.00 38 ASP A CA 16
ATOM 25495 C C . ASP A 1 38 ? 7.359 2.302 0.018 1.00 0.00 38 ASP A C 16
ATOM 25496 O O . ASP A 1 38 ? 6.266 2.417 0.574 1.00 0.00 38 ASP A O 16
ATOM 25505 N N . VAL A 1 39 ? 7.830 1.137 -0.418 1.00 0.00 39 VAL A N 16
ATOM 25506 C CA . VAL A 1 39 ? 7.073 -0.099 -0.264 1.00 0.00 39 VAL A CA 16
ATOM 25507 C C . VAL A 1 39 ? 7.729 -1.021 0.757 1.00 0.00 39 VAL A C 16
ATOM 25508 O O . VAL A 1 39 ? 8.934 -1.267 0.702 1.00 0.00 39 VAL A O 16
ATOM 25521 N N . ILE A 1 40 ? 6.928 -1.529 1.688 1.00 0.00 40 ILE A N 16
ATOM 25522 C CA . ILE A 1 40 ? 7.431 -2.426 2.721 1.00 0.00 40 ILE A CA 16
ATOM 25523 C C . ILE A 1 40 ? 6.995 -3.864 2.461 1.00 0.00 40 ILE A C 16
ATOM 25524 O O . ILE A 1 40 ? 5.992 -4.108 1.789 1.00 0.00 40 ILE A O 16
ATOM 25540 N N . VAL A 1 41 ? 7.754 -4.814 2.998 1.00 0.00 41 VAL A N 16
ATOM 25541 C CA . VAL A 1 41 ? 7.444 -6.228 2.827 1.00 0.00 41 VAL A CA 16
ATOM 25542 C C . VAL A 1 41 ? 7.642 -6.995 4.130 1.00 0.00 41 VAL A C 16
ATOM 25543 O O . VAL A 1 41 ? 8.772 -7.230 4.559 1.00 0.00 41 VAL A O 16
ATOM 25556 N N . TYR A 1 42 ? 6.536 -7.385 4.754 1.00 0.00 42 TYR A N 16
ATOM 25557 C CA . TYR A 1 42 ? 6.587 -8.125 6.009 1.00 0.00 42 TYR A CA 16
ATOM 25558 C C . TYR A 1 42 ? 5.273 -8.858 6.263 1.00 0.00 42 TYR A C 16
ATOM 25559 O O . TYR A 1 42 ? 4.203 -8.252 6.271 1.00 0.00 42 TYR A O 16
ATOM 25577 N N . ALA A 1 43 ? 5.365 -10.168 6.470 1.00 0.00 43 ALA A N 16
ATOM 25578 C CA . ALA A 1 43 ? 4.186 -10.985 6.727 1.00 0.00 43 ALA A CA 16
ATOM 25579 C C . ALA A 1 43 ? 4.386 -11.867 7.955 1.00 0.00 43 ALA A C 16
ATOM 25580 O O . ALA A 1 43 ? 4.583 -13.076 7.837 1.00 0.00 43 ALA A O 16
ATOM 25587 N N . SER A 1 44 ? 4.333 -11.253 9.133 1.00 0.00 44 SER A N 16
ATOM 25588 C CA . SER A 1 44 ? 4.514 -11.982 10.383 1.00 0.00 44 SER A CA 16
ATOM 25589 C C . SER A 1 44 ? 5.703 -12.933 10.291 1.00 0.00 44 SER A C 16
ATOM 25590 O O . SER A 1 44 ? 5.663 -14.047 10.812 1.00 0.00 44 SER A O 16
ATOM 25598 N N . ALA A 1 45 ? 6.761 -12.483 9.625 1.00 0.00 45 ALA A N 16
ATOM 25599 C CA . ALA A 1 45 ? 7.964 -13.292 9.465 1.00 0.00 45 ALA A CA 16
ATOM 25600 C C . ALA A 1 45 ? 9.067 -12.504 8.768 1.00 0.00 45 ALA A C 16
ATOM 25601 O O . ALA A 1 45 ? 8.883 -11.338 8.417 1.00 0.00 45 ALA A O 16
ATOM 25608 N N . ALA A 1 46 ? 10.213 -13.147 8.570 1.00 0.00 46 ALA A N 16
ATOM 25609 C CA . ALA A 1 46 ? 11.345 -12.505 7.913 1.00 0.00 46 ALA A CA 16
ATOM 25610 C C . ALA A 1 46 ? 11.108 -12.375 6.413 1.00 0.00 46 ALA A C 16
ATOM 25611 O O . ALA A 1 46 ? 11.112 -13.368 5.685 1.00 0.00 46 ALA A O 16
ATOM 25618 N N . ASP A 1 47 ? 10.900 -11.145 5.956 1.00 0.00 47 ASP A N 16
ATOM 25619 C CA . ASP A 1 47 ? 10.660 -10.884 4.542 1.00 0.00 47 ASP A CA 16
ATOM 25620 C C . ASP A 1 47 ? 11.546 -11.768 3.669 1.00 0.00 47 ASP A C 16
ATOM 25621 O O . ASP A 1 47 ? 12.707 -11.445 3.416 1.00 0.00 47 ASP A O 16
ATOM 25630 N N . LYS A 1 48 ? 10.992 -12.885 3.212 1.00 0.00 48 LYS A N 16
ATOM 25631 C CA . LYS A 1 48 ? 11.730 -13.817 2.367 1.00 0.00 48 LYS A CA 16
ATOM 25632 C C . LYS A 1 48 ? 10.824 -14.416 1.297 1.00 0.00 48 LYS A C 16
ATOM 25633 O O . LYS A 1 48 ? 9.627 -14.133 1.254 1.00 0.00 48 LYS A O 16
ATOM 25652 N N . MET A 1 49 ? 11.402 -15.247 0.435 1.00 0.00 49 MET A N 16
ATOM 25653 C CA . MET A 1 49 ? 10.645 -15.888 -0.633 1.00 0.00 49 MET A CA 16
ATOM 25654 C C . MET A 1 49 ? 9.483 -16.696 -0.066 1.00 0.00 49 MET A C 16
ATOM 25655 O O . MET A 1 49 ? 8.594 -17.127 -0.802 1.00 0.00 49 MET A O 16
ATOM 25669 N N . LYS A 1 50 ? 9.494 -16.900 1.247 1.00 0.00 50 LYS A N 16
ATOM 25670 C CA . LYS A 1 50 ? 8.441 -17.655 1.914 1.00 0.00 50 LYS A CA 16
ATOM 25671 C C . LYS A 1 50 ? 7.347 -16.726 2.429 1.00 0.00 50 LYS A C 16
ATOM 25672 O O . LYS A 1 50 ? 6.569 -17.094 3.308 1.00 0.00 50 LYS A O 16
ATOM 25691 N N . ASN A 1 51 ? 7.292 -15.519 1.874 1.00 0.00 51 ASN A N 16
ATOM 25692 C CA . ASN A 1 51 ? 6.292 -14.537 2.277 1.00 0.00 51 ASN A CA 16
ATOM 25693 C C . ASN A 1 51 ? 4.894 -14.978 1.854 1.00 0.00 51 ASN A C 16
ATOM 25694 O O . ASN A 1 51 ? 4.725 -15.641 0.831 1.00 0.00 51 ASN A O 16
ATOM 25705 N N . ARG A 1 52 ? 3.896 -14.606 2.649 1.00 0.00 52 ARG A N 16
ATOM 25706 C CA . ARG A 1 52 ? 2.513 -14.964 2.357 1.00 0.00 52 ARG A CA 16
ATOM 25707 C C . ARG A 1 52 ? 2.153 -14.612 0.917 1.00 0.00 52 ARG A C 16
ATOM 25708 O O . ARG A 1 52 ? 1.781 -15.481 0.129 1.00 0.00 52 ARG A O 16
ATOM 25729 N N . GLY A 1 53 ? 2.266 -13.330 0.580 1.00 0.00 53 GLY A N 16
ATOM 25730 C CA . GLY A 1 53 ? 1.947 -12.886 -0.764 1.00 0.00 53 GLY A CA 16
ATOM 25731 C C . GLY A 1 53 ? 1.286 -11.522 -0.783 1.00 0.00 53 GLY A C 16
ATOM 25732 O O . GLY A 1 53 ? 0.238 -11.341 -1.403 1.00 0.00 53 GLY A O 16
ATOM 25736 N N . PHE A 1 54 ? 1.897 -10.560 -0.100 1.00 0.00 54 PHE A N 16
ATOM 25737 C CA . PHE A 1 54 ? 1.359 -9.206 -0.038 1.00 0.00 54 PHE A CA 16
ATOM 25738 C C . PHE A 1 54 ? 2.472 -8.190 0.201 1.00 0.00 54 PHE A C 16
ATOM 25739 O O . PHE A 1 54 ? 3.598 -8.553 0.540 1.00 0.00 54 PHE A O 16
ATOM 25756 N N . ALA A 1 55 ? 2.148 -6.914 0.020 1.00 0.00 55 ALA A N 16
ATOM 25757 C CA . ALA A 1 55 ? 3.118 -5.844 0.216 1.00 0.00 55 ALA A CA 16
ATOM 25758 C C . ALA A 1 55 ? 2.430 -4.549 0.636 1.00 0.00 55 ALA A C 16
ATOM 25759 O O . ALA A 1 55 ? 1.239 -4.358 0.389 1.00 0.00 55 ALA A O 16
ATOM 25766 N N . PHE A 1 56 ? 3.187 -3.662 1.274 1.00 0.00 56 PHE A N 16
ATOM 25767 C CA . PHE A 1 56 ? 2.650 -2.386 1.730 1.00 0.00 56 PHE A CA 16
ATOM 25768 C C . PHE A 1 56 ? 3.248 -1.228 0.936 1.00 0.00 56 PHE A C 16
ATOM 25769 O O . PHE A 1 56 ? 4.454 -1.186 0.692 1.00 0.00 56 PHE A O 16
ATOM 25786 N N . VAL A 1 57 ? 2.396 -0.291 0.533 1.00 0.00 57 VAL A N 16
ATOM 25787 C CA . VAL A 1 57 ? 2.839 0.867 -0.233 1.00 0.00 57 VAL A CA 16
ATOM 25788 C C . VAL A 1 57 ? 2.506 2.166 0.492 1.00 0.00 57 VAL A C 16
ATOM 25789 O O . VAL A 1 57 ? 1.342 2.556 0.584 1.00 0.00 57 VAL A O 16
ATOM 25802 N N . GLU A 1 58 ? 3.536 2.832 1.005 1.00 0.00 58 GLU A N 16
ATOM 25803 C CA . GLU A 1 58 ? 3.351 4.088 1.722 1.00 0.00 58 GLU A CA 16
ATOM 25804 C C . GLU A 1 58 ? 3.308 5.267 0.754 1.00 0.00 58 GLU A C 16
ATOM 25805 O O . GLU A 1 58 ? 4.218 5.454 -0.054 1.00 0.00 58 GLU A O 16
ATOM 25817 N N . TYR A 1 59 ? 2.245 6.058 0.842 1.00 0.00 59 TYR A N 16
ATOM 25818 C CA . TYR A 1 59 ? 2.080 7.217 -0.028 1.00 0.00 59 TYR A CA 16
ATOM 25819 C C . TYR A 1 59 ? 2.270 8.514 0.752 1.00 0.00 59 TYR A C 16
ATOM 25820 O O . TYR A 1 59 ? 1.720 8.682 1.840 1.00 0.00 59 TYR A O 16
ATOM 25838 N N . GLU A 1 60 ? 3.051 9.429 0.185 1.00 0.00 60 GLU A N 16
ATOM 25839 C CA . GLU A 1 60 ? 3.313 10.712 0.827 1.00 0.00 60 GLU A CA 16
ATOM 25840 C C . GLU A 1 60 ? 2.022 11.503 1.009 1.00 0.00 60 GLU A C 16
ATOM 25841 O O . GLU A 1 60 ? 1.776 12.077 2.070 1.00 0.00 60 GLU A O 16
ATOM 25853 N N . SER A 1 61 ? 1.199 11.530 -0.035 1.00 0.00 61 SER A N 16
ATOM 25854 C CA . SER A 1 61 ? -0.065 12.255 0.006 1.00 0.00 61 SER A CA 16
ATOM 25855 C C . SER A 1 61 ? -1.206 11.334 0.429 1.00 0.00 61 SER A C 16
ATOM 25856 O O . SER A 1 61 ? -1.436 10.290 -0.182 1.00 0.00 61 SER A O 16
ATOM 25864 N N . HIS A 1 62 ? -1.918 11.728 1.480 1.00 0.00 62 HIS A N 16
ATOM 25865 C CA . HIS A 1 62 ? -3.035 10.939 1.986 1.00 0.00 62 HIS A CA 16
ATOM 25866 C C . HIS A 1 62 ? -3.985 10.556 0.856 1.00 0.00 62 HIS A C 16
ATOM 25867 O O . HIS A 1 62 ? -4.600 9.490 0.884 1.00 0.00 62 HIS A O 16
ATOM 25881 N N . ARG A 1 63 ? -4.100 11.432 -0.137 1.00 0.00 63 ARG A N 16
ATOM 25882 C CA . ARG A 1 63 ? -4.977 11.186 -1.276 1.00 0.00 63 ARG A CA 16
ATOM 25883 C C . ARG A 1 63 ? -4.310 10.255 -2.284 1.00 0.00 63 ARG A C 16
ATOM 25884 O O . ARG A 1 63 ? -4.948 9.356 -2.830 1.00 0.00 63 ARG A O 16
ATOM 25905 N N . ALA A 1 64 ? -3.022 10.479 -2.527 1.00 0.00 64 ALA A N 16
ATOM 25906 C CA . ALA A 1 64 ? -2.268 9.661 -3.468 1.00 0.00 64 ALA A CA 16
ATOM 25907 C C . ALA A 1 64 ? -2.608 8.183 -3.305 1.00 0.00 64 ALA A C 16
ATOM 25908 O O . ALA A 1 64 ? -2.563 7.417 -4.267 1.00 0.00 64 ALA A O 16
ATOM 25915 N N . ALA A 1 65 ? -2.947 7.790 -2.082 1.00 0.00 65 ALA A N 16
ATOM 25916 C CA . ALA A 1 65 ? -3.295 6.404 -1.794 1.00 0.00 65 ALA A CA 16
ATOM 25917 C C . ALA A 1 65 ? -4.770 6.139 -2.077 1.00 0.00 65 ALA A C 16
ATOM 25918 O O . ALA A 1 65 ? -5.123 5.132 -2.690 1.00 0.00 65 ALA A O 16
ATOM 25925 N N . ALA A 1 66 ? -5.628 7.049 -1.627 1.00 0.00 66 ALA A N 16
ATOM 25926 C CA . ALA A 1 66 ? -7.064 6.913 -1.833 1.00 0.00 66 ALA A CA 16
ATOM 25927 C C . ALA A 1 66 ? -7.399 6.822 -3.318 1.00 0.00 66 ALA A C 16
ATOM 25928 O O . ALA A 1 66 ? -8.201 5.986 -3.733 1.00 0.00 66 ALA A O 16
ATOM 25935 N N . MET A 1 67 ? -6.780 7.689 -4.113 1.00 0.00 67 MET A N 16
ATOM 25936 C CA . MET A 1 67 ? -7.013 7.705 -5.553 1.00 0.00 67 MET A CA 16
ATOM 25937 C C . MET A 1 67 ? -6.168 6.647 -6.253 1.00 0.00 67 MET A C 16
ATOM 25938 O O . MET A 1 67 ? -6.363 6.364 -7.434 1.00 0.00 67 MET A O 16
ATOM 25952 N N . ALA A 1 68 ? -5.227 6.064 -5.516 1.00 0.00 68 ALA A N 16
ATOM 25953 C CA . ALA A 1 68 ? -4.353 5.036 -6.066 1.00 0.00 68 ALA A CA 16
ATOM 25954 C C . ALA A 1 68 ? -4.995 3.656 -5.961 1.00 0.00 68 ALA A C 16
ATOM 25955 O O . ALA A 1 68 ? -4.604 2.724 -6.663 1.00 0.00 68 ALA A O 16
ATOM 25962 N N . ARG A 1 69 ? -5.982 3.534 -5.079 1.00 0.00 69 ARG A N 16
ATOM 25963 C CA . ARG A 1 69 ? -6.677 2.267 -4.881 1.00 0.00 69 ARG A CA 16
ATOM 25964 C C . ARG A 1 69 ? -7.856 2.138 -5.841 1.00 0.00 69 ARG A C 16
ATOM 25965 O O . ARG A 1 69 ? -8.067 1.085 -6.443 1.00 0.00 69 ARG A O 16
ATOM 25986 N N . ARG A 1 70 ? -8.621 3.216 -5.978 1.00 0.00 70 ARG A N 16
ATOM 25987 C CA . ARG A 1 70 ? -9.780 3.223 -6.863 1.00 0.00 70 ARG A CA 16
ATOM 25988 C C . ARG A 1 70 ? -9.390 2.789 -8.273 1.00 0.00 70 ARG A C 16
ATOM 25989 O O . ARG A 1 70 ? -10.247 2.456 -9.092 1.00 0.00 70 ARG A O 16
ATOM 26010 N N . LYS A 1 71 ? -8.090 2.796 -8.550 1.00 0.00 71 LYS A N 16
ATOM 26011 C CA . LYS A 1 71 ? -7.585 2.404 -9.861 1.00 0.00 71 LYS A CA 16
ATOM 26012 C C . LYS A 1 71 ? -7.355 0.897 -9.926 1.00 0.00 71 LYS A C 16
ATOM 26013 O O . LYS A 1 71 ? -7.623 0.262 -10.946 1.00 0.00 71 LYS A O 16
ATOM 26032 N N . LEU A 1 72 ? -6.859 0.331 -8.831 1.00 0.00 72 LEU A N 16
ATOM 26033 C CA . LEU A 1 72 ? -6.594 -1.102 -8.764 1.00 0.00 72 LEU A CA 16
ATOM 26034 C C . LEU A 1 72 ? -7.668 -1.816 -7.950 1.00 0.00 72 LEU A C 16
ATOM 26035 O O . LEU A 1 72 ? -7.606 -3.029 -7.750 1.00 0.00 72 LEU A O 16
ATOM 26051 N N . MET A 1 73 ? -8.654 -1.056 -7.484 1.00 0.00 73 MET A N 16
ATOM 26052 C CA . MET A 1 73 ? -9.744 -1.617 -6.695 1.00 0.00 73 MET A CA 16
ATOM 26053 C C . MET A 1 73 ? -10.519 -2.656 -7.499 1.00 0.00 73 MET A C 16
ATOM 26054 O O . MET A 1 73 ? -10.730 -3.786 -7.058 1.00 0.00 73 MET A O 16
ATOM 26068 N N . PRO A 1 74 ? -10.953 -2.267 -8.707 1.00 0.00 74 PRO A N 16
ATOM 26069 C CA . PRO A 1 74 ? -11.711 -3.151 -9.598 1.00 0.00 74 PRO A CA 16
ATOM 26070 C C . PRO A 1 74 ? -10.855 -4.280 -10.161 1.00 0.00 74 PRO A C 16
ATOM 26071 O O . PRO A 1 74 ? -11.320 -5.081 -10.970 1.00 0.00 74 PRO A O 16
ATOM 26082 N N . GLY A 1 75 ? -9.599 -4.337 -9.727 1.00 0.00 75 GLY A N 16
ATOM 26083 C CA . GLY A 1 75 ? -8.697 -5.372 -10.199 1.00 0.00 75 GLY A CA 16
ATOM 26084 C C . GLY A 1 75 ? -8.468 -5.302 -11.695 1.00 0.00 75 GLY A C 16
ATOM 26085 O O . GLY A 1 75 ? -8.289 -6.329 -12.351 1.00 0.00 75 GLY A O 16
ATOM 26089 N N . ARG A 1 76 ? -8.474 -4.089 -12.238 1.00 0.00 76 ARG A N 16
ATOM 26090 C CA . ARG A 1 76 ? -8.267 -3.891 -13.667 1.00 0.00 76 ARG A CA 16
ATOM 26091 C C . ARG A 1 76 ? -6.809 -4.136 -14.045 1.00 0.00 76 ARG A C 16
ATOM 26092 O O . ARG A 1 76 ? -6.518 -4.855 -15.001 1.00 0.00 76 ARG A O 16
ATOM 26113 N N . ILE A 1 77 ? -5.898 -3.532 -13.289 1.00 0.00 77 ILE A N 16
ATOM 26114 C CA . ILE A 1 77 ? -4.471 -3.686 -13.545 1.00 0.00 77 ILE A CA 16
ATOM 26115 C C . ILE A 1 77 ? -3.889 -4.839 -12.735 1.00 0.00 77 ILE A C 16
ATOM 26116 O O . ILE A 1 77 ? -4.270 -5.057 -11.586 1.00 0.00 77 ILE A O 16
ATOM 26132 N N . GLN A 1 78 ? -2.961 -5.572 -13.342 1.00 0.00 78 GLN A N 16
ATOM 26133 C CA . GLN A 1 78 ? -2.325 -6.702 -12.677 1.00 0.00 78 GLN A CA 16
ATOM 26134 C C . GLN A 1 78 ? -0.812 -6.519 -12.620 1.00 0.00 78 GLN A C 16
ATOM 26135 O O . GLN A 1 78 ? -0.234 -5.782 -13.421 1.00 0.00 78 GLN A O 16
ATOM 26149 N N . LEU A 1 79 ? -0.174 -7.193 -11.669 1.00 0.00 79 LEU A N 16
ATOM 26150 C CA . LEU A 1 79 ? 1.273 -7.105 -11.507 1.00 0.00 79 LEU A CA 16
ATOM 26151 C C . LEU A 1 79 ? 1.948 -8.406 -11.929 1.00 0.00 79 LEU A C 16
ATOM 26152 O O . LEU A 1 79 ? 1.721 -9.457 -11.329 1.00 0.00 79 LEU A O 16
ATOM 26168 N N . TRP A 1 80 ? 2.779 -8.327 -12.962 1.00 0.00 80 TRP A N 16
ATOM 26169 C CA . TRP A 1 80 ? 3.490 -9.498 -13.462 1.00 0.00 80 TRP A CA 16
ATOM 26170 C C . TRP A 1 80 ? 2.512 -10.593 -13.876 1.00 0.00 80 TRP A C 16
ATOM 26171 O O . TRP A 1 80 ? 2.740 -11.773 -13.614 1.00 0.00 80 TRP A O 16
ATOM 26192 N N . GLY A 1 81 ? 1.422 -10.193 -14.524 1.00 0.00 81 GLY A N 16
ATOM 26193 C CA . GLY A 1 81 ? 0.427 -11.152 -14.963 1.00 0.00 81 GLY A CA 16
ATOM 26194 C C . GLY A 1 81 ? -0.338 -11.765 -13.807 1.00 0.00 81 GLY A C 16
ATOM 26195 O O . GLY A 1 81 ? -1.104 -12.712 -13.992 1.00 0.00 81 GLY A O 16
ATOM 26199 N N . HIS A 1 82 ? -0.130 -11.226 -12.610 1.00 0.00 82 HIS A N 16
ATOM 26200 C CA . HIS A 1 82 ? -0.805 -11.727 -11.418 1.00 0.00 82 HIS A CA 16
ATOM 26201 C C . HIS A 1 82 ? -1.860 -10.737 -10.935 1.00 0.00 82 HIS A C 16
ATOM 26202 O O . HIS A 1 82 ? -1.624 -9.530 -10.906 1.00 0.00 82 HIS A O 16
ATOM 26216 N N . GLN A 1 83 ? -3.024 -11.257 -10.557 1.00 0.00 83 GLN A N 16
ATOM 26217 C CA . GLN A 1 83 ? -4.115 -10.418 -10.077 1.00 0.00 83 GLN A CA 16
ATOM 26218 C C . GLN A 1 83 ? -3.753 -9.762 -8.748 1.00 0.00 83 GLN A C 16
ATOM 26219 O O . GLN A 1 83 ? -3.152 -10.392 -7.878 1.00 0.00 83 GLN A O 16
ATOM 26233 N N . ILE A 1 84 ? -4.124 -8.494 -8.600 1.00 0.00 84 ILE A N 16
ATOM 26234 C CA . ILE A 1 84 ? -3.839 -7.754 -7.377 1.00 0.00 84 ILE A CA 16
ATOM 26235 C C . ILE A 1 84 ? -5.063 -6.976 -6.907 1.00 0.00 84 ILE A C 16
ATOM 26236 O O . ILE A 1 84 ? -5.922 -6.609 -7.708 1.00 0.00 84 ILE A O 16
ATOM 26252 N N . ALA A 1 85 ? -5.135 -6.727 -5.604 1.00 0.00 85 ALA A N 16
ATOM 26253 C CA . ALA A 1 85 ? -6.252 -5.989 -5.027 1.00 0.00 85 ALA A CA 16
ATOM 26254 C C . ALA A 1 85 ? -5.770 -5.001 -3.970 1.00 0.00 85 ALA A C 16
ATOM 26255 O O . ALA A 1 85 ? -4.798 -5.261 -3.260 1.00 0.00 85 ALA A O 16
ATOM 26262 N N . VAL A 1 86 ? -6.456 -3.867 -3.870 1.00 0.00 86 VAL A N 16
ATOM 26263 C CA . VAL A 1 86 ? -6.098 -2.840 -2.899 1.00 0.00 86 VAL A CA 16
ATOM 26264 C C . VAL A 1 86 ? -7.146 -2.737 -1.797 1.00 0.00 86 VAL A C 16
ATOM 26265 O O . VAL A 1 86 ? -8.347 -2.790 -2.062 1.00 0.00 86 VAL A O 16
ATOM 26278 N N . ASP A 1 87 ? -6.684 -2.590 -0.560 1.00 0.00 87 ASP A N 16
ATOM 26279 C CA . ASP A 1 87 ? -7.581 -2.477 0.583 1.00 0.00 87 ASP A CA 16
ATOM 26280 C C . ASP A 1 87 ? -7.106 -1.390 1.542 1.00 0.00 87 ASP A C 16
ATOM 26281 O O . ASP A 1 87 ? -5.912 -1.106 1.631 1.00 0.00 87 ASP A O 16
ATOM 26290 N N . TRP A 1 88 ? -8.049 -0.786 2.257 1.00 0.00 88 TRP A N 16
ATOM 26291 C CA . TRP A 1 88 ? -7.726 0.270 3.209 1.00 0.00 88 TRP A CA 16
ATOM 26292 C C . TRP A 1 88 ? -7.000 -0.295 4.425 1.00 0.00 88 TRP A C 16
ATOM 26293 O O . TRP A 1 88 ? -7.561 -1.085 5.183 1.00 0.00 88 TRP A O 16
ATOM 26314 N N . ALA A 1 89 ? -5.748 0.116 4.605 1.00 0.00 89 ALA A N 16
ATOM 26315 C CA . ALA A 1 89 ? -4.947 -0.349 5.730 1.00 0.00 89 ALA A CA 16
ATOM 26316 C C . ALA A 1 89 ? -5.572 0.066 7.058 1.00 0.00 89 ALA A C 16
ATOM 26317 O O . ALA A 1 89 ? -5.953 -0.781 7.865 1.00 0.00 89 ALA A O 16
ATOM 26324 N N . GLU A 1 90 ? -5.673 1.373 7.277 1.00 0.00 90 GLU A N 16
ATOM 26325 C CA . GLU A 1 90 ? -6.251 1.898 8.508 1.00 0.00 90 GLU A CA 16
ATOM 26326 C C . GLU A 1 90 ? -7.775 1.916 8.429 1.00 0.00 90 GLU A C 16
ATOM 26327 O O . GLU A 1 90 ? -8.365 2.288 7.415 1.00 0.00 90 GLU A O 16
ATOM 26339 N N . PRO A 1 91 ? -8.429 1.505 9.526 1.00 0.00 91 PRO A N 16
ATOM 26340 C CA . PRO A 1 91 ? -9.892 1.465 9.607 1.00 0.00 91 PRO A CA 16
ATOM 26341 C C . PRO A 1 91 ? -10.510 2.858 9.642 1.00 0.00 91 PRO A C 16
ATOM 26342 O O . PRO A 1 91 ? -11.428 3.159 8.880 1.00 0.00 91 PRO A O 16
ATOM 26353 N N . GLU A 1 92 ? -9.999 3.705 10.531 1.00 0.00 92 GLU A N 16
ATOM 26354 C CA . GLU A 1 92 ? -10.502 5.067 10.664 1.00 0.00 92 GLU A CA 16
ATOM 26355 C C . GLU A 1 92 ? -9.458 5.971 11.313 1.00 0.00 92 GLU A C 16
ATOM 26356 O O . GLU A 1 92 ? -9.096 5.785 12.475 1.00 0.00 92 GLU A O 16
ATOM 26368 N N . ILE A 1 93 ? -8.978 6.951 10.554 1.00 0.00 93 ILE A N 16
ATOM 26369 C CA . ILE A 1 93 ? -7.977 7.884 11.054 1.00 0.00 93 ILE A CA 16
ATOM 26370 C C . ILE A 1 93 ? -8.605 9.227 11.408 1.00 0.00 93 ILE A C 16
ATOM 26371 O O . ILE A 1 93 ? -9.823 9.395 11.327 1.00 0.00 93 ILE A O 16
ATOM 26387 N N . ASP A 1 94 ? -7.768 10.182 11.797 1.00 0.00 94 ASP A N 16
ATOM 26388 C CA . ASP A 1 94 ? -8.241 11.513 12.160 1.00 0.00 94 ASP A CA 16
ATOM 26389 C C . ASP A 1 94 ? -8.170 12.459 10.966 1.00 0.00 94 ASP A C 16
ATOM 26390 O O . ASP A 1 94 ? -7.837 13.635 11.112 1.00 0.00 94 ASP A O 16
ATOM 26399 N N . VAL A 1 95 ? -8.486 11.938 9.785 1.00 0.00 95 VAL A N 16
ATOM 26400 C CA . VAL A 1 95 ? -8.458 12.736 8.565 1.00 0.00 95 VAL A CA 16
ATOM 26401 C C . VAL A 1 95 ? -9.789 13.444 8.341 1.00 0.00 95 VAL A C 16
ATOM 26402 O O . VAL A 1 95 ? -9.827 14.587 7.885 1.00 0.00 95 VAL A O 16
ATOM 26415 N N . ASP A 1 96 ? -10.880 12.759 8.666 1.00 0.00 96 ASP A N 16
ATOM 26416 C CA . ASP A 1 96 ? -12.215 13.322 8.502 1.00 0.00 96 ASP A CA 16
ATOM 26417 C C . ASP A 1 96 ? -12.230 14.801 8.878 1.00 0.00 96 ASP A C 16
ATOM 26418 O O . ASP A 1 96 ? -12.542 15.657 8.052 1.00 0.00 96 ASP A O 16
ATOM 26427 N N . GLU A 1 97 ? -11.892 15.091 10.130 1.00 0.00 97 GLU A N 16
ATOM 26428 C CA . GLU A 1 97 ? -11.869 16.466 10.615 1.00 0.00 97 GLU A CA 16
ATOM 26429 C C . GLU A 1 97 ? -10.767 17.267 9.928 1.00 0.00 97 GLU A C 16
ATOM 26430 O O . GLU A 1 97 ? -11.000 18.375 9.443 1.00 0.00 97 GLU A O 16
ATOM 26442 N N . ASP A 1 98 ? -9.566 16.700 9.890 1.00 0.00 98 ASP A N 16
ATOM 26443 C CA . ASP A 1 98 ? -8.428 17.359 9.262 1.00 0.00 98 ASP A CA 16
ATOM 26444 C C . ASP A 1 98 ? -7.364 16.342 8.861 1.00 0.00 98 ASP A C 16
ATOM 26445 O O . ASP A 1 98 ? -7.077 15.403 9.603 1.00 0.00 98 ASP A O 16
ATOM 26454 N N . VAL A 1 99 ? -6.782 16.536 7.682 1.00 0.00 99 VAL A N 16
ATOM 26455 C CA . VAL A 1 99 ? -5.749 15.636 7.182 1.00 0.00 99 VAL A CA 16
ATOM 26456 C C . VAL A 1 99 ? -4.477 16.400 6.832 1.00 0.00 99 VAL A C 16
ATOM 26457 O O . VAL A 1 99 ? -3.370 15.947 7.123 1.00 0.00 99 VAL A O 16
ATOM 26470 N N . MET A 1 100 ? -4.643 17.560 6.207 1.00 0.00 100 MET A N 16
ATOM 26471 C CA . MET A 1 100 ? -3.507 18.388 5.819 1.00 0.00 100 MET A CA 16
ATOM 26472 C C . MET A 1 100 ? -3.220 19.448 6.878 1.00 0.00 100 MET A C 16
ATOM 26473 O O . MET A 1 100 ? -3.946 19.564 7.865 1.00 0.00 100 MET A O 16
ATOM 26487 N N . GLU A 1 101 ? -2.158 20.219 6.665 1.00 0.00 101 GLU A N 16
ATOM 26488 C CA . GLU A 1 101 ? -1.776 21.268 7.602 1.00 0.00 101 GLU A CA 16
ATOM 26489 C C . GLU A 1 101 ? -1.865 22.643 6.946 1.00 0.00 101 GLU A C 16
ATOM 26490 O O . GLU A 1 101 ? -1.279 22.879 5.889 1.00 0.00 101 GLU A O 16
ATOM 26502 N N . THR A 1 102 ? -2.603 23.549 7.581 1.00 0.00 102 THR A N 16
ATOM 26503 C CA . THR A 1 102 ? -2.771 24.899 7.060 1.00 0.00 102 THR A CA 16
ATOM 26504 C C . THR A 1 102 ? -1.438 25.637 7.003 1.00 0.00 102 THR A C 16
ATOM 26505 O O . THR A 1 102 ? -0.421 25.140 7.488 1.00 0.00 102 THR A O 16
ATOM 26516 N N . VAL A 1 103 ? -1.449 26.825 6.407 1.00 0.00 103 VAL A N 16
ATOM 26517 C CA . VAL A 1 103 ? -0.241 27.632 6.288 1.00 0.00 103 VAL A CA 16
ATOM 26518 C C . VAL A 1 103 ? -0.536 29.104 6.549 1.00 0.00 103 VAL A C 16
ATOM 26519 O O . VAL A 1 103 ? -1.353 29.716 5.861 1.00 0.00 103 VAL A O 16
ATOM 26532 N N . SER A 1 104 ? 0.136 29.669 7.548 1.00 0.00 104 SER A N 16
ATOM 26533 C CA . SER A 1 104 ? -0.056 31.070 7.903 1.00 0.00 104 SER A CA 16
ATOM 26534 C C . SER A 1 104 ? 1.046 31.548 8.844 1.00 0.00 104 SER A C 16
ATOM 26535 O O . SER A 1 104 ? 1.699 30.747 9.511 1.00 0.00 104 SER A O 16
ATOM 26543 N N . GLY A 1 105 ? 1.247 32.861 8.891 1.00 0.00 105 GLY A N 16
ATOM 26544 C CA . GLY A 1 105 ? 2.270 33.425 9.752 1.00 0.00 105 GLY A CA 16
ATOM 26545 C C . GLY A 1 105 ? 2.564 34.877 9.429 1.00 0.00 105 GLY A C 16
ATOM 26546 O O . GLY A 1 105 ? 3.567 35.202 8.793 1.00 0.00 105 GLY A O 16
ATOM 26550 N N . PRO A 1 106 ? 1.675 35.777 9.872 1.00 0.00 106 PRO A N 16
ATOM 26551 C CA . PRO A 1 106 ? 1.822 37.217 9.637 1.00 0.00 106 PRO A CA 16
ATOM 26552 C C . PRO A 1 106 ? 2.975 37.819 10.433 1.00 0.00 106 PRO A C 16
ATOM 26553 O O . PRO A 1 106 ? 3.271 37.379 11.544 1.00 0.00 106 PRO A O 16
ATOM 26564 N N . SER A 1 107 ? 3.622 38.828 9.858 1.00 0.00 107 SER A N 16
ATOM 26565 C CA . SER A 1 107 ? 4.745 39.488 10.513 1.00 0.00 107 SER A CA 16
ATOM 26566 C C . SER A 1 107 ? 4.557 41.002 10.518 1.00 0.00 107 SER A C 16
ATOM 26567 O O . SER A 1 107 ? 4.867 41.681 9.539 1.00 0.00 107 SER A O 16
ATOM 26575 N N . SER A 1 108 ? 4.046 41.524 11.629 1.00 0.00 108 SER A N 16
ATOM 26576 C CA . SER A 1 108 ? 3.813 42.957 11.762 1.00 0.00 108 SER A CA 16
ATOM 26577 C C . SER A 1 108 ? 3.516 43.327 13.212 1.00 0.00 108 SER A C 16
ATOM 26578 O O . SER A 1 108 ? 2.976 42.523 13.972 1.00 0.00 108 SER A O 16
ATOM 26586 N N . GLY A 1 109 ? 3.874 44.551 13.590 1.00 0.00 109 GLY A N 16
ATOM 26587 C CA . GLY A 1 109 ? 3.639 45.006 14.948 1.00 0.00 109 GLY A CA 16
ATOM 26588 C C . GLY A 1 109 ? 4.095 43.999 15.984 1.00 0.00 109 GLY A C 16
ATOM 26589 O O . GLY A 1 109 ? 4.387 44.361 17.124 1.00 0.00 109 GLY A O 16
ATOM 26593 N N . GLY A 1 1 ? -14.197 2.105 22.962 1.00 0.00 1 GLY A N 17
ATOM 26594 C CA . GLY A 1 1 ? -14.335 2.305 21.531 1.00 0.00 1 GLY A CA 17
ATOM 26595 C C . GLY A 1 1 ? -13.190 1.695 20.747 1.00 0.00 1 GLY A C 17
ATOM 26596 O O . GLY A 1 1 ? -12.962 0.487 20.807 1.00 0.00 1 GLY A O 17
ATOM 26600 N N . SER A 1 2 ? -12.469 2.531 20.007 1.00 0.00 2 SER A N 17
ATOM 26601 C CA . SER A 1 2 ? -11.345 2.066 19.203 1.00 0.00 2 SER A CA 17
ATOM 26602 C C . SER A 1 2 ? -10.179 3.047 19.280 1.00 0.00 2 SER A C 17
ATOM 26603 O O . SER A 1 2 ? -10.369 4.261 19.211 1.00 0.00 2 SER A O 17
ATOM 26611 N N . SER A 1 3 ? -8.972 2.510 19.425 1.00 0.00 3 SER A N 17
ATOM 26612 C CA . SER A 1 3 ? -7.774 3.337 19.516 1.00 0.00 3 SER A CA 17
ATOM 26613 C C . SER A 1 3 ? -7.107 3.479 18.151 1.00 0.00 3 SER A C 17
ATOM 26614 O O . SER A 1 3 ? -6.495 2.538 17.646 1.00 0.00 3 SER A O 17
ATOM 26622 N N . GLY A 1 4 ? -7.230 4.663 17.559 1.00 0.00 4 GLY A N 17
ATOM 26623 C CA . GLY A 1 4 ? -6.635 4.908 16.258 1.00 0.00 4 GLY A CA 17
ATOM 26624 C C . GLY A 1 4 ? -6.669 6.373 15.872 1.00 0.00 4 GLY A C 17
ATOM 26625 O O . GLY A 1 4 ? -7.571 7.107 16.274 1.00 0.00 4 GLY A O 17
ATOM 26629 N N . SER A 1 5 ? -5.682 6.800 15.090 1.00 0.00 5 SER A N 17
ATOM 26630 C CA . SER A 1 5 ? -5.599 8.189 14.653 1.00 0.00 5 SER A CA 17
ATOM 26631 C C . SER A 1 5 ? -4.868 8.296 13.319 1.00 0.00 5 SER A C 17
ATOM 26632 O O . SER A 1 5 ? -4.265 7.331 12.850 1.00 0.00 5 SER A O 17
ATOM 26640 N N . SER A 1 6 ? -4.926 9.478 12.713 1.00 0.00 6 SER A N 17
ATOM 26641 C CA . SER A 1 6 ? -4.272 9.712 11.430 1.00 0.00 6 SER A CA 17
ATOM 26642 C C . SER A 1 6 ? -2.756 9.757 11.593 1.00 0.00 6 SER A C 17
ATOM 26643 O O . SER A 1 6 ? -2.238 10.384 12.516 1.00 0.00 6 SER A O 17
ATOM 26651 N N . GLY A 1 7 ? -2.050 9.086 10.688 1.00 0.00 7 GLY A N 17
ATOM 26652 C CA . GLY A 1 7 ? -0.600 9.061 10.748 1.00 0.00 7 GLY A CA 17
ATOM 26653 C C . GLY A 1 7 ? 0.035 8.944 9.377 1.00 0.00 7 GLY A C 17
ATOM 26654 O O . GLY A 1 7 ? 0.407 9.947 8.769 1.00 0.00 7 GLY A O 17
ATOM 26658 N N . ASN A 1 8 ? 0.162 7.714 8.889 1.00 0.00 8 ASN A N 17
ATOM 26659 C CA . ASN A 1 8 ? 0.759 7.469 7.581 1.00 0.00 8 ASN A CA 17
ATOM 26660 C C . ASN A 1 8 ? -0.239 6.794 6.645 1.00 0.00 8 ASN A C 17
ATOM 26661 O O . ASN A 1 8 ? -1.094 6.024 7.084 1.00 0.00 8 ASN A O 17
ATOM 26672 N N . CYS A 1 9 ? -0.123 7.087 5.355 1.00 0.00 9 CYS A N 17
ATOM 26673 C CA . CYS A 1 9 ? -1.015 6.508 4.356 1.00 0.00 9 CYS A CA 17
ATOM 26674 C C . CYS A 1 9 ? -0.363 5.310 3.674 1.00 0.00 9 CYS A C 17
ATOM 26675 O O . CYS A 1 9 ? 0.702 5.431 3.069 1.00 0.00 9 CYS A O 17
ATOM 26683 N N . ARG A 1 10 ? -1.009 4.153 3.777 1.00 0.00 10 ARG A N 17
ATOM 26684 C CA . ARG A 1 10 ? -0.491 2.932 3.173 1.00 0.00 10 ARG A CA 17
ATOM 26685 C C . ARG A 1 10 ? -1.620 2.101 2.571 1.00 0.00 10 ARG A C 17
ATOM 26686 O O . ARG A 1 10 ? -2.655 1.889 3.205 1.00 0.00 10 ARG A O 17
ATOM 26707 N N . LEU A 1 11 ? -1.416 1.634 1.345 1.00 0.00 11 LEU A N 17
ATOM 26708 C CA . LEU A 1 11 ? -2.417 0.826 0.657 1.00 0.00 11 LEU A CA 17
ATOM 26709 C C . LEU A 1 11 ? -2.145 -0.662 0.853 1.00 0.00 11 LEU A C 17
ATOM 26710 O O . LEU A 1 11 ? -1.011 -1.120 0.714 1.00 0.00 11 LEU A O 17
ATOM 26726 N N . PHE A 1 12 ? -3.194 -1.412 1.175 1.00 0.00 12 PHE A N 17
ATOM 26727 C CA . PHE A 1 12 ? -3.069 -2.849 1.389 1.00 0.00 12 PHE A CA 17
ATOM 26728 C C . PHE A 1 12 ? -3.160 -3.606 0.067 1.00 0.00 12 PHE A C 17
ATOM 26729 O O . PHE A 1 12 ? -4.248 -3.795 -0.478 1.00 0.00 12 PHE A O 17
ATOM 26746 N N . ILE A 1 13 ? -2.010 -4.036 -0.442 1.00 0.00 13 ILE A N 17
ATOM 26747 C CA . ILE A 1 13 ? -1.960 -4.772 -1.699 1.00 0.00 13 ILE A CA 17
ATOM 26748 C C . ILE A 1 13 ? -1.783 -6.267 -1.453 1.00 0.00 13 ILE A C 17
ATOM 26749 O O . ILE A 1 13 ? -0.760 -6.704 -0.928 1.00 0.00 13 ILE A O 17
ATOM 26765 N N . GLY A 1 14 ? -2.788 -7.048 -1.840 1.00 0.00 14 GLY A N 17
ATOM 26766 C CA . GLY A 1 14 ? -2.723 -8.486 -1.655 1.00 0.00 14 GLY A CA 17
ATOM 26767 C C . GLY A 1 14 ? -2.911 -9.246 -2.953 1.00 0.00 14 GLY A C 17
ATOM 26768 O O . GLY A 1 14 ? -3.695 -8.841 -3.810 1.00 0.00 14 GLY A O 17
ATOM 26772 N N . GLY A 1 15 ? -2.187 -10.352 -3.100 1.00 0.00 15 GLY A N 17
ATOM 26773 C CA . GLY A 1 15 ? -2.290 -11.151 -4.306 1.00 0.00 15 GLY A CA 17
ATOM 26774 C C . GLY A 1 15 ? -1.073 -11.014 -5.199 1.00 0.00 15 GLY A C 17
ATOM 26775 O O . GLY A 1 15 ? -1.193 -11.003 -6.425 1.00 0.00 15 GLY A O 17
ATOM 26779 N N . ILE A 1 16 ? 0.100 -10.907 -4.585 1.00 0.00 16 ILE A N 17
ATOM 26780 C CA . ILE A 1 16 ? 1.344 -10.769 -5.333 1.00 0.00 16 ILE A CA 17
ATOM 26781 C C . ILE A 1 16 ? 2.237 -11.991 -5.145 1.00 0.00 16 ILE A C 17
ATOM 26782 O O . ILE A 1 16 ? 2.168 -12.692 -4.136 1.00 0.00 16 ILE A O 17
ATOM 26798 N N . PRO A 1 17 ? 3.098 -12.252 -6.139 1.00 0.00 17 PRO A N 17
ATOM 26799 C CA . PRO A 1 17 ? 4.024 -13.388 -6.106 1.00 0.00 17 PRO A CA 17
ATOM 26800 C C . PRO A 1 17 ? 5.126 -13.208 -5.067 1.00 0.00 17 PRO A C 17
ATOM 26801 O O . PRO A 1 17 ? 5.604 -12.096 -4.840 1.00 0.00 17 PRO A O 17
ATOM 26812 N N . LYS A 1 18 ? 5.526 -14.308 -4.439 1.00 0.00 18 LYS A N 17
ATOM 26813 C CA . LYS A 1 18 ? 6.573 -14.273 -3.425 1.00 0.00 18 LYS A CA 17
ATOM 26814 C C . LYS A 1 18 ? 7.937 -14.027 -4.060 1.00 0.00 18 LYS A C 17
ATOM 26815 O O . LYS A 1 18 ? 8.653 -13.102 -3.676 1.00 0.00 18 LYS A O 17
ATOM 26834 N N . MET A 1 19 ? 8.290 -14.858 -5.035 1.00 0.00 19 MET A N 17
ATOM 26835 C CA . MET A 1 19 ? 9.568 -14.728 -5.725 1.00 0.00 19 MET A CA 17
ATOM 26836 C C . MET A 1 19 ? 9.964 -13.261 -5.864 1.00 0.00 19 MET A C 17
ATOM 26837 O O . MET A 1 19 ? 11.138 -12.911 -5.750 1.00 0.00 19 MET A O 17
ATOM 26851 N N . LYS A 1 20 ? 8.976 -12.408 -6.112 1.00 0.00 20 LYS A N 17
ATOM 26852 C CA . LYS A 1 20 ? 9.220 -10.979 -6.266 1.00 0.00 20 LYS A CA 17
ATOM 26853 C C . LYS A 1 20 ? 9.783 -10.381 -4.981 1.00 0.00 20 LYS A C 17
ATOM 26854 O O . LYS A 1 20 ? 9.919 -11.071 -3.970 1.00 0.00 20 LYS A O 17
ATOM 26873 N N . LYS A 1 21 ? 10.108 -9.093 -5.025 1.00 0.00 21 LYS A N 17
ATOM 26874 C CA . LYS A 1 21 ? 10.654 -8.401 -3.864 1.00 0.00 21 LYS A CA 17
ATOM 26875 C C . LYS A 1 21 ? 10.126 -6.972 -3.784 1.00 0.00 21 LYS A C 17
ATOM 26876 O O . LYS A 1 21 ? 9.532 -6.466 -4.737 1.00 0.00 21 LYS A O 17
ATOM 26895 N N . ARG A 1 22 ? 10.347 -6.327 -2.644 1.00 0.00 22 ARG A N 17
ATOM 26896 C CA . ARG A 1 22 ? 9.894 -4.957 -2.441 1.00 0.00 22 ARG A CA 17
ATOM 26897 C C . ARG A 1 22 ? 10.456 -4.033 -3.517 1.00 0.00 22 ARG A C 17
ATOM 26898 O O . ARG A 1 22 ? 9.732 -3.219 -4.090 1.00 0.00 22 ARG A O 17
ATOM 26919 N N . GLU A 1 23 ? 11.752 -4.164 -3.784 1.00 0.00 23 GLU A N 17
ATOM 26920 C CA . GLU A 1 23 ? 12.411 -3.340 -4.790 1.00 0.00 23 GLU A CA 17
ATOM 26921 C C . GLU A 1 23 ? 11.641 -3.370 -6.108 1.00 0.00 23 GLU A C 17
ATOM 26922 O O . GLU A 1 23 ? 11.507 -2.350 -6.783 1.00 0.00 23 GLU A O 17
ATOM 26934 N N . GLU A 1 24 ? 11.139 -4.547 -6.466 1.00 0.00 24 GLU A N 17
ATOM 26935 C CA . GLU A 1 24 ? 10.385 -4.711 -7.703 1.00 0.00 24 GLU A CA 17
ATOM 26936 C C . GLU A 1 24 ? 8.976 -4.140 -7.561 1.00 0.00 24 GLU A C 17
ATOM 26937 O O . GLU A 1 24 ? 8.531 -3.344 -8.388 1.00 0.00 24 GLU A O 17
ATOM 26949 N N . ILE A 1 25 ? 8.281 -4.554 -6.507 1.00 0.00 25 ILE A N 17
ATOM 26950 C CA . ILE A 1 25 ? 6.924 -4.084 -6.256 1.00 0.00 25 ILE A CA 17
ATOM 26951 C C . ILE A 1 25 ? 6.837 -2.566 -6.375 1.00 0.00 25 ILE A C 17
ATOM 26952 O O . ILE A 1 25 ? 6.044 -2.038 -7.155 1.00 0.00 25 ILE A O 17
ATOM 26968 N N . LEU A 1 26 ? 7.658 -1.870 -5.597 1.00 0.00 26 LEU A N 17
ATOM 26969 C CA . LEU A 1 26 ? 7.675 -0.411 -5.615 1.00 0.00 26 LEU A CA 17
ATOM 26970 C C . LEU A 1 26 ? 7.593 0.116 -7.044 1.00 0.00 26 LEU A C 17
ATOM 26971 O O . LEU A 1 26 ? 6.627 0.783 -7.415 1.00 0.00 26 LEU A O 17
ATOM 26987 N N . GLU A 1 27 ? 8.611 -0.190 -7.842 1.00 0.00 27 GLU A N 17
ATOM 26988 C CA . GLU A 1 27 ? 8.652 0.253 -9.231 1.00 0.00 27 GLU A CA 17
ATOM 26989 C C . GLU A 1 27 ? 7.321 -0.014 -9.927 1.00 0.00 27 GLU A C 17
ATOM 26990 O O . GLU A 1 27 ? 6.706 0.896 -10.482 1.00 0.00 27 GLU A O 17
ATOM 27002 N N . GLU A 1 28 ? 6.883 -1.269 -9.892 1.00 0.00 28 GLU A N 17
ATOM 27003 C CA . GLU A 1 28 ? 5.625 -1.656 -10.520 1.00 0.00 28 GLU A CA 17
ATOM 27004 C C . GLU A 1 28 ? 4.476 -0.787 -10.018 1.00 0.00 28 GLU A C 17
ATOM 27005 O O . GLU A 1 28 ? 3.444 -0.662 -10.678 1.00 0.00 28 GLU A O 17
ATOM 27017 N N . ILE A 1 29 ? 4.662 -0.191 -8.845 1.00 0.00 29 ILE A N 17
ATOM 27018 C CA . ILE A 1 29 ? 3.642 0.666 -8.254 1.00 0.00 29 ILE A CA 17
ATOM 27019 C C . ILE A 1 29 ? 3.822 2.116 -8.690 1.00 0.00 29 ILE A C 17
ATOM 27020 O O . ILE A 1 29 ? 2.850 2.814 -8.976 1.00 0.00 29 ILE A O 17
ATOM 27036 N N . ALA A 1 30 ? 5.073 2.562 -8.739 1.00 0.00 30 ALA A N 17
ATOM 27037 C CA . ALA A 1 30 ? 5.381 3.928 -9.144 1.00 0.00 30 ALA A CA 17
ATOM 27038 C C . ALA A 1 30 ? 4.778 4.246 -10.508 1.00 0.00 30 ALA A C 17
ATOM 27039 O O . ALA A 1 30 ? 4.707 5.407 -10.912 1.00 0.00 30 ALA A O 17
ATOM 27046 N N . LYS A 1 31 ? 4.346 3.207 -11.215 1.00 0.00 31 LYS A N 17
ATOM 27047 C CA . LYS A 1 31 ? 3.749 3.375 -12.535 1.00 0.00 31 LYS A CA 17
ATOM 27048 C C . LYS A 1 31 ? 2.234 3.209 -12.471 1.00 0.00 31 LYS A C 17
ATOM 27049 O O . LYS A 1 31 ? 1.486 4.042 -12.982 1.00 0.00 31 LYS A O 17
ATOM 27068 N N . VAL A 1 32 ? 1.787 2.128 -11.839 1.00 0.00 32 VAL A N 17
ATOM 27069 C CA . VAL A 1 32 ? 0.362 1.854 -11.706 1.00 0.00 32 VAL A CA 17
ATOM 27070 C C . VAL A 1 32 ? -0.322 2.908 -10.842 1.00 0.00 32 VAL A C 17
ATOM 27071 O O . VAL A 1 32 ? -1.502 3.208 -11.025 1.00 0.00 32 VAL A O 17
ATOM 27084 N N . THR A 1 33 ? 0.428 3.469 -9.898 1.00 0.00 33 THR A N 17
ATOM 27085 C CA . THR A 1 33 ? -0.106 4.489 -9.004 1.00 0.00 33 THR A CA 17
ATOM 27086 C C . THR A 1 33 ? 0.926 5.578 -8.736 1.00 0.00 33 THR A C 17
ATOM 27087 O O . THR A 1 33 ? 1.944 5.335 -8.088 1.00 0.00 33 THR A O 17
ATOM 27098 N N . GLU A 1 34 ? 0.656 6.779 -9.237 1.00 0.00 34 GLU A N 17
ATOM 27099 C CA . GLU A 1 34 ? 1.563 7.906 -9.050 1.00 0.00 34 GLU A CA 17
ATOM 27100 C C . GLU A 1 34 ? 1.314 8.588 -7.708 1.00 0.00 34 GLU A C 17
ATOM 27101 O O . GLU A 1 34 ? 0.185 8.957 -7.387 1.00 0.00 34 GLU A O 17
ATOM 27113 N N . GLY A 1 35 ? 2.378 8.752 -6.928 1.00 0.00 35 GLY A N 17
ATOM 27114 C CA . GLY A 1 35 ? 2.254 9.389 -5.630 1.00 0.00 35 GLY A CA 17
ATOM 27115 C C . GLY A 1 35 ? 2.784 8.521 -4.505 1.00 0.00 35 GLY A C 17
ATOM 27116 O O . GLY A 1 35 ? 2.616 8.844 -3.330 1.00 0.00 35 GLY A O 17
ATOM 27120 N N . VAL A 1 36 ? 3.424 7.413 -4.866 1.00 0.00 36 VAL A N 17
ATOM 27121 C CA . VAL A 1 36 ? 3.979 6.495 -3.879 1.00 0.00 36 VAL A CA 17
ATOM 27122 C C . VAL A 1 36 ? 5.295 7.021 -3.318 1.00 0.00 36 VAL A C 17
ATOM 27123 O O . VAL A 1 36 ? 5.991 7.803 -3.967 1.00 0.00 36 VAL A O 17
ATOM 27136 N N . LEU A 1 37 ? 5.632 6.587 -2.109 1.00 0.00 37 LEU A N 17
ATOM 27137 C CA . LEU A 1 37 ? 6.866 7.014 -1.459 1.00 0.00 37 LEU A CA 17
ATOM 27138 C C . LEU A 1 37 ? 7.833 5.844 -1.304 1.00 0.00 37 LEU A C 17
ATOM 27139 O O . LEU A 1 37 ? 9.008 5.946 -1.658 1.00 0.00 37 LEU A O 17
ATOM 27155 N N . ASP A 1 38 ? 7.330 4.734 -0.775 1.00 0.00 38 ASP A N 17
ATOM 27156 C CA . ASP A 1 38 ? 8.148 3.543 -0.577 1.00 0.00 38 ASP A CA 17
ATOM 27157 C C . ASP A 1 38 ? 7.273 2.314 -0.355 1.00 0.00 38 ASP A C 17
ATOM 27158 O O . ASP A 1 38 ? 6.095 2.430 -0.018 1.00 0.00 38 ASP A O 17
ATOM 27167 N N . VAL A 1 39 ? 7.857 1.135 -0.547 1.00 0.00 39 VAL A N 17
ATOM 27168 C CA . VAL A 1 39 ? 7.131 -0.116 -0.367 1.00 0.00 39 VAL A CA 17
ATOM 27169 C C . VAL A 1 39 ? 7.790 -0.986 0.697 1.00 0.00 39 VAL A C 17
ATOM 27170 O O . VAL A 1 39 ? 9.016 -1.032 0.805 1.00 0.00 39 VAL A O 17
ATOM 27183 N N . ILE A 1 40 ? 6.968 -1.675 1.482 1.00 0.00 40 ILE A N 17
ATOM 27184 C CA . ILE A 1 40 ? 7.471 -2.546 2.537 1.00 0.00 40 ILE A CA 17
ATOM 27185 C C . ILE A 1 40 ? 7.000 -3.982 2.337 1.00 0.00 40 ILE A C 17
ATOM 27186 O O . ILE A 1 40 ? 5.895 -4.222 1.852 1.00 0.00 40 ILE A O 17
ATOM 27202 N N . VAL A 1 41 ? 7.846 -4.935 2.716 1.00 0.00 41 VAL A N 17
ATOM 27203 C CA . VAL A 1 41 ? 7.516 -6.349 2.581 1.00 0.00 41 VAL A CA 17
ATOM 27204 C C . VAL A 1 41 ? 7.556 -7.054 3.932 1.00 0.00 41 VAL A C 17
ATOM 27205 O O . VAL A 1 41 ? 8.442 -6.801 4.749 1.00 0.00 41 VAL A O 17
ATOM 27218 N N . TYR A 1 42 ? 6.593 -7.939 4.160 1.00 0.00 42 TYR A N 17
ATOM 27219 C CA . TYR A 1 42 ? 6.517 -8.681 5.413 1.00 0.00 42 TYR A CA 17
ATOM 27220 C C . TYR A 1 42 ? 6.845 -10.154 5.195 1.00 0.00 42 TYR A C 17
ATOM 27221 O O . TYR A 1 42 ? 6.452 -10.747 4.190 1.00 0.00 42 TYR A O 17
ATOM 27239 N N . ALA A 1 43 ? 7.567 -10.740 6.144 1.00 0.00 43 ALA A N 17
ATOM 27240 C CA . ALA A 1 43 ? 7.946 -12.145 6.059 1.00 0.00 43 ALA A CA 17
ATOM 27241 C C . ALA A 1 43 ? 8.629 -12.609 7.341 1.00 0.00 43 ALA A C 17
ATOM 27242 O O . ALA A 1 43 ? 9.366 -11.851 7.972 1.00 0.00 43 ALA A O 17
ATOM 27249 N N . SER A 1 44 ? 8.378 -13.858 7.721 1.00 0.00 44 SER A N 17
ATOM 27250 C CA . SER A 1 44 ? 8.966 -14.421 8.931 1.00 0.00 44 SER A CA 17
ATOM 27251 C C . SER A 1 44 ? 10.479 -14.226 8.941 1.00 0.00 44 SER A C 17
ATOM 27252 O O . SER A 1 44 ? 11.101 -14.168 10.001 1.00 0.00 44 SER A O 17
ATOM 27260 N N . ALA A 1 45 ? 11.065 -14.126 7.752 1.00 0.00 45 ALA A N 17
ATOM 27261 C CA . ALA A 1 45 ? 12.504 -13.936 7.623 1.00 0.00 45 ALA A CA 17
ATOM 27262 C C . ALA A 1 45 ? 12.822 -12.732 6.743 1.00 0.00 45 ALA A C 17
ATOM 27263 O O . ALA A 1 45 ? 11.922 -12.094 6.198 1.00 0.00 45 ALA A O 17
ATOM 27270 N N . ALA A 1 46 ? 14.108 -12.426 6.610 1.00 0.00 46 ALA A N 17
ATOM 27271 C CA . ALA A 1 46 ? 14.545 -11.299 5.795 1.00 0.00 46 ALA A CA 17
ATOM 27272 C C . ALA A 1 46 ? 14.018 -11.416 4.369 1.00 0.00 46 ALA A C 17
ATOM 27273 O O . ALA A 1 46 ? 14.729 -11.863 3.469 1.00 0.00 46 ALA A O 17
ATOM 27280 N N . ASP A 1 47 ? 12.768 -11.012 4.170 1.00 0.00 47 ASP A N 17
ATOM 27281 C CA . ASP A 1 47 ? 12.145 -11.072 2.852 1.00 0.00 47 ASP A CA 17
ATOM 27282 C C . ASP A 1 47 ? 12.573 -12.332 2.106 1.00 0.00 47 ASP A C 17
ATOM 27283 O O . ASP A 1 47 ? 12.838 -12.295 0.904 1.00 0.00 47 ASP A O 17
ATOM 27292 N N . LYS A 1 48 ? 12.637 -13.446 2.826 1.00 0.00 48 LYS A N 17
ATOM 27293 C CA . LYS A 1 48 ? 13.032 -14.719 2.234 1.00 0.00 48 LYS A CA 17
ATOM 27294 C C . LYS A 1 48 ? 12.258 -14.982 0.946 1.00 0.00 48 LYS A C 17
ATOM 27295 O O . LYS A 1 48 ? 11.404 -14.189 0.550 1.00 0.00 48 LYS A O 17
ATOM 27314 N N . MET A 1 49 ? 12.561 -16.102 0.297 1.00 0.00 49 MET A N 17
ATOM 27315 C CA . MET A 1 49 ? 11.891 -16.471 -0.944 1.00 0.00 49 MET A CA 17
ATOM 27316 C C . MET A 1 49 ? 10.413 -16.754 -0.701 1.00 0.00 49 MET A C 17
ATOM 27317 O O . MET A 1 49 ? 9.620 -16.824 -1.641 1.00 0.00 49 MET A O 17
ATOM 27331 N N . LYS A 1 50 ? 10.047 -16.918 0.566 1.00 0.00 50 LYS A N 17
ATOM 27332 C CA . LYS A 1 50 ? 8.663 -17.193 0.934 1.00 0.00 50 LYS A CA 17
ATOM 27333 C C . LYS A 1 50 ? 7.917 -15.901 1.251 1.00 0.00 50 LYS A C 17
ATOM 27334 O O . LYS A 1 50 ? 6.882 -15.918 1.915 1.00 0.00 50 LYS A O 17
ATOM 27353 N N . ASN A 1 51 ? 8.450 -14.782 0.770 1.00 0.00 51 ASN A N 17
ATOM 27354 C CA . ASN A 1 51 ? 7.833 -13.481 1.001 1.00 0.00 51 ASN A CA 17
ATOM 27355 C C . ASN A 1 51 ? 6.313 -13.575 0.912 1.00 0.00 51 ASN A C 17
ATOM 27356 O O . ASN A 1 51 ? 5.765 -13.962 -0.120 1.00 0.00 51 ASN A O 17
ATOM 27367 N N . ARG A 1 52 ? 5.639 -13.219 2.000 1.00 0.00 52 ARG A N 17
ATOM 27368 C CA . ARG A 1 52 ? 4.182 -13.264 2.046 1.00 0.00 52 ARG A CA 17
ATOM 27369 C C . ARG A 1 52 ? 3.583 -12.806 0.720 1.00 0.00 52 ARG A C 17
ATOM 27370 O O . ARG A 1 52 ? 4.225 -12.093 -0.050 1.00 0.00 52 ARG A O 17
ATOM 27391 N N . GLY A 1 53 ? 2.347 -13.221 0.460 1.00 0.00 53 GLY A N 17
ATOM 27392 C CA . GLY A 1 53 ? 1.681 -12.844 -0.774 1.00 0.00 53 GLY A CA 17
ATOM 27393 C C . GLY A 1 53 ? 1.021 -11.482 -0.684 1.00 0.00 53 GLY A C 17
ATOM 27394 O O . GLY A 1 53 ? -0.103 -11.297 -1.149 1.00 0.00 53 GLY A O 17
ATOM 27398 N N . PHE A 1 54 ? 1.721 -10.526 -0.082 1.00 0.00 54 PHE A N 17
ATOM 27399 C CA . PHE A 1 54 ? 1.194 -9.174 0.071 1.00 0.00 54 PHE A CA 17
ATOM 27400 C C . PHE A 1 54 ? 2.328 -8.159 0.179 1.00 0.00 54 PHE A C 17
ATOM 27401 O O . PHE A 1 54 ? 3.492 -8.526 0.333 1.00 0.00 54 PHE A O 17
ATOM 27418 N N . ALA A 1 55 ? 1.977 -6.879 0.098 1.00 0.00 55 ALA A N 17
ATOM 27419 C CA . ALA A 1 55 ? 2.964 -5.810 0.188 1.00 0.00 55 ALA A CA 17
ATOM 27420 C C . ALA A 1 55 ? 2.321 -4.508 0.655 1.00 0.00 55 ALA A C 17
ATOM 27421 O O . ALA A 1 55 ? 1.110 -4.323 0.533 1.00 0.00 55 ALA A O 17
ATOM 27428 N N . PHE A 1 56 ? 3.139 -3.609 1.192 1.00 0.00 56 PHE A N 17
ATOM 27429 C CA . PHE A 1 56 ? 2.650 -2.325 1.680 1.00 0.00 56 PHE A CA 17
ATOM 27430 C C . PHE A 1 56 ? 3.150 -1.183 0.801 1.00 0.00 56 PHE A C 17
ATOM 27431 O O . PHE A 1 56 ? 4.342 -1.084 0.511 1.00 0.00 56 PHE A O 17
ATOM 27448 N N . VAL A 1 57 ? 2.229 -0.322 0.378 1.00 0.00 57 VAL A N 17
ATOM 27449 C CA . VAL A 1 57 ? 2.575 0.814 -0.468 1.00 0.00 57 VAL A CA 17
ATOM 27450 C C . VAL A 1 57 ? 2.276 2.133 0.234 1.00 0.00 57 VAL A C 17
ATOM 27451 O O . VAL A 1 57 ? 1.119 2.538 0.348 1.00 0.00 57 VAL A O 17
ATOM 27464 N N . GLU A 1 58 ? 3.326 2.799 0.704 1.00 0.00 58 GLU A N 17
ATOM 27465 C CA . GLU A 1 58 ? 3.175 4.074 1.395 1.00 0.00 58 GLU A CA 17
ATOM 27466 C C . GLU A 1 58 ? 3.066 5.224 0.399 1.00 0.00 58 GLU A C 17
ATOM 27467 O O . GLU A 1 58 ? 3.767 5.251 -0.613 1.00 0.00 58 GLU A O 17
ATOM 27479 N N . TYR A 1 59 ? 2.183 6.172 0.693 1.00 0.00 59 TYR A N 17
ATOM 27480 C CA . TYR A 1 59 ? 1.980 7.324 -0.178 1.00 0.00 59 TYR A CA 17
ATOM 27481 C C . TYR A 1 59 ? 2.160 8.628 0.592 1.00 0.00 59 TYR A C 17
ATOM 27482 O O . TYR A 1 59 ? 1.564 8.823 1.651 1.00 0.00 59 TYR A O 17
ATOM 27500 N N . GLU A 1 60 ? 2.987 9.518 0.051 1.00 0.00 60 GLU A N 17
ATOM 27501 C CA . GLU A 1 60 ? 3.247 10.804 0.688 1.00 0.00 60 GLU A CA 17
ATOM 27502 C C . GLU A 1 60 ? 1.948 11.572 0.912 1.00 0.00 60 GLU A C 17
ATOM 27503 O O . GLU A 1 60 ? 1.696 12.082 2.003 1.00 0.00 60 GLU A O 17
ATOM 27515 N N . SER A 1 61 ? 1.127 11.651 -0.131 1.00 0.00 61 SER A N 17
ATOM 27516 C CA . SER A 1 61 ? -0.145 12.360 -0.050 1.00 0.00 61 SER A CA 17
ATOM 27517 C C . SER A 1 61 ? -1.264 11.422 0.392 1.00 0.00 61 SER A C 17
ATOM 27518 O O . SER A 1 61 ? -1.611 10.476 -0.315 1.00 0.00 61 SER A O 17
ATOM 27526 N N . HIS A 1 62 ? -1.824 11.692 1.567 1.00 0.00 62 HIS A N 17
ATOM 27527 C CA . HIS A 1 62 ? -2.905 10.873 2.104 1.00 0.00 62 HIS A CA 17
ATOM 27528 C C . HIS A 1 62 ? -3.917 10.528 1.017 1.00 0.00 62 HIS A C 17
ATOM 27529 O O . HIS A 1 62 ? -4.581 9.493 1.080 1.00 0.00 62 HIS A O 17
ATOM 27543 N N . ARG A 1 63 ? -4.030 11.401 0.021 1.00 0.00 63 ARG A N 17
ATOM 27544 C CA . ARG A 1 63 ? -4.964 11.189 -1.079 1.00 0.00 63 ARG A CA 17
ATOM 27545 C C . ARG A 1 63 ? -4.345 10.298 -2.152 1.00 0.00 63 ARG A C 17
ATOM 27546 O O . ARG A 1 63 ? -5.007 9.414 -2.696 1.00 0.00 63 ARG A O 17
ATOM 27567 N N . ALA A 1 64 ? -3.073 10.537 -2.452 1.00 0.00 64 ALA A N 17
ATOM 27568 C CA . ALA A 1 64 ? -2.365 9.756 -3.458 1.00 0.00 64 ALA A CA 17
ATOM 27569 C C . ALA A 1 64 ? -2.714 8.276 -3.350 1.00 0.00 64 ALA A C 17
ATOM 27570 O O . ALA A 1 64 ? -2.762 7.565 -4.353 1.00 0.00 64 ALA A O 17
ATOM 27577 N N . ALA A 1 65 ? -2.956 7.818 -2.126 1.00 0.00 65 ALA A N 17
ATOM 27578 C CA . ALA A 1 65 ? -3.302 6.422 -1.887 1.00 0.00 65 ALA A CA 17
ATOM 27579 C C . ALA A 1 65 ? -4.787 6.175 -2.130 1.00 0.00 65 ALA A C 17
ATOM 27580 O O . ALA A 1 65 ? -5.167 5.191 -2.762 1.00 0.00 65 ALA A O 17
ATOM 27587 N N . ALA A 1 66 ? -5.622 7.076 -1.622 1.00 0.00 66 ALA A N 17
ATOM 27588 C CA . ALA A 1 66 ? -7.066 6.956 -1.785 1.00 0.00 66 ALA A CA 17
ATOM 27589 C C . ALA A 1 66 ? -7.449 6.900 -3.259 1.00 0.00 66 ALA A C 17
ATOM 27590 O O . ALA A 1 66 ? -8.381 6.193 -3.641 1.00 0.00 66 ALA A O 17
ATOM 27597 N N . MET A 1 67 ? -6.725 7.650 -4.084 1.00 0.00 67 MET A N 17
ATOM 27598 C CA . MET A 1 67 ? -6.990 7.684 -5.517 1.00 0.00 67 MET A CA 17
ATOM 27599 C C . MET A 1 67 ? -6.230 6.575 -6.237 1.00 0.00 67 MET A C 17
ATOM 27600 O O . MET A 1 67 ? -6.643 6.117 -7.303 1.00 0.00 67 MET A O 17
ATOM 27614 N N . ALA A 1 68 ? -5.118 6.147 -5.648 1.00 0.00 68 ALA A N 17
ATOM 27615 C CA . ALA A 1 68 ? -4.302 5.090 -6.233 1.00 0.00 68 ALA A CA 17
ATOM 27616 C C . ALA A 1 68 ? -4.994 3.736 -6.121 1.00 0.00 68 ALA A C 17
ATOM 27617 O O . ALA A 1 68 ? -4.883 2.896 -7.014 1.00 0.00 68 ALA A O 17
ATOM 27624 N N . ARG A 1 69 ? -5.707 3.531 -5.018 1.00 0.00 69 ARG A N 17
ATOM 27625 C CA . ARG A 1 69 ? -6.416 2.278 -4.789 1.00 0.00 69 ARG A CA 17
ATOM 27626 C C . ARG A 1 69 ? -7.671 2.197 -5.652 1.00 0.00 69 ARG A C 17
ATOM 27627 O O . ARG A 1 69 ? -8.023 1.129 -6.154 1.00 0.00 69 ARG A O 17
ATOM 27648 N N . ARG A 1 70 ? -8.342 3.332 -5.820 1.00 0.00 70 ARG A N 17
ATOM 27649 C CA . ARG A 1 70 ? -9.559 3.389 -6.620 1.00 0.00 70 ARG A CA 17
ATOM 27650 C C . ARG A 1 70 ? -9.283 2.966 -8.060 1.00 0.00 70 ARG A C 17
ATOM 27651 O O . ARG A 1 70 ? -10.207 2.763 -8.848 1.00 0.00 70 ARG A O 17
ATOM 27672 N N . LYS A 1 71 ? -8.004 2.835 -8.398 1.00 0.00 71 LYS A N 17
ATOM 27673 C CA . LYS A 1 71 ? -7.604 2.436 -9.742 1.00 0.00 71 LYS A CA 17
ATOM 27674 C C . LYS A 1 71 ? -7.286 0.945 -9.794 1.00 0.00 71 LYS A C 17
ATOM 27675 O O . LYS A 1 71 ? -7.516 0.286 -10.809 1.00 0.00 71 LYS A O 17
ATOM 27694 N N . LEU A 1 72 ? -6.757 0.419 -8.695 1.00 0.00 72 LEU A N 17
ATOM 27695 C CA . LEU A 1 72 ? -6.408 -0.995 -8.616 1.00 0.00 72 LEU A CA 17
ATOM 27696 C C . LEU A 1 72 ? -7.507 -1.789 -7.917 1.00 0.00 72 LEU A C 17
ATOM 27697 O O . LEU A 1 72 ? -7.443 -3.015 -7.831 1.00 0.00 72 LEU A O 17
ATOM 27713 N N . MET A 1 73 ? -8.516 -1.081 -7.420 1.00 0.00 73 MET A N 17
ATOM 27714 C CA . MET A 1 73 ? -9.632 -1.720 -6.732 1.00 0.00 73 MET A CA 17
ATOM 27715 C C . MET A 1 73 ? -10.335 -2.718 -7.646 1.00 0.00 73 MET A C 17
ATOM 27716 O O . MET A 1 73 ? -10.549 -3.877 -7.290 1.00 0.00 73 MET A O 17
ATOM 27730 N N . PRO A 1 74 ? -10.702 -2.261 -8.852 1.00 0.00 74 PRO A N 17
ATOM 27731 C CA . PRO A 1 74 ? -11.386 -3.099 -9.841 1.00 0.00 74 PRO A CA 17
ATOM 27732 C C . PRO A 1 74 ? -10.474 -4.175 -10.419 1.00 0.00 74 PRO A C 17
ATOM 27733 O O . PRO A 1 74 ? -10.866 -4.919 -11.317 1.00 0.00 74 PRO A O 17
ATOM 27744 N N . GLY A 1 75 ? -9.253 -4.253 -9.898 1.00 0.00 75 GLY A N 17
ATOM 27745 C CA . GLY A 1 75 ? -8.304 -5.242 -10.374 1.00 0.00 75 GLY A CA 17
ATOM 27746 C C . GLY A 1 75 ? -8.034 -5.117 -11.861 1.00 0.00 75 GLY A C 17
ATOM 27747 O O . GLY A 1 75 ? -7.609 -6.077 -12.504 1.00 0.00 75 GLY A O 17
ATOM 27751 N N . ARG A 1 76 ? -8.284 -3.932 -12.409 1.00 0.00 76 ARG A N 17
ATOM 27752 C CA . ARG A 1 76 ? -8.068 -3.687 -13.829 1.00 0.00 76 ARG A CA 17
ATOM 27753 C C . ARG A 1 76 ? -6.588 -3.805 -14.183 1.00 0.00 76 ARG A C 17
ATOM 27754 O O . ARG A 1 76 ? -6.233 -4.059 -15.334 1.00 0.00 76 ARG A O 17
ATOM 27775 N N . ILE A 1 77 ? -5.730 -3.617 -13.185 1.00 0.00 77 ILE A N 17
ATOM 27776 C CA . ILE A 1 77 ? -4.290 -3.702 -13.391 1.00 0.00 77 ILE A CA 17
ATOM 27777 C C . ILE A 1 77 ? -3.712 -4.945 -12.721 1.00 0.00 77 ILE A C 17
ATOM 27778 O O . ILE A 1 77 ? -4.078 -5.281 -11.596 1.00 0.00 77 ILE A O 17
ATOM 27794 N N . GLN A 1 78 ? -2.806 -5.620 -13.421 1.00 0.00 78 GLN A N 17
ATOM 27795 C CA . GLN A 1 78 ? -2.176 -6.824 -12.893 1.00 0.00 78 GLN A CA 17
ATOM 27796 C C . GLN A 1 78 ? -0.663 -6.652 -12.801 1.00 0.00 78 GLN A C 17
ATOM 27797 O O . GLN A 1 78 ? -0.032 -6.121 -13.715 1.00 0.00 78 GLN A O 17
ATOM 27811 N N . LEU A 1 79 ? -0.088 -7.104 -11.692 1.00 0.00 79 LEU A N 17
ATOM 27812 C CA . LEU A 1 79 ? 1.351 -7.000 -11.480 1.00 0.00 79 LEU A CA 17
ATOM 27813 C C . LEU A 1 79 ? 2.055 -8.296 -11.870 1.00 0.00 79 LEU A C 17
ATOM 27814 O O . LEU A 1 79 ? 1.815 -9.347 -11.275 1.00 0.00 79 LEU A O 17
ATOM 27830 N N . TRP A 1 80 ? 2.923 -8.214 -12.871 1.00 0.00 80 TRP A N 17
ATOM 27831 C CA . TRP A 1 80 ? 3.663 -9.380 -13.339 1.00 0.00 80 TRP A CA 17
ATOM 27832 C C . TRP A 1 80 ? 2.713 -10.471 -13.819 1.00 0.00 80 TRP A C 17
ATOM 27833 O O . TRP A 1 80 ? 2.957 -11.658 -13.605 1.00 0.00 80 TRP A O 17
ATOM 27854 N N . GLY A 1 81 ? 1.627 -10.062 -14.469 1.00 0.00 81 GLY A N 17
ATOM 27855 C CA . GLY A 1 81 ? 0.657 -11.018 -14.968 1.00 0.00 81 GLY A CA 17
ATOM 27856 C C . GLY A 1 81 ? -0.201 -11.604 -13.864 1.00 0.00 81 GLY A C 17
ATOM 27857 O O . GLY A 1 81 ? -1.042 -12.468 -14.114 1.00 0.00 81 GLY A O 17
ATOM 27861 N N . HIS A 1 82 ? 0.012 -11.134 -12.639 1.00 0.00 82 HIS A N 17
ATOM 27862 C CA . HIS A 1 82 ? -0.748 -11.618 -11.492 1.00 0.00 82 HIS A CA 17
ATOM 27863 C C . HIS A 1 82 ? -1.729 -10.556 -11.002 1.00 0.00 82 HIS A C 17
ATOM 27864 O O . HIS A 1 82 ? -1.388 -9.377 -10.919 1.00 0.00 82 HIS A O 17
ATOM 27878 N N . GLN A 1 83 ? -2.945 -10.984 -10.681 1.00 0.00 83 GLN A N 17
ATOM 27879 C CA . GLN A 1 83 ? -3.974 -10.069 -10.201 1.00 0.00 83 GLN A CA 17
ATOM 27880 C C . GLN A 1 83 ? -3.687 -9.629 -8.769 1.00 0.00 83 GLN A C 17
ATOM 27881 O O . GLN A 1 83 ? -3.080 -10.368 -7.993 1.00 0.00 83 GLN A O 17
ATOM 27895 N N . ILE A 1 84 ? -4.127 -8.423 -8.427 1.00 0.00 84 ILE A N 17
ATOM 27896 C CA . ILE A 1 84 ? -3.917 -7.886 -7.088 1.00 0.00 84 ILE A CA 17
ATOM 27897 C C . ILE A 1 84 ? -5.157 -7.150 -6.591 1.00 0.00 84 ILE A C 17
ATOM 27898 O O . ILE A 1 84 ? -6.035 -6.793 -7.375 1.00 0.00 84 ILE A O 17
ATOM 27914 N N . ALA A 1 85 ? -5.219 -6.924 -5.283 1.00 0.00 85 ALA A N 17
ATOM 27915 C CA . ALA A 1 85 ? -6.349 -6.226 -4.681 1.00 0.00 85 ALA A CA 17
ATOM 27916 C C . ALA A 1 85 ? -5.875 -5.150 -3.710 1.00 0.00 85 ALA A C 17
ATOM 27917 O O . ALA A 1 85 ? -4.832 -5.291 -3.072 1.00 0.00 85 ALA A O 17
ATOM 27924 N N . VAL A 1 86 ? -6.649 -4.074 -3.604 1.00 0.00 86 VAL A N 17
ATOM 27925 C CA . VAL A 1 86 ? -6.308 -2.973 -2.710 1.00 0.00 86 VAL A CA 17
ATOM 27926 C C . VAL A 1 86 ? -7.326 -2.847 -1.582 1.00 0.00 86 VAL A C 17
ATOM 27927 O O . VAL A 1 86 ? -8.534 -2.874 -1.816 1.00 0.00 86 VAL A O 17
ATOM 27940 N N . ASP A 1 87 ? -6.830 -2.708 -0.358 1.00 0.00 87 ASP A N 17
ATOM 27941 C CA . ASP A 1 87 ? -7.696 -2.575 0.808 1.00 0.00 87 ASP A CA 17
ATOM 27942 C C . ASP A 1 87 ? -7.203 -1.462 1.727 1.00 0.00 87 ASP A C 17
ATOM 27943 O O . ASP A 1 87 ? -6.026 -1.101 1.706 1.00 0.00 87 ASP A O 17
ATOM 27952 N N . TRP A 1 88 ? -8.111 -0.921 2.532 1.00 0.00 88 TRP A N 17
ATOM 27953 C CA . TRP A 1 88 ? -7.768 0.153 3.458 1.00 0.00 88 TRP A CA 17
ATOM 27954 C C . TRP A 1 88 ? -7.092 -0.401 4.707 1.00 0.00 88 TRP A C 17
ATOM 27955 O O . TRP A 1 88 ? -7.760 -0.816 5.653 1.00 0.00 88 TRP A O 17
ATOM 27976 N N . ALA A 1 89 ? -5.763 -0.404 4.703 1.00 0.00 89 ALA A N 17
ATOM 27977 C CA . ALA A 1 89 ? -4.996 -0.905 5.837 1.00 0.00 89 ALA A CA 17
ATOM 27978 C C . ALA A 1 89 ? -5.501 -0.309 7.147 1.00 0.00 89 ALA A C 17
ATOM 27979 O O . ALA A 1 89 ? -5.886 -1.036 8.062 1.00 0.00 89 ALA A O 17
ATOM 27986 N N . GLU A 1 90 ? -5.496 1.018 7.229 1.00 0.00 90 GLU A N 17
ATOM 27987 C CA . GLU A 1 90 ? -5.952 1.710 8.428 1.00 0.00 90 GLU A CA 17
ATOM 27988 C C . GLU A 1 90 ? -7.335 1.219 8.847 1.00 0.00 90 GLU A C 17
ATOM 27989 O O . GLU A 1 90 ? -8.297 1.266 8.080 1.00 0.00 90 GLU A O 17
ATOM 28001 N N . PRO A 1 91 ? -7.437 0.735 10.094 1.00 0.00 91 PRO A N 17
ATOM 28002 C CA . PRO A 1 91 ? -8.697 0.225 10.644 1.00 0.00 91 PRO A CA 17
ATOM 28003 C C . PRO A 1 91 ? -9.715 1.334 10.886 1.00 0.00 91 PRO A C 17
ATOM 28004 O O . PRO A 1 91 ? -10.863 1.239 10.454 1.00 0.00 91 PRO A O 17
ATOM 28015 N N . GLU A 1 92 ? -9.285 2.385 11.578 1.00 0.00 92 GLU A N 17
ATOM 28016 C CA . GLU A 1 92 ? -10.161 3.512 11.877 1.00 0.00 92 GLU A CA 17
ATOM 28017 C C . GLU A 1 92 ? -9.351 4.784 12.109 1.00 0.00 92 GLU A C 17
ATOM 28018 O O . GLU A 1 92 ? -8.629 4.900 13.100 1.00 0.00 92 GLU A O 17
ATOM 28030 N N . ILE A 1 93 ? -9.475 5.734 11.188 1.00 0.00 93 ILE A N 17
ATOM 28031 C CA . ILE A 1 93 ? -8.755 6.997 11.293 1.00 0.00 93 ILE A CA 17
ATOM 28032 C C . ILE A 1 93 ? -9.581 8.040 12.038 1.00 0.00 93 ILE A C 17
ATOM 28033 O O . ILE A 1 93 ? -10.689 7.759 12.494 1.00 0.00 93 ILE A O 17
ATOM 28049 N N . ASP A 1 94 ? -9.034 9.245 12.157 1.00 0.00 94 ASP A N 17
ATOM 28050 C CA . ASP A 1 94 ? -9.721 10.332 12.844 1.00 0.00 94 ASP A CA 17
ATOM 28051 C C . ASP A 1 94 ? -10.486 11.204 11.854 1.00 0.00 94 ASP A C 17
ATOM 28052 O O . ASP A 1 94 ? -10.620 12.412 12.048 1.00 0.00 94 ASP A O 17
ATOM 28061 N N . VAL A 1 95 ? -10.987 10.583 10.790 1.00 0.00 95 VAL A N 17
ATOM 28062 C CA . VAL A 1 95 ? -11.739 11.302 9.769 1.00 0.00 95 VAL A CA 17
ATOM 28063 C C . VAL A 1 95 ? -12.928 12.038 10.378 1.00 0.00 95 VAL A C 17
ATOM 28064 O O . VAL A 1 95 ? -13.401 13.034 9.830 1.00 0.00 95 VAL A O 17
ATOM 28077 N N . ASP A 1 96 ? -13.405 11.541 11.513 1.00 0.00 96 ASP A N 17
ATOM 28078 C CA . ASP A 1 96 ? -14.538 12.152 12.198 1.00 0.00 96 ASP A CA 17
ATOM 28079 C C . ASP A 1 96 ? -14.203 13.572 12.642 1.00 0.00 96 ASP A C 17
ATOM 28080 O O . ASP A 1 96 ? -14.975 14.502 12.412 1.00 0.00 96 ASP A O 17
ATOM 28089 N N . GLU A 1 97 ? -13.048 13.730 13.281 1.00 0.00 97 GLU A N 17
ATOM 28090 C CA . GLU A 1 97 ? -12.613 15.038 13.758 1.00 0.00 97 GLU A CA 17
ATOM 28091 C C . GLU A 1 97 ? -11.780 15.754 12.699 1.00 0.00 97 GLU A C 17
ATOM 28092 O O . GLU A 1 97 ? -12.094 16.876 12.301 1.00 0.00 97 GLU A O 17
ATOM 28104 N N . ASP A 1 98 ? -10.716 15.098 12.249 1.00 0.00 98 ASP A N 17
ATOM 28105 C CA . ASP A 1 98 ? -9.837 15.671 11.236 1.00 0.00 98 ASP A CA 17
ATOM 28106 C C . ASP A 1 98 ? -9.596 14.679 10.102 1.00 0.00 98 ASP A C 17
ATOM 28107 O O . ASP A 1 98 ? -8.840 13.720 10.253 1.00 0.00 98 ASP A O 17
ATOM 28116 N N . VAL A 1 99 ? -10.244 14.917 8.966 1.00 0.00 99 VAL A N 17
ATOM 28117 C CA . VAL A 1 99 ? -10.100 14.046 7.807 1.00 0.00 99 VAL A CA 17
ATOM 28118 C C . VAL A 1 99 ? -9.136 14.641 6.788 1.00 0.00 99 VAL A C 17
ATOM 28119 O O . VAL A 1 99 ? -8.285 13.941 6.240 1.00 0.00 99 VAL A O 17
ATOM 28132 N N . MET A 1 100 ? -9.275 15.939 6.538 1.00 0.00 100 MET A N 17
ATOM 28133 C CA . MET A 1 100 ? -8.413 16.630 5.585 1.00 0.00 100 MET A CA 17
ATOM 28134 C C . MET A 1 100 ? -7.264 17.333 6.301 1.00 0.00 100 MET A C 17
ATOM 28135 O O . MET A 1 100 ? -7.231 17.391 7.530 1.00 0.00 100 MET A O 17
ATOM 28149 N N . GLU A 1 101 ? -6.325 17.864 5.524 1.00 0.00 101 GLU A N 17
ATOM 28150 C CA . GLU A 1 101 ? -5.175 18.562 6.086 1.00 0.00 101 GLU A CA 17
ATOM 28151 C C . GLU A 1 101 ? -4.996 19.930 5.435 1.00 0.00 101 GLU A C 17
ATOM 28152 O O . GLU A 1 101 ? -5.421 20.151 4.300 1.00 0.00 101 GLU A O 17
ATOM 28164 N N . THR A 1 102 ? -4.365 20.847 6.161 1.00 0.00 102 THR A N 17
ATOM 28165 C CA . THR A 1 102 ? -4.131 22.194 5.656 1.00 0.00 102 THR A CA 17
ATOM 28166 C C . THR A 1 102 ? -2.755 22.705 6.068 1.00 0.00 102 THR A C 17
ATOM 28167 O O . THR A 1 102 ? -1.976 21.985 6.692 1.00 0.00 102 THR A O 17
ATOM 28178 N N . VAL A 1 103 ? -2.463 23.953 5.716 1.00 0.00 103 VAL A N 17
ATOM 28179 C CA . VAL A 1 103 ? -1.181 24.561 6.051 1.00 0.00 103 VAL A CA 17
ATOM 28180 C C . VAL A 1 103 ? -1.161 25.039 7.499 1.00 0.00 103 VAL A C 17
ATOM 28181 O O . VAL A 1 103 ? -2.142 25.595 7.993 1.00 0.00 103 VAL A O 17
ATOM 28194 N N . SER A 1 104 ? -0.037 24.819 8.174 1.00 0.00 104 SER A N 17
ATOM 28195 C CA . SER A 1 104 ? 0.110 25.225 9.567 1.00 0.00 104 SER A CA 17
ATOM 28196 C C . SER A 1 104 ? 1.383 26.042 9.763 1.00 0.00 104 SER A C 17
ATOM 28197 O O . SER A 1 104 ? 2.481 25.586 9.446 1.00 0.00 104 SER A O 17
ATOM 28205 N N . GLY A 1 105 ? 1.227 27.253 10.289 1.00 0.00 105 GLY A N 17
ATOM 28206 C CA . GLY A 1 105 ? 2.371 28.115 10.520 1.00 0.00 105 GLY A CA 17
ATOM 28207 C C . GLY A 1 105 ? 2.683 28.996 9.326 1.00 0.00 105 GLY A C 17
ATOM 28208 O O . GLY A 1 105 ? 3.001 28.514 8.238 1.00 0.00 105 GLY A O 17
ATOM 28212 N N . PRO A 1 106 ? 2.590 30.319 9.522 1.00 0.00 106 PRO A N 17
ATOM 28213 C CA . PRO A 1 106 ? 2.860 31.297 8.464 1.00 0.00 106 PRO A CA 17
ATOM 28214 C C . PRO A 1 106 ? 4.337 31.357 8.092 1.00 0.00 106 PRO A C 17
ATOM 28215 O O . PRO A 1 106 ? 5.180 31.717 8.914 1.00 0.00 106 PRO A O 17
ATOM 28226 N N . SER A 1 107 ? 4.645 31.002 6.849 1.00 0.00 107 SER A N 17
ATOM 28227 C CA . SER A 1 107 ? 6.022 31.012 6.369 1.00 0.00 107 SER A CA 17
ATOM 28228 C C . SER A 1 107 ? 6.457 32.426 5.997 1.00 0.00 107 SER A C 17
ATOM 28229 O O . SER A 1 107 ? 6.128 32.925 4.921 1.00 0.00 107 SER A O 17
ATOM 28237 N N . SER A 1 108 ? 7.200 33.065 6.895 1.00 0.00 108 SER A N 17
ATOM 28238 C CA . SER A 1 108 ? 7.678 34.423 6.664 1.00 0.00 108 SER A CA 17
ATOM 28239 C C . SER A 1 108 ? 6.574 35.294 6.071 1.00 0.00 108 SER A C 17
ATOM 28240 O O . SER A 1 108 ? 6.787 36.001 5.086 1.00 0.00 108 SER A O 17
ATOM 28248 N N . GLY A 1 109 ? 5.393 35.238 6.679 1.00 0.00 109 GLY A N 17
ATOM 28249 C CA . GLY A 1 109 ? 4.273 36.025 6.198 1.00 0.00 109 GLY A CA 17
ATOM 28250 C C . GLY A 1 109 ? 2.939 35.348 6.447 1.00 0.00 109 GLY A C 17
ATOM 28251 O O . GLY A 1 109 ? 2.039 35.409 5.610 1.00 0.00 109 GLY A O 17
ATOM 28255 N N . GLY A 1 1 ? -11.447 21.798 5.755 1.00 0.00 1 GLY A N 18
ATOM 28256 C CA . GLY A 1 1 ? -10.128 22.322 6.053 1.00 0.00 1 GLY A CA 18
ATOM 28257 C C . GLY A 1 1 ? -9.018 21.450 5.499 1.00 0.00 1 GLY A C 18
ATOM 28258 O O . GLY A 1 1 ? -9.073 20.225 5.602 1.00 0.00 1 GLY A O 18
ATOM 28262 N N . SER A 1 2 ? -8.010 22.082 4.908 1.00 0.00 2 SER A N 18
ATOM 28263 C CA . SER A 1 2 ? -6.885 21.356 4.330 1.00 0.00 2 SER A CA 18
ATOM 28264 C C . SER A 1 2 ? -5.582 21.721 5.036 1.00 0.00 2 SER A C 18
ATOM 28265 O O . SER A 1 2 ? -5.049 22.814 4.850 1.00 0.00 2 SER A O 18
ATOM 28273 N N . SER A 1 3 ? -5.076 20.797 5.846 1.00 0.00 3 SER A N 18
ATOM 28274 C CA . SER A 1 3 ? -3.838 21.021 6.583 1.00 0.00 3 SER A CA 18
ATOM 28275 C C . SER A 1 3 ? -2.627 20.627 5.743 1.00 0.00 3 SER A C 18
ATOM 28276 O O . SER A 1 3 ? -1.683 21.402 5.591 1.00 0.00 3 SER A O 18
ATOM 28284 N N . GLY A 1 4 ? -2.661 19.414 5.199 1.00 0.00 4 GLY A N 18
ATOM 28285 C CA . GLY A 1 4 ? -1.561 18.936 4.382 1.00 0.00 4 GLY A CA 18
ATOM 28286 C C . GLY A 1 4 ? -1.539 17.425 4.266 1.00 0.00 4 GLY A C 18
ATOM 28287 O O . GLY A 1 4 ? -1.898 16.869 3.228 1.00 0.00 4 GLY A O 18
ATOM 28291 N N . SER A 1 5 ? -1.114 16.757 5.334 1.00 0.00 5 SER A N 18
ATOM 28292 C CA . SER A 1 5 ? -1.040 15.301 5.346 1.00 0.00 5 SER A CA 18
ATOM 28293 C C . SER A 1 5 ? -1.400 14.751 6.723 1.00 0.00 5 SER A C 18
ATOM 28294 O O . SER A 1 5 ? -1.077 15.351 7.748 1.00 0.00 5 SER A O 18
ATOM 28302 N N . SER A 1 6 ? -2.071 13.603 6.738 1.00 0.00 6 SER A N 18
ATOM 28303 C CA . SER A 1 6 ? -2.478 12.972 7.988 1.00 0.00 6 SER A CA 18
ATOM 28304 C C . SER A 1 6 ? -1.691 11.687 8.229 1.00 0.00 6 SER A C 18
ATOM 28305 O O . SER A 1 6 ? -1.871 10.694 7.525 1.00 0.00 6 SER A O 18
ATOM 28313 N N . GLY A 1 7 ? -0.818 11.715 9.231 1.00 0.00 7 GLY A N 18
ATOM 28314 C CA . GLY A 1 7 ? -0.016 10.548 9.549 1.00 0.00 7 GLY A CA 18
ATOM 28315 C C . GLY A 1 7 ? 0.594 9.911 8.317 1.00 0.00 7 GLY A C 18
ATOM 28316 O O . GLY A 1 7 ? 1.080 10.607 7.426 1.00 0.00 7 GLY A O 18
ATOM 28320 N N . ASN A 1 8 ? 0.571 8.583 8.266 1.00 0.00 8 ASN A N 18
ATOM 28321 C CA . ASN A 1 8 ? 1.129 7.852 7.134 1.00 0.00 8 ASN A CA 18
ATOM 28322 C C . ASN A 1 8 ? 0.042 7.069 6.403 1.00 0.00 8 ASN A C 18
ATOM 28323 O O . ASN A 1 8 ? -0.795 6.418 7.029 1.00 0.00 8 ASN A O 18
ATOM 28334 N N . CYS A 1 9 ? 0.062 7.137 5.077 1.00 0.00 9 CYS A N 18
ATOM 28335 C CA . CYS A 1 9 ? -0.922 6.435 4.261 1.00 0.00 9 CYS A CA 18
ATOM 28336 C C . CYS A 1 9 ? -0.294 5.228 3.570 1.00 0.00 9 CYS A C 18
ATOM 28337 O O . CYS A 1 9 ? 0.665 5.365 2.811 1.00 0.00 9 CYS A O 18
ATOM 28345 N N . ARG A 1 10 ? -0.840 4.048 3.840 1.00 0.00 10 ARG A N 18
ATOM 28346 C CA . ARG A 1 10 ? -0.332 2.817 3.247 1.00 0.00 10 ARG A CA 18
ATOM 28347 C C . ARG A 1 10 ? -1.458 2.023 2.591 1.00 0.00 10 ARG A C 18
ATOM 28348 O O . ARG A 1 10 ? -2.502 1.786 3.201 1.00 0.00 10 ARG A O 18
ATOM 28369 N N . LEU A 1 11 ? -1.240 1.617 1.345 1.00 0.00 11 LEU A N 18
ATOM 28370 C CA . LEU A 1 11 ? -2.237 0.851 0.605 1.00 0.00 11 LEU A CA 18
ATOM 28371 C C . LEU A 1 11 ? -1.990 -0.648 0.750 1.00 0.00 11 LEU A C 18
ATOM 28372 O O . LEU A 1 11 ? -0.853 -1.112 0.656 1.00 0.00 11 LEU A O 18
ATOM 28388 N N . PHE A 1 12 ? -3.061 -1.400 0.977 1.00 0.00 12 PHE A N 18
ATOM 28389 C CA . PHE A 1 12 ? -2.961 -2.846 1.133 1.00 0.00 12 PHE A CA 18
ATOM 28390 C C . PHE A 1 12 ? -2.980 -3.543 -0.225 1.00 0.00 12 PHE A C 18
ATOM 28391 O O . PHE A 1 12 ? -4.036 -3.704 -0.836 1.00 0.00 12 PHE A O 18
ATOM 28408 N N . ILE A 1 13 ? -1.804 -3.952 -0.689 1.00 0.00 13 ILE A N 18
ATOM 28409 C CA . ILE A 1 13 ? -1.685 -4.631 -1.974 1.00 0.00 13 ILE A CA 18
ATOM 28410 C C . ILE A 1 13 ? -1.558 -6.139 -1.788 1.00 0.00 13 ILE A C 18
ATOM 28411 O O . ILE A 1 13 ? -0.492 -6.645 -1.442 1.00 0.00 13 ILE A O 18
ATOM 28427 N N . GLY A 1 14 ? -2.654 -6.854 -2.024 1.00 0.00 14 GLY A N 18
ATOM 28428 C CA . GLY A 1 14 ? -2.644 -8.298 -1.880 1.00 0.00 14 GLY A CA 18
ATOM 28429 C C . GLY A 1 14 ? -2.764 -9.014 -3.210 1.00 0.00 14 GLY A C 18
ATOM 28430 O O . GLY A 1 14 ? -3.407 -8.519 -4.135 1.00 0.00 14 GLY A O 18
ATOM 28434 N N . GLY A 1 15 ? -2.141 -10.185 -3.309 1.00 0.00 15 GLY A N 18
ATOM 28435 C CA . GLY A 1 15 ? -2.191 -10.950 -4.540 1.00 0.00 15 GLY A CA 18
ATOM 28436 C C . GLY A 1 15 ? -0.991 -10.696 -5.431 1.00 0.00 15 GLY A C 18
ATOM 28437 O O . GLY A 1 15 ? -1.139 -10.455 -6.629 1.00 0.00 15 GLY A O 18
ATOM 28441 N N . ILE A 1 16 ? 0.200 -10.749 -4.844 1.00 0.00 16 ILE A N 18
ATOM 28442 C CA . ILE A 1 16 ? 1.430 -10.522 -5.593 1.00 0.00 16 ILE A CA 18
ATOM 28443 C C . ILE A 1 16 ? 2.410 -11.675 -5.404 1.00 0.00 16 ILE A C 18
ATOM 28444 O O . ILE A 1 16 ? 2.403 -12.367 -4.386 1.00 0.00 16 ILE A O 18
ATOM 28460 N N . PRO A 1 17 ? 3.275 -11.887 -6.407 1.00 0.00 17 PRO A N 18
ATOM 28461 C CA . PRO A 1 17 ? 4.279 -12.955 -6.374 1.00 0.00 17 PRO A CA 18
ATOM 28462 C C . PRO A 1 17 ? 5.378 -12.685 -5.353 1.00 0.00 17 PRO A C 18
ATOM 28463 O O . PRO A 1 17 ? 5.958 -11.599 -5.321 1.00 0.00 17 PRO A O 18
ATOM 28474 N N . LYS A 1 18 ? 5.661 -13.680 -4.519 1.00 0.00 18 LYS A N 18
ATOM 28475 C CA . LYS A 1 18 ? 6.693 -13.551 -3.496 1.00 0.00 18 LYS A CA 18
ATOM 28476 C C . LYS A 1 18 ? 8.080 -13.491 -4.128 1.00 0.00 18 LYS A C 18
ATOM 28477 O O . LYS A 1 18 ? 8.912 -12.669 -3.744 1.00 0.00 18 LYS A O 18
ATOM 28496 N N . MET A 1 19 ? 8.322 -14.366 -5.098 1.00 0.00 19 MET A N 18
ATOM 28497 C CA . MET A 1 19 ? 9.608 -14.409 -5.785 1.00 0.00 19 MET A CA 18
ATOM 28498 C C . MET A 1 19 ? 10.179 -13.005 -5.958 1.00 0.00 19 MET A C 18
ATOM 28499 O O . MET A 1 19 ? 11.385 -12.794 -5.826 1.00 0.00 19 MET A O 18
ATOM 28513 N N . LYS A 1 20 ? 9.306 -12.049 -6.255 1.00 0.00 20 LYS A N 18
ATOM 28514 C CA . LYS A 1 20 ? 9.723 -10.665 -6.446 1.00 0.00 20 LYS A CA 18
ATOM 28515 C C . LYS A 1 20 ? 10.309 -10.090 -5.161 1.00 0.00 20 LYS A C 18
ATOM 28516 O O . LYS A 1 20 ? 10.315 -10.749 -4.120 1.00 0.00 20 LYS A O 18
ATOM 28535 N N . LYS A 1 21 ? 10.801 -8.859 -5.239 1.00 0.00 21 LYS A N 18
ATOM 28536 C CA . LYS A 1 21 ? 11.388 -8.194 -4.081 1.00 0.00 21 LYS A CA 18
ATOM 28537 C C . LYS A 1 21 ? 10.757 -6.822 -3.864 1.00 0.00 21 LYS A C 18
ATOM 28538 O O . LYS A 1 21 ? 10.235 -6.214 -4.798 1.00 0.00 21 LYS A O 18
ATOM 28557 N N . ARG A 1 22 ? 10.810 -6.341 -2.626 1.00 0.00 22 ARG A N 18
ATOM 28558 C CA . ARG A 1 22 ? 10.244 -5.041 -2.287 1.00 0.00 22 ARG A CA 18
ATOM 28559 C C . ARG A 1 22 ? 10.675 -3.980 -3.295 1.00 0.00 22 ARG A C 18
ATOM 28560 O O . ARG A 1 22 ? 9.897 -3.096 -3.650 1.00 0.00 22 ARG A O 18
ATOM 28581 N N . GLU A 1 23 ? 11.920 -4.077 -3.752 1.00 0.00 23 GLU A N 18
ATOM 28582 C CA . GLU A 1 23 ? 12.454 -3.124 -4.718 1.00 0.00 23 GLU A CA 18
ATOM 28583 C C . GLU A 1 23 ? 11.681 -3.189 -6.031 1.00 0.00 23 GLU A C 18
ATOM 28584 O O . GLU A 1 23 ? 11.426 -2.165 -6.664 1.00 0.00 23 GLU A O 18
ATOM 28596 N N . GLU A 1 24 ? 11.311 -4.401 -6.434 1.00 0.00 24 GLU A N 18
ATOM 28597 C CA . GLU A 1 24 ? 10.568 -4.600 -7.673 1.00 0.00 24 GLU A CA 18
ATOM 28598 C C . GLU A 1 24 ? 9.125 -4.126 -7.524 1.00 0.00 24 GLU A C 18
ATOM 28599 O O . GLU A 1 24 ? 8.583 -3.467 -8.411 1.00 0.00 24 GLU A O 18
ATOM 28611 N N . ILE A 1 25 ? 8.510 -4.466 -6.396 1.00 0.00 25 ILE A N 18
ATOM 28612 C CA . ILE A 1 25 ? 7.131 -4.075 -6.131 1.00 0.00 25 ILE A CA 18
ATOM 28613 C C . ILE A 1 25 ? 6.959 -2.563 -6.232 1.00 0.00 25 ILE A C 18
ATOM 28614 O O . ILE A 1 25 ? 6.163 -2.070 -7.033 1.00 0.00 25 ILE A O 18
ATOM 28630 N N . LEU A 1 26 ? 7.712 -1.832 -5.417 1.00 0.00 26 LEU A N 18
ATOM 28631 C CA . LEU A 1 26 ? 7.645 -0.375 -5.416 1.00 0.00 26 LEU A CA 18
ATOM 28632 C C . LEU A 1 26 ? 7.541 0.167 -6.838 1.00 0.00 26 LEU A C 18
ATOM 28633 O O . LEU A 1 26 ? 6.628 0.928 -7.157 1.00 0.00 26 LEU A O 18
ATOM 28649 N N . GLU A 1 27 ? 8.482 -0.233 -7.688 1.00 0.00 27 GLU A N 18
ATOM 28650 C CA . GLU A 1 27 ? 8.495 0.212 -9.077 1.00 0.00 27 GLU A CA 18
ATOM 28651 C C . GLU A 1 27 ? 7.174 -0.120 -9.766 1.00 0.00 27 GLU A C 18
ATOM 28652 O O . GLU A 1 27 ? 6.460 0.772 -10.223 1.00 0.00 27 GLU A O 18
ATOM 28664 N N . GLU A 1 28 ? 6.858 -1.409 -9.838 1.00 0.00 28 GLU A N 18
ATOM 28665 C CA . GLU A 1 28 ? 5.625 -1.858 -10.473 1.00 0.00 28 GLU A CA 18
ATOM 28666 C C . GLU A 1 28 ? 4.431 -1.046 -9.979 1.00 0.00 28 GLU A C 18
ATOM 28667 O O . GLU A 1 28 ? 3.386 -1.002 -10.628 1.00 0.00 28 GLU A O 18
ATOM 28679 N N . ILE A 1 29 ? 4.595 -0.406 -8.827 1.00 0.00 29 ILE A N 18
ATOM 28680 C CA . ILE A 1 29 ? 3.533 0.405 -8.246 1.00 0.00 29 ILE A CA 18
ATOM 28681 C C . ILE A 1 29 ? 3.669 1.867 -8.657 1.00 0.00 29 ILE A C 18
ATOM 28682 O O . ILE A 1 29 ? 2.676 2.541 -8.929 1.00 0.00 29 ILE A O 18
ATOM 28698 N N . ALA A 1 30 ? 4.906 2.351 -8.701 1.00 0.00 30 ALA A N 18
ATOM 28699 C CA . ALA A 1 30 ? 5.174 3.732 -9.083 1.00 0.00 30 ALA A CA 18
ATOM 28700 C C . ALA A 1 30 ? 4.576 4.049 -10.449 1.00 0.00 30 ALA A C 18
ATOM 28701 O O . ALA A 1 30 ? 4.495 5.211 -10.849 1.00 0.00 30 ALA A O 18
ATOM 28708 N N . LYS A 1 31 ? 4.160 3.009 -11.164 1.00 0.00 31 LYS A N 18
ATOM 28709 C CA . LYS A 1 31 ? 3.570 3.175 -12.486 1.00 0.00 31 LYS A CA 18
ATOM 28710 C C . LYS A 1 31 ? 2.048 3.092 -12.417 1.00 0.00 31 LYS A C 18
ATOM 28711 O O . LYS A 1 31 ? 1.345 3.975 -12.909 1.00 0.00 31 LYS A O 18
ATOM 28730 N N . VAL A 1 32 ? 1.546 2.025 -11.803 1.00 0.00 32 VAL A N 18
ATOM 28731 C CA . VAL A 1 32 ? 0.108 1.828 -11.667 1.00 0.00 32 VAL A CA 18
ATOM 28732 C C . VAL A 1 32 ? -0.514 2.905 -10.786 1.00 0.00 32 VAL A C 18
ATOM 28733 O O . VAL A 1 32 ? -1.708 3.192 -10.884 1.00 0.00 32 VAL A O 18
ATOM 28746 N N . THR A 1 33 ? 0.303 3.502 -9.923 1.00 0.00 33 THR A N 18
ATOM 28747 C CA . THR A 1 33 ? -0.166 4.548 -9.023 1.00 0.00 33 THR A CA 18
ATOM 28748 C C . THR A 1 33 ? 0.916 5.595 -8.786 1.00 0.00 33 THR A C 18
ATOM 28749 O O . THR A 1 33 ? 2.000 5.280 -8.297 1.00 0.00 33 THR A O 18
ATOM 28760 N N . GLU A 1 34 ? 0.613 6.841 -9.136 1.00 0.00 34 GLU A N 18
ATOM 28761 C CA . GLU A 1 34 ? 1.562 7.935 -8.960 1.00 0.00 34 GLU A CA 18
ATOM 28762 C C . GLU A 1 34 ? 1.345 8.634 -7.621 1.00 0.00 34 GLU A C 18
ATOM 28763 O O . GLU A 1 34 ? 0.227 9.019 -7.283 1.00 0.00 34 GLU A O 18
ATOM 28775 N N . GLY A 1 35 ? 2.425 8.793 -6.861 1.00 0.00 35 GLY A N 18
ATOM 28776 C CA . GLY A 1 35 ? 2.332 9.444 -5.567 1.00 0.00 35 GLY A CA 18
ATOM 28777 C C . GLY A 1 35 ? 2.820 8.559 -4.437 1.00 0.00 35 GLY A C 18
ATOM 28778 O O . GLY A 1 35 ? 2.549 8.829 -3.267 1.00 0.00 35 GLY A O 18
ATOM 28782 N N . VAL A 1 36 ? 3.540 7.498 -4.787 1.00 0.00 36 VAL A N 18
ATOM 28783 C CA . VAL A 1 36 ? 4.066 6.571 -3.792 1.00 0.00 36 VAL A CA 18
ATOM 28784 C C . VAL A 1 36 ? 5.376 7.081 -3.203 1.00 0.00 36 VAL A C 18
ATOM 28785 O O . VAL A 1 36 ? 6.086 7.869 -3.830 1.00 0.00 36 VAL A O 18
ATOM 28798 N N . LEU A 1 37 ? 5.692 6.628 -1.995 1.00 0.00 37 LEU A N 18
ATOM 28799 C CA . LEU A 1 37 ? 6.918 7.038 -1.320 1.00 0.00 37 LEU A CA 18
ATOM 28800 C C . LEU A 1 37 ? 7.868 5.857 -1.150 1.00 0.00 37 LEU A C 18
ATOM 28801 O O . LEU A 1 37 ? 9.050 5.946 -1.481 1.00 0.00 37 LEU A O 18
ATOM 28817 N N . ASP A 1 38 ? 7.342 4.751 -0.635 1.00 0.00 38 ASP A N 18
ATOM 28818 C CA . ASP A 1 38 ? 8.142 3.550 -0.425 1.00 0.00 38 ASP A CA 18
ATOM 28819 C C . ASP A 1 38 ? 7.249 2.327 -0.240 1.00 0.00 38 ASP A C 18
ATOM 28820 O O . ASP A 1 38 ? 6.051 2.454 0.015 1.00 0.00 38 ASP A O 18
ATOM 28829 N N . VAL A 1 39 ? 7.840 1.144 -0.370 1.00 0.00 39 VAL A N 18
ATOM 28830 C CA . VAL A 1 39 ? 7.098 -0.102 -0.217 1.00 0.00 39 VAL A CA 18
ATOM 28831 C C . VAL A 1 39 ? 7.683 -0.956 0.902 1.00 0.00 39 VAL A C 18
ATOM 28832 O O . VAL A 1 39 ? 8.901 -1.071 1.036 1.00 0.00 39 VAL A O 18
ATOM 28845 N N . ILE A 1 40 ? 6.806 -1.553 1.703 1.00 0.00 40 ILE A N 18
ATOM 28846 C CA . ILE A 1 40 ? 7.236 -2.398 2.810 1.00 0.00 40 ILE A CA 18
ATOM 28847 C C . ILE A 1 40 ? 6.883 -3.860 2.555 1.00 0.00 40 ILE A C 18
ATOM 28848 O O . ILE A 1 40 ? 5.865 -4.165 1.934 1.00 0.00 40 ILE A O 18
ATOM 28864 N N . VAL A 1 41 ? 7.731 -4.761 3.040 1.00 0.00 41 VAL A N 18
ATOM 28865 C CA . VAL A 1 41 ? 7.507 -6.192 2.868 1.00 0.00 41 VAL A CA 18
ATOM 28866 C C . VAL A 1 41 ? 7.539 -6.918 4.208 1.00 0.00 41 VAL A C 18
ATOM 28867 O O . VAL A 1 41 ? 8.494 -6.788 4.974 1.00 0.00 41 VAL A O 18
ATOM 28880 N N . TYR A 1 42 ? 6.489 -7.684 4.484 1.00 0.00 42 TYR A N 18
ATOM 28881 C CA . TYR A 1 42 ? 6.396 -8.430 5.733 1.00 0.00 42 TYR A CA 18
ATOM 28882 C C . TYR A 1 42 ? 6.725 -9.904 5.513 1.00 0.00 42 TYR A C 18
ATOM 28883 O O . TYR A 1 42 ? 6.777 -10.377 4.379 1.00 0.00 42 TYR A O 18
ATOM 28901 N N . ALA A 1 43 ? 6.946 -10.624 6.608 1.00 0.00 43 ALA A N 18
ATOM 28902 C CA . ALA A 1 43 ? 7.267 -12.044 6.537 1.00 0.00 43 ALA A CA 18
ATOM 28903 C C . ALA A 1 43 ? 7.161 -12.700 7.909 1.00 0.00 43 ALA A C 18
ATOM 28904 O O . ALA A 1 43 ? 7.009 -12.020 8.923 1.00 0.00 43 ALA A O 18
ATOM 28911 N N . SER A 1 44 ? 7.241 -14.027 7.933 1.00 0.00 44 SER A N 18
ATOM 28912 C CA . SER A 1 44 ? 7.149 -14.776 9.181 1.00 0.00 44 SER A CA 18
ATOM 28913 C C . SER A 1 44 ? 8.228 -14.330 10.163 1.00 0.00 44 SER A C 18
ATOM 28914 O O . SER A 1 44 ? 7.935 -13.965 11.301 1.00 0.00 44 SER A O 18
ATOM 28922 N N . ALA A 1 45 ? 9.478 -14.363 9.713 1.00 0.00 45 ALA A N 18
ATOM 28923 C CA . ALA A 1 45 ? 10.602 -13.961 10.550 1.00 0.00 45 ALA A CA 18
ATOM 28924 C C . ALA A 1 45 ? 11.080 -12.559 10.191 1.00 0.00 45 ALA A C 18
ATOM 28925 O O . ALA A 1 45 ? 11.033 -11.646 11.015 1.00 0.00 45 ALA A O 18
ATOM 28932 N N . ALA A 1 46 ? 11.541 -12.395 8.955 1.00 0.00 46 ALA A N 18
ATOM 28933 C CA . ALA A 1 46 ? 12.027 -11.103 8.487 1.00 0.00 46 ALA A CA 18
ATOM 28934 C C . ALA A 1 46 ? 11.961 -11.010 6.966 1.00 0.00 46 ALA A C 18
ATOM 28935 O O . ALA A 1 46 ? 11.850 -12.024 6.277 1.00 0.00 46 ALA A O 18
ATOM 28942 N N . ASP A 1 47 ? 12.029 -9.788 6.449 1.00 0.00 47 ASP A N 18
ATOM 28943 C CA . ASP A 1 47 ? 11.977 -9.563 5.009 1.00 0.00 47 ASP A CA 18
ATOM 28944 C C . ASP A 1 47 ? 12.949 -10.486 4.280 1.00 0.00 47 ASP A C 18
ATOM 28945 O O . ASP A 1 47 ? 14.164 -10.297 4.338 1.00 0.00 47 ASP A O 18
ATOM 28954 N N . LYS A 1 48 ? 12.405 -11.486 3.594 1.00 0.00 48 LYS A N 18
ATOM 28955 C CA . LYS A 1 48 ? 13.222 -12.439 2.853 1.00 0.00 48 LYS A CA 18
ATOM 28956 C C . LYS A 1 48 ? 12.515 -12.885 1.577 1.00 0.00 48 LYS A C 18
ATOM 28957 O O . LYS A 1 48 ? 11.400 -12.450 1.290 1.00 0.00 48 LYS A O 18
ATOM 28976 N N . MET A 1 49 ? 13.170 -13.756 0.816 1.00 0.00 49 MET A N 18
ATOM 28977 C CA . MET A 1 49 ? 12.602 -14.263 -0.427 1.00 0.00 49 MET A CA 18
ATOM 28978 C C . MET A 1 49 ? 11.350 -15.090 -0.156 1.00 0.00 49 MET A C 18
ATOM 28979 O O . MET A 1 49 ? 10.573 -15.377 -1.066 1.00 0.00 49 MET A O 18
ATOM 28993 N N . LYS A 1 50 ? 11.160 -15.472 1.103 1.00 0.00 50 LYS A N 18
ATOM 28994 C CA . LYS A 1 50 ? 10.001 -16.265 1.496 1.00 0.00 50 LYS A CA 18
ATOM 28995 C C . LYS A 1 50 ? 8.890 -15.374 2.040 1.00 0.00 50 LYS A C 18
ATOM 28996 O O . LYS A 1 50 ? 8.008 -15.836 2.762 1.00 0.00 50 LYS A O 18
ATOM 29015 N N . ASN A 1 51 ? 8.938 -14.093 1.687 1.00 0.00 51 ASN A N 18
ATOM 29016 C CA . ASN A 1 51 ? 7.935 -13.137 2.140 1.00 0.00 51 ASN A CA 18
ATOM 29017 C C . ASN A 1 51 ? 6.526 -13.665 1.885 1.00 0.00 51 ASN A C 18
ATOM 29018 O O . ASN A 1 51 ? 6.350 -14.776 1.384 1.00 0.00 51 ASN A O 18
ATOM 29029 N N . ARG A 1 52 ? 5.527 -12.861 2.232 1.00 0.00 52 ARG A N 18
ATOM 29030 C CA . ARG A 1 52 ? 4.134 -13.248 2.042 1.00 0.00 52 ARG A CA 18
ATOM 29031 C C . ARG A 1 52 ? 3.613 -12.756 0.694 1.00 0.00 52 ARG A C 18
ATOM 29032 O O . ARG A 1 52 ? 4.218 -11.893 0.060 1.00 0.00 52 ARG A O 18
ATOM 29053 N N . GLY A 1 53 ? 2.485 -13.314 0.262 1.00 0.00 53 GLY A N 18
ATOM 29054 C CA . GLY A 1 53 ? 1.903 -12.921 -1.007 1.00 0.00 53 GLY A CA 18
ATOM 29055 C C . GLY A 1 53 ? 1.211 -11.574 -0.935 1.00 0.00 53 GLY A C 18
ATOM 29056 O O . GLY A 1 53 ? 0.049 -11.443 -1.320 1.00 0.00 53 GLY A O 18
ATOM 29060 N N . PHE A 1 54 ? 1.926 -10.569 -0.440 1.00 0.00 54 PHE A N 18
ATOM 29061 C CA . PHE A 1 54 ? 1.372 -9.226 -0.316 1.00 0.00 54 PHE A CA 18
ATOM 29062 C C . PHE A 1 54 ? 2.477 -8.204 -0.060 1.00 0.00 54 PHE A C 18
ATOM 29063 O O . PHE A 1 54 ? 3.622 -8.566 0.207 1.00 0.00 54 PHE A O 18
ATOM 29080 N N . ALA A 1 55 ? 2.123 -6.926 -0.145 1.00 0.00 55 ALA A N 18
ATOM 29081 C CA . ALA A 1 55 ? 3.083 -5.851 0.078 1.00 0.00 55 ALA A CA 18
ATOM 29082 C C . ALA A 1 55 ? 2.379 -4.565 0.495 1.00 0.00 55 ALA A C 18
ATOM 29083 O O . ALA A 1 55 ? 1.177 -4.404 0.278 1.00 0.00 55 ALA A O 18
ATOM 29090 N N . PHE A 1 56 ? 3.134 -3.650 1.095 1.00 0.00 56 PHE A N 18
ATOM 29091 C CA . PHE A 1 56 ? 2.582 -2.378 1.544 1.00 0.00 56 PHE A CA 18
ATOM 29092 C C . PHE A 1 56 ? 3.205 -1.214 0.779 1.00 0.00 56 PHE A C 18
ATOM 29093 O O . PHE A 1 56 ? 4.403 -1.213 0.495 1.00 0.00 56 PHE A O 18
ATOM 29110 N N . VAL A 1 57 ? 2.382 -0.224 0.447 1.00 0.00 57 VAL A N 18
ATOM 29111 C CA . VAL A 1 57 ? 2.851 0.947 -0.285 1.00 0.00 57 VAL A CA 18
ATOM 29112 C C . VAL A 1 57 ? 2.524 2.232 0.466 1.00 0.00 57 VAL A C 18
ATOM 29113 O O . VAL A 1 57 ? 1.361 2.620 0.574 1.00 0.00 57 VAL A O 18
ATOM 29126 N N . GLU A 1 58 ? 3.557 2.889 0.983 1.00 0.00 58 GLU A N 18
ATOM 29127 C CA . GLU A 1 58 ? 3.378 4.132 1.724 1.00 0.00 58 GLU A CA 18
ATOM 29128 C C . GLU A 1 58 ? 3.416 5.335 0.787 1.00 0.00 58 GLU A C 18
ATOM 29129 O O . GLU A 1 58 ? 4.443 5.627 0.173 1.00 0.00 58 GLU A O 18
ATOM 29141 N N . TYR A 1 59 ? 2.288 6.030 0.681 1.00 0.00 59 TYR A N 18
ATOM 29142 C CA . TYR A 1 59 ? 2.190 7.200 -0.184 1.00 0.00 59 TYR A CA 18
ATOM 29143 C C . TYR A 1 59 ? 2.443 8.482 0.604 1.00 0.00 59 TYR A C 18
ATOM 29144 O O . TYR A 1 59 ? 2.040 8.602 1.760 1.00 0.00 59 TYR A O 18
ATOM 29162 N N . GLU A 1 60 ? 3.113 9.437 -0.033 1.00 0.00 60 GLU A N 18
ATOM 29163 C CA . GLU A 1 60 ? 3.420 10.711 0.607 1.00 0.00 60 GLU A CA 18
ATOM 29164 C C . GLU A 1 60 ? 2.141 11.440 1.010 1.00 0.00 60 GLU A C 18
ATOM 29165 O O . GLU A 1 60 ? 2.000 11.883 2.150 1.00 0.00 60 GLU A O 18
ATOM 29177 N N . SER A 1 61 ? 1.213 11.560 0.066 1.00 0.00 61 SER A N 18
ATOM 29178 C CA . SER A 1 61 ? -0.052 12.238 0.321 1.00 0.00 61 SER A CA 18
ATOM 29179 C C . SER A 1 61 ? -1.169 11.230 0.573 1.00 0.00 61 SER A C 18
ATOM 29180 O O . SER A 1 61 ? -1.394 10.322 -0.228 1.00 0.00 61 SER A O 18
ATOM 29188 N N . HIS A 1 62 ? -1.865 11.395 1.693 1.00 0.00 62 HIS A N 18
ATOM 29189 C CA . HIS A 1 62 ? -2.959 10.500 2.053 1.00 0.00 62 HIS A CA 18
ATOM 29190 C C . HIS A 1 62 ? -3.909 10.302 0.875 1.00 0.00 62 HIS A C 18
ATOM 29191 O O . HIS A 1 62 ? -4.555 9.262 0.754 1.00 0.00 62 HIS A O 18
ATOM 29205 N N . ARG A 1 63 ? -3.989 11.309 0.011 1.00 0.00 63 ARG A N 18
ATOM 29206 C CA . ARG A 1 63 ? -4.861 11.247 -1.156 1.00 0.00 63 ARG A CA 18
ATOM 29207 C C . ARG A 1 63 ? -4.279 10.322 -2.221 1.00 0.00 63 ARG A C 18
ATOM 29208 O O . ARG A 1 63 ? -4.956 9.416 -2.707 1.00 0.00 63 ARG A O 18
ATOM 29229 N N . ALA A 1 64 ? -3.021 10.558 -2.579 1.00 0.00 64 ALA A N 18
ATOM 29230 C CA . ALA A 1 64 ? -2.349 9.745 -3.585 1.00 0.00 64 ALA A CA 18
ATOM 29231 C C . ALA A 1 64 ? -2.623 8.261 -3.366 1.00 0.00 64 ALA A C 18
ATOM 29232 O O . ALA A 1 64 ? -2.520 7.458 -4.292 1.00 0.00 64 ALA A O 18
ATOM 29239 N N . ALA A 1 65 ? -2.973 7.905 -2.134 1.00 0.00 65 ALA A N 18
ATOM 29240 C CA . ALA A 1 65 ? -3.263 6.517 -1.795 1.00 0.00 65 ALA A CA 18
ATOM 29241 C C . ALA A 1 65 ? -4.744 6.204 -1.984 1.00 0.00 65 ALA A C 18
ATOM 29242 O O . ALA A 1 65 ? -5.103 5.152 -2.512 1.00 0.00 65 ALA A O 18
ATOM 29249 N N . ALA A 1 66 ? -5.599 7.124 -1.549 1.00 0.00 66 ALA A N 18
ATOM 29250 C CA . ALA A 1 66 ? -7.040 6.946 -1.672 1.00 0.00 66 ALA A CA 18
ATOM 29251 C C . ALA A 1 66 ? -7.454 6.816 -3.134 1.00 0.00 66 ALA A C 18
ATOM 29252 O O . ALA A 1 66 ? -8.288 5.980 -3.480 1.00 0.00 66 ALA A O 18
ATOM 29259 N N . MET A 1 67 ? -6.866 7.648 -3.987 1.00 0.00 67 MET A N 18
ATOM 29260 C CA . MET A 1 67 ? -7.175 7.624 -5.413 1.00 0.00 67 MET A CA 18
ATOM 29261 C C . MET A 1 67 ? -6.403 6.513 -6.117 1.00 0.00 67 MET A C 18
ATOM 29262 O O . MET A 1 67 ? -6.829 6.012 -7.157 1.00 0.00 67 MET A O 18
ATOM 29276 N N . ALA A 1 68 ? -5.265 6.134 -5.544 1.00 0.00 68 ALA A N 18
ATOM 29277 C CA . ALA A 1 68 ? -4.435 5.081 -6.117 1.00 0.00 68 ALA A CA 18
ATOM 29278 C C . ALA A 1 68 ? -5.139 3.730 -6.050 1.00 0.00 68 ALA A C 18
ATOM 29279 O O . ALA A 1 68 ? -4.919 2.863 -6.897 1.00 0.00 68 ALA A O 18
ATOM 29286 N N . ARG A 1 69 ? -5.984 3.557 -5.039 1.00 0.00 69 ARG A N 18
ATOM 29287 C CA . ARG A 1 69 ? -6.718 2.310 -4.862 1.00 0.00 69 ARG A CA 18
ATOM 29288 C C . ARG A 1 69 ? -7.897 2.231 -5.826 1.00 0.00 69 ARG A C 18
ATOM 29289 O O . ARG A 1 69 ? -8.145 1.191 -6.437 1.00 0.00 69 ARG A O 18
ATOM 29310 N N . ARG A 1 70 ? -8.623 3.337 -5.957 1.00 0.00 70 ARG A N 18
ATOM 29311 C CA . ARG A 1 70 ? -9.777 3.393 -6.845 1.00 0.00 70 ARG A CA 18
ATOM 29312 C C . ARG A 1 70 ? -9.388 3.002 -8.268 1.00 0.00 70 ARG A C 18
ATOM 29313 O O . ARG A 1 70 ? -10.249 2.743 -9.110 1.00 0.00 70 ARG A O 18
ATOM 29334 N N . LYS A 1 71 ? -8.086 2.960 -8.529 1.00 0.00 71 LYS A N 18
ATOM 29335 C CA . LYS A 1 71 ? -7.582 2.600 -9.849 1.00 0.00 71 LYS A CA 18
ATOM 29336 C C . LYS A 1 71 ? -7.322 1.100 -9.941 1.00 0.00 71 LYS A C 18
ATOM 29337 O O . LYS A 1 71 ? -7.469 0.498 -11.006 1.00 0.00 71 LYS A O 18
ATOM 29356 N N . LEU A 1 72 ? -6.938 0.500 -8.820 1.00 0.00 72 LEU A N 18
ATOM 29357 C CA . LEU A 1 72 ? -6.660 -0.931 -8.774 1.00 0.00 72 LEU A CA 18
ATOM 29358 C C . LEU A 1 72 ? -7.726 -1.667 -7.969 1.00 0.00 72 LEU A C 18
ATOM 29359 O O . LEU A 1 72 ? -7.625 -2.873 -7.744 1.00 0.00 72 LEU A O 18
ATOM 29375 N N . MET A 1 73 ? -8.748 -0.934 -7.540 1.00 0.00 73 MET A N 18
ATOM 29376 C CA . MET A 1 73 ? -9.835 -1.518 -6.763 1.00 0.00 73 MET A CA 18
ATOM 29377 C C . MET A 1 73 ? -10.628 -2.515 -7.603 1.00 0.00 73 MET A C 18
ATOM 29378 O O . MET A 1 73 ? -10.847 -3.660 -7.208 1.00 0.00 73 MET A O 18
ATOM 29392 N N . PRO A 1 74 ? -11.071 -2.071 -8.788 1.00 0.00 74 PRO A N 18
ATOM 29393 C CA . PRO A 1 74 ? -11.847 -2.908 -9.708 1.00 0.00 74 PRO A CA 18
ATOM 29394 C C . PRO A 1 74 ? -11.008 -4.020 -10.327 1.00 0.00 74 PRO A C 18
ATOM 29395 O O . PRO A 1 74 ? -11.494 -4.792 -11.153 1.00 0.00 74 PRO A O 18
ATOM 29406 N N . GLY A 1 75 ? -9.743 -4.097 -9.923 1.00 0.00 75 GLY A N 18
ATOM 29407 C CA . GLY A 1 75 ? -8.857 -5.119 -10.449 1.00 0.00 75 GLY A CA 18
ATOM 29408 C C . GLY A 1 75 ? -8.606 -4.959 -11.935 1.00 0.00 75 GLY A C 18
ATOM 29409 O O . GLY A 1 75 ? -8.457 -5.946 -12.656 1.00 0.00 75 GLY A O 18
ATOM 29413 N N . ARG A 1 76 ? -8.559 -3.713 -12.395 1.00 0.00 76 ARG A N 18
ATOM 29414 C CA . ARG A 1 76 ? -8.327 -3.428 -13.806 1.00 0.00 76 ARG A CA 18
ATOM 29415 C C . ARG A 1 76 ? -6.863 -3.654 -14.173 1.00 0.00 76 ARG A C 18
ATOM 29416 O O . ARG A 1 76 ? -6.551 -4.079 -15.285 1.00 0.00 76 ARG A O 18
ATOM 29437 N N . ILE A 1 77 ? -5.972 -3.365 -13.231 1.00 0.00 77 ILE A N 18
ATOM 29438 C CA . ILE A 1 77 ? -4.542 -3.537 -13.455 1.00 0.00 77 ILE A CA 18
ATOM 29439 C C . ILE A 1 77 ? -3.986 -4.677 -12.608 1.00 0.00 77 ILE A C 18
ATOM 29440 O O . ILE A 1 77 ? -4.417 -4.888 -11.475 1.00 0.00 77 ILE A O 18
ATOM 29456 N N . GLN A 1 78 ? -3.024 -5.406 -13.165 1.00 0.00 78 GLN A N 18
ATOM 29457 C CA . GLN A 1 78 ? -2.408 -6.524 -12.460 1.00 0.00 78 GLN A CA 18
ATOM 29458 C C . GLN A 1 78 ? -0.900 -6.328 -12.343 1.00 0.00 78 GLN A C 18
ATOM 29459 O O . GLN A 1 78 ? -0.334 -5.412 -12.941 1.00 0.00 78 GLN A O 18
ATOM 29473 N N . LEU A 1 79 ? -0.255 -7.194 -11.569 1.00 0.00 79 LEU A N 18
ATOM 29474 C CA . LEU A 1 79 ? 1.189 -7.117 -11.373 1.00 0.00 79 LEU A CA 18
ATOM 29475 C C . LEU A 1 79 ? 1.868 -8.409 -11.815 1.00 0.00 79 LEU A C 18
ATOM 29476 O O . LEU A 1 79 ? 1.668 -9.464 -11.213 1.00 0.00 79 LEU A O 18
ATOM 29492 N N . TRP A 1 80 ? 2.673 -8.318 -12.867 1.00 0.00 80 TRP A N 18
ATOM 29493 C CA . TRP A 1 80 ? 3.384 -9.480 -13.389 1.00 0.00 80 TRP A CA 18
ATOM 29494 C C . TRP A 1 80 ? 2.406 -10.553 -13.855 1.00 0.00 80 TRP A C 18
ATOM 29495 O O . TRP A 1 80 ? 2.695 -11.746 -13.776 1.00 0.00 80 TRP A O 18
ATOM 29516 N N . GLY A 1 81 ? 1.246 -10.120 -14.340 1.00 0.00 81 GLY A N 18
ATOM 29517 C CA . GLY A 1 81 ? 0.243 -11.057 -14.812 1.00 0.00 81 GLY A CA 18
ATOM 29518 C C . GLY A 1 81 ? -0.550 -11.677 -13.678 1.00 0.00 81 GLY A C 18
ATOM 29519 O O . GLY A 1 81 ? -1.438 -12.498 -13.909 1.00 0.00 81 GLY A O 18
ATOM 29523 N N . HIS A 1 82 ? -0.228 -11.284 -12.450 1.00 0.00 82 HIS A N 18
ATOM 29524 C CA . HIS A 1 82 ? -0.917 -11.808 -11.275 1.00 0.00 82 HIS A CA 18
ATOM 29525 C C . HIS A 1 82 ? -1.969 -10.821 -10.777 1.00 0.00 82 HIS A C 18
ATOM 29526 O O . HIS A 1 82 ? -1.702 -9.626 -10.652 1.00 0.00 82 HIS A O 18
ATOM 29540 N N . GLN A 1 83 ? -3.164 -11.329 -10.496 1.00 0.00 83 GLN A N 18
ATOM 29541 C CA . GLN A 1 83 ? -4.256 -10.492 -10.014 1.00 0.00 83 GLN A CA 18
ATOM 29542 C C . GLN A 1 83 ? -3.886 -9.822 -8.694 1.00 0.00 83 GLN A C 18
ATOM 29543 O O . GLN A 1 83 ? -3.323 -10.457 -7.801 1.00 0.00 83 GLN A O 18
ATOM 29557 N N . ILE A 1 84 ? -4.205 -8.537 -8.579 1.00 0.00 84 ILE A N 18
ATOM 29558 C CA . ILE A 1 84 ? -3.906 -7.782 -7.368 1.00 0.00 84 ILE A CA 18
ATOM 29559 C C . ILE A 1 84 ? -5.127 -7.003 -6.891 1.00 0.00 84 ILE A C 18
ATOM 29560 O O . ILE A 1 84 ? -5.998 -6.648 -7.684 1.00 0.00 84 ILE A O 18
ATOM 29576 N N . ALA A 1 85 ? -5.182 -6.739 -5.590 1.00 0.00 85 ALA A N 18
ATOM 29577 C CA . ALA A 1 85 ? -6.294 -5.999 -5.007 1.00 0.00 85 ALA A CA 18
ATOM 29578 C C . ALA A 1 85 ? -5.797 -4.956 -4.011 1.00 0.00 85 ALA A C 18
ATOM 29579 O O . ALA A 1 85 ? -4.786 -5.157 -3.339 1.00 0.00 85 ALA A O 18
ATOM 29586 N N . VAL A 1 86 ? -6.515 -3.841 -3.922 1.00 0.00 86 VAL A N 18
ATOM 29587 C CA . VAL A 1 86 ? -6.147 -2.766 -3.008 1.00 0.00 86 VAL A CA 18
ATOM 29588 C C . VAL A 1 86 ? -7.181 -2.611 -1.898 1.00 0.00 86 VAL A C 18
ATOM 29589 O O . VAL A 1 86 ? -8.376 -2.485 -2.162 1.00 0.00 86 VAL A O 18
ATOM 29602 N N . ASP A 1 87 ? -6.711 -2.620 -0.655 1.00 0.00 87 ASP A N 18
ATOM 29603 C CA . ASP A 1 87 ? -7.594 -2.479 0.497 1.00 0.00 87 ASP A CA 18
ATOM 29604 C C . ASP A 1 87 ? -7.072 -1.412 1.454 1.00 0.00 87 ASP A C 18
ATOM 29605 O O . ASP A 1 87 ? -5.887 -1.079 1.441 1.00 0.00 87 ASP A O 18
ATOM 29614 N N . TRP A 1 88 ? -7.965 -0.879 2.280 1.00 0.00 88 TRP A N 18
ATOM 29615 C CA . TRP A 1 88 ? -7.594 0.152 3.243 1.00 0.00 88 TRP A CA 18
ATOM 29616 C C . TRP A 1 88 ? -6.898 -0.459 4.454 1.00 0.00 88 TRP A C 18
ATOM 29617 O O . TRP A 1 88 ? -7.548 -0.991 5.353 1.00 0.00 88 TRP A O 18
ATOM 29638 N N . ALA A 1 89 ? -5.571 -0.380 4.471 1.00 0.00 89 ALA A N 18
ATOM 29639 C CA . ALA A 1 89 ? -4.787 -0.924 5.573 1.00 0.00 89 ALA A CA 18
ATOM 29640 C C . ALA A 1 89 ? -5.400 -0.552 6.918 1.00 0.00 89 ALA A C 18
ATOM 29641 O O . ALA A 1 89 ? -5.960 -1.402 7.611 1.00 0.00 89 ALA A O 18
ATOM 29648 N N . GLU A 1 90 ? -5.291 0.721 7.282 1.00 0.00 90 GLU A N 18
ATOM 29649 C CA . GLU A 1 90 ? -5.834 1.203 8.547 1.00 0.00 90 GLU A CA 18
ATOM 29650 C C . GLU A 1 90 ? -7.274 1.679 8.375 1.00 0.00 90 GLU A C 18
ATOM 29651 O O . GLU A 1 90 ? -7.551 2.666 7.694 1.00 0.00 90 GLU A O 18
ATOM 29663 N N . PRO A 1 91 ? -8.213 0.959 9.006 1.00 0.00 91 PRO A N 18
ATOM 29664 C CA . PRO A 1 91 ? -9.640 1.287 8.938 1.00 0.00 91 PRO A CA 18
ATOM 29665 C C . PRO A 1 91 ? -9.977 2.569 9.692 1.00 0.00 91 PRO A C 18
ATOM 29666 O O . PRO A 1 91 ? -10.624 3.465 9.152 1.00 0.00 91 PRO A O 18
ATOM 29677 N N . GLU A 1 92 ? -9.533 2.648 10.943 1.00 0.00 92 GLU A N 18
ATOM 29678 C CA . GLU A 1 92 ? -9.789 3.821 11.770 1.00 0.00 92 GLU A CA 18
ATOM 29679 C C . GLU A 1 92 ? -8.677 4.015 12.797 1.00 0.00 92 GLU A C 18
ATOM 29680 O O . GLU A 1 92 ? -8.554 3.242 13.748 1.00 0.00 92 GLU A O 18
ATOM 29692 N N . ILE A 1 93 ? -7.869 5.051 12.597 1.00 0.00 93 ILE A N 18
ATOM 29693 C CA . ILE A 1 93 ? -6.768 5.347 13.505 1.00 0.00 93 ILE A CA 18
ATOM 29694 C C . ILE A 1 93 ? -7.233 6.217 14.668 1.00 0.00 93 ILE A C 18
ATOM 29695 O O . ILE A 1 93 ? -8.417 6.536 14.783 1.00 0.00 93 ILE A O 18
ATOM 29711 N N . ASP A 1 94 ? -6.294 6.597 15.527 1.00 0.00 94 ASP A N 18
ATOM 29712 C CA . ASP A 1 94 ? -6.607 7.433 16.681 1.00 0.00 94 ASP A CA 18
ATOM 29713 C C . ASP A 1 94 ? -6.377 8.907 16.362 1.00 0.00 94 ASP A C 18
ATOM 29714 O O . ASP A 1 94 ? -5.909 9.670 17.207 1.00 0.00 94 ASP A O 18
ATOM 29723 N N . VAL A 1 95 ? -6.709 9.301 15.137 1.00 0.00 95 VAL A N 18
ATOM 29724 C CA . VAL A 1 95 ? -6.540 10.683 14.706 1.00 0.00 95 VAL A CA 18
ATOM 29725 C C . VAL A 1 95 ? -7.608 11.584 15.316 1.00 0.00 95 VAL A C 18
ATOM 29726 O O . VAL A 1 95 ? -7.312 12.682 15.789 1.00 0.00 95 VAL A O 18
ATOM 29739 N N . ASP A 1 96 ? -8.850 11.113 15.302 1.00 0.00 96 ASP A N 18
ATOM 29740 C CA . ASP A 1 96 ? -9.963 11.875 15.856 1.00 0.00 96 ASP A CA 18
ATOM 29741 C C . ASP A 1 96 ? -9.577 12.512 17.187 1.00 0.00 96 ASP A C 18
ATOM 29742 O O . ASP A 1 96 ? -9.897 13.671 17.447 1.00 0.00 96 ASP A O 18
ATOM 29751 N N . GLU A 1 97 ? -8.887 11.745 18.026 1.00 0.00 97 GLU A N 18
ATOM 29752 C CA . GLU A 1 97 ? -8.460 12.234 19.332 1.00 0.00 97 GLU A CA 18
ATOM 29753 C C . GLU A 1 97 ? -7.153 13.015 19.219 1.00 0.00 97 GLU A C 18
ATOM 29754 O O . GLU A 1 97 ? -7.092 14.196 19.560 1.00 0.00 97 GLU A O 18
ATOM 29766 N N . ASP A 1 98 ? -6.111 12.346 18.739 1.00 0.00 98 ASP A N 18
ATOM 29767 C CA . ASP A 1 98 ? -4.805 12.975 18.580 1.00 0.00 98 ASP A CA 18
ATOM 29768 C C . ASP A 1 98 ? -4.277 12.781 17.162 1.00 0.00 98 ASP A C 18
ATOM 29769 O O . ASP A 1 98 ? -3.867 11.683 16.786 1.00 0.00 98 ASP A O 18
ATOM 29778 N N . VAL A 1 99 ? -4.291 13.855 16.378 1.00 0.00 99 VAL A N 18
ATOM 29779 C CA . VAL A 1 99 ? -3.814 13.803 15.001 1.00 0.00 99 VAL A CA 18
ATOM 29780 C C . VAL A 1 99 ? -2.779 14.891 14.737 1.00 0.00 99 VAL A C 18
ATOM 29781 O O . VAL A 1 99 ? -1.806 14.674 14.016 1.00 0.00 99 VAL A O 18
ATOM 29794 N N . MET A 1 100 ? -2.997 16.062 15.327 1.00 0.00 100 MET A N 18
ATOM 29795 C CA . MET A 1 100 ? -2.081 17.184 15.156 1.00 0.00 100 MET A CA 18
ATOM 29796 C C . MET A 1 100 ? -0.718 16.872 15.765 1.00 0.00 100 MET A C 18
ATOM 29797 O O . MET A 1 100 ? -0.553 15.865 16.453 1.00 0.00 100 MET A O 18
ATOM 29811 N N . GLU A 1 101 ? 0.254 17.742 15.508 1.00 0.00 101 GLU A N 18
ATOM 29812 C CA . GLU A 1 101 ? 1.602 17.556 16.032 1.00 0.00 101 GLU A CA 18
ATOM 29813 C C . GLU A 1 101 ? 2.226 18.895 16.414 1.00 0.00 101 GLU A C 18
ATOM 29814 O O . GLU A 1 101 ? 2.508 19.731 15.554 1.00 0.00 101 GLU A O 18
ATOM 29826 N N . THR A 1 102 ? 2.440 19.093 17.711 1.00 0.00 102 THR A N 18
ATOM 29827 C CA . THR A 1 102 ? 3.029 20.330 18.209 1.00 0.00 102 THR A CA 18
ATOM 29828 C C . THR A 1 102 ? 4.484 20.122 18.613 1.00 0.00 102 THR A C 18
ATOM 29829 O O . THR A 1 102 ? 4.884 19.019 18.986 1.00 0.00 102 THR A O 18
ATOM 29840 N N . VAL A 1 103 ? 5.272 21.190 18.539 1.00 0.00 103 VAL A N 18
ATOM 29841 C CA . VAL A 1 103 ? 6.684 21.124 18.900 1.00 0.00 103 VAL A CA 18
ATOM 29842 C C . VAL A 1 103 ? 7.069 22.275 19.822 1.00 0.00 103 VAL A C 18
ATOM 29843 O O . VAL A 1 103 ? 6.790 23.438 19.530 1.00 0.00 103 VAL A O 18
ATOM 29856 N N . SER A 1 104 ? 7.711 21.943 20.937 1.00 0.00 104 SER A N 18
ATOM 29857 C CA . SER A 1 104 ? 8.132 22.949 21.905 1.00 0.00 104 SER A CA 18
ATOM 29858 C C . SER A 1 104 ? 9.450 22.552 22.564 1.00 0.00 104 SER A C 18
ATOM 29859 O O . SER A 1 104 ? 9.736 21.368 22.741 1.00 0.00 104 SER A O 18
ATOM 29867 N N . GLY A 1 105 ? 10.250 23.551 22.924 1.00 0.00 105 GLY A N 18
ATOM 29868 C CA . GLY A 1 105 ? 11.528 23.287 23.558 1.00 0.00 105 GLY A CA 18
ATOM 29869 C C . GLY A 1 105 ? 12.581 24.314 23.192 1.00 0.00 105 GLY A C 18
ATOM 29870 O O . GLY A 1 105 ? 13.495 24.046 22.412 1.00 0.00 105 GLY A O 18
ATOM 29874 N N . PRO A 1 106 ? 12.457 25.522 23.761 1.00 0.00 106 PRO A N 18
ATOM 29875 C CA . PRO A 1 106 ? 13.396 26.618 23.503 1.00 0.00 106 PRO A CA 18
ATOM 29876 C C . PRO A 1 106 ? 14.769 26.361 24.116 1.00 0.00 106 PRO A C 18
ATOM 29877 O O . PRO A 1 106 ? 14.882 25.722 25.162 1.00 0.00 106 PRO A O 18
ATOM 29888 N N . SER A 1 107 ? 15.809 26.864 23.459 1.00 0.00 107 SER A N 18
ATOM 29889 C CA . SER A 1 107 ? 17.175 26.686 23.938 1.00 0.00 107 SER A CA 18
ATOM 29890 C C . SER A 1 107 ? 17.843 28.034 24.189 1.00 0.00 107 SER A C 18
ATOM 29891 O O . SER A 1 107 ? 18.593 28.534 23.350 1.00 0.00 107 SER A O 18
ATOM 29899 N N . SER A 1 108 ? 17.564 28.619 25.349 1.00 0.00 108 SER A N 18
ATOM 29900 C CA . SER A 1 108 ? 18.134 29.911 25.711 1.00 0.00 108 SER A CA 18
ATOM 29901 C C . SER A 1 108 ? 19.627 29.786 25.996 1.00 0.00 108 SER A C 18
ATOM 29902 O O . SER A 1 108 ? 20.056 28.915 26.751 1.00 0.00 108 SER A O 18
ATOM 29910 N N . GLY A 1 109 ? 20.416 30.664 25.383 1.00 0.00 109 GLY A N 18
ATOM 29911 C CA . GLY A 1 109 ? 21.853 30.636 25.583 1.00 0.00 109 GLY A CA 18
ATOM 29912 C C . GLY A 1 109 ? 22.600 31.432 24.531 1.00 0.00 109 GLY A C 18
ATOM 29913 O O . GLY A 1 109 ? 22.414 31.218 23.333 1.00 0.00 109 GLY A O 18
ATOM 29917 N N . GLY A 1 1 ? -16.070 8.512 4.394 1.00 0.00 1 GLY A N 19
ATOM 29918 C CA . GLY A 1 1 ? -17.055 8.984 5.350 1.00 0.00 1 GLY A CA 19
ATOM 29919 C C . GLY A 1 1 ? -16.439 9.339 6.689 1.00 0.00 1 GLY A C 19
ATOM 29920 O O . GLY A 1 1 ? -16.717 10.401 7.246 1.00 0.00 1 GLY A O 19
ATOM 29924 N N . SER A 1 2 ? -15.600 8.448 7.208 1.00 0.00 2 SER A N 19
ATOM 29925 C CA . SER A 1 2 ? -14.947 8.670 8.493 1.00 0.00 2 SER A CA 19
ATOM 29926 C C . SER A 1 2 ? -13.654 9.461 8.315 1.00 0.00 2 SER A C 19
ATOM 29927 O O . SER A 1 2 ? -12.598 8.891 8.043 1.00 0.00 2 SER A O 19
ATOM 29935 N N . SER A 1 3 ? -13.747 10.778 8.471 1.00 0.00 3 SER A N 19
ATOM 29936 C CA . SER A 1 3 ? -12.587 11.648 8.325 1.00 0.00 3 SER A CA 19
ATOM 29937 C C . SER A 1 3 ? -11.471 11.232 9.279 1.00 0.00 3 SER A C 19
ATOM 29938 O O . SER A 1 3 ? -11.703 10.502 10.242 1.00 0.00 3 SER A O 19
ATOM 29946 N N . GLY A 1 4 ? -10.259 11.702 9.003 1.00 0.00 4 GLY A N 19
ATOM 29947 C CA . GLY A 1 4 ? -9.124 11.369 9.844 1.00 0.00 4 GLY A CA 19
ATOM 29948 C C . GLY A 1 4 ? -7.950 12.303 9.632 1.00 0.00 4 GLY A C 19
ATOM 29949 O O . GLY A 1 4 ? -7.753 12.824 8.534 1.00 0.00 4 GLY A O 19
ATOM 29953 N N . SER A 1 5 ? -7.168 12.518 10.685 1.00 0.00 5 SER A N 19
ATOM 29954 C CA . SER A 1 5 ? -6.010 13.401 10.610 1.00 0.00 5 SER A CA 19
ATOM 29955 C C . SER A 1 5 ? -5.077 12.978 9.480 1.00 0.00 5 SER A C 19
ATOM 29956 O O . SER A 1 5 ? -5.122 11.839 9.016 1.00 0.00 5 SER A O 19
ATOM 29964 N N . SER A 1 6 ? -4.231 13.905 9.041 1.00 0.00 6 SER A N 19
ATOM 29965 C CA . SER A 1 6 ? -3.289 13.631 7.963 1.00 0.00 6 SER A CA 19
ATOM 29966 C C . SER A 1 6 ? -1.959 13.130 8.518 1.00 0.00 6 SER A C 19
ATOM 29967 O O . SER A 1 6 ? -1.385 13.732 9.424 1.00 0.00 6 SER A O 19
ATOM 29975 N N . GLY A 1 7 ? -1.474 12.022 7.966 1.00 0.00 7 GLY A N 19
ATOM 29976 C CA . GLY A 1 7 ? -0.216 11.457 8.417 1.00 0.00 7 GLY A CA 19
ATOM 29977 C C . GLY A 1 7 ? 0.256 10.315 7.539 1.00 0.00 7 GLY A C 19
ATOM 29978 O O . GLY A 1 7 ? 0.351 10.459 6.321 1.00 0.00 7 GLY A O 19
ATOM 29982 N N . ASN A 1 8 ? 0.553 9.177 8.159 1.00 0.00 8 ASN A N 19
ATOM 29983 C CA . ASN A 1 8 ? 1.019 8.006 7.425 1.00 0.00 8 ASN A CA 19
ATOM 29984 C C . ASN A 1 8 ? -0.130 7.342 6.673 1.00 0.00 8 ASN A C 19
ATOM 29985 O O . ASN A 1 8 ? -1.179 7.054 7.251 1.00 0.00 8 ASN A O 19
ATOM 29996 N N . CYS A 1 9 ? 0.075 7.101 5.383 1.00 0.00 9 CYS A N 19
ATOM 29997 C CA . CYS A 1 9 ? -0.944 6.471 4.552 1.00 0.00 9 CYS A CA 19
ATOM 29998 C C . CYS A 1 9 ? -0.345 5.339 3.723 1.00 0.00 9 CYS A C 19
ATOM 29999 O O . CYS A 1 9 ? 0.600 5.546 2.962 1.00 0.00 9 CYS A O 19
ATOM 30007 N N . ARG A 1 10 ? -0.901 4.141 3.877 1.00 0.00 10 ARG A N 19
ATOM 30008 C CA . ARG A 1 10 ? -0.420 2.976 3.145 1.00 0.00 10 ARG A CA 19
ATOM 30009 C C . ARG A 1 10 ? -1.585 2.179 2.566 1.00 0.00 10 ARG A C 19
ATOM 30010 O O . ARG A 1 10 ? -2.664 2.117 3.157 1.00 0.00 10 ARG A O 19
ATOM 30031 N N . LEU A 1 11 ? -1.361 1.571 1.407 1.00 0.00 11 LEU A N 19
ATOM 30032 C CA . LEU A 1 11 ? -2.392 0.777 0.746 1.00 0.00 11 LEU A CA 19
ATOM 30033 C C . LEU A 1 11 ? -2.120 -0.715 0.911 1.00 0.00 11 LEU A C 19
ATOM 30034 O O . LEU A 1 11 ? -0.972 -1.157 0.852 1.00 0.00 11 LEU A O 19
ATOM 30050 N N . PHE A 1 12 ? -3.183 -1.486 1.114 1.00 0.00 12 PHE A N 19
ATOM 30051 C CA . PHE A 1 12 ? -3.059 -2.929 1.285 1.00 0.00 12 PHE A CA 19
ATOM 30052 C C . PHE A 1 12 ? -3.027 -3.636 -0.066 1.00 0.00 12 PHE A C 19
ATOM 30053 O O . PHE A 1 12 ? -4.062 -3.818 -0.708 1.00 0.00 12 PHE A O 19
ATOM 30070 N N . ILE A 1 13 ? -1.832 -4.032 -0.492 1.00 0.00 13 ILE A N 19
ATOM 30071 C CA . ILE A 1 13 ? -1.665 -4.719 -1.766 1.00 0.00 13 ILE A CA 19
ATOM 30072 C C . ILE A 1 13 ? -1.538 -6.226 -1.566 1.00 0.00 13 ILE A C 19
ATOM 30073 O O . ILE A 1 13 ? -0.534 -6.711 -1.046 1.00 0.00 13 ILE A O 19
ATOM 30089 N N . GLY A 1 14 ? -2.563 -6.962 -1.985 1.00 0.00 14 GLY A N 19
ATOM 30090 C CA . GLY A 1 14 ? -2.546 -8.406 -1.844 1.00 0.00 14 GLY A CA 19
ATOM 30091 C C . GLY A 1 14 ? -2.712 -9.120 -3.171 1.00 0.00 14 GLY A C 19
ATOM 30092 O O . GLY A 1 14 ? -3.284 -8.571 -4.111 1.00 0.00 14 GLY A O 19
ATOM 30096 N N . GLY A 1 15 ? -2.209 -10.348 -3.247 1.00 0.00 15 GLY A N 19
ATOM 30097 C CA . GLY A 1 15 ? -2.313 -11.117 -4.474 1.00 0.00 15 GLY A CA 19
ATOM 30098 C C . GLY A 1 15 ? -1.079 -10.991 -5.344 1.00 0.00 15 GLY A C 19
ATOM 30099 O O . GLY A 1 15 ? -1.152 -11.148 -6.563 1.00 0.00 15 GLY A O 19
ATOM 30103 N N . ILE A 1 16 ? 0.058 -10.705 -4.718 1.00 0.00 16 ILE A N 19
ATOM 30104 C CA . ILE A 1 16 ? 1.313 -10.557 -5.444 1.00 0.00 16 ILE A CA 19
ATOM 30105 C C . ILE A 1 16 ? 2.144 -11.833 -5.370 1.00 0.00 16 ILE A C 19
ATOM 30106 O O . ILE A 1 16 ? 2.045 -12.614 -4.424 1.00 0.00 16 ILE A O 19
ATOM 30122 N N . PRO A 1 17 ? 2.986 -12.050 -6.391 1.00 0.00 17 PRO A N 19
ATOM 30123 C CA . PRO A 1 17 ? 3.854 -13.230 -6.465 1.00 0.00 17 PRO A CA 19
ATOM 30124 C C . PRO A 1 17 ? 4.969 -13.195 -5.425 1.00 0.00 17 PRO A C 19
ATOM 30125 O O . PRO A 1 17 ? 5.450 -12.125 -5.051 1.00 0.00 17 PRO A O 19
ATOM 30136 N N . LYS A 1 18 ? 5.377 -14.371 -4.962 1.00 0.00 18 LYS A N 19
ATOM 30137 C CA . LYS A 1 18 ? 6.437 -14.476 -3.966 1.00 0.00 18 LYS A CA 19
ATOM 30138 C C . LYS A 1 18 ? 7.792 -14.133 -4.576 1.00 0.00 18 LYS A C 19
ATOM 30139 O O . LYS A 1 18 ? 8.484 -13.230 -4.106 1.00 0.00 18 LYS A O 19
ATOM 30158 N N . MET A 1 19 ? 8.164 -14.858 -5.626 1.00 0.00 19 MET A N 19
ATOM 30159 C CA . MET A 1 19 ? 9.436 -14.628 -6.301 1.00 0.00 19 MET A CA 19
ATOM 30160 C C . MET A 1 19 ? 9.758 -13.138 -6.360 1.00 0.00 19 MET A C 19
ATOM 30161 O O . MET A 1 19 ? 10.922 -12.741 -6.299 1.00 0.00 19 MET A O 19
ATOM 30175 N N . LYS A 1 20 ? 8.720 -12.317 -6.478 1.00 0.00 20 LYS A N 19
ATOM 30176 C CA . LYS A 1 20 ? 8.892 -10.870 -6.544 1.00 0.00 20 LYS A CA 19
ATOM 30177 C C . LYS A 1 20 ? 9.332 -10.313 -5.194 1.00 0.00 20 LYS A C 19
ATOM 30178 O O . LYS A 1 20 ? 9.039 -10.890 -4.146 1.00 0.00 20 LYS A O 19
ATOM 30197 N N . LYS A 1 21 ? 10.036 -9.186 -5.225 1.00 0.00 21 LYS A N 19
ATOM 30198 C CA . LYS A 1 21 ? 10.515 -8.548 -4.004 1.00 0.00 21 LYS A CA 19
ATOM 30199 C C . LYS A 1 21 ? 10.051 -7.097 -3.931 1.00 0.00 21 LYS A C 19
ATOM 30200 O O . LYS A 1 21 ? 9.721 -6.489 -4.949 1.00 0.00 21 LYS A O 19
ATOM 30219 N N . ARG A 1 22 ? 10.028 -6.548 -2.721 1.00 0.00 22 ARG A N 19
ATOM 30220 C CA . ARG A 1 22 ? 9.605 -5.168 -2.516 1.00 0.00 22 ARG A CA 19
ATOM 30221 C C . ARG A 1 22 ? 10.216 -4.250 -3.570 1.00 0.00 22 ARG A C 19
ATOM 30222 O O . ARG A 1 22 ? 9.523 -3.424 -4.163 1.00 0.00 22 ARG A O 19
ATOM 30243 N N . GLU A 1 23 ? 11.517 -4.400 -3.796 1.00 0.00 23 GLU A N 19
ATOM 30244 C CA . GLU A 1 23 ? 12.221 -3.583 -4.777 1.00 0.00 23 GLU A CA 19
ATOM 30245 C C . GLU A 1 23 ? 11.431 -3.497 -6.080 1.00 0.00 23 GLU A C 19
ATOM 30246 O O . GLU A 1 23 ? 11.166 -2.407 -6.586 1.00 0.00 23 GLU A O 19
ATOM 30258 N N . GLU A 1 24 ? 11.060 -4.654 -6.617 1.00 0.00 24 GLU A N 19
ATOM 30259 C CA . GLU A 1 24 ? 10.302 -4.710 -7.862 1.00 0.00 24 GLU A CA 19
ATOM 30260 C C . GLU A 1 24 ? 8.897 -4.146 -7.669 1.00 0.00 24 GLU A C 19
ATOM 30261 O O . GLU A 1 24 ? 8.408 -3.374 -8.494 1.00 0.00 24 GLU A O 19
ATOM 30273 N N . ILE A 1 25 ? 8.253 -4.539 -6.575 1.00 0.00 25 ILE A N 19
ATOM 30274 C CA . ILE A 1 25 ? 6.906 -4.073 -6.273 1.00 0.00 25 ILE A CA 19
ATOM 30275 C C . ILE A 1 25 ? 6.806 -2.557 -6.401 1.00 0.00 25 ILE A C 19
ATOM 30276 O O . ILE A 1 25 ? 5.941 -2.037 -7.106 1.00 0.00 25 ILE A O 19
ATOM 30292 N N . LEU A 1 26 ? 7.699 -1.851 -5.715 1.00 0.00 26 LEU A N 19
ATOM 30293 C CA . LEU A 1 26 ? 7.715 -0.393 -5.753 1.00 0.00 26 LEU A CA 19
ATOM 30294 C C . LEU A 1 26 ? 7.634 0.115 -7.189 1.00 0.00 26 LEU A C 19
ATOM 30295 O O . LEU A 1 26 ? 6.674 0.787 -7.566 1.00 0.00 26 LEU A O 19
ATOM 30311 N N . GLU A 1 27 ? 8.646 -0.212 -7.985 1.00 0.00 27 GLU A N 19
ATOM 30312 C CA . GLU A 1 27 ? 8.688 0.210 -9.380 1.00 0.00 27 GLU A CA 19
ATOM 30313 C C . GLU A 1 27 ? 7.364 -0.086 -10.078 1.00 0.00 27 GLU A C 19
ATOM 30314 O O . GLU A 1 27 ? 6.844 0.744 -10.823 1.00 0.00 27 GLU A O 19
ATOM 30326 N N . GLU A 1 28 ? 6.825 -1.276 -9.832 1.00 0.00 28 GLU A N 19
ATOM 30327 C CA . GLU A 1 28 ? 5.563 -1.683 -10.438 1.00 0.00 28 GLU A CA 19
ATOM 30328 C C . GLU A 1 28 ? 4.408 -0.838 -9.908 1.00 0.00 28 GLU A C 19
ATOM 30329 O O . GLU A 1 28 ? 3.352 -0.749 -10.536 1.00 0.00 28 GLU A O 19
ATOM 30341 N N . ILE A 1 29 ? 4.616 -0.222 -8.750 1.00 0.00 29 ILE A N 19
ATOM 30342 C CA . ILE A 1 29 ? 3.593 0.616 -8.136 1.00 0.00 29 ILE A CA 19
ATOM 30343 C C . ILE A 1 29 ? 3.709 2.061 -8.611 1.00 0.00 29 ILE A C 19
ATOM 30344 O O . ILE A 1 29 ? 2.705 2.714 -8.892 1.00 0.00 29 ILE A O 19
ATOM 30360 N N . ALA A 1 30 ? 4.940 2.552 -8.698 1.00 0.00 30 ALA A N 19
ATOM 30361 C CA . ALA A 1 30 ? 5.187 3.919 -9.142 1.00 0.00 30 ALA A CA 19
ATOM 30362 C C . ALA A 1 30 ? 4.580 4.167 -10.519 1.00 0.00 30 ALA A C 19
ATOM 30363 O O . ALA A 1 30 ? 4.503 5.306 -10.979 1.00 0.00 30 ALA A O 19
ATOM 30370 N N . LYS A 1 31 ? 4.150 3.093 -11.173 1.00 0.00 31 LYS A N 19
ATOM 30371 C CA . LYS A 1 31 ? 3.548 3.194 -12.497 1.00 0.00 31 LYS A CA 19
ATOM 30372 C C . LYS A 1 31 ? 2.032 3.044 -12.419 1.00 0.00 31 LYS A C 19
ATOM 30373 O O . LYS A 1 31 ? 1.289 3.847 -12.983 1.00 0.00 31 LYS A O 19
ATOM 30392 N N . VAL A 1 32 ? 1.580 2.011 -11.715 1.00 0.00 32 VAL A N 19
ATOM 30393 C CA . VAL A 1 32 ? 0.152 1.757 -11.561 1.00 0.00 32 VAL A CA 19
ATOM 30394 C C . VAL A 1 32 ? -0.496 2.797 -10.654 1.00 0.00 32 VAL A C 19
ATOM 30395 O O . VAL A 1 32 ? -1.701 3.039 -10.729 1.00 0.00 32 VAL A O 19
ATOM 30408 N N . THR A 1 33 ? 0.312 3.411 -9.795 1.00 0.00 33 THR A N 19
ATOM 30409 C CA . THR A 1 33 ? -0.182 4.425 -8.872 1.00 0.00 33 THR A CA 19
ATOM 30410 C C . THR A 1 33 ? 0.864 5.509 -8.635 1.00 0.00 33 THR A C 19
ATOM 30411 O O . THR A 1 33 ? 1.883 5.270 -7.988 1.00 0.00 33 THR A O 19
ATOM 30422 N N . GLU A 1 34 ? 0.604 6.701 -9.163 1.00 0.00 34 GLU A N 19
ATOM 30423 C CA . GLU A 1 34 ? 1.524 7.822 -9.008 1.00 0.00 34 GLU A CA 19
ATOM 30424 C C . GLU A 1 34 ? 1.303 8.526 -7.673 1.00 0.00 34 GLU A C 19
ATOM 30425 O O . GLU A 1 34 ? 0.177 8.878 -7.323 1.00 0.00 34 GLU A O 19
ATOM 30437 N N . GLY A 1 35 ? 2.387 8.729 -6.930 1.00 0.00 35 GLY A N 19
ATOM 30438 C CA . GLY A 1 35 ? 2.292 9.389 -5.642 1.00 0.00 35 GLY A CA 19
ATOM 30439 C C . GLY A 1 35 ? 2.848 8.543 -4.514 1.00 0.00 35 GLY A C 19
ATOM 30440 O O . GLY A 1 35 ? 2.761 8.919 -3.345 1.00 0.00 35 GLY A O 19
ATOM 30444 N N . VAL A 1 36 ? 3.420 7.396 -4.864 1.00 0.00 36 VAL A N 19
ATOM 30445 C CA . VAL A 1 36 ? 3.993 6.493 -3.872 1.00 0.00 36 VAL A CA 19
ATOM 30446 C C . VAL A 1 36 ? 5.311 7.036 -3.331 1.00 0.00 36 VAL A C 19
ATOM 30447 O O . VAL A 1 36 ? 5.997 7.810 -3.999 1.00 0.00 36 VAL A O 19
ATOM 30460 N N . LEU A 1 37 ? 5.659 6.625 -2.116 1.00 0.00 37 LEU A N 19
ATOM 30461 C CA . LEU A 1 37 ? 6.896 7.070 -1.484 1.00 0.00 37 LEU A CA 19
ATOM 30462 C C . LEU A 1 37 ? 7.860 5.902 -1.292 1.00 0.00 37 LEU A C 19
ATOM 30463 O O . LEU A 1 37 ? 9.032 5.986 -1.658 1.00 0.00 37 LEU A O 19
ATOM 30479 N N . ASP A 1 38 ? 7.356 4.815 -0.719 1.00 0.00 38 ASP A N 19
ATOM 30480 C CA . ASP A 1 38 ? 8.171 3.629 -0.482 1.00 0.00 38 ASP A CA 19
ATOM 30481 C C . ASP A 1 38 ? 7.293 2.414 -0.199 1.00 0.00 38 ASP A C 19
ATOM 30482 O O . ASP A 1 38 ? 6.140 2.550 0.210 1.00 0.00 38 ASP A O 19
ATOM 30491 N N . VAL A 1 39 ? 7.846 1.226 -0.421 1.00 0.00 39 VAL A N 19
ATOM 30492 C CA . VAL A 1 39 ? 7.114 -0.014 -0.190 1.00 0.00 39 VAL A CA 19
ATOM 30493 C C . VAL A 1 39 ? 7.729 -0.811 0.955 1.00 0.00 39 VAL A C 19
ATOM 30494 O O . VAL A 1 39 ? 8.951 -0.915 1.065 1.00 0.00 39 VAL A O 19
ATOM 30507 N N . ILE A 1 40 ? 6.875 -1.371 1.805 1.00 0.00 40 ILE A N 19
ATOM 30508 C CA . ILE A 1 40 ? 7.336 -2.160 2.940 1.00 0.00 40 ILE A CA 19
ATOM 30509 C C . ILE A 1 40 ? 6.821 -3.594 2.858 1.00 0.00 40 ILE A C 19
ATOM 30510 O O . ILE A 1 40 ? 5.668 -3.831 2.497 1.00 0.00 40 ILE A O 19
ATOM 30526 N N . VAL A 1 41 ? 7.684 -4.547 3.197 1.00 0.00 41 VAL A N 19
ATOM 30527 C CA . VAL A 1 41 ? 7.316 -5.957 3.165 1.00 0.00 41 VAL A CA 19
ATOM 30528 C C . VAL A 1 41 ? 7.364 -6.570 4.560 1.00 0.00 41 VAL A C 19
ATOM 30529 O O . VAL A 1 41 ? 8.311 -6.348 5.314 1.00 0.00 41 VAL A O 19
ATOM 30542 N N . TYR A 1 42 ? 6.336 -7.341 4.897 1.00 0.00 42 TYR A N 19
ATOM 30543 C CA . TYR A 1 42 ? 6.259 -7.984 6.203 1.00 0.00 42 TYR A CA 19
ATOM 30544 C C . TYR A 1 42 ? 6.624 -9.462 6.104 1.00 0.00 42 TYR A C 19
ATOM 30545 O O . TYR A 1 42 ? 5.944 -10.237 5.431 1.00 0.00 42 TYR A O 19
ATOM 30563 N N . ALA A 1 43 ? 7.701 -9.846 6.781 1.00 0.00 43 ALA A N 19
ATOM 30564 C CA . ALA A 1 43 ? 8.156 -11.231 6.772 1.00 0.00 43 ALA A CA 19
ATOM 30565 C C . ALA A 1 43 ? 9.327 -11.430 7.728 1.00 0.00 43 ALA A C 19
ATOM 30566 O O . ALA A 1 43 ? 9.925 -10.464 8.202 1.00 0.00 43 ALA A O 19
ATOM 30573 N N . SER A 1 44 ? 9.649 -12.689 8.009 1.00 0.00 44 SER A N 19
ATOM 30574 C CA . SER A 1 44 ? 10.746 -13.014 8.912 1.00 0.00 44 SER A CA 19
ATOM 30575 C C . SER A 1 44 ? 12.092 -12.858 8.211 1.00 0.00 44 SER A C 19
ATOM 30576 O O . SER A 1 44 ? 12.618 -13.810 7.635 1.00 0.00 44 SER A O 19
ATOM 30584 N N . ALA A 1 45 ? 12.643 -11.650 8.266 1.00 0.00 45 ALA A N 19
ATOM 30585 C CA . ALA A 1 45 ? 13.929 -11.369 7.638 1.00 0.00 45 ALA A CA 19
ATOM 30586 C C . ALA A 1 45 ? 14.060 -12.097 6.305 1.00 0.00 45 ALA A C 19
ATOM 30587 O O . ALA A 1 45 ? 15.139 -12.568 5.948 1.00 0.00 45 ALA A O 19
ATOM 30594 N N . ALA A 1 46 ? 12.954 -12.187 5.573 1.00 0.00 46 ALA A N 19
ATOM 30595 C CA . ALA A 1 46 ? 12.947 -12.857 4.279 1.00 0.00 46 ALA A CA 19
ATOM 30596 C C . ALA A 1 46 ? 11.634 -12.615 3.543 1.00 0.00 46 ALA A C 19
ATOM 30597 O O . ALA A 1 46 ? 10.559 -12.948 4.043 1.00 0.00 46 ALA A O 19
ATOM 30604 N N . ASP A 1 47 ? 11.727 -12.032 2.353 1.00 0.00 47 ASP A N 19
ATOM 30605 C CA . ASP A 1 47 ? 10.546 -11.745 1.547 1.00 0.00 47 ASP A CA 19
ATOM 30606 C C . ASP A 1 47 ? 10.516 -12.618 0.297 1.00 0.00 47 ASP A C 19
ATOM 30607 O O . ASP A 1 47 ? 10.129 -12.165 -0.781 1.00 0.00 47 ASP A O 19
ATOM 30616 N N . LYS A 1 48 ? 10.928 -13.872 0.447 1.00 0.00 48 LYS A N 19
ATOM 30617 C CA . LYS A 1 48 ? 10.948 -14.810 -0.669 1.00 0.00 48 LYS A CA 19
ATOM 30618 C C . LYS A 1 48 ? 10.288 -16.130 -0.282 1.00 0.00 48 LYS A C 19
ATOM 30619 O O . LYS A 1 48 ? 9.527 -16.705 -1.060 1.00 0.00 48 LYS A O 19
ATOM 30638 N N . MET A 1 49 ? 10.584 -16.603 0.924 1.00 0.00 49 MET A N 19
ATOM 30639 C CA . MET A 1 49 ? 10.017 -17.854 1.414 1.00 0.00 49 MET A CA 19
ATOM 30640 C C . MET A 1 49 ? 8.919 -17.589 2.440 1.00 0.00 49 MET A C 19
ATOM 30641 O O . MET A 1 49 ? 7.799 -18.082 2.308 1.00 0.00 49 MET A O 19
ATOM 30655 N N . LYS A 1 50 ? 9.248 -16.806 3.462 1.00 0.00 50 LYS A N 19
ATOM 30656 C CA . LYS A 1 50 ? 8.291 -16.474 4.511 1.00 0.00 50 LYS A CA 19
ATOM 30657 C C . LYS A 1 50 ? 7.173 -15.590 3.967 1.00 0.00 50 LYS A C 19
ATOM 30658 O O . LYS A 1 50 ? 6.021 -15.707 4.380 1.00 0.00 50 LYS A O 19
ATOM 30677 N N . ASN A 1 51 ? 7.522 -14.708 3.035 1.00 0.00 51 ASN A N 19
ATOM 30678 C CA . ASN A 1 51 ? 6.547 -13.806 2.434 1.00 0.00 51 ASN A CA 19
ATOM 30679 C C . ASN A 1 51 ? 5.269 -14.553 2.067 1.00 0.00 51 ASN A C 19
ATOM 30680 O O . ASN A 1 51 ? 5.303 -15.536 1.326 1.00 0.00 51 ASN A O 19
ATOM 30691 N N . ARG A 1 52 ? 4.142 -14.079 2.589 1.00 0.00 52 ARG A N 19
ATOM 30692 C CA . ARG A 1 52 ? 2.852 -14.702 2.317 1.00 0.00 52 ARG A CA 19
ATOM 30693 C C . ARG A 1 52 ? 2.396 -14.407 0.891 1.00 0.00 52 ARG A C 19
ATOM 30694 O O . ARG A 1 52 ? 1.838 -15.270 0.215 1.00 0.00 52 ARG A O 19
ATOM 30715 N N . GLY A 1 53 ? 2.637 -13.179 0.440 1.00 0.00 53 GLY A N 19
ATOM 30716 C CA . GLY A 1 53 ? 2.244 -12.791 -0.902 1.00 0.00 53 GLY A CA 19
ATOM 30717 C C . GLY A 1 53 ? 1.588 -11.426 -0.942 1.00 0.00 53 GLY A C 19
ATOM 30718 O O . GLY A 1 53 ? 0.726 -11.168 -1.783 1.00 0.00 53 GLY A O 19
ATOM 30722 N N . PHE A 1 54 ? 1.993 -10.549 -0.030 1.00 0.00 54 PHE A N 19
ATOM 30723 C CA . PHE A 1 54 ? 1.436 -9.203 0.038 1.00 0.00 54 PHE A CA 19
ATOM 30724 C C . PHE A 1 54 ? 2.537 -8.168 0.249 1.00 0.00 54 PHE A C 19
ATOM 30725 O O . PHE A 1 54 ? 3.683 -8.515 0.536 1.00 0.00 54 PHE A O 19
ATOM 30742 N N . ALA A 1 55 ? 2.181 -6.896 0.104 1.00 0.00 55 ALA A N 19
ATOM 30743 C CA . ALA A 1 55 ? 3.138 -5.811 0.280 1.00 0.00 55 ALA A CA 19
ATOM 30744 C C . ALA A 1 55 ? 2.442 -4.534 0.739 1.00 0.00 55 ALA A C 19
ATOM 30745 O O . ALA A 1 55 ? 1.221 -4.409 0.635 1.00 0.00 55 ALA A O 19
ATOM 30752 N N . PHE A 1 56 ? 3.225 -3.587 1.246 1.00 0.00 56 PHE A N 19
ATOM 30753 C CA . PHE A 1 56 ? 2.682 -2.320 1.722 1.00 0.00 56 PHE A CA 19
ATOM 30754 C C . PHE A 1 56 ? 3.218 -1.155 0.895 1.00 0.00 56 PHE A C 19
ATOM 30755 O O . PHE A 1 56 ? 4.421 -1.050 0.655 1.00 0.00 56 PHE A O 19
ATOM 30772 N N . VAL A 1 57 ? 2.315 -0.281 0.461 1.00 0.00 57 VAL A N 19
ATOM 30773 C CA . VAL A 1 57 ? 2.695 0.878 -0.338 1.00 0.00 57 VAL A CA 19
ATOM 30774 C C . VAL A 1 57 ? 2.365 2.178 0.387 1.00 0.00 57 VAL A C 19
ATOM 30775 O O . VAL A 1 57 ? 1.198 2.536 0.539 1.00 0.00 57 VAL A O 19
ATOM 30788 N N . GLU A 1 58 ? 3.402 2.880 0.833 1.00 0.00 58 GLU A N 19
ATOM 30789 C CA . GLU A 1 58 ? 3.222 4.141 1.542 1.00 0.00 58 GLU A CA 19
ATOM 30790 C C . GLU A 1 58 ? 3.147 5.310 0.564 1.00 0.00 58 GLU A C 19
ATOM 30791 O O . GLU A 1 58 ? 3.985 5.441 -0.328 1.00 0.00 58 GLU A O 19
ATOM 30803 N N . TYR A 1 59 ? 2.138 6.156 0.739 1.00 0.00 59 TYR A N 19
ATOM 30804 C CA . TYR A 1 59 ? 1.951 7.313 -0.129 1.00 0.00 59 TYR A CA 19
ATOM 30805 C C . TYR A 1 59 ? 2.145 8.613 0.646 1.00 0.00 59 TYR A C 19
ATOM 30806 O O . TYR A 1 59 ? 1.606 8.782 1.739 1.00 0.00 59 TYR A O 19
ATOM 30824 N N . GLU A 1 60 ? 2.918 9.528 0.070 1.00 0.00 60 GLU A N 19
ATOM 30825 C CA . GLU A 1 60 ? 3.184 10.813 0.706 1.00 0.00 60 GLU A CA 19
ATOM 30826 C C . GLU A 1 60 ? 1.892 11.602 0.898 1.00 0.00 60 GLU A C 19
ATOM 30827 O O . GLU A 1 60 ? 1.626 12.125 1.980 1.00 0.00 60 GLU A O 19
ATOM 30839 N N . SER A 1 61 ? 1.093 11.685 -0.161 1.00 0.00 61 SER A N 19
ATOM 30840 C CA . SER A 1 61 ? -0.169 12.413 -0.112 1.00 0.00 61 SER A CA 19
ATOM 30841 C C . SER A 1 61 ? -1.302 11.506 0.357 1.00 0.00 61 SER A C 19
ATOM 30842 O O . SER A 1 61 ? -1.635 10.518 -0.299 1.00 0.00 61 SER A O 19
ATOM 30850 N N . HIS A 1 62 ? -1.893 11.849 1.498 1.00 0.00 62 HIS A N 19
ATOM 30851 C CA . HIS A 1 62 ? -2.990 11.066 2.056 1.00 0.00 62 HIS A CA 19
ATOM 30852 C C . HIS A 1 62 ? -3.914 10.562 0.952 1.00 0.00 62 HIS A C 19
ATOM 30853 O O . HIS A 1 62 ? -4.427 9.445 1.021 1.00 0.00 62 HIS A O 19
ATOM 30867 N N . ARG A 1 63 ? -4.123 11.394 -0.064 1.00 0.00 63 ARG A N 19
ATOM 30868 C CA . ARG A 1 63 ? -4.987 11.033 -1.181 1.00 0.00 63 ARG A CA 19
ATOM 30869 C C . ARG A 1 63 ? -4.266 10.098 -2.147 1.00 0.00 63 ARG A C 19
ATOM 30870 O O . ARG A 1 63 ? -4.830 9.103 -2.601 1.00 0.00 63 ARG A O 19
ATOM 30891 N N . ALA A 1 64 ? -3.015 10.426 -2.456 1.00 0.00 64 ALA A N 19
ATOM 30892 C CA . ALA A 1 64 ? -2.216 9.615 -3.367 1.00 0.00 64 ALA A CA 19
ATOM 30893 C C . ALA A 1 64 ? -2.510 8.130 -3.181 1.00 0.00 64 ALA A C 19
ATOM 30894 O O . ALA A 1 64 ? -2.453 7.353 -4.134 1.00 0.00 64 ALA A O 19
ATOM 30901 N N . ALA A 1 65 ? -2.823 7.743 -1.949 1.00 0.00 65 ALA A N 19
ATOM 30902 C CA . ALA A 1 65 ? -3.126 6.351 -1.640 1.00 0.00 65 ALA A CA 19
ATOM 30903 C C . ALA A 1 65 ? -4.586 6.028 -1.941 1.00 0.00 65 ALA A C 19
ATOM 30904 O O . ALA A 1 65 ? -4.896 4.968 -2.484 1.00 0.00 65 ALA A O 19
ATOM 30911 N N . ALA A 1 66 ? -5.477 6.947 -1.585 1.00 0.00 66 ALA A N 19
ATOM 30912 C CA . ALA A 1 66 ? -6.903 6.759 -1.819 1.00 0.00 66 ALA A CA 19
ATOM 30913 C C . ALA A 1 66 ? -7.217 6.743 -3.311 1.00 0.00 66 ALA A C 19
ATOM 30914 O O . ALA A 1 66 ? -7.881 5.833 -3.805 1.00 0.00 66 ALA A O 19
ATOM 30921 N N . MET A 1 67 ? -6.736 7.757 -4.023 1.00 0.00 67 MET A N 19
ATOM 30922 C CA . MET A 1 67 ? -6.966 7.859 -5.459 1.00 0.00 67 MET A CA 19
ATOM 30923 C C . MET A 1 67 ? -6.172 6.797 -6.213 1.00 0.00 67 MET A C 19
ATOM 30924 O O . MET A 1 67 ? -6.399 6.565 -7.401 1.00 0.00 67 MET A O 19
ATOM 30938 N N . ALA A 1 68 ? -5.241 6.154 -5.516 1.00 0.00 68 ALA A N 19
ATOM 30939 C CA . ALA A 1 68 ? -4.416 5.115 -6.119 1.00 0.00 68 ALA A CA 19
ATOM 30940 C C . ALA A 1 68 ? -5.104 3.757 -6.049 1.00 0.00 68 ALA A C 19
ATOM 30941 O O . ALA A 1 68 ? -4.995 2.946 -6.969 1.00 0.00 68 ALA A O 19
ATOM 30948 N N . ARG A 1 69 ? -5.812 3.513 -4.951 1.00 0.00 69 ARG A N 19
ATOM 30949 C CA . ARG A 1 69 ? -6.516 2.251 -4.760 1.00 0.00 69 ARG A CA 19
ATOM 30950 C C . ARG A 1 69 ? -7.759 2.183 -5.642 1.00 0.00 69 ARG A C 19
ATOM 30951 O O . ARG A 1 69 ? -8.098 1.126 -6.174 1.00 0.00 69 ARG A O 19
ATOM 30972 N N . ARG A 1 70 ? -8.434 3.318 -5.793 1.00 0.00 70 ARG A N 19
ATOM 30973 C CA . ARG A 1 70 ? -9.640 3.387 -6.609 1.00 0.00 70 ARG A CA 19
ATOM 30974 C C . ARG A 1 70 ? -9.336 3.024 -8.060 1.00 0.00 70 ARG A C 19
ATOM 30975 O O . ARG A 1 70 ? -10.245 2.863 -8.875 1.00 0.00 70 ARG A O 19
ATOM 30996 N N . LYS A 1 71 ? -8.052 2.897 -8.376 1.00 0.00 71 LYS A N 19
ATOM 30997 C CA . LYS A 1 71 ? -7.626 2.553 -9.727 1.00 0.00 71 LYS A CA 19
ATOM 30998 C C . LYS A 1 71 ? -7.374 1.054 -9.853 1.00 0.00 71 LYS A C 19
ATOM 30999 O O . LYS A 1 71 ? -7.574 0.467 -10.917 1.00 0.00 71 LYS A O 19
ATOM 31018 N N . LEU A 1 72 ? -6.934 0.439 -8.760 1.00 0.00 72 LEU A N 19
ATOM 31019 C CA . LEU A 1 72 ? -6.656 -0.993 -8.747 1.00 0.00 72 LEU A CA 19
ATOM 31020 C C . LEU A 1 72 ? -7.716 -1.747 -7.952 1.00 0.00 72 LEU A C 19
ATOM 31021 O O . LEU A 1 72 ? -7.696 -2.975 -7.880 1.00 0.00 72 LEU A O 19
ATOM 31037 N N . MET A 1 73 ? -8.643 -1.002 -7.358 1.00 0.00 73 MET A N 19
ATOM 31038 C CA . MET A 1 73 ? -9.715 -1.601 -6.570 1.00 0.00 73 MET A CA 19
ATOM 31039 C C . MET A 1 73 ? -10.461 -2.656 -7.381 1.00 0.00 73 MET A C 19
ATOM 31040 O O . MET A 1 73 ? -10.639 -3.795 -6.949 1.00 0.00 73 MET A O 19
ATOM 31054 N N . PRO A 1 74 ? -10.910 -2.270 -8.585 1.00 0.00 74 PRO A N 19
ATOM 31055 C CA . PRO A 1 74 ? -11.644 -3.168 -9.481 1.00 0.00 74 PRO A CA 19
ATOM 31056 C C . PRO A 1 74 ? -10.757 -4.267 -10.055 1.00 0.00 74 PRO A C 19
ATOM 31057 O O . PRO A 1 74 ? -11.236 -5.173 -10.735 1.00 0.00 74 PRO A O 19
ATOM 31068 N N . GLY A 1 75 ? -9.460 -4.180 -9.777 1.00 0.00 75 GLY A N 19
ATOM 31069 C CA . GLY A 1 75 ? -8.526 -5.174 -10.274 1.00 0.00 75 GLY A CA 19
ATOM 31070 C C . GLY A 1 75 ? -8.295 -5.057 -11.767 1.00 0.00 75 GLY A C 19
ATOM 31071 O O . GLY A 1 75 ? -8.005 -6.049 -12.436 1.00 0.00 75 GLY A O 19
ATOM 31075 N N . ARG A 1 76 ? -8.425 -3.843 -12.291 1.00 0.00 76 ARG A N 19
ATOM 31076 C CA . ARG A 1 76 ? -8.232 -3.601 -13.716 1.00 0.00 76 ARG A CA 19
ATOM 31077 C C . ARG A 1 76 ? -6.760 -3.741 -14.096 1.00 0.00 76 ARG A C 19
ATOM 31078 O O . ARG A 1 76 ? -6.433 -4.079 -15.234 1.00 0.00 76 ARG A O 19
ATOM 31099 N N . ILE A 1 77 ? -5.879 -3.479 -13.137 1.00 0.00 77 ILE A N 19
ATOM 31100 C CA . ILE A 1 77 ? -4.444 -3.577 -13.371 1.00 0.00 77 ILE A CA 19
ATOM 31101 C C . ILE A 1 77 ? -3.844 -4.761 -12.620 1.00 0.00 77 ILE A C 19
ATOM 31102 O O . ILE A 1 77 ? -4.208 -5.032 -11.476 1.00 0.00 77 ILE A O 19
ATOM 31118 N N . GLN A 1 78 ? -2.920 -5.461 -13.271 1.00 0.00 78 GLN A N 19
ATOM 31119 C CA . GLN A 1 78 ? -2.269 -6.615 -12.664 1.00 0.00 78 GLN A CA 19
ATOM 31120 C C . GLN A 1 78 ? -0.759 -6.412 -12.591 1.00 0.00 78 GLN A C 19
ATOM 31121 O O . GLN A 1 78 ? -0.190 -5.628 -13.353 1.00 0.00 78 GLN A O 19
ATOM 31135 N N . LEU A 1 79 ? -0.115 -7.121 -11.671 1.00 0.00 79 LEU A N 19
ATOM 31136 C CA . LEU A 1 79 ? 1.330 -7.019 -11.498 1.00 0.00 79 LEU A CA 19
ATOM 31137 C C . LEU A 1 79 ? 2.024 -8.304 -11.938 1.00 0.00 79 LEU A C 19
ATOM 31138 O O . LEU A 1 79 ? 1.800 -9.369 -11.364 1.00 0.00 79 LEU A O 19
ATOM 31154 N N . TRP A 1 80 ? 2.867 -8.195 -12.959 1.00 0.00 80 TRP A N 19
ATOM 31155 C CA . TRP A 1 80 ? 3.595 -9.348 -13.474 1.00 0.00 80 TRP A CA 19
ATOM 31156 C C . TRP A 1 80 ? 2.634 -10.445 -13.919 1.00 0.00 80 TRP A C 19
ATOM 31157 O O . TRP A 1 80 ? 2.922 -11.632 -13.776 1.00 0.00 80 TRP A O 19
ATOM 31178 N N . GLY A 1 81 ? 1.489 -10.039 -14.460 1.00 0.00 81 GLY A N 19
ATOM 31179 C CA . GLY A 1 81 ? 0.503 -11.000 -14.918 1.00 0.00 81 GLY A CA 19
ATOM 31180 C C . GLY A 1 81 ? -0.271 -11.626 -13.774 1.00 0.00 81 GLY A C 19
ATOM 31181 O O . GLY A 1 81 ? -1.096 -12.515 -13.987 1.00 0.00 81 GLY A O 19
ATOM 31185 N N . HIS A 1 82 ? -0.002 -11.164 -12.557 1.00 0.00 82 HIS A N 19
ATOM 31186 C CA . HIS A 1 82 ? -0.679 -11.685 -11.375 1.00 0.00 82 HIS A CA 19
ATOM 31187 C C . HIS A 1 82 ? -1.749 -10.713 -10.888 1.00 0.00 82 HIS A C 19
ATOM 31188 O O . HIS A 1 82 ? -1.510 -9.509 -10.797 1.00 0.00 82 HIS A O 19
ATOM 31202 N N . GLN A 1 83 ? -2.926 -11.243 -10.576 1.00 0.00 83 GLN A N 19
ATOM 31203 C CA . GLN A 1 83 ? -4.032 -10.421 -10.100 1.00 0.00 83 GLN A CA 19
ATOM 31204 C C . GLN A 1 83 ? -3.704 -9.797 -8.747 1.00 0.00 83 GLN A C 19
ATOM 31205 O O . GLN A 1 83 ? -3.206 -10.473 -7.846 1.00 0.00 83 GLN A O 19
ATOM 31219 N N . ILE A 1 84 ? -3.985 -8.506 -8.613 1.00 0.00 84 ILE A N 19
ATOM 31220 C CA . ILE A 1 84 ? -3.719 -7.792 -7.370 1.00 0.00 84 ILE A CA 19
ATOM 31221 C C . ILE A 1 84 ? -4.949 -7.017 -6.908 1.00 0.00 84 ILE A C 19
ATOM 31222 O O . ILE A 1 84 ? -5.801 -6.646 -7.715 1.00 0.00 84 ILE A O 19
ATOM 31238 N N . ALA A 1 85 ? -5.034 -6.776 -5.604 1.00 0.00 85 ALA A N 19
ATOM 31239 C CA . ALA A 1 85 ? -6.157 -6.042 -5.034 1.00 0.00 85 ALA A CA 19
ATOM 31240 C C . ALA A 1 85 ? -5.679 -5.010 -4.018 1.00 0.00 85 ALA A C 19
ATOM 31241 O O . ALA A 1 85 ? -4.666 -5.207 -3.347 1.00 0.00 85 ALA A O 19
ATOM 31248 N N . VAL A 1 86 ? -6.416 -3.909 -3.909 1.00 0.00 86 VAL A N 19
ATOM 31249 C CA . VAL A 1 86 ? -6.068 -2.846 -2.974 1.00 0.00 86 VAL A CA 19
ATOM 31250 C C . VAL A 1 86 ? -7.154 -2.664 -1.919 1.00 0.00 86 VAL A C 19
ATOM 31251 O O . VAL A 1 86 ? -8.326 -2.478 -2.246 1.00 0.00 86 VAL A O 19
ATOM 31264 N N . ASP A 1 87 ? -6.755 -2.718 -0.653 1.00 0.00 87 ASP A N 19
ATOM 31265 C CA . ASP A 1 87 ? -7.694 -2.558 0.451 1.00 0.00 87 ASP A CA 19
ATOM 31266 C C . ASP A 1 87 ? -7.221 -1.473 1.414 1.00 0.00 87 ASP A C 19
ATOM 31267 O O . ASP A 1 87 ? -6.025 -1.198 1.514 1.00 0.00 87 ASP A O 19
ATOM 31276 N N . TRP A 1 88 ? -8.166 -0.862 2.119 1.00 0.00 88 TRP A N 19
ATOM 31277 C CA . TRP A 1 88 ? -7.845 0.194 3.073 1.00 0.00 88 TRP A CA 19
ATOM 31278 C C . TRP A 1 88 ? -7.122 -0.374 4.290 1.00 0.00 88 TRP A C 19
ATOM 31279 O O . TRP A 1 88 ? -7.743 -0.967 5.171 1.00 0.00 88 TRP A O 19
ATOM 31300 N N . ALA A 1 89 ? -5.807 -0.189 4.331 1.00 0.00 89 ALA A N 19
ATOM 31301 C CA . ALA A 1 89 ? -5.000 -0.681 5.441 1.00 0.00 89 ALA A CA 19
ATOM 31302 C C . ALA A 1 89 ? -5.485 -0.106 6.768 1.00 0.00 89 ALA A C 19
ATOM 31303 O O . ALA A 1 89 ? -5.757 -0.847 7.713 1.00 0.00 89 ALA A O 19
ATOM 31310 N N . GLU A 1 90 ? -5.590 1.217 6.832 1.00 0.00 90 GLU A N 19
ATOM 31311 C CA . GLU A 1 90 ? -6.041 1.889 8.045 1.00 0.00 90 GLU A CA 19
ATOM 31312 C C . GLU A 1 90 ? -6.672 3.239 7.717 1.00 0.00 90 GLU A C 19
ATOM 31313 O O . GLU A 1 90 ? -6.073 4.089 7.056 1.00 0.00 90 GLU A O 19
ATOM 31325 N N . PRO A 1 91 ? -7.911 3.443 8.187 1.00 0.00 91 PRO A N 19
ATOM 31326 C CA . PRO A 1 91 ? -8.651 4.687 7.957 1.00 0.00 91 PRO A CA 19
ATOM 31327 C C . PRO A 1 91 ? -8.061 5.864 8.725 1.00 0.00 91 PRO A C 19
ATOM 31328 O O . PRO A 1 91 ? -7.804 6.923 8.154 1.00 0.00 91 PRO A O 19
ATOM 31339 N N . GLU A 1 92 ? -7.847 5.671 10.023 1.00 0.00 92 GLU A N 19
ATOM 31340 C CA . GLU A 1 92 ? -7.287 6.718 10.869 1.00 0.00 92 GLU A CA 19
ATOM 31341 C C . GLU A 1 92 ? -6.708 6.129 12.152 1.00 0.00 92 GLU A C 19
ATOM 31342 O O . GLU A 1 92 ? -7.446 5.673 13.026 1.00 0.00 92 GLU A O 19
ATOM 31354 N N . ILE A 1 93 ? -5.384 6.142 12.258 1.00 0.00 93 ILE A N 19
ATOM 31355 C CA . ILE A 1 93 ? -4.706 5.610 13.434 1.00 0.00 93 ILE A CA 19
ATOM 31356 C C . ILE A 1 93 ? -4.459 6.704 14.467 1.00 0.00 93 ILE A C 19
ATOM 31357 O O . ILE A 1 93 ? -4.863 7.852 14.280 1.00 0.00 93 ILE A O 19
ATOM 31373 N N . ASP A 1 94 ? -3.790 6.341 15.556 1.00 0.00 94 ASP A N 19
ATOM 31374 C CA . ASP A 1 94 ? -3.485 7.292 16.619 1.00 0.00 94 ASP A CA 19
ATOM 31375 C C . ASP A 1 94 ? -2.095 7.891 16.430 1.00 0.00 94 ASP A C 19
ATOM 31376 O O . ASP A 1 94 ? -1.368 8.115 17.397 1.00 0.00 94 ASP A O 19
ATOM 31385 N N . VAL A 1 95 ? -1.732 8.146 15.177 1.00 0.00 95 VAL A N 19
ATOM 31386 C CA . VAL A 1 95 ? -0.429 8.719 14.860 1.00 0.00 95 VAL A CA 19
ATOM 31387 C C . VAL A 1 95 ? -0.302 10.134 15.411 1.00 0.00 95 VAL A C 19
ATOM 31388 O O . VAL A 1 95 ? 0.774 10.550 15.843 1.00 0.00 95 VAL A O 19
ATOM 31401 N N . ASP A 1 96 ? -1.408 10.871 15.395 1.00 0.00 96 ASP A N 19
ATOM 31402 C CA . ASP A 1 96 ? -1.422 12.241 15.895 1.00 0.00 96 ASP A CA 19
ATOM 31403 C C . ASP A 1 96 ? -0.799 12.318 17.285 1.00 0.00 96 ASP A C 19
ATOM 31404 O O . ASP A 1 96 ? 0.104 13.119 17.527 1.00 0.00 96 ASP A O 19
ATOM 31413 N N . GLU A 1 97 ? -1.288 11.481 18.195 1.00 0.00 97 GLU A N 19
ATOM 31414 C CA . GLU A 1 97 ? -0.781 11.457 19.561 1.00 0.00 97 GLU A CA 19
ATOM 31415 C C . GLU A 1 97 ? 0.589 10.786 19.621 1.00 0.00 97 GLU A C 19
ATOM 31416 O O . GLU A 1 97 ? 1.537 11.336 20.183 1.00 0.00 97 GLU A O 19
ATOM 31428 N N . ASP A 1 98 ? 0.684 9.596 19.039 1.00 0.00 98 ASP A N 19
ATOM 31429 C CA . ASP A 1 98 ? 1.936 8.849 19.025 1.00 0.00 98 ASP A CA 19
ATOM 31430 C C . ASP A 1 98 ? 2.053 8.008 17.758 1.00 0.00 98 ASP A C 19
ATOM 31431 O O . ASP A 1 98 ? 1.173 7.205 17.450 1.00 0.00 98 ASP A O 19
ATOM 31440 N N . VAL A 1 99 ? 3.146 8.199 17.026 1.00 0.00 99 VAL A N 19
ATOM 31441 C CA . VAL A 1 99 ? 3.379 7.458 15.792 1.00 0.00 99 VAL A CA 19
ATOM 31442 C C . VAL A 1 99 ? 4.669 6.650 15.871 1.00 0.00 99 VAL A C 19
ATOM 31443 O O . VAL A 1 99 ? 4.732 5.515 15.402 1.00 0.00 99 VAL A O 19
ATOM 31456 N N . MET A 1 100 ? 5.697 7.244 16.469 1.00 0.00 100 MET A N 19
ATOM 31457 C CA . MET A 1 100 ? 6.987 6.578 16.611 1.00 0.00 100 MET A CA 19
ATOM 31458 C C . MET A 1 100 ? 7.113 5.925 17.983 1.00 0.00 100 MET A C 19
ATOM 31459 O O . MET A 1 100 ? 6.312 6.187 18.881 1.00 0.00 100 MET A O 19
ATOM 31473 N N . GLU A 1 101 ? 8.122 5.074 18.138 1.00 0.00 101 GLU A N 19
ATOM 31474 C CA . GLU A 1 101 ? 8.350 4.382 19.402 1.00 0.00 101 GLU A CA 19
ATOM 31475 C C . GLU A 1 101 ? 9.575 4.946 20.116 1.00 0.00 101 GLU A C 19
ATOM 31476 O O . GLU A 1 101 ? 10.662 4.369 20.059 1.00 0.00 101 GLU A O 19
ATOM 31488 N N . THR A 1 102 ? 9.392 6.077 20.790 1.00 0.00 102 THR A N 19
ATOM 31489 C CA . THR A 1 102 ? 10.481 6.720 21.514 1.00 0.00 102 THR A CA 19
ATOM 31490 C C . THR A 1 102 ? 10.730 6.036 22.853 1.00 0.00 102 THR A C 19
ATOM 31491 O O . THR A 1 102 ? 9.812 5.867 23.656 1.00 0.00 102 THR A O 19
ATOM 31502 N N . VAL A 1 103 ? 11.978 5.644 23.090 1.00 0.00 103 VAL A N 19
ATOM 31503 C CA . VAL A 1 103 ? 12.349 4.980 24.333 1.00 0.00 103 VAL A CA 19
ATOM 31504 C C . VAL A 1 103 ? 13.192 5.894 25.215 1.00 0.00 103 VAL A C 19
ATOM 31505 O O . VAL A 1 103 ? 13.183 5.772 26.440 1.00 0.00 103 VAL A O 19
ATOM 31518 N N . SER A 1 104 ? 13.918 6.810 24.584 1.00 0.00 104 SER A N 19
ATOM 31519 C CA . SER A 1 104 ? 14.770 7.744 25.311 1.00 0.00 104 SER A CA 19
ATOM 31520 C C . SER A 1 104 ? 15.341 8.803 24.372 1.00 0.00 104 SER A C 19
ATOM 31521 O O . SER A 1 104 ? 15.254 8.678 23.151 1.00 0.00 104 SER A O 19
ATOM 31529 N N . GLY A 1 105 ? 15.927 9.846 24.952 1.00 0.00 105 GLY A N 19
ATOM 31530 C CA . GLY A 1 105 ? 16.505 10.911 24.154 1.00 0.00 105 GLY A CA 19
ATOM 31531 C C . GLY A 1 105 ? 17.667 11.592 24.849 1.00 0.00 105 GLY A C 19
ATOM 31532 O O . GLY A 1 105 ? 17.595 12.763 25.222 1.00 0.00 105 GLY A O 19
ATOM 31536 N N . PRO A 1 106 ? 18.768 10.849 25.034 1.00 0.00 106 PRO A N 19
ATOM 31537 C CA . PRO A 1 106 ? 19.972 11.368 25.691 1.00 0.00 106 PRO A CA 19
ATOM 31538 C C . PRO A 1 106 ? 20.695 12.406 24.840 1.00 0.00 106 PRO A C 19
ATOM 31539 O O . PRO A 1 106 ? 20.406 12.561 23.654 1.00 0.00 106 PRO A O 19
ATOM 31550 N N . SER A 1 107 ? 21.638 13.114 25.454 1.00 0.00 107 SER A N 19
ATOM 31551 C CA . SER A 1 107 ? 22.401 14.141 24.753 1.00 0.00 107 SER A CA 19
ATOM 31552 C C . SER A 1 107 ? 23.882 14.054 25.108 1.00 0.00 107 SER A C 19
ATOM 31553 O O . SER A 1 107 ? 24.242 13.746 26.244 1.00 0.00 107 SER A O 19
ATOM 31561 N N . SER A 1 108 ? 24.736 14.328 24.127 1.00 0.00 108 SER A N 19
ATOM 31562 C CA . SER A 1 108 ? 26.179 14.277 24.334 1.00 0.00 108 SER A CA 19
ATOM 31563 C C . SER A 1 108 ? 26.634 15.397 25.265 1.00 0.00 108 SER A C 19
ATOM 31564 O O . SER A 1 108 ? 27.725 15.344 25.830 1.00 0.00 108 SER A O 19
ATOM 31572 N N . GLY A 1 109 ? 25.788 16.411 25.419 1.00 0.00 109 GLY A N 19
ATOM 31573 C CA . GLY A 1 109 ? 26.120 17.530 26.281 1.00 0.00 109 GLY A CA 19
ATOM 31574 C C . GLY A 1 109 ? 26.918 18.599 25.563 1.00 0.00 109 GLY A C 19
ATOM 31575 O O . GLY A 1 109 ? 27.654 18.306 24.621 1.00 0.00 109 GLY A O 19
ATOM 31579 N N . GLY A 1 1 ? -14.825 9.948 1.551 1.00 0.00 1 GLY A N 20
ATOM 31580 C CA . GLY A 1 1 ? -13.650 10.263 2.343 1.00 0.00 1 GLY A CA 20
ATOM 31581 C C . GLY A 1 1 ? -13.954 11.230 3.470 1.00 0.00 1 GLY A C 20
ATOM 31582 O O . GLY A 1 1 ? -14.425 12.342 3.233 1.00 0.00 1 GLY A O 20
ATOM 31586 N N . SER A 1 2 ? -13.684 10.805 4.700 1.00 0.00 2 SER A N 20
ATOM 31587 C CA . SER A 1 2 ? -13.937 11.640 5.869 1.00 0.00 2 SER A CA 20
ATOM 31588 C C . SER A 1 2 ? -12.693 12.442 6.242 1.00 0.00 2 SER A C 20
ATOM 31589 O O . SER A 1 2 ? -11.592 11.898 6.325 1.00 0.00 2 SER A O 20
ATOM 31597 N N . SER A 1 3 ? -12.879 13.739 6.467 1.00 0.00 3 SER A N 20
ATOM 31598 C CA . SER A 1 3 ? -11.773 14.618 6.827 1.00 0.00 3 SER A CA 20
ATOM 31599 C C . SER A 1 3 ? -10.910 13.988 7.916 1.00 0.00 3 SER A C 20
ATOM 31600 O O . SER A 1 3 ? -11.344 13.074 8.616 1.00 0.00 3 SER A O 20
ATOM 31608 N N . GLY A 1 4 ? -9.684 14.484 8.053 1.00 0.00 4 GLY A N 20
ATOM 31609 C CA . GLY A 1 4 ? -8.779 13.958 9.058 1.00 0.00 4 GLY A CA 20
ATOM 31610 C C . GLY A 1 4 ? -7.339 14.362 8.809 1.00 0.00 4 GLY A C 20
ATOM 31611 O O . GLY A 1 4 ? -6.977 14.740 7.695 1.00 0.00 4 GLY A O 20
ATOM 31615 N N . SER A 1 5 ? -6.516 14.284 9.850 1.00 0.00 5 SER A N 20
ATOM 31616 C CA . SER A 1 5 ? -5.109 14.650 9.741 1.00 0.00 5 SER A CA 20
ATOM 31617 C C . SER A 1 5 ? -4.211 13.459 10.065 1.00 0.00 5 SER A C 20
ATOM 31618 O O . SER A 1 5 ? -4.006 13.122 11.231 1.00 0.00 5 SER A O 20
ATOM 31626 N N . SER A 1 6 ? -3.679 12.827 9.024 1.00 0.00 6 SER A N 20
ATOM 31627 C CA . SER A 1 6 ? -2.807 11.671 9.196 1.00 0.00 6 SER A CA 20
ATOM 31628 C C . SER A 1 6 ? -1.879 11.508 7.996 1.00 0.00 6 SER A C 20
ATOM 31629 O O . SER A 1 6 ? -2.327 11.247 6.881 1.00 0.00 6 SER A O 20
ATOM 31637 N N . GLY A 1 7 ? -0.580 11.664 8.235 1.00 0.00 7 GLY A N 20
ATOM 31638 C CA . GLY A 1 7 ? 0.392 11.531 7.165 1.00 0.00 7 GLY A CA 20
ATOM 31639 C C . GLY A 1 7 ? 0.643 10.085 6.786 1.00 0.00 7 GLY A C 20
ATOM 31640 O O . GLY A 1 7 ? 0.393 9.682 5.651 1.00 0.00 7 GLY A O 20
ATOM 31644 N N . ASN A 1 8 ? 1.141 9.303 7.739 1.00 0.00 8 ASN A N 20
ATOM 31645 C CA . ASN A 1 8 ? 1.428 7.894 7.498 1.00 0.00 8 ASN A CA 20
ATOM 31646 C C . ASN A 1 8 ? 0.240 7.202 6.836 1.00 0.00 8 ASN A C 20
ATOM 31647 O O . ASN A 1 8 ? -0.793 6.979 7.468 1.00 0.00 8 ASN A O 20
ATOM 31658 N N . CYS A 1 9 ? 0.395 6.865 5.560 1.00 0.00 9 CYS A N 20
ATOM 31659 C CA . CYS A 1 9 ? -0.664 6.198 4.811 1.00 0.00 9 CYS A CA 20
ATOM 31660 C C . CYS A 1 9 ? -0.095 5.085 3.938 1.00 0.00 9 CYS A C 20
ATOM 31661 O O . CYS A 1 9 ? 0.818 5.312 3.144 1.00 0.00 9 CYS A O 20
ATOM 31669 N N . ARG A 1 10 ? -0.639 3.883 4.091 1.00 0.00 10 ARG A N 20
ATOM 31670 C CA . ARG A 1 10 ? -0.184 2.734 3.318 1.00 0.00 10 ARG A CA 20
ATOM 31671 C C . ARG A 1 10 ? -1.362 2.011 2.671 1.00 0.00 10 ARG A C 20
ATOM 31672 O O . ARG A 1 10 ? -2.475 2.018 3.200 1.00 0.00 10 ARG A O 20
ATOM 31693 N N . LEU A 1 11 ? -1.111 1.390 1.524 1.00 0.00 11 LEU A N 20
ATOM 31694 C CA . LEU A 1 11 ? -2.151 0.663 0.804 1.00 0.00 11 LEU A CA 20
ATOM 31695 C C . LEU A 1 11 ? -1.973 -0.844 0.964 1.00 0.00 11 LEU A C 20
ATOM 31696 O O . LEU A 1 11 ? -0.857 -1.359 0.887 1.00 0.00 11 LEU A O 20
ATOM 31712 N N . PHE A 1 12 ? -3.080 -1.545 1.184 1.00 0.00 12 PHE A N 20
ATOM 31713 C CA . PHE A 1 12 ? -3.046 -2.993 1.353 1.00 0.00 12 PHE A CA 20
ATOM 31714 C C . PHE A 1 12 ? -3.076 -3.700 0.001 1.00 0.00 12 PHE A C 20
ATOM 31715 O O . PHE A 1 12 ? -4.129 -3.813 -0.629 1.00 0.00 12 PHE A O 20
ATOM 31732 N N . ILE A 1 13 ? -1.915 -4.172 -0.440 1.00 0.00 13 ILE A N 20
ATOM 31733 C CA . ILE A 1 13 ? -1.808 -4.867 -1.716 1.00 0.00 13 ILE A CA 20
ATOM 31734 C C . ILE A 1 13 ? -1.701 -6.375 -1.514 1.00 0.00 13 ILE A C 20
ATOM 31735 O O . ILE A 1 13 ? -0.722 -6.869 -0.958 1.00 0.00 13 ILE A O 20
ATOM 31751 N N . GLY A 1 14 ? -2.717 -7.101 -1.972 1.00 0.00 14 GLY A N 20
ATOM 31752 C CA . GLY A 1 14 ? -2.717 -8.546 -1.833 1.00 0.00 14 GLY A CA 20
ATOM 31753 C C . GLY A 1 14 ? -2.889 -9.256 -3.161 1.00 0.00 14 GLY A C 20
ATOM 31754 O O . GLY A 1 14 ? -3.602 -8.776 -4.041 1.00 0.00 14 GLY A O 20
ATOM 31758 N N . GLY A 1 15 ? -2.233 -10.403 -3.307 1.00 0.00 15 GLY A N 20
ATOM 31759 C CA . GLY A 1 15 ? -2.329 -11.160 -4.541 1.00 0.00 15 GLY A CA 20
ATOM 31760 C C . GLY A 1 15 ? -1.089 -11.025 -5.403 1.00 0.00 15 GLY A C 20
ATOM 31761 O O . GLY A 1 15 ? -1.119 -11.326 -6.596 1.00 0.00 15 GLY A O 20
ATOM 31765 N N . ILE A 1 16 ? 0.002 -10.569 -4.798 1.00 0.00 16 ILE A N 20
ATOM 31766 C CA . ILE A 1 16 ? 1.257 -10.394 -5.519 1.00 0.00 16 ILE A CA 20
ATOM 31767 C C . ILE A 1 16 ? 2.139 -11.632 -5.397 1.00 0.00 16 ILE A C 20
ATOM 31768 O O . ILE A 1 16 ? 2.084 -12.369 -4.412 1.00 0.00 16 ILE A O 20
ATOM 31784 N N . PRO A 1 17 ? 2.974 -11.867 -6.420 1.00 0.00 17 PRO A N 20
ATOM 31785 C CA . PRO A 1 17 ? 3.886 -13.014 -6.450 1.00 0.00 17 PRO A CA 20
ATOM 31786 C C . PRO A 1 17 ? 5.013 -12.885 -5.431 1.00 0.00 17 PRO A C 20
ATOM 31787 O O . PRO A 1 17 ? 5.649 -11.837 -5.323 1.00 0.00 17 PRO A O 20
ATOM 31798 N N . LYS A 1 18 ? 5.257 -13.958 -4.686 1.00 0.00 18 LYS A N 20
ATOM 31799 C CA . LYS A 1 18 ? 6.309 -13.967 -3.677 1.00 0.00 18 LYS A CA 20
ATOM 31800 C C . LYS A 1 18 ? 7.678 -13.755 -4.316 1.00 0.00 18 LYS A C 20
ATOM 31801 O O . LYS A 1 18 ? 8.450 -12.901 -3.882 1.00 0.00 18 LYS A O 20
ATOM 31820 N N . MET A 1 19 ? 7.970 -14.538 -5.349 1.00 0.00 19 MET A N 20
ATOM 31821 C CA . MET A 1 19 ? 9.245 -14.434 -6.049 1.00 0.00 19 MET A CA 20
ATOM 31822 C C . MET A 1 19 ? 9.686 -12.978 -6.163 1.00 0.00 19 MET A C 20
ATOM 31823 O O . MET A 1 19 ? 10.872 -12.667 -6.058 1.00 0.00 19 MET A O 20
ATOM 31837 N N . LYS A 1 20 ? 8.722 -12.088 -6.378 1.00 0.00 20 LYS A N 20
ATOM 31838 C CA . LYS A 1 20 ? 9.010 -10.664 -6.505 1.00 0.00 20 LYS A CA 20
ATOM 31839 C C . LYS A 1 20 ? 9.535 -10.096 -5.191 1.00 0.00 20 LYS A C 20
ATOM 31840 O O . LYS A 1 20 ? 9.270 -10.638 -4.118 1.00 0.00 20 LYS A O 20
ATOM 31859 N N . LYS A 1 21 ? 10.280 -8.999 -5.281 1.00 0.00 21 LYS A N 20
ATOM 31860 C CA . LYS A 1 21 ? 10.840 -8.355 -4.100 1.00 0.00 21 LYS A CA 20
ATOM 31861 C C . LYS A 1 21 ? 10.313 -6.931 -3.954 1.00 0.00 21 LYS A C 20
ATOM 31862 O O . LYS A 1 21 ? 9.760 -6.365 -4.898 1.00 0.00 21 LYS A O 20
ATOM 31881 N N . ARG A 1 22 ? 10.488 -6.358 -2.768 1.00 0.00 22 ARG A N 20
ATOM 31882 C CA . ARG A 1 22 ? 10.029 -5.000 -2.500 1.00 0.00 22 ARG A CA 20
ATOM 31883 C C . ARG A 1 22 ? 10.568 -4.028 -3.546 1.00 0.00 22 ARG A C 20
ATOM 31884 O O . ARG A 1 22 ? 9.840 -3.169 -4.042 1.00 0.00 22 ARG A O 20
ATOM 31905 N N . GLU A 1 23 ? 11.848 -4.171 -3.875 1.00 0.00 23 GLU A N 20
ATOM 31906 C CA . GLU A 1 23 ? 12.484 -3.304 -4.860 1.00 0.00 23 GLU A CA 20
ATOM 31907 C C . GLU A 1 23 ? 11.689 -3.286 -6.162 1.00 0.00 23 GLU A C 20
ATOM 31908 O O . GLU A 1 23 ? 11.571 -2.249 -6.814 1.00 0.00 23 GLU A O 20
ATOM 31920 N N . GLU A 1 24 ? 11.147 -4.441 -6.534 1.00 0.00 24 GLU A N 20
ATOM 31921 C CA . GLU A 1 24 ? 10.364 -4.558 -7.759 1.00 0.00 24 GLU A CA 20
ATOM 31922 C C . GLU A 1 24 ? 8.961 -3.992 -7.564 1.00 0.00 24 GLU A C 20
ATOM 31923 O O . GLU A 1 24 ? 8.495 -3.174 -8.358 1.00 0.00 24 GLU A O 20
ATOM 31935 N N . ILE A 1 25 ? 8.293 -4.432 -6.503 1.00 0.00 25 ILE A N 20
ATOM 31936 C CA . ILE A 1 25 ? 6.944 -3.969 -6.204 1.00 0.00 25 ILE A CA 20
ATOM 31937 C C . ILE A 1 25 ? 6.850 -2.450 -6.303 1.00 0.00 25 ILE A C 20
ATOM 31938 O O . ILE A 1 25 ? 6.017 -1.915 -7.037 1.00 0.00 25 ILE A O 20
ATOM 31954 N N . LEU A 1 26 ? 7.709 -1.760 -5.561 1.00 0.00 26 LEU A N 20
ATOM 31955 C CA . LEU A 1 26 ? 7.725 -0.302 -5.566 1.00 0.00 26 LEU A CA 20
ATOM 31956 C C . LEU A 1 26 ? 7.620 0.239 -6.988 1.00 0.00 26 LEU A C 20
ATOM 31957 O O . LEU A 1 26 ? 6.722 1.020 -7.300 1.00 0.00 26 LEU A O 20
ATOM 31973 N N . GLU A 1 27 ? 8.543 -0.183 -7.846 1.00 0.00 27 GLU A N 20
ATOM 31974 C CA . GLU A 1 27 ? 8.553 0.258 -9.236 1.00 0.00 27 GLU A CA 20
ATOM 31975 C C . GLU A 1 27 ? 7.243 -0.103 -9.931 1.00 0.00 27 GLU A C 20
ATOM 31976 O O . GLU A 1 27 ? 6.606 0.744 -10.555 1.00 0.00 27 GLU A O 20
ATOM 31988 N N . GLU A 1 28 ? 6.850 -1.368 -9.817 1.00 0.00 28 GLU A N 20
ATOM 31989 C CA . GLU A 1 28 ? 5.617 -1.842 -10.436 1.00 0.00 28 GLU A CA 20
ATOM 31990 C C . GLU A 1 28 ? 4.420 -1.023 -9.961 1.00 0.00 28 GLU A C 20
ATOM 31991 O O . GLU A 1 28 ? 3.380 -0.985 -10.620 1.00 0.00 28 GLU A O 20
ATOM 32003 N N . ILE A 1 29 ? 4.575 -0.371 -8.814 1.00 0.00 29 ILE A N 20
ATOM 32004 C CA . ILE A 1 29 ? 3.508 0.448 -8.251 1.00 0.00 29 ILE A CA 20
ATOM 32005 C C . ILE A 1 29 ? 3.635 1.900 -8.699 1.00 0.00 29 ILE A C 20
ATOM 32006 O O . ILE A 1 29 ? 2.640 2.552 -9.015 1.00 0.00 29 ILE A O 20
ATOM 32022 N N . ALA A 1 30 ? 4.866 2.400 -8.725 1.00 0.00 30 ALA A N 20
ATOM 32023 C CA . ALA A 1 30 ? 5.123 3.774 -9.138 1.00 0.00 30 ALA A CA 20
ATOM 32024 C C . ALA A 1 30 ? 4.550 4.048 -10.524 1.00 0.00 30 ALA A C 20
ATOM 32025 O O . ALA A 1 30 ? 4.482 5.196 -10.964 1.00 0.00 30 ALA A O 20
ATOM 32032 N N . LYS A 1 31 ? 4.138 2.986 -11.208 1.00 0.00 31 LYS A N 20
ATOM 32033 C CA . LYS A 1 31 ? 3.569 3.111 -12.545 1.00 0.00 31 LYS A CA 20
ATOM 32034 C C . LYS A 1 31 ? 2.051 2.967 -12.507 1.00 0.00 31 LYS A C 20
ATOM 32035 O O . LYS A 1 31 ? 1.326 3.778 -13.083 1.00 0.00 31 LYS A O 20
ATOM 32054 N N . VAL A 1 32 ? 1.577 1.931 -11.822 1.00 0.00 32 VAL A N 20
ATOM 32055 C CA . VAL A 1 32 ? 0.145 1.683 -11.706 1.00 0.00 32 VAL A CA 20
ATOM 32056 C C . VAL A 1 32 ? -0.530 2.749 -10.850 1.00 0.00 32 VAL A C 20
ATOM 32057 O O . VAL A 1 32 ? -1.706 3.062 -11.040 1.00 0.00 32 VAL A O 20
ATOM 32070 N N . THR A 1 33 ? 0.222 3.305 -9.905 1.00 0.00 33 THR A N 20
ATOM 32071 C CA . THR A 1 33 ? -0.303 4.336 -9.019 1.00 0.00 33 THR A CA 20
ATOM 32072 C C . THR A 1 33 ? 0.733 5.427 -8.770 1.00 0.00 33 THR A C 20
ATOM 32073 O O . THR A 1 33 ? 1.759 5.186 -8.135 1.00 0.00 33 THR A O 20
ATOM 32084 N N . GLU A 1 34 ? 0.456 6.625 -9.273 1.00 0.00 34 GLU A N 20
ATOM 32085 C CA . GLU A 1 34 ? 1.365 7.753 -9.105 1.00 0.00 34 GLU A CA 20
ATOM 32086 C C . GLU A 1 34 ? 1.117 8.458 -7.775 1.00 0.00 34 GLU A C 20
ATOM 32087 O O . GLU A 1 34 ? -0.020 8.783 -7.435 1.00 0.00 34 GLU A O 20
ATOM 32099 N N . GLY A 1 35 ? 2.190 8.691 -7.025 1.00 0.00 35 GLY A N 20
ATOM 32100 C CA . GLY A 1 35 ? 2.068 9.355 -5.740 1.00 0.00 35 GLY A CA 20
ATOM 32101 C C . GLY A 1 35 ? 2.558 8.494 -4.593 1.00 0.00 35 GLY A C 20
ATOM 32102 O O . GLY A 1 35 ? 2.233 8.748 -3.434 1.00 0.00 35 GLY A O 20
ATOM 32106 N N . VAL A 1 36 ? 3.343 7.471 -4.917 1.00 0.00 36 VAL A N 20
ATOM 32107 C CA . VAL A 1 36 ? 3.879 6.569 -3.905 1.00 0.00 36 VAL A CA 20
ATOM 32108 C C . VAL A 1 36 ? 5.195 7.095 -3.341 1.00 0.00 36 VAL A C 20
ATOM 32109 O O . VAL A 1 36 ? 5.876 7.902 -3.975 1.00 0.00 36 VAL A O 20
ATOM 32122 N N . LEU A 1 37 ? 5.547 6.632 -2.147 1.00 0.00 37 LEU A N 20
ATOM 32123 C CA . LEU A 1 37 ? 6.783 7.055 -1.497 1.00 0.00 37 LEU A CA 20
ATOM 32124 C C . LEU A 1 37 ? 7.742 5.880 -1.334 1.00 0.00 37 LEU A C 20
ATOM 32125 O O . LEU A 1 37 ? 8.923 5.980 -1.666 1.00 0.00 37 LEU A O 20
ATOM 32141 N N . ASP A 1 38 ? 7.226 4.768 -0.823 1.00 0.00 38 ASP A N 20
ATOM 32142 C CA . ASP A 1 38 ? 8.035 3.573 -0.619 1.00 0.00 38 ASP A CA 20
ATOM 32143 C C . ASP A 1 38 ? 7.152 2.346 -0.414 1.00 0.00 38 ASP A C 20
ATOM 32144 O O . ASP A 1 38 ? 5.936 2.463 -0.257 1.00 0.00 38 ASP A O 20
ATOM 32153 N N . VAL A 1 39 ? 7.771 1.170 -0.417 1.00 0.00 39 VAL A N 20
ATOM 32154 C CA . VAL A 1 39 ? 7.041 -0.079 -0.232 1.00 0.00 39 VAL A CA 20
ATOM 32155 C C . VAL A 1 39 ? 7.601 -0.873 0.943 1.00 0.00 39 VAL A C 20
ATOM 32156 O O . VAL A 1 39 ? 8.815 -0.941 1.137 1.00 0.00 39 VAL A O 20
ATOM 32169 N N . ILE A 1 40 ? 6.708 -1.474 1.722 1.00 0.00 40 ILE A N 20
ATOM 32170 C CA . ILE A 1 40 ? 7.113 -2.266 2.877 1.00 0.00 40 ILE A CA 20
ATOM 32171 C C . ILE A 1 40 ? 6.604 -3.699 2.767 1.00 0.00 40 ILE A C 20
ATOM 32172 O O . ILE A 1 40 ? 5.430 -3.931 2.476 1.00 0.00 40 ILE A O 20
ATOM 32188 N N . VAL A 1 41 ? 7.493 -4.657 3.005 1.00 0.00 41 VAL A N 20
ATOM 32189 C CA . VAL A 1 41 ? 7.133 -6.069 2.936 1.00 0.00 41 VAL A CA 20
ATOM 32190 C C . VAL A 1 41 ? 7.363 -6.760 4.275 1.00 0.00 41 VAL A C 20
ATOM 32191 O O . VAL A 1 41 ? 8.482 -6.790 4.786 1.00 0.00 41 VAL A O 20
ATOM 32204 N N . TYR A 1 42 ? 6.295 -7.316 4.837 1.00 0.00 42 TYR A N 20
ATOM 32205 C CA . TYR A 1 42 ? 6.379 -8.007 6.118 1.00 0.00 42 TYR A CA 20
ATOM 32206 C C . TYR A 1 42 ? 6.295 -9.519 5.929 1.00 0.00 42 TYR A C 20
ATOM 32207 O O . TYR A 1 42 ? 5.496 -10.012 5.134 1.00 0.00 42 TYR A O 20
ATOM 32225 N N . ALA A 1 43 ? 7.125 -10.248 6.667 1.00 0.00 43 ALA A N 20
ATOM 32226 C CA . ALA A 1 43 ? 7.144 -11.703 6.584 1.00 0.00 43 ALA A CA 20
ATOM 32227 C C . ALA A 1 43 ? 7.284 -12.331 7.967 1.00 0.00 43 ALA A C 20
ATOM 32228 O O . ALA A 1 43 ? 8.110 -11.901 8.773 1.00 0.00 43 ALA A O 20
ATOM 32235 N N . SER A 1 44 ? 6.473 -13.349 8.235 1.00 0.00 44 SER A N 20
ATOM 32236 C CA . SER A 1 44 ? 6.505 -14.032 9.523 1.00 0.00 44 SER A CA 20
ATOM 32237 C C . SER A 1 44 ? 7.929 -14.108 10.063 1.00 0.00 44 SER A C 20
ATOM 32238 O O . SER A 1 44 ? 8.184 -13.777 11.220 1.00 0.00 44 SER A O 20
ATOM 32246 N N . ALA A 1 45 ? 8.854 -14.547 9.216 1.00 0.00 45 ALA A N 20
ATOM 32247 C CA . ALA A 1 45 ? 10.254 -14.665 9.606 1.00 0.00 45 ALA A CA 20
ATOM 32248 C C . ALA A 1 45 ? 11.140 -13.767 8.750 1.00 0.00 45 ALA A C 20
ATOM 32249 O O . ALA A 1 45 ? 11.944 -12.994 9.271 1.00 0.00 45 ALA A O 20
ATOM 32256 N N . ALA A 1 46 ? 10.988 -13.874 7.434 1.00 0.00 46 ALA A N 20
ATOM 32257 C CA . ALA A 1 46 ? 11.774 -13.070 6.507 1.00 0.00 46 ALA A CA 20
ATOM 32258 C C . ALA A 1 46 ? 11.238 -13.192 5.084 1.00 0.00 46 ALA A C 20
ATOM 32259 O O . ALA A 1 46 ? 10.986 -14.295 4.599 1.00 0.00 46 ALA A O 20
ATOM 32266 N N . ASP A 1 47 ? 11.067 -12.054 4.421 1.00 0.00 47 ASP A N 20
ATOM 32267 C CA . ASP A 1 47 ? 10.562 -12.034 3.053 1.00 0.00 47 ASP A CA 20
ATOM 32268 C C . ASP A 1 47 ? 11.128 -13.199 2.248 1.00 0.00 47 ASP A C 20
ATOM 32269 O O . ASP A 1 47 ? 12.334 -13.276 2.010 1.00 0.00 47 ASP A O 20
ATOM 32278 N N . LYS A 1 48 ? 10.251 -14.106 1.831 1.00 0.00 48 LYS A N 20
ATOM 32279 C CA . LYS A 1 48 ? 10.662 -15.268 1.052 1.00 0.00 48 LYS A CA 20
ATOM 32280 C C . LYS A 1 48 ? 9.449 -16.006 0.496 1.00 0.00 48 LYS A C 20
ATOM 32281 O O . LYS A 1 48 ? 8.318 -15.773 0.924 1.00 0.00 48 LYS A O 20
ATOM 32300 N N . MET A 1 49 ? 9.691 -16.898 -0.459 1.00 0.00 49 MET A N 20
ATOM 32301 C CA . MET A 1 49 ? 8.618 -17.672 -1.072 1.00 0.00 49 MET A CA 20
ATOM 32302 C C . MET A 1 49 ? 7.859 -18.476 -0.021 1.00 0.00 49 MET A C 20
ATOM 32303 O O . MET A 1 49 ? 6.714 -18.874 -0.236 1.00 0.00 49 MET A O 20
ATOM 32317 N N . LYS A 1 50 ? 8.504 -18.712 1.117 1.00 0.00 50 LYS A N 20
ATOM 32318 C CA . LYS A 1 50 ? 7.890 -19.467 2.203 1.00 0.00 50 LYS A CA 20
ATOM 32319 C C . LYS A 1 50 ? 7.099 -18.547 3.126 1.00 0.00 50 LYS A C 20
ATOM 32320 O O . LYS A 1 50 ? 6.825 -18.891 4.275 1.00 0.00 50 LYS A O 20
ATOM 32339 N N . ASN A 1 51 ? 6.733 -17.376 2.615 1.00 0.00 51 ASN A N 20
ATOM 32340 C CA . ASN A 1 51 ? 5.971 -16.406 3.394 1.00 0.00 51 ASN A CA 20
ATOM 32341 C C . ASN A 1 51 ? 4.678 -16.028 2.678 1.00 0.00 51 ASN A C 20
ATOM 32342 O O . ASN A 1 51 ? 4.392 -16.524 1.588 1.00 0.00 51 ASN A O 20
ATOM 32353 N N . ARG A 1 52 ? 3.900 -15.148 3.299 1.00 0.00 52 ARG A N 20
ATOM 32354 C CA . ARG A 1 52 ? 2.637 -14.704 2.722 1.00 0.00 52 ARG A CA 20
ATOM 32355 C C . ARG A 1 52 ? 2.869 -13.974 1.402 1.00 0.00 52 ARG A C 20
ATOM 32356 O O . ARG A 1 52 ? 4.003 -13.651 1.050 1.00 0.00 52 ARG A O 20
ATOM 32377 N N . GLY A 1 53 ? 1.785 -13.718 0.675 1.00 0.00 53 GLY A N 20
ATOM 32378 C CA . GLY A 1 53 ? 1.892 -13.029 -0.598 1.00 0.00 53 GLY A CA 20
ATOM 32379 C C . GLY A 1 53 ? 1.200 -11.680 -0.587 1.00 0.00 53 GLY A C 20
ATOM 32380 O O . GLY A 1 53 ? 0.086 -11.542 -1.091 1.00 0.00 53 GLY A O 20
ATOM 32384 N N . PHE A 1 54 ? 1.861 -10.682 -0.009 1.00 0.00 54 PHE A N 20
ATOM 32385 C CA . PHE A 1 54 ? 1.302 -9.338 0.068 1.00 0.00 54 PHE A CA 20
ATOM 32386 C C . PHE A 1 54 ? 2.404 -8.300 0.258 1.00 0.00 54 PHE A C 20
ATOM 32387 O O . PHE A 1 54 ? 3.548 -8.642 0.556 1.00 0.00 54 PHE A O 20
ATOM 32404 N N . ALA A 1 55 ? 2.050 -7.031 0.083 1.00 0.00 55 ALA A N 20
ATOM 32405 C CA . ALA A 1 55 ? 3.008 -5.943 0.236 1.00 0.00 55 ALA A CA 20
ATOM 32406 C C . ALA A 1 55 ? 2.305 -4.641 0.607 1.00 0.00 55 ALA A C 20
ATOM 32407 O O . ALA A 1 55 ? 1.112 -4.474 0.353 1.00 0.00 55 ALA A O 20
ATOM 32414 N N . PHE A 1 56 ? 3.052 -3.723 1.211 1.00 0.00 56 PHE A N 20
ATOM 32415 C CA . PHE A 1 56 ? 2.500 -2.436 1.619 1.00 0.00 56 PHE A CA 20
ATOM 32416 C C . PHE A 1 56 ? 3.062 -1.306 0.762 1.00 0.00 56 PHE A C 20
ATOM 32417 O O . PHE A 1 56 ? 4.245 -1.301 0.420 1.00 0.00 56 PHE A O 20
ATOM 32434 N N . VAL A 1 57 ? 2.206 -0.350 0.417 1.00 0.00 57 VAL A N 20
ATOM 32435 C CA . VAL A 1 57 ? 2.616 0.786 -0.399 1.00 0.00 57 VAL A CA 20
ATOM 32436 C C . VAL A 1 57 ? 2.262 2.106 0.277 1.00 0.00 57 VAL A C 20
ATOM 32437 O O . VAL A 1 57 ? 1.095 2.490 0.337 1.00 0.00 57 VAL A O 20
ATOM 32450 N N . GLU A 1 58 ? 3.279 2.795 0.785 1.00 0.00 58 GLU A N 20
ATOM 32451 C CA . GLU A 1 58 ? 3.075 4.072 1.458 1.00 0.00 58 GLU A CA 20
ATOM 32452 C C . GLU A 1 58 ? 3.067 5.221 0.454 1.00 0.00 58 GLU A C 20
ATOM 32453 O O . GLU A 1 58 ? 3.920 5.293 -0.431 1.00 0.00 58 GLU A O 20
ATOM 32465 N N . TYR A 1 59 ? 2.097 6.118 0.598 1.00 0.00 59 TYR A N 20
ATOM 32466 C CA . TYR A 1 59 ? 1.975 7.262 -0.298 1.00 0.00 59 TYR A CA 20
ATOM 32467 C C . TYR A 1 59 ? 2.207 8.569 0.454 1.00 0.00 59 TYR A C 20
ATOM 32468 O O . TYR A 1 59 ? 1.718 8.751 1.568 1.00 0.00 59 TYR A O 20
ATOM 32486 N N . GLU A 1 60 ? 2.956 9.476 -0.166 1.00 0.00 60 GLU A N 20
ATOM 32487 C CA . GLU A 1 60 ? 3.253 10.767 0.444 1.00 0.00 60 GLU A CA 20
ATOM 32488 C C . GLU A 1 60 ? 1.976 11.573 0.661 1.00 0.00 60 GLU A C 20
ATOM 32489 O O . GLU A 1 60 ? 1.738 12.098 1.749 1.00 0.00 60 GLU A O 20
ATOM 32501 N N . SER A 1 61 ? 1.157 11.666 -0.381 1.00 0.00 61 SER A N 20
ATOM 32502 C CA . SER A 1 61 ? -0.095 12.411 -0.307 1.00 0.00 61 SER A CA 20
ATOM 32503 C C . SER A 1 61 ? -1.221 11.529 0.223 1.00 0.00 61 SER A C 20
ATOM 32504 O O . SER A 1 61 ? -1.555 10.504 -0.372 1.00 0.00 61 SER A O 20
ATOM 32512 N N . HIS A 1 62 ? -1.804 11.936 1.347 1.00 0.00 62 HIS A N 20
ATOM 32513 C CA . HIS A 1 62 ? -2.894 11.184 1.958 1.00 0.00 62 HIS A CA 20
ATOM 32514 C C . HIS A 1 62 ? -3.922 10.769 0.910 1.00 0.00 62 HIS A C 20
ATOM 32515 O O . HIS A 1 62 ? -4.527 9.702 1.009 1.00 0.00 62 HIS A O 20
ATOM 32529 N N . ARG A 1 63 ? -4.115 11.620 -0.092 1.00 0.00 63 ARG A N 20
ATOM 32530 C CA . ARG A 1 63 ? -5.072 11.343 -1.157 1.00 0.00 63 ARG A CA 20
ATOM 32531 C C . ARG A 1 63 ? -4.482 10.374 -2.178 1.00 0.00 63 ARG A C 20
ATOM 32532 O O . ARG A 1 63 ? -5.168 9.474 -2.662 1.00 0.00 63 ARG A O 20
ATOM 32553 N N . ALA A 1 64 ? -3.208 10.567 -2.502 1.00 0.00 64 ALA A N 20
ATOM 32554 C CA . ALA A 1 64 ? -2.526 9.710 -3.464 1.00 0.00 64 ALA A CA 20
ATOM 32555 C C . ALA A 1 64 ? -2.857 8.241 -3.222 1.00 0.00 64 ALA A C 20
ATOM 32556 O O . ALA A 1 64 ? -3.069 7.480 -4.165 1.00 0.00 64 ALA A O 20
ATOM 32563 N N . ALA A 1 65 ? -2.897 7.850 -1.952 1.00 0.00 65 ALA A N 20
ATOM 32564 C CA . ALA A 1 65 ? -3.203 6.473 -1.587 1.00 0.00 65 ALA A CA 20
ATOM 32565 C C . ALA A 1 65 ? -4.693 6.185 -1.730 1.00 0.00 65 ALA A C 20
ATOM 32566 O O . ALA A 1 65 ? -5.092 5.058 -2.021 1.00 0.00 65 ALA A O 20
ATOM 32573 N N . ALA A 1 66 ? -5.512 7.211 -1.522 1.00 0.00 66 ALA A N 20
ATOM 32574 C CA . ALA A 1 66 ? -6.959 7.068 -1.628 1.00 0.00 66 ALA A CA 20
ATOM 32575 C C . ALA A 1 66 ? -7.390 6.927 -3.084 1.00 0.00 66 ALA A C 20
ATOM 32576 O O . ALA A 1 66 ? -8.311 6.173 -3.398 1.00 0.00 66 ALA A O 20
ATOM 32583 N N . MET A 1 67 ? -6.720 7.658 -3.969 1.00 0.00 67 MET A N 20
ATOM 32584 C CA . MET A 1 67 ? -7.034 7.613 -5.392 1.00 0.00 67 MET A CA 20
ATOM 32585 C C . MET A 1 67 ? -6.283 6.478 -6.080 1.00 0.00 67 MET A C 20
ATOM 32586 O O . MET A 1 67 ? -6.766 5.901 -7.053 1.00 0.00 67 MET A O 20
ATOM 32600 N N . ALA A 1 68 ? -5.097 6.163 -5.568 1.00 0.00 68 ALA A N 20
ATOM 32601 C CA . ALA A 1 68 ? -4.280 5.097 -6.132 1.00 0.00 68 ALA A CA 20
ATOM 32602 C C . ALA A 1 68 ? -5.017 3.762 -6.093 1.00 0.00 68 ALA A C 20
ATOM 32603 O O . ALA A 1 68 ? -4.963 2.984 -7.046 1.00 0.00 68 ALA A O 20
ATOM 32610 N N . ARG A 1 69 ? -5.704 3.502 -4.986 1.00 0.00 69 ARG A N 20
ATOM 32611 C CA . ARG A 1 69 ? -6.450 2.260 -4.822 1.00 0.00 69 ARG A CA 20
ATOM 32612 C C . ARG A 1 69 ? -7.666 2.232 -5.742 1.00 0.00 69 ARG A C 20
ATOM 32613 O O . ARG A 1 69 ? -8.019 1.187 -6.289 1.00 0.00 69 ARG A O 20
ATOM 32634 N N . ARG A 1 70 ? -8.304 3.386 -5.908 1.00 0.00 70 ARG A N 20
ATOM 32635 C CA . ARG A 1 70 ? -9.482 3.493 -6.760 1.00 0.00 70 ARG A CA 20
ATOM 32636 C C . ARG A 1 70 ? -9.149 3.110 -8.199 1.00 0.00 70 ARG A C 20
ATOM 32637 O O . ARG A 1 70 ? -10.039 2.970 -9.038 1.00 0.00 70 ARG A O 20
ATOM 32658 N N . LYS A 1 71 ? -7.861 2.941 -8.477 1.00 0.00 71 LYS A N 20
ATOM 32659 C CA . LYS A 1 71 ? -7.409 2.573 -9.814 1.00 0.00 71 LYS A CA 20
ATOM 32660 C C . LYS A 1 71 ? -7.151 1.073 -9.907 1.00 0.00 71 LYS A C 20
ATOM 32661 O O . LYS A 1 71 ? -7.301 0.471 -10.971 1.00 0.00 71 LYS A O 20
ATOM 32680 N N . LEU A 1 72 ? -6.764 0.473 -8.787 1.00 0.00 72 LEU A N 20
ATOM 32681 C CA . LEU A 1 72 ? -6.486 -0.958 -8.741 1.00 0.00 72 LEU A CA 20
ATOM 32682 C C . LEU A 1 72 ? -7.577 -1.700 -7.976 1.00 0.00 72 LEU A C 20
ATOM 32683 O O . LEU A 1 72 ? -7.550 -2.926 -7.870 1.00 0.00 72 LEU A O 20
ATOM 32699 N N . MET A 1 73 ? -8.538 -0.949 -7.447 1.00 0.00 73 MET A N 20
ATOM 32700 C CA . MET A 1 73 ? -9.640 -1.537 -6.695 1.00 0.00 73 MET A CA 20
ATOM 32701 C C . MET A 1 73 ? -10.365 -2.591 -7.526 1.00 0.00 73 MET A C 20
ATOM 32702 O O . MET A 1 73 ? -10.580 -3.721 -7.088 1.00 0.00 73 MET A O 20
ATOM 32716 N N . PRO A 1 74 ? -10.751 -2.215 -8.754 1.00 0.00 74 PRO A N 20
ATOM 32717 C CA . PRO A 1 74 ? -11.457 -3.114 -9.672 1.00 0.00 74 PRO A CA 20
ATOM 32718 C C . PRO A 1 74 ? -10.561 -4.234 -10.190 1.00 0.00 74 PRO A C 20
ATOM 32719 O O . PRO A 1 74 ? -10.975 -5.039 -11.023 1.00 0.00 74 PRO A O 20
ATOM 32730 N N . GLY A 1 75 ? -9.329 -4.279 -9.691 1.00 0.00 75 GLY A N 20
ATOM 32731 C CA . GLY A 1 75 ? -8.394 -5.305 -10.115 1.00 0.00 75 GLY A CA 20
ATOM 32732 C C . GLY A 1 75 ? -8.158 -5.291 -11.612 1.00 0.00 75 GLY A C 20
ATOM 32733 O O . GLY A 1 75 ? -7.758 -6.299 -12.194 1.00 0.00 75 GLY A O 20
ATOM 32737 N N . ARG A 1 76 ? -8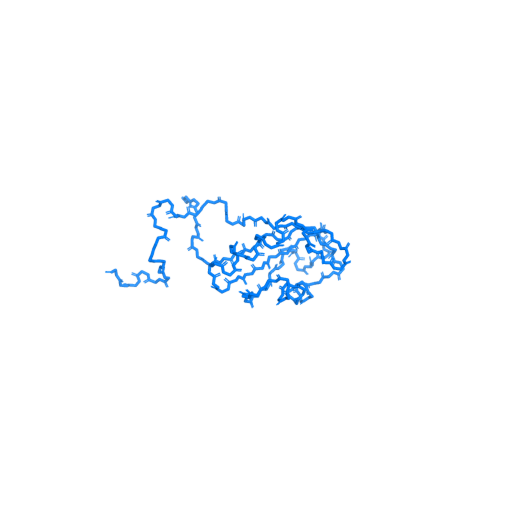.406 -4.145 -12.237 1.00 0.00 76 ARG A N 20
ATOM 32738 C CA . ARG A 1 76 ? -8.220 -4.004 -13.677 1.00 0.00 76 ARG A CA 20
ATOM 32739 C C . ARG A 1 76 ? -6.746 -4.136 -14.050 1.00 0.00 76 ARG A C 20
ATOM 32740 O O . ARG A 1 76 ? -6.406 -4.728 -15.075 1.00 0.00 76 ARG A O 20
ATOM 32761 N N . ILE A 1 77 ? -5.877 -3.579 -13.213 1.00 0.00 77 ILE A N 20
ATOM 32762 C CA . ILE A 1 77 ? -4.441 -3.635 -13.455 1.00 0.00 77 ILE A CA 20
ATOM 32763 C C . ILE A 1 77 ? -3.814 -4.841 -12.764 1.00 0.00 77 ILE A C 20
ATOM 32764 O O . ILE A 1 77 ? -4.102 -5.122 -11.601 1.00 0.00 77 ILE A O 20
ATOM 32780 N N . GLN A 1 78 ? -2.953 -5.550 -13.488 1.00 0.00 78 GLN A N 20
ATOM 32781 C CA . GLN A 1 78 ? -2.284 -6.725 -12.944 1.00 0.00 78 GLN A CA 20
ATOM 32782 C C . GLN A 1 78 ? -0.778 -6.502 -12.855 1.00 0.00 78 GLN A C 20
ATOM 32783 O O . GLN A 1 78 ? -0.192 -5.805 -13.685 1.00 0.00 78 GLN A O 20
ATOM 32797 N N . LEU A 1 79 ? -0.155 -7.096 -11.842 1.00 0.00 79 LEU A N 20
ATOM 32798 C CA . LEU A 1 79 ? 1.284 -6.961 -11.644 1.00 0.00 79 LEU A CA 20
ATOM 32799 C C . LEU A 1 79 ? 2.015 -8.223 -12.090 1.00 0.00 79 LEU A C 20
ATOM 32800 O O . LEU A 1 79 ? 1.873 -9.283 -11.479 1.00 0.00 79 LEU A O 20
ATOM 32816 N N . TRP A 1 80 ? 2.798 -8.102 -13.155 1.00 0.00 80 TRP A N 20
ATOM 32817 C CA . TRP A 1 80 ? 3.554 -9.234 -13.681 1.00 0.00 80 TRP A CA 20
ATOM 32818 C C . TRP A 1 80 ? 2.623 -10.378 -14.067 1.00 0.00 80 TRP A C 20
ATOM 32819 O O . TRP A 1 80 ? 2.995 -11.547 -13.988 1.00 0.00 80 TRP A O 20
ATOM 32840 N N . GLY A 1 81 ? 1.409 -10.032 -14.486 1.00 0.00 81 GLY A N 20
ATOM 32841 C CA . GLY A 1 81 ? 0.444 -11.043 -14.878 1.00 0.00 81 GLY A CA 20
ATOM 32842 C C . GLY A 1 81 ? -0.295 -11.630 -13.692 1.00 0.00 81 GLY A C 20
ATOM 32843 O O . GLY A 1 81 ? -1.112 -12.538 -13.848 1.00 0.00 81 GLY A O 20
ATOM 32847 N N . HIS A 1 82 ? -0.008 -11.112 -12.502 1.00 0.00 82 HIS A N 20
ATOM 32848 C CA . HIS A 1 82 ? -0.651 -11.591 -11.284 1.00 0.00 82 HIS A CA 20
ATOM 32849 C C . HIS A 1 82 ? -1.693 -10.592 -10.790 1.00 0.00 82 HIS A C 20
ATOM 32850 O O . HIS A 1 82 ? -1.409 -9.403 -10.652 1.00 0.00 82 HIS A O 20
ATOM 32864 N N . GLN A 1 83 ? -2.900 -11.084 -10.528 1.00 0.00 83 GLN A N 20
ATOM 32865 C CA . GLN A 1 83 ? -3.984 -10.233 -10.052 1.00 0.00 83 GLN A CA 20
ATOM 32866 C C . GLN A 1 83 ? -3.652 -9.641 -8.686 1.00 0.00 83 GLN A C 20
ATOM 32867 O O . GLN A 1 83 ? -3.052 -10.306 -7.840 1.00 0.00 83 GLN A O 20
ATOM 32881 N N . ILE A 1 84 ? -4.044 -8.389 -8.479 1.00 0.00 84 ILE A N 20
ATOM 32882 C CA . ILE A 1 84 ? -3.788 -7.708 -7.215 1.00 0.00 84 ILE A CA 20
ATOM 32883 C C . ILE A 1 84 ? -5.025 -6.958 -6.735 1.00 0.00 84 ILE A C 20
ATOM 32884 O O . ILE A 1 84 ? -5.865 -6.547 -7.535 1.00 0.00 84 ILE A O 20
ATOM 32900 N N . ALA A 1 85 ? -5.130 -6.781 -5.422 1.00 0.00 85 ALA A N 20
ATOM 32901 C CA . ALA A 1 85 ? -6.263 -6.076 -4.834 1.00 0.00 85 ALA A CA 20
ATOM 32902 C C . ALA A 1 85 ? -5.797 -5.046 -3.810 1.00 0.00 85 ALA A C 20
ATOM 32903 O O . ALA A 1 85 ? -4.895 -5.310 -3.015 1.00 0.00 85 ALA A O 20
ATOM 32910 N N . VAL A 1 86 ? -6.418 -3.871 -3.836 1.00 0.00 86 VAL A N 20
ATOM 32911 C CA . VAL A 1 86 ? -6.068 -2.801 -2.909 1.00 0.00 86 VAL A CA 20
ATOM 32912 C C . VAL A 1 86 ? -7.142 -2.624 -1.842 1.00 0.00 86 VAL A C 20
ATOM 32913 O O . VAL A 1 86 ? -8.329 -2.525 -2.153 1.00 0.00 86 VAL A O 20
ATOM 32926 N N . ASP A 1 87 ? -6.718 -2.583 -0.584 1.00 0.00 87 ASP A N 20
ATOM 32927 C CA . ASP A 1 87 ? -7.644 -2.416 0.530 1.00 0.00 87 ASP A CA 20
ATOM 32928 C C . ASP A 1 87 ? -7.123 -1.377 1.518 1.00 0.00 87 ASP A C 20
ATOM 32929 O O . ASP A 1 87 ? -5.919 -1.135 1.601 1.00 0.00 87 ASP A O 20
ATOM 32938 N N . TRP A 1 88 ? -8.037 -0.768 2.264 1.00 0.00 88 TRP A N 20
ATOM 32939 C CA . TRP A 1 88 ? -7.669 0.246 3.247 1.00 0.00 88 TRP A CA 20
ATOM 32940 C C . TRP A 1 88 ? -6.979 -0.387 4.450 1.00 0.00 88 TRP A C 20
ATOM 32941 O O . TRP A 1 88 ? -7.625 -1.024 5.283 1.00 0.00 88 TRP A O 20
ATOM 32962 N N . ALA A 1 89 ? -5.665 -0.208 4.536 1.00 0.00 89 ALA A N 20
ATOM 32963 C CA . ALA A 1 89 ? -4.889 -0.761 5.639 1.00 0.00 89 ALA A CA 20
ATOM 32964 C C . ALA A 1 89 ? -5.430 -0.284 6.983 1.00 0.00 89 ALA A C 20
ATOM 32965 O O . ALA A 1 89 ? -5.803 -1.092 7.833 1.00 0.00 89 ALA A O 20
ATOM 32972 N N . GLU A 1 90 ? -5.468 1.032 7.167 1.00 0.00 90 GLU A N 20
ATOM 32973 C CA . GLU A 1 90 ? -5.962 1.615 8.409 1.00 0.00 90 GLU A CA 20
ATOM 32974 C C . GLU A 1 90 ? -6.361 3.073 8.205 1.00 0.00 90 GLU A C 20
ATOM 32975 O O . GLU A 1 90 ? -5.700 3.830 7.495 1.00 0.00 90 GLU A O 20
ATOM 32987 N N . PRO A 1 91 ? -7.470 3.477 8.842 1.00 0.00 91 PRO A N 20
ATOM 32988 C CA . PRO A 1 91 ? -7.984 4.847 8.747 1.00 0.00 91 PRO A CA 20
ATOM 32989 C C . PRO A 1 91 ? -7.088 5.853 9.462 1.00 0.00 91 PRO A C 20
ATOM 32990 O O . PRO A 1 91 ? -6.709 6.875 8.891 1.00 0.00 91 PRO A O 20
ATOM 33001 N N . GLU A 1 92 ? -6.754 5.556 10.714 1.00 0.00 92 GLU A N 20
ATOM 33002 C CA . GLU A 1 92 ? -5.903 6.436 11.506 1.00 0.00 92 GLU A CA 20
ATOM 33003 C C . GLU A 1 92 ? -5.332 5.699 12.714 1.00 0.00 92 GLU A C 20
ATOM 33004 O O . GLU A 1 92 ? -6.052 5.396 13.666 1.00 0.00 92 GLU A O 20
ATOM 33016 N N . ILE A 1 93 ? -4.036 5.413 12.667 1.00 0.00 93 ILE A N 20
ATOM 33017 C CA . ILE A 1 93 ? -3.369 4.712 13.757 1.00 0.00 93 ILE A CA 20
ATOM 33018 C C . ILE A 1 93 ? -2.650 5.689 14.681 1.00 0.00 93 ILE A C 20
ATOM 33019 O O . ILE A 1 93 ? -2.706 6.903 14.482 1.00 0.00 93 ILE A O 20
ATOM 33035 N N . ASP A 1 94 ? -1.974 5.152 15.690 1.00 0.00 94 ASP A N 20
ATOM 33036 C CA . ASP A 1 94 ? -1.241 5.976 16.644 1.00 0.00 94 ASP A CA 20
ATOM 33037 C C . ASP A 1 94 ? 0.222 6.109 16.236 1.00 0.00 94 ASP A C 20
ATOM 33038 O O . ASP A 1 94 ? 1.112 6.164 17.085 1.00 0.00 94 ASP A O 20
ATOM 33047 N N . VAL A 1 95 ? 0.465 6.159 14.930 1.00 0.00 95 VAL A N 20
ATOM 33048 C CA . VAL A 1 95 ? 1.820 6.285 14.408 1.00 0.00 95 VAL A CA 20
ATOM 33049 C C . VAL A 1 95 ? 2.543 7.472 15.036 1.00 0.00 95 VAL A C 20
ATOM 33050 O O . VAL A 1 95 ? 3.772 7.511 15.080 1.00 0.00 95 VAL A O 20
ATOM 33063 N N . ASP A 1 96 ? 1.771 8.438 15.521 1.00 0.00 96 ASP A N 20
ATOM 33064 C CA . ASP A 1 96 ? 2.336 9.626 16.149 1.00 0.00 96 ASP A CA 20
ATOM 33065 C C . ASP A 1 96 ? 3.260 9.244 17.302 1.00 0.00 96 ASP A C 20
ATOM 33066 O O . ASP A 1 96 ? 4.397 9.709 17.379 1.00 0.00 96 ASP A O 20
ATOM 33075 N N . GLU A 1 97 ? 2.762 8.396 18.197 1.00 0.00 97 GLU A N 20
ATOM 33076 C CA . GLU A 1 97 ? 3.542 7.954 19.346 1.00 0.00 97 GLU A CA 20
ATOM 33077 C C . GLU A 1 97 ? 4.462 6.797 18.967 1.00 0.00 97 GLU A C 20
ATOM 33078 O O . GLU A 1 97 ? 5.680 6.878 19.133 1.00 0.00 97 GLU A O 20
ATOM 33090 N N . ASP A 1 98 ? 3.871 5.722 18.458 1.00 0.00 98 ASP A N 20
ATOM 33091 C CA . ASP A 1 98 ? 4.636 4.548 18.055 1.00 0.00 98 ASP A CA 20
ATOM 33092 C C . ASP A 1 98 ? 4.291 4.139 16.626 1.00 0.00 98 ASP A C 20
ATOM 33093 O O . ASP A 1 98 ? 3.157 3.760 16.334 1.00 0.00 98 ASP A O 20
ATOM 33102 N N . VAL A 1 99 ? 5.278 4.219 15.739 1.00 0.00 99 VAL A N 20
ATOM 33103 C CA . VAL A 1 99 ? 5.079 3.858 14.340 1.00 0.00 99 VAL A CA 20
ATOM 33104 C C . VAL A 1 99 ? 5.994 2.708 13.934 1.00 0.00 99 VAL A C 20
ATOM 33105 O O . VAL A 1 99 ? 5.667 1.927 13.042 1.00 0.00 99 VAL A O 20
ATOM 33118 N N . MET A 1 100 ? 7.142 2.611 14.597 1.00 0.00 100 MET A N 20
ATOM 33119 C CA . MET A 1 100 ? 8.105 1.554 14.306 1.00 0.00 100 MET A CA 20
ATOM 33120 C C . MET A 1 100 ? 8.076 0.480 15.388 1.00 0.00 100 MET A C 20
ATOM 33121 O O . MET A 1 100 ? 7.514 0.685 16.463 1.00 0.00 100 MET A O 20
ATOM 33135 N N . GLU A 1 101 ? 8.685 -0.665 15.095 1.00 0.00 101 GLU A N 20
ATOM 33136 C CA . GLU A 1 101 ? 8.727 -1.771 16.044 1.00 0.00 101 GLU A CA 20
ATOM 33137 C C . GLU A 1 101 ? 10.131 -2.364 16.127 1.00 0.00 101 GLU A C 20
ATOM 33138 O O . GLU A 1 101 ? 10.792 -2.570 15.109 1.00 0.00 101 GLU A O 20
ATOM 33150 N N . THR A 1 102 ? 10.582 -2.635 17.348 1.00 0.00 102 THR A N 20
ATOM 33151 C CA . THR A 1 102 ? 11.907 -3.201 17.566 1.00 0.00 102 THR A CA 20
ATOM 33152 C C . THR A 1 102 ? 11.815 -4.641 18.059 1.00 0.00 102 THR A C 20
ATOM 33153 O O . THR A 1 102 ? 10.773 -5.074 18.551 1.00 0.00 102 THR A O 20
ATOM 33164 N N . VAL A 1 103 ? 12.913 -5.378 17.926 1.00 0.00 103 VAL A N 20
ATOM 33165 C CA . VAL A 1 103 ? 12.957 -6.769 18.360 1.00 0.00 103 VAL A CA 20
ATOM 33166 C C . VAL A 1 103 ? 14.025 -6.978 19.428 1.00 0.00 103 VAL A C 20
ATOM 33167 O O . VAL A 1 103 ? 13.738 -7.470 20.520 1.00 0.00 103 VAL A O 20
ATOM 33180 N N . SER A 1 104 ? 15.258 -6.601 19.105 1.00 0.00 104 SER A N 20
ATOM 33181 C CA . SER A 1 104 ? 16.371 -6.751 20.035 1.00 0.00 104 SER A CA 20
ATOM 33182 C C . SER A 1 104 ? 16.102 -5.989 21.330 1.00 0.00 104 SER A C 20
ATOM 33183 O O . SER A 1 104 ? 16.337 -4.785 21.415 1.00 0.00 104 SER A O 20
ATOM 33191 N N . GLY A 1 105 ? 15.608 -6.703 22.337 1.00 0.00 105 GLY A N 20
ATOM 33192 C CA . GLY A 1 105 ? 15.315 -6.079 23.615 1.00 0.00 105 GLY A CA 20
ATOM 33193 C C . GLY A 1 105 ? 16.405 -6.319 24.640 1.00 0.00 105 GLY A C 20
ATOM 33194 O O . GLY A 1 105 ? 17.180 -7.270 24.543 1.00 0.00 105 GLY A O 20
ATOM 33198 N N . PRO A 1 106 ? 16.475 -5.440 25.651 1.00 0.00 106 PRO A N 20
ATOM 33199 C CA . PRO A 1 106 ? 17.475 -5.539 26.718 1.00 0.00 106 PRO A CA 20
ATOM 33200 C C . PRO A 1 106 ? 17.224 -6.728 27.640 1.00 0.00 106 PRO A C 20
ATOM 33201 O O . PRO A 1 106 ? 16.359 -6.677 28.513 1.00 0.00 106 PRO A O 20
ATOM 33212 N N . SER A 1 107 ? 17.987 -7.798 27.439 1.00 0.00 107 SER A N 20
ATOM 33213 C CA . SER A 1 107 ? 17.845 -9.001 28.250 1.00 0.00 107 SER A CA 20
ATOM 33214 C C . SER A 1 107 ? 16.383 -9.239 28.618 1.00 0.00 107 SER A C 20
ATOM 33215 O O . SER A 1 107 ? 16.068 -9.597 29.752 1.00 0.00 107 SER A O 20
ATOM 33223 N N . SER A 1 108 ? 15.495 -9.036 27.650 1.00 0.00 108 SER A N 20
ATOM 33224 C CA . SER A 1 108 ? 14.066 -9.223 27.872 1.00 0.00 108 SER A CA 20
ATOM 33225 C C . SER A 1 108 ? 13.737 -10.700 28.070 1.00 0.00 108 SER A C 20
ATOM 33226 O O . SER A 1 108 ? 12.983 -11.064 28.971 1.00 0.00 108 SER A O 20
ATOM 33234 N N . GLY A 1 109 ? 14.308 -11.547 27.219 1.00 0.00 109 GLY A N 20
ATOM 33235 C CA . GLY A 1 109 ? 14.064 -12.974 27.316 1.00 0.00 109 GLY A CA 20
ATOM 33236 C C . GLY A 1 109 ? 14.118 -13.664 25.968 1.00 0.00 109 GLY A C 20
ATOM 33237 O O . GLY A 1 109 ? 15.017 -13.408 25.167 1.00 0.00 109 GLY A O 20
#

Nearest PDB structures (foldseek):
  2dis-assembly1_A  TM=7.710E-01  e=5.010E-18  Homo sapiens
  6kor-assembly1_A  TM=7.656E-01  e=8.965E-08  Homo sapiens
  7vkj-assembly1_B  TM=6.676E-01  e=1.161E-03  Homo sapiens
  2rvj-assembly1_A  TM=6.458E-01  e=2.064E-03  Homo sapiens
  2l08-assembly1_A  TM=6.163E-01  e=2.347E-02  Homo sapiens

Secondary structure (DSSP, 8-state):
--S----SEEEEEE---TTS-HHHHHHHHHHHSTTEEEEE--SSS-TTTTT--EEEEEESSHHHHHHHHTTTTT--S-BTTB--EEEES-SS-STTT--SS--S-TT--

Sequence (109 aa):
GSSGSSGNCRLFIGGIPKMKKREEILEEIAKVTEGVLDVIVYASAADKMKNRGFAFVEYESHRAAAMARRKLMPGRIQLWGHQIAVDWAEPEIDVDEDVMETVSGPSSGGSSGSSGNCRLFIGGIPKMKKREEILEEIAKVTEGVLDVIVYASAADKMKNRGFAFVEYESHRAAAMARRKLMPGRIQLWGHQIAVDWAEPEIDVDEDVMETVSGPSSGGSSGSSGNCRLFIGGIPKMKKREEILEEIAKVTEGVLDVIVYASAADKMKNRGFAFVEYESHRAAAMARRKLMPGRIQLWGHQIAVDWAEPEIDVDEDVMETVSGPSSGGSSGSSGNCRLFIGGIPKMKKREEILEEIAKVTEGVLDVIVYASAADKMKNRGFAFVEYESHRAAAMARRKLMPGRIQLWGHQIAVDWAEPEIDVDEDVMETVSGPSSGGSSGSSGNCRLFIGGIPKMKKREEILEEIAKVTEGVLDVIVYASAADKMKNRGFAFVEYESHRAAAMARRKLMPGRIQLWGHQIAVDWAEPEIDVDEDVMETVSGPSSGGSSGSSGNCRLFIGGIPKMKKREEILEEIAKVTEGVLDVIVYASAADKMKNRGFAFVEYESHRAAAMARRKLMPGRIQLWGHQIAVDWAEPEIDVDEDVMETVSGPSSGGSSGSSGNCRLFIGGIPKMKKREEILEEIAKVTEGVLDVIVYASAADKMKNRGFAFVEYESHRAAAMARRKLMPGRIQLWGHQIAVDWAEPEIDVDEDVMETVSGPSSGGSSGSSGNCRLFIGGIPKMKKREEILEEIAKVTEGVLDVIVYASAADKMKNRGFAFVEYESHRAAAMARRKLMPGRIQLWGHQIAVDWAEPEIDVDEDVMETVSGPSSGGSSGSSGNCRLFIGGIPKMKKREEILEEIAKVTEGVLDVIVYASAADKMKNRGFAFVEYESHRAAAMARRKLMPGRIQLWGHQIAVDWAEPEIDVDEDVMETVSGPSSGGSSGSSGNCRLFIGGIPKMKKREEILEEIAKVTEGVLDVIVYASAADKMKNRGFAFVEYESHRAAAMARRKLMPGRIQLWGHQIAVDWAEPEIDVDEDVMETVSGPSSGGSSGSSGNCRLFIGGIPKMKKREEILEEIAKVTEGVLDVIVYASAADKMKNRGFAFVEYESHRAAAMARRKLMPGRIQLWGHQIAVDWAEPEIDVDEDVMETVSGPSSGGSSGSSGNCRLFIGGIPKMKKREEILEEIAKVTEGVLDVIVYASAADKMKNRGFAFVEYESHRAAAMARRKLMPGRIQLWGHQIAVDWAEPEIDVDEDVMETVSGPSSGGSSGSSGNCRLFIGGIPKMKKREEILEEIAKVTEGVLDVIVYASAADKMKNRGFAFVEYESHRAAAMARRKLMPGRIQLWGHQIAVDWAEPEIDVDEDVMETVSGPSSGGSSGSSGNCRLFIGGIPKMKKREEILEEIAKVTEGVLDVIVYASAADKMKNRGFAFVEYESHRAAAMARRKLMPGRIQLWGHQIAVDWAEPEIDVDEDVMETVSGPSSGGSSGSSGNCRLFIGGIPKMKKREEILEEIAKVTEGVLDVIVYASAADKMKNRGFAFVEYESHRAAAMARRKLMPGRIQLWGHQIAVDWAEPEIDVDEDVMETVSGPSSGGSSGSSGNCRLFIGGIPKMKKREEILEEIAKVTEGVLDVIVYASAADKMKNRGFAFVEYESHRAAAMARRKLMPGRIQLWGHQIAVDWAEPEIDVDEDVMETVSGPSSGGSSGSSGNCRLFIGGIPKMKKREEILEEIAKVTEGVLDVIVYASAADKMKNRGFAFVEYESHRAAAMARRKLMPGRIQLWGHQIAVDWAEPEIDVDEDVMETVSGPSSGGSSGSSGNCRLFIGGIPKMKKREEILEEIAKVTEGVLDVIVYASAADKMKNRGFAFVEYESHRAAAMARRKLMPGRIQLWGHQIAVDWAEPEIDVDEDVMETVSGPSSGGSSGSSGNCRLFIGGIPKMKKREEILEEIAKVTEGVLDVIVYASAADKMKNRGFAFVEYESHRAAAMARRKLMPGRIQLWGHQIAVDWAEPEIDVDEDVMETVSGPSSGGSSGSSGNCRLFIGGIPKMKKREEILEEIAKVTEGVLDVIVYASAADKMKNRGFAFVEYESHRAAAMARRKLMPGRIQLWGHQIAVDWAEPEIDVDEDVMETVSGPSSG

GO terms:
  GO:0005634 nucleus (C, IDA)
  GO:0005737 cytoplasm (C, IDA)
  GO:0003723 RNA binding (F, IDA)
  GO:0003730 mRNA 3'-UTR binding (F, IDA)
  GO:0030895 apolipoprotein B mRNA editing enzyme complex (C, IDA)
  GO:0016554 cytidine to uridine editing (P, IDA)
  GO:0070935 3'-UTR-mediated mRNA stabilization (P, IDA)
  GO:0140767 enzyme-substrate adaptor activity (F, IDA)
  GO:0000381 regulation of alternative mRNA splicing, via spliceosome (P, IDA)
  GO:0060340 positive regulation of type I interferon-mediated signaling pathway (P, IMP)
  GO:0005515 protein binding (F, IPI)
  GO:0019899 enzyme binding (F, IPI)
  GO:0003723 RNA binding (F, HDA)

Solvent-accessible surface area: 7749 Å² total; per-residue (Å²): 131,118,88,20,121,76,53,76,3,76,0,78,0,15,40,15,14,83,124,40,105,115,122,84,4,55,94,22,0,53,127,12,2,138,25,25,106,70,3,54,46,112,32,67,116,38,33,148,113,141,98,98,30,33,0,30,0,38,2,116,57,105,163,8,0,20,97,3,69,160,95,1,108,81,23,196,44,94,5,69,62,83,130,4,53,4,84,95,34,41,119,130,48,72,54,134,142,106,87,160,167,110,123,124,34,129,119,100,126